Protein 4OD4 (pdb70)

Structure (mmCIF, N/CA/C/O backbone):
data_4OD4
#
_entry.id   4OD4
#
_cell.length_a   70.090
_cell.length_b   123.070
_cell.length_c   423.480
_cell.angle_alpha   90.00
_cell.angle_beta   90.00
_cell.angle_gamma   90.00
#
_symmetry.space_group_name_H-M   'P 21 21 21'
#
loop_
_atom_site.group_PDB
_atom_site.id
_atom_site.type_symbol
_atom_site.label_atom_id
_atom_site.label_alt_id
_atom_site.label_comp_id
_atom_site.label_asym_id
_atom_site.label_entity_id
_atom_site.label_seq_id
_atom_site.pdbx_PDB_ins_code
_atom_site.Cartn_x
_atom_site.Cartn_y
_atom_site.Cartn_z
_atom_site.occupancy
_atom_site.B_iso_or_equiv
_atom_site.auth_seq_id
_atom_site.auth_comp_id
_atom_site.auth_asym_id
_atom_site.auth_atom_id
_atom_site.pdbx_PDB_model_num
ATOM 1 N N . LEU A 1 22 ? 60.452 20.850 91.860 1.00 13.01 3 LEU A N 1
ATOM 2 C CA . LEU A 1 22 ? 61.278 22.033 91.584 1.00 78.35 3 LEU A CA 1
ATOM 3 C C . LEU A 1 22 ? 62.766 21.694 91.643 1.00 80.04 3 LEU A C 1
ATOM 4 O O . LEU A 1 22 ? 63.183 20.846 92.430 1.00 93.44 3 LEU A O 1
ATOM 9 N N . VAL A 1 23 ? 63.559 22.352 90.804 1.00 65.24 4 VAL A N 1
ATOM 10 C CA . VAL A 1 23 ? 65.010 22.190 90.824 1.00 74.37 4 VAL A CA 1
ATOM 11 C C . VAL A 1 23 ? 65.726 23.532 90.645 1.00 69.09 4 VAL A C 1
ATOM 12 O O . VAL A 1 23 ? 65.370 24.330 89.778 1.00 71.11 4 VAL A O 1
ATOM 16 N N . ARG A 1 24 ? 66.752 23.764 91.459 1.00 69.61 5 ARG A N 1
ATOM 17 C CA . ARG A 1 24 ? 67.566 24.971 91.351 1.00 81.25 5 ARG A CA 1
ATOM 18 C C . ARG A 1 24 ? 68.875 24.629 90.646 1.00 76.15 5 ARG A C 1
ATOM 19 O O . ARG A 1 24 ? 69.641 23.789 91.116 1.00 104.11 5 ARG A O 1
ATOM 21 N N . ILE A 1 25 ? 69.122 25.275 89.512 1.00 51.85 6 ILE A N 1
ATOM 22 C CA . ILE A 1 25 ? 70.230 24.898 88.633 1.00 76.79 6 ILE A CA 1
ATOM 23 C C . ILE A 1 25 ? 71.583 25.251 89.247 1.00 85.11 6 ILE A C 1
ATOM 24 O O . ILE A 1 25 ? 72.555 24.506 89.090 1.00 85.66 6 ILE A O 1
ATOM 29 N N . GLU A 1 26 ? 71.632 26.378 89.950 1.00 88.03 7 GLU A N 1
ATOM 30 C CA . GLU A 1 26 ? 72.866 26.872 90.550 1.00 88.03 7 GLU A CA 1
ATOM 31 C C . GLU A 1 26 ? 73.646 25.781 91.307 1.00 100.19 7 GLU A C 1
ATOM 32 O O . GLU A 1 26 ? 74.872 25.692 91.190 1.00 100.30 7 GLU A O 1
ATOM 34 N N . HIS A 1 27 ? 72.933 24.944 92.060 1.00 70.24 8 HIS A N 1
ATOM 35 C CA . HIS A 1 27 ? 73.553 23.873 92.843 1.00 72.55 8 HIS A CA 1
ATOM 36 C C . HIS A 1 27 ? 74.508 23.022 92.009 1.00 79.07 8 HIS A C 1
ATOM 37 O O . HIS A 1 27 ? 75.528 22.539 92.508 1.00 96.43 8 HIS A O 1
ATOM 44 N N . THR A 1 28 ? 74.184 22.853 90.734 1.00 82.99 9 THR A N 1
ATOM 45 C CA . THR A 1 28 ? 74.975 21.991 89.870 1.00 77.88 9 THR A CA 1
ATOM 46 C C . THR A 1 28 ? 76.433 22.455 89.809 1.00 68.85 9 THR A C 1
ATOM 47 O O . THR A 1 28 ? 77.326 21.661 89.508 1.00 87.96 9 THR A O 1
ATOM 51 N N . ILE A 1 29 ? 76.674 23.730 90.112 1.00 80.28 10 ILE A N 1
ATOM 52 C CA . ILE A 1 29 ? 78.033 24.267 90.128 1.00 91.95 10 ILE A CA 1
ATOM 53 C C . ILE A 1 29 ? 78.917 23.408 91.023 1.00 100.41 10 ILE A C 1
ATOM 54 O O . ILE A 1 29 ? 80.091 23.189 90.726 1.00 95.72 10 ILE A O 1
ATOM 59 N N . PHE A 1 30 ? 78.337 22.904 92.108 1.00 79.04 11 PHE A N 1
ATOM 60 C CA . PHE A 1 30 ? 79.105 22.171 93.104 1.00 71.01 11 PHE A CA 1
ATOM 61 C C . PHE A 1 30 ? 79.347 20.722 92.690 1.00 68.43 11 PHE A C 1
ATOM 62 O O . PHE A 1 30 ? 80.009 19.971 93.403 1.00 73.51 11 PHE A O 1
ATOM 70 N N . SER A 1 31 ? 78.830 20.345 91.526 1.00 63.37 12 SER A N 1
ATOM 71 C CA . SER A 1 31 ? 78.985 18.989 91.018 1.00 56.95 12 SER A CA 1
ATOM 72 C C . SER A 1 31 ? 79.985 18.944 89.861 1.00 73.92 12 SER A C 1
ATOM 73 O O . SER A 1 31 ? 80.569 17.896 89.576 1.00 85.73 12 SER A O 1
ATOM 76 N N . LEU A 1 32 ? 80.183 20.083 89.203 1.00 43.22 13 LEU A N 1
ATOM 77 C CA . LEU A 1 32 ? 81.052 20.153 88.030 1.00 54.10 13 LEU A CA 1
ATOM 78 C C . LEU A 1 32 ? 82.499 19.704 88.284 1.00 54.31 13 LEU A C 1
ATOM 79 O O . LEU A 1 32 ? 83.053 18.940 87.490 1.00 57.60 13 LEU A O 1
ATOM 84 N N . PRO A 1 33 ? 83.118 20.185 89.376 1.00 45.86 14 PRO A N 1
ATOM 85 C CA . PRO A 1 33 ? 84.525 19.865 89.634 1.00 58.79 14 PRO A CA 1
ATOM 86 C C . PRO A 1 33 ? 84.826 18.375 89.559 1.00 69.60 14 PRO A C 1
ATOM 87 O O . PRO A 1 33 ? 85.838 17.992 88.978 1.00 80.94 14 PRO A O 1
ATOM 91 N N . PHE A 1 34 ? 83.948 17.553 90.122 1.00 34.77 15 PHE A N 1
ATOM 92 C CA . PHE A 1 34 ? 84.190 16.118 90.195 1.00 56.63 15 PHE A CA 1
ATOM 93 C C . PHE A 1 34 ? 84.232 15.493 88.799 1.00 65.92 15 PHE A C 1
ATOM 94 O O . PHE A 1 34 ? 84.897 14.475 88.586 1.00 54.56 15 PHE A O 1
ATOM 102 N N . ALA A 1 35 ? 83.549 16.126 87.848 1.00 85.34 16 ALA A N 1
ATOM 103 C CA . ALA A 1 35 ? 83.563 15.680 86.460 1.00 79.22 16 ALA A CA 1
ATOM 104 C C . ALA A 1 35 ? 84.898 16.021 85.809 1.00 85.02 16 ALA A C 1
ATOM 105 O O . ALA A 1 35 ? 85.551 15.159 85.224 1.00 81.68 16 ALA A O 1
ATOM 107 N N . TYR A 1 36 ? 85.302 17.284 85.920 1.00 71.91 17 TYR A N 1
ATOM 108 C CA . TYR A 1 36 ? 86.565 17.744 85.347 1.00 77.12 17 TYR A CA 1
ATOM 109 C C . TYR A 1 36 ? 87.749 17.002 85.975 1.00 79.00 17 TYR A C 1
ATOM 110 O O . TYR A 1 36 ? 88.762 16.763 85.318 1.00 64.92 17 TYR A O 1
ATOM 119 N N . VAL A 1 37 ? 87.612 16.621 87.241 1.00 72.45 18 VAL A N 1
ATOM 120 C CA . VAL A 1 37 ? 88.639 15.835 87.906 1.00 64.32 18 VAL A CA 1
ATOM 121 C C . VAL A 1 37 ? 88.858 14.532 87.141 1.00 71.68 18 VAL A C 1
ATOM 122 O O . VAL A 1 37 ? 89.990 14.173 86.827 1.00 90.11 18 VAL A O 1
ATOM 126 N N . GLY A 1 38 ? 87.772 13.831 86.837 1.00 62.09 19 GLY A N 1
ATOM 127 C CA . GLY A 1 38 ? 87.860 12.559 86.141 1.00 78.61 19 GLY A CA 1
ATOM 128 C C . GLY A 1 38 ? 88.307 12.691 84.696 1.00 78.36 19 GLY A C 1
ATOM 129 O O . GLY A 1 38 ? 88.794 11.730 84.101 1.00 75.41 19 GLY A O 1
ATOM 130 N N . ALA A 1 39 ? 88.136 13.885 84.135 1.00 65.57 20 ALA A N 1
ATOM 131 C CA . ALA A 1 39 ? 88.558 14.171 82.768 1.00 67.87 20 ALA A CA 1
ATOM 132 C C . ALA A 1 39 ? 90.048 14.468 82.729 1.00 80.22 20 ALA A C 1
ATOM 133 O O . ALA A 1 39 ? 90.731 14.162 81.754 1.00 101.66 20 ALA A O 1
ATOM 135 N N . LEU A 1 40 ? 90.549 15.060 83.803 1.00 55.55 21 LEU A N 1
ATOM 136 C CA . LEU A 1 40 ? 91.962 15.372 83.907 1.00 47.77 21 LEU A CA 1
ATOM 137 C C . LEU A 1 40 ? 92.753 14.140 84.348 1.00 46.70 21 LEU A C 1
ATOM 138 O O . LEU A 1 40 ? 93.695 13.735 83.671 1.00 92.03 21 LEU A O 1
ATOM 143 N N . LEU A 1 41 ? 92.360 13.533 85.464 1.00 49.38 22 LEU A N 1
ATOM 144 C CA . LEU A 1 41 ? 93.036 12.336 85.964 1.00 73.85 22 LEU A CA 1
ATOM 145 C C . LEU A 1 41 ? 92.951 11.174 84.975 1.00 72.77 22 LEU A C 1
ATOM 146 O O . LEU A 1 41 ? 93.592 10.139 85.162 1.00 80.33 22 LEU A O 1
ATOM 151 N N . SER A 1 42 ? 92.139 11.343 83.939 1.00 80.28 23 SER A N 1
ATOM 152 C CA . SER A 1 42 ? 92.231 10.513 82.748 1.00 90.93 23 SER A CA 1
ATOM 153 C C . SER A 1 42 ? 93.154 11.236 81.787 1.00 96.89 23 SER A C 1
ATOM 154 O O . SER A 1 42 ? 92.801 12.285 81.253 1.00 113.35 23 SER A O 1
ATOM 157 N N . ARG A 1 43 ? 94.337 10.677 81.570 1.00 94.98 24 ARG A N 1
ATOM 158 C CA . ARG A 1 43 ? 95.399 11.395 80.881 1.00 115.11 24 ARG A CA 1
ATOM 159 C C . ARG A 1 43 ? 95.055 11.769 79.433 1.00 131.03 24 ARG A C 1
ATOM 160 O O . ARG A 1 43 ? 95.854 12.419 78.760 1.00 148.80 24 ARG A O 1
ATOM 168 N N . TYR A 1 44 ? 93.878 11.368 78.954 1.00 106.62 25 TYR A N 1
ATOM 169 C CA . TYR A 1 44 ? 93.430 11.763 77.615 1.00 81.82 25 TYR A CA 1
ATOM 170 C C . TYR A 1 44 ? 93.086 13.257 77.558 1.00 84.83 25 TYR A C 1
ATOM 171 O O . TYR A 1 44 ? 92.829 13.883 78.592 1.00 63.20 25 TYR A O 1
ATOM 180 N N . PRO A 1 45 ? 93.081 13.833 76.343 1.00 90.49 26 PRO A N 1
ATOM 181 C CA . PRO A 1 45 ? 92.776 15.254 76.167 1.00 82.48 26 PRO A CA 1
ATOM 182 C C . PRO A 1 45 ? 91.324 15.519 75.778 1.00 89.39 26 PRO A C 1
ATOM 183 O O . PRO A 1 45 ? 90.600 14.607 75.373 1.00 81.56 26 PRO A O 1
ATOM 187 N N . PHE A 1 46 ? 90.920 16.779 75.889 1.00 95.32 27 PHE A N 1
ATOM 188 C CA . PHE A 1 46 ? 89.566 17.190 75.554 1.00 91.29 27 PHE A CA 1
ATOM 189 C C . PHE A 1 46 ? 89.531 18.674 75.224 1.00 78.78 27 PHE A C 1
ATOM 190 O O . PHE A 1 46 ? 90.442 19.419 75.584 1.00 81.81 27 PHE A O 1
ATOM 198 N N . THR A 1 47 ? 88.462 19.097 74.558 1.00 75.01 28 THR A N 1
ATOM 199 C CA . THR A 1 47 ? 88.337 20.469 74.078 1.00 80.26 28 THR A CA 1
ATOM 200 C C . THR A 1 47 ? 87.385 21.286 74.932 1.00 77.36 28 THR A C 1
ATOM 201 O O . THR A 1 47 ? 86.662 20.744 75.764 1.00 100.81 28 THR A O 1
ATOM 205 N N . LEU A 1 48 ? 87.389 22.596 74.715 1.00 45.25 29 LEU A N 1
ATOM 206 C CA . LEU A 1 48 ? 86.468 23.486 75.403 1.00 65.66 29 LEU A CA 1
ATOM 207 C C . LEU A 1 48 ? 85.031 23.073 75.090 1.00 73.82 29 LEU A C 1
ATOM 208 O O . LEU A 1 48 ? 84.133 23.185 75.932 1.00 65.79 29 LEU A O 1
ATOM 213 N N . ALA A 1 49 ? 84.821 22.587 73.873 1.00 54.50 30 ALA A N 1
ATOM 214 C CA . ALA A 1 49 ? 83.518 22.086 73.479 1.00 61.93 30 ALA A CA 1
ATOM 215 C C . ALA A 1 49 ? 83.147 20.913 74.376 1.00 71.10 30 ALA A C 1
ATOM 216 O O . ALA A 1 49 ? 82.102 20.922 75.031 1.00 78.85 30 ALA A O 1
ATOM 218 N N . ASP A 1 50 ? 84.029 19.917 74.414 1.00 63.75 31 ASP A N 1
ATOM 219 C CA . ASP A 1 50 ? 83.833 18.736 75.243 1.00 71.08 31 ASP A CA 1
ATOM 220 C C . ASP A 1 50 ? 83.533 19.132 76.689 1.00 86.78 31 ASP A C 1
ATOM 221 O O . ASP A 1 50 ? 82.707 18.510 77.355 1.00 91.62 31 ASP A O 1
ATOM 226 N N . ALA A 1 51 ? 84.200 20.181 77.158 1.00 91.83 32 ALA A N 1
ATOM 227 C CA . ALA A 1 51 ? 84.105 20.601 78.550 1.00 86.39 32 ALA A CA 1
ATOM 228 C C . ALA A 1 51 ? 82.745 21.210 78.845 1.00 87.32 32 ALA A C 1
ATOM 229 O O . ALA A 1 51 ? 82.238 21.109 79.964 1.00 92.93 32 ALA A O 1
ATOM 231 N N . ILE A 1 52 ? 82.159 21.855 77.842 1.00 72.70 33 ILE A N 1
ATOM 232 C CA . ILE A 1 52 ? 80.837 22.450 77.995 1.00 73.10 33 ILE A CA 1
ATOM 233 C C . ILE A 1 52 ? 79.789 21.347 78.047 1.00 73.58 33 ILE A C 1
ATOM 234 O O . ILE A 1 52 ? 78.861 21.392 78.863 1.00 65.69 33 ILE A O 1
ATOM 239 N N . LEU A 1 53 ? 79.947 20.358 77.174 1.00 59.06 34 LEU A N 1
ATOM 240 C CA . LEU A 1 53 ? 79.048 19.213 77.139 1.00 74.44 34 LEU A CA 1
ATOM 241 C C . LEU A 1 53 ? 79.078 18.450 78.461 1.00 78.65 34 LEU A C 1
ATOM 242 O O . LEU A 1 53 ? 78.053 17.932 78.910 1.00 80.71 34 LEU A O 1
ATOM 247 N N . MET A 1 54 ? 80.257 18.380 79.074 1.00 61.39 35 MET A N 1
ATOM 248 C CA . MET A 1 54 ? 80.403 17.784 80.395 1.00 51.25 35 MET A CA 1
ATOM 249 C C . MET A 1 54 ? 79.454 18.468 81.357 1.00 54.72 35 MET A C 1
ATOM 250 O O . MET A 1 54 ? 78.636 17.813 82.008 1.00 56.72 35 MET A O 1
ATOM 255 N N . ALA A 1 55 ? 79.569 19.792 81.429 1.00 44.65 36 ALA A N 1
ATOM 256 C CA . ALA A 1 55 ? 78.733 20.603 82.308 1.00 64.60 36 ALA A CA 1
ATOM 257 C C . ALA A 1 55 ? 77.251 20.385 82.008 1.00 65.84 36 ALA A C 1
ATOM 258 O O . ALA A 1 55 ? 76.454 20.125 82.913 1.00 46.37 36 ALA A O 1
ATOM 260 N N . ALA A 1 56 ? 76.896 20.489 80.732 1.00 45.02 37 ALA A N 1
ATOM 261 C CA . ALA A 1 56 ? 75.539 20.235 80.286 1.00 44.68 37 ALA A CA 1
ATOM 262 C C . ALA A 1 56 ? 75.028 18.901 80.828 1.00 52.80 37 ALA A C 1
ATOM 263 O O . ALA A 1 56 ? 73.959 18.839 81.446 1.00 62.09 37 ALA A O 1
ATOM 265 N N . ALA A 1 57 ? 75.803 17.843 80.602 1.00 34.24 38 ALA A N 1
ATOM 266 C CA . ALA A 1 57 ? 75.433 16.493 81.026 1.00 43.25 38 ALA A CA 1
ATOM 267 C C . ALA A 1 57 ? 75.145 16.444 82.523 1.00 48.18 38 ALA A C 1
ATOM 268 O O . ALA A 1 57 ? 74.173 15.815 82.969 1.00 60.99 38 ALA A O 1
ATOM 270 N N . VAL A 1 58 ? 75.992 17.119 83.294 1.00 45.66 39 VAL A N 1
ATOM 271 C CA . VAL A 1 58 ? 75.818 17.194 84.742 1.00 54.91 39 VAL A CA 1
ATOM 272 C C . VAL A 1 58 ? 74.512 17.913 85.062 1.00 55.47 39 VAL A C 1
ATOM 273 O O . VAL A 1 58 ? 73.685 17.399 85.806 1.00 46.00 39 VAL A O 1
ATOM 277 N N . VAL A 1 59 ? 74.334 19.099 84.490 1.00 29.69 40 VAL A N 1
ATOM 278 C CA . VAL A 1 59 ? 73.109 19.866 84.675 1.00 50.82 40 VAL A CA 1
ATOM 279 C C . VAL A 1 59 ? 71.876 19.008 84.398 1.00 44.14 40 VAL A C 1
ATOM 280 O O . VAL A 1 59 ? 70.916 19.010 85.176 1.00 49.18 40 VAL A O 1
ATOM 284 N N . GLY A 1 60 ? 71.904 18.275 83.292 1.00 28.16 41 GLY A N 1
ATOM 285 C CA . GLY A 1 60 ? 70.793 17.414 82.941 1.00 54.22 41 GLY A CA 1
ATOM 286 C C . GLY A 1 60 ? 70.586 16.340 83.981 1.00 40.33 41 GLY A C 1
ATOM 287 O O . GLY A 1 60 ? 69.471 16.129 84.476 1.00 30.80 41 GLY A O 1
ATOM 288 N N . LEU A 1 61 ? 71.674 15.664 84.318 1.00 50.66 42 LEU A N 1
ATOM 289 C CA . LEU A 1 61 ? 71.612 14.551 85.248 1.00 60.33 42 LEU A CA 1
ATOM 290 C C . LEU A 1 61 ? 71.048 15.013 86.602 1.00 54.58 42 LEU A C 1
ATOM 291 O O . LEU A 1 61 ? 70.132 14.394 87.154 1.00 35.04 42 LEU A O 1
ATOM 296 N N . ARG A 1 62 ? 71.563 16.131 87.103 1.00 50.96 43 ARG A N 1
ATOM 297 C CA . ARG A 1 62 ? 71.101 16.679 88.364 1.00 67.36 43 ARG A CA 1
ATOM 298 C C . ARG A 1 62 ? 69.657 17.134 88.245 1.00 57.18 43 ARG A C 1
ATOM 299 O O . ARG A 1 62 ? 68.867 16.921 89.161 1.00 78.46 43 ARG A O 1
ATOM 307 N N . MET A 1 63 ? 69.309 17.754 87.122 1.00 34.07 44 MET A N 1
ATOM 308 C CA . MET A 1 63 ? 67.927 18.170 86.894 1.00 48.91 44 MET A CA 1
ATOM 309 C C . MET A 1 63 ? 66.978 16.970 87.021 1.00 32.63 44 MET A C 1
ATOM 310 O O . MET A 1 63 ? 66.021 16.989 87.807 1.00 54.30 44 MET A O 1
ATOM 315 N N . ALA A 1 64 ? 67.266 15.924 86.256 1.00 21.09 45 ALA A N 1
ATOM 316 C CA . ALA A 1 64 ? 66.455 14.715 86.259 1.00 29.14 45 ALA A CA 1
ATOM 317 C C . ALA A 1 64 ? 66.406 14.071 87.638 1.00 32.71 45 ALA A C 1
ATOM 318 O O . ALA A 1 64 ? 65.342 13.671 88.109 1.00 40.62 45 ALA A O 1
ATOM 320 N N . GLY A 1 65 ? 67.563 13.961 88.278 1.00 44.71 46 GLY A N 1
ATOM 321 C CA . GLY A 1 65 ? 67.639 13.359 89.593 1.00 34.66 46 GLY A CA 1
ATOM 322 C C . GLY A 1 65 ? 66.810 14.122 90.600 1.00 37.28 46 GLY A C 1
ATOM 323 O O . GLY A 1 65 ? 65.911 13.554 91.215 1.00 30.55 46 GLY A O 1
ATOM 324 N N . MET A 1 66 ? 67.120 15.408 90.767 1.00 16.74 47 MET A N 1
ATOM 325 C CA . MET A 1 66 ? 66.414 16.262 91.718 1.00 44.76 47 MET A CA 1
ATOM 326 C C . MET A 1 66 ? 64.911 16.215 91.465 1.00 50.51 47 MET A C 1
ATOM 327 O O . MET A 1 66 ? 64.116 16.076 92.399 1.00 30.78 47 MET A O 1
ATOM 332 N N . ALA A 1 67 ? 64.531 16.322 90.196 1.00 55.63 48 ALA A N 1
ATOM 333 C CA . ALA A 1 67 ? 63.135 16.195 89.811 1.00 22.68 48 ALA A CA 1
ATOM 334 C C . ALA A 1 67 ? 62.547 14.884 90.330 1.00 28.20 48 ALA A C 1
ATOM 335 O O . ALA A 1 67 ? 61.678 14.889 91.200 1.00 52.47 48 ALA A O 1
ATOM 337 N N . TYR A 1 68 ? 63.032 13.763 89.806 1.00 23.39 49 TYR A N 1
ATOM 338 C CA . TYR A 1 68 ? 62.448 12.465 90.116 1.00 21.24 49 TYR A CA 1
ATOM 339 C C . TYR A 1 68 ? 62.505 12.135 91.606 1.00 38.87 49 TYR A C 1
ATOM 340 O O . TYR A 1 68 ? 61.676 11.371 92.112 1.00 56.80 49 TYR A O 1
ATOM 349 N N . ASN A 1 69 ? 63.483 12.703 92.303 1.00 54.86 50 ASN A N 1
ATOM 350 C CA . ASN A 1 69 ? 63.585 12.525 93.747 1.00 51.66 50 ASN A CA 1
ATOM 351 C C . ASN A 1 69 ? 62.335 13.054 94.437 1.00 58.79 50 ASN A C 1
ATOM 352 O O . ASN A 1 69 ? 61.742 12.369 95.272 1.00 57.45 50 ASN A O 1
ATOM 357 N N . ASN A 1 70 ? 61.930 14.266 94.065 1.00 45.49 51 ASN A N 1
ATOM 358 C CA . ASN A 1 70 ? 60.749 14.902 94.641 1.00 66.32 51 ASN A CA 1
ATOM 359 C C . ASN A 1 70 ? 59.468 14.121 94.347 1.00 61.52 51 ASN A C 1
ATOM 360 O O . ASN A 1 70 ? 58.483 14.217 95.079 1.00 52.20 51 ASN A O 1
ATOM 365 N N . ILE A 1 71 ? 59.500 13.337 93.278 1.00 43.50 52 ILE A N 1
ATOM 366 C CA . ILE A 1 71 ? 58.374 12.501 92.891 1.00 39.97 52 ILE A CA 1
ATOM 367 C C . ILE A 1 71 ? 58.326 11.199 93.684 1.00 56.41 52 ILE A C 1
ATOM 368 O O . ILE A 1 71 ? 57.341 10.914 94.362 1.00 80.42 52 ILE A O 1
ATOM 373 N N . ALA A 1 72 ? 59.386 10.406 93.573 1.00 53.34 53 ALA A N 1
ATOM 374 C CA . ALA A 1 72 ? 59.407 9.068 94.150 1.00 45.78 53 ALA A CA 1
ATOM 375 C C . ALA A 1 72 ? 59.230 9.098 95.668 1.00 62.99 53 ALA A C 1
ATOM 376 O O . ALA A 1 72 ? 58.694 8.155 96.253 1.00 80.72 53 ALA A O 1
ATOM 378 N N . ASP A 1 73 ? 59.665 10.186 96.297 1.00 54.04 54 ASP A N 1
ATOM 379 C CA . ASP A 1 73 ? 59.593 10.313 97.749 1.00 56.76 54 ASP A CA 1
ATOM 380 C C . ASP A 1 73 ? 58.367 11.115 98.181 1.00 61.08 54 ASP A C 1
ATOM 381 O O . ASP A 1 73 ? 58.200 11.410 99.361 1.00 86.37 54 ASP A O 1
ATOM 386 N N . LEU A 1 74 ? 57.511 11.461 97.225 1.00 60.33 55 LEU A N 1
ATOM 387 C CA . LEU A 1 74 ? 56.339 12.296 97.497 1.00 60.91 55 LEU A CA 1
ATOM 388 C C . LEU A 1 74 ? 55.443 11.743 98.603 1.00 59.77 55 LEU A C 1
ATOM 389 O O . LEU A 1 74 ? 55.112 12.450 99.555 1.00 56.97 55 LEU A O 1
ATOM 394 N N . ASP A 1 75 ? 55.038 10.486 98.462 1.00 49.50 56 ASP A N 1
ATOM 395 C CA . ASP A 1 75 ? 54.096 9.881 99.395 1.00 56.78 56 ASP A CA 1
ATOM 396 C C . ASP A 1 75 ? 54.564 10.023 100.841 1.00 55.99 56 ASP A C 1
ATOM 397 O O . ASP A 1 75 ? 53.751 10.242 101.740 1.00 62.82 56 ASP A O 1
ATOM 402 N N . ILE A 1 76 ? 55.873 9.933 101.049 1.00 82.73 57 ILE A N 1
ATOM 403 C CA . ILE A 1 76 ? 56.454 9.991 102.388 1.00 56.47 57 ILE A CA 1
ATOM 404 C C . ILE A 1 76 ? 56.987 11.384 102.699 1.00 45.40 57 ILE A C 1
ATOM 405 O O . ILE A 1 76 ? 57.179 11.735 103.861 1.00 64.94 57 ILE A O 1
ATOM 410 N N . ASP A 1 77 ? 57.234 12.176 101.663 1.00 49.79 58 ASP A N 1
ATOM 411 C CA . ASP A 1 77 ? 57.627 13.562 101.865 1.00 40.94 58 ASP A CA 1
ATOM 412 C C . ASP A 1 77 ? 56.446 14.360 102.398 1.00 57.74 58 ASP A C 1
ATOM 413 O O . ASP A 1 77 ? 56.613 15.452 102.938 1.00 58.07 58 ASP A O 1
ATOM 418 N N . ARG A 1 78 ? 55.246 13.812 102.240 1.00 73.41 59 ARG A N 1
ATOM 419 C CA . ARG A 1 78 ? 54.044 14.451 102.760 1.00 82.65 59 ARG A CA 1
ATOM 420 C C . ARG A 1 78 ? 53.886 14.209 104.258 1.00 81.34 59 ARG A C 1
ATOM 421 O O . ARG A 1 78 ? 53.323 15.038 104.969 1.00 63.76 59 ARG A O 1
ATOM 429 N N . LEU A 1 79 ? 54.399 13.073 104.725 1.00 93.68 60 LEU A N 1
ATOM 430 C CA . LEU A 1 79 ? 54.227 12.638 106.111 1.00 68.40 60 LEU A CA 1
ATOM 431 C C . LEU A 1 79 ? 55.294 13.213 107.026 1.00 74.79 60 LEU A C 1
ATOM 432 O O . LEU A 1 79 ? 55.001 13.645 108.141 1.00 91.78 60 LEU A O 1
ATOM 437 N N . ASN A 1 80 ? 56.535 13.204 106.551 1.00 86.66 61 ASN A N 1
ATOM 438 C CA . ASN A 1 80 ? 57.651 13.718 107.327 1.00 88.96 61 ASN A CA 1
ATOM 439 C C . ASN A 1 80 ? 57.455 15.209 107.604 1.00 92.78 61 ASN A C 1
ATOM 440 O O . ASN A 1 80 ? 57.019 15.955 106.720 1.00 91.37 61 ASN A O 1
ATOM 445 N N . PRO A 1 81 ? 57.771 15.652 108.832 1.00 69.02 62 PRO A N 1
ATOM 446 C CA . PRO A 1 81 ? 57.583 17.066 109.182 1.00 76.30 62 PRO A CA 1
ATOM 447 C C . PRO A 1 81 ? 58.541 17.989 108.441 1.00 76.76 62 PRO A C 1
ATOM 448 O O . PRO A 1 81 ? 58.179 19.104 108.077 1.00 85.94 62 PRO A O 1
ATOM 452 N N . ARG A 1 82 ? 59.764 17.515 108.243 1.00 73.83 63 ARG A N 1
ATOM 453 C CA . ARG A 1 82 ? 60.822 18.313 107.635 1.00 80.47 63 ARG A CA 1
ATOM 454 C C . ARG A 1 82 ? 60.513 18.643 106.181 1.00 89.29 63 ARG A C 1
ATOM 455 O O . ARG A 1 82 ? 60.873 19.709 105.683 1.00 95.82 63 ARG A O 1
ATOM 463 N N . THR A 1 83 ? 59.834 17.720 105.512 1.00 83.18 64 THR A N 1
ATOM 464 C CA . THR A 1 83 ? 59.580 17.824 104.084 1.00 60.22 64 THR A CA 1
ATOM 465 C C . THR A 1 83 ? 58.163 18.307 103.788 1.00 108.24 64 THR A C 1
ATOM 466 O O . THR A 1 83 ? 57.731 18.305 102.637 1.00 134.26 64 THR A O 1
ATOM 470 N N . ALA A 1 84 ? 57.434 18.708 104.824 1.00 87.33 65 ALA A N 1
ATOM 471 C CA . ALA A 1 84 ? 56.092 19.251 104.640 1.00 85.84 65 ALA A CA 1
ATOM 472 C C . ALA A 1 84 ? 56.151 20.584 103.885 1.00 92.79 65 ALA A C 1
ATOM 473 O O . ALA A 1 84 ? 55.165 21.020 103.292 1.00 69.00 65 ALA A O 1
ATOM 475 N N . LYS A 1 85 ? 57.325 21.211 103.898 1.00 108.86 66 LYS A N 1
ATOM 476 C CA . LYS A 1 85 ? 57.527 22.511 103.270 1.00 96.77 66 LYS A CA 1
ATOM 477 C C . LYS A 1 85 ? 58.059 22.366 101.845 1.00 112.31 66 LYS A C 1
ATOM 478 O O . LYS A 1 85 ? 58.108 23.339 101.094 1.00 91.26 66 LYS A O 1
ATOM 484 N N . ARG A 1 86 ? 58.458 21.150 101.474 1.00 135.06 67 ARG A N 1
ATOM 485 C CA . ARG A 1 86 ? 58.980 20.897 100.133 1.00 108.42 67 ARG A CA 1
ATOM 486 C C . ARG A 1 86 ? 57.899 21.186 99.092 1.00 105.57 67 ARG A C 1
ATOM 487 O O . ARG A 1 86 ? 56.708 21.097 99.393 1.00 94.00 67 ARG A O 1
ATOM 495 N N . PRO A 1 87 ? 58.309 21.541 97.861 1.00 120.49 68 PRO A N 1
ATOM 496 C CA . PRO A 1 87 ? 57.331 21.836 96.808 1.00 92.09 68 PRO A CA 1
ATOM 497 C C . PRO A 1 87 ? 56.556 20.591 96.398 1.00 90.51 68 PRO A C 1
ATOM 498 O O . PRO A 1 87 ? 56.960 19.490 96.764 1.00 120.84 68 PRO A O 1
ATOM 502 N N . LEU A 1 88 ? 55.447 20.775 95.685 1.00 49.77 69 LEU A N 1
ATOM 503 C CA . LEU A 1 88 ? 54.534 19.692 95.274 1.00 90.59 69 LEU A CA 1
ATOM 504 C C . LEU A 1 88 ? 54.090 18.764 96.409 1.00 81.46 69 LEU A C 1
ATOM 505 O O . LEU A 1 88 ? 53.420 17.759 96.165 1.00 83.74 69 LEU A O 1
ATOM 510 N N . VAL A 1 89 ? 54.460 19.100 97.640 1.00 83.91 70 VAL A N 1
ATOM 511 C CA . VAL A 1 89 ? 53.791 18.573 98.817 1.00 91.77 70 VAL A CA 1
ATOM 512 C C . VAL A 1 89 ? 52.737 19.622 99.095 1.00 95.28 70 VAL A C 1
ATOM 513 O O . VAL A 1 89 ? 51.558 19.325 99.272 1.00 87.05 70 VAL A O 1
ATOM 517 N N . VAL A 1 90 ? 53.197 20.869 99.083 1.00 89.59 71 VAL A N 1
ATOM 518 C CA . VAL A 1 90 ? 52.339 22.035 99.201 1.00 73.62 71 VAL A CA 1
ATOM 519 C C . VAL A 1 90 ? 51.414 22.110 97.996 1.00 86.91 71 VAL A C 1
ATOM 520 O O . VAL A 1 90 ? 50.243 22.465 98.122 1.00 121.20 71 VAL A O 1
ATOM 524 N N . GLY A 1 91 ? 51.955 21.766 96.830 1.00 92.27 72 GLY A N 1
ATOM 525 C CA . GLY A 1 91 ? 51.233 21.853 95.572 1.00 101.13 72 GLY A CA 1
ATOM 526 C C . GLY A 1 91 ? 51.745 23.001 94.721 1.00 89.02 72 GLY A C 1
ATOM 527 O O . GLY A 1 91 ? 51.114 23.393 93.740 1.00 68.81 72 GLY A O 1
ATOM 528 N N . ALA A 1 92 ? 52.902 23.535 95.099 1.00 83.69 73 ALA A N 1
ATOM 529 C CA . ALA A 1 92 ? 53.499 24.666 94.398 1.00 62.57 73 ALA A CA 1
ATOM 530 C C . ALA A 1 92 ? 53.794 24.318 92.946 1.00 71.03 73 ALA A C 1
ATOM 531 O O . ALA A 1 92 ? 53.886 25.205 92.100 1.00 94.01 73 ALA A O 1
ATOM 533 N N . VAL A 1 93 ? 53.952 23.027 92.662 1.00 74.44 74 VAL A N 1
ATOM 534 C CA . VAL A 1 93 ? 54.156 22.558 91.294 1.00 91.23 74 VAL A CA 1
ATOM 535 C C . VAL A 1 93 ? 53.438 21.225 91.079 1.00 81.71 74 VAL A C 1
ATOM 536 O O . VAL A 1 93 ? 53.176 20.492 92.032 1.00 74.95 74 VAL A O 1
ATOM 540 N N . SER A 1 94 ? 53.126 20.915 89.824 1.00 70.20 75 SER A N 1
ATOM 541 C CA . SER A 1 94 ? 52.434 19.675 89.491 1.00 75.13 75 SER A CA 1
ATOM 542 C C . SER A 1 94 ? 53.427 18.537 89.333 1.00 74.94 75 SER A C 1
ATOM 543 O O . SER A 1 94 ? 54.635 18.762 89.296 1.00 106.05 75 SER A O 1
ATOM 546 N N . LEU A 1 95 ? 52.918 17.312 89.259 1.00 46.16 76 LEU A N 1
ATOM 547 C CA . LEU A 1 95 ? 53.738 16.181 88.839 1.00 71.37 76 LEU A CA 1
ATOM 548 C C . LEU A 1 95 ? 54.101 16.340 87.374 1.00 72.18 76 LEU A C 1
ATOM 549 O O . LEU A 1 95 ? 55.147 15.871 86.924 1.00 65.46 76 LEU A O 1
ATOM 554 N N . ARG A 1 96 ? 53.228 17.010 86.635 1.00 75.30 77 ARG A N 1
ATOM 555 C CA . ARG A 1 96 ? 53.469 17.263 85.228 1.00 94.79 77 ARG A CA 1
ATOM 556 C C . ARG A 1 96 ? 54.716 18.125 85.082 1.00 85.41 77 ARG A C 1
ATOM 557 O O . ARG A 1 96 ? 55.662 17.744 84.387 1.00 75.10 77 ARG A O 1
ATOM 565 N N . GLU A 1 97 ? 54.718 19.273 85.756 1.00 75.99 78 GLU A N 1
ATOM 566 C CA . GLU A 1 97 ? 55.863 20.173 85.735 1.00 79.68 78 GLU A CA 1
ATOM 567 C C . GLU A 1 97 ? 57.116 19.437 86.180 1.00 82.08 78 GLU A C 1
ATOM 568 O O . GLU A 1 97 ? 58.205 19.693 85.669 1.00 88.42 78 GLU A O 1
ATOM 574 N N . ALA A 1 98 ? 56.947 18.513 87.124 1.00 73.96 79 ALA A N 1
ATOM 575 C CA . ALA A 1 98 ? 58.055 17.724 87.644 1.00 60.59 79 ALA A CA 1
ATOM 576 C C . ALA A 1 98 ? 58.538 16.750 86.585 1.00 58.41 79 ALA A C 1
ATOM 577 O O . ALA A 1 98 ? 59.702 16.784 86.178 1.00 54.74 79 ALA A O 1
ATOM 579 N N . TRP A 1 99 ? 57.632 15.885 86.138 1.00 46.51 80 TRP A N 1
ATOM 580 C CA . TRP A 1 99 ? 57.940 14.909 85.095 1.00 38.32 80 TRP A CA 1
ATOM 581 C C . TRP A 1 99 ? 58.485 15.583 83.840 1.00 50.09 80 TRP A C 1
ATOM 582 O O . TRP A 1 99 ? 59.173 14.949 83.042 1.00 46.95 80 TRP A O 1
ATOM 593 N N . ALA A 1 100 ? 58.179 16.868 83.674 1.00 62.10 81 ALA A N 1
ATOM 594 C CA . ALA A 1 100 ? 58.690 17.636 82.547 1.00 57.74 81 ALA A CA 1
ATOM 595 C C . ALA A 1 100 ? 60.191 17.834 82.678 1.00 66.70 81 ALA A C 1
ATOM 596 O O . ALA A 1 100 ? 60.919 17.746 81.691 1.00 95.87 81 ALA A O 1
ATOM 598 N N . LEU A 1 101 ? 60.656 18.080 83.899 1.00 73.58 82 LEU A N 1
ATOM 599 C CA . LEU A 1 101 ? 62.081 18.293 84.148 1.00 69.79 82 LEU A CA 1
ATOM 600 C C . LEU A 1 101 ? 62.841 16.978 84.127 1.00 61.34 82 LEU A C 1
ATOM 601 O O . LEU A 1 101 ? 64.007 16.939 83.740 1.00 73.27 82 LEU A O 1
ATOM 606 N N . VAL A 1 102 ? 62.176 15.902 84.538 1.00 46.90 83 VAL A N 1
ATOM 607 C CA . VAL A 1 102 ? 62.742 14.565 84.423 1.00 56.11 83 VAL A CA 1
ATOM 608 C C . VAL A 1 102 ? 63.076 14.314 82.964 1.00 40.17 83 VAL A C 1
ATOM 609 O O . VAL A 1 102 ? 64.213 14.004 82.616 1.00 45.27 83 VAL A O 1
ATOM 613 N N . ALA A 1 103 ? 62.070 14.465 82.113 1.00 46.07 84 ALA A N 1
ATOM 614 C CA . ALA A 1 103 ? 62.247 14.282 80.686 1.00 55.26 84 ALA A CA 1
ATOM 615 C C . ALA A 1 103 ? 63.301 15.263 80.152 1.00 64.20 84 ALA A C 1
ATOM 616 O O . ALA A 1 103 ? 64.214 14.883 79.406 1.00 67.98 84 ALA A O 1
ATOM 618 N N . ALA A 1 104 ? 63.184 16.519 80.562 1.00 54.22 85 ALA A N 1
ATOM 619 C CA . ALA A 1 104 ? 64.063 17.571 80.080 1.00 50.65 85 ALA A CA 1
ATOM 620 C C . ALA A 1 104 ? 65.508 17.283 80.421 1.00 54.22 85 ALA A C 1
ATOM 621 O O . ALA A 1 104 ? 66.385 17.358 79.558 1.00 52.98 85 ALA A O 1
ATOM 623 N N . GLY A 1 105 ? 65.746 16.958 81.687 1.00 59.75 86 GLY A N 1
ATOM 624 C CA . GLY A 1 105 ? 67.083 16.679 82.175 1.00 55.18 86 GLY A CA 1
ATOM 625 C C . GLY A 1 105 ? 67.672 15.464 81.493 1.00 64.77 86 GLY A C 1
ATOM 626 O O . GLY A 1 105 ? 68.805 15.496 81.016 1.00 69.01 86 GLY A O 1
ATOM 627 N N . SER A 1 106 ? 66.892 14.388 81.449 1.00 57.18 87 SER A N 1
ATOM 628 C CA . SER A 1 106 ? 67.320 13.152 80.808 1.00 55.92 87 SER A CA 1
ATOM 629 C C . SER A 1 106 ? 67.750 13.430 79.373 1.00 53.23 87 SER A C 1
ATOM 630 O O . SER A 1 106 ? 68.706 12.843 78.863 1.00 46.81 87 SER A O 1
ATOM 633 N N . ALA A 1 107 ? 67.039 14.348 78.732 1.00 49.16 88 ALA A N 1
ATOM 634 C CA . ALA A 1 107 ? 67.295 14.673 77.343 1.00 59.96 88 ALA A CA 1
ATOM 635 C C . ALA A 1 107 ? 68.605 15.446 77.205 1.00 54.77 88 ALA A C 1
ATOM 636 O O . ALA A 1 107 ? 69.491 15.040 76.452 1.00 68.27 88 ALA A O 1
ATOM 638 N N . ILE A 1 108 ? 68.738 16.543 77.947 1.00 41.83 89 ILE A N 1
ATOM 639 C CA . ILE A 1 108 ? 69.910 17.401 77.820 1.00 54.22 89 ILE A CA 1
ATOM 640 C C . ILE A 1 108 ? 71.142 16.693 78.344 1.00 42.02 89 ILE A C 1
ATOM 641 O O . ILE A 1 108 ? 72.258 17.187 78.191 1.00 46.47 89 ILE A O 1
ATOM 646 N N . TYR A 1 109 ? 70.935 15.532 78.959 1.00 47.29 90 TYR A N 1
ATOM 647 C CA . TYR A 1 109 ? 72.031 14.630 79.297 1.00 67.41 90 TYR A CA 1
ATOM 648 C C . TYR A 1 109 ? 72.361 13.768 78.077 1.00 49.98 90 TYR A C 1
ATOM 649 O O . TYR A 1 109 ? 73.482 13.802 77.567 1.00 51.60 90 TYR A O 1
ATOM 658 N N . PHE A 1 110 ? 71.372 13.009 77.611 1.00 42.32 91 PHE A N 1
ATOM 659 C CA . PHE A 1 110 ? 71.504 12.202 76.403 1.00 43.87 91 PHE A CA 1
ATOM 660 C C . PHE A 1 110 ? 72.030 13.029 75.234 1.00 50.78 91 PHE A C 1
ATOM 661 O O . PHE A 1 110 ? 72.809 12.542 74.414 1.00 43.02 91 PHE A O 1
ATOM 669 N N . ALA A 1 111 ? 71.598 14.283 75.166 1.00 74.88 92 ALA A N 1
ATOM 670 C CA . ALA A 1 111 ? 72.021 15.185 74.108 1.00 48.52 92 ALA A CA 1
ATOM 671 C C . ALA A 1 111 ? 73.513 15.415 74.184 1.00 57.49 92 ALA A C 1
ATOM 672 O O . ALA A 1 111 ? 74.235 15.141 73.228 1.00 60.06 92 ALA A O 1
ATOM 674 N N . SER A 1 112 ? 73.970 15.916 75.328 1.00 65.58 93 SER A N 1
ATOM 675 C CA . SER A 1 112 ? 75.384 16.214 75.527 1.00 79.92 93 SER A CA 1
ATOM 676 C C . SER A 1 112 ? 76.235 14.946 75.423 1.00 71.55 93 SER A C 1
ATOM 677 O O . SER A 1 112 ? 77.364 14.987 74.934 1.00 78.84 93 SER A O 1
ATOM 680 N N . ALA A 1 113 ? 75.677 13.823 75.865 1.00 52.08 94 ALA A N 1
ATOM 681 C CA . ALA A 1 113 ? 76.373 12.543 75.825 1.00 71.39 94 ALA A CA 1
ATOM 682 C C . ALA A 1 113 ? 76.608 12.083 74.387 1.00 70.79 94 ALA A C 1
ATOM 683 O O . ALA A 1 113 ? 77.548 11.335 74.114 1.00 72.85 94 ALA A O 1
ATOM 685 N N . ALA A 1 114 ? 75.750 12.542 73.477 1.00 59.67 95 ALA A N 1
ATOM 686 C CA . ALA A 1 114 ? 75.795 12.150 72.067 1.00 44.92 95 ALA A CA 1
ATOM 687 C C . ALA A 1 114 ? 76.827 12.959 71.286 1.00 53.23 95 ALA A C 1
ATOM 688 O O . ALA A 1 114 ? 77.489 12.431 70.392 1.00 59.58 95 ALA A O 1
ATOM 690 N N . LEU A 1 115 ? 76.958 14.239 71.628 1.00 43.83 96 LEU A N 1
ATOM 691 C CA . LEU A 1 115 ? 77.890 15.131 70.946 1.00 53.81 96 LEU A CA 1
ATOM 692 C C . LEU A 1 115 ? 79.311 14.926 71.439 1.00 67.63 96 LEU A C 1
ATOM 693 O O . LEU A 1 115 ? 80.261 15.451 70.863 1.00 99.48 96 LEU A O 1
ATOM 698 N N . LEU A 1 116 ? 79.454 14.149 72.503 1.00 43.96 97 LEU A N 1
ATOM 699 C CA . LEU A 1 116 ? 80.766 13.846 73.053 1.00 60.87 97 LEU A CA 1
ATOM 700 C C . LEU A 1 116 ? 81.394 12.655 72.333 1.00 59.46 97 LEU A C 1
ATOM 701 O O . LEU A 1 116 ? 82.204 12.823 71.422 1.00 68.12 97 LEU A O 1
ATOM 706 N N . ASN A 1 117 ? 80.997 11.454 72.748 1.00 61.99 98 ASN A N 1
ATOM 707 C CA . ASN A 1 117 ? 81.578 10.210 72.254 1.00 59.33 98 ASN A CA 1
ATOM 708 C C . ASN A 1 117 ? 80.477 9.204 71.999 1.00 74.03 98 ASN A C 1
ATOM 709 O O . ASN A 1 117 ? 79.301 9.489 72.224 1.00 82.24 98 ASN A O 1
ATOM 714 N N . THR A 1 118 ? 80.867 8.016 71.552 1.00 71.72 99 THR A N 1
ATOM 715 C CA . THR A 1 118 ? 79.928 6.921 71.360 1.00 73.91 99 THR A CA 1
ATOM 716 C C . THR A 1 118 ? 79.880 6.069 72.623 1.00 66.84 99 THR A C 1
ATOM 717 O O . THR A 1 118 ? 78.895 5.384 72.886 1.00 87.68 99 THR A O 1
ATOM 721 N N . TYR A 1 119 ? 80.950 6.126 73.408 1.00 62.81 100 TYR A N 1
ATOM 722 C CA . TYR A 1 119 ? 81.006 5.415 74.679 1.00 87.61 100 TYR A CA 1
ATOM 723 C C . TYR A 1 119 ? 80.224 6.180 75.728 1.00 88.82 100 TYR A C 1
ATOM 724 O O . TYR A 1 119 ? 79.507 5.591 76.537 1.00 69.83 100 TYR A O 1
ATOM 733 N N . ALA A 1 120 ? 80.385 7.499 75.710 1.00 67.97 101 ALA A N 1
ATOM 734 C CA . ALA A 1 120 ? 79.621 8.383 76.572 1.00 68.48 101 ALA A CA 1
ATOM 735 C C . ALA A 1 120 ? 78.127 8.130 76.370 1.00 51.54 101 ALA A C 1
ATOM 736 O O . ALA A 1 120 ? 77.383 7.939 77.333 1.00 58.94 101 ALA A O 1
ATOM 738 N N . LEU A 1 121 ? 77.702 8.107 75.112 1.00 50.22 102 LEU A N 1
ATOM 739 C CA . LEU A 1 121 ? 76.312 7.837 74.783 1.00 60.79 102 LEU A CA 1
ATOM 740 C C . LEU A 1 121 ? 75.921 6.417 75.188 1.00 60.49 102 LEU A C 1
ATOM 741 O O . LEU A 1 121 ? 74.847 6.189 75.745 1.00 68.71 102 LEU A O 1
ATOM 746 N N . LEU A 1 122 ? 76.798 5.467 74.900 1.00 43.94 103 LEU A N 1
ATOM 747 C CA . LEU A 1 122 ? 76.557 4.065 75.217 1.00 57.72 103 LEU A CA 1
ATOM 748 C C . LEU A 1 122 ? 76.318 3.820 76.720 1.00 65.26 103 LEU A C 1
ATOM 749 O O . LEU A 1 122 ? 75.511 2.968 77.112 1.00 43.72 103 LEU A O 1
ATOM 754 N N . LEU A 1 123 ? 77.019 4.577 77.555 1.00 71.21 104 LEU A N 1
ATOM 755 C CA . LEU A 1 123 ? 76.958 4.391 78.997 1.00 62.08 104 LEU A CA 1
ATOM 756 C C . LEU A 1 123 ? 75.934 5.324 79.645 1.00 71.10 104 LEU A C 1
ATOM 757 O O . LEU A 1 123 ? 75.657 5.209 80.836 1.00 82.77 104 LEU A O 1
ATOM 762 N N . SER A 1 124 ? 75.376 6.240 78.856 1.00 71.68 105 SER A N 1
ATOM 763 C CA . SER A 1 124 ? 74.366 7.192 79.333 1.00 75.32 105 SER A CA 1
ATOM 764 C C . SER A 1 124 ? 73.226 6.556 80.132 1.00 84.59 105 SER A C 1
ATOM 765 O O . SER A 1 124 ? 72.945 6.980 81.256 1.00 72.10 105 SER A O 1
ATOM 768 N N . PRO A 1 125 ? 72.550 5.549 79.555 1.00 54.38 106 PRO A N 1
ATOM 769 C CA . PRO A 1 125 ? 71.408 4.972 80.270 1.00 53.11 106 PRO A CA 1
ATOM 770 C C . PRO A 1 125 ? 71.783 4.360 81.619 1.00 48.47 106 PRO A C 1
ATOM 771 O O . PRO A 1 125 ? 71.003 4.445 82.566 1.00 63.55 106 PRO A O 1
ATOM 775 N N . LEU A 1 126 ? 72.968 3.773 81.717 1.00 43.61 107 LEU A N 1
ATOM 776 C CA . LEU A 1 126 ? 73.381 3.129 82.956 1.00 60.05 107 LEU A CA 1
ATOM 777 C C . LEU A 1 126 ? 73.640 4.175 84.034 1.00 53.39 107 LEU A C 1
ATOM 778 O O . LEU A 1 126 ? 73.267 3.995 85.187 1.00 42.14 107 LEU A O 1
ATOM 783 N N . VAL A 1 127 ? 74.278 5.272 83.647 1.00 42.33 108 VAL A N 1
ATOM 784 C CA . VAL A 1 127 ? 74.524 6.383 84.558 1.00 47.19 108 VAL A CA 1
ATOM 785 C C . VAL A 1 127 ? 73.210 7.043 84.996 1.00 43.60 108 VAL A C 1
ATOM 786 O O . VAL A 1 127 ? 73.032 7.364 86.174 1.00 41.64 108 VAL A O 1
ATOM 790 N N . LEU A 1 128 ? 72.307 7.262 84.043 1.00 41.87 109 LEU A N 1
ATOM 791 C CA . LEU A 1 128 ? 71.006 7.858 84.333 1.00 41.63 109 LEU A CA 1
ATOM 792 C C . LEU A 1 128 ? 70.186 6.933 85.215 1.00 49.57 109 LEU A C 1
ATOM 793 O O . LEU A 1 128 ? 69.446 7.390 86.084 1.00 41.25 109 LEU A O 1
ATOM 798 N N . ALA A 1 129 ? 70.314 5.632 84.972 1.00 41.67 110 ALA A N 1
ATOM 799 C CA . ALA A 1 129 ? 69.601 4.637 85.750 1.00 41.59 110 ALA A CA 1
ATOM 800 C C . ALA A 1 129 ? 70.010 4.737 87.219 1.00 51.04 110 ALA A C 1
ATOM 801 O O . ALA A 1 129 ? 69.161 4.757 88.111 1.00 41.20 110 ALA A O 1
ATOM 803 N N . ILE A 1 130 ? 71.318 4.817 87.450 1.00 47.48 111 ILE A N 1
ATOM 804 C CA . ILE A 1 130 ? 71.888 4.946 88.789 1.00 41.38 111 ILE A CA 1
ATOM 805 C C . ILE A 1 130 ? 71.299 6.140 89.517 1.00 56.07 111 ILE A C 1
ATOM 806 O O . ILE A 1 130 ? 71.056 6.086 90.718 1.00 52.20 111 ILE A O 1
ATOM 811 N N . ALA A 1 131 ? 71.077 7.222 88.782 1.00 61.96 112 ALA A N 1
ATOM 812 C CA . ALA A 1 131 ? 70.593 8.461 89.374 1.00 63.03 112 ALA A CA 1
ATOM 813 C C . ALA A 1 131 ? 69.112 8.380 89.706 1.00 40.63 112 ALA A C 1
ATOM 814 O O . ALA A 1 131 ? 68.657 8.974 90.684 1.00 61.59 112 ALA A O 1
ATOM 816 N N . LEU A 1 132 ? 68.367 7.632 88.900 1.00 43.78 113 LEU A N 1
ATOM 817 C CA . LEU A 1 132 ? 66.917 7.587 89.035 1.00 48.51 113 LEU A CA 1
ATOM 818 C C . LEU A 1 132 ? 66.453 6.452 89.933 1.00 40.48 113 LEU A C 1
ATOM 819 O O . LEU A 1 132 ? 65.329 6.475 90.425 1.00 62.26 113 LEU A O 1
ATOM 824 N N . THR A 1 133 ? 67.317 5.471 90.164 1.00 40.64 114 THR A N 1
ATOM 825 C CA . THR A 1 133 ? 66.976 4.340 91.017 1.00 40.61 114 THR A CA 1
ATOM 826 C C . THR A 1 133 ? 67.227 4.650 92.491 1.00 48.26 114 THR A C 1
ATOM 827 O O . THR A 1 133 ? 66.647 4.014 93.372 1.00 52.79 114 THR A O 1
ATOM 831 N N . TYR A 1 134 ? 68.085 5.629 92.754 1.00 41.61 115 TYR A N 1
ATOM 832 C CA . TYR A 1 134 ? 68.512 5.940 94.120 1.00 51.37 115 TYR A CA 1
ATOM 833 C C . TYR A 1 134 ? 67.351 6.209 95.099 1.00 60.96 115 TYR A C 1
ATOM 834 O O . TYR A 1 134 ? 67.356 5.680 96.213 1.00 83.24 115 TYR A O 1
ATOM 843 N N . PRO A 1 135 ? 66.353 7.017 94.696 1.00 51.91 116 PRO A N 1
ATOM 844 C CA . PRO A 1 135 ? 65.225 7.323 95.590 1.00 54.12 116 PRO A CA 1
ATOM 845 C C . PRO A 1 135 ? 64.445 6.096 96.071 1.00 61.74 116 PRO A C 1
ATOM 846 O O . PRO A 1 135 ? 63.614 6.235 96.970 1.00 60.09 116 PRO A O 1
ATOM 850 N N . HIS A 1 136 ? 64.708 4.929 95.486 1.00 49.00 117 HIS A N 1
ATOM 851 C CA . HIS A 1 136 ? 64.024 3.694 95.862 1.00 48.38 117 HIS A CA 1
ATOM 852 C C . HIS A 1 136 ? 64.889 2.813 96.748 1.00 56.06 117 HIS A C 1
ATOM 853 O O . HIS A 1 136 ? 64.399 1.856 97.352 1.00 78.37 117 HIS A O 1
ATOM 860 N N . ALA A 1 137 ? 66.172 3.145 96.821 1.00 71.05 118 ALA A N 1
ATOM 861 C CA . ALA A 1 137 ? 67.117 2.394 97.631 1.00 65.35 118 ALA A CA 1
ATOM 862 C C . ALA A 1 137 ? 66.584 2.227 99.052 1.00 57.68 118 ALA A C 1
ATOM 863 O O . ALA A 1 137 ? 66.542 1.115 99.579 1.00 58.40 118 ALA A O 1
ATOM 865 N N . LYS A 1 138 ? 66.128 3.325 99.644 1.00 44.09 119 LYS A N 1
ATOM 866 C CA . LYS A 1 138 ? 65.629 3.318 101.017 1.00 40.20 119 LYS A CA 1
ATOM 867 C C . LYS A 1 138 ? 64.389 2.441 101.209 1.00 55.37 119 LYS A C 1
ATOM 868 O O . LYS A 1 138 ? 63.931 2.244 102.332 1.00 81.81 119 LYS A O 1
ATOM 874 N N . ARG A 1 139 ? 63.842 1.930 100.113 1.00 51.07 120 ARG A N 1
ATOM 875 C CA . ARG A 1 139 ? 62.650 1.090 100.161 1.00 39.37 120 ARG A CA 1
ATOM 876 C C . ARG A 1 139 ? 63.013 -0.391 100.090 1.00 41.17 120 ARG A C 1
ATOM 877 O O . ARG A 1 139 ? 62.192 -1.255 100.399 1.00 57.70 120 ARG A O 1
ATOM 885 N N . LEU A 1 140 ? 64.247 -0.672 99.678 1.00 54.12 121 LEU A N 1
ATOM 886 C CA . LEU A 1 140 ? 64.706 -2.037 99.443 1.00 54.74 121 LEU A CA 1
ATOM 887 C C . LEU A 1 140 ? 65.657 -2.522 100.515 1.00 55.50 121 LEU A C 1
ATOM 888 O O . LEU A 1 140 ? 65.591 -3.670 100.946 1.00 85.01 121 LEU A O 1
ATOM 893 N N . HIS A 1 141 ? 66.556 -1.634 100.925 1.00 48.35 122 HIS A N 1
ATOM 894 C CA . HIS A 1 141 ? 67.643 -1.982 101.832 1.00 44.25 122 HIS A CA 1
ATOM 895 C C . HIS A 1 141 ? 68.160 -0.763 102.589 1.00 56.40 122 HIS A C 1
ATOM 896 O O . HIS A 1 141 ? 67.884 0.370 102.205 1.00 60.60 122 HIS A O 1
ATOM 903 N N . PRO A 1 142 ? 68.926 -0.987 103.665 1.00 63.06 123 PRO A N 1
ATOM 904 C CA . PRO A 1 142 ? 69.606 0.146 104.298 1.00 63.31 123 PRO A CA 1
ATOM 905 C C . PRO A 1 142 ? 70.738 0.631 103.411 1.00 81.13 123 PRO A C 1
ATOM 906 O O . PRO A 1 142 ? 70.778 0.259 102.237 1.00 96.10 123 PRO A O 1
ATOM 910 N N . LEU A 1 143 ? 71.648 1.426 103.964 1.00 59.15 124 LEU A N 1
ATOM 911 C CA . LEU A 1 143 ? 72.745 2.022 103.193 1.00 102.81 124 LEU A CA 1
ATOM 912 C C . LEU A 1 143 ? 72.346 2.441 101.756 1.00 84.45 124 LEU A C 1
ATOM 913 O O . LEU A 1 143 ? 72.920 1.975 100.773 1.00 40.36 124 LEU A O 1
ATOM 918 N N . PRO A 1 144 ? 71.340 3.323 101.642 1.00 45.50 125 PRO A N 1
ATOM 919 C CA . PRO A 1 144 ? 71.110 4.045 100.393 1.00 39.96 125 PRO A CA 1
ATOM 920 C C . PRO A 1 144 ? 72.169 5.120 100.197 1.00 39.99 125 PRO A C 1
ATOM 921 O O . PRO A 1 144 ? 72.276 5.714 99.128 1.00 43.59 125 PRO A O 1
ATOM 925 N N . HIS A 1 145 ? 72.943 5.357 101.249 1.00 44.82 126 HIS A N 1
ATOM 926 C CA . HIS A 1 145 ? 73.991 6.369 101.242 1.00 47.34 126 HIS A CA 1
ATOM 927 C C . HIS A 1 145 ? 75.075 6.022 100.230 1.00 49.57 126 HIS A C 1
ATOM 928 O O . HIS A 1 145 ? 75.674 6.905 99.616 1.00 56.63 126 HIS A O 1
ATOM 935 N N . LEU A 1 146 ? 75.321 4.730 100.054 1.00 49.72 127 LEU A N 1
ATOM 936 C CA . LEU A 1 146 ? 76.259 4.273 99.037 1.00 72.90 127 LEU A CA 1
ATOM 937 C C . LEU A 1 146 ? 75.701 4.571 97.649 1.00 67.15 127 LEU A C 1
ATOM 938 O O . LEU A 1 146 ? 76.375 5.163 96.795 1.00 53.75 127 LEU A O 1
ATOM 943 N N . HIS A 1 147 ? 74.460 4.147 97.441 1.00 47.37 128 HIS A N 1
ATOM 944 C CA . HIS A 1 147 ? 73.736 4.414 96.209 1.00 50.79 128 HIS A CA 1
ATOM 945 C C . HIS A 1 147 ? 73.884 5.886 95.862 1.00 49.30 128 HIS A C 1
ATOM 946 O O . HIS A 1 147 ? 74.270 6.236 94.752 1.00 42.77 128 HIS A O 1
ATOM 953 N N . LEU A 1 148 ? 73.602 6.740 96.841 1.00 45.17 129 LEU A N 1
ATOM 954 C CA . LEU A 1 148 ? 73.706 8.187 96.676 1.00 40.29 129 LEU A CA 1
ATOM 955 C C . LEU A 1 148 ? 75.101 8.607 96.237 1.00 40.47 129 LEU A C 1
ATOM 956 O O . LEU A 1 148 ? 75.245 9.514 95.420 1.00 47.56 129 LEU A O 1
ATOM 961 N N . GLY A 1 149 ? 76.129 7.948 96.765 1.00 44.11 130 GLY A N 1
ATOM 962 C CA . GLY A 1 149 ? 77.494 8.348 96.485 1.00 41.21 130 GLY A CA 1
ATOM 963 C C . GLY A 1 149 ? 78.000 7.903 95.132 1.00 45.95 130 GLY A C 1
ATOM 964 O O . GLY A 1 149 ? 78.710 8.638 94.441 1.00 45.99 130 GLY A O 1
ATOM 965 N N . ILE A 1 150 ? 77.628 6.693 94.749 1.00 49.89 131 ILE A N 1
ATOM 966 C CA . ILE A 1 150 ? 77.949 6.188 93.426 1.00 56.99 131 ILE A CA 1
ATOM 967 C C . ILE A 1 150 ? 77.412 7.147 92.348 1.00 67.98 131 ILE A C 1
ATOM 968 O O . ILE A 1 150 ? 77.962 7.216 91.250 1.00 65.83 131 ILE A O 1
ATOM 973 N N . VAL A 1 151 ? 76.355 7.896 92.670 1.00 42.75 132 VAL A N 1
ATOM 974 C CA . VAL A 1 151 ? 75.820 8.903 91.755 1.00 55.61 132 VAL A CA 1
ATOM 975 C C . VAL A 1 151 ? 76.857 9.975 91.482 1.00 49.23 132 VAL A C 1
ATOM 976 O O . VAL A 1 151 ? 77.025 10.406 90.344 1.00 72.29 132 VAL A O 1
ATOM 980 N N . LEU A 1 152 ? 77.534 10.428 92.531 1.00 41.06 133 LEU A N 1
ATOM 981 C CA . LEU A 1 152 ? 78.587 11.413 92.356 1.00 41.13 133 LEU A CA 1
ATOM 982 C C . LEU A 1 152 ? 79.836 10.743 91.770 1.00 47.52 133 LEU A C 1
ATOM 983 O O . LEU A 1 152 ? 80.587 11.376 91.030 1.00 55.70 133 LEU A O 1
ATOM 988 N N . GLY A 1 153 ? 80.045 9.463 92.074 1.00 41.47 134 GLY A N 1
ATOM 989 C CA . GLY A 1 153 ? 81.089 8.701 91.411 1.00 41.73 134 GLY A CA 1
ATOM 990 C C . GLY A 1 153 ? 80.865 8.627 89.910 1.00 53.33 134 GLY A C 1
ATOM 991 O O . GLY A 1 153 ? 81.811 8.706 89.114 1.00 60.01 134 GLY A O 1
ATOM 992 N N . SER A 1 154 ? 79.605 8.485 89.513 1.00 51.36 135 SER A N 1
ATOM 993 C CA . SER A 1 154 ? 79.269 8.371 88.103 1.00 55.27 135 SER A CA 1
ATOM 994 C C . SER A 1 154 ? 79.594 9.670 87.373 1.00 44.17 135 SER A C 1
ATOM 995 O O . SER A 1 154 ? 79.748 9.671 86.152 1.00 44.69 135 SER A O 1
ATOM 998 N N . VAL A 1 155 ? 79.708 10.768 88.117 1.00 41.85 136 VAL A N 1
ATOM 999 C CA . VAL A 1 155 ? 80.009 12.063 87.518 1.00 55.68 136 VAL A CA 1
ATOM 1000 C C . VAL A 1 155 ? 81.459 12.129 87.069 1.00 59.00 136 VAL A C 1
ATOM 1001 O O . VAL A 1 155 ? 81.757 12.527 85.939 1.00 74.79 136 VAL A O 1
ATOM 1005 N N . VAL A 1 156 ? 82.360 11.766 87.973 1.00 42.10 137 VAL A N 1
ATOM 1006 C CA . VAL A 1 156 ? 83.777 11.714 87.655 1.00 70.78 137 VAL A CA 1
ATOM 1007 C C . VAL A 1 156 ? 83.995 10.628 86.587 1.00 67.88 137 VAL A C 1
ATOM 1008 O O . VAL A 1 156 ? 84.746 10.826 85.626 1.00 56.31 137 VAL A O 1
ATOM 1012 N N . PHE A 1 157 ? 83.313 9.496 86.740 1.00 42.53 138 PHE A N 1
ATOM 1013 C CA . PHE A 1 157 ? 83.315 8.454 85.712 1.00 42.76 138 PHE A CA 1
ATOM 1014 C C . PHE A 1 157 ? 82.930 9.016 84.328 1.00 42.86 138 PHE A C 1
ATOM 1015 O O . PHE A 1 157 ? 83.593 8.766 83.306 1.00 43.10 138 PHE A O 1
ATOM 1023 N N . GLY A 1 158 ? 81.837 9.769 84.312 1.00 59.75 139 GLY A N 1
ATOM 1024 C CA . GLY A 1 158 ? 81.375 10.429 83.112 1.00 77.95 139 GLY A CA 1
ATOM 1025 C C . GLY A 1 158 ? 82.437 11.365 82.588 1.00 54.00 139 GLY A C 1
ATOM 1026 O O . GLY A 1 158 ? 82.689 11.424 81.386 1.00 71.74 139 GLY A O 1
ATOM 1027 N N . GLY A 1 159 ? 83.053 12.112 83.497 1.00 58.97 140 GLY A N 1
ATOM 1028 C CA . GLY A 1 159 ? 84.083 13.062 83.121 1.00 65.85 140 GLY A CA 1
ATOM 1029 C C . GLY A 1 159 ? 85.234 12.362 82.430 1.00 70.30 140 GLY A C 1
ATOM 1030 O O . GLY A 1 159 ? 85.794 12.865 81.453 1.00 68.39 140 GLY A O 1
ATOM 1031 N N . ALA A 1 160 ? 85.577 11.184 82.937 1.00 60.07 141 ALA A N 1
ATOM 1032 C CA . ALA A 1 160 ? 86.602 10.360 82.316 1.00 43.46 141 ALA A CA 1
ATOM 1033 C C . ALA A 1 160 ? 86.175 9.926 80.913 1.00 43.64 141 ALA A C 1
ATOM 1034 O O . ALA A 1 160 ? 86.838 10.273 79.930 1.00 62.65 141 ALA A O 1
ATOM 1036 N N . VAL A 1 161 ? 85.070 9.191 80.808 1.00 46.89 142 VAL A N 1
ATOM 1037 C CA . VAL A 1 161 ? 84.639 8.692 79.496 1.00 48.11 142 VAL A CA 1
ATOM 1038 C C . VAL A 1 161 ? 84.484 9.854 78.513 1.00 48.07 142 VAL A C 1
ATOM 1039 O O . VAL A 1 161 ? 84.765 9.706 77.325 1.00 44.04 142 VAL A O 1
ATOM 1043 N N . ALA A 1 162 ? 84.078 11.014 79.024 1.00 73.55 143 ALA A N 1
ATOM 1044 C CA . ALA A 1 162 ? 83.886 12.207 78.205 1.00 69.43 143 ALA A CA 1
ATOM 1045 C C . ALA A 1 162 ? 85.182 12.629 77.521 1.00 81.25 143 ALA A C 1
ATOM 1046 O O . ALA A 1 162 ? 85.155 13.348 76.524 1.00 117.97 143 ALA A O 1
ATOM 1048 N N . ALA A 1 163 ? 86.310 12.175 78.061 1.00 75.40 144 ALA A N 1
ATOM 1049 C CA . ALA A 1 163 ? 87.625 12.503 77.521 1.00 91.39 144 ALA A CA 1
ATOM 1050 C C . ALA A 1 163 ? 88.231 11.311 76.779 1.00 84.18 144 ALA A C 1
ATOM 1051 O O . ALA A 1 163 ? 88.881 11.475 75.745 1.00 63.32 144 ALA A O 1
ATOM 1053 N N . SER A 1 164 ? 88.020 10.111 77.311 1.00 53.82 145 SER A N 1
ATOM 1054 C CA . SER A 1 164 ? 88.556 8.891 76.697 1.00 44.95 145 SER A CA 1
ATOM 1055 C C . SER A 1 164 ? 87.604 8.265 75.655 1.00 84.76 145 SER A C 1
ATOM 1056 O O . SER A 1 164 ? 87.385 7.055 75.641 1.00 105.35 145 SER A O 1
ATOM 1059 N N . GLY A 1 165 ? 87.037 9.116 74.798 1.00 88.28 146 GLY A N 1
ATOM 1060 C CA . GLY A 1 165 ? 86.322 8.705 73.589 1.00 44.89 146 GLY A CA 1
ATOM 1061 C C . GLY A 1 165 ? 86.833 9.561 72.441 1.00 69.63 146 GLY A C 1
ATOM 1062 O O . GLY A 1 165 ? 86.958 9.102 71.306 1.00 45.30 146 GLY A O 1
ATOM 1063 N N . ASP A 1 166 ? 87.120 10.820 72.772 1.00 111.55 147 ASP A N 1
ATOM 1064 C CA . ASP A 1 166 ? 87.916 11.728 71.951 1.00 117.33 147 ASP A CA 1
ATOM 1065 C C . ASP A 1 166 ? 89.242 12.042 72.684 1.00 130.29 147 ASP A C 1
ATOM 1066 O O . ASP A 1 166 ? 89.274 12.975 73.511 1.00 59.43 147 ASP A O 1
ATOM 1071 N N . GLU A 1 167 ? 90.326 11.289 72.422 1.00 116.24 148 GLU A N 1
ATOM 1072 C CA . GLU A 1 167 ? 90.393 10.179 71.450 1.00 100.57 148 GLU A CA 1
ATOM 1073 C C . GLU A 1 167 ? 90.573 8.830 72.148 1.00 115.67 148 GLU A C 1
ATOM 1074 O O . GLU A 1 167 ? 91.240 8.752 73.176 1.00 164.78 148 GLU A O 1
ATOM 1076 N N . ALA A 1 168 ? 89.984 7.772 71.588 1.00 52.98 149 ALA A N 1
ATOM 1077 C CA . ALA A 1 168 ? 90.063 6.433 72.190 1.00 75.48 149 ALA A CA 1
ATOM 1078 C C . ALA A 1 168 ? 89.599 5.345 71.232 1.00 92.53 149 ALA A C 1
ATOM 1079 O O . ALA A 1 168 ? 89.094 5.641 70.151 1.00 119.74 149 ALA A O 1
ATOM 1081 N N . SER A 1 169 ? 89.742 4.088 71.658 1.00 68.93 150 SER A N 1
ATOM 1082 C CA . SER A 1 169 ? 89.577 2.938 70.765 1.00 86.21 150 SER A CA 1
ATOM 1083 C C . SER A 1 169 ? 88.482 1.973 71.203 1.00 97.70 150 SER A C 1
ATOM 1084 O O . SER A 1 169 ? 87.539 1.724 70.456 1.00 120.67 150 SER A O 1
ATOM 1087 N N . SER A 1 170 ? 88.618 1.421 72.405 1.00 103.04 151 SER A N 1
ATOM 1088 C CA . SER A 1 170 ? 87.688 0.404 72.895 1.00 110.52 151 SER A CA 1
ATOM 1089 C C . SER A 1 170 ? 87.153 0.729 74.290 1.00 122.27 151 SER A C 1
ATOM 1090 O O . SER A 1 170 ? 87.519 1.739 74.890 1.00 156.46 151 SER A O 1
ATOM 1093 N N . LEU A 1 171 ? 86.286 -0.140 74.800 1.00 83.83 152 LEU A N 1
ATOM 1094 C CA . LEU A 1 171 ? 85.684 0.049 76.114 1.00 69.30 152 LEU A CA 1
ATOM 1095 C C . LEU A 1 171 ? 86.691 -0.233 77.231 1.00 81.45 152 LEU A C 1
ATOM 1096 O O . LEU A 1 171 ? 86.677 0.411 78.288 1.00 72.50 152 LEU A O 1
ATOM 1101 N N . GLY A 1 172 ? 87.564 -1.204 76.995 1.00 101.92 153 GLY A N 1
ATOM 1102 C CA . GLY A 1 172 ? 88.605 -1.524 77.949 1.00 105.64 153 GLY A CA 1
ATOM 1103 C C . GLY A 1 172 ? 89.419 -0.293 78.291 1.00 103.68 153 GLY A C 1
ATOM 1104 O O . GLY A 1 172 ? 89.657 -0.009 79.459 1.00 123.90 153 GLY A O 1
ATOM 1105 N N . GLU A 1 173 ? 89.829 0.444 77.264 1.00 97.38 154 GLU A N 1
ATOM 1106 C CA . GLU A 1 173 ? 90.661 1.630 77.451 1.00 108.02 154 GLU A CA 1
ATOM 1107 C C . GLU A 1 173 ? 89.939 2.695 78.254 1.00 108.99 154 GLU A C 1
ATOM 1108 O O . GLU A 1 173 ? 90.488 3.270 79.195 1.00 130.34 154 GLU A O 1
ATOM 1114 N N . VAL A 1 174 ? 88.705 2.974 77.859 1.00 93.74 155 VAL A N 1
ATOM 1115 C CA . VAL A 1 174 ? 87.952 4.052 78.475 1.00 92.69 155 VAL A CA 1
ATOM 1116 C C . VAL A 1 174 ? 87.644 3.679 79.923 1.00 74.21 155 VAL A C 1
ATOM 1117 O O . VAL A 1 174 ? 87.578 4.551 80.782 1.00 72.15 155 VAL A O 1
ATOM 1121 N N . LEU A 1 175 ? 87.477 2.388 80.203 1.00 62.92 156 LEU A N 1
ATOM 1122 C CA . LEU A 1 175 ? 87.345 1.949 81.592 1.00 69.11 156 LEU A CA 1
ATOM 1123 C C . LEU A 1 175 ? 88.685 2.066 82.321 1.00 66.96 156 LEU A C 1
ATOM 1124 O O . LEU A 1 175 ? 88.732 2.476 83.481 1.00 71.59 156 LEU A O 1
ATOM 1129 N N . ARG A 1 176 ? 89.767 1.710 81.632 1.00 76.48 157 ARG A N 1
ATOM 1130 C CA . ARG A 1 176 ? 91.117 1.892 82.159 1.00 85.86 157 ARG A CA 1
ATOM 1131 C C . ARG A 1 176 ? 91.414 3.376 82.346 1.00 88.18 157 ARG A C 1
ATOM 1132 O O . ARG A 1 176 ? 92.285 3.756 83.129 1.00 80.07 157 ARG A O 1
ATOM 1140 N N . SER A 1 177 ? 90.692 4.206 81.600 1.00 81.17 158 SER A N 1
ATOM 1141 C CA . SER A 1 177 ? 90.872 5.649 81.645 1.00 73.85 158 SER A CA 1
ATOM 1142 C C . SER A 1 177 ? 90.374 6.275 82.944 1.00 78.51 158 SER A C 1
ATOM 1143 O O . SER A 1 177 ? 90.786 7.378 83.303 1.00 82.35 158 SER A O 1
ATOM 1146 N N . VAL A 1 178 ? 89.495 5.574 83.653 1.00 93.02 159 VAL A N 1
ATOM 1147 C CA . VAL A 1 178 ? 88.847 6.136 84.836 1.00 91.81 159 VAL A CA 1
ATOM 1148 C C . VAL A 1 178 ? 89.754 6.109 86.073 1.00 100.66 159 VAL A C 1
ATOM 1149 O O . VAL A 1 178 ? 90.388 5.090 86.356 1.00 128.79 159 VAL A O 1
ATOM 1153 N N . PRO A 1 179 ? 89.817 7.232 86.815 1.00 83.10 160 PRO A N 1
ATOM 1154 C CA . PRO A 1 179 ? 90.534 7.249 88.095 1.00 90.58 160 PRO A CA 1
ATOM 1155 C C . PRO A 1 179 ? 89.671 6.725 89.242 1.00 63.31 160 PRO A C 1
ATOM 1156 O O . PRO A 1 179 ? 89.093 7.515 89.988 1.00 71.98 160 PRO A O 1
ATOM 1160 N N . TRP A 1 180 ? 89.612 5.404 89.387 1.00 51.90 161 TRP A N 1
ATOM 1161 C CA . TRP A 1 180 ? 88.671 4.761 90.301 1.00 61.14 161 TRP A CA 1
ATOM 1162 C C . TRP A 1 180 ? 88.897 5.078 91.779 1.00 66.58 161 TRP A C 1
ATOM 1163 O O . TRP A 1 180 ? 88.008 4.861 92.600 1.00 68.08 161 TRP A O 1
ATOM 1174 N N . LEU A 1 181 ? 90.070 5.587 92.129 1.00 63.10 162 LEU A N 1
ATOM 1175 C CA . LEU A 1 181 ? 90.316 5.958 93.515 1.00 73.90 162 LEU A CA 1
ATOM 1176 C C . LEU A 1 181 ? 89.415 7.117 93.890 1.00 81.41 162 LEU A C 1
ATOM 1177 O O . LEU A 1 181 ? 88.777 7.103 94.939 1.00 79.91 162 LEU A O 1
ATOM 1182 N N . TYR A 1 182 ? 89.363 8.119 93.021 1.00 42.55 163 TYR A N 1
ATOM 1183 C CA . TYR A 1 182 ? 88.543 9.294 93.263 1.00 44.99 163 TYR A CA 1
ATOM 1184 C C . TYR A 1 182 ? 87.057 8.976 93.066 1.00 63.37 163 TYR A C 1
ATOM 1185 O O . TYR A 1 182 ? 86.188 9.619 93.661 1.00 43.89 163 TYR A O 1
ATOM 1194 N N . VAL A 1 183 ? 86.768 7.962 92.256 1.00 53.19 164 VAL A N 1
ATOM 1195 C CA . VAL A 1 183 ? 85.406 7.469 92.137 1.00 44.49 164 VAL A CA 1
ATOM 1196 C C . VAL A 1 183 ? 84.974 6.999 93.518 1.00 66.68 164 VAL A C 1
ATOM 1197 O O . VAL A 1 183 ? 83.978 7.473 94.063 1.00 83.63 164 VAL A O 1
ATOM 1201 N N . ALA A 1 184 ? 85.753 6.087 94.089 1.00 42.17 165 ALA A N 1
ATOM 1202 C CA . ALA A 1 184 ? 85.425 5.489 95.376 1.00 42.87 165 ALA A CA 1
ATOM 1203 C C . ALA A 1 184 ? 85.588 6.489 96.521 1.00 48.19 165 ALA A C 1
ATOM 1204 O O . ALA A 1 184 ? 84.840 6.455 97.500 1.00 53.19 165 ALA A O 1
ATOM 1206 N N . ALA A 1 185 ? 86.570 7.376 96.401 1.00 69.49 166 ALA A N 1
ATOM 1207 C CA . ALA A 1 185 ? 86.833 8.369 97.440 1.00 82.32 166 ALA A CA 1
ATOM 1208 C C . ALA A 1 185 ? 85.648 9.319 97.580 1.00 70.22 166 ALA A C 1
ATOM 1209 O O . ALA A 1 185 ? 85.126 9.525 98.676 1.00 57.70 166 ALA A O 1
ATOM 1211 N N . VAL A 1 186 ? 85.228 9.889 96.456 1.00 41.62 167 VAL A N 1
ATOM 1212 C CA . VAL A 1 186 ? 84.104 10.819 96.430 1.00 83.02 167 VAL A CA 1
ATOM 1213 C C . VAL A 1 186 ? 82.802 10.136 96.878 1.00 82.92 167 VAL A C 1
ATOM 1214 O O . VAL A 1 186 ? 81.990 10.735 97.593 1.00 41.64 167 VAL A O 1
ATOM 1218 N N . SER A 1 187 ? 82.612 8.886 96.462 1.00 47.90 168 SER A N 1
ATOM 1219 C CA . SER A 1 187 ? 81.433 8.112 96.844 1.00 41.17 168 SER A CA 1
ATOM 1220 C C . SER A 1 187 ? 81.347 7.942 98.361 1.00 47.72 168 SER A C 1
ATOM 1221 O O . SER A 1 187 ? 80.301 8.185 98.969 1.00 43.10 168 SER A O 1
ATOM 1224 N N . LEU A 1 188 ? 82.456 7.537 98.969 1.00 57.36 169 LEU A N 1
ATOM 1225 C CA . LEU A 1 188 ? 82.492 7.283 100.402 1.00 41.07 169 LEU A CA 1
ATOM 1226 C C . LEU A 1 188 ? 82.362 8.571 101.188 1.00 40.77 169 LEU A C 1
ATOM 1227 O O . LEU A 1 188 ? 81.920 8.561 102.330 1.00 49.97 169 LEU A O 1
ATOM 1232 N N . TRP A 1 189 ? 82.750 9.681 100.576 1.00 40.80 170 TRP A N 1
ATOM 1233 C CA . TRP A 1 189 ? 82.673 10.974 101.239 1.00 40.63 170 TRP A CA 1
ATOM 1234 C C . TRP A 1 189 ? 81.229 11.416 101.440 1.00 56.80 170 TRP A C 1
ATOM 1235 O O . TRP A 1 189 ? 80.855 11.854 102.530 1.00 63.68 170 TRP A O 1
ATOM 1246 N N . VAL A 1 190 ? 80.419 11.298 100.392 1.00 63.74 171 VAL A N 1
ATOM 1247 C CA . VAL A 1 190 ? 79.017 11.701 100.473 1.00 72.00 171 VAL A CA 1
ATOM 1248 C C . VAL A 1 190 ? 78.196 10.649 101.198 1.00 65.75 171 VAL A C 1
ATOM 1249 O O . VAL A 1 190 ? 77.255 10.980 101.918 1.00 63.54 171 VAL A O 1
ATOM 1253 N N . ALA A 1 191 ? 78.568 9.384 101.021 1.00 40.28 172 ALA A N 1
ATOM 1254 C CA . ALA A 1 191 ? 77.936 8.299 101.756 1.00 60.25 172 ALA A CA 1
ATOM 1255 C C . ALA A 1 191 ? 78.108 8.553 103.253 1.00 73.50 172 ALA A C 1
ATOM 1256 O O . ALA A 1 191 ? 77.272 8.172 104.072 1.00 71.31 172 ALA A O 1
ATOM 1258 N N . GLY A 1 192 ? 79.181 9.249 103.597 1.00 62.60 173 GLY A N 1
ATOM 1259 C CA . GLY A 1 192 ? 79.510 9.490 104.981 1.00 39.98 173 GLY A CA 1
ATOM 1260 C C . GLY A 1 192 ? 78.680 10.590 105.592 1.00 39.75 173 GLY A C 1
ATOM 1261 O O . GLY A 1 192 ? 78.242 10.452 106.728 1.00 62.76 173 GLY A O 1
ATOM 1262 N N . PHE A 1 193 ? 78.467 11.685 104.868 1.00 39.72 174 PHE A N 1
ATOM 1263 C CA . PHE A 1 193 ? 77.739 12.802 105.456 1.00 64.53 174 PHE A CA 1
ATOM 1264 C C . PHE A 1 193 ? 76.242 12.649 105.217 1.00 58.00 174 PHE A C 1
ATOM 1265 O O . PHE A 1 193 ? 75.439 13.300 105.887 1.00 54.59 174 PHE A O 1
ATOM 1273 N N . ASP A 1 194 ? 75.861 11.801 104.265 1.00 57.08 175 ASP A N 1
ATOM 1274 C CA . ASP A 1 194 ? 74.452 11.464 104.096 1.00 63.15 175 ASP A CA 1
ATOM 1275 C C . ASP A 1 194 ? 74.052 10.593 105.273 1.00 73.86 175 ASP A C 1
ATOM 1276 O O . ASP A 1 194 ? 72.920 10.660 105.759 1.00 97.11 175 ASP A O 1
ATOM 1281 N N . THR A 1 195 ? 74.996 9.773 105.726 1.00 39.35 176 THR A N 1
ATOM 1282 C CA . THR A 1 195 ? 74.807 8.958 106.926 1.00 39.28 176 THR A CA 1
ATOM 1283 C C . THR A 1 195 ? 74.595 9.837 108.149 1.00 48.12 176 THR A C 1
ATOM 1284 O O . THR A 1 195 ? 73.724 9.580 108.977 1.00 51.11 176 THR A O 1
ATOM 1288 N N . ILE A 1 196 ? 75.410 10.875 108.258 1.00 51.18 177 ILE A N 1
ATOM 1289 C CA . ILE A 1 196 ? 75.293 11.833 109.345 1.00 46.55 177 ILE A CA 1
ATOM 1290 C C . ILE A 1 196 ? 73.991 12.620 109.189 1.00 63.82 177 ILE A C 1
ATOM 1291 O O . ILE A 1 196 ? 73.348 12.985 110.171 1.00 58.59 177 ILE A O 1
ATOM 1296 N N . TYR A 1 197 ? 73.600 12.871 107.946 1.00 62.05 178 TYR A N 1
ATOM 1297 C CA . TYR A 1 197 ? 72.424 13.682 107.669 1.00 53.57 178 TYR A CA 1
ATOM 1298 C C . TYR A 1 197 ? 71.147 12.904 107.955 1.00 65.52 178 TYR A C 1
ATOM 1299 O O . TYR A 1 197 ? 70.095 13.489 108.203 1.00 74.15 178 TYR A O 1
ATOM 1308 N N . SER A 1 198 ? 71.250 11.581 107.932 1.00 80.95 179 SER A N 1
ATOM 1309 C CA . SER A 1 198 ? 70.094 10.715 108.120 1.00 90.52 179 SER A CA 1
ATOM 1310 C C . SER A 1 198 ? 69.783 10.483 109.605 1.00 99.13 179 SER A C 1
ATOM 1311 O O . SER A 1 198 ? 68.825 9.787 109.942 1.00 100.85 179 SER A O 1
ATOM 1314 N N . ILE A 1 199 ? 70.587 11.071 110.487 1.00 72.42 180 ILE A N 1
ATOM 1315 C CA . ILE A 1 199 ? 70.380 10.945 111.931 1.00 67.76 180 ILE A CA 1
ATOM 1316 C C . ILE A 1 199 ? 69.063 11.597 112.333 1.00 68.02 180 ILE A C 1
ATOM 1317 O O . ILE A 1 199 ? 68.343 11.101 113.197 1.00 74.69 180 ILE A O 1
ATOM 1322 N N . MET A 1 200 ? 68.760 12.727 111.710 1.00 67.93 181 MET A N 1
ATOM 1323 C CA . MET A 1 200 ? 67.588 13.510 112.083 1.00 74.03 181 MET A CA 1
ATOM 1324 C C . MET A 1 200 ? 66.279 12.827 111.673 1.00 76.62 181 MET A C 1
ATOM 1325 O O . MET A 1 200 ? 65.205 13.224 112.124 1.00 86.39 181 MET A O 1
ATOM 1330 N N . ASP A 1 201 ? 66.380 11.797 110.833 1.00 90.25 182 ASP A N 1
ATOM 1331 C CA . ASP A 1 201 ? 65.211 11.083 110.314 1.00 89.68 182 ASP A CA 1
ATOM 1332 C C . ASP A 1 201 ? 65.169 9.638 110.815 1.00 87.40 182 ASP A C 1
ATOM 1333 O O . ASP A 1 201 ? 64.464 8.808 110.248 1.00 115.78 182 ASP A O 1
ATOM 1338 N N . ILE A 1 202 ? 65.923 9.338 111.870 1.00 68.32 183 ILE A N 1
ATOM 1339 C CA . ILE A 1 202 ? 65.959 7.984 112.438 1.00 70.57 183 ILE A CA 1
ATOM 1340 C C . ILE A 1 202 ? 64.565 7.554 112.838 1.00 68.78 183 ILE A C 1
ATOM 1341 O O . ILE A 1 202 ? 64.162 6.415 112.615 1.00 68.82 183 ILE A O 1
ATOM 1346 N N . ASP A 1 203 ? 63.830 8.485 113.429 1.00 69.01 184 ASP A N 1
ATOM 1347 C CA . ASP A 1 203 ? 62.507 8.189 113.942 1.00 71.44 184 ASP A CA 1
ATOM 1348 C C . ASP A 1 203 ? 61.544 7.922 112.797 1.00 69.24 184 ASP A C 1
ATOM 1349 O O . ASP A 1 203 ? 60.871 6.891 112.769 1.00 73.99 184 ASP A O 1
ATOM 1354 N N . PHE A 1 204 ? 61.489 8.855 111.851 1.00 69.00 185 PHE A N 1
ATOM 1355 C CA . PHE A 1 204 ? 60.558 8.766 110.734 1.00 68.90 185 PHE A CA 1
ATOM 1356 C C . PHE A 1 204 ? 60.882 7.596 109.813 1.00 68.65 185 PHE A C 1
ATOM 1357 O O . PHE A 1 204 ? 59.968 6.958 109.304 1.00 77.38 185 PHE A O 1
ATOM 1365 N N . ASP A 1 205 ? 62.169 7.330 109.581 1.00 68.39 186 ASP A N 1
ATOM 1366 C CA . ASP A 1 205 ? 62.582 6.256 108.675 1.00 68.15 186 ASP A CA 1
ATOM 1367 C C . ASP A 1 205 ? 62.239 4.904 109.289 1.00 68.39 186 ASP A C 1
ATOM 1368 O O . ASP A 1 205 ? 61.863 3.970 108.588 1.00 68.33 186 ASP A O 1
ATOM 1373 N N . ARG A 1 206 ? 62.379 4.803 110.605 1.00 68.68 187 ARG A N 1
ATOM 1374 C CA . ARG A 1 206 ? 61.832 3.671 111.338 1.00 69.00 187 ARG A CA 1
ATOM 1375 C C . ARG A 1 206 ? 60.329 3.826 111.331 1.00 84.10 187 ARG A C 1
ATOM 1376 O O . ARG A 1 206 ? 59.827 4.905 111.033 1.00 118.25 187 ARG A O 1
ATOM 1384 N N . SER A 1 207 ? 59.605 2.763 111.652 1.00 69.52 188 SER A N 1
ATOM 1385 C CA . SER A 1 207 ? 58.144 2.823 111.683 1.00 92.80 188 SER A CA 1
ATOM 1386 C C . SER A 1 207 ? 57.563 2.850 110.267 1.00 98.16 188 SER A C 1
ATOM 1387 O O . SER A 1 207 ? 56.732 2.011 109.917 1.00 113.12 188 SER A O 1
ATOM 1390 N N . HIS A 1 208 ? 58.009 3.811 109.460 1.00 69.23 189 HIS A N 1
ATOM 1391 C CA . HIS A 1 208 ? 57.584 3.915 108.070 1.00 68.98 189 HIS A CA 1
ATOM 1392 C C . HIS A 1 208 ? 58.337 2.965 107.146 1.00 68.68 189 HIS A C 1
ATOM 1393 O O . HIS A 1 208 ? 58.103 2.951 105.941 1.00 68.45 189 HIS A O 1
ATOM 1400 N N . GLY A 1 209 ? 59.238 2.175 107.714 1.00 68.69 190 GLY A N 1
ATOM 1401 C CA . GLY A 1 209 ? 59.879 1.102 106.980 1.00 68.47 190 GLY A CA 1
ATOM 1402 C C . GLY A 1 209 ? 60.915 1.569 105.983 1.00 68.04 190 GLY A C 1
ATOM 1403 O O . GLY A 1 209 ? 61.251 0.837 105.061 1.00 67.82 190 GLY A O 1
ATOM 1404 N N . LEU A 1 210 ? 61.417 2.786 106.162 1.00 67.92 191 LEU A N 1
ATOM 1405 C CA . LEU A 1 210 ? 62.457 3.324 105.291 1.00 67.53 191 LEU A CA 1
ATOM 1406 C C . LEU A 1 210 ? 63.855 2.934 105.772 1.00 67.44 191 LEU A C 1
ATOM 1407 O O . LEU A 1 210 ? 64.154 2.962 106.962 1.00 67.65 191 LEU A O 1
ATOM 1412 N N . GLY A 1 211 ? 64.713 2.585 104.822 1.00 67.12 192 GLY A N 1
ATOM 1413 C CA . GLY A 1 211 ? 66.050 2.107 105.119 1.00 67.01 192 GLY A CA 1
ATOM 1414 C C . GLY A 1 211 ? 67.061 3.212 105.360 1.00 66.87 192 GLY A C 1
ATOM 1415 O O . GLY A 1 211 ? 67.191 4.137 104.559 1.00 66.65 192 GLY A O 1
ATOM 1416 N N . SER A 1 212 ? 67.782 3.097 106.472 1.00 67.02 193 SER A N 1
ATOM 1417 C CA . SER A 1 212 ? 68.834 4.037 106.848 1.00 66.93 193 SER A CA 1
ATOM 1418 C C . SER A 1 212 ? 69.841 3.274 107.669 1.00 69.08 193 SER A C 1
ATOM 1419 O O . SER A 1 212 ? 69.478 2.323 108.355 1.00 95.45 193 SER A O 1
ATOM 1422 N N . ILE A 1 213 ? 71.106 3.671 107.604 1.00 107.04 194 ILE A N 1
ATOM 1423 C CA . ILE A 1 213 ? 72.111 3.058 108.461 1.00 137.75 194 ILE A CA 1
ATOM 1424 C C . ILE A 1 213 ? 71.999 3.617 109.904 1.00 95.83 194 ILE A C 1
ATOM 1425 O O . ILE A 1 213 ? 72.185 2.867 110.859 1.00 81.36 194 ILE A O 1
ATOM 1430 N N . PRO A 1 214 ? 71.647 4.909 110.082 1.00 67.29 195 PRO A N 1
ATOM 1431 C CA . PRO A 1 214 ? 71.406 5.298 111.475 1.00 67.62 195 PRO A CA 1
ATOM 1432 C C . PRO A 1 214 ? 70.123 4.711 112.066 1.00 67.94 195 PRO A C 1
ATOM 1433 O O . PRO A 1 214 ? 70.025 4.584 113.286 1.00 81.60 195 PRO A O 1
ATOM 1437 N N . ALA A 1 215 ? 69.150 4.372 111.228 1.00 77.95 196 ALA A N 1
ATOM 1438 C CA . ALA A 1 215 ? 67.926 3.730 111.709 1.00 68.18 196 ALA A CA 1
ATOM 1439 C C . ALA A 1 215 ? 68.214 2.282 112.099 1.00 68.32 196 ALA A C 1
ATOM 1440 O O . ALA A 1 215 ? 67.440 1.650 112.819 1.00 68.65 196 ALA A O 1
ATOM 1442 N N . LEU A 1 216 ? 69.346 1.774 111.623 1.00 68.09 197 LEU A N 1
ATOM 1443 C CA . LEU A 1 216 ? 69.753 0.403 111.873 1.00 68.20 197 LEU A CA 1
ATOM 1444 C C . LEU A 1 216 ? 70.669 0.298 113.077 1.00 68.40 197 LEU A C 1
ATOM 1445 O O . LEU A 1 216 ? 70.679 -0.725 113.748 1.00 71.80 197 LEU A O 1
ATOM 1450 N N . LEU A 1 217 ? 71.433 1.354 113.346 1.00 68.30 198 LEU A N 1
ATOM 1451 C CA . LEU A 1 217 ? 72.488 1.314 114.362 1.00 68.45 198 LEU A CA 1
ATOM 1452 C C . LEU A 1 217 ? 72.391 2.443 115.393 1.00 68.64 198 LEU A C 1
ATOM 1453 O O . LEU A 1 217 ? 73.191 2.511 116.334 1.00 68.80 198 LEU A O 1
ATOM 1458 N N . GLY A 1 218 ? 71.425 3.335 115.217 1.00 36.24 199 GLY A N 1
ATOM 1459 C CA . GLY A 1 218 ? 71.284 4.474 116.110 1.00 41.71 199 GLY A CA 1
ATOM 1460 C C . GLY A 1 218 ? 72.368 5.501 115.837 1.00 54.73 199 GLY A C 1
ATOM 1461 O O . GLY A 1 218 ? 73.310 5.215 115.100 1.00 80.35 199 GLY A O 1
ATOM 1462 N N . PRO A 1 219 ? 72.242 6.700 116.425 1.00 45.49 200 PRO A N 1
ATOM 1463 C CA . PRO A 1 219 ? 73.225 7.779 116.239 1.00 76.79 200 PRO A CA 1
ATOM 1464 C C . PRO A 1 219 ? 74.664 7.320 116.508 1.00 82.39 200 PRO A C 1
ATOM 1465 O O . PRO A 1 219 ? 75.452 7.238 115.569 1.00 92.90 200 PRO A O 1
ATOM 1469 N N . LYS A 1 220 ? 74.999 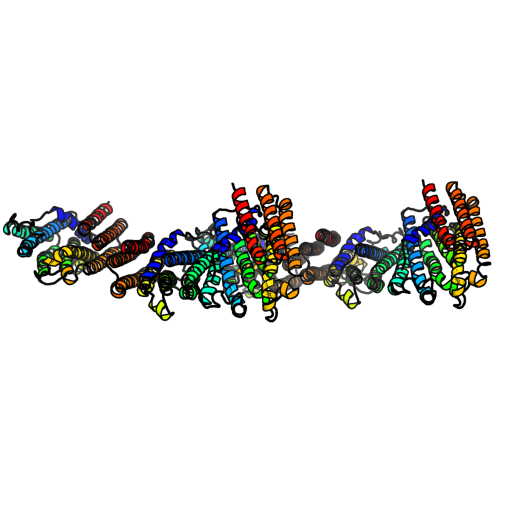7.010 117.755 1.00 99.03 201 LYS A N 1
ATOM 1470 C CA . LYS A 1 220 ? 76.276 6.381 118.045 1.00 91.46 201 LYS A CA 1
ATOM 1471 C C . LYS A 1 220 ? 76.253 5.015 117.376 1.00 92.10 201 LYS A C 1
ATOM 1472 O O . LYS A 1 220 ? 75.588 4.095 117.846 1.00 124.46 201 LYS A O 1
ATOM 1474 N N . GLY A 1 221 ? 76.954 4.903 116.254 1.00 34.90 202 GLY A N 1
ATOM 1475 C CA . GLY A 1 221 ? 76.930 3.699 115.441 1.00 59.14 202 GLY A CA 1
ATOM 1476 C C . GLY A 1 221 ? 76.831 4.142 114.002 1.00 69.49 202 GLY A C 1
ATOM 1477 O O . GLY A 1 221 ? 77.452 3.582 113.101 1.00 73.51 202 GLY A O 1
ATOM 1478 N N . ALA A 1 222 ? 76.031 5.177 113.800 1.00 87.03 203 ALA A N 1
ATOM 1479 C CA . ALA A 1 222 ? 76.011 5.889 112.541 1.00 77.75 203 ALA A CA 1
ATOM 1480 C C . ALA A 1 222 ? 77.277 6.735 112.456 1.00 88.44 203 ALA A C 1
ATOM 1481 O O . ALA A 1 222 ? 78.013 6.670 111.469 1.00 86.90 203 ALA A O 1
ATOM 1483 N N . LEU A 1 223 ? 77.530 7.512 113.508 1.00 90.31 204 LEU A N 1
ATOM 1484 C CA . LEU A 1 223 ? 78.741 8.314 113.603 1.00 63.25 204 LEU A CA 1
ATOM 1485 C C . LEU A 1 223 ? 79.956 7.430 113.353 1.00 90.14 204 LEU A C 1
ATOM 1486 O O . LEU A 1 223 ? 80.903 7.827 112.677 1.00 94.44 204 LEU A O 1
ATOM 1491 N N . ALA A 1 224 ? 79.907 6.218 113.892 1.00 69.10 205 ALA A N 1
ATOM 1492 C CA . ALA A 1 224 ? 80.994 5.262 113.745 1.00 44.06 205 ALA A CA 1
ATOM 1493 C C . ALA A 1 224 ? 81.160 4.860 112.282 1.00 71.90 205 ALA A C 1
ATOM 1494 O O . ALA A 1 224 ? 82.233 5.022 111.697 1.00 76.77 205 ALA A O 1
ATOM 1496 N N . ALA A 1 225 ? 80.092 4.332 111.694 1.00 58.06 206 ALA A N 1
ATOM 1497 C CA . ALA A 1 225 ? 80.119 3.929 110.294 1.00 51.92 206 ALA A CA 1
ATOM 1498 C C . ALA A 1 225 ? 80.431 5.133 109.410 1.00 56.55 206 ALA A C 1
ATOM 1499 O O . ALA A 1 225 ? 81.085 5.009 108.378 1.00 63.34 206 ALA A O 1
ATOM 1501 N N . SER A 1 226 ? 79.968 6.303 109.834 1.00 60.14 207 SER A N 1
ATOM 1502 C CA . SER A 1 226 ? 80.268 7.546 109.140 1.00 59.20 207 SER A CA 1
ATOM 1503 C C . SER A 1 226 ? 81.769 7.781 109.140 1.00 65.78 207 SER A C 1
ATOM 1504 O O . SER A 1 226 ? 82.363 8.127 108.117 1.00 71.58 207 SER A O 1
ATOM 1507 N N . LEU A 1 227 ? 82.375 7.568 110.301 1.00 73.89 208 LEU A N 1
ATOM 1508 C CA . LEU A 1 227 ? 83.803 7.777 110.491 1.00 73.50 208 LEU A CA 1
ATOM 1509 C C . LEU A 1 227 ? 84.625 6.782 109.690 1.00 69.57 208 LEU A C 1
ATOM 1510 O O . LEU A 1 227 ? 85.677 7.127 109.148 1.00 49.32 208 LEU A O 1
ATOM 1515 N N . ALA A 1 228 ? 84.146 5.545 109.630 1.00 62.15 209 ALA A N 1
ATOM 1516 C CA . ALA A 1 228 ? 84.819 4.502 108.869 1.00 59.74 209 ALA A CA 1
ATOM 1517 C C . ALA A 1 228 ? 84.848 4.881 107.396 1.00 82.18 209 ALA A C 1
ATOM 1518 O O . ALA A 1 228 ? 85.895 4.808 106.753 1.00 79.54 209 ALA A O 1
ATOM 1520 N N . MET A 1 229 ? 83.696 5.299 106.875 1.00 63.85 210 MET A N 1
ATOM 1521 C CA . MET A 1 229 ? 83.584 5.744 105.491 1.00 62.27 210 MET A CA 1
ATOM 1522 C C . MET A 1 229 ? 84.560 6.884 105.229 1.00 64.12 210 MET A C 1
ATOM 1523 O O . MET A 1 229 ? 85.441 6.789 104.373 1.00 71.27 210 MET A O 1
ATOM 1528 N N . HIS A 1 230 ? 84.394 7.961 105.983 1.00 33.00 211 HIS A N 1
ATOM 1529 C CA . HIS A 1 230 ? 85.192 9.160 105.801 1.00 54.51 211 HIS A CA 1
ATOM 1530 C C . HIS A 1 230 ? 86.687 8.916 106.021 1.00 62.99 211 HIS A C 1
ATOM 1531 O O . HIS A 1 230 ? 87.527 9.655 105.498 1.00 42.24 211 HIS A O 1
ATOM 1538 N N . ALA A 1 231 ? 87.020 7.882 106.788 1.00 50.22 212 ALA A N 1
ATOM 1539 C CA . ALA A 1 231 ? 88.414 7.505 106.972 1.00 30.27 212 ALA A CA 1
ATOM 1540 C C . ALA A 1 231 ? 88.933 6.974 105.646 1.00 55.23 212 ALA A C 1
ATOM 1541 O O . ALA A 1 231 ? 89.868 7.527 105.065 1.00 30.31 212 ALA A O 1
ATOM 1543 N N . ALA A 1 232 ? 88.288 5.916 105.161 1.00 56.09 213 ALA A N 1
ATOM 1544 C CA . ALA A 1 232 ? 88.645 5.289 103.895 1.00 51.78 213 ALA A CA 1
ATOM 1545 C C . ALA A 1 232 ? 88.639 6.296 102.739 1.00 62.40 213 ALA A C 1
ATOM 1546 O O . ALA A 1 232 ? 89.324 6.105 101.734 1.00 66.67 213 ALA A O 1
ATOM 1548 N N . ALA A 1 233 ? 87.869 7.367 102.891 1.00 60.43 214 ALA A N 1
ATOM 1549 C CA . ALA A 1 233 ? 87.788 8.407 101.876 1.00 56.82 214 ALA A CA 1
ATOM 1550 C C . ALA A 1 233 ? 89.101 9.173 101.809 1.00 57.22 214 ALA A C 1
ATOM 1551 O O . ALA A 1 233 ? 89.692 9.321 100.737 1.00 76.21 214 ALA A O 1
ATOM 1553 N N . VAL A 1 234 ? 89.554 9.650 102.964 1.00 64.04 215 VAL A N 1
ATOM 1554 C CA . VAL A 1 234 ? 90.799 10.412 103.054 1.00 72.81 215 VAL A CA 1
ATOM 1555 C C . VAL A 1 234 ? 91.980 9.528 102.664 1.00 72.22 215 VAL A C 1
ATOM 1556 O O . VAL A 1 234 ? 92.950 10.001 102.075 1.00 60.22 215 VAL A O 1
ATOM 1560 N N . ALA A 1 235 ? 91.895 8.244 102.999 1.00 47.04 216 ALA A N 1
ATOM 1561 C CA . ALA A 1 235 ? 92.910 7.284 102.594 1.00 48.51 216 ALA A CA 1
ATOM 1562 C C . ALA A 1 235 ? 93.076 7.301 101.073 1.00 76.55 216 ALA A C 1
ATOM 1563 O O . ALA A 1 235 ? 94.192 7.402 100.559 1.00 74.55 216 ALA A O 1
ATOM 1565 N N . LEU A 1 236 ? 91.961 7.232 100.356 1.00 57.30 217 LEU A N 1
ATOM 1566 C CA . LEU A 1 236 ? 91.999 7.159 98.906 1.00 34.10 217 LEU A CA 1
ATOM 1567 C C . LEU A 1 236 ? 92.419 8.495 98.291 1.00 38.35 217 LEU A C 1
ATOM 1568 O O . LEU A 1 236 ? 93.166 8.520 97.312 1.00 71.91 217 LEU A O 1
ATOM 1573 N N . PHE A 1 237 ? 91.950 9.598 98.866 1.00 40.38 218 PHE A N 1
ATOM 1574 C CA . PHE A 1 237 ? 92.287 10.923 98.356 1.00 75.15 218 PHE A CA 1
ATOM 1575 C C . PHE A 1 237 ? 93.788 11.119 98.418 1.00 80.56 218 PHE A C 1
ATOM 1576 O O . PHE A 1 237 ? 94.387 11.773 97.563 1.00 92.96 218 PHE A O 1
ATOM 1584 N N . ILE A 1 238 ? 94.386 10.527 99.440 1.00 83.09 219 ILE A N 1
ATOM 1585 C CA . ILE A 1 238 ? 95.821 10.588 99.651 1.00 87.91 219 ILE A CA 1
ATOM 1586 C C . ILE A 1 238 ? 96.533 9.652 98.687 1.00 102.26 219 ILE A C 1
ATOM 1587 O O . ILE A 1 238 ? 97.461 10.057 97.989 1.00 90.15 219 ILE A O 1
ATOM 1592 N N . ALA A 1 239 ? 96.089 8.397 98.658 1.00 85.53 220 ALA A N 1
ATOM 1593 C CA . ALA A 1 239 ? 96.687 7.382 97.798 1.00 85.45 220 ALA A CA 1
ATOM 1594 C C . ALA A 1 239 ? 96.674 7.820 96.331 1.00 98.93 220 ALA A C 1
ATOM 1595 O O . ALA A 1 239 ? 97.501 7.379 95.532 1.00 103.70 220 ALA A O 1
ATOM 1597 N N . GLY A 1 240 ? 95.747 8.708 95.990 1.00 91.03 221 GLY A N 1
ATOM 1598 C CA . GLY A 1 240 ? 95.636 9.207 94.635 1.00 94.99 221 GLY A CA 1
ATOM 1599 C C . GLY A 1 240 ? 96.797 10.103 94.258 1.00 94.54 221 GLY A C 1
ATOM 1600 O O . GLY A 1 240 ? 97.094 10.279 93.078 1.00 123.38 221 GLY A O 1
ATOM 1601 N N . VAL A 1 241 ? 97.458 10.674 95.260 1.00 73.93 222 VAL A N 1
ATOM 1602 C CA . VAL A 1 241 ? 98.614 11.538 95.017 1.00 76.93 222 VAL A CA 1
ATOM 1603 C C . VAL A 1 241 ? 99.784 10.713 94.480 1.00 82.89 222 VAL A C 1
ATOM 1604 O O . VAL A 1 241 ? 100.273 10.971 93.382 1.00 76.98 222 VAL A O 1
ATOM 1608 N N . GLU A 1 242 ? 100.228 9.722 95.248 1.00 75.70 223 GLU A N 1
ATOM 1609 C CA . GLU A 1 242 ? 101.320 8.856 94.816 1.00 94.59 223 GLU A CA 1
ATOM 1610 C C . GLU A 1 242 ? 100.969 8.173 93.497 1.00 87.37 223 GLU A C 1
ATOM 1611 O O . GLU A 1 242 ? 101.805 8.063 92.601 1.00 107.76 223 GLU A O 1
ATOM 1617 N N . ALA A 1 243 ? 99.721 7.732 93.382 1.00 79.61 224 ALA A N 1
ATOM 1618 C CA . ALA A 1 243 ? 99.290 6.940 92.239 1.00 83.16 224 ALA A CA 1
ATOM 1619 C C . ALA A 1 243 ? 99.185 7.789 90.979 1.00 82.92 224 ALA A C 1
ATOM 1620 O O . ALA A 1 243 ? 99.914 7.566 90.011 1.00 104.53 224 ALA A O 1
ATOM 1622 N N . TYR A 1 244 ? 98.283 8.765 90.993 1.00 83.03 225 TYR A N 1
ATOM 1623 C CA . TYR A 1 244 ? 98.027 9.582 89.809 1.00 89.39 225 TYR A CA 1
ATOM 1624 C C . TYR A 1 244 ? 98.983 10.776 89.740 1.00 86.95 225 TYR A C 1
ATOM 1625 O O . TYR A 1 2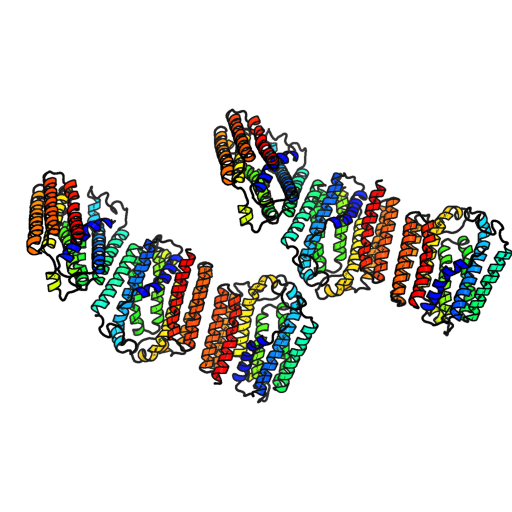44 ? 98.663 11.807 89.154 1.00 100.21 225 TYR A O 1
ATOM 1634 N N . GLY A 1 245 ? 100.170 10.623 90.322 1.00 58.10 226 GLY A N 1
ATOM 1635 C CA . GLY A 1 245 ? 101.206 11.631 90.207 1.00 32.69 226 GLY A CA 1
ATOM 1636 C C . GLY A 1 245 ? 100.881 12.890 90.979 1.00 52.31 226 GLY A C 1
ATOM 1637 O O . GLY A 1 245 ? 101.396 13.112 92.073 1.00 65.46 226 GLY A O 1
ATOM 1638 N N . LEU A 1 246 ? 100.018 13.718 90.405 1.00 86.90 227 LEU A N 1
ATOM 1639 C CA . LEU A 1 246 ? 99.608 14.976 91.028 1.00 94.96 227 LEU A CA 1
ATOM 1640 C C . LEU A 1 246 ? 100.796 15.887 91.297 1.00 74.91 227 LEU A C 1
ATOM 1641 O O . LEU A 1 246 ? 101.943 15.522 91.058 1.00 90.07 227 LEU A O 1
ATOM 1646 N N . GLY A 1 247 ? 100.502 17.085 91.787 1.00 57.68 228 GLY A N 1
ATOM 1647 C CA . GLY A 1 247 ? 101.513 18.099 91.986 1.00 56.26 228 GLY A CA 1
ATOM 1648 C C . GLY A 1 247 ? 101.263 18.921 93.229 1.00 69.79 228 GLY A C 1
ATOM 1649 O O . GLY A 1 247 ? 100.510 18.517 94.113 1.00 106.35 228 GLY A O 1
ATOM 1650 N N . ALA A 1 248 ? 101.906 20.080 93.288 1.00 115.42 229 ALA A N 1
ATOM 1651 C CA . ALA A 1 248 ? 101.860 20.932 94.465 1.00 129.97 229 ALA A CA 1
ATOM 1652 C C . ALA A 1 248 ? 100.431 21.323 94.805 1.00 124.88 229 ALA A C 1
ATOM 1653 O O . ALA A 1 248 ? 99.885 20.907 95.829 1.00 128.43 229 ALA A O 1
ATOM 1655 N N . ILE A 1 249 ? 99.826 22.111 93.925 1.00 92.93 230 ILE A N 1
ATOM 1656 C CA . ILE A 1 249 ? 98.492 22.649 94.157 1.00 99.81 230 ILE A CA 1
ATOM 1657 C C . ILE A 1 249 ? 97.491 21.522 94.421 1.00 101.02 230 ILE A C 1
ATOM 1658 O O . ILE A 1 249 ? 96.639 21.630 95.305 1.00 93.51 230 ILE A O 1
ATOM 1663 N N . ALA A 1 250 ? 97.614 20.434 93.666 1.00 77.18 231 ALA A N 1
ATOM 1664 C CA . ALA A 1 250 ? 96.718 19.295 93.812 1.00 59.75 231 ALA A CA 1
ATOM 1665 C C . ALA A 1 250 ? 96.886 18.654 95.185 1.00 87.18 231 ALA A C 1
ATOM 1666 O O . ALA A 1 250 ? 95.905 18.303 95.845 1.00 89.15 231 ALA A O 1
ATOM 1668 N N . THR A 1 251 ? 98.136 18.513 95.615 1.00 95.09 232 THR A N 1
ATOM 1669 C CA . THR A 1 251 ? 98.435 17.893 96.899 1.00 81.70 232 THR A CA 1
ATOM 1670 C C . THR A 1 251 ? 97.977 18.801 98.035 1.00 78.80 232 THR A C 1
ATOM 1671 O O . THR A 1 251 ? 97.524 18.325 99.075 1.00 78.25 232 THR A O 1
ATOM 1675 N N . VAL A 1 252 ? 98.098 20.110 97.829 1.00 56.35 233 VAL A N 1
ATOM 1676 C CA . VAL A 1 252 ? 97.595 21.078 98.794 1.00 65.57 233 VAL A CA 1
ATOM 1677 C C . VAL A 1 252 ? 96.089 20.929 98.918 1.00 65.76 233 VAL A C 1
ATOM 1678 O O . VAL A 1 252 ? 95.547 20.890 100.024 1.00 62.81 233 VAL A O 1
ATOM 1682 N N . SER A 1 253 ? 95.421 20.847 97.774 1.00 72.23 234 SER A N 1
ATOM 1683 C CA . SER A 1 253 ? 93.977 20.669 97.743 1.00 92.58 234 SER A CA 1
ATOM 1684 C C . SER A 1 253 ? 93.583 19.355 98.408 1.00 91.64 234 SER A C 1
ATOM 1685 O O . SER A 1 253 ? 92.688 19.320 99.251 1.00 93.87 234 SER A O 1
ATOM 1688 N N . THR A 1 254 ? 94.264 18.281 98.024 1.00 52.63 235 THR A N 1
ATOM 1689 C CA . THR A 1 254 ? 94.044 16.967 98.620 1.00 52.13 235 THR A CA 1
ATOM 1690 C C . THR A 1 254 ? 94.100 17.044 100.149 1.00 59.59 235 THR A C 1
ATOM 1691 O O . THR A 1 254 ? 93.337 16.375 100.844 1.00 54.48 235 THR A O 1
ATOM 1695 N N . ALA A 1 255 ? 94.989 17.882 100.669 1.00 86.54 236 ALA A N 1
ATOM 1696 C CA . ALA A 1 255 ? 95.158 18.001 102.108 1.00 73.42 236 ALA A CA 1
ATOM 1697 C C . ALA A 1 255 ? 94.003 18.797 102.700 1.00 64.40 236 ALA A C 1
ATOM 1698 O O . ALA A 1 255 ? 93.484 18.454 103.762 1.00 77.26 236 ALA A O 1
ATOM 1700 N N . LEU A 1 256 ? 93.594 19.853 102.005 1.00 52.64 237 LEU A N 1
ATOM 1701 C CA . LEU A 1 256 ? 92.513 20.708 102.486 1.00 69.39 237 LEU A CA 1
ATOM 1702 C C . LEU A 1 256 ? 91.185 19.962 102.545 1.00 75.93 237 LEU A C 1
ATOM 1703 O O . LEU A 1 256 ? 90.440 20.087 103.514 1.00 89.23 237 LEU A O 1
ATOM 1708 N N . THR A 1 257 ? 90.881 19.187 101.511 1.00 62.58 238 THR A N 1
ATOM 1709 C CA . THR A 1 257 ? 89.648 18.412 101.503 1.00 70.13 238 THR A CA 1
ATOM 1710 C C . THR A 1 257 ? 89.707 17.390 102.634 1.00 82.91 238 THR A C 1
ATOM 1711 O O . THR A 1 257 ? 88.731 17.201 103.366 1.00 88.67 238 THR A O 1
ATOM 1715 N N . ALA A 1 258 ? 90.864 16.752 102.785 1.00 54.15 239 ALA A N 1
ATOM 1716 C CA . ALA A 1 258 ? 91.082 15.806 103.870 1.00 53.91 239 ALA A CA 1
ATOM 1717 C C . ALA A 1 258 ? 90.891 16.517 105.206 1.00 56.97 239 ALA A C 1
ATOM 1718 O O . ALA A 1 258 ? 90.422 15.926 106.172 1.00 64.30 239 ALA A O 1
ATOM 1720 N N . LEU A 1 259 ? 91.243 17.796 105.239 1.00 59.51 240 LEU A N 1
ATOM 1721 C CA . LEU A 1 259 ? 91.092 18.617 106.436 1.00 70.41 240 LEU A CA 1
ATOM 1722 C C . LEU A 1 259 ? 89.629 18.841 106.780 1.00 72.99 240 LEU A C 1
ATOM 1723 O O . LEU A 1 259 ? 89.221 18.669 107.920 1.00 82.30 240 LEU A O 1
ATOM 1728 N N . VAL A 1 260 ? 88.851 19.244 105.780 1.00 80.78 241 VAL A N 1
ATOM 1729 C CA . VAL A 1 260 ? 87.427 19.509 105.958 1.00 84.95 241 VAL A CA 1
ATOM 1730 C C . VAL A 1 260 ? 86.691 18.252 106.418 1.00 87.94 241 VAL A C 1
ATOM 1731 O O . VAL A 1 260 ? 85.921 18.297 107.377 1.00 76.80 241 VAL A O 1
ATOM 1735 N N . ILE A 1 261 ? 86.932 17.136 105.731 1.00 34.30 242 ILE A N 1
ATOM 1736 C CA . ILE A 1 261 ? 86.290 15.863 106.059 1.00 50.22 242 ILE A CA 1
ATOM 1737 C C . ILE A 1 261 ? 86.451 15.513 107.535 1.00 64.46 242 ILE A C 1
ATOM 1738 O O . ILE A 1 261 ? 85.647 14.779 108.101 1.00 84.41 242 ILE A O 1
ATOM 1743 N N . ILE A 1 262 ? 87.487 16.046 108.163 1.00 98.66 243 ILE A N 1
ATOM 1744 C CA . ILE A 1 262 ? 87.743 15.780 109.572 1.00 98.03 243 ILE A CA 1
ATOM 1745 C C . ILE A 1 262 ? 86.876 16.669 110.474 1.00 85.91 243 ILE A C 1
ATOM 1746 O O . ILE A 1 262 ? 86.465 16.250 111.556 1.00 74.12 243 ILE A O 1
ATOM 1751 N N . LEU A 1 263 ? 86.580 17.884 110.024 1.00 65.73 244 LEU A N 1
ATOM 1752 C CA . LEU A 1 263 ? 85.718 18.782 110.788 1.00 65.90 244 LEU A CA 1
ATOM 1753 C C . LEU A 1 263 ? 84.260 18.337 110.746 1.00 83.54 244 LEU A C 1
ATOM 1754 O O . LEU A 1 263 ? 83.550 18.434 111.748 1.00 82.59 244 LEU A O 1
ATOM 1759 N N . VAL A 1 264 ? 83.813 17.854 109.589 1.00 78.61 245 VAL A N 1
ATOM 1760 C CA . VAL A 1 264 ? 82.433 17.417 109.454 1.00 97.37 245 VAL A CA 1
ATOM 1761 C C . VAL A 1 264 ? 82.246 16.247 110.405 1.00 111.40 245 VAL A C 1
ATOM 1762 O O . VAL A 1 264 ? 81.201 16.115 111.037 1.00 141.79 245 VAL A O 1
ATOM 1766 N N . GLN A 1 265 ? 83.275 15.413 110.520 1.00 34.62 246 GLN A N 1
ATOM 1767 C CA . GLN A 1 265 ? 83.278 14.349 111.512 1.00 48.80 246 GLN A CA 1
ATOM 1768 C C . GLN A 1 265 ? 83.305 14.955 112.911 1.00 68.94 246 GLN A C 1
ATOM 1769 O O . GLN A 1 265 ? 82.461 14.650 113.760 1.00 69.77 246 GLN A O 1
ATOM 1775 N N . ALA A 1 266 ? 84.283 15.823 113.136 1.00 68.51 247 ALA A N 1
ATOM 1776 C CA . ALA A 1 266 ? 84.467 16.470 114.427 1.00 66.85 247 ALA A CA 1
ATOM 1777 C C . ALA A 1 266 ? 83.185 17.158 114.910 1.00 86.72 247 ALA A C 1
ATOM 1778 O O . ALA A 1 266 ? 82.664 16.847 115.985 1.00 96.85 247 ALA A O 1
ATOM 1780 N N . MET A 1 267 ? 82.674 18.076 114.099 1.00 88.25 248 MET A N 1
ATOM 1781 C CA . MET A 1 267 ? 81.467 18.818 114.432 1.00 82.70 248 MET A CA 1
ATOM 1782 C C . MET A 1 267 ? 80.262 17.897 114.636 1.00 89.21 248 MET A C 1
ATOM 1783 O O . MET A 1 267 ? 79.368 18.207 115.420 1.00 96.82 248 MET A O 1
ATOM 1788 N N . ALA A 1 268 ? 80.252 16.760 113.947 1.00 75.42 249 ALA A N 1
ATOM 1789 C CA . ALA A 1 268 ? 79.135 15.824 114.013 1.00 68.44 249 ALA A CA 1
ATOM 1790 C C . ALA A 1 268 ? 79.183 14.993 115.286 1.00 75.69 249 ALA A C 1
ATOM 1791 O O . ALA A 1 268 ? 78.146 14.699 115.883 1.00 96.58 249 ALA A O 1
ATOM 1793 N N . TRP A 1 269 ? 80.385 14.600 115.693 1.00 66.26 250 TRP A N 1
ATOM 1794 C CA . TRP A 1 269 ? 80.553 13.885 116.953 1.00 76.17 250 TRP A CA 1
ATOM 1795 C C . TRP A 1 269 ? 80.313 14.805 118.141 1.00 66.70 250 TRP A C 1
ATOM 1796 O O . TRP A 1 269 ? 80.032 14.338 119.241 1.00 69.25 250 TRP A O 1
ATOM 1807 N N . LEU A 1 270 ? 80.438 16.109 117.916 1.00 50.59 251 LEU A N 1
ATOM 1808 C CA . LEU A 1 270 ? 80.029 17.110 118.901 1.00 67.73 251 LEU A CA 1
ATOM 1809 C C . LEU A 1 270 ? 78.546 17.487 118.744 1.00 83.92 251 LEU A C 1
ATOM 1810 O O . LEU A 1 270 ? 78.158 18.637 118.978 1.00 69.06 251 LEU A O 1
ATOM 1815 N N . GLY A 1 271 ? 77.718 16.516 118.363 1.00 102.31 252 GLY A N 1
ATOM 1816 C CA . GLY A 1 271 ? 76.340 16.799 118.008 1.00 94.66 252 GLY A CA 1
ATOM 1817 C C . GLY A 1 271 ? 76.375 17.728 116.819 1.00 100.57 252 GLY A C 1
ATOM 1818 O O . GLY A 1 271 ? 76.849 17.332 115.760 1.00 132.78 252 GLY A O 1
ATOM 1819 N N . ARG A 1 272 ? 75.868 18.946 117.002 1.00 81.59 253 ARG A N 1
ATOM 1820 C CA . ARG A 1 272 ? 76.093 20.068 116.084 1.00 107.99 253 ARG A CA 1
ATOM 1821 C C . ARG A 1 272 ? 76.261 19.663 114.598 1.00 103.29 253 ARG A C 1
ATOM 1822 O O . ARG A 1 272 ? 77.285 19.955 113.968 1.00 64.79 253 ARG A O 1
ATOM 1830 N N . VAL A 1 273 ? 75.236 19.008 114.050 1.00 92.92 254 VAL A N 1
ATOM 1831 C CA . VAL A 1 273 ? 75.337 18.316 112.763 1.00 68.65 254 VAL A CA 1
ATOM 1832 C C . VAL A 1 273 ? 74.968 19.162 111.546 1.00 83.39 254 VAL A C 1
ATOM 1833 O O . VAL A 1 273 ? 75.349 18.828 110.422 1.00 72.88 254 VAL A O 1
ATOM 1837 N N . LYS A 1 274 ? 74.203 20.228 111.755 1.00 83.31 255 LYS A N 1
ATOM 1838 C CA . LYS A 1 274 ? 73.747 21.054 110.642 1.00 83.42 255 LYS A CA 1
ATOM 1839 C C . LYS A 1 274 ? 74.927 21.770 110.001 1.00 93.47 255 LYS A C 1
ATOM 1840 O O . LYS A 1 274 ? 75.085 21.766 108.778 1.00 108.99 255 LYS A O 1
ATOM 1846 N N . GLU A 1 275 ? 75.761 22.374 110.835 1.00 103.37 256 GLU A N 1
ATOM 1847 C CA . GLU A 1 275 ? 76.947 23.059 110.346 1.00 105.83 256 GLU A CA 1
ATOM 1848 C C . GLU A 1 275 ? 77.958 22.038 109.828 1.00 113.32 256 GLU A C 1
ATOM 1849 O O . GLU A 1 275 ? 78.743 22.343 108.938 1.00 128.26 256 GLU A O 1
ATOM 1855 N N . SER A 1 276 ? 77.924 20.825 110.375 1.00 88.24 257 SER A N 1
ATOM 1856 C CA . SER A 1 276 ? 78.775 19.738 109.890 1.00 86.48 257 SER A CA 1
ATOM 1857 C C . SER A 1 276 ? 78.410 19.378 108.459 1.00 80.89 257 SER A C 1
ATOM 1858 O O . SER A 1 276 ? 79.269 19.292 107.583 1.00 104.18 257 SER A O 1
ATOM 1861 N N . PHE A 1 277 ? 77.124 19.156 108.234 1.00 81.82 258 PHE A N 1
ATOM 1862 C CA . PHE A 1 277 ? 76.620 18.877 106.903 1.00 76.79 258 PHE A CA 1
ATOM 1863 C C . PHE A 1 277 ? 76.921 20.055 105.985 1.00 76.65 258 PHE A C 1
ATOM 1864 O O . PHE A 1 277 ? 77.491 19.886 104.906 1.00 63.78 258 PHE A O 1
ATOM 1872 N N . ASN A 1 278 ? 76.556 21.251 106.436 1.00 81.60 259 ASN A N 1
ATOM 1873 C CA . ASN A 1 278 ? 76.714 22.462 105.642 1.00 90.49 259 ASN A CA 1
ATOM 1874 C C . ASN A 1 278 ? 78.184 22.705 105.273 1.00 86.28 259 ASN A C 1
ATOM 1875 O O . ASN A 1 278 ? 78.483 23.384 104.290 1.00 69.03 259 ASN A O 1
ATOM 1880 N N . LEU A 1 279 ? 79.098 22.120 106.044 1.00 66.46 260 LEU A N 1
ATOM 1881 C CA . LEU A 1 279 ? 80.532 22.348 105.854 1.00 63.34 260 LEU A CA 1
ATOM 1882 C C . LEU A 1 279 ? 81.063 21.701 104.584 1.00 58.26 260 LEU A C 1
ATOM 1883 O O . LEU A 1 279 ? 82.040 22.170 104.006 1.00 68.05 260 LEU A O 1
ATOM 1888 N N . ASN A 1 280 ? 80.416 20.625 104.152 1.00 34.91 261 ASN A N 1
ATOM 1889 C CA . ASN A 1 280 ? 80.913 19.827 103.037 1.00 51.24 261 ASN A CA 1
ATOM 1890 C C . ASN A 1 280 ? 80.996 20.589 101.707 1.00 57.96 261 ASN A C 1
ATOM 1891 O O . ASN A 1 280 ? 81.537 20.064 100.729 1.00 49.31 261 ASN A O 1
ATOM 1896 N N . LEU A 1 281 ? 80.476 21.816 101.667 1.00 50.56 262 LEU A N 1
ATOM 1897 C CA . LEU A 1 281 ? 80.501 22.615 100.439 1.00 80.40 262 LEU A CA 1
ATOM 1898 C C . LEU A 1 281 ? 81.892 23.159 100.135 1.00 87.08 262 LEU A C 1
ATOM 1899 O O . LEU A 1 281 ? 82.125 23.726 99.065 1.00 88.99 262 LEU A O 1
ATOM 1904 N N . ALA A 1 282 ? 82.813 22.987 101.076 1.00 71.68 263 ALA A N 1
ATOM 1905 C CA . ALA A 1 282 ? 84.180 23.437 100.884 1.00 60.03 263 ALA A CA 1
ATOM 1906 C C . ALA A 1 282 ? 84.876 22.552 99.854 1.00 65.09 263 ALA A C 1
ATOM 1907 O O . ALA A 1 282 ? 85.665 23.034 99.039 1.00 71.70 263 ALA A O 1
ATOM 1909 N N . VAL A 1 283 ? 84.559 21.259 99.880 1.00 43.08 264 VAL A N 1
ATOM 1910 C CA . VAL A 1 283 ? 85.290 20.275 99.087 1.00 56.48 264 VAL A CA 1
ATOM 1911 C C . VAL A 1 283 ? 85.181 20.579 97.588 1.00 67.02 264 VAL A C 1
ATOM 1912 O O . VAL A 1 283 ? 86.204 20.628 96.907 1.00 63.86 264 VAL A O 1
ATOM 1916 N N . PRO A 1 284 ? 83.956 20.795 97.067 1.00 86.67 265 PRO A N 1
ATOM 1917 C CA . PRO A 1 284 ? 83.858 21.227 95.665 1.00 84.65 265 PRO A CA 1
ATOM 1918 C C . PRO A 1 284 ? 84.637 22.509 95.384 1.00 71.51 265 PRO A C 1
ATOM 1919 O O . PRO A 1 284 ? 85.350 22.583 94.386 1.00 63.81 265 PRO A O 1
ATOM 1923 N N . ILE A 1 285 ? 84.495 23.495 96.266 1.00 34.63 266 ILE A N 1
ATOM 1924 C CA . ILE A 1 285 ? 85.126 24.799 96.097 1.00 61.56 266 ILE A CA 1
ATOM 1925 C C . ILE A 1 285 ? 86.643 24.680 96.113 1.00 68.95 266 ILE A C 1
ATOM 1926 O O . ILE A 1 285 ? 87.336 25.283 95.290 1.00 61.42 266 ILE A O 1
ATOM 1931 N N . ILE A 1 286 ? 87.149 23.900 97.059 1.00 76.41 267 ILE A N 1
ATOM 1932 C CA . ILE A 1 286 ? 88.578 23.652 97.168 1.00 82.27 267 ILE A CA 1
ATOM 1933 C C . ILE A 1 286 ? 89.082 23.008 95.883 1.00 85.16 267 ILE A C 1
ATOM 1934 O O . ILE A 1 286 ? 90.047 23.476 95.276 1.00 104.70 267 ILE A O 1
ATOM 1939 N N . ILE A 1 287 ? 88.413 21.939 95.469 1.00 66.18 268 ILE A N 1
ATOM 1940 C CA . ILE A 1 287 ? 88.781 21.223 94.253 1.00 85.47 268 ILE A CA 1
ATOM 1941 C C . ILE A 1 287 ? 88.703 22.146 93.046 1.00 92.51 268 ILE A C 1
ATOM 1942 O O . ILE A 1 287 ? 89.649 22.234 92.265 1.00 98.76 268 ILE A O 1
ATOM 1947 N N . GLY A 1 288 ? 87.571 22.829 92.900 1.00 52.25 269 GLY A N 1
ATOM 1948 C CA . GLY A 1 288 ? 87.346 23.709 91.770 1.00 51.58 269 GLY A CA 1
ATOM 1949 C C . GLY A 1 288 ? 88.382 24.809 91.691 1.00 66.86 269 GLY A C 1
ATOM 1950 O O . GLY A 1 288 ? 88.965 25.049 90.634 1.00 87.18 269 GLY A O 1
ATOM 1951 N N . ALA A 1 289 ? 88.613 25.479 92.814 1.00 58.40 270 ALA A N 1
ATOM 1952 C CA . ALA A 1 289 ? 89.645 26.504 92.888 1.00 64.08 270 ALA A CA 1
ATOM 1953 C C . ALA A 1 289 ? 91.013 25.904 92.573 1.00 66.72 270 ALA A C 1
ATOM 1954 O O . ALA A 1 289 ? 91.811 26.507 91.856 1.00 63.65 270 ALA A O 1
ATOM 1956 N N . GLY A 1 290 ? 91.266 24.705 93.091 1.00 82.03 271 GLY A N 1
ATOM 1957 C CA . GLY A 1 290 ? 92.534 24.028 92.883 1.00 84.03 271 GLY A CA 1
ATOM 1958 C C . GLY A 1 290 ? 92.829 23.800 91.415 1.00 83.26 271 GLY A C 1
ATOM 1959 O O . GLY A 1 290 ? 93.967 23.938 90.968 1.00 93.12 271 GLY A O 1
ATOM 1960 N N . ILE A 1 291 ? 91.795 23.447 90.662 1.00 75.36 272 ILE A N 1
ATOM 1961 C CA . ILE A 1 291 ? 91.928 23.239 89.222 1.00 79.64 272 ILE A CA 1
ATOM 1962 C C . ILE A 1 291 ? 92.210 24.551 88.506 1.00 79.49 272 ILE A C 1
ATOM 1963 O O . ILE A 1 291 ? 93.086 24.621 87.647 1.00 86.52 272 ILE A O 1
ATOM 1968 N N . ILE A 1 292 ? 91.452 25.582 88.859 1.00 74.76 273 ILE A N 1
ATOM 1969 C CA . ILE A 1 292 ? 91.571 26.892 88.226 1.00 81.46 273 ILE A CA 1
ATOM 1970 C C . ILE A 1 292 ? 92.958 27.498 88.413 1.00 99.34 273 ILE A C 1
ATOM 1971 O O . ILE A 1 292 ? 93.497 28.125 87.500 1.00 126.25 273 ILE A O 1
ATOM 1976 N N . VAL A 1 293 ? 93.527 27.317 89.599 1.00 80.50 274 VAL A N 1
ATOM 1977 C CA . VAL A 1 293 ? 94.856 27.834 89.895 1.00 83.72 274 VAL A CA 1
ATOM 1978 C C . VAL A 1 293 ? 95.932 27.001 89.198 1.00 100.53 274 VAL A C 1
ATOM 1979 O O . VAL A 1 293 ? 96.954 27.535 88.766 1.00 128.45 274 VAL A O 1
ATOM 1983 N N . ASP A 1 294 ? 95.701 25.697 89.093 1.00 79.54 275 ASP A N 1
ATOM 1984 C CA . ASP A 1 294 ? 96.655 24.800 88.454 1.00 87.30 275 ASP A CA 1
ATOM 1985 C C . ASP A 1 294 ? 96.801 25.107 86.960 1.00 124.29 275 ASP A C 1
ATOM 1986 O O . ASP A 1 294 ? 97.894 24.997 86.399 1.00 141.54 275 ASP A O 1
ATOM 1991 N N . MET A 1 295 ? 95.698 25.488 86.321 1.00 128.96 276 MET A N 1
ATOM 1992 C CA . MET A 1 295 ? 95.716 25.857 84.907 1.00 121.44 276 MET A CA 1
ATOM 1993 C C . MET A 1 295 ? 96.554 27.113 84.681 1.00 152.55 276 MET A C 1
ATOM 1994 O O . MET A 1 295 ? 97.228 27.247 83.659 1.00 181.97 276 MET A O 1
ATOM 1999 N N . LEU A 1 296 ? 96.506 28.027 85.645 1.00 152.76 277 LEU A N 1
ATOM 2000 C CA . LEU A 1 296 ? 97.275 29.267 85.588 1.00 139.61 277 LEU A CA 1
ATOM 2001 C C . LEU A 1 296 ? 98.653 29.106 86.233 1.00 121.39 277 LEU A C 1
ATOM 2002 O O . LEU A 1 296 ? 99.467 28.288 85.798 1.00 98.70 277 LEU A O 1
ATOM 2007 N N . LEU B 1 22 ? 76.445 13.509 58.169 1.00 26.24 3 LEU B N 1
ATOM 2008 C CA . LEU B 1 22 ? 76.947 14.844 58.509 1.00 82.98 3 LEU B CA 1
ATOM 2009 C C . LEU B 1 22 ? 75.821 15.871 58.452 1.00 87.03 3 LEU B C 1
ATOM 2010 O O . LEU B 1 22 ? 74.927 15.774 57.612 1.00 90.15 3 LEU B O 1
ATOM 2015 N N . VAL B 1 23 ? 75.873 16.854 59.347 1.00 90.90 4 VAL B N 1
ATOM 2016 C CA . VAL B 1 23 ? 74.905 17.947 59.355 1.00 86.45 4 VAL B CA 1
ATOM 2017 C C . VAL B 1 23 ? 75.584 19.293 59.615 1.00 85.04 4 VAL B C 1
ATOM 2018 O O . VAL B 1 23 ? 76.421 19.420 60.510 1.00 82.18 4 VAL B O 1
ATOM 2022 N N . ARG B 1 24 ? 75.200 20.301 58.836 1.00 81.50 5 ARG B N 1
ATOM 2023 C CA . ARG B 1 24 ? 75.708 21.657 59.015 1.00 91.87 5 ARG B CA 1
ATOM 2024 C C . ARG B 1 24 ? 74.655 22.497 59.728 1.00 89.51 5 ARG B C 1
ATOM 2025 O O . ARG B 1 24 ? 73.543 22.662 59.231 1.00 108.33 5 ARG B O 1
ATOM 2027 N N . ILE B 1 25 ? 75.008 23.022 60.897 1.00 66.42 6 ILE B N 1
ATOM 2028 C CA . ILE B 1 25 ? 74.031 23.652 61.782 1.00 79.99 6 ILE B CA 1
ATOM 2029 C C . ILE B 1 25 ? 73.557 24.985 61.211 1.00 93.19 6 ILE B C 1
ATOM 2030 O O . ILE B 1 25 ? 72.384 25.345 61.357 1.00 95.53 6 ILE B O 1
ATOM 2035 N N . GLU B 1 26 ? 74.467 25.702 60.558 1.00 87.66 7 GLU B N 1
ATOM 2036 C CA . GLU B 1 26 ? 74.181 27.029 60.021 1.00 86.96 7 GLU B CA 1
ATOM 2037 C C . GLU B 1 26 ? 72.865 27.077 59.226 1.00 93.28 7 GLU B C 1
ATOM 2038 O O . GLU B 1 26 ? 72.082 28.023 59.362 1.00 86.82 7 GLU B O 1
ATOM 2040 N N . HIS B 1 27 ? 72.617 26.050 58.417 1.00 94.95 8 HIS B N 1
ATOM 2041 C CA . HIS B 1 27 ? 71.403 25.976 57.599 1.00 105.34 8 HIS B CA 1
ATOM 2042 C C . HIS B 1 27 ? 70.130 26.226 58.408 1.00 108.82 8 HIS B C 1
ATOM 2043 O O . HIS B 1 27 ? 69.160 26.798 57.902 1.00 115.88 8 HIS B O 1
ATOM 2050 N N . THR B 1 28 ? 70.144 25.810 59.671 1.00 93.78 9 THR B N 1
ATOM 2051 C CA . THR B 1 28 ? 68.962 25.911 60.511 1.00 84.40 9 THR B CA 1
ATOM 2052 C C . THR B 1 28 ? 68.492 27.360 60.627 1.00 76.19 9 THR B C 1
ATOM 2053 O O . THR B 1 28 ? 67.318 27.606 60.906 1.00 86.78 9 THR B O 1
ATOM 2057 N N . ILE B 1 29 ? 69.401 28.309 60.396 1.00 79.61 10 ILE B N 1
ATOM 2058 C CA . ILE B 1 29 ? 69.057 29.731 60.433 1.00 79.22 10 ILE B CA 1
ATOM 2059 C C . ILE B 1 29 ? 67.881 30.005 59.512 1.00 87.39 10 ILE B C 1
ATOM 2060 O O . ILE B 1 29 ? 67.030 30.836 59.816 1.00 81.61 10 ILE B O 1
ATOM 2065 N N . PHE B 1 30 ? 67.831 29.291 58.392 1.00 88.10 11 PHE B N 1
ATOM 2066 C CA . PHE B 1 30 ? 66.814 29.541 57.378 1.00 79.99 11 PHE B CA 1
ATOM 2067 C C . PHE B 1 30 ? 65.479 28.887 57.726 1.00 82.77 11 PHE B C 1
ATOM 2068 O O . PHE B 1 30 ? 64.507 29.031 56.990 1.00 91.28 11 PHE B O 1
ATOM 2076 N N . SER B 1 31 ? 65.432 28.197 58.861 1.00 69.79 12 SER B N 1
ATOM 2077 C CA . SER B 1 31 ? 64.225 27.509 59.298 1.00 59.18 12 SER B CA 1
ATOM 2078 C C . SER B 1 31 ? 63.567 28.252 60.461 1.00 64.82 12 SER B C 1
ATOM 2079 O O . SER B 1 31 ? 62.368 28.111 60.697 1.00 71.58 12 SER B O 1
ATOM 2082 N N . LEU B 1 32 ? 64.356 29.051 61.174 1.00 63.60 13 LEU B N 1
ATOM 2083 C CA . LEU B 1 32 ? 63.888 29.735 62.381 1.00 72.59 13 LEU B CA 1
ATOM 2084 C C . LEU B 1 32 ? 62.705 30.666 62.146 1.00 73.34 13 LEU B C 1
ATOM 2085 O O . LEU B 1 32 ? 61.757 30.657 62.928 1.00 86.30 13 LEU B O 1
ATOM 2090 N N . PRO B 1 33 ? 62.757 31.481 61.078 1.00 55.91 14 PRO B N 1
ATOM 2091 C CA . PRO B 1 33 ? 61.692 32.467 60.839 1.00 61.73 14 PRO B CA 1
ATOM 2092 C C . PRO B 1 33 ? 60.292 31.865 60.832 1.00 55.46 14 PRO B C 1
ATOM 2093 O O . PRO B 1 33 ? 59.375 32.452 61.395 1.00 54.89 14 PRO B O 1
ATOM 2097 N N . PHE B 1 34 ? 60.143 30.697 60.218 1.00 41.10 15 PHE B N 1
ATOM 2098 C CA . PHE B 1 34 ? 58.841 30.060 60.087 1.00 55.64 15 PHE B CA 1
ATOM 2099 C C . PHE B 1 34 ? 58.275 29.663 61.450 1.00 62.54 15 PHE B C 1
ATOM 2100 O O . PHE B 1 34 ? 57.060 29.600 61.627 1.00 58.97 15 PHE B O 1
ATOM 2108 N N . ALA B 1 35 ? 59.161 29.432 62.416 1.00 71.55 16 ALA B N 1
ATOM 2109 C CA . ALA B 1 35 ? 58.750 29.122 63.781 1.00 61.37 16 ALA B CA 1
ATOM 2110 C C . ALA B 1 35 ? 58.231 30.380 64.469 1.00 61.48 16 ALA B C 1
ATOM 2111 O O . ALA B 1 35 ? 57.127 30.393 65.012 1.00 54.59 16 ALA B O 1
ATOM 2113 N N . TYR B 1 36 ? 59.032 31.441 64.432 1.00 80.18 17 TYR B N 1
ATOM 2114 C CA . TYR B 1 36 ? 58.668 32.707 65.061 1.00 88.90 17 TYR B CA 1
ATOM 2115 C C . TYR B 1 36 ? 57.401 33.279 64.430 1.00 89.78 17 TYR B C 1
ATOM 2116 O O . TYR B 1 36 ? 56.615 33.945 65.097 1.00 84.27 17 TYR B O 1
ATOM 2125 N N . VAL B 1 37 ? 57.201 33.007 63.145 1.00 66.89 18 VAL B N 1
ATOM 2126 C CA . VAL B 1 37 ? 55.984 33.429 62.463 1.00 52.80 18 VAL B CA 1
ATOM 2127 C C . VAL B 1 37 ? 54.778 32.820 63.165 1.00 59.34 18 VAL B C 1
ATOM 2128 O O . VAL B 1 37 ? 53.822 33.519 63.482 1.00 79.49 18 VAL B O 1
ATOM 2132 N N . GLY B 1 38 ? 54.830 31.516 63.410 1.00 46.77 19 GLY B N 1
ATOM 2133 C CA . GLY B 1 38 ? 53.725 30.814 64.034 1.00 57.12 19 GLY B CA 1
ATOM 2134 C C . GLY B 1 38 ? 53.532 31.186 65.486 1.00 54.17 19 GLY B C 1
ATOM 2135 O O . GLY B 1 38 ? 52.451 30.984 66.037 1.00 55.44 19 GLY B O 1
ATOM 2136 N N . ALA B 1 39 ? 54.585 31.717 66.103 1.00 56.15 20 ALA B N 1
ATOM 2137 C CA . ALA B 1 39 ? 54.537 32.160 67.494 1.00 61.94 20 ALA B CA 1
ATOM 2138 C C . ALA B 1 39 ? 53.915 33.545 67.584 1.00 67.63 20 ALA B C 1
ATOM 2139 O O . ALA B 1 39 ? 53.240 33.878 68.557 1.00 91.40 20 ALA B O 1
ATOM 2141 N N . LEU B 1 40 ? 54.142 34.349 66.555 1.00 39.49 21 LEU B N 1
ATOM 2142 C CA . LEU B 1 40 ? 53.573 35.686 66.496 1.00 40.63 21 LEU B CA 1
ATOM 2143 C C . LEU B 1 40 ? 52.124 35.648 66.008 1.00 47.55 21 LEU B C 1
ATOM 2144 O O . LEU B 1 40 ? 51.229 36.169 66.675 1.00 82.04 21 LEU B O 1
ATOM 2149 N N . LEU B 1 41 ? 51.889 35.019 64.859 1.00 66.44 22 LEU B N 1
ATOM 2150 C CA . LEU B 1 41 ? 50.536 34.902 64.311 1.00 80.47 22 LEU B CA 1
ATOM 2151 C C . LEU B 1 41 ? 49.609 34.125 65.248 1.00 76.23 22 LEU B C 1
ATOM 2152 O O . LEU B 1 41 ? 48.398 34.068 65.037 1.00 78.73 22 LEU B O 1
ATOM 2157 N N . SER B 1 42 ? 50.189 33.510 66.270 1.00 110.45 23 SER B N 1
ATOM 2158 C CA . SER B 1 42 ? 49.425 33.049 67.416 1.00 118.44 23 SER B CA 1
ATOM 2159 C C . SER B 1 42 ? 49.453 34.169 68.432 1.00 121.96 23 SER B C 1
ATOM 2160 O O . SER B 1 42 ? 50.494 34.454 69.017 1.00 142.95 23 SER B O 1
ATOM 2163 N N . ARG B 1 43 ? 48.310 34.806 68.643 1.00 79.52 24 ARG B N 1
ATOM 2164 C CA . ARG B 1 43 ? 48.266 36.056 69.394 1.00 109.52 24 ARG B CA 1
ATOM 2165 C C . ARG B 1 43 ? 48.728 35.927 70.853 1.00 121.21 24 ARG B C 1
ATOM 2166 O O . ARG B 1 43 ? 48.790 36.925 71.572 1.00 138.68 24 ARG B O 1
ATOM 2174 N N . TYR B 1 44 ? 49.055 34.713 71.289 1.00 96.63 25 TYR B N 1
ATOM 2175 C CA . TYR B 1 44 ? 49.594 34.512 72.633 1.00 74.84 25 TYR B CA 1
ATOM 2176 C C . TYR B 1 44 ? 51.005 35.096 72.757 1.00 89.24 25 TYR B C 1
ATOM 2177 O O . TYR B 1 44 ? 51.683 35.300 71.746 1.00 83.03 25 TYR B O 1
ATOM 2186 N N . PRO B 1 45 ? 51.452 35.362 74.001 1.00 86.13 26 PRO B N 1
ATOM 2187 C CA . PRO B 1 45 ? 52.785 35.918 74.248 1.00 82.97 26 PRO B CA 1
ATOM 2188 C C . PRO B 1 45 ? 53.833 34.872 74.623 1.00 86.98 26 PRO B C 1
ATOM 2189 O O . PRO B 1 45 ? 53.497 33.741 74.981 1.00 82.06 26 PRO B O 1
ATOM 2193 N N . PHE B 1 46 ? 55.097 35.272 74.553 1.00 104.49 27 PHE B N 1
ATOM 2194 C CA . PHE B 1 46 ? 56.205 34.388 74.875 1.00 107.63 27 PHE B CA 1
ATOM 2195 C C . PHE B 1 46 ? 57.427 35.200 75.274 1.00 104.58 27 PHE B C 1
ATOM 2196 O O . PHE B 1 46 ? 57.515 36.392 74.972 1.00 101.73 27 PHE B O 1
ATOM 2204 N N . THR B 1 47 ? 58.373 34.541 75.937 1.00 98.23 28 THR B N 1
ATOM 2205 C CA . THR B 1 47 ? 59.549 35.206 76.486 1.00 88.52 28 THR B CA 1
ATOM 2206 C C . THR B 1 47 ? 60.787 34.944 75.650 1.00 88.10 28 THR B C 1
ATOM 2207 O O . THR B 1 47 ? 60.786 34.079 74.776 1.00 106.04 28 THR B O 1
ATOM 2211 N N . LEU B 1 48 ? 61.848 35.691 75.936 1.00 74.97 29 LEU B N 1
ATOM 2212 C CA . LEU B 1 48 ? 63.134 35.481 75.284 1.00 87.09 29 LEU B CA 1
ATOM 2213 C C . LEU B 1 48 ? 63.602 34.053 75.529 1.00 85.11 29 LEU B C 1
ATOM 2214 O O . LEU B 1 48 ? 64.207 33.421 74.660 1.00 77.06 29 LEU B O 1
ATOM 2219 N N . ALA B 1 49 ? 63.301 33.546 76.718 1.00 60.32 30 ALA B N 1
ATOM 2220 C CA . ALA B 1 49 ? 63.635 32.176 77.060 1.00 71.24 30 ALA B CA 1
ATOM 2221 C C . ALA B 1 49 ? 62.918 31.241 76.102 1.00 81.78 30 ALA B C 1
ATOM 2222 O O . ALA B 1 49 ? 63.545 30.413 75.440 1.00 89.68 30 ALA B O 1
ATOM 2224 N N . ASP B 1 50 ? 61.600 31.397 76.026 1.00 75.35 31 ASP B N 1
ATOM 2225 C CA . ASP B 1 50 ? 60.772 30.589 75.143 1.00 84.50 31 ASP B CA 1
ATOM 2226 C C . ASP B 1 50 ? 61.300 30.636 73.710 1.00 99.71 31 ASP B C 1
ATOM 2227 O O . ASP B 1 50 ? 61.283 29.633 72.999 1.00 101.26 31 ASP B O 1
ATOM 2232 N N . ALA B 1 51 ? 61.786 31.806 73.306 1.00 93.63 32 ALA B N 1
ATOM 2233 C CA . ALA B 1 51 ? 62.233 32.033 71.936 1.00 87.27 32 ALA B CA 1
ATOM 2234 C C . ALA B 1 51 ? 63.529 31.287 71.638 1.00 86.83 32 ALA B C 1
ATOM 2235 O O . ALA B 1 51 ? 63.768 30.867 70.505 1.00 81.27 32 ALA B O 1
ATOM 2237 N N . ILE B 1 52 ? 64.370 31.136 72.655 1.00 74.02 33 ILE B N 1
ATOM 2238 C CA . ILE B 1 52 ? 65.618 30.399 72.509 1.00 62.36 33 ILE B CA 1
ATOM 2239 C C . ILE B 1 52 ? 65.319 28.913 72.380 1.00 63.39 33 ILE B C 1
ATOM 2240 O O . ILE B 1 52 ? 65.899 28.213 71.543 1.00 56.74 33 ILE B O 1
ATOM 2245 N N . LEU B 1 53 ? 64.399 28.438 73.210 1.00 63.92 34 LEU B N 1
ATOM 2246 C CA . LEU B 1 53 ? 63.980 27.046 73.170 1.00 80.37 34 LEU B CA 1
ATOM 2247 C C . LEU B 1 53 ? 63.375 26.690 71.812 1.00 82.11 34 LEU B C 1
ATOM 2248 O O . LEU B 1 53 ? 63.572 25.580 71.312 1.00 85.02 34 LEU B O 1
ATOM 2253 N N . MET B 1 54 ? 62.640 27.631 71.225 1.00 66.60 35 MET B N 1
ATOM 2254 C CA . MET B 1 54 ? 62.118 27.464 69.871 1.00 68.14 35 MET B CA 1
ATOM 2255 C C . MET B 1 54 ? 63.267 27.129 68.924 1.00 70.29 35 MET B C 1
ATOM 2256 O O . MET B 1 54 ? 63.234 26.123 68.213 1.00 63.15 35 MET B O 1
ATOM 2261 N N . ALA B 1 55 ? 64.287 27.982 68.936 1.00 52.79 36 ALA B N 1
ATOM 2262 C CA . ALA B 1 55 ? 65.443 27.824 68.068 1.00 58.96 36 ALA B CA 1
ATOM 2263 C C . ALA B 1 55 ? 66.103 26.479 68.317 1.00 57.64 36 ALA B C 1
ATOM 2264 O O . ALA B 1 55 ? 66.371 25.726 67.376 1.00 39.55 36 ALA B O 1
ATOM 2266 N N . ALA B 1 56 ? 66.350 26.184 69.589 1.00 46.85 37 ALA B N 1
ATOM 2267 C CA . ALA B 1 56 ? 66.930 24.912 69.985 1.00 50.21 37 ALA B CA 1
ATOM 2268 C C . ALA B 1 56 ? 66.152 23.744 69.381 1.00 58.93 37 ALA B C 1
ATOM 2269 O O . ALA B 1 56 ? 66.735 22.864 68.740 1.00 63.94 37 ALA B O 1
ATOM 2271 N N . ALA B 1 57 ? 64.836 23.751 69.579 1.00 50.56 38 ALA B N 1
ATOM 2272 C CA . ALA B 1 57 ? 63.956 22.695 69.071 1.00 49.43 38 ALA B CA 1
ATOM 2273 C C . ALA B 1 57 ? 64.118 22.508 67.567 1.00 43.91 38 ALA B C 1
ATOM 2274 O O . ALA B 1 57 ? 64.182 21.380 67.068 1.00 67.69 38 ALA B O 1
ATOM 2276 N N . VAL B 1 58 ? 64.187 23.622 66.847 1.00 32.38 39 VAL B N 1
ATOM 2277 C CA . VAL B 1 58 ? 64.394 23.586 65.407 1.00 42.94 39 VAL B CA 1
ATOM 2278 C C . VAL B 1 58 ? 65.750 22.942 65.112 1.00 55.93 39 VAL B C 1
ATOM 2279 O O . VAL B 1 58 ? 65.832 21.994 64.334 1.00 43.27 39 VAL B O 1
ATOM 2283 N N . VAL B 1 59 ? 66.805 23.450 65.747 1.00 40.14 40 VAL B N 1
ATOM 2284 C CA . VAL B 1 59 ? 68.149 22.919 65.548 1.00 46.83 40 VAL B CA 1
ATOM 2285 C C . VAL B 1 59 ? 68.157 21.409 65.752 1.00 50.49 40 VAL B C 1
ATOM 2286 O O . VAL B 1 59 ? 68.741 20.665 64.960 1.00 56.44 40 VAL B O 1
ATOM 2290 N N . GLY B 1 60 ? 67.500 20.957 66.811 1.00 42.82 41 GLY B N 1
ATOM 2291 C CA . GLY B 1 60 ? 67.448 19.539 67.099 1.00 66.72 41 GLY B CA 1
ATOM 2292 C C . GLY B 1 60 ? 66.718 18.802 66.004 1.00 52.11 41 GLY B C 1
ATOM 2293 O O . GLY B 1 60 ? 67.191 17.786 65.485 1.00 48.09 41 GLY B O 1
ATOM 2294 N N . LEU B 1 61 ? 65.552 19.322 65.654 1.00 46.11 42 LEU B N 1
ATOM 2295 C CA . LEU B 1 61 ? 64.700 18.672 64.678 1.00 53.27 42 LEU B CA 1
ATOM 2296 C C . LEU B 1 61 ? 65.440 18.538 63.341 1.00 50.20 42 LEU B C 1
ATOM 2297 O O . LEU B 1 61 ? 65.473 17.460 62.734 1.00 37.60 42 LEU B O 1
ATOM 2302 N N . ARG B 1 62 ? 66.069 19.625 62.907 1.00 52.43 43 ARG B N 1
ATOM 2303 C CA . ARG B 1 62 ? 66.822 19.619 61.661 1.00 75.08 43 ARG B CA 1
ATOM 2304 C C . ARG B 1 62 ? 68.027 18.694 61.769 1.00 60.58 43 ARG B C 1
ATOM 2305 O O . ARG B 1 62 ? 68.336 17.962 60.831 1.00 68.16 43 ARG B O 1
ATOM 2313 N N . MET B 1 63 ? 68.705 18.723 62.911 1.00 36.53 44 MET B N 1
ATOM 2314 C CA . MET B 1 63 ? 69.825 17.827 63.135 1.00 51.35 44 MET B CA 1
ATOM 2315 C C . MET B 1 63 ? 69.388 16.372 62.917 1.00 36.23 44 MET B C 1
ATOM 2316 O O . MET B 1 63 ? 69.975 15.643 62.104 1.00 50.82 44 MET B O 1
ATOM 2321 N N . ALA B 1 64 ? 68.349 15.969 63.639 1.00 27.79 45 ALA B N 1
ATOM 2322 C CA . ALA B 1 64 ? 67.838 14.612 63.572 1.00 33.66 45 ALA B CA 1
ATOM 2323 C C . ALA B 1 64 ? 67.384 14.262 62.164 1.00 41.48 45 ALA B C 1
ATOM 2324 O O . ALA B 1 64 ? 67.702 13.187 61.647 1.00 39.29 45 ALA B O 1
ATOM 2326 N N . GLY B 1 65 ? 66.643 15.172 61.542 1.00 41.15 46 GLY B N 1
ATOM 2327 C CA . GLY B 1 65 ? 66.151 14.949 60.196 1.00 42.28 46 GLY B CA 1
ATOM 2328 C C . GLY B 1 65 ? 67.282 14.748 59.206 1.00 50.44 46 GLY B C 1
ATOM 2329 O O . GLY B 1 65 ? 67.361 13.707 58.548 1.00 28.33 46 GLY B O 1
ATOM 2330 N N . MET B 1 66 ? 68.155 15.752 59.106 1.00 37.78 47 MET B N 1
ATOM 2331 C CA . MET B 1 66 ? 69.288 15.716 58.187 1.00 48.65 47 MET B CA 1
ATOM 2332 C C . MET B 1 66 ? 70.114 14.460 58.408 1.00 52.45 47 MET B C 1
ATOM 2333 O O . MET B 1 66 ? 70.505 13.791 57.449 1.00 40.18 47 MET B O 1
ATOM 2338 N N . ALA B 1 67 ? 70.372 14.144 59.672 1.00 46.17 48 ALA B N 1
ATOM 2339 C CA . ALA B 1 67 ? 71.068 12.917 60.017 1.00 27.18 48 ALA B CA 1
ATOM 2340 C C . ALA B 1 67 ? 70.350 11.704 59.423 1.00 27.34 48 ALA B C 1
ATOM 2341 O O . ALA B 1 67 ? 70.888 11.014 58.556 1.00 42.94 48 ALA B O 1
ATOM 2343 N N . TYR B 1 68 ? 69.125 11.458 59.874 1.00 27.61 49 TYR B N 1
ATOM 2344 C CA . TYR B 1 68 ? 68.422 10.229 59.512 1.00 39.96 49 TYR B CA 1
ATOM 2345 C C . TYR B 1 68 ? 68.178 10.141 58.003 1.00 34.57 49 TYR B C 1
ATOM 2346 O O . TYR B 1 68 ? 68.069 9.048 57.431 1.00 48.49 49 TYR B O 1
ATOM 2355 N N . ASN B 1 69 ? 68.091 11.297 57.362 1.00 36.53 50 ASN B N 1
ATOM 2356 C CA . ASN B 1 69 ? 67.923 11.342 55.922 1.00 47.27 50 ASN B CA 1
ATOM 2357 C C . ASN B 1 69 ? 69.089 10.655 55.245 1.00 50.38 50 ASN B C 1
ATOM 2358 O O . ASN B 1 69 ? 68.891 9.807 54.383 1.00 53.83 50 ASN B O 1
ATOM 2363 N N . ASN B 1 70 ? 70.303 11.014 55.661 1.00 37.14 51 ASN B N 1
ATOM 2364 C CA . ASN B 1 70 ? 71.519 10.445 55.091 1.00 56.16 51 ASN B CA 1
ATOM 2365 C C . ASN B 1 70 ? 71.611 8.940 55.312 1.00 49.22 51 ASN B C 1
ATOM 2366 O O . ASN B 1 70 ? 72.279 8.235 54.557 1.00 47.23 51 ASN B O 1
ATOM 2371 N N . ILE B 1 71 ? 70.919 8.457 56.337 1.00 44.53 52 ILE B N 1
ATOM 2372 C CA . ILE B 1 71 ? 70.881 7.034 56.661 1.00 41.26 52 ILE B CA 1
ATOM 2373 C C . ILE B 1 71 ? 69.877 6.276 55.809 1.00 42.86 52 ILE B C 1
ATOM 2374 O O . ILE B 1 71 ? 70.228 5.329 55.111 1.00 64.81 52 ILE B O 1
ATOM 2379 N N . ALA B 1 72 ? 68.618 6.687 55.893 1.00 60.68 53 ALA B N 1
ATOM 2380 C CA . ALA B 1 72 ? 67.530 5.961 55.249 1.00 67.22 53 ALA B CA 1
ATOM 2381 C C . ALA B 1 72 ? 67.688 5.909 53.732 1.00 67.75 53 ALA B C 1
ATOM 2382 O O . ALA B 1 72 ? 67.225 4.966 53.090 1.00 87.39 53 ALA B O 1
ATOM 2384 N N . ASP B 1 73 ? 68.346 6.916 53.166 1.00 75.21 54 ASP B N 1
ATOM 2385 C CA . ASP B 1 73 ? 68.537 6.994 51.721 1.00 75.57 54 ASP B CA 1
ATOM 2386 C C . ASP B 1 73 ? 69.915 6.482 51.316 1.00 76.49 54 ASP B C 1
ATOM 2387 O O . ASP B 1 73 ? 70.294 6.576 50.151 1.00 93.89 54 ASP B O 1
ATOM 2392 N N . LEU B 1 74 ? 70.658 5.933 52.271 1.00 76.81 55 LEU B N 1
ATOM 2393 C CA . LEU B 1 74 ? 72.021 5.462 52.017 1.00 77.71 55 LEU B CA 1
ATOM 2394 C C . LEU B 1 74 ? 72.118 4.467 50.866 1.00 78.05 55 LEU B C 1
ATOM 2395 O O . LEU B 1 74 ? 72.916 4.655 49.948 1.00 79.99 55 LEU B O 1
ATOM 2400 N N . ASP B 1 75 ? 71.328 3.399 50.932 1.00 77.67 56 ASP B N 1
ATOM 2401 C CA . ASP B 1 75 ? 71.400 2.327 49.945 1.00 77.99 56 ASP B CA 1
ATOM 2402 C C . ASP B 1 75 ? 71.281 2.847 48.515 1.00 78.12 56 ASP B C 1
ATOM 2403 O O . ASP B 1 75 ? 71.942 2.340 47.608 1.00 78.72 56 ASP B O 1
ATOM 2408 N N . ILE B 1 76 ? 70.464 3.879 48.330 1.00 77.58 57 ILE B N 1
ATOM 2409 C CA . ILE B 1 76 ? 70.219 4.454 47.013 1.00 77.63 57 ILE B CA 1
ATOM 2410 C C . ILE B 1 76 ? 71.066 5.699 46.789 1.00 78.06 57 ILE B C 1
ATOM 2411 O O . ILE B 1 76 ? 71.296 6.093 45.652 1.00 78.37 57 ILE B O 1
ATOM 2416 N N . ASP B 1 77 ? 71.531 6.320 47.869 1.00 78.08 58 ASP B N 1
ATOM 2417 C CA . ASP B 1 77 ? 72.443 7.449 47.745 1.00 78.54 58 ASP B CA 1
ATOM 2418 C C . ASP B 1 77 ? 73.791 6.967 47.226 1.00 81.64 58 ASP B C 1
ATOM 2419 O O . ASP B 1 77 ? 74.594 7.758 46.732 1.00 79.98 58 ASP B O 1
ATOM 2424 N N . ARG B 1 78 ? 74.036 5.665 47.336 1.00 79.71 59 ARG B N 1
ATOM 2425 C CA . ARG B 1 78 ? 75.261 5.071 46.822 1.00 80.58 59 ARG B CA 1
ATOM 2426 C C . ARG B 1 78 ? 75.196 4.865 45.307 1.00 84.48 59 ARG B C 1
ATOM 2427 O O . ARG B 1 78 ? 76.221 4.902 44.619 1.00 81.57 59 ARG B O 1
ATOM 2435 N N . LEU B 1 79 ? 73.986 4.656 44.796 1.00 82.36 60 LEU B N 1
ATOM 2436 C CA . LEU B 1 79 ? 73.775 4.337 43.385 1.00 80.40 60 LEU B CA 1
ATOM 2437 C C . LEU B 1 79 ? 73.647 5.586 42.526 1.00 80.39 60 LEU B C 1
ATOM 2438 O O . LEU B 1 79 ? 74.183 5.646 41.421 1.00 88.85 60 LEU B O 1
ATOM 2443 N N . ASN B 1 80 ? 72.921 6.575 43.036 1.00 80.91 61 ASN B N 1
ATOM 2444 C CA . ASN B 1 80 ? 72.702 7.811 42.306 1.00 81.16 61 ASN B CA 1
ATOM 2445 C C . ASN B 1 80 ? 74.040 8.519 42.092 1.00 88.10 61 ASN B C 1
ATOM 2446 O O . ASN B 1 80 ? 74.875 8.550 43.002 1.00 92.20 61 ASN B O 1
ATOM 2451 N N . PRO B 1 81 ? 74.254 9.085 40.892 1.00 80.79 62 PRO B N 1
ATOM 2452 C CA . PRO B 1 81 ? 75.532 9.751 40.615 1.00 81.55 62 PRO B CA 1
ATOM 2453 C C . PRO B 1 81 ? 75.705 11.042 41.408 1.00 81.41 62 PRO B C 1
ATOM 2454 O O . PRO B 1 81 ? 76.819 11.364 41.817 1.00 84.68 62 PRO B O 1
ATOM 2458 N N . ARG B 1 82 ? 74.608 11.768 41.613 1.00 83.72 63 ARG B N 1
ATOM 2459 C CA . ARG B 1 82 ? 74.636 13.067 42.283 1.00 81.19 63 ARG B CA 1
ATOM 2460 C C . ARG B 1 82 ? 75.044 12.934 43.748 1.00 94.02 63 ARG B C 1
ATOM 2461 O O . ARG B 1 82 ? 75.699 13.814 44.311 1.00 94.58 63 ARG B O 1
ATOM 2469 N N . THR B 1 83 ? 74.663 11.815 44.349 1.00 80.17 64 THR B N 1
ATOM 2470 C CA . THR B 1 83 ? 74.849 11.597 45.771 1.00 80.02 64 THR B CA 1
ATOM 2471 C C . THR B 1 83 ? 76.063 10.716 46.054 1.00 97.88 64 THR B C 1
ATOM 2472 O O . THR B 1 83 ? 76.285 10.308 47.195 1.00 120.60 64 THR B O 1
ATOM 2476 N N . ALA B 1 84 ? 76.844 10.414 45.021 1.00 81.44 65 ALA B N 1
ATOM 2477 C CA . ALA B 1 84 ? 78.054 9.618 45.200 1.00 82.55 65 ALA B CA 1
ATOM 2478 C C . ALA B 1 84 ? 79.092 10.396 46.007 1.00 97.24 65 ALA B C 1
ATOM 2479 O O . ALA B 1 84 ? 80.027 9.818 46.562 1.00 83.92 65 ALA B O 1
ATOM 2481 N N . LYS B 1 85 ? 78.912 11.711 46.073 1.00 119.41 66 LYS B N 1
ATOM 2482 C CA . LYS B 1 85 ? 79.839 12.591 46.778 1.00 113.46 66 LYS B CA 1
ATOM 2483 C C . LYS B 1 85 ? 79.375 12.880 48.206 1.00 119.17 66 LYS B C 1
ATOM 2484 O O . LYS B 1 85 ? 80.122 13.446 49.002 1.00 96.81 66 LYS B O 1
ATOM 2490 N N . ARG B 1 86 ? 78.144 12.491 48.527 1.00 121.29 67 ARG B N 1
ATOM 2491 C CA . ARG B 1 86 ? 77.601 12.713 49.862 1.00 97.80 67 ARG B CA 1
ATOM 2492 C C . ARG B 1 86 ? 78.431 11.950 50.891 1.00 97.67 67 ARG B C 1
ATOM 2493 O O . ARG B 1 86 ? 79.049 10.943 50.560 1.00 95.01 67 ARG B O 1
ATOM 2501 N N . PRO B 1 87 ? 78.452 12.429 52.146 1.00 107.68 68 PRO B N 1
ATOM 2502 C CA . PRO B 1 87 ? 79.225 11.749 53.190 1.00 84.34 68 PRO B CA 1
ATOM 2503 C C . PRO B 1 87 ? 78.641 10.381 53.524 1.00 86.49 68 PRO B C 1
ATOM 2504 O O . PRO B 1 87 ? 77.519 10.095 53.116 1.00 113.40 68 PRO B O 1
ATOM 2508 N N . LEU B 1 88 ? 79.406 9.552 54.231 1.00 81.47 69 LEU B N 1
ATOM 2509 C CA . LEU B 1 88 ? 79.043 8.160 54.560 1.00 93.19 69 LEU B CA 1
ATOM 2510 C C . LEU B 1 88 ? 78.575 7.316 53.362 1.00 81.28 69 LEU B C 1
ATOM 2511 O O . LEU B 1 88 ? 78.126 6.183 53.530 1.00 81.07 69 LEU B O 1
ATOM 2516 N N . VAL B 1 89 ? 78.682 7.866 52.161 1.00 81.49 70 VAL B N 1
ATOM 2517 C CA . VAL B 1 89 ? 78.662 7.067 50.951 1.00 81.74 70 VAL B CA 1
ATOM 2518 C C . VAL B 1 89 ? 80.137 6.821 50.710 1.00 82.71 70 VAL B C 1
ATOM 2519 O O . VAL B 1 89 ? 80.583 5.691 50.503 1.00 83.11 70 VAL B O 1
ATOM 2523 N N . VAL B 1 90 ? 80.888 7.915 50.787 1.00 97.85 71 VAL B N 1
ATOM 2524 C CA . VAL B 1 90 ? 82.340 7.894 50.708 1.00 85.87 71 VAL B CA 1
ATOM 2525 C C . VAL B 1 90 ? 82.899 7.131 51.902 1.00 93.06 71 VAL B C 1
ATOM 2526 O O . VAL B 1 90 ? 83.873 6.389 51.777 1.00 129.74 71 VAL B O 1
ATOM 2530 N N . GLY B 1 91 ? 82.266 7.319 53.056 1.00 83.60 72 GLY B N 1
ATOM 2531 C CA . GLY B 1 91 ? 82.716 6.719 54.300 1.00 95.67 72 GLY B CA 1
ATOM 2532 C C . GLY B 1 91 ? 83.330 7.761 55.213 1.00 86.79 72 GLY B C 1
ATOM 2533 O O . GLY B 1 91 ? 84.000 7.424 56.189 1.00 84.19 72 GLY B O 1
ATOM 2534 N N . ALA B 1 92 ? 83.097 9.032 54.891 1.00 98.52 73 ALA B N 1
ATOM 2535 C CA . ALA B 1 92 ? 83.661 10.142 55.650 1.00 84.51 73 ALA B CA 1
ATOM 2536 C C . ALA B 1 92 ? 83.175 10.121 57.092 1.00 90.66 73 ALA B C 1
ATOM 2537 O O . ALA B 1 92 ? 83.835 10.660 57.981 1.00 111.60 73 ALA B O 1
ATOM 2539 N N . VAL B 1 93 ? 82.019 9.499 57.319 1.00 93.48 74 VAL B N 1
ATOM 2540 C CA . VAL B 1 93 ? 81.490 9.323 58.670 1.00 114.38 74 VAL B CA 1
ATOM 2541 C C . VAL B 1 93 ? 80.816 7.955 58.799 1.00 107.43 74 VAL B C 1
ATOM 2542 O O . VAL B 1 93 ? 80.415 7.360 57.797 1.00 96.48 74 VAL B O 1
ATOM 2546 N N . SER B 1 94 ? 80.700 7.460 60.031 1.00 94.06 75 SER B N 1
ATOM 2547 C CA . SER B 1 94 ? 80.080 6.163 60.286 1.00 87.52 75 SER B CA 1
ATOM 2548 C C . SER B 1 94 ? 78.574 6.310 60.416 1.00 96.05 75 SER B C 1
ATOM 2549 O O . SER B 1 94 ? 78.058 7.425 60.497 1.00 120.90 75 SER B O 1
ATOM 2552 N N . LEU B 1 95 ? 77.870 5.185 60.420 1.00 82.22 76 LEU B N 1
ATOM 2553 C CA . LEU B 1 95 ? 76.464 5.185 60.794 1.00 97.68 76 LEU B CA 1
ATOM 2554 C C . LEU B 1 95 ? 76.342 5.494 62.275 1.00 89.81 76 LEU B C 1
ATOM 2555 O O . LEU B 1 95 ? 75.335 6.032 62.730 1.00 83.25 76 LEU B O 1
ATOM 2560 N N . ARG B 1 96 ? 77.380 5.153 63.027 1.00 79.29 77 ARG B N 1
ATOM 2561 C CA . ARG B 1 96 ? 77.397 5.428 64.452 1.00 101.93 77 ARG B CA 1
ATOM 2562 C C . ARG B 1 96 ? 77.381 6.934 64.673 1.00 89.61 77 ARG B C 1
ATOM 2563 O O . ARG B 1 96 ? 76.523 7.456 65.386 1.00 78.23 77 ARG B O 1
ATOM 2571 N N . GLU B 1 97 ? 78.325 7.627 64.045 1.00 83.98 78 GLU B N 1
ATOM 2572 C CA . GLU B 1 97 ? 78.398 9.080 64.133 1.00 85.03 78 GLU B CA 1
ATOM 2573 C C . GLU B 1 97 ? 77.089 9.704 63.677 1.00 84.71 78 GLU B C 1
ATOM 2574 O O . GLU B 1 97 ? 76.651 10.709 64.231 1.00 93.56 78 GLU B O 1
ATOM 2580 N N . ALA B 1 98 ? 76.465 9.091 62.674 1.00 78.42 79 ALA B N 1
ATOM 2581 C CA . ALA B 1 98 ? 75.187 9.555 62.151 1.00 77.67 79 ALA B CA 1
ATOM 2582 C C . ALA B 1 98 ? 74.088 9.339 63.178 1.00 76.86 79 ALA B C 1
ATOM 2583 O O . ALA B 1 98 ? 73.447 10.294 63.615 1.00 76.33 79 ALA B O 1
ATOM 2585 N N . TRP B 1 99 ? 73.892 8.081 63.570 1.00 76.80 80 TRP B N 1
ATOM 2586 C CA . TRP B 1 99 ? 72.890 7.713 64.565 1.00 76.07 80 TRP B CA 1
ATOM 2587 C C . TRP B 1 99 ? 73.088 8.491 65.853 1.00 75.95 80 TRP B C 1
ATOM 2588 O O . TRP B 1 99 ? 72.156 8.646 66.635 1.00 75.25 80 TRP B O 1
ATOM 2599 N N . ALA B 1 100 ? 74.303 8.978 66.073 1.00 76.62 81 ALA B N 1
ATOM 2600 C CA . ALA B 1 100 ? 74.599 9.770 67.255 1.00 76.58 81 ALA B CA 1
ATOM 2601 C C . ALA B 1 100 ? 73.904 11.120 67.161 1.00 76.05 81 ALA B C 1
ATOM 2602 O O . ALA B 1 100 ? 73.396 11.634 68.160 1.00 93.31 81 ALA B O 1
ATOM 2604 N N . LEU B 1 101 ? 73.871 11.690 65.960 1.00 76.14 82 LEU B N 1
ATOM 2605 C CA . LEU B 1 101 ? 73.233 12.987 65.745 1.00 75.68 82 LEU B CA 1
ATOM 2606 C C . LEU B 1 101 ? 71.717 12.864 65.707 1.00 74.76 82 LEU B C 1
ATOM 2607 O O . LEU B 1 101 ? 71.005 13.788 66.091 1.00 74.20 82 LEU B O 1
ATOM 2612 N N . VAL B 1 102 ? 71.230 11.721 65.241 1.00 74.62 83 VAL B N 1
ATOM 2613 C CA . VAL B 1 102 ? 69.810 11.409 65.316 1.00 73.77 83 VAL B CA 1
ATOM 2614 C C . VAL B 1 102 ? 69.370 11.461 66.776 1.00 73.29 83 VAL B C 1
ATOM 2615 O O . VAL B 1 102 ? 68.430 12.172 67.133 1.00 72.61 83 VAL B O 1
ATOM 2619 N N . ALA B 1 103 ? 70.063 10.703 67.615 1.00 73.66 84 ALA B N 1
ATOM 2620 C CA . ALA B 1 103 ? 69.760 10.667 69.031 1.00 73.28 84 ALA B CA 1
ATOM 2621 C C . ALA B 1 103 ? 69.948 12.057 69.627 1.00 73.20 84 ALA B C 1
ATOM 2622 O O . ALA B 1 103 ? 69.091 12.549 70.364 1.00 72.54 84 ALA B O 1
ATOM 2624 N N . ALA B 1 104 ? 71.057 12.698 69.282 1.00 73.88 85 ALA B N 1
ATOM 2625 C CA . ALA B 1 104 ? 71.390 14.008 69.826 1.00 73.90 85 ALA B CA 1
ATOM 2626 C C . ALA B 1 104 ? 70.334 15.050 69.503 1.00 73.22 85 ALA B C 1
ATOM 2627 O O . ALA B 1 104 ? 69.888 15.788 70.378 1.00 72.77 85 ALA B O 1
ATOM 2629 N N . GLY B 1 105 ? 69.957 15.118 68.231 1.00 50.31 86 GLY B N 1
ATOM 2630 C CA . GLY B 1 105 ? 68.959 16.066 67.764 1.00 39.25 86 GLY B CA 1
ATOM 2631 C C . GLY B 1 105 ? 67.609 15.810 68.398 1.00 46.35 86 GLY B C 1
ATOM 2632 O O . GLY B 1 105 ? 66.964 16.725 68.912 1.00 48.43 86 GLY B O 1
ATOM 2633 N N . SER B 1 106 ? 67.188 14.551 68.367 1.00 42.91 87 SER B N 1
ATOM 2634 C CA . SER B 1 106 ? 65.923 14.151 68.954 1.00 43.32 87 SER B CA 1
ATOM 2635 C C . SER B 1 106 ? 65.858 14.604 70.401 1.00 42.94 87 SER B C 1
ATOM 2636 O O . SER B 1 106 ? 64.815 15.058 70.877 1.00 42.08 87 SER B O 1
ATOM 2639 N N . ALA B 1 107 ? 66.989 14.501 71.088 1.00 38.18 88 ALA B N 1
ATOM 2640 C CA . ALA B 1 107 ? 67.061 14.846 72.503 1.00 43.85 88 ALA B CA 1
ATOM 2641 C C . ALA B 1 107 ? 66.944 16.360 72.711 1.00 33.22 88 ALA B C 1
ATOM 2642 O O . ALA B 1 107 ? 66.082 16.822 73.456 1.00 61.15 88 ALA B O 1
ATOM 2644 N N . ILE B 1 108 ? 67.788 17.134 72.035 1.00 41.12 89 ILE B N 1
ATOM 2645 C CA . ILE B 1 108 ? 67.795 18.587 72.213 1.00 68.77 89 ILE B CA 1
ATOM 2646 C C . ILE B 1 108 ? 66.507 19.202 71.685 1.00 43.32 89 ILE B C 1
ATOM 2647 O O . ILE B 1 108 ? 66.238 20.383 71.902 1.00 48.48 89 ILE B O 1
ATOM 2652 N N . TYR B 1 109 ? 65.711 18.389 70.998 1.00 57.90 90 TYR B N 1
ATOM 2653 C CA . TYR B 1 109 ? 64.359 18.776 70.632 1.00 63.69 90 TYR B CA 1
ATOM 2654 C C . TYR B 1 109 ? 63.437 18.487 71.814 1.00 45.73 90 TYR B C 1
ATOM 2655 O O . TYR B 1 109 ? 62.803 19.396 72.349 1.00 59.32 90 TYR B O 1
ATOM 2664 N N . PHE B 1 110 ? 63.379 17.220 72.221 1.00 28.57 91 PHE B N 1
ATOM 2665 C CA . PHE B 1 110 ? 62.606 16.813 73.390 1.00 32.17 91 PHE B CA 1
ATOM 2666 C C . PHE B 1 110 ? 62.944 17.666 74.615 1.00 38.39 91 PHE B C 1
ATOM 2667 O O . PHE B 1 110 ? 62.073 17.995 75.424 1.00 30.51 91 PHE B O 1
ATOM 2675 N N . ALA B 1 111 ? 64.212 18.027 74.739 1.00 58.97 92 ALA B N 1
ATOM 2676 C CA . ALA B 1 111 ? 64.669 18.854 75.845 1.00 38.62 92 ALA B CA 1
ATOM 2677 C C . ALA B 1 111 ? 63.990 20.215 75.809 1.00 50.71 92 ALA B C 1
ATOM 2678 O O . ALA B 1 111 ? 63.324 20.615 76.764 1.00 49.06 92 ALA B O 1
ATOM 2680 N N . SER B 1 112 ? 64.171 20.928 74.704 1.00 69.65 93 SER B N 1
ATOM 2681 C CA . SER B 1 112 ? 63.600 22.260 74.551 1.00 80.35 93 SER B CA 1
ATOM 2682 C C . SER B 1 112 ? 62.070 22.220 74.603 1.00 70.00 93 SER B C 1
ATOM 2683 O O . SER B 1 112 ? 61.434 23.145 75.102 1.00 78.05 93 SER B O 1
ATOM 2686 N N . ALA B 1 113 ? 61.489 21.137 74.098 1.00 45.86 94 ALA B N 1
ATOM 2687 C CA . ALA B 1 113 ? 60.041 20.963 74.092 1.00 55.13 94 ALA B CA 1
ATOM 2688 C C . ALA B 1 113 ? 59.493 20.837 75.513 1.00 56.63 94 ALA B C 1
ATOM 2689 O O . ALA B 1 113 ? 58.344 21.194 75.774 1.00 45.16 94 ALA B O 1
ATOM 2691 N N . ALA B 1 114 ? 60.332 20.344 76.423 1.00 61.83 95 ALA B N 1
ATOM 2692 C CA . ALA B 1 114 ? 59.949 20.088 77.810 1.00 43.96 95 ALA B CA 1
ATOM 2693 C C . ALA B 1 114 ? 59.992 21.360 78.648 1.00 53.53 95 ALA B C 1
ATOM 2694 O O . ALA B 1 114 ? 59.144 21.570 79.512 1.00 75.24 95 ALA B O 1
ATOM 2696 N N . LEU B 1 115 ? 60.981 22.209 78.387 1.00 54.65 96 LEU B N 1
ATOM 2697 C CA . LEU B 1 115 ? 61.143 23.457 79.128 1.00 68.46 96 LEU B CA 1
ATOM 2698 C C . LEU B 1 115 ? 60.157 24.521 78.655 1.00 76.88 96 LEU B C 1
ATOM 2699 O O . LEU B 1 115 ? 60.011 25.568 79.283 1.00 100.75 96 LEU B O 1
ATOM 2704 N N . LEU B 1 116 ? 59.475 24.244 77.550 1.00 47.53 97 LEU B N 1
ATOM 2705 C CA . LEU B 1 116 ? 58.486 25.164 77.013 1.00 57.87 97 LEU B CA 1
ATOM 2706 C C . LEU B 1 116 ? 57.143 24.943 77.688 1.00 56.12 97 LEU B C 1
ATOM 2707 O O . LEU B 1 116 ? 56.798 25.641 78.637 1.00 82.74 97 LEU B O 1
ATOM 2712 N N . ASN B 1 117 ? 56.402 23.956 77.196 1.00 56.99 98 ASN B N 1
ATOM 2713 C CA . ASN B 1 117 ? 55.039 23.689 77.648 1.00 58.03 98 ASN B CA 1
ATOM 2714 C C . ASN B 1 117 ? 54.842 22.203 77.839 1.00 71.75 98 ASN B C 1
ATOM 2715 O O . ASN B 1 117 ? 55.757 21.412 77.611 1.00 89.95 98 ASN B O 1
ATOM 2720 N N . THR B 1 118 ? 53.637 21.827 78.241 1.00 33.38 99 THR B N 1
ATOM 2721 C CA . THR B 1 118 ? 53.281 20.422 78.357 1.00 54.77 99 THR B CA 1
ATOM 2722 C C . THR B 1 118 ? 52.651 19.950 77.044 1.00 60.64 99 THR B C 1
ATOM 2723 O O . THR B 1 118 ? 52.682 18.763 76.722 1.00 86.78 99 THR B O 1
ATOM 2727 N N . TYR B 1 119 ? 52.094 20.890 76.284 1.00 45.60 100 TYR B N 1
ATOM 2728 C CA . TYR B 1 119 ? 51.520 20.584 74.977 1.00 61.55 100 TYR B CA 1
ATOM 2729 C C . TYR B 1 119 ? 52.633 20.430 73.957 1.00 64.45 100 TYR B C 1
ATOM 2730 O O . TYR B 1 119 ? 52.599 19.535 73.106 1.00 38.16 100 TYR B O 1
ATOM 2739 N N . ALA B 1 120 ? 53.616 21.319 74.052 1.00 71.30 101 ALA B N 1
ATOM 2740 C CA . ALA B 1 120 ? 54.803 21.246 73.220 1.00 78.74 101 ALA B CA 1
ATOM 2741 C C . ALA B 1 120 ? 55.438 19.871 73.371 1.00 54.48 101 ALA B C 1
ATOM 2742 O O . ALA B 1 120 ? 55.729 19.197 72.384 1.00 62.41 101 ALA B O 1
ATOM 2744 N N . LEU B 1 121 ? 55.627 19.451 74.616 1.00 39.92 102 LEU B N 1
ATOM 2745 C CA . LEU B 1 121 ? 56.209 18.149 74.895 1.00 62.19 102 LEU B CA 1
ATOM 2746 C C . LEU B 1 121 ? 55.297 17.034 74.398 1.00 58.57 102 LEU B C 1
ATOM 2747 O O . LEU B 1 121 ? 55.752 16.050 73.815 1.00 60.64 102 LEU B O 1
ATOM 2752 N N . LEU B 1 122 ? 54.004 17.198 74.642 1.00 42.55 103 LEU B N 1
ATOM 2753 C CA . LEU B 1 122 ? 53.007 16.203 74.269 1.00 54.76 103 LEU B CA 1
ATOM 2754 C C . LEU B 1 122 ? 52.987 15.934 72.763 1.00 54.61 103 LEU B C 1
ATOM 2755 O O . LEU B 1 122 ? 52.775 14.803 72.324 1.00 38.85 103 LEU B O 1
ATOM 2760 N N . LEU B 1 123 ? 53.216 16.979 71.979 1.00 45.20 104 LEU B N 1
ATOM 2761 C CA . LEU B 1 123 ? 53.145 16.884 70.524 1.00 45.96 104 LEU B CA 1
ATOM 2762 C C . LEU B 1 123 ? 54.520 16.629 69.897 1.00 64.27 104 LEU B C 1
ATOM 2763 O O . LEU B 1 123 ? 54.624 16.417 68.688 1.00 59.71 104 LEU B O 1
ATOM 2768 N N . SER B 1 124 ? 55.565 16.651 70.727 1.00 75.37 105 SER B N 1
ATOM 2769 C CA . SER B 1 124 ? 56.940 16.408 70.281 1.00 60.30 105 SER B CA 1
ATOM 2770 C C . SER B 1 124 ? 57.087 15.156 69.427 1.00 68.63 105 SER B C 1
ATOM 2771 O O . SER B 1 124 ? 57.615 15.229 68.317 1.00 58.84 105 SER B O 1
ATOM 2774 N N . PRO B 1 125 ? 56.632 14.001 69.940 1.00 51.27 106 PRO B N 1
ATOM 2775 C CA . PRO B 1 125 ? 56.848 12.765 69.180 1.00 63.39 106 PRO B CA 1
ATOM 2776 C C . PRO B 1 125 ? 56.174 12.761 67.808 1.00 47.76 106 PRO B C 1
ATOM 2777 O O . PRO B 1 125 ? 56.718 12.204 66.854 1.00 49.09 106 PRO B O 1
ATOM 2781 N N . LEU B 1 126 ? 55.011 13.388 67.704 1.00 44.41 107 LEU B N 1
ATOM 2782 C CA . LEU B 1 126 ? 54.292 13.419 66.438 1.00 64.26 107 LEU B CA 1
ATOM 2783 C C . LEU B 1 126 ? 55.027 14.284 65.421 1.00 58.59 107 LEU B C 1
ATOM 2784 O O . LEU B 1 126 ? 55.152 13.912 64.259 1.00 50.23 107 LEU B O 1
ATOM 2789 N N . VAL B 1 127 ? 55.513 15.436 65.866 1.00 34.68 108 VAL B N 1
ATOM 2790 C CA . VAL B 1 127 ? 56.331 16.303 65.024 1.00 52.68 108 VAL B CA 1
ATOM 2791 C C . VAL B 1 127 ? 57.647 15.627 64.596 1.00 48.15 108 VAL B C 1
ATOM 2792 O O . VAL B 1 127 ? 58.046 15.710 63.435 1.00 51.44 108 VAL B O 1
ATOM 2796 N N . LEU B 1 128 ? 58.320 14.975 65.539 1.00 51.77 109 LEU B N 1
ATOM 2797 C CA . LEU B 1 128 ? 59.565 14.267 65.253 1.00 42.55 109 LEU B CA 1
ATOM 2798 C C . LEU B 1 128 ? 59.311 13.104 64.304 1.00 57.48 109 LEU B C 1
ATOM 2799 O O . LEU B 1 128 ? 60.133 12.795 63.439 1.00 50.55 109 LEU B O 1
ATOM 2804 N N . ALA B 1 129 ? 58.172 12.449 64.489 1.00 27.04 110 ALA B N 1
ATOM 2805 C CA . ALA B 1 129 ? 57.786 11.336 63.643 1.00 41.43 110 ALA B CA 1
ATOM 2806 C C . ALA B 1 129 ? 57.656 11.790 62.186 1.00 51.77 110 ALA B C 1
ATOM 2807 O O . ALA B 1 129 ? 58.145 11.128 61.269 1.00 29.42 110 ALA B O 1
ATOM 2809 N N . ILE B 1 130 ? 56.994 12.926 61.993 1.00 29.34 111 ILE B N 1
ATOM 2810 C CA . ILE B 1 130 ? 56.806 13.521 60.675 1.00 26.31 111 ILE B CA 1
ATOM 2811 C C . ILE B 1 130 ? 58.140 13.767 59.990 1.00 35.47 111 ILE B C 1
ATOM 2812 O O . ILE B 1 130 ? 58.265 13.607 58.774 1.00 30.24 111 ILE B O 1
ATOM 2817 N N . ALA B 1 131 ? 59.133 14.170 60.774 1.00 51.57 112 ALA B N 1
ATOM 2818 C CA . ALA B 1 131 ? 60.438 14.524 60.235 1.00 47.36 112 ALA B CA 1
ATOM 2819 C C . ALA B 1 131 ? 61.232 13.281 59.862 1.00 53.00 112 ALA B C 1
ATOM 2820 O O . ALA B 1 131 ? 61.995 13.290 58.891 1.00 64.69 112 ALA B O 1
ATOM 2822 N N . LEU B 1 132 ? 61.038 12.204 60.620 1.00 61.71 113 LEU B N 1
ATOM 2823 C CA . LEU B 1 132 ? 61.844 10.997 60.446 1.00 59.81 113 LEU B CA 1
ATOM 2824 C C . LEU B 1 132 ? 61.203 10.003 59.481 1.00 47.63 113 LEU B C 1
ATOM 2825 O O . LEU B 1 132 ? 61.877 9.122 58.956 1.00 77.22 113 LEU B O 1
ATOM 2830 N N . THR B 1 133 ? 59.909 10.157 59.232 1.00 34.60 114 THR B N 1
ATOM 2831 C CA . THR B 1 133 ? 59.203 9.272 58.323 1.00 33.04 114 THR B CA 1
ATOM 2832 C C . THR B 1 133 ? 59.379 9.720 56.869 1.00 54.82 114 THR B C 1
ATOM 2833 O O . THR B 1 133 ? 59.245 8.916 55.942 1.00 59.80 114 THR B O 1
ATOM 2837 N N . TYR B 1 134 ? 59.693 10.997 56.675 1.00 55.59 115 TYR B N 1
ATOM 2838 C CA . TYR B 1 134 ? 59.729 11.589 55.337 1.00 60.13 115 TYR B CA 1
ATOM 2839 C C . TYR B 1 134 ? 60.632 10.840 54.347 1.00 59.08 115 TYR B C 1
ATOM 2840 O O . TYR B 1 134 ? 60.221 10.593 53.210 1.00 79.67 115 TYR B O 1
ATOM 2849 N N . PRO B 1 135 ? 61.852 10.469 54.769 1.00 54.47 116 PRO B N 1
ATOM 2850 C CA . PRO B 1 135 ? 62.777 9.777 53.856 1.00 64.30 116 PRO B CA 1
ATOM 2851 C C . PRO B 1 135 ? 62.249 8.441 53.305 1.00 75.38 116 PRO B C 1
ATOM 2852 O O . PRO B 1 135 ? 62.874 7.877 52.404 1.00 66.50 116 PRO B O 1
ATOM 2856 N N . HIS B 1 136 ? 61.131 7.952 53.841 1.00 44.84 117 HIS B N 1
ATOM 2857 C CA . HIS B 1 136 ? 60.520 6.704 53.383 1.00 34.13 117 HIS B CA 1
ATOM 2858 C C . HIS B 1 136 ? 59.319 6.947 52.471 1.00 52.24 117 HIS B C 1
ATOM 2859 O O . HIS B 1 136 ? 58.831 6.024 51.808 1.00 67.21 117 HIS B O 1
ATOM 2866 N N . ALA B 1 137 ? 58.858 8.193 52.436 1.00 60.97 118 ALA B N 1
ATOM 2867 C CA . ALA B 1 137 ? 57.725 8.575 51.609 1.00 45.24 118 ALA B CA 1
ATOM 2868 C C . ALA B 1 137 ? 57.935 8.120 50.165 1.00 42.21 118 ALA B C 1
ATOM 2869 O O . ALA B 1 137 ? 57.060 7.496 49.564 1.00 35.94 118 ALA B O 1
ATOM 2871 N N . LYS B 1 138 ? 59.119 8.396 49.629 1.00 30.73 119 LYS B N 1
ATOM 2872 C CA . LYS B 1 138 ? 59.439 8.045 48.251 1.00 27.14 119 LYS B CA 1
ATOM 2873 C C . LYS B 1 138 ? 59.447 6.537 47.983 1.00 52.02 119 LYS B C 1
ATOM 2874 O O . LYS B 1 138 ? 59.598 6.104 46.841 1.00 74.46 119 LYS B O 1
ATOM 2880 N N . ARG B 1 139 ? 59.308 5.741 49.037 1.00 55.10 120 ARG B N 1
ATOM 2881 C CA . ARG B 1 139 ? 59.320 4.290 48.912 1.00 35.86 120 ARG B CA 1
ATOM 2882 C C . ARG B 1 139 ? 57.899 3.727 48.908 1.00 43.49 120 ARG B C 1
ATOM 2883 O O . ARG B 1 139 ? 57.674 2.593 48.481 1.00 50.80 120 ARG B O 1
ATOM 2891 N N . LEU B 1 140 ? 56.950 4.536 49.376 1.00 50.52 121 LEU B N 1
ATOM 2892 C CA . LEU B 1 140 ? 55.558 4.120 49.537 1.00 50.90 121 LEU B CA 1
ATOM 2893 C C . LEU B 1 140 ? 54.645 4.678 48.459 1.00 53.24 121 LEU B C 1
ATOM 2894 O O . LEU B 1 140 ? 53.758 3.986 47.968 1.00 89.09 121 LEU B O 1
ATOM 2899 N N . HIS B 1 141 ? 54.862 5.942 48.111 1.00 54.89 122 HIS B N 1
ATOM 2900 C CA . HIS B 1 141 ? 53.975 6.663 47.207 1.00 52.35 122 HIS B CA 1
ATOM 2901 C C . HIS B 1 141 ? 54.705 7.811 46.527 1.00 62.37 122 HIS B C 1
ATOM 2902 O O . HIS B 1 141 ? 55.786 8.202 46.968 1.00 57.91 122 HIS B O 1
ATOM 2909 N N . PRO B 1 142 ? 54.115 8.367 45.455 1.00 74.62 123 PRO B N 1
ATOM 2910 C CA . PRO B 1 142 ? 54.656 9.613 44.903 1.00 68.66 123 PRO B CA 1
ATOM 2911 C C . PRO B 1 142 ? 54.353 10.772 45.840 1.00 78.23 123 PRO B C 1
ATOM 2912 O O . PRO B 1 142 ? 53.980 10.540 46.988 1.00 94.76 123 PRO B O 1
ATOM 2916 N N . LEU B 1 143 ? 54.489 11.994 45.347 1.00 32.46 124 LEU B N 1
ATOM 2917 C CA . LEU B 1 143 ? 54.329 13.197 46.166 1.00 86.89 124 LEU B CA 1
ATOM 2918 C C . LEU B 1 143 ? 54.854 13.049 47.609 1.00 67.65 124 LEU B C 1
ATOM 2919 O O . LEU B 1 143 ? 54.107 13.217 48.576 1.00 25.17 124 LEU B O 1
ATOM 2924 N N . PRO B 1 144 ? 56.154 12.729 47.748 1.00 44.85 125 PRO B N 1
ATOM 2925 C CA . PRO B 1 144 ? 56.844 12.902 49.025 1.00 25.91 125 PRO B CA 1
ATOM 2926 C C . PRO B 1 144 ? 57.097 14.377 49.294 1.00 40.41 125 PRO B C 1
ATOM 2927 O O . PRO B 1 144 ? 57.491 14.769 50.395 1.00 69.58 125 PRO B O 1
ATOM 2931 N N . HIS B 1 145 ? 56.870 15.187 48.267 1.00 38.83 126 HIS B N 1
ATOM 2932 C CA . HIS B 1 145 ? 57.093 16.619 48.346 1.00 38.31 126 HIS B CA 1
ATOM 2933 C C . HIS B 1 145 ? 56.176 17.239 49.376 1.00 33.55 126 HIS B C 1
ATOM 2934 O O . HIS B 1 145 ? 56.560 18.180 50.068 1.00 46.18 126 HIS B O 1
ATOM 2941 N N . LEU B 1 146 ? 54.969 16.695 49.494 1.00 36.81 127 LEU B N 1
ATOM 2942 C CA . LEU B 1 146 ? 54.019 17.165 50.497 1.00 59.76 127 LEU B CA 1
ATOM 2943 C C . LEU B 1 146 ? 54.533 16.823 51.886 1.00 57.34 127 LEU B C 1
ATOM 2944 O O . LEU B 1 146 ? 54.576 17.673 52.785 1.00 50.54 127 LEU B O 1
ATOM 2949 N N . HIS B 1 147 ? 54.922 15.562 52.041 1.00 55.75 128 HIS B N 1
ATOM 2950 C CA . HIS B 1 147 ? 55.518 15.067 53.277 1.00 59.28 128 HIS B CA 1
ATOM 2951 C C . HIS B 1 147 ? 56.623 16.016 53.705 1.00 52.22 128 HIS B C 1
ATOM 2952 O O . HIS B 1 147 ? 56.657 16.473 54.844 1.00 40.90 128 HIS B O 1
ATOM 2959 N N . LEU B 1 148 ? 57.500 16.333 52.758 1.00 50.70 129 LEU B N 1
ATOM 2960 C CA . LEU B 1 148 ? 58.613 17.237 52.997 1.00 34.73 129 LEU B CA 1
ATOM 2961 C C . LEU B 1 148 ? 58.137 18.596 53.493 1.00 40.66 129 LEU B C 1
ATOM 2962 O O . LEU B 1 148 ? 58.765 19.192 54.363 1.00 51.22 129 LEU B O 1
ATOM 2967 N N . GLY B 1 149 ? 57.025 19.084 52.953 1.00 46.59 130 GLY B N 1
ATOM 2968 C CA . GLY B 1 149 ? 56.568 20.421 53.277 1.00 29.89 130 GLY B CA 1
ATOM 2969 C C . GLY B 1 149 ? 55.875 20.508 54.612 1.00 43.59 130 GLY B C 1
ATOM 2970 O O . GLY B 1 149 ? 56.042 21.488 55.344 1.00 47.38 130 GLY B O 1
ATOM 2971 N N . ILE B 1 150 ? 55.099 19.479 54.932 1.00 37.44 131 ILE B N 1
ATOM 2972 C CA . ILE B 1 150 ? 54.454 19.384 56.233 1.00 31.36 131 ILE B CA 1
ATOM 2973 C C . ILE B 1 150 ? 55.507 19.452 57.347 1.00 42.77 131 ILE B C 1
ATOM 2974 O O . ILE B 1 150 ? 55.207 19.887 58.459 1.00 29.89 131 ILE B O 1
ATOM 2979 N N . VAL B 1 151 ? 56.741 19.043 57.040 1.00 34.28 132 VAL B N 1
ATOM 2980 C CA . VAL B 1 151 ? 57.844 19.152 57.995 1.00 44.79 132 VAL B CA 1
ATOM 2981 C C . VAL B 1 151 ? 58.117 20.599 58.347 1.00 45.22 132 VAL B C 1
ATOM 2982 O O . VAL B 1 151 ? 58.357 20.921 59.505 1.00 73.26 132 VAL B O 1
ATOM 2986 N N . LEU B 1 152 ? 58.108 21.468 57.345 1.00 50.58 133 LEU B N 1
ATOM 2987 C CA . LEU B 1 152 ? 58.307 22.883 57.600 1.00 25.59 133 LEU B CA 1
ATOM 2988 C C . LEU B 1 152 ? 57.033 23.489 58.161 1.00 45.22 133 LEU B C 1
ATOM 2989 O O . LEU B 1 152 ? 57.089 24.452 58.913 1.00 64.24 133 LEU B O 1
ATOM 2994 N N . GLY B 1 153 ? 55.885 22.924 57.799 1.00 37.39 134 GLY B N 1
ATOM 2995 C CA . GLY B 1 153 ? 54.638 23.301 58.439 1.00 24.58 134 GLY B CA 1
ATOM 2996 C C . GLY B 1 153 ? 54.659 23.010 59.931 1.00 61.90 134 GLY B C 1
ATOM 2997 O O . GLY B 1 153 ? 54.160 23.795 60.750 1.00 68.17 134 GLY B O 1
ATOM 2998 N N . SER B 1 154 ? 55.247 21.876 60.297 1.00 53.07 135 SER B N 1
ATOM 2999 C CA . SER B 1 154 ? 55.300 21.476 61.695 1.00 47.91 135 SER B CA 1
ATOM 3000 C C . SER B 1 154 ? 56.148 22.464 62.500 1.00 40.23 135 SER B C 1
ATOM 3001 O O . SER B 1 154 ? 56.024 22.539 63.723 1.00 52.02 135 SER B O 1
ATOM 3004 N N . VAL B 1 155 ? 56.995 23.234 61.816 1.00 25.70 136 VAL B N 1
ATOM 3005 C CA . VAL B 1 155 ? 57.878 24.191 62.491 1.00 54.80 136 VAL B CA 1
ATOM 3006 C C . VAL B 1 155 ? 57.083 25.391 62.968 1.00 40.67 136 VAL B C 1
ATOM 3007 O O . VAL B 1 155 ? 57.198 25.809 64.117 1.00 59.65 136 VAL B O 1
ATOM 3011 N N . VAL B 1 156 ? 56.298 25.956 62.061 1.00 26.44 137 VAL B N 1
ATOM 3012 C CA . VAL B 1 156 ? 55.424 27.064 62.399 1.00 72.18 137 VAL B CA 1
ATOM 3013 C C . VAL B 1 156 ? 54.376 26.574 63.409 1.00 63.82 137 VAL B C 1
ATOM 3014 O O . VAL B 1 156 ? 54.074 27.264 64.388 1.00 51.29 137 VAL B O 1
ATOM 3018 N N . PHE B 1 157 ? 53.845 25.374 63.186 1.00 25.98 138 PHE B N 1
ATOM 3019 C CA . PHE B 1 157 ? 52.964 24.727 64.163 1.00 36.11 138 PHE B CA 1
ATOM 3020 C C . PHE B 1 157 ? 53.608 24.674 65.560 1.00 39.99 138 PHE B C 1
ATOM 3021 O O . PHE B 1 157 ? 52.986 25.030 66.583 1.00 24.54 138 PHE B O 1
ATOM 3029 N N . GLY B 1 158 ? 54.859 24.223 65.588 1.00 52.98 139 GLY B N 1
ATOM 3030 C CA . GLY B 1 158 ? 55.632 24.160 66.812 1.00 71.00 139 GLY B CA 1
ATOM 3031 C C . GLY B 1 158 ? 55.774 25.537 67.412 1.00 43.78 139 GLY B C 1
ATOM 3032 O O . GLY B 1 158 ? 55.653 25.720 68.619 1.00 64.76 139 GLY B O 1
ATOM 3033 N N . GLY B 1 159 ? 56.049 26.512 66.557 1.00 61.12 140 GLY B N 1
ATOM 3034 C CA . GLY B 1 159 ? 56.221 27.881 67.003 1.00 66.63 140 GLY B CA 1
ATOM 3035 C C . GLY B 1 159 ? 54.965 28.388 67.672 1.00 61.49 140 GLY B C 1
ATOM 3036 O O . GLY B 1 159 ? 55.022 29.099 68.675 1.00 54.09 140 GLY B O 1
ATOM 3037 N N . ALA B 1 160 ? 53.820 28.014 67.113 1.00 58.99 141 ALA B N 1
ATOM 3038 C CA . ALA B 1 160 ? 52.543 28.355 67.719 1.00 39.12 141 ALA B CA 1
ATOM 3039 C C . ALA B 1 160 ? 52.401 27.689 69.090 1.00 26.23 141 ALA B C 1
ATOM 3040 O O . ALA B 1 160 ? 52.268 28.385 70.106 1.00 48.27 141 ALA B O 1
ATOM 3042 N N . VAL B 1 161 ? 52.446 26.355 69.132 1.00 47.99 142 VAL B N 1
ATOM 3043 C CA . VAL B 1 161 ? 52.245 25.651 70.407 1.00 52.62 142 VAL B CA 1
ATOM 3044 C C . VAL B 1 161 ? 53.250 26.145 71.440 1.00 49.07 142 VAL B C 1
ATOM 3045 O O . VAL B 1 161 ? 52.931 26.234 72.619 1.00 44.78 142 VAL B O 1
ATOM 3049 N N . ALA B 1 162 ? 54.444 26.507 70.980 1.00 64.58 143 ALA B N 1
ATOM 3050 C CA . ALA B 1 162 ? 55.503 27.002 71.854 1.00 57.69 143 ALA B CA 1
ATOM 3051 C C . ALA B 1 162 ? 55.078 28.272 72.584 1.00 65.77 143 ALA B C 1
ATOM 3052 O O . ALA B 1 162 ? 55.661 28.623 73.609 1.00 106.49 143 ALA B O 1
ATOM 3054 N N . ALA B 1 163 ? 54.065 28.952 72.049 1.00 47.12 144 ALA B N 1
ATOM 3055 C CA . ALA B 1 163 ? 53.559 30.192 72.634 1.00 66.82 144 ALA B CA 1
ATOM 3056 C C . ALA B 1 163 ? 52.215 29.968 73.325 1.00 61.01 144 ALA B C 1
ATOM 3057 O O . ALA B 1 163 ? 51.935 30.557 74.370 1.00 41.67 144 ALA B O 1
ATOM 3059 N N . SER B 1 164 ? 51.387 29.109 72.742 1.00 67.27 145 SER B N 1
ATOM 3060 C CA . SER B 1 164 ? 50.059 28.830 73.300 1.00 58.34 145 SER B CA 1
ATOM 3061 C C . SER B 1 164 ? 50.061 27.652 74.291 1.00 84.59 145 SER B C 1
ATOM 3062 O O . SER B 1 164 ? 49.200 26.777 74.241 1.00 111.27 145 SER B O 1
ATOM 3065 N N . GLY B 1 165 ? 51.056 27.641 75.176 1.00 80.06 146 GLY B N 1
ATOM 3066 C CA . GLY B 1 165 ? 51.090 26.769 76.349 1.00 44.53 146 GLY B CA 1
ATOM 3067 C C . GLY B 1 165 ? 51.454 27.632 77.547 1.00 69.65 146 GLY B C 1
ATOM 3068 O O . GLY B 1 165 ? 50.964 27.434 78.663 1.00 25.06 146 GLY B O 1
ATOM 3069 N N . ASP B 1 166 ? 52.337 28.595 77.284 1.00 101.15 147 ASP B N 1
ATOM 3070 C CA . ASP B 1 166 ? 52.603 29.724 78.166 1.00 101.38 147 ASP B CA 1
ATOM 3071 C C . ASP B 1 166 ? 52.114 31.015 77.477 1.00 124.26 147 ASP B C 1
ATOM 3072 O O . ASP B 1 166 ? 52.876 31.611 76.692 1.00 55.52 147 ASP B O 1
ATOM 3077 N N . GLU B 1 167 ? 50.869 31.455 77.723 1.00 134.53 148 GLU B N 1
ATOM 3078 C CA . GLU B 1 167 ? 49.898 30.825 78.640 1.00 121.26 148 GLU B CA 1
ATOM 3079 C C . GLU B 1 167 ? 48.711 30.230 77.879 1.00 132.84 148 GLU B C 1
ATOM 3080 O O . GLU B 1 167 ? 48.291 30.778 76.864 1.00 181.87 148 GLU B O 1
ATOM 3082 N N . ALA B 1 168 ? 48.170 29.117 78.375 1.00 41.05 149 ALA B N 1
ATOM 3083 C CA . ALA B 1 168 ? 47.054 28.432 77.704 1.00 54.54 149 ALA B CA 1
ATOM 3084 C C . ALA B 1 168 ? 46.412 27.381 78.596 1.00 73.52 149 ALA B C 1
ATOM 3085 O O . ALA B 1 168 ? 46.919 27.090 79.679 1.00 106.15 149 ALA B O 1
ATOM 3087 N N . SER B 1 169 ? 45.310 26.798 78.118 1.00 70.89 150 SER B N 1
ATOM 3088 C CA . SER B 1 169 ? 44.439 25.963 78.955 1.00 87.94 150 SER B CA 1
ATOM 3089 C C . SER B 1 169 ? 44.291 24.536 78.444 1.00 108.76 150 SER B C 1
ATOM 3090 O O . SER B 1 169 ? 44.606 23.586 79.159 1.00 134.63 150 SER B O 1
ATOM 3093 N N . SER B 1 170 ? 43.801 24.385 77.215 1.00 113.38 151 SER B N 1
ATOM 3094 C CA . SER B 1 170 ? 43.529 23.062 76.653 1.00 115.48 151 SER B CA 1
ATOM 3095 C C . SER B 1 170 ? 44.147 22.877 75.269 1.00 125.86 151 SER B C 1
ATOM 3096 O O . SER B 1 170 ? 44.792 23.779 74.733 1.00 161.31 151 SER B O 1
ATOM 3099 N N . LEU B 1 171 ? 43.945 21.695 74.697 1.00 98.36 152 LEU B N 1
ATOM 3100 C CA . LEU B 1 171 ? 44.485 21.372 73.381 1.00 89.06 152 LEU B CA 1
ATOM 3101 C C . LEU B 1 171 ? 43.704 22.085 72.272 1.00 101.00 152 LEU B C 1
ATOM 3102 O O . LEU B 1 171 ? 44.268 22.498 71.251 1.00 88.23 152 LEU B O 1
ATOM 3107 N N . GLY B 1 172 ? 42.400 22.224 72.476 1.00 102.96 153 GLY B N 1
ATOM 3108 C CA . GLY B 1 172 ? 41.568 22.935 71.530 1.00 101.30 153 GLY B CA 1
ATOM 3109 C C . GLY B 1 172 ? 42.111 24.324 71.271 1.00 105.78 153 GLY B C 1
ATOM 3110 O O . GLY B 1 172 ? 42.248 24.730 70.124 1.00 133.97 153 GLY B O 1
ATOM 3111 N N . GLU B 1 173 ? 42.439 25.041 72.341 1.00 76.68 154 GLU B N 1
ATOM 3112 C CA . GLU B 1 173 ? 42.935 26.408 72.229 1.00 83.58 154 GLU B CA 1
ATOM 3113 C C . GLU B 1 173 ? 44.245 26.467 71.465 1.00 92.15 154 GLU B C 1
ATOM 3114 O O . GLU B 1 173 ? 44.427 27.292 70.568 1.00 108.79 154 GLU B O 1
ATOM 3120 N N . VAL B 1 174 ? 45.171 25.597 71.845 1.00 103.89 155 VAL B N 1
ATOM 3121 C CA . VAL B 1 174 ? 46.504 25.633 71.274 1.00 105.11 155 VAL B CA 1
ATOM 3122 C C . VAL B 1 174 ? 46.416 25.236 69.804 1.00 93.37 155 VAL B C 1
ATOM 3123 O O . VAL B 1 174 ? 47.189 25.721 68.987 1.00 102.87 155 VAL B O 1
ATOM 3127 N N . LEU B 1 175 ? 45.461 24.377 69.460 1.00 61.59 156 LEU B N 1
ATOM 3128 C CA . LEU B 1 175 ? 45.224 24.073 68.053 1.00 59.87 156 LEU B CA 1
ATOM 3129 C C . LEU B 1 175 ? 44.573 25.264 67.358 1.00 58.79 156 LEU B C 1
ATOM 3130 O O . LEU B 1 175 ? 44.916 25.589 66.221 1.00 80.76 156 LEU B O 1
ATOM 3135 N N . ARG B 1 176 ? 43.640 25.913 68.048 1.00 54.29 157 ARG B N 1
ATOM 3136 C CA . ARG B 1 176 ? 43.022 27.142 67.554 1.00 58.97 157 ARG B CA 1
ATOM 3137 C C . ARG B 1 176 ? 44.070 28.247 67.451 1.00 62.13 157 ARG B C 1
ATOM 3138 O O . ARG B 1 176 ? 43.903 29.213 66.707 1.00 51.97 157 ARG B O 1
ATOM 3146 N N . SER B 1 177 ? 45.142 28.099 68.222 1.00 77.47 158 SER B N 1
ATOM 3147 C CA . SER B 1 177 ? 46.217 29.081 68.249 1.00 80.92 158 SER B CA 1
ATOM 3148 C C . SER B 1 177 ? 47.049 29.099 66.966 1.00 81.39 158 SER B C 1
ATOM 3149 O O . SER B 1 177 ? 47.715 30.089 66.663 1.00 79.43 158 SER B O 1
ATOM 3152 N N . VAL B 1 178 ? 47.005 28.010 66.207 1.00 62.65 159 VAL B N 1
ATOM 3153 C CA . VAL B 1 178 ? 47.875 27.860 65.042 1.00 52.03 159 VAL B CA 1
ATOM 3154 C C . VAL B 1 178 ? 47.361 28.648 63.833 1.00 57.04 159 VAL B C 1
ATOM 3155 O O . VAL B 1 178 ? 46.167 28.599 63.521 1.00 90.95 159 VAL B O 1
ATOM 3159 N N . PRO B 1 179 ? 48.261 29.378 63.149 1.00 56.20 160 PRO B N 1
ATOM 3160 C CA . PRO B 1 179 ? 47.898 30.029 61.883 1.00 79.15 160 PRO B CA 1
ATOM 3161 C C . PRO B 1 179 ? 47.994 29.080 60.683 1.00 51.23 160 PRO B C 1
ATOM 3162 O O . PRO B 1 179 ? 48.986 29.096 59.953 1.00 69.98 160 PRO B O 1
ATOM 3166 N N . TRP B 1 180 ? 46.956 28.275 60.477 1.00 42.13 161 TRP B N 1
ATOM 3167 C CA . TRP B 1 180 ? 47.004 27.171 59.517 1.00 54.13 161 TRP B CA 1
ATOM 3168 C C . TRP B 1 180 ? 47.176 27.603 58.061 1.00 62.41 161 TRP B C 1
ATOM 3169 O O . TRP B 1 180 ? 47.539 26.787 57.214 1.00 66.49 161 TRP B O 1
ATOM 3180 N N . LEU B 1 181 ? 46.917 28.870 57.760 1.00 46.41 162 LEU B N 1
ATOM 3181 C CA . LEU B 1 181 ? 47.122 29.347 56.402 1.00 58.65 162 LEU B CA 1
ATOM 3182 C C . LEU B 1 181 ? 48.603 29.290 56.078 1.00 61.85 162 LEU B C 1
ATOM 3183 O O . LEU B 1 181 ? 49.001 28.795 55.023 1.00 63.46 162 LEU B O 1
ATOM 3188 N N . TYR B 1 182 ? 49.419 29.777 57.005 1.00 38.24 163 TYR B N 1
ATOM 3189 C CA . TYR B 1 182 ? 50.860 29.813 56.802 1.00 47.65 163 TYR B CA 1
ATOM 3190 C C . TYR B 1 182 ? 51.460 28.422 56.952 1.00 50.16 163 TYR B C 1
ATOM 3191 O O . TYR B 1 182 ? 52.507 28.125 56.380 1.00 47.49 163 TYR B O 1
ATOM 3200 N N . VAL B 1 183 ? 50.784 27.561 57.703 1.00 33.43 164 VAL B N 1
ATOM 3201 C CA . VAL B 1 183 ? 51.153 26.152 57.747 1.00 35.62 164 VAL B CA 1
ATOM 3202 C C . VAL B 1 183 ? 51.049 25.575 56.340 1.00 39.88 164 VAL B C 1
ATOM 3203 O O . VAL B 1 183 ? 52.014 25.031 55.811 1.00 55.42 164 VAL B O 1
ATOM 3207 N N . ALA B 1 184 ? 49.872 25.718 55.738 1.00 40.03 165 ALA B N 1
ATOM 3208 C CA . ALA B 1 184 ? 49.602 25.175 54.413 1.00 42.60 165 ALA B CA 1
ATOM 3209 C C . ALA B 1 184 ? 50.351 25.937 53.324 1.00 46.46 165 ALA B C 1
ATOM 3210 O O . ALA B 1 184 ? 50.771 25.345 52.329 1.00 50.35 165 ALA B O 1
ATOM 3212 N N . ALA B 1 185 ? 50.510 27.244 53.510 1.00 37.13 166 ALA B N 1
ATOM 3213 C CA . ALA B 1 185 ? 51.210 28.077 52.533 1.00 54.22 166 ALA B CA 1
ATOM 3214 C C . ALA B 1 185 ? 52.677 27.656 52.414 1.00 49.36 166 ALA B C 1
ATOM 3215 O O . ALA B 1 185 ? 53.182 27.393 51.318 1.00 41.81 166 ALA B O 1
ATOM 3217 N N . VAL B 1 186 ? 53.352 27.585 53.554 1.00 42.45 167 VAL B N 1
ATOM 3218 C CA . VAL B 1 186 ? 54.759 27.213 53.603 1.00 66.27 167 VAL B CA 1
ATOM 3219 C C . VAL B 1 186 ? 54.960 25.789 53.094 1.00 68.24 167 VAL B C 1
ATOM 3220 O O . VAL B 1 186 ? 55.924 25.502 52.387 1.00 52.74 167 VAL B O 1
ATOM 3224 N N . SER B 1 187 ? 54.042 24.901 53.448 1.00 34.02 168 SER B N 1
ATOM 3225 C CA . SER B 1 187 ? 54.102 23.514 52.997 1.00 29.41 168 SER B CA 1
ATOM 3226 C C . SER B 1 187 ? 54.062 23.414 51.467 1.00 53.47 168 SER B C 1
ATOM 3227 O O . SER B 1 187 ? 54.887 22.731 50.849 1.00 50.43 168 SER B O 1
ATOM 3230 N N . LEU B 1 188 ? 53.102 24.105 50.864 1.00 54.10 169 LEU B N 1
ATOM 3231 C CA . LEU B 1 188 ? 52.920 24.057 49.422 1.00 39.27 169 LEU B CA 1
ATOM 3232 C C . LEU B 1 188 ? 54.075 24.733 48.706 1.00 33.64 169 LEU B C 1
ATOM 3233 O O . LEU B 1 188 ? 54.380 24.410 47.561 1.00 44.47 169 LEU B O 1
ATOM 3238 N N . TRP B 1 189 ? 54.728 25.665 49.383 1.00 45.00 170 TRP B N 1
ATOM 3239 C CA . TRP B 1 189 ? 55.840 26.379 48.778 1.00 36.87 170 TRP B CA 1
ATOM 3240 C C . TRP B 1 189 ? 57.030 25.444 48.564 1.00 50.26 170 TRP B C 1
ATOM 3241 O O . TRP B 1 189 ? 57.620 25.418 47.482 1.00 57.94 170 TRP B O 1
ATOM 3252 N N . VAL B 1 190 ? 57.374 24.672 49.590 1.00 64.31 171 VAL B N 1
ATOM 3253 C CA . VAL B 1 190 ? 58.516 23.763 49.502 1.00 79.77 171 VAL B CA 1
ATOM 3254 C C . VAL B 1 190 ? 58.162 22.514 48.703 1.00 68.07 171 VAL B C 1
ATOM 3255 O O . VAL B 1 190 ? 59.001 21.972 47.974 1.00 62.31 171 VAL B O 1
ATOM 3259 N N . ALA B 1 191 ? 56.917 22.065 48.838 1.00 28.44 172 ALA B N 1
ATOM 3260 C CA . ALA B 1 191 ? 56.406 20.977 48.018 1.00 30.06 172 ALA B CA 1
ATOM 3261 C C . ALA B 1 191 ? 56.572 21.344 46.544 1.00 40.60 172 ALA B C 1
ATOM 3262 O O . ALA B 1 191 ? 56.820 20.491 45.690 1.00 25.03 172 ALA B O 1
ATOM 3264 N N . GLY B 1 192 ? 56.491 22.635 46.260 1.00 58.52 173 GLY B N 1
ATOM 3265 C CA . GLY B 1 192 ? 56.560 23.107 44.896 1.00 27.26 173 GLY B CA 1
ATOM 3266 C C . GLY B 1 192 ? 57.965 23.090 44.326 1.00 49.43 173 GLY B C 1
ATOM 3267 O O . GLY B 1 192 ? 58.150 22.702 43.173 1.00 58.96 173 GLY B O 1
ATOM 3268 N N . PHE B 1 193 ? 58.960 23.509 45.108 1.00 26.31 174 PHE B N 1
ATOM 3269 C CA . PHE B 1 193 ? 60.310 23.584 44.565 1.00 56.24 174 PHE B CA 1
ATOM 3270 C C . PHE B 1 193 ? 61.040 22.267 44.768 1.00 54.41 174 PHE B C 1
ATOM 3271 O O . PHE B 1 193 ? 62.047 22.011 44.106 1.00 60.72 174 PHE B O 1
ATOM 3279 N N . ASP B 1 194 ? 60.544 21.431 45.676 1.00 39.28 175 ASP B N 1
ATOM 3280 C CA . ASP B 1 194 ? 61.073 20.080 45.782 1.00 51.17 175 ASP B CA 1
ATOM 3281 C C . ASP B 1 194 ? 60.628 19.310 44.546 1.00 57.39 175 ASP B C 1
ATOM 3282 O O . ASP B 1 194 ? 61.359 18.475 44.016 1.00 88.86 175 ASP B O 1
ATOM 3287 N N . THR B 1 195 ? 59.413 19.600 44.096 1.00 25.83 176 THR B N 1
ATOM 3288 C CA . THR B 1 195 ? 58.904 19.041 42.846 1.00 27.37 176 THR B CA 1
ATOM 3289 C C . THR B 1 195 ? 59.791 19.447 41.662 1.00 28.90 176 THR B C 1
ATOM 3290 O O . THR B 1 195 ? 60.099 18.635 40.782 1.00 26.12 176 THR B O 1
ATOM 3294 N N . ILE B 1 196 ? 60.181 20.715 41.639 1.00 45.00 177 ILE B N 1
ATOM 3295 C CA . ILE B 1 196 ? 61.045 21.225 40.589 1.00 46.85 177 ILE B CA 1
ATOM 3296 C C . ILE B 1 196 ? 62.426 20.612 40.747 1.00 60.29 177 ILE B C 1
ATOM 3297 O O . ILE B 1 196 ? 63.123 20.354 39.768 1.00 57.60 177 ILE B O 1
ATOM 3302 N N . TYR B 1 197 ? 62.815 20.366 41.991 1.00 66.62 178 TYR B N 1
ATOM 3303 C CA . TYR B 1 197 ? 64.151 19.863 42.280 1.00 69.00 178 TYR B CA 1
ATOM 3304 C C . TYR B 1 197 ? 64.263 18.389 41.916 1.00 63.31 178 TYR B C 1
ATOM 3305 O O . TYR B 1 197 ? 65.352 17.883 41.670 1.00 73.23 178 TYR B O 1
ATOM 3314 N N . SER B 1 198 ? 63.123 17.712 41.869 1.00 43.33 179 SER B N 1
ATOM 3315 C CA . SER B 1 198 ? 63.087 16.278 41.623 1.00 39.50 179 SER B CA 1
ATOM 3316 C C . SER B 1 198 ? 63.135 15.963 40.122 1.00 65.53 179 SER B C 1
ATOM 3317 O O . SER B 1 198 ? 63.150 14.795 39.725 1.00 83.95 179 SER B O 1
ATOM 3320 N N . ILE B 1 199 ? 63.177 17.002 39.290 1.00 52.58 180 ILE B N 1
ATOM 3321 C CA . ILE B 1 199 ? 63.221 16.820 37.839 1.00 36.26 180 ILE B CA 1
ATOM 3322 C C . ILE B 1 199 ? 64.520 16.141 37.449 1.00 47.11 180 ILE B C 1
ATOM 3323 O O . ILE B 1 199 ? 64.555 15.319 36.535 1.00 71.94 180 ILE B O 1
ATOM 3328 N N . MET B 1 200 ? 65.599 16.504 38.133 1.00 61.79 181 MET B N 1
ATOM 3329 C CA . MET B 1 200 ? 66.926 16.025 37.766 1.00 63.05 181 MET B CA 1
ATOM 3330 C C . MET B 1 200 ? 67.109 14.547 38.107 1.00 73.42 181 MET B C 1
ATOM 3331 O O . MET B 1 200 ? 68.059 13.914 37.641 1.00 102.50 181 MET B O 1
ATOM 3336 N N . ASP B 1 201 ? 66.188 13.999 38.898 1.00 54.76 182 ASP B N 1
ATOM 3337 C CA . ASP B 1 201 ? 66.273 12.609 39.350 1.00 60.12 182 ASP B CA 1
ATOM 3338 C C . ASP B 1 201 ? 65.143 11.754 38.771 1.00 57.13 182 ASP B C 1
ATOM 3339 O O . ASP B 1 201 ? 64.875 10.663 39.269 1.00 82.21 182 ASP B O 1
ATOM 3344 N N . ILE B 1 202 ? 64.486 12.245 37.724 1.00 66.00 183 ILE B N 1
ATOM 3345 C CA . ILE B 1 202 ? 63.371 11.521 37.104 1.00 68.29 183 ILE B CA 1
ATOM 3346 C C . ILE B 1 202 ? 63.842 10.159 36.651 1.00 57.11 183 ILE B C 1
ATOM 3347 O O . ILE B 1 202 ? 63.147 9.159 36.828 1.00 28.24 183 ILE B O 1
ATOM 3352 N N . ASP B 1 203 ? 65.034 10.132 36.069 1.00 63.39 184 ASP B N 1
ATOM 3353 C CA . ASP B 1 203 ? 65.576 8.911 35.515 1.00 62.84 184 ASP B CA 1
ATOM 3354 C C . ASP B 1 203 ? 65.865 7.926 36.642 1.00 54.61 184 ASP B C 1
ATOM 3355 O O . ASP B 1 203 ? 65.368 6.800 36.644 1.00 60.04 184 ASP B O 1
ATOM 3360 N N . PHE B 1 204 ? 66.660 8.362 37.613 1.00 61.24 185 PHE B N 1
ATOM 3361 C CA . PHE B 1 204 ? 67.073 7.497 38.718 1.00 48.20 185 PHE B CA 1
ATOM 3362 C C . PHE B 1 204 ? 65.903 7.038 39.576 1.00 47.75 185 PHE B C 1
ATOM 3363 O O . PHE B 1 204 ? 65.882 5.895 40.010 1.00 66.12 185 PHE B O 1
ATOM 3371 N N . ASP B 1 205 ? 64.948 7.929 39.840 1.00 63.06 186 ASP B N 1
ATOM 3372 C CA . ASP B 1 205 ? 63.806 7.593 40.694 1.00 42.84 186 ASP B CA 1
ATOM 3373 C C . ASP B 1 205 ? 62.913 6.568 39.995 1.00 55.42 186 ASP B C 1
ATOM 3374 O O . ASP B 1 205 ? 62.341 5.688 40.638 1.00 67.93 186 ASP B O 1
ATOM 3379 N N . ARG B 1 206 ? 62.794 6.690 38.676 1.00 60.28 187 ARG B N 1
ATOM 3380 C CA . ARG B 1 206 ? 62.218 5.625 37.868 1.00 47.85 187 ARG B CA 1
ATOM 3381 C C . ARG B 1 206 ? 63.211 4.486 37.853 1.00 70.20 187 ARG B C 1
ATOM 3382 O O . ARG B 1 206 ? 64.369 4.683 38.204 1.00 102.40 187 ARG B O 1
ATOM 3390 N N . SER B 1 207 ? 62.768 3.301 37.454 1.00 57.08 188 SER B N 1
ATOM 3391 C CA . SER B 1 207 ? 63.647 2.128 37.408 1.00 94.78 188 SER B CA 1
ATOM 3392 C C . SER B 1 207 ? 63.964 1.609 38.816 1.00 99.14 188 SER B C 1
ATOM 3393 O O . SER B 1 207 ? 63.747 0.433 39.113 1.00 113.82 188 SER B O 1
ATOM 3396 N N . HIS B 1 208 ? 64.471 2.489 39.678 1.00 49.54 189 HIS B N 1
ATOM 3397 C CA . HIS B 1 208 ? 64.770 2.129 41.055 1.00 29.20 189 HIS B CA 1
ATOM 3398 C C . HIS B 1 208 ? 63.528 2.169 41.936 1.00 28.88 189 HIS B C 1
ATOM 3399 O O . HIS B 1 208 ? 63.602 1.911 43.137 1.00 53.05 189 HIS B O 1
ATOM 3406 N N . GLY B 1 209 ? 62.385 2.490 41.342 1.00 56.61 190 GLY B N 1
ATOM 3407 C CA . GLY B 1 209 ? 61.113 2.368 42.034 1.00 55.55 190 GLY B CA 1
ATOM 3408 C C . GLY B 1 209 ? 60.863 3.427 43.089 1.00 43.01 190 GLY B C 1
ATOM 3409 O O . GLY B 1 209 ? 60.031 3.241 43.970 1.00 71.14 190 GLY B O 1
ATOM 3410 N N . LEU B 1 210 ? 61.579 4.541 42.998 1.00 58.24 191 LEU B N 1
ATOM 3411 C CA . LEU B 1 210 ? 61.392 5.654 43.924 1.00 45.47 191 LEU B CA 1
ATOM 3412 C C . LEU B 1 210 ? 60.282 6.591 43.453 1.00 37.47 191 LEU B C 1
ATOM 3413 O O . LEU B 1 210 ? 60.174 6.911 42.269 1.00 28.81 191 LEU B O 1
ATOM 3418 N N . GLY B 1 211 ? 59.470 7.041 44.399 1.00 46.41 192 GLY B N 1
ATOM 3419 C CA . GLY B 1 211 ? 58.323 7.875 44.098 1.00 49.23 192 GLY B CA 1
ATOM 3420 C C . GLY B 1 211 ? 58.652 9.348 43.934 1.00 52.10 192 GLY B C 1
ATOM 3421 O O . GLY B 1 211 ? 59.310 9.957 44.780 1.00 39.00 192 GLY B O 1
ATOM 3422 N N . SER B 1 212 ? 58.175 9.916 42.831 1.00 64.15 193 SER B N 1
ATOM 3423 C CA . SER B 1 212 ? 58.339 11.333 42.526 1.00 46.57 193 SER B CA 1
ATOM 3424 C C . SER B 1 212 ? 57.152 11.752 41.691 1.00 71.92 193 SER B C 1
ATOM 3425 O O . SER B 1 212 ? 56.606 10.939 40.947 1.00 98.28 193 SER B O 1
ATOM 3428 N N . ILE B 1 213 ? 56.744 13.010 41.803 1.00 114.62 194 ILE B N 1
ATOM 3429 C CA . ILE B 1 213 ? 55.689 13.522 40.937 1.00 143.69 194 ILE B CA 1
ATOM 3430 C C . ILE B 1 213 ? 56.245 13.829 39.522 1.00 93.14 194 ILE B C 1
ATOM 3431 O O . ILE B 1 213 ? 55.540 13.609 38.536 1.00 81.23 194 ILE B O 1
ATOM 3436 N N . PRO B 1 214 ? 57.512 14.293 39.403 1.00 50.24 195 PRO B N 1
ATOM 3437 C CA . PRO B 1 214 ? 58.016 14.377 38.026 1.00 46.43 195 PRO B CA 1
ATOM 3438 C C . PRO B 1 214 ? 58.292 13.018 37.378 1.00 52.52 195 PRO B C 1
ATOM 3439 O O . PRO B 1 214 ? 58.279 12.916 36.153 1.00 76.91 195 PRO B O 1
ATOM 3443 N N . ALA B 1 215 ? 58.549 11.992 38.179 1.00 72.45 196 ALA B N 1
ATOM 3444 C CA . ALA B 1 215 ? 58.739 10.649 37.643 1.00 58.51 196 ALA B CA 1
ATOM 3445 C C . ALA B 1 215 ? 57.411 10.073 37.176 1.00 55.24 196 ALA B C 1
ATOM 3446 O O . ALA B 1 215 ? 57.364 9.126 36.392 1.00 59.86 196 ALA B O 1
ATOM 3448 N N . LEU B 1 216 ? 56.330 10.661 37.672 1.00 55.32 197 LEU B N 1
ATOM 3449 C CA . LEU B 1 216 ? 54.981 10.221 37.353 1.00 33.13 197 LEU B CA 1
ATOM 3450 C C . LEU B 1 216 ? 54.387 10.963 36.160 1.00 42.52 197 LEU B C 1
ATOM 3451 O O . LEU B 1 216 ? 53.566 10.403 35.437 1.00 66.08 197 LEU B O 1
ATOM 3456 N N . LEU B 1 217 ? 54.809 12.213 35.957 1.00 39.96 198 LEU B N 1
ATOM 3457 C CA . LEU B 1 217 ? 54.205 13.100 34.960 1.00 29.64 198 LEU B CA 1
ATOM 3458 C C . LEU B 1 217 ? 55.214 13.709 33.981 1.00 43.71 198 LEU B C 1
ATOM 3459 O O . LEU B 1 217 ? 54.829 14.420 33.051 1.00 48.40 198 LEU B O 1
ATOM 3464 N N . GLY B 1 218 ? 56.500 13.441 34.191 1.00 52.49 199 GLY B N 1
ATOM 3465 C CA . GLY B 1 218 ? 57.546 14.019 33.364 1.00 45.49 199 GLY B CA 1
ATOM 3466 C C . GLY B 1 218 ? 57.754 15.479 33.717 1.00 65.10 199 GLY B C 1
ATOM 3467 O O . GLY B 1 218 ? 56.959 16.050 34.469 1.00 85.05 199 GLY B O 1
ATOM 3468 N N . PRO B 1 219 ? 58.826 16.088 33.187 1.00 32.28 200 PRO B N 1
ATOM 3469 C CA . PRO B 1 219 ? 59.127 17.509 33.430 1.00 61.31 200 PRO B CA 1
ATOM 3470 C C . PRO B 1 219 ? 57.925 18.437 33.173 1.00 70.39 200 PRO B C 1
ATOM 3471 O O . PRO B 1 219 ? 57.373 18.991 34.122 1.00 83.42 200 PRO B O 1
ATOM 3475 N N . LYS B 1 220 ? 57.512 18.597 31.920 1.00 80.97 201 LYS B N 1
ATOM 3476 C CA . LYS B 1 220 ? 56.268 19.299 31.635 1.00 69.61 201 LYS B CA 1
ATOM 3477 C C . LYS B 1 220 ? 55.145 18.466 32.233 1.00 70.92 201 LYS B C 1
ATOM 3478 O O . LYS B 1 220 ? 54.800 17.406 31.713 1.00 105.72 201 LYS B O 1
ATOM 3480 N N . GLY B 1 221 ? 54.602 18.935 33.349 1.00 29.12 202 GLY B N 1
ATOM 3481 C CA . GLY B 1 221 ? 53.619 18.177 34.104 1.00 24.50 202 GLY B CA 1
ATOM 3482 C C . GLY B 1 221 ? 54.003 18.272 35.559 1.00 36.01 202 GLY B C 1
ATOM 3483 O O . GLY B 1 221 ? 53.160 18.428 36.445 1.00 40.36 202 GLY B O 1
ATOM 3484 N N . ALA B 1 222 ? 55.305 18.186 35.795 1.00 64.90 203 ALA B N 1
ATOM 3485 C CA . ALA B 1 222 ? 55.863 18.516 37.087 1.00 57.56 203 ALA B CA 1
ATOM 3486 C C . ALA B 1 222 ? 55.829 20.033 37.245 1.00 75.61 203 ALA B C 1
ATOM 3487 O O . ALA B 1 222 ? 55.333 20.546 38.248 1.00 82.12 203 ALA B O 1
ATOM 3489 N N . LEU B 1 223 ? 56.349 20.739 36.242 1.00 59.38 204 LEU B N 1
ATOM 3490 C CA . LEU B 1 223 ? 56.307 22.190 36.219 1.00 26.77 204 LEU B CA 1
ATOM 3491 C C . LEU B 1 223 ? 54.873 22.663 36.451 1.00 62.37 204 LEU B C 1
ATOM 3492 O O . LEU B 1 223 ? 54.628 23.631 37.175 1.00 68.54 204 LEU B O 1
ATOM 3497 N N . ALA B 1 224 ? 53.928 21.960 35.839 1.00 48.19 205 ALA B N 1
ATOM 3498 C CA . ALA B 1 224 ? 52.519 22.296 35.964 1.00 23.70 205 ALA B CA 1
ATOM 3499 C C . ALA B 1 224 ? 52.059 22.128 37.411 1.00 50.94 205 ALA B C 1
ATOM 3500 O O . ALA B 1 224 ? 51.561 23.071 38.029 1.00 53.28 205 ALA B O 1
ATOM 3502 N N . ALA B 1 225 ? 52.235 20.925 37.948 1.00 54.71 206 ALA B N 1
ATOM 3503 C CA . ALA B 1 225 ? 51.849 20.639 39.323 1.00 48.37 206 ALA B CA 1
ATOM 3504 C C . ALA B 1 225 ? 52.610 21.549 40.278 1.00 55.45 206 ALA B C 1
ATOM 3505 O O . ALA B 1 225 ? 52.088 21.973 41.308 1.00 70.31 206 ALA B O 1
ATOM 3507 N N . SER B 1 226 ? 53.849 21.855 39.915 1.00 67.73 207 SER B N 1
ATOM 3508 C CA . SER B 1 226 ? 54.670 22.789 40.672 1.00 63.00 207 SER B CA 1
ATOM 3509 C C . SER B 1 226 ? 53.995 24.152 40.712 1.00 61.94 207 SER B C 1
ATOM 3510 O O . SER B 1 226 ? 53.899 24.780 41.769 1.00 49.24 207 SER B O 1
ATOM 3513 N N . LEU B 1 227 ? 53.519 24.585 39.547 1.00 53.17 208 LEU B N 1
ATOM 3514 C CA . LEU B 1 227 ? 52.859 25.872 39.393 1.00 45.93 208 LEU B CA 1
ATOM 3515 C C . LEU B 1 227 ? 51.545 25.929 40.157 1.00 40.65 208 LEU B C 1
ATOM 3516 O O . LEU B 1 227 ? 51.197 26.963 40.729 1.00 35.22 208 LEU B O 1
ATOM 3521 N N . ALA B 1 228 ? 50.812 24.820 40.151 1.00 24.55 209 ALA B N 1
ATOM 3522 C CA . ALA B 1 228 ? 49.548 24.738 40.871 1.00 22.56 209 ALA B CA 1
ATOM 3523 C C . ALA B 1 228 ? 49.793 24.908 42.371 1.00 44.90 209 ALA B C 1
ATOM 3524 O O . ALA B 1 228 ? 49.096 25.681 43.044 1.00 27.91 209 ALA B O 1
ATOM 3526 N N . MET B 1 229 ? 50.794 24.195 42.882 1.00 48.61 210 MET B N 1
ATOM 3527 C CA . MET B 1 229 ? 51.168 24.294 44.284 1.00 53.37 210 MET B CA 1
ATOM 3528 C C . MET B 1 229 ? 51.534 25.738 44.626 1.00 55.88 210 MET B C 1
ATOM 3529 O O . MET B 1 229 ? 50.937 26.362 45.503 1.00 66.82 210 MET B O 1
ATOM 3534 N N . HIS B 1 230 ? 52.517 26.263 43.912 1.00 33.20 211 HIS B N 1
ATOM 3535 C CA . HIS B 1 230 ? 53.038 27.594 44.178 1.00 38.24 211 HIS B CA 1
ATOM 3536 C C . HIS B 1 230 ? 51.998 28.685 43.972 1.00 46.91 211 HIS B C 1
ATOM 3537 O O . HIS B 1 230 ? 52.128 29.777 44.522 1.00 42.43 211 HIS B O 1
ATOM 3544 N N . ALA B 1 231 ? 50.979 28.402 43.165 1.00 42.29 212 ALA B N 1
ATOM 3545 C CA . ALA B 1 231 ? 49.868 29.333 42.999 1.00 22.20 212 ALA B CA 1
ATOM 3546 C C . ALA B 1 231 ? 49.082 29.386 44.307 1.00 50.15 212 ALA B C 1
ATOM 3547 O O . ALA B 1 231 ? 48.949 30.448 44.930 1.00 22.01 212 ALA B O 1
ATOM 3549 N N . ALA B 1 232 ? 48.593 28.222 44.731 1.00 50.64 213 ALA B N 1
ATOM 3550 C CA . ALA B 1 232 ? 47.832 28.096 45.967 1.00 45.12 213 ALA B CA 1
ATOM 3551 C C . ALA B 1 232 ? 48.623 28.609 47.169 1.00 54.84 213 ALA B C 1
ATOM 3552 O O . ALA B 1 232 ? 48.045 29.006 48.177 1.00 67.57 213 ALA B O 1
ATOM 3554 N N . ALA B 1 233 ? 49.945 28.601 47.056 1.00 57.39 214 ALA B N 1
ATOM 3555 C CA . ALA B 1 233 ? 50.809 29.089 48.122 1.00 54.52 214 ALA B CA 1
ATOM 3556 C C . ALA B 1 233 ? 50.671 30.604 48.259 1.00 59.02 214 ALA B C 1
ATOM 3557 O O . ALA B 1 233 ? 50.421 31.126 49.352 1.00 66.09 214 ALA B O 1
ATOM 3559 N N . VAL B 1 234 ? 50.832 31.303 47.137 1.00 55.48 215 VAL B N 1
ATOM 3560 C CA . VAL B 1 234 ? 50.740 32.757 47.104 1.00 50.12 215 VAL B CA 1
ATOM 3561 C C . VAL B 1 234 ? 49.331 33.185 47.487 1.00 55.57 215 VAL B C 1
ATOM 3562 O O . VAL B 1 234 ? 49.135 34.220 48.127 1.00 51.14 215 VAL B O 1
ATOM 3566 N N . ALA B 1 235 ? 48.350 32.381 47.093 1.00 33.34 216 ALA B N 1
ATOM 3567 C CA . ALA B 1 235 ? 46.964 32.626 47.481 1.00 43.84 216 ALA B CA 1
ATOM 3568 C C . ALA B 1 235 ? 46.849 32.722 48.997 1.00 60.19 216 ALA B C 1
ATOM 3569 O O . ALA B 1 235 ? 46.302 33.685 49.535 1.00 46.13 216 ALA B O 1
ATOM 3571 N N . LEU B 1 236 ? 47.405 31.736 49.685 1.00 65.68 217 LEU B N 1
ATOM 3572 C CA . LEU B 1 236 ? 47.285 31.659 51.130 1.00 39.94 217 LEU B CA 1
ATOM 3573 C C . LEU B 1 236 ? 48.122 32.728 51.824 1.00 47.13 217 LEU B C 1
ATOM 3574 O O . LEU B 1 236 ? 47.667 33.329 52.795 1.00 84.53 217 LEU B O 1
ATOM 3579 N N . PHE B 1 237 ? 49.335 32.972 51.332 1.00 33.93 218 PHE B N 1
ATOM 3580 C CA . PHE B 1 237 ? 50.178 34.031 51.887 1.00 62.78 218 PHE B CA 1
ATOM 3581 C C . PHE B 1 237 ? 49.465 35.382 51.840 1.00 82.99 218 PHE B C 1
ATOM 3582 O O . PHE B 1 237 ? 49.636 36.226 52.723 1.00 86.62 218 PHE B O 1
ATOM 3590 N N . ILE B 1 238 ? 48.665 35.571 50.798 1.00 70.08 219 ILE B N 1
ATOM 3591 C CA . ILE B 1 238 ? 47.895 36.792 50.623 1.00 67.96 219 ILE B CA 1
ATOM 3592 C C . ILE B 1 238 ? 46.696 36.787 51.562 1.00 73.75 219 ILE B C 1
ATOM 3593 O O . ILE B 1 238 ? 46.464 37.752 52.293 1.00 68.25 219 ILE B O 1
ATOM 3598 N N . ALA B 1 239 ? 45.942 35.691 51.535 1.00 67.69 220 ALA B N 1
ATOM 3599 C CA . ALA B 1 239 ? 44.732 35.566 52.333 1.00 67.69 220 ALA B CA 1
ATOM 3600 C C . ALA B 1 239 ? 45.045 35.771 53.806 1.00 67.76 220 ALA B C 1
ATOM 3601 O O . ALA B 1 239 ? 44.177 36.178 54.581 1.00 73.95 220 ALA B O 1
ATOM 3603 N N . GLY B 1 240 ? 46.295 35.510 54.179 1.00 67.68 221 GLY B N 1
ATOM 3604 C CA . GLY B 1 240 ? 46.730 35.629 55.556 1.00 67.73 221 GLY B CA 1
ATOM 3605 C C . GLY B 1 240 ? 46.790 37.070 56.009 1.00 68.13 221 GLY B C 1
ATOM 3606 O O . GLY B 1 240 ? 46.745 37.355 57.203 1.00 81.70 221 GLY B O 1
ATOM 3607 N N . VAL B 1 241 ? 46.898 37.985 55.053 1.00 75.48 222 VAL B N 1
ATOM 3608 C CA . VAL B 1 241 ? 46.925 39.415 55.364 1.00 68.78 222 VAL B CA 1
ATOM 3609 C C . VAL B 1 241 ? 45.558 39.868 55.884 1.00 68.95 222 VAL B C 1
ATOM 3610 O O . VAL B 1 241 ? 45.455 40.372 56.995 1.00 69.14 222 VAL B O 1
ATOM 3614 N N . GLU B 1 242 ? 44.511 39.684 55.081 1.00 77.69 223 GLU B N 1
ATOM 3615 C CA . GLU B 1 242 ? 43.162 40.066 55.486 1.00 88.27 223 GLU B CA 1
ATOM 3616 C C . GLU B 1 242 ? 42.770 39.327 56.759 1.00 72.27 223 GLU B C 1
ATOM 3617 O O . GLU B 1 242 ? 42.189 39.907 57.673 1.00 99.09 223 GLU B O 1
ATOM 3623 N N . ALA B 1 243 ? 43.115 38.047 56.821 1.00 68.53 224 ALA B N 1
ATOM 3624 C CA . ALA B 1 243 ? 42.687 37.192 57.918 1.00 72.07 224 ALA B CA 1
ATOM 3625 C C . ALA B 1 243 ? 43.410 37.537 59.218 1.00 75.96 224 ALA B C 1
ATOM 3626 O O . ALA B 1 243 ? 42.785 37.961 60.190 1.00 98.43 224 ALA B O 1
ATOM 3628 N N . TYR B 1 244 ? 44.727 37.361 59.235 1.00 89.01 225 TYR B N 1
ATOM 3629 C CA . TYR B 1 244 ? 45.506 37.567 60.454 1.00 95.29 225 TYR B CA 1
ATOM 3630 C C . TYR B 1 244 ? 45.920 39.035 60.611 1.00 90.79 225 TYR B C 1
ATOM 3631 O O . TYR B 1 244 ? 46.930 39.338 61.240 1.00 99.73 225 TYR B O 1
ATOM 3640 N N . GLY B 1 245 ? 45.123 39.944 60.051 1.00 92.69 226 GLY B N 1
ATOM 3641 C CA . GLY B 1 245 ? 45.345 41.370 60.223 1.00 78.06 226 GLY B CA 1
ATOM 3642 C C . GLY B 1 245 ? 46.584 41.869 59.506 1.00 94.42 226 GLY B C 1
ATOM 3643 O O . GLY B 1 245 ? 46.490 42.481 58.442 1.00 109.10 226 GLY B O 1
ATOM 3644 N N . LEU B 1 246 ? 47.748 41.605 60.093 1.00 95.50 227 LEU B N 1
ATOM 3645 C CA . LEU B 1 246 ? 49.031 42.023 59.527 1.00 95.77 227 LEU B CA 1
ATOM 3646 C C . LEU B 1 246 ? 49.092 43.533 59.326 1.00 89.89 227 LEU B C 1
ATOM 3647 O O . LEU B 1 246 ? 48.122 44.244 59.572 1.00 103.84 227 LEU B O 1
ATOM 3652 N N . GLY B 1 247 ? 50.247 44.015 58.881 1.00 76.17 228 GLY B N 1
ATOM 3653 C CA . GLY B 1 247 ? 50.474 45.439 58.745 1.00 71.16 228 GLY B CA 1
ATOM 3654 C C . GLY B 1 247 ? 51.342 45.761 57.557 1.00 71.22 228 GLY B C 1
ATOM 3655 O O . GLY B 1 247 ? 51.486 44.947 56.650 1.00 116.20 228 GLY B O 1
ATOM 3656 N N . ALA B 1 248 ? 51.932 46.950 57.575 1.00 105.51 229 ALA B N 1
ATOM 3657 C CA . ALA B 1 248 ? 52.693 47.453 56.440 1.00 116.15 229 ALA B CA 1
ATOM 3658 C C . ALA B 1 248 ? 53.849 46.529 56.090 1.00 111.10 229 ALA B C 1
ATOM 3659 O O . ALA B 1 248 ? 53.859 45.901 55.030 1.00 118.90 229 ALA B O 1
ATOM 3661 N N . ILE B 1 249 ? 54.814 46.444 56.997 1.00 82.69 230 ILE B N 1
ATOM 3662 C CA . ILE B 1 249 ? 56.032 45.681 56.762 1.00 94.47 230 ILE B CA 1
ATOM 3663 C C . ILE B 1 249 ? 55.700 44.231 56.416 1.00 95.86 230 ILE B C 1
ATOM 3664 O O . ILE B 1 249 ? 56.311 43.642 55.521 1.00 81.18 230 ILE B O 1
ATOM 3669 N N . ALA B 1 250 ? 54.719 43.667 57.115 1.00 120.98 231 ALA B N 1
ATOM 3670 C CA . ALA B 1 250 ? 54.319 42.284 56.893 1.00 110.97 231 ALA B CA 1
ATOM 3671 C C . ALA B 1 250 ? 53.729 42.122 55.497 1.00 121.27 231 ALA B C 1
ATOM 3672 O O . ALA B 1 250 ? 54.022 41.150 54.797 1.00 123.78 231 ALA B O 1
ATOM 3674 N N . THR B 1 251 ? 52.908 43.085 55.090 1.00 78.71 232 THR B N 1
ATOM 3675 C CA . THR B 1 251 ? 52.263 43.037 53.781 1.00 73.73 232 THR B CA 1
ATOM 3676 C C . THR B 1 251 ? 53.287 43.245 52.680 1.00 71.26 232 THR B C 1
ATOM 3677 O O . THR B 1 251 ? 53.176 42.660 51.605 1.00 69.71 232 THR B O 1
ATOM 3681 N N . VAL B 1 252 ? 54.281 44.085 52.946 1.00 70.41 233 VAL B N 1
ATOM 3682 C CA . VAL B 1 252 ? 55.393 44.262 52.016 1.00 76.05 233 VAL B CA 1
ATOM 3683 C C . VAL B 1 252 ? 56.154 42.942 51.862 1.00 81.49 233 VAL B C 1
ATOM 3684 O O . VAL B 1 252 ? 56.487 42.529 50.748 1.00 70.00 233 VAL B O 1
ATOM 3688 N N . SER B 1 253 ? 56.431 42.292 52.989 1.00 71.25 234 SER B N 1
ATOM 3689 C CA . SER B 1 253 ? 57.130 41.017 52.988 1.00 83.33 234 SER B CA 1
ATOM 3690 C C . SER B 1 253 ? 56.306 39.978 52.245 1.00 92.76 234 SER B C 1
ATOM 3691 O O . SER B 1 253 ? 56.827 39.256 51.391 1.00 83.52 234 SER B O 1
ATOM 3694 N N . THR B 1 254 ? 55.019 39.911 52.579 1.00 68.98 235 THR B N 1
ATOM 3695 C CA . THR B 1 254 ? 54.089 38.991 51.926 1.00 68.68 235 THR B CA 1
ATOM 3696 C C . THR B 1 254 ? 54.145 39.142 50.404 1.00 68.71 235 THR B C 1
ATOM 3697 O O . THR B 1 254 ? 54.022 38.166 49.665 1.00 68.43 235 THR B O 1
ATOM 3701 N N . ALA B 1 255 ? 54.351 40.369 49.942 1.00 79.12 236 ALA B N 1
ATOM 3702 C CA . ALA B 1 255 ? 54.396 40.647 48.514 1.00 69.14 236 ALA B CA 1
ATOM 3703 C C . ALA B 1 255 ? 55.726 40.197 47.928 1.00 69.07 236 ALA B C 1
ATOM 3704 O O . ALA B 1 255 ? 55.770 39.633 46.834 1.00 68.92 236 ALA B O 1
ATOM 3706 N N . LEU B 1 256 ? 56.807 40.442 48.663 1.00 69.44 237 LEU B N 1
ATOM 3707 C CA . LEU B 1 256 ? 58.143 40.070 48.210 1.00 71.68 237 LEU B CA 1
ATOM 3708 C C . LEU B 1 256 ? 58.296 38.562 48.094 1.00 69.00 237 LEU B C 1
ATOM 3709 O O . LEU B 1 256 ? 58.865 38.072 47.123 1.00 68.92 237 LEU B O 1
ATOM 3714 N N . THR B 1 257 ? 57.794 37.825 49.080 1.00 68.51 238 THR B N 1
ATOM 3715 C CA . THR B 1 257 ? 57.877 36.371 49.035 1.00 68.12 238 THR B CA 1
ATOM 3716 C C . THR B 1 257 ? 57.047 35.884 47.855 1.00 74.07 238 THR B C 1
ATOM 3717 O O . THR B 1 257 ? 57.472 35.001 47.101 1.00 88.97 238 THR B O 1
ATOM 3721 N N . ALA B 1 258 ? 55.868 36.478 47.690 1.00 35.07 239 ALA B N 1
ATOM 3722 C CA . ALA B 1 258 ? 55.002 36.143 46.564 1.00 45.37 239 ALA B CA 1
ATOM 3723 C C . ALA B 1 258 ? 55.734 36.448 45.265 1.00 53.56 239 ALA B C 1
ATOM 3724 O O . ALA B 1 258 ? 55.563 35.753 44.267 1.00 55.86 239 ALA B O 1
ATOM 3726 N N . LEU B 1 259 ? 56.577 37.477 45.301 1.00 75.81 240 LEU B N 1
ATOM 3727 C CA . LEU B 1 259 ? 57.362 37.882 44.142 1.00 69.53 240 LEU B CA 1
ATOM 3728 C C . LEU B 1 259 ? 58.390 36.825 43.780 1.00 74.63 240 LEU B C 1
ATOM 3729 O O . LEU B 1 259 ? 58.501 36.431 42.626 1.00 83.92 240 LEU B O 1
ATOM 3734 N N . VAL B 1 260 ? 59.148 36.382 44.781 1.00 57.76 241 VAL B N 1
ATOM 3735 C CA . VAL B 1 260 ? 60.201 35.392 44.587 1.00 53.48 241 VAL B CA 1
ATOM 3736 C C . VAL B 1 260 ? 59.618 34.089 44.042 1.00 64.60 241 VAL B C 1
ATOM 3737 O O . VAL B 1 260 ? 60.128 33.538 43.065 1.00 66.26 241 VAL B O 1
ATOM 3741 N N . ILE B 1 261 ? 58.548 33.610 44.678 1.00 44.25 242 ILE B N 1
ATOM 3742 C CA . ILE B 1 261 ? 57.877 32.369 44.278 1.00 65.61 242 ILE B CA 1
ATOM 3743 C C . ILE B 1 261 ? 57.542 32.359 42.786 1.00 77.73 242 ILE B C 1
ATOM 3744 O O . ILE B 1 261 ? 57.432 31.305 42.156 1.00 77.47 242 ILE B O 1
ATOM 3749 N N . ILE B 1 262 ? 57.390 33.543 42.217 1.00 71.34 243 ILE B N 1
ATOM 3750 C CA . ILE B 1 262 ? 57.087 33.663 40.804 1.00 51.68 243 ILE B CA 1
ATOM 3751 C C . ILE B 1 262 ? 58.350 33.503 39.963 1.00 44.77 243 ILE B C 1
ATOM 3752 O O . ILE B 1 262 ? 58.296 32.939 38.889 1.00 31.41 243 ILE B O 1
ATOM 3757 N N . LEU B 1 263 ? 59.493 33.958 40.458 1.00 45.90 244 LEU B N 1
ATOM 3758 C CA . LEU B 1 263 ? 60.735 33.802 39.720 1.00 40.77 244 LEU B CA 1
ATOM 3759 C C . LEU B 1 263 ? 61.205 32.353 39.697 1.00 62.71 244 LEU B C 1
ATOM 3760 O O . LEU B 1 263 ? 61.712 31.877 38.683 1.00 73.33 244 LEU B O 1
ATOM 3765 N N . VAL B 1 264 ? 61.042 31.655 40.816 1.00 43.10 245 VAL B N 1
ATOM 3766 C CA . VAL B 1 264 ? 61.472 30.269 40.890 1.00 64.86 245 VAL B CA 1
ATOM 3767 C C . VAL B 1 264 ? 60.659 29.481 39.871 1.00 85.61 245 VAL B C 1
ATOM 3768 O O . VAL B 1 264 ? 61.179 28.587 39.207 1.00 118.17 245 VAL B O 1
ATOM 3772 N N . GLN B 1 265 ? 59.385 29.834 39.740 1.00 40.48 246 GLN B N 1
ATOM 3773 C CA . GLN B 1 265 ? 58.544 29.270 38.695 1.00 44.43 246 GLN B CA 1
ATOM 3774 C C . GLN B 1 265 ? 59.068 29.701 37.335 1.00 56.50 246 GLN B C 1
ATOM 3775 O O . GLN B 1 265 ? 59.327 28.873 36.465 1.00 58.52 246 GLN B O 1
ATOM 3781 N N . ALA B 1 266 ? 59.226 31.010 37.171 1.00 63.80 247 ALA B N 1
ATOM 3782 C CA . ALA B 1 266 ? 59.682 31.600 35.922 1.00 50.03 247 ALA B CA 1
ATOM 3783 C C . ALA B 1 266 ? 60.986 30.973 35.448 1.00 56.94 247 ALA B C 1
ATOM 3784 O O . ALA B 1 266 ? 61.068 30.442 34.342 1.00 72.07 247 ALA B O 1
ATOM 3786 N N . MET B 1 267 ? 62.001 31.039 36.300 1.00 55.37 248 MET B N 1
ATOM 3787 C CA . MET B 1 267 ? 63.316 30.511 35.977 1.00 60.25 248 MET B CA 1
ATOM 3788 C C . MET B 1 267 ? 63.279 29.009 35.702 1.00 56.71 248 MET B C 1
ATOM 3789 O O . MET B 1 267 ? 64.078 28.500 34.920 1.00 79.33 248 MET B O 1
ATOM 3794 N N . ALA B 1 268 ? 62.349 28.309 36.343 1.00 50.82 249 ALA B N 1
ATOM 3795 C CA . ALA B 1 268 ? 62.226 26.859 36.189 1.00 41.58 249 ALA B CA 1
ATOM 3796 C C . ALA B 1 268 ? 61.544 26.478 34.872 1.00 38.55 249 ALA B C 1
ATOM 3797 O O . ALA B 1 268 ? 61.913 25.490 34.238 1.00 74.82 249 ALA B O 1
ATOM 3799 N N . TRP B 1 269 ? 60.541 27.250 34.468 1.00 63.82 250 TRP B N 1
ATOM 3800 C CA . TRP B 1 269 ? 59.895 27.029 33.183 1.00 68.51 250 TRP B CA 1
ATOM 3801 C C . TRP B 1 269 ? 60.835 27.412 32.043 1.00 60.22 250 TRP B C 1
ATOM 3802 O O . TRP B 1 269 ? 60.662 26.969 30.909 1.00 66.43 250 TRP B O 1
ATOM 3813 N N . LEU B 1 270 ? 61.825 28.243 32.352 1.00 29.39 251 LEU B N 1
ATOM 3814 C CA . LEU B 1 270 ? 62.893 28.565 31.410 1.00 40.97 251 LEU B CA 1
ATOM 3815 C C . LEU B 1 270 ? 64.041 27.572 31.544 1.00 54.45 251 LEU B C 1
ATOM 3816 O O . LEU B 1 270 ? 65.199 27.942 31.369 1.00 39.51 251 LEU B O 1
ATOM 3821 N N . GLY B 1 271 ? 63.720 26.313 31.841 1.00 92.27 252 GLY B N 1
ATOM 3822 C CA . GLY B 1 271 ? 64.739 25.334 32.181 1.00 79.68 252 GLY B CA 1
ATOM 3823 C C . GLY B 1 271 ? 65.444 25.837 33.421 1.00 86.35 252 GLY B C 1
ATOM 3824 O O . GLY B 1 271 ? 64.818 25.947 34.467 1.00 131.44 252 GLY B O 1
ATOM 3825 N N . ARG B 1 272 ? 66.737 26.126 33.295 1.00 62.21 253 ARG B N 1
ATOM 3826 C CA . ARG B 1 272 ? 67.489 26.922 34.273 1.00 92.56 253 ARG B CA 1
ATOM 3827 C C . ARG B 1 272 ? 67.008 26.752 35.730 1.00 88.18 253 ARG B C 1
ATOM 3828 O O . ARG B 1 272 ? 66.603 27.716 36.389 1.00 53.54 253 ARG B O 1
ATOM 3836 N N . VAL B 1 273 ? 67.062 25.516 36.220 1.00 86.53 254 VAL B N 1
ATOM 3837 C CA . VAL B 1 273 ? 66.407 25.135 37.475 1.00 61.55 254 VAL B CA 1
ATOM 3838 C C . VAL B 1 273 ? 67.270 25.263 38.731 1.00 81.00 254 VAL B C 1
ATOM 3839 O O . VAL B 1 273 ? 66.743 25.318 39.848 1.00 70.35 254 VAL B O 1
ATOM 3843 N N . LYS B 1 274 ? 68.587 25.265 38.562 1.00 82.35 255 LYS B N 1
ATOM 3844 C CA . LYS B 1 274 ? 69.492 25.324 39.706 1.00 67.91 255 LYS B CA 1
ATOM 3845 C C . LYS B 1 274 ? 69.377 26.670 40.402 1.00 63.40 255 LYS B C 1
ATOM 3846 O O . LYS B 1 274 ? 69.255 26.744 41.623 1.00 88.21 255 LYS B O 1
ATOM 3852 N N . GLU B 1 275 ? 69.397 27.734 39.614 1.00 57.69 256 GLU B N 1
ATOM 3853 C CA . GLU B 1 275 ? 69.268 29.071 40.163 1.00 68.18 256 GLU B CA 1
ATOM 3854 C C . GLU B 1 275 ? 67.840 29.284 40.654 1.00 74.18 256 GLU B C 1
ATOM 3855 O O . GLU B 1 275 ? 67.612 30.058 41.577 1.00 92.98 256 GLU B O 1
ATOM 3861 N N . SER B 1 276 ? 66.886 28.585 40.046 1.00 75.33 257 SER B N 1
ATOM 3862 C CA . SER B 1 276 ? 65.494 28.638 40.491 1.00 79.56 257 SER B CA 1
ATOM 3863 C C . SER B 1 276 ? 65.372 28.078 41.898 1.00 68.46 257 SER B C 1
ATOM 3864 O O . SER B 1 276 ? 64.787 28.697 42.782 1.00 91.96 257 SER B O 1
ATOM 3867 N N . PHE B 1 277 ? 65.925 26.889 42.089 1.00 76.26 258 PHE B N 1
ATOM 3868 C CA . PHE B 1 277 ? 65.945 26.254 43.397 1.00 61.67 258 PHE B CA 1
ATOM 3869 C C . PHE B 1 277 ? 66.713 27.124 44.386 1.00 56.69 258 PHE B C 1
ATOM 3870 O O . PHE B 1 277 ? 66.225 27.437 45.467 1.00 34.63 258 PHE B O 1
ATOM 3878 N N . ASN B 1 278 ? 67.911 27.533 43.988 1.00 76.11 259 ASN B N 1
ATOM 3879 C CA . ASN B 1 278 ? 68.782 28.328 44.841 1.00 78.75 259 ASN B CA 1
ATOM 3880 C C . ASN B 1 278 ? 68.110 29.648 45.249 1.00 65.19 259 ASN B C 1
ATOM 3881 O O . ASN B 1 278 ? 68.451 30.245 46.270 1.00 33.60 259 ASN B O 1
ATOM 3886 N N . LEU B 1 279 ? 67.128 30.085 44.463 1.00 53.70 260 LEU B N 1
ATOM 3887 C CA . LEU B 1 279 ? 66.485 31.380 44.685 1.00 58.61 260 LEU B CA 1
ATOM 3888 C C . LEU B 1 279 ? 65.607 31.395 45.924 1.00 47.22 260 LEU B C 1
ATOM 3889 O O . LEU B 1 279 ? 65.379 32.447 46.517 1.00 54.35 260 LEU B O 1
ATOM 3894 N N . ASN B 1 280 ? 65.107 30.226 46.308 1.00 35.28 261 ASN B N 1
ATOM 3895 C CA . ASN B 1 280 ? 64.130 30.123 47.392 1.00 53.05 261 ASN B CA 1
ATOM 3896 C C . ASN B 1 280 ? 64.662 30.574 48.759 1.00 58.46 261 ASN B C 1
ATOM 3897 O O . ASN B 1 280 ? 63.886 30.690 49.710 1.00 46.27 261 ASN B O 1
ATOM 3902 N N . LEU B 1 281 ? 65.968 30.836 48.860 1.00 53.44 262 LEU B N 1
ATOM 3903 C CA . LEU B 1 281 ? 66.572 31.264 50.127 1.00 71.26 262 LEU B CA 1
ATOM 3904 C C . LEU B 1 281 ? 66.199 32.696 50.478 1.00 80.55 262 LEU B C 1
ATOM 3905 O O . LEU B 1 281 ? 66.497 33.167 51.573 1.00 81.46 262 LEU B O 1
ATOM 3910 N N . ALA B 1 282 ? 65.549 33.385 49.549 1.00 86.16 263 ALA B N 1
ATOM 3911 C CA . ALA B 1 282 ? 65.129 34.754 49.782 1.00 76.60 263 ALA B CA 1
ATOM 3912 C C . ALA B 1 282 ? 63.975 34.770 50.776 1.00 83.67 263 ALA B C 1
ATOM 3913 O O . ALA B 1 282 ? 63.883 35.658 51.621 1.00 91.21 263 ALA B O 1
ATOM 3915 N N . VAL B 1 283 ? 63.108 33.767 50.682 1.00 67.25 264 VAL B N 1
ATOM 3916 C CA . VAL B 1 283 ? 61.858 33.764 51.439 1.00 72.68 264 VAL B CA 1
ATOM 3917 C C . VAL B 1 283 ? 62.125 33.786 52.955 1.00 74.29 264 VAL B C 1
ATOM 3918 O O . VAL B 1 283 ? 61.555 34.617 53.664 1.00 60.22 264 VAL B O 1
ATOM 3922 N N . PRO B 1 284 ? 62.998 32.891 53.459 1.00 64.36 265 PRO B N 1
ATOM 3923 C CA . PRO B 1 284 ? 63.361 32.994 54.880 1.00 72.43 265 PRO B CA 1
ATOM 3924 C C . PRO B 1 284 ? 63.952 34.355 55.239 1.00 62.59 265 PRO B C 1
ATOM 3925 O O . PRO B 1 284 ? 63.583 34.939 56.256 1.00 62.09 265 PRO B O 1
ATOM 3929 N N . ILE B 1 285 ? 64.856 34.849 54.397 1.00 45.57 266 ILE B N 1
ATOM 3930 C CA . ILE B 1 285 ? 65.563 36.105 54.650 1.00 68.69 266 ILE B CA 1
ATOM 3931 C C . ILE B 1 285 ? 64.588 37.275 54.662 1.00 66.52 266 ILE B C 1
ATOM 3932 O O . ILE B 1 285 ? 64.661 38.150 55.520 1.00 56.81 266 ILE B O 1
ATOM 3937 N N . ILE B 1 286 ? 63.678 37.282 53.697 1.00 53.41 267 ILE B N 1
ATOM 3938 C CA . ILE B 1 286 ? 62.662 38.320 53.603 1.00 45.06 267 ILE B CA 1
ATOM 3939 C C . ILE B 1 286 ? 61.802 38.292 54.855 1.00 54.86 267 ILE B C 1
ATOM 3940 O O . ILE B 1 286 ? 61.587 39.319 55.496 1.00 77.66 267 ILE B O 1
ATOM 3945 N N . ILE B 1 287 ? 61.319 37.105 55.204 1.00 59.25 268 ILE B N 1
ATOM 3946 C CA . ILE B 1 287 ? 60.486 36.940 56.390 1.00 72.78 268 ILE B CA 1
ATOM 3947 C C . ILE B 1 287 ? 61.248 37.348 57.644 1.00 72.49 268 ILE B C 1
ATOM 3948 O O . ILE B 1 287 ? 60.753 38.137 58.449 1.00 60.80 268 ILE B O 1
ATOM 3953 N N . GLY B 1 288 ? 62.450 36.806 57.803 1.00 62.54 269 GLY B N 1
ATOM 3954 C CA . GLY B 1 288 ? 63.259 37.078 58.974 1.00 59.83 269 GLY B CA 1
ATOM 3955 C C . GLY B 1 288 ? 63.546 38.558 59.128 1.00 77.40 269 GLY B C 1
ATOM 3956 O O . GLY B 1 288 ? 63.366 39.121 60.207 1.00 89.19 269 GLY B O 1
ATOM 3957 N N . ALA B 1 289 ? 63.993 39.187 58.044 1.00 88.54 270 ALA B N 1
ATOM 3958 C CA . ALA B 1 289 ? 64.249 40.623 58.042 1.00 82.62 270 ALA B CA 1
ATOM 3959 C C . ALA B 1 289 ? 62.967 41.393 58.338 1.00 84.10 270 ALA B C 1
ATOM 3960 O O . ALA B 1 289 ? 62.981 42.371 59.082 1.00 76.73 270 ALA B O 1
ATOM 3962 N N . GLY B 1 290 ? 61.857 40.933 57.768 1.00 80.96 271 GLY B N 1
ATOM 3963 C CA . GLY B 1 290 ? 60.569 41.571 57.973 1.00 78.85 271 GLY B CA 1
ATOM 3964 C C . GLY B 1 290 ? 60.163 41.604 59.436 1.00 87.39 271 GLY B C 1
ATOM 3965 O O . GLY B 1 290 ? 59.605 42.591 59.913 1.00 85.20 271 GLY B O 1
ATOM 3966 N N . ILE B 1 291 ? 60.447 40.518 60.150 1.00 87.11 272 ILE B N 1
ATOM 3967 C CA . ILE B 1 291 ? 60.156 40.438 61.578 1.00 76.97 272 ILE B CA 1
ATOM 3968 C C . ILE B 1 291 ? 61.046 41.399 62.355 1.00 82.91 272 ILE B C 1
ATOM 3969 O O . ILE B 1 291 ? 60.570 42.130 63.222 1.00 91.00 272 ILE B O 1
ATOM 3974 N N . ILE B 1 292 ? 62.339 41.388 62.040 1.00 75.68 273 ILE B N 1
ATOM 3975 C CA . ILE B 1 292 ? 63.323 42.203 62.749 1.00 79.44 273 ILE B CA 1
ATOM 3976 C C . ILE B 1 292 ? 63.017 43.693 62.626 1.00 96.76 273 ILE B C 1
ATOM 3977 O O . ILE B 1 292 ? 63.188 44.453 63.580 1.00 120.10 273 ILE B O 1
ATOM 3982 N N . VAL B 1 293 ? 62.571 44.106 61.447 1.00 98.96 274 VAL B N 1
ATOM 3983 C CA . VAL B 1 293 ? 62.244 45.502 61.204 1.00 101.00 274 VAL B CA 1
ATOM 3984 C C . VAL B 1 293 ? 60.926 45.872 61.878 1.00 116.57 274 VAL B C 1
ATOM 3985 O O . VAL B 1 293 ? 60.760 46.992 62.358 1.00 149.19 274 VAL B O 1
ATOM 3989 N N . ASP B 1 294 ? 59.990 44.931 61.909 1.00 92.93 275 ASP B N 1
ATOM 3990 C CA . ASP B 1 294 ? 58.688 45.164 62.528 1.00 103.32 275 ASP B CA 1
ATOM 3991 C C . ASP B 1 294 ? 58.810 45.389 64.039 1.00 128.23 275 ASP B C 1
ATOM 3992 O O . ASP B 1 294 ? 58.072 46.190 64.616 1.00 137.59 275 ASP B O 1
ATOM 3997 N N . MET B 1 295 ? 59.736 44.676 64.673 1.00 138.17 276 MET B N 1
ATOM 3998 C CA . MET B 1 295 ? 59.985 44.837 66.103 1.00 133.34 276 MET B CA 1
ATOM 3999 C C . MET B 1 295 ? 60.524 46.233 66.403 1.00 164.84 276 MET B C 1
ATOM 4000 O O . MET B 1 295 ? 60.217 46.815 67.443 1.00 195.98 276 MET B O 1
ATOM 4005 N N . LEU B 1 296 ? 61.326 46.763 65.485 1.00 120.74 277 LEU B N 1
ATOM 4006 C CA . LEU B 1 296 ? 61.893 48.102 65.622 1.00 104.69 277 LEU B CA 1
ATOM 4007 C C . LEU B 1 296 ? 60.986 49.165 64.999 1.00 86.31 277 LEU B C 1
ATOM 4008 O O . LEU B 1 296 ? 59.835 49.344 65.407 1.00 61.92 277 LEU B O 1
ATOM 4013 N N . LEU C 1 22 ? 45.803 63.776 22.207 1.00 35.77 3 LEU C N 1
ATOM 4014 C CA . LEU C 1 22 ? 47.188 63.396 21.925 1.00 90.30 3 LEU C CA 1
ATOM 4015 C C . LEU C 1 22 ? 47.308 61.881 21.931 1.00 95.84 3 LEU C C 1
ATOM 4016 O O . LEU C 1 22 ? 46.610 61.206 22.687 1.00 105.63 3 LEU C O 1
ATOM 4021 N N . VAL C 1 23 ? 48.185 61.351 21.081 1.00 88.63 4 VAL C N 1
ATOM 4022 C CA . VAL C 1 23 ? 48.468 59.914 21.042 1.00 85.70 4 VAL C CA 1
ATOM 4023 C C . VAL C 1 23 ? 49.960 59.636 20.866 1.00 75.02 4 VAL C C 1
ATOM 4024 O O . VAL C 1 23 ? 50.620 60.240 20.023 1.00 71.93 4 VAL C O 1
ATOM 4028 N N . ARG C 1 24 ? 50.481 58.707 21.659 1.00 104.36 5 ARG C N 1
ATOM 4029 C CA . ARG C 1 24 ? 51.877 58.303 21.551 1.00 115.62 5 ARG C CA 1
ATOM 4030 C C . ARG C 1 24 ? 51.948 56.978 20.796 1.00 125.80 5 ARG C C 1
ATOM 4031 O O . ARG C 1 24 ? 51.359 55.983 21.218 1.00 148.68 5 ARG C O 1
ATOM 4033 N N . ILE C 1 25 ? 52.664 56.971 19.674 1.00 89.33 6 ILE C N 1
ATOM 4034 C CA . ILE C 1 25 ? 52.637 55.838 18.746 1.00 98.87 6 ILE C CA 1
ATOM 4035 C C . ILE C 1 25 ? 53.371 54.631 19.317 1.00 105.65 6 ILE C C 1
ATOM 4036 O O . ILE C 1 25 ? 52.953 53.490 19.109 1.00 105.54 6 ILE C O 1
ATOM 4041 N N . GLU C 1 26 ? 54.454 54.891 20.044 1.00 108.52 7 GLU C N 1
ATOM 4042 C CA . GLU C 1 26 ? 55.290 53.836 20.610 1.00 103.33 7 GLU C CA 1
ATOM 4043 C C . GLU C 1 26 ? 54.471 52.744 21.317 1.00 104.61 7 GLU C C 1
ATOM 4044 O O . GLU C 1 26 ? 54.750 51.554 21.151 1.00 95.85 7 GLU C O 1
ATOM 4046 N N . HIS C 1 27 ? 53.454 53.149 22.078 1.00 71.07 8 HIS C N 1
ATOM 4047 C CA . HIS C 1 27 ? 52.608 52.214 22.820 1.00 87.40 8 HIS C CA 1
ATOM 4048 C C . HIS C 1 27 ? 52.094 51.078 21.942 1.00 94.69 8 HIS C C 1
ATOM 4049 O O . HIS C 1 27 ? 51.934 49.944 22.405 1.00 109.12 8 HIS C O 1
ATOM 4056 N N . THR C 1 28 ? 51.854 51.378 20.669 1.00 126.92 9 THR C N 1
ATOM 4057 C CA . THR C 1 28 ? 51.280 50.396 19.754 1.00 121.06 9 THR C CA 1
ATOM 4058 C C . THR C 1 28 ? 52.156 49.146 19.647 1.00 96.04 9 THR C C 1
ATOM 4059 O O . THR C 1 28 ? 51.666 48.071 19.300 1.00 98.81 9 THR C O 1
ATOM 4063 N N . ILE C 1 29 ? 53.441 49.288 19.966 1.00 81.90 10 ILE C N 1
ATOM 4064 C CA . ILE C 1 29 ? 54.359 48.153 19.959 1.00 89.42 10 ILE C CA 1
ATOM 4065 C C . ILE C 1 29 ? 53.795 47.024 20.811 1.00 96.56 10 ILE C C 1
ATOM 4066 O O . ILE C 1 29 ? 53.942 45.855 20.471 1.00 93.89 10 ILE C O 1
ATOM 4071 N N . PHE C 1 30 ? 53.131 47.382 21.906 1.00 80.98 11 PHE C N 1
ATOM 4072 C CA . PHE C 1 30 ? 52.649 46.393 22.861 1.00 69.28 11 PHE C CA 1
ATOM 4073 C C . PHE C 1 30 ? 51.349 45.742 22.402 1.00 73.36 11 PHE C C 1
ATOM 4074 O O . PHE C 1 30 ? 50.818 44.870 23.084 1.00 80.48 11 PHE C O 1
ATOM 4082 N N . SER C 1 31 ? 50.856 46.154 21.238 1.00 76.78 12 SER C N 1
ATOM 4083 C CA . SER C 1 31 ? 49.604 45.637 20.699 1.00 66.46 12 SER C CA 1
ATOM 4084 C C . SER C 1 31 ? 49.864 44.711 19.515 1.00 73.75 12 SER C C 1
ATOM 4085 O O . SER C 1 31 ? 49.033 43.866 19.183 1.00 82.61 12 SER C O 1
ATOM 4088 N N . LEU C 1 32 ? 51.024 44.872 18.885 1.00 50.44 13 LEU C N 1
ATOM 4089 C CA . LEU C 1 32 ? 51.363 44.115 17.677 1.00 51.76 13 LEU C CA 1
ATOM 4090 C C . LEU C 1 32 ? 51.377 42.603 17.869 1.00 48.60 13 LEU C C 1
ATOM 4091 O O . LEU C 1 32 ? 50.837 41.880 17.033 1.00 60.50 13 LEU C O 1
ATOM 4096 N N . PRO C 1 33 ? 51.998 42.116 18.959 1.00 50.63 14 PRO C N 1
ATOM 4097 C CA . PRO C 1 33 ? 52.104 40.666 19.170 1.00 68.41 14 PRO C CA 1
ATOM 4098 C C . PRO C 1 33 ? 50.773 39.933 19.045 1.00 65.61 14 PRO C C 1
ATOM 4099 O O . PRO C 1 33 ? 50.718 38.875 18.423 1.00 70.09 14 PRO C O 1
ATOM 4103 N N . PHE C 1 34 ? 49.716 40.507 19.611 1.00 36.24 15 PHE C N 1
ATOM 4104 C CA . PHE C 1 34 ? 48.417 39.852 19.645 1.00 55.89 15 PHE C CA 1
ATOM 4105 C C . PHE C 1 34 ? 47.844 39.686 18.245 1.00 60.76 15 PHE C C 1
ATOM 4106 O O . PHE C 1 34 ? 47.066 38.767 17.992 1.00 64.83 15 PHE C O 1
ATOM 4114 N N . ALA C 1 35 ? 48.251 40.565 17.335 1.00 39.95 16 ALA C N 1
ATOM 4115 C CA . ALA C 1 35 ? 47.855 40.460 15.940 1.00 36.29 16 ALA C CA 1
ATOM 4116 C C . ALA C 1 35 ? 48.593 39.302 15.262 1.00 53.36 16 ALA C C 1
ATOM 4117 O O . ALA C 1 35 ? 47.973 38.433 14.644 1.00 52.85 16 ALA C O 1
ATOM 4119 N N . TYR C 1 36 ? 49.918 39.292 15.391 1.00 57.57 17 TYR C N 1
ATOM 4120 C CA . TYR C 1 36 ? 50.745 38.261 14.775 1.00 58.49 17 TYR C CA 1
ATOM 4121 C C . TYR C 1 36 ? 50.397 36.892 15.335 1.00 63.72 17 TYR C C 1
ATOM 4122 O O . TYR C 1 36 ? 50.503 35.889 14.634 1.00 59.80 17 TYR C O 1
ATOM 4131 N N . VAL C 1 37 ? 49.968 36.854 16.592 1.00 52.35 18 VAL C N 1
ATOM 4132 C CA . VAL C 1 37 ? 49.521 35.605 17.202 1.00 42.74 18 VAL C CA 1
ATOM 4133 C C . VAL C 1 37 ? 48.345 35.038 16.406 1.00 54.29 18 VAL C C 1
ATOM 4134 O O . VAL C 1 37 ? 48.340 33.860 16.050 1.00 74.66 18 VAL C O 1
ATOM 4138 N N . GLY C 1 38 ? 47.355 35.880 16.127 1.00 35.94 19 GLY C N 1
ATOM 4139 C CA . GLY C 1 38 ? 46.175 35.449 15.398 1.00 46.64 19 GLY C CA 1
ATOM 4140 C C . GLY C 1 38 ? 46.460 35.109 13.949 1.00 47.83 19 GLY C C 1
ATOM 4141 O O . GLY C 1 38 ? 45.703 34.375 13.320 1.00 62.44 19 GLY C O 1
ATOM 4142 N N . ALA C 1 39 ? 47.546 35.662 13.417 1.00 36.74 20 ALA C N 1
ATOM 4143 C CA . ALA C 1 39 ? 47.975 35.388 12.049 1.00 36.80 20 ALA C CA 1
ATOM 4144 C C . ALA C 1 39 ? 48.704 34.055 11.967 1.00 54.06 20 ALA C C 1
ATOM 4145 O O . ALA C 1 39 ? 48.637 33.352 10.958 1.00 74.13 20 ALA C O 1
ATOM 4147 N N . LEU C 1 40 ? 49.403 33.713 13.039 1.00 53.09 21 LEU C N 1
ATOM 4148 C CA . LEU C 1 40 ? 50.120 32.453 13.109 1.00 46.94 21 LEU C CA 1
ATOM 4149 C C . LEU C 1 40 ? 49.182 31.314 13.498 1.00 50.19 21 LEU C C 1
ATOM 4150 O O . LEU C 1 40 ? 49.102 30.306 12.798 1.00 96.50 21 LEU C O 1
ATOM 4155 N N . LEU C 1 41 ? 48.458 31.482 14.600 1.00 40.70 22 LEU C N 1
ATOM 4156 C CA . LEU C 1 41 ? 47.515 30.460 15.052 1.00 57.55 22 LEU C CA 1
ATOM 4157 C C . LEU C 1 41 ? 46.392 30.227 14.042 1.00 54.41 22 LEU C C 1
ATOM 4158 O O . LEU C 1 41 ? 45.595 29.301 14.186 1.00 65.97 22 LEU C O 1
ATOM 4163 N N . SER C 1 42 ? 46.321 31.088 13.037 1.00 65.92 23 SER C N 1
ATOM 4164 C CA . SER C 1 42 ? 45.577 30.793 11.823 1.00 77.51 23 SER C CA 1
ATOM 4165 C C . SER C 1 42 ? 46.550 30.167 10.841 1.00 81.45 23 SER C C 1
ATOM 4166 O O . SER C 1 42 ? 47.441 30.840 10.327 1.00 101.75 23 SER C O 1
ATOM 4169 N N . ARG C 1 43 ? 46.381 28.878 10.578 1.00 66.53 24 ARG C N 1
ATOM 4170 C CA . ARG C 1 43 ? 47.394 28.108 9.867 1.00 101.14 24 ARG C CA 1
ATOM 4171 C C . ARG C 1 43 ? 47.668 28.603 8.440 1.00 115.79 24 ARG C C 1
ATOM 4172 O O . ARG C 1 43 ? 48.543 28.069 7.758 1.00 129.77 24 ARG C O 1
ATOM 4180 N N . TYR C 1 44 ? 46.936 29.620 7.989 1.00 103.33 25 TYR C N 1
ATOM 4181 C CA . TYR C 1 44 ? 47.191 30.206 6.674 1.00 68.91 25 TYR C CA 1
ATOM 4182 C C . TYR C 1 44 ? 48.514 30.977 6.670 1.00 71.70 25 TYR C C 1
ATOM 4183 O O . TYR C 1 44 ? 49.024 31.349 7.733 1.00 57.57 25 TYR C O 1
ATOM 4192 N N . PRO C 1 45 ? 49.073 31.217 5.470 1.00 63.50 26 PRO C N 1
ATOM 4193 C CA . PRO C 1 45 ? 50.335 31.945 5.327 1.00 65.52 26 PRO C CA 1
ATOM 4194 C C . PRO C 1 45 ? 50.163 33.424 4.996 1.00 79.70 26 PRO C C 1
ATOM 4195 O O . PRO C 1 45 ? 49.085 33.865 4.587 1.00 81.79 26 PRO C O 1
ATOM 4199 N N . PHE C 1 46 ? 51.241 34.180 5.159 1.00 91.48 27 PHE C N 1
ATOM 4200 C CA . PHE C 1 46 ? 51.230 35.606 4.873 1.00 90.20 27 PHE C CA 1
ATOM 4201 C C . PHE C 1 46 ? 52.641 36.095 4.582 1.00 71.02 27 PHE C C 1
ATOM 4202 O O . PHE C 1 46 ? 53.620 35.430 4.912 1.00 83.15 27 PHE C O 1
ATOM 4210 N N . THR C 1 47 ? 52.733 37.268 3.972 1.00 56.56 28 THR C N 1
ATOM 4211 C CA . THR C 1 47 ? 54.006 37.807 3.515 1.00 62.85 28 THR C CA 1
ATOM 4212 C C . THR C 1 47 ? 54.491 38.920 4.420 1.00 60.18 28 THR C C 1
ATOM 4213 O O . THR C 1 47 ? 53.753 39.407 5.271 1.00 86.40 28 THR C O 1
ATOM 4217 N N . LEU C 1 48 ? 55.740 39.323 4.223 1.00 40.91 29 LEU C N 1
ATOM 4218 C CA . LEU C 1 48 ? 56.308 40.442 4.959 1.00 63.31 29 LEU C CA 1
ATOM 4219 C C . LEU C 1 48 ? 55.483 41.700 4.690 1.00 68.42 29 LEU C C 1
ATOM 4220 O O . LEU C 1 48 ? 55.319 42.557 5.566 1.00 56.69 29 LEU C O 1
ATOM 4225 N N . ALA C 1 49 ? 54.960 41.801 3.474 1.00 54.12 30 ALA C N 1
ATOM 4226 C CA . ALA C 1 49 ? 54.105 42.917 3.108 1.00 59.19 30 ALA C CA 1
ATOM 4227 C C . ALA C 1 49 ? 52.857 42.888 3.979 1.00 67.65 30 ALA C C 1
ATOM 4228 O O . ALA C 1 49 ? 52.522 43.872 4.647 1.00 64.95 30 ALA C O 1
ATOM 4230 N N . ASP C 1 50 ? 52.189 41.739 3.981 1.00 58.94 31 ASP C N 1
ATOM 4231 C CA . ASP C 1 50 ? 50.989 41.542 4.781 1.00 56.79 31 ASP C CA 1
ATOM 4232 C C . ASP C 1 50 ? 51.255 41.890 6.240 1.00 68.92 31 ASP C C 1
ATOM 4233 O O . ASP C 1 50 ? 50.401 42.460 6.912 1.00 75.10 31 ASP C O 1
ATOM 4238 N N . ALA C 1 51 ? 52.451 41.554 6.716 1.00 70.59 32 ALA C N 1
ATOM 4239 C CA . ALA C 1 51 ? 52.811 41.719 8.124 1.00 64.26 32 ALA C CA 1
ATOM 4240 C C . ALA C 1 51 ? 52.989 43.194 8.481 1.00 62.53 32 ALA C C 1
ATOM 4241 O O . ALA C 1 51 ? 52.728 43.612 9.613 1.00 60.20 32 ALA C O 1
ATOM 4243 N N . ILE C 1 52 ? 53.437 43.981 7.511 1.00 64.75 33 ILE C N 1
ATOM 4244 C CA . ILE C 1 52 ? 53.602 45.414 7.717 1.00 56.86 33 ILE C CA 1
ATOM 4245 C C . ILE C 1 52 ? 52.236 46.075 7.778 1.00 56.69 33 ILE C C 1
ATOM 4246 O O . ILE C 1 52 ? 51.991 46.937 8.626 1.00 57.18 33 ILE C O 1
ATOM 4251 N N . LEU C 1 53 ? 51.346 45.662 6.881 1.00 62.73 34 LEU C N 1
ATOM 4252 C CA . LEU C 1 53 ? 49.986 46.188 6.852 1.00 66.58 34 LEU C CA 1
ATOM 4253 C C . LEU C 1 53 ? 49.245 45.866 8.144 1.00 67.24 34 LEU C C 1
ATOM 4254 O O . LEU C 1 53 ? 48.433 46.662 8.609 1.00 81.49 34 LEU C O 1
ATOM 4259 N N . MET C 1 54 ? 49.525 44.697 8.715 1.00 55.65 35 MET C N 1
ATOM 4260 C CA . MET C 1 54 ? 48.982 44.333 10.019 1.00 55.72 35 MET C CA 1
ATOM 4261 C C . MET C 1 54 ? 49.350 45.406 11.029 1.00 50.39 35 MET C C 1
ATOM 4262 O O . MET C 1 54 ? 48.482 45.956 11.703 1.00 52.39 35 MET C O 1
ATOM 4267 N N . ALA C 1 55 ? 50.647 45.698 11.114 1.00 51.88 36 ALA C N 1
ATOM 4268 C CA . ALA C 1 55 ? 51.171 46.701 12.037 1.00 67.07 36 ALA C CA 1
ATOM 4269 C C . ALA C 1 55 ? 50.513 48.049 11.799 1.00 63.32 36 ALA C C 1
ATOM 4270 O O . ALA C 1 55 ? 50.018 48.686 12.732 1.00 49.45 36 ALA C O 1
ATOM 4272 N N . ALA C 1 56 ? 50.514 48.474 10.539 1.00 55.70 37 ALA C N 1
ATOM 4273 C CA . ALA C 1 56 ? 49.872 49.719 10.139 1.00 56.43 37 ALA C CA 1
ATOM 4274 C C . ALA C 1 56 ? 48.431 49.787 10.648 1.00 55.69 37 ALA C C 1
ATOM 4275 O O . ALA C 1 56 ? 48.048 50.751 11.311 1.00 64.30 37 ALA C O 1
ATOM 4277 N N . ALA C 1 57 ? 47.647 48.754 10.351 1.00 35.09 38 ALA C N 1
ATOM 4278 C CA . ALA C 1 57 ? 46.250 48.672 10.784 1.00 41.03 38 ALA C CA 1
ATOM 4279 C C . ALA C 1 57 ? 46.107 48.863 12.299 1.00 40.93 38 ALA C C 1
ATOM 4280 O O . ALA C 1 57 ? 45.204 49.560 12.775 1.00 55.76 38 ALA C O 1
ATOM 4282 N N . VAL C 1 58 ? 47.006 48.242 13.050 1.00 38.25 39 VAL C N 1
ATOM 4283 C CA . VAL C 1 58 ? 46.997 48.359 14.497 1.00 52.84 39 VAL C CA 1
ATOM 4284 C C . VAL C 1 58 ? 47.292 49.802 14.859 1.00 54.57 39 VAL C C 1
ATOM 4285 O O . VAL C 1 58 ? 46.561 50.406 15.633 1.00 57.30 39 VAL C O 1
ATOM 4289 N N . VAL C 1 59 ? 48.357 50.356 14.287 1.00 34.80 40 VAL C N 1
ATOM 4290 C CA . VAL C 1 59 ? 48.731 51.747 14.552 1.00 56.34 40 VAL C CA 1
ATOM 4291 C C . VAL C 1 59 ? 47.554 52.693 14.308 1.00 42.81 40 VAL C C 1
ATOM 4292 O O . VAL C 1 59 ? 47.257 53.568 15.126 1.00 47.68 40 VAL C O 1
ATOM 4296 N N . GLY C 1 60 ? 46.881 52.510 13.183 1.00 35.69 41 GLY C N 1
ATOM 4297 C CA . GLY C 1 60 ? 45.723 53.315 12.871 1.00 36.27 41 GLY C CA 1
ATOM 4298 C C . GLY C 1 60 ? 44.642 53.125 13.901 1.00 37.10 41 GLY C C 1
ATOM 4299 O O . GLY C 1 60 ? 44.118 54.094 14.443 1.00 38.07 41 GLY C O 1
ATOM 4300 N N . LEU C 1 61 ? 44.318 51.870 14.183 1.00 48.77 42 LEU C N 1
ATOM 4301 C CA . LEU C 1 61 ? 43.227 51.560 15.088 1.00 46.99 42 LEU C CA 1
ATOM 4302 C C . LEU C 1 61 ? 43.484 52.180 16.467 1.00 52.18 42 LEU C C 1
ATOM 4303 O O . LEU C 1 61 ? 42.609 52.835 17.045 1.00 44.18 42 LEU C O 1
ATOM 4308 N N . ARG C 1 62 ? 44.698 52.007 16.974 1.00 52.07 43 ARG C N 1
ATOM 4309 C CA . ARG C 1 62 ? 45.063 52.565 18.265 1.00 68.39 43 ARG C CA 1
ATOM 4310 C C . ARG C 1 62 ? 45.049 54.090 18.201 1.00 58.27 43 ARG C C 1
ATOM 4311 O O . ARG C 1 62 ? 44.579 54.749 19.128 1.00 60.64 43 ARG C O 1
ATOM 4319 N N . MET C 1 63 ? 45.557 54.652 17.110 1.00 39.43 44 MET C N 1
ATOM 4320 C CA . MET C 1 63 ? 45.538 56.099 16.936 1.00 46.91 44 MET C CA 1
ATOM 4321 C C . MET C 1 63 ? 44.115 56.637 17.062 1.00 40.86 44 MET C C 1
ATOM 4322 O O . MET C 1 63 ? 43.835 57.526 17.876 1.00 43.67 44 MET C O 1
ATOM 4327 N N . ALA C 1 64 ? 43.219 56.082 16.259 1.00 40.40 45 ALA C N 1
ATOM 4328 C CA . ALA C 1 64 ? 41.822 56.488 16.267 1.00 41.05 45 ALA C CA 1
ATOM 4329 C C . ALA C 1 64 ? 41.181 56.296 17.635 1.00 41.95 45 ALA C C 1
ATOM 4330 O O . ALA C 1 64 ? 40.486 57.180 18.131 1.00 42.91 45 ALA C O 1
ATOM 4332 N N . GLY C 1 65 ? 41.413 55.134 18.237 1.00 55.33 46 GLY C N 1
ATOM 4333 C CA . GLY C 1 65 ? 40.852 54.825 19.538 1.00 54.70 46 GLY C CA 1
ATOM 4334 C C . GLY C 1 65 ? 41.318 55.795 20.599 1.00 64.62 46 GLY C C 1
ATOM 4335 O O . GLY C 1 65 ? 40.496 56.453 21.243 1.00 48.89 46 GLY C O 1
ATOM 4336 N N . MET C 1 66 ? 42.636 55.878 20.782 1.00 51.57 47 MET C N 1
ATOM 4337 C CA . MET C 1 66 ? 43.230 56.777 21.770 1.00 72.18 47 MET C CA 1
ATOM 4338 C C . MET C 1 66 ? 42.735 58.202 21.565 1.00 80.27 47 MET C C 1
ATOM 4339 O O . MET C 1 66 ? 42.355 58.880 22.523 1.00 66.27 47 MET C O 1
ATOM 4344 N N . ALA C 1 67 ? 42.727 58.643 20.310 1.00 79.91 48 ALA C N 1
ATOM 4345 C CA . ALA C 1 67 ? 42.201 59.954 19.973 1.00 60.99 48 ALA C CA 1
ATOM 4346 C C . ALA C 1 67 ? 40.766 60.114 20.478 1.00 63.82 48 ALA C C 1
ATOM 4347 O O . ALA C 1 67 ? 40.497 60.934 21.354 1.00 72.82 48 ALA C O 1
ATOM 4349 N N . TYR C 1 68 ? 39.852 59.317 19.934 1.00 48.08 49 TYR C N 1
ATOM 4350 C CA . TYR C 1 68 ? 38.433 59.487 20.223 1.00 48.80 49 TYR C CA 1
ATOM 4351 C C . TYR C 1 68 ? 38.121 59.288 21.695 1.00 55.15 49 TYR C C 1
ATOM 4352 O O . TYR C 1 68 ? 37.142 59.842 22.209 1.00 63.42 49 TYR C O 1
ATOM 4361 N N . ASN C 1 69 ? 38.946 58.492 22.369 1.00 71.05 50 ASN C N 1
ATOM 4362 C CA . ASN C 1 69 ? 38.791 58.281 23.800 1.00 67.21 50 ASN C CA 1
ATOM 4363 C C . ASN C 1 69 ? 38.910 59.601 24.537 1.00 81.34 50 ASN C C 1
ATOM 4364 O O . ASN C 1 69 ? 38.057 59.945 25.353 1.00 86.54 50 ASN C O 1
ATOM 4369 N N . ASN C 1 70 ? 39.965 60.346 24.228 1.00 53.82 51 ASN C N 1
ATOM 4370 C CA . ASN C 1 70 ? 40.194 61.649 24.844 1.00 83.65 51 ASN C CA 1
ATOM 4371 C C . ASN C 1 70 ? 39.064 62.653 24.574 1.00 76.81 51 ASN C C 1
ATOM 4372 O O . ASN C 1 70 ? 38.871 63.613 25.323 1.00 62.10 51 ASN C O 1
ATOM 4377 N N . ILE C 1 71 ? 38.319 62.414 23.503 1.00 62.65 52 ILE C N 1
ATOM 4378 C CA . ILE C 1 71 ? 37.204 63.264 23.125 1.00 60.15 52 ILE C CA 1
ATOM 4379 C C . ILE C 1 71 ? 35.945 62.895 23.887 1.00 68.06 52 ILE C C 1
ATOM 4380 O O . ILE C 1 71 ? 35.367 63.721 24.587 1.00 100.58 52 ILE C O 1
ATOM 4385 N N . ALA C 1 72 ? 35.514 61.651 23.734 1.00 81.87 53 ALA C N 1
ATOM 4386 C CA . ALA C 1 72 ? 34.230 61.219 24.275 1.00 93.89 53 ALA C CA 1
ATOM 4387 C C . ALA C 1 72 ? 34.181 61.328 25.797 1.00 98.96 53 ALA C C 1
ATOM 4388 O O . ALA C 1 72 ? 33.110 61.513 26.380 1.00 111.59 53 ALA C O 1
ATOM 4390 N N . ASP C 1 73 ? 35.343 61.217 26.432 1.00 95.26 54 ASP C N 1
ATOM 4391 C CA . ASP C 1 73 ? 35.432 61.268 27.888 1.00 106.11 54 ASP C CA 1
ATOM 4392 C C . ASP C 1 73 ? 35.834 62.656 28.375 1.00 100.13 54 ASP C C 1
ATOM 4393 O O . ASP C 1 73 ? 36.058 62.853 29.566 1.00 113.98 54 ASP C O 1
ATOM 4398 N N . LEU C 1 74 ? 35.909 63.615 27.457 1.00 115.76 55 LEU C N 1
ATOM 4399 C CA . LEU C 1 74 ? 36.350 64.973 27.783 1.00 123.76 55 LEU C CA 1
ATOM 4400 C C . LEU C 1 74 ? 35.543 65.622 28.908 1.00 132.99 55 LEU C C 1
ATOM 4401 O O . LEU C 1 74 ? 36.117 66.107 29.886 1.00 111.29 55 LEU C O 1
ATOM 4406 N N . ASP C 1 75 ? 34.220 65.640 28.759 1.00 162.07 56 ASP C N 1
ATOM 4407 C CA . ASP C 1 75 ? 33.342 66.326 29.707 1.00 151.93 56 ASP C CA 1
ATOM 4408 C C . ASP C 1 75 ? 33.592 65.865 31.146 1.00 149.57 56 ASP C C 1
ATOM 4409 O O . ASP C 1 75 ? 33.526 66.665 32.079 1.00 143.85 56 ASP C O 1
ATOM 4414 N N . ILE C 1 76 ? 33.909 64.582 31.309 1.00 123.37 57 ILE C N 1
ATOM 4415 C CA . ILE C 1 76 ? 34.130 63.990 32.626 1.00 95.64 57 ILE C CA 1
ATOM 4416 C C . ILE C 1 76 ? 35.615 63.878 32.946 1.00 87.00 57 ILE C C 1
ATOM 4417 O O . ILE C 1 76 ? 35.995 63.746 34.102 1.00 106.00 57 ILE C O 1
ATOM 4422 N N . ASP C 1 77 ? 36.456 63.919 31.921 1.00 116.48 58 ASP C N 1
ATOM 4423 C CA . ASP C 1 77 ? 37.898 63.952 32.143 1.00 117.85 58 ASP C CA 1
ATOM 4424 C C . ASP C 1 77 ? 38.309 65.293 32.736 1.00 129.67 58 ASP C C 1
ATOM 4425 O O . ASP C 1 77 ? 39.398 65.435 33.297 1.00 112.61 58 ASP C O 1
ATOM 4430 N N . ARG C 1 78 ? 37.433 66.279 32.610 1.00 118.09 59 ARG C N 1
ATOM 4431 C CA . ARG C 1 78 ? 37.709 67.580 33.179 1.00 128.52 59 ARG C CA 1
ATOM 4432 C C . ARG C 1 78 ? 37.386 67.614 34.682 1.00 125.19 59 ARG C C 1
ATOM 4433 O O . ARG C 1 78 ? 37.989 68.373 35.439 1.00 92.98 59 ARG C O 1
ATOM 4441 N N . LEU C 1 79 ? 36.436 66.781 35.097 1.00 130.01 60 LEU C N 1
ATOM 4442 C CA . LEU C 1 79 ? 35.942 66.763 36.473 1.00 110.69 60 LEU C CA 1
ATOM 4443 C C . LEU C 1 79 ? 36.812 65.888 37.359 1.00 117.20 60 LEU C C 1
ATOM 4444 O O . LEU C 1 79 ? 37.121 66.246 38.496 1.00 135.33 60 LEU C O 1
ATOM 4449 N N . ASN C 1 80 ? 37.185 64.724 36.839 1.00 107.72 61 ASN C N 1
ATOM 4450 C CA . ASN C 1 80 ? 37.988 63.775 37.590 1.00 101.78 61 ASN C CA 1
ATOM 4451 C C . ASN C 1 80 ? 39.345 64.398 37.913 1.00 102.86 61 ASN C C 1
ATOM 4452 O O . ASN C 1 80 ? 39.930 65.079 37.066 1.00 97.15 61 ASN C O 1
ATOM 4457 N N . PRO C 1 81 ? 39.848 64.178 39.140 1.00 97.60 62 PRO C N 1
ATOM 4458 C CA . PRO C 1 81 ? 41.133 64.776 39.526 1.00 107.17 62 PRO C CA 1
ATOM 4459 C C . PRO C 1 81 ? 42.323 64.162 38.793 1.00 110.13 62 PRO C C 1
ATOM 4460 O O . PRO C 1 81 ? 43.289 64.859 38.480 1.00 110.26 62 PRO C O 1
ATOM 4464 N N . ARG C 1 82 ? 42.244 62.860 38.540 1.00 105.52 63 ARG C N 1
ATOM 4465 C CA . ARG C 1 82 ? 43.329 62.116 37.907 1.00 107.38 63 ARG C CA 1
ATOM 4466 C C . ARG C 1 82 ? 43.560 62.564 36.466 1.00 115.97 63 ARG C C 1
ATOM 4467 O O . ARG C 1 82 ? 44.691 62.572 35.977 1.00 120.67 63 ARG C O 1
ATOM 4475 N N . THR C 1 83 ? 42.480 62.951 35.800 1.00 115.97 64 THR C N 1
ATOM 4476 C CA . THR C 1 83 ? 42.515 63.284 34.385 1.00 108.15 64 THR C CA 1
ATOM 4477 C C . THR C 1 83 ? 42.562 64.794 34.147 1.00 141.06 64 THR C C 1
ATOM 4478 O O . THR C 1 83 ? 42.437 65.252 33.011 1.00 159.74 64 THR C O 1
ATOM 4482 N N . ALA C 1 84 ? 42.732 65.566 35.214 1.00 141.93 65 ALA C N 1
ATOM 4483 C CA . ALA C 1 84 ? 42.840 67.016 35.092 1.00 151.98 65 ALA C CA 1
ATOM 4484 C C . ALA C 1 84 ? 44.136 67.390 34.374 1.00 164.17 65 ALA C C 1
ATOM 4485 O O . ALA C 1 84 ? 44.270 68.495 33.845 1.00 131.55 65 ALA C O 1
ATOM 4487 N N . LYS C 1 85 ? 45.079 66.452 34.350 1.00 138.36 66 LYS C N 1
ATOM 4488 C CA . LYS C 1 85 ? 46.386 66.671 33.742 1.00 128.23 66 LYS C CA 1
ATOM 4489 C C . LYS C 1 85 ? 46.433 66.168 32.300 1.00 145.11 66 LYS C C 1
ATOM 4490 O O . LYS C 1 85 ? 47.392 66.440 31.575 1.00 118.99 66 LYS C O 1
ATOM 4496 N N . ARG C 1 86 ? 45.400 65.437 31.886 1.00 170.30 67 ARG C N 1
ATOM 4497 C CA . ARG C 1 86 ? 45.329 64.922 30.521 1.00 143.23 67 ARG C CA 1
ATOM 4498 C C . ARG C 1 86 ? 45.289 66.082 29.527 1.00 152.31 67 ARG C C 1
ATOM 4499 O O . ARG C 1 86 ? 44.849 67.181 29.871 1.00 143.64 67 ARG C O 1
ATOM 4507 N N . PRO C 1 87 ? 45.759 65.847 28.290 1.00 174.84 68 PRO C N 1
ATOM 4508 C CA . PRO C 1 87 ? 45.755 66.907 27.275 1.00 151.18 68 PRO C CA 1
ATOM 4509 C C . PRO C 1 87 ? 44.339 67.282 26.855 1.00 139.90 68 PRO C C 1
ATOM 4510 O O . PRO C 1 87 ? 43.405 66.559 27.184 1.00 170.96 68 PRO C O 1
ATOM 4514 N N . LEU C 1 88 ? 44.193 68.412 26.170 1.00 91.93 69 LEU C N 1
ATOM 4515 C CA . LEU C 1 88 ? 42.891 68.982 25.778 1.00 128.44 69 LEU C CA 1
ATOM 4516 C C . LEU C 1 88 ? 41.851 69.082 26.911 1.00 123.43 69 LEU C C 1
ATOM 4517 O O . LEU C 1 88 ? 40.686 69.408 26.664 1.00 116.14 69 LEU C O 1
ATOM 4522 N N . VAL C 1 89 ? 42.270 68.796 28.140 1.00 139.68 70 VAL C N 1
ATOM 4523 C CA . VAL C 1 89 ? 41.556 69.236 29.327 1.00 144.58 70 VAL C CA 1
ATOM 4524 C C . VAL C 1 89 ? 42.235 70.541 29.663 1.00 139.34 70 VAL C C 1
ATOM 4525 O O . VAL C 1 89 ? 41.594 71.567 29.870 1.00 129.46 70 VAL C O 1
ATOM 4529 N N . VAL C 1 90 ? 43.563 70.474 29.669 1.00 111.29 71 VAL C N 1
ATOM 4530 C CA . VAL C 1 90 ? 44.423 71.637 29.829 1.00 115.34 71 VAL C CA 1
ATOM 4531 C C . VAL C 1 90 ? 44.228 72.588 28.650 1.00 117.45 71 VAL C C 1
ATOM 4532 O O . VAL C 1 90 ? 44.216 73.808 28.817 1.00 145.47 71 VAL C O 1
ATOM 4536 N N . GLY C 1 91 ? 44.069 72.011 27.463 1.00 140.81 72 GLY C N 1
ATOM 4537 C CA . GLY C 1 91 ? 43.949 72.774 26.235 1.00 153.23 72 GLY C CA 1
ATOM 4538 C C . GLY C 1 91 ? 45.210 72.660 25.400 1.00 148.65 72 GLY C C 1
ATOM 4539 O O . GLY C 1 91 ? 45.403 73.418 24.451 1.00 133.45 72 GLY C O 1
ATOM 4540 N N . ALA C 1 92 ? 46.065 71.702 25.750 1.00 111.58 73 ALA C N 1
ATOM 4541 C CA . ALA C 1 92 ? 47.337 71.505 25.059 1.00 90.74 73 ALA C CA 1
ATOM 4542 C C . ALA C 1 92 ? 47.121 71.167 23.589 1.00 92.16 73 ALA C C 1
ATOM 4543 O O . ALA C 1 92 ? 48.015 71.361 22.766 1.00 109.32 73 ALA C O 1
ATOM 4545 N N . VAL C 1 93 ? 45.938 70.648 23.267 1.00 113.71 74 VAL C N 1
ATOM 4546 C CA . VAL C 1 93 ? 45.564 70.370 21.881 1.00 131.11 74 VAL C CA 1
ATOM 4547 C C . VAL C 1 93 ? 44.077 70.657 21.665 1.00 123.55 74 VAL C C 1
ATOM 4548 O O . VAL C 1 93 ? 43.291 70.658 22.617 1.00 116.36 74 VAL C O 1
ATOM 4552 N N . SER C 1 94 ? 43.699 70.893 20.412 1.00 80.54 75 SER C N 1
ATOM 4553 C CA . SER C 1 94 ? 42.313 71.209 20.077 1.00 94.40 75 SER C CA 1
ATOM 4554 C C . SER C 1 94 ? 41.520 69.935 19.855 1.00 78.98 75 SER C C 1
ATOM 4555 O O . SER C 1 94 ? 42.095 68.855 19.773 1.00 107.50 75 SER C O 1
ATOM 4558 N N . LEU C 1 95 ? 40.200 70.056 19.783 1.00 52.90 76 LEU C N 1
ATOM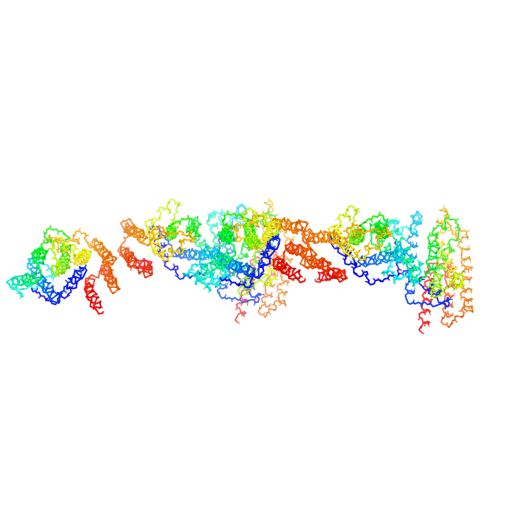 4559 C CA . LEU C 1 95 ? 39.376 68.952 19.310 1.00 98.00 76 LEU C CA 1
ATOM 4560 C C . LEU C 1 95 ? 39.649 68.709 17.832 1.00 101.81 76 LEU C C 1
ATOM 4561 O O . LEU C 1 95 ? 39.501 67.588 17.332 1.00 83.14 76 LEU C O 1
ATOM 4566 N N . ARG C 1 96 ? 40.047 69.769 17.137 1.00 120.05 77 ARG C N 1
ATOM 4567 C CA . ARG C 1 96 ? 40.379 69.670 15.726 1.00 142.63 77 ARG C CA 1
ATOM 4568 C C . ARG C 1 96 ? 41.577 68.744 15.563 1.00 136.10 77 ARG C C 1
ATOM 4569 O O . ARG C 1 96 ? 41.502 67.743 14.846 1.00 129.29 77 ARG C O 1
ATOM 4577 N N . GLU C 1 97 ? 42.668 69.064 16.252 1.00 93.44 78 GLU C N 1
ATOM 4578 C CA . GLU C 1 97 ? 43.866 68.233 16.217 1.00 95.16 78 GLU C CA 1
ATOM 4579 C C . GLU C 1 97 ? 43.537 66.801 16.611 1.00 92.47 78 GLU C C 1
ATOM 4580 O O . GLU C 1 97 ? 44.114 65.859 16.079 1.00 102.60 78 GLU C O 1
ATOM 4586 N N . ALA C 1 98 ? 42.592 66.648 17.534 1.00 102.23 79 ALA C N 1
ATOM 4587 C CA . ALA C 1 98 ? 42.165 65.334 18.001 1.00 97.14 79 ALA C CA 1
ATOM 4588 C C . ALA C 1 98 ? 41.387 64.617 16.907 1.00 91.93 79 ALA C C 1
ATOM 4589 O O . ALA C 1 98 ? 41.764 63.522 16.479 1.00 77.02 79 ALA C O 1
ATOM 4591 N N . TRP C 1 99 ? 40.305 65.251 16.459 1.00 49.69 80 TRP C N 1
ATOM 4592 C CA . TRP C 1 99 ? 39.472 64.710 15.397 1.00 45.80 80 TRP C CA 1
ATOM 4593 C C . TRP C 1 99 ? 40.279 64.444 14.134 1.00 67.15 80 TRP C C 1
ATOM 4594 O O . TRP C 1 99 ? 39.873 63.650 13.284 1.00 63.49 80 TRP C O 1
ATOM 4605 N N . ALA C 1 100 ? 41.421 65.112 14.013 1.00 60.34 81 ALA C N 1
ATOM 4606 C CA . ALA C 1 100 ? 42.312 64.898 12.884 1.00 75.04 81 ALA C CA 1
ATOM 4607 C C . ALA C 1 100 ? 42.947 63.516 12.973 1.00 79.94 81 ALA C C 1
ATOM 4608 O O . ALA C 1 100 ? 43.092 62.826 11.965 1.00 104.07 81 ALA C O 1
ATOM 4610 N N . LEU C 1 101 ? 43.303 63.104 14.186 1.00 81.06 82 LEU C N 1
ATOM 4611 C CA . LEU C 1 101 ? 43.938 61.808 14.396 1.00 82.93 82 LEU C CA 1
ATOM 4612 C C . LEU C 1 101 ? 42.917 60.680 14.334 1.00 74.26 82 LEU C C 1
ATOM 4613 O O . LEU C 1 101 ? 43.237 59.564 13.927 1.00 85.19 82 LEU C O 1
ATOM 4618 N N . VAL C 1 102 ? 41.689 60.975 14.743 1.00 38.17 83 VAL C N 1
ATOM 4619 C CA . VAL C 1 102 ? 40.585 60.042 14.562 1.00 55.92 83 VAL C CA 1
ATOM 4620 C C . VAL C 1 102 ? 40.462 59.702 13.083 1.00 49.27 83 VAL C C 1
ATOM 4621 O O . VAL C 1 102 ? 40.497 58.533 12.696 1.00 62.96 83 VAL C O 1
ATOM 4625 N N . ALA C 1 103 ? 40.322 60.739 12.263 1.00 65.72 84 ALA C N 1
ATOM 4626 C CA . ALA C 1 103 ? 40.203 60.573 10.825 1.00 66.37 84 ALA C CA 1
ATOM 4627 C C . ALA C 1 103 ? 41.454 59.893 10.282 1.00 65.38 84 ALA C C 1
ATOM 4628 O O . ALA C 1 103 ? 41.364 58.928 9.521 1.00 68.26 84 ALA C O 1
ATOM 4630 N N . ALA C 1 104 ? 42.617 60.384 10.698 1.00 42.67 85 ALA C N 1
ATOM 4631 C CA . ALA C 1 104 ? 43.895 59.857 10.227 1.00 54.49 85 ALA C CA 1
ATOM 4632 C C . ALA C 1 104 ? 44.062 58.368 10.542 1.00 51.55 85 ALA C C 1
ATOM 4633 O O . ALA C 1 104 ? 44.410 57.570 9.668 1.00 39.56 85 ALA C O 1
ATOM 4635 N N . GLY C 1 105 ? 43.816 58.001 11.794 1.00 69.01 86 GLY C N 1
ATOM 4636 C CA . GLY C 1 105 ? 43.932 56.621 12.219 1.00 65.40 86 GLY C CA 1
ATOM 4637 C C . GLY C 1 105 ? 42.949 55.731 11.488 1.00 66.47 86 GLY C C 1
ATOM 4638 O O . GLY C 1 105 ? 43.317 54.679 10.974 1.00 75.60 86 GLY C O 1
ATOM 4639 N N . SER C 1 106 ? 41.693 56.157 11.446 1.00 61.68 87 SER C N 1
ATOM 4640 C CA . SER C 1 106 ? 40.650 55.407 10.762 1.00 61.83 87 SER C CA 1
ATOM 4641 C C . SER C 1 106 ? 41.061 55.131 9.319 1.00 61.25 87 SER C C 1
ATOM 4642 O O . SER C 1 106 ? 40.786 54.068 8.763 1.00 60.93 87 SER C O 1
ATOM 4645 N N . ALA C 1 107 ? 41.733 56.103 8.720 1.00 65.78 88 ALA C N 1
ATOM 4646 C CA . ALA C 1 107 ? 42.127 56.005 7.329 1.00 65.29 88 ALA C CA 1
ATOM 4647 C C . ALA C 1 107 ? 43.259 55.002 7.177 1.00 64.34 88 ALA C C 1
ATOM 4648 O O . ALA C 1 107 ? 43.149 54.056 6.398 1.00 84.84 88 ALA C O 1
ATOM 4650 N N . ILE C 1 108 ? 44.336 55.183 7.939 1.00 59.34 89 ILE C N 1
ATOM 4651 C CA . ILE C 1 108 ? 45.510 54.330 7.784 1.00 72.48 89 ILE C CA 1
ATOM 4652 C C . ILE C 1 108 ? 45.194 52.917 8.241 1.00 58.18 89 ILE C C 1
ATOM 4653 O O . ILE C 1 108 ? 45.999 52.009 8.058 1.00 61.04 89 ILE C O 1
ATOM 4658 N N . TYR C 1 109 ? 44.012 52.740 8.826 1.00 58.81 90 TYR C N 1
ATOM 4659 C CA . TYR C 1 109 ? 43.482 51.413 9.118 1.00 71.54 90 TYR C CA 1
ATOM 4660 C C . TYR C 1 109 ? 42.761 50.881 7.881 1.00 58.71 90 TYR C C 1
ATOM 4661 O O . TYR C 1 109 ? 43.128 49.841 7.334 1.00 58.11 90 TYR C O 1
ATOM 4670 N N . PHE C 1 110 ? 41.741 51.607 7.441 1.00 59.40 91 PHE C N 1
ATOM 4671 C CA . PHE C 1 110 ? 41.036 51.283 6.206 1.00 59.47 91 PHE C CA 1
ATOM 4672 C C . PHE C 1 110 ? 41.998 51.083 5.039 1.00 58.72 91 PHE C C 1
ATOM 4673 O O . PHE C 1 110 ? 41.775 50.235 4.186 1.00 58.46 91 PHE C O 1
ATOM 4681 N N . ALA C 1 111 ? 43.068 51.870 5.018 1.00 77.33 92 ALA C N 1
ATOM 4682 C CA . ALA C 1 111 ? 44.074 51.780 3.974 1.00 59.77 92 ALA C CA 1
ATOM 4683 C C . ALA C 1 111 ? 44.739 50.419 4.000 1.00 70.45 92 ALA C C 1
ATOM 4684 O O . ALA C 1 111 ? 44.720 49.687 3.012 1.00 71.50 92 ALA C O 1
ATOM 4686 N N . SER C 1 112 ? 45.339 50.091 5.137 1.00 79.21 93 SER C N 1
ATOM 4687 C CA . SER C 1 112 ? 46.045 48.830 5.292 1.00 92.19 93 SER C CA 1
ATOM 4688 C C . SER C 1 112 ? 45.089 47.650 5.129 1.00 90.76 93 SER C C 1
ATOM 4689 O O . SER C 1 112 ? 45.471 46.598 4.611 1.00 96.03 93 SER C O 1
ATOM 4692 N N . ALA C 1 113 ? 43.844 47.832 5.561 1.00 56.88 94 ALA C N 1
ATOM 4693 C CA . ALA C 1 113 ? 42.836 46.779 5.474 1.00 60.27 94 ALA C CA 1
ATOM 4694 C C . ALA C 1 113 ? 42.471 46.468 4.016 1.00 59.56 94 ALA C C 1
ATOM 4695 O O . ALA C 1 113 ? 42.036 45.354 3.698 1.00 56.89 94 ALA C O 1
ATOM 4697 N N . ALA C 1 114 ? 42.660 47.458 3.143 1.00 57.06 95 ALA C N 1
ATOM 4698 C CA . ALA C 1 114 ? 42.332 47.354 1.718 1.00 57.02 95 ALA C CA 1
ATOM 4699 C C . ALA C 1 114 ? 43.424 46.658 0.924 1.00 56.18 95 ALA C C 1
ATOM 4700 O O . ALA C 1 114 ? 43.131 45.920 -0.013 1.00 56.02 95 ALA C O 1
ATOM 4702 N N . LEU C 1 115 ? 44.679 46.902 1.294 1.00 55.66 96 LEU C N 1
ATOM 4703 C CA . LEU C 1 115 ? 45.817 46.304 0.607 1.00 54.85 96 LEU C CA 1
ATOM 4704 C C . LEU C 1 115 ? 46.029 44.867 1.051 1.00 63.43 96 LEU C C 1
ATOM 4705 O O . LEU C 1 115 ? 46.820 44.130 0.458 1.00 85.79 96 LEU C O 1
ATOM 4710 N N . LEU C 1 116 ? 45.306 44.465 2.087 1.00 54.79 97 LEU C N 1
ATOM 4711 C CA . LEU C 1 116 ? 45.406 43.109 2.591 1.00 54.68 97 LEU C CA 1
ATOM 4712 C C . LEU C 1 116 ? 44.472 42.176 1.829 1.00 54.62 97 LEU C C 1
ATOM 4713 O O . LEU C 1 116 ? 44.890 41.483 0.904 1.00 72.56 97 LEU C O 1
ATOM 4718 N N . ASN C 1 117 ? 43.205 42.178 2.224 1.00 55.32 98 ASN C N 1
ATOM 4719 C CA . ASN C 1 117 ? 42.210 41.258 1.683 1.00 59.93 98 ASN C CA 1
ATOM 4720 C C . ASN C 1 117 ? 40.928 42.011 1.433 1.00 65.44 98 ASN C C 1
ATOM 4721 O O . ASN C 1 117 ? 40.843 43.206 1.713 1.00 77.44 98 ASN C O 1
ATOM 4726 N N . THR C 1 118 ? 39.926 41.298 0.933 1.00 56.71 99 THR C N 1
ATOM 4727 C CA . THR C 1 118 ? 38.599 41.864 0.755 1.00 66.61 99 THR C CA 1
ATOM 4728 C C . THR C 1 118 ? 37.749 41.601 2.007 1.00 61.18 99 THR C C 1
ATOM 4729 O O . THR C 1 118 ? 36.794 42.326 2.288 1.00 74.67 99 THR C O 1
ATOM 4733 N N . TYR C 1 119 ? 38.116 40.574 2.764 1.00 57.77 100 TYR C N 1
ATOM 4734 C CA . TYR C 1 119 ? 37.439 40.272 4.016 1.00 58.68 100 TYR C CA 1
ATOM 4735 C C . TYR C 1 119 ? 37.927 41.216 5.102 1.00 68.57 100 TYR C C 1
ATOM 4736 O O . TYR C 1 119 ? 37.146 41.704 5.924 1.00 59.01 100 TYR C O 1
ATOM 4745 N N . ALA C 1 120 ? 39.233 41.462 5.098 1.00 84.64 101 ALA C N 1
ATOM 4746 C CA . ALA C 1 120 ? 39.840 42.421 6.007 1.00 90.12 101 ALA C CA 1
ATOM 4747 C C . ALA C 1 120 ? 39.148 43.765 5.861 1.00 62.91 101 ALA C C 1
ATOM 4748 O O . ALA C 1 120 ? 38.728 44.369 6.845 1.00 64.02 101 ALA C O 1
ATOM 4750 N N . LEU C 1 121 ? 39.014 44.217 4.619 1.00 58.36 102 LEU C N 1
ATOM 4751 C CA . LEU C 1 121 ? 38.341 45.476 4.333 1.00 66.35 102 LEU C CA 1
ATOM 4752 C C . LEU C 1 121 ? 36.867 45.406 4.721 1.00 59.86 102 LEU C C 1
ATOM 4753 O O . LEU C 1 121 ? 36.322 46.340 5.308 1.00 63.91 102 LEU C O 1
ATOM 4758 N N . LEU C 1 122 ? 36.232 44.290 4.394 1.00 59.89 103 LEU C N 1
ATOM 4759 C CA . LEU C 1 122 ? 34.816 44.091 4.669 1.00 61.39 103 LEU C CA 1
ATOM 4760 C C . LEU C 1 122 ? 34.495 44.190 6.159 1.00 70.14 103 LEU C C 1
ATOM 4761 O O . LEU C 1 122 ? 33.441 44.698 6.539 1.00 61.95 103 LEU C O 1
ATOM 4766 N N . LEU C 1 123 ? 35.408 43.704 6.993 1.00 60.64 104 LEU C N 1
ATOM 4767 C CA . LEU C 1 123 ? 35.195 43.659 8.434 1.00 61.00 104 LEU C CA 1
ATOM 4768 C C . LEU C 1 123 ? 35.776 44.888 9.146 1.00 65.91 104 LEU C C 1
ATOM 4769 O O . LEU C 1 123 ? 35.578 45.065 10.350 1.00 66.13 104 LEU C O 1
ATOM 4774 N N . SER C 1 124 ? 36.486 45.729 8.395 1.00 78.93 105 SER C N 1
ATOM 4775 C CA . SER C 1 124 ? 37.092 46.952 8.928 1.00 78.99 105 SER C CA 1
ATOM 4776 C C . SER C 1 124 ? 36.136 47.814 9.743 1.00 86.03 105 SER C C 1
ATOM 4777 O O . SER C 1 124 ? 36.457 48.173 10.879 1.00 66.34 105 SER C O 1
ATOM 4780 N N . PRO C 1 125 ? 34.969 48.167 9.165 1.00 63.12 106 PRO C N 1
ATOM 4781 C CA . PRO C 1 125 ? 34.064 49.062 9.895 1.00 65.03 106 PRO C CA 1
ATOM 4782 C C . PRO C 1 125 ? 33.577 48.484 11.218 1.00 63.73 106 PRO C C 1
ATOM 4783 O O . PRO C 1 125 ? 33.420 49.229 12.183 1.00 64.23 106 PRO C O 1
ATOM 4787 N N . LEU C 1 126 ? 33.365 47.173 11.269 1.00 63.51 107 LEU C N 1
ATOM 4788 C CA . LEU C 1 126 ? 32.879 46.530 12.487 1.00 65.77 107 LEU C CA 1
ATOM 4789 C C . LEU C 1 126 ? 33.940 46.559 13.588 1.00 63.47 107 LEU C C 1
ATOM 4790 O O . LEU C 1 126 ? 33.642 46.850 14.746 1.00 63.97 107 LEU C O 1
ATOM 4795 N N . VAL C 1 127 ? 35.180 46.274 13.211 1.00 62.57 108 VAL C N 1
ATOM 4796 C CA . VAL C 1 127 ? 36.308 46.357 14.131 1.00 62.10 108 VAL C CA 1
ATOM 4797 C C . VAL C 1 127 ? 36.538 47.795 14.618 1.00 62.47 108 VAL C C 1
ATOM 4798 O O . VAL C 1 127 ? 36.771 48.016 15.806 1.00 62.65 108 VAL C O 1
ATOM 4802 N N . LEU C 1 128 ? 36.482 48.761 13.701 1.00 62.60 109 LEU C N 1
ATOM 4803 C CA . LEU C 1 128 ? 36.654 50.169 14.043 1.00 63.00 109 LEU C CA 1
ATOM 4804 C C . LEU C 1 128 ? 35.520 50.642 14.920 1.00 64.00 109 LEU C C 1
ATOM 4805 O O . LEU C 1 128 ? 35.723 51.460 15.806 1.00 64.33 109 LEU C O 1
ATOM 4810 N N . ALA C 1 129 ? 34.318 50.148 14.643 1.00 64.50 110 ALA C N 1
ATOM 4811 C CA . ALA C 1 129 ? 33.146 50.485 15.440 1.00 65.49 110 ALA C CA 1
ATOM 4812 C C . ALA C 1 129 ? 33.342 50.062 16.901 1.00 70.69 110 ALA C C 1
ATOM 4813 O O . ALA C 1 129 ? 33.077 50.836 17.828 1.00 66.20 110 ALA C O 1
ATOM 4815 N N . ILE C 1 130 ? 33.808 48.830 17.090 1.00 64.96 111 ILE C N 1
ATOM 4816 C CA . ILE C 1 130 ? 34.092 48.281 18.412 1.00 64.93 111 ILE C CA 1
ATOM 4817 C C . ILE C 1 130 ? 35.049 49.174 19.187 1.00 64.80 111 ILE C C 1
ATOM 4818 O O . ILE C 1 130 ? 34.914 49.340 20.396 1.00 65.22 111 ILE C O 1
ATOM 4823 N N . ALA C 1 131 ? 36.019 49.745 18.485 1.00 66.28 112 ALA C N 1
ATOM 4824 C CA . ALA C 1 131 ? 37.054 50.548 19.122 1.00 66.07 112 ALA C CA 1
ATOM 4825 C C . ALA C 1 131 ? 36.533 51.931 19.498 1.00 66.92 112 ALA C C 1
ATOM 4826 O O . ALA C 1 131 ? 36.955 52.509 20.503 1.00 81.15 112 ALA C O 1
ATOM 4828 N N . LEU C 1 132 ? 35.601 52.451 18.705 1.00 65.40 113 LEU C N 1
ATOM 4829 C CA . LEU C 1 132 ? 35.127 53.818 18.884 1.00 66.20 113 LEU C CA 1
ATOM 4830 C C . LEU C 1 132 ? 33.894 53.877 19.767 1.00 67.19 113 LEU C C 1
ATOM 4831 O O . LEU C 1 132 ? 33.579 54.926 20.300 1.00 67.88 113 LEU C O 1
ATOM 4836 N N . THR C 1 133 ? 33.210 52.754 19.935 1.00 67.27 114 THR C N 1
ATOM 4837 C CA . THR C 1 133 ? 32.018 52.708 20.771 1.00 68.21 114 THR C CA 1
ATOM 4838 C C . THR C 1 133 ? 32.374 52.513 22.249 1.00 68.32 114 THR C C 1
ATOM 4839 O O . THR C 1 133 ? 31.583 52.840 23.136 1.00 69.18 114 THR C O 1
ATOM 4843 N N . TYR C 1 134 ? 33.567 51.982 22.506 1.00 70.45 115 TYR C N 1
ATOM 4844 C CA . TYR C 1 134 ? 33.977 51.604 23.858 1.00 70.43 115 TYR C CA 1
ATOM 4845 C C . TYR C 1 134 ? 33.871 52.745 24.885 1.00 76.68 115 TYR C C 1
ATOM 4846 O O . TYR C 1 134 ? 33.349 52.534 25.984 1.00 92.44 115 TYR C O 1
ATOM 4855 N N . PRO C 1 135 ? 34.352 53.955 24.539 1.00 75.77 116 PRO C N 1
ATOM 4856 C CA . PRO C 1 135 ? 34.301 55.081 25.485 1.00 78.32 116 PRO C CA 1
ATOM 4857 C C . PRO C 1 135 ? 32.886 55.432 25.975 1.00 89.49 116 PRO C C 1
ATOM 4858 O O . PRO C 1 135 ? 32.761 56.201 26.930 1.00 81.79 116 PRO C O 1
ATOM 4862 N N . HIS C 1 136 ? 31.855 54.870 25.342 1.00 93.20 117 HIS C N 1
ATOM 4863 C CA . HIS C 1 136 ? 30.466 55.141 25.710 1.00 92.33 117 HIS C CA 1
ATOM 4864 C C . HIS C 1 136 ? 29.877 54.015 26.542 1.00 92.57 117 HIS C C 1
ATOM 4865 O O . HIS C 1 136 ? 28.811 54.169 27.138 1.00 108.33 117 HIS C O 1
ATOM 4872 N N . ALA C 1 137 ? 30.581 52.890 26.585 1.00 86.72 118 ALA C N 1
ATOM 4873 C CA . ALA C 1 137 ? 30.135 51.731 27.342 1.00 86.14 118 ALA C CA 1
ATOM 4874 C C . ALA C 1 137 ? 29.802 52.132 28.778 1.00 86.95 118 ALA C C 1
ATOM 4875 O O . ALA C 1 137 ? 28.733 51.800 29.295 1.00 87.72 118 ALA C O 1
ATOM 4877 N N . LYS C 1 138 ? 30.699 52.889 29.401 1.00 74.94 119 LYS C N 1
ATOM 4878 C CA . LYS C 1 138 ? 30.528 53.300 30.794 1.00 75.65 119 LYS C CA 1
ATOM 4879 C C . LYS C 1 138 ? 29.323 54.210 31.013 1.00 76.87 119 LYS C C 1
ATOM 4880 O O . LYS C 1 138 ? 28.990 54.538 32.152 1.00 88.34 119 LYS C O 1
ATOM 4886 N N . ARG C 1 139 ? 28.680 54.624 29.926 1.00 94.93 120 ARG C N 1
ATOM 4887 C CA . ARG C 1 139 ? 27.524 55.506 30.003 1.00 96.07 120 ARG C CA 1
ATOM 4888 C C . ARG C 1 139 ? 26.224 54.718 29.885 1.00 96.64 120 ARG C C 1
ATOM 4889 O O . ARG C 1 139 ? 25.153 55.226 30.210 1.00 116.24 120 ARG C O 1
ATOM 4897 N N . LEU C 1 140 ? 26.329 53.477 29.415 1.00 78.39 121 LEU C N 1
ATOM 4898 C CA . LEU C 1 140 ? 25.166 52.643 29.134 1.00 78.83 121 LEU C CA 1
ATOM 4899 C C . LEU C 1 140 ? 24.980 51.548 30.165 1.00 78.94 121 LEU C C 1
ATOM 4900 O O . LEU C 1 140 ? 23.860 51.241 30.570 1.00 110.34 121 LEU C O 1
ATOM 4905 N N . HIS C 1 141 ? 26.092 50.951 30.572 1.00 87.93 122 HIS C N 1
ATOM 4906 C CA . HIS C 1 141 ? 26.066 49.773 31.428 1.00 89.07 122 HIS C CA 1
ATOM 4907 C C . HIS C 1 141 ? 27.375 49.627 32.196 1.00 99.94 122 HIS C C 1
ATOM 4908 O O . HIS C 1 141 ? 28.370 50.258 31.844 1.00 97.44 122 HIS C O 1
ATOM 4915 N N . PRO C 1 142 ? 27.387 48.783 33.243 1.00 103.13 123 PRO C N 1
ATOM 4916 C CA . PRO C 1 142 ? 28.664 48.445 33.875 1.00 93.51 123 PRO C CA 1
ATOM 4917 C C . PRO C 1 142 ? 29.479 47.536 32.959 1.00 112.31 123 PRO C C 1
ATOM 4918 O O . PRO C 1 142 ? 29.145 47.428 31.778 1.00 117.73 123 PRO C O 1
ATOM 4922 N N . LEU C 1 143 ? 30.507 46.885 33.497 1.00 82.88 124 LEU C N 1
ATOM 4923 C CA . LEU C 1 143 ? 31.413 46.040 32.710 1.00 108.86 124 LEU C CA 1
ATOM 4924 C C . LEU C 1 143 ? 31.709 46.589 31.299 1.00 100.43 124 LEU C C 1
ATOM 4925 O O . LEU C 1 143 ? 31.467 45.914 30.296 1.00 73.46 124 LEU C O 1
ATOM 4930 N N . PRO C 1 144 ? 32.228 47.830 31.227 1.00 87.79 125 PRO C N 1
ATOM 4931 C CA . PRO C 1 144 ? 32.871 48.315 30.003 1.00 76.44 125 PRO C CA 1
ATOM 4932 C C . PRO C 1 144 ? 34.224 47.637 29.801 1.00 75.27 125 PRO C C 1
ATOM 4933 O O . PRO C 1 144 ? 34.853 47.759 28.749 1.00 79.85 125 PRO C O 1
ATOM 4937 N N . HIS C 1 145 ? 34.658 46.919 30.830 1.00 73.85 126 HIS C N 1
ATOM 4938 C CA . HIS C 1 145 ? 35.934 46.231 30.812 1.00 77.34 126 HIS C CA 1
ATOM 4939 C C . HIS C 1 145 ? 35.934 45.145 29.747 1.00 73.56 126 HIS C C 1
ATOM 4940 O O . HIS C 1 145 ? 36.954 44.889 29.113 1.00 82.04 126 HIS C O 1
ATOM 4947 N N . LEU C 1 146 ? 34.780 44.520 29.538 1.00 66.25 127 LEU C N 1
ATOM 4948 C CA . LEU C 1 146 ? 34.645 43.523 28.489 1.00 65.76 127 LEU C CA 1
ATOM 4949 C C . LEU C 1 146 ? 34.780 44.188 27.132 1.00 66.67 127 LEU C C 1
ATOM 4950 O O . LEU C 1 146 ? 35.554 43.741 26.276 1.00 64.63 127 LEU C O 1
ATOM 4955 N N . HIS C 1 147 ? 34.015 45.262 26.955 1.00 71.20 128 HIS C N 1
ATOM 4956 C CA . HIS C 1 147 ? 34.064 46.076 25.750 1.00 78.37 128 HIS C CA 1
ATOM 4957 C C . HIS C 1 147 ? 35.512 46.397 25.438 1.00 70.17 128 HIS C C 1
ATOM 4958 O O . HIS C 1 147 ? 35.972 46.174 24.329 1.00 69.52 128 HIS C O 1
ATOM 4965 N N . LEU C 1 148 ? 36.229 46.881 26.443 1.00 65.17 129 LEU C N 1
ATOM 4966 C CA . LEU C 1 148 ? 37.638 47.216 26.305 1.00 64.35 129 LEU C CA 1
ATOM 4967 C C . LEU C 1 148 ? 38.476 46.033 25.835 1.00 63.34 129 LEU C C 1
ATOM 4968 O O . LEU C 1 148 ? 39.412 46.210 25.058 1.00 62.62 129 LEU C O 1
ATOM 4973 N N . GLY C 1 149 ? 38.151 44.831 26.304 1.00 63.30 130 GLY C N 1
ATOM 4974 C CA . GLY C 1 149 ? 38.947 43.661 25.984 1.00 62.38 130 GLY C CA 1
ATOM 4975 C C . GLY C 1 149 ? 38.679 43.080 24.614 1.00 62.05 130 GLY C C 1
ATOM 4976 O O . GLY C 1 149 ? 39.596 42.627 23.924 1.00 61.19 130 GLY C O 1
ATOM 4977 N N . ILE C 1 150 ? 37.418 43.095 24.211 1.00 64.59 131 ILE C N 1
ATOM 4978 C CA . ILE C 1 150 ? 37.046 42.698 22.862 1.00 64.40 131 ILE C CA 1
ATOM 4979 C C . ILE C 1 150 ? 37.809 43.540 21.826 1.00 65.48 131 ILE C C 1
ATOM 4980 O O . ILE C 1 150 ? 38.059 43.078 20.716 1.00 66.39 131 ILE C O 1
ATOM 4985 N N . VAL C 1 151 ? 38.192 44.764 22.191 1.00 64.87 132 VAL C N 1
ATOM 4986 C CA . VAL C 1 151 ? 39.015 45.605 21.314 1.00 75.54 132 VAL C CA 1
ATOM 4987 C C . VAL C 1 151 ? 40.362 44.946 21.037 1.00 63.35 132 VAL C C 1
ATOM 4988 O O . VAL C 1 151 ? 40.849 44.965 19.908 1.00 79.98 132 VAL C O 1
ATOM 4992 N N . LEU C 1 152 ? 40.974 44.377 22.068 1.00 60.43 133 LEU C N 1
ATOM 4993 C CA . LEU C 1 152 ? 42.237 43.697 21.878 1.00 59.44 133 LEU C CA 1
ATOM 4994 C C . LEU C 1 152 ? 41.979 42.338 21.252 1.00 59.08 133 LEU C C 1
ATOM 4995 O O . LEU C 1 152 ? 42.825 41.828 20.533 1.00 65.05 133 LEU C O 1
ATOM 5000 N N . GLY C 1 153 ? 40.811 41.758 21.508 1.00 59.68 134 GLY C N 1
ATOM 5001 C CA . GLY C 1 153 ? 40.411 40.552 20.803 1.00 59.46 134 GLY C CA 1
ATOM 5002 C C . GLY C 1 153 ? 40.276 40.785 19.307 1.00 59.30 134 GLY C C 1
ATOM 5003 O O . GLY C 1 153 ? 40.635 39.931 18.483 1.00 58.71 134 GLY C O 1
ATOM 5004 N N . SER C 1 154 ? 39.773 41.958 18.944 1.00 59.83 135 SER C N 1
ATOM 5005 C CA . SER C 1 154 ? 39.582 42.292 17.543 1.00 59.75 135 SER C CA 1
ATOM 5006 C C . SER C 1 154 ? 40.924 42.412 16.831 1.00 58.85 135 SER C C 1
ATOM 5007 O O . SER C 1 154 ? 40.985 42.310 15.611 1.00 58.56 135 SER C O 1
ATOM 5010 N N . VAL C 1 155 ? 41.997 42.620 17.589 1.00 58.42 136 VAL C N 1
ATOM 5011 C CA . VAL C 1 155 ? 43.339 42.727 17.011 1.00 65.40 136 VAL C CA 1
ATOM 5012 C C . VAL C 1 155 ? 43.840 41.369 16.527 1.00 64.76 136 VAL C C 1
ATOM 5013 O O . VAL C 1 155 ? 44.327 41.234 15.401 1.00 72.11 136 VAL C O 1
ATOM 5017 N N . VAL C 1 156 ? 43.746 40.371 17.395 1.00 56.79 137 VAL C N 1
ATOM 5018 C CA . VAL C 1 156 ? 44.129 39.020 17.037 1.00 57.98 137 VAL C CA 1
ATOM 5019 C C . VAL C 1 156 ? 43.175 38.535 15.934 1.00 56.42 137 VAL C C 1
ATOM 5020 O O . VAL C 1 156 ? 43.610 37.930 14.948 1.00 55.87 137 VAL C O 1
ATOM 5024 N N . PHE C 1 157 ? 41.885 38.829 16.083 1.00 57.26 138 PHE C N 1
ATOM 5025 C CA . PHE C 1 157 ? 40.906 38.557 15.025 1.00 57.59 138 PHE C CA 1
ATOM 5026 C C . PHE C 1 157 ? 41.327 39.149 13.666 1.00 57.25 138 PHE C C 1
ATOM 5027 O O . PHE C 1 157 ? 41.281 38.484 12.613 1.00 56.95 138 PHE C O 1
ATOM 5035 N N . GLY C 1 158 ? 41.722 40.415 13.701 1.00 69.26 139 GLY C N 1
ATOM 5036 C CA . GLY C 1 158 ? 42.237 41.092 12.531 1.00 91.23 139 GLY C CA 1
ATOM 5037 C C . GLY C 1 158 ? 43.457 40.376 11.996 1.00 70.38 139 GLY C C 1
ATOM 5038 O O . GLY C 1 158 ? 43.605 40.190 10.791 1.00 83.91 139 GLY C O 1
ATOM 5039 N N . GLY C 1 159 ? 44.345 39.987 12.901 1.00 55.61 140 GLY C N 1
ATOM 5040 C CA . GLY C 1 159 ? 45.563 39.308 12.510 1.00 58.79 140 GLY C CA 1
ATOM 5041 C C . GLY C 1 159 ? 45.244 38.027 11.773 1.00 62.35 140 GLY C C 1
ATOM 5042 O O . GLY C 1 159 ? 45.900 37.686 10.794 1.00 72.92 140 GLY C O 1
ATOM 5043 N N . ALA C 1 160 ? 44.223 37.319 12.247 1.00 54.97 141 ALA C N 1
ATOM 5044 C CA . ALA C 1 160 ? 43.753 36.119 11.571 1.00 54.88 141 ALA C CA 1
ATOM 5045 C C . ALA C 1 160 ? 43.219 36.450 10.176 1.00 55.05 141 ALA C C 1
ATOM 5046 O O . ALA C 1 160 ? 43.742 35.946 9.177 1.00 54.52 141 ALA C O 1
ATOM 5048 N N . VAL C 1 161 ? 42.198 37.303 10.092 1.00 55.79 142 VAL C N 1
ATOM 5049 C CA . VAL C 1 161 ? 41.607 37.610 8.783 1.00 56.01 142 VAL C CA 1
ATOM 5050 C C . VAL C 1 161 ? 42.682 38.143 7.836 1.00 55.39 142 VAL C C 1
ATOM 5051 O O . VAL C 1 161 ? 42.638 37.885 6.640 1.00 55.20 142 VAL C O 1
ATOM 5055 N N . ALA C 1 162 ? 43.667 38.848 8.387 1.00 55.81 143 ALA C N 1
ATOM 5056 C CA . ALA C 1 162 ? 44.750 39.425 7.598 1.00 54.51 143 ALA C CA 1
ATOM 5057 C C . ALA C 1 162 ? 45.549 38.344 6.879 1.00 53.76 143 ALA C C 1
ATOM 5058 O O . ALA C 1 162 ? 46.241 38.623 5.903 1.00 97.79 143 ALA C O 1
ATOM 5060 N N . ALA C 1 163 ? 45.447 37.111 7.368 1.00 53.60 144 ALA C N 1
ATOM 5061 C CA . ALA C 1 163 ? 46.163 35.975 6.787 1.00 60.42 144 ALA C CA 1
ATOM 5062 C C . ALA C 1 163 ? 45.215 35.066 6.002 1.00 56.61 144 ALA C C 1
ATOM 5063 O O . ALA C 1 163 ? 45.585 34.530 4.960 1.00 52.75 144 ALA C O 1
ATOM 5065 N N . SER C 1 164 ? 43.991 34.903 6.502 1.00 53.85 145 SER C N 1
ATOM 5066 C CA . SER C 1 164 ? 43.000 34.038 5.852 1.00 54.17 145 SER C CA 1
ATOM 5067 C C . SER C 1 164 ? 42.131 34.783 4.823 1.00 65.41 145 SER C C 1
ATOM 5068 O O . SER C 1 164 ? 40.913 34.634 4.792 1.00 92.83 145 SER C O 1
ATOM 5071 N N . GLY C 1 165 ? 42.783 35.598 3.997 1.00 65.37 146 GLY C N 1
ATOM 5072 C CA . GLY C 1 165 ? 42.189 36.211 2.808 1.00 54.67 146 GLY C CA 1
ATOM 5073 C C . GLY C 1 165 ? 43.175 36.025 1.660 1.00 53.99 146 GLY C C 1
ATOM 5074 O O . GLY C 1 165 ? 42.803 35.786 0.510 1.00 54.03 146 GLY C O 1
ATOM 5075 N N . ASP C 1 166 ? 44.454 36.138 2.013 1.00 79.88 147 ASP C N 1
ATOM 5076 C CA . ASP C 1 166 ? 45.571 35.681 1.195 1.00 86.80 147 ASP C CA 1
ATOM 5077 C C . ASP C 1 166 ? 46.262 34.487 1.899 1.00 111.95 147 ASP C C 1
ATOM 5078 O O . ASP C 1 166 ? 47.155 34.709 2.747 1.00 51.75 147 ASP C O 1
ATOM 5083 N N . GLU C 1 167 ? 45.864 33.238 1.594 1.00 144.89 148 GLU C N 1
ATOM 5084 C CA . GLU C 1 167 ? 44.831 32.879 0.599 1.00 130.85 148 GLU C CA 1
ATOM 5085 C C . GLU C 1 167 ? 43.592 32.278 1.260 1.00 143.13 148 GLU C C 1
ATOM 5086 O O . GLU C 1 167 ? 43.703 31.585 2.266 1.00 185.25 148 GLU C O 1
ATOM 5088 N N . ALA C 1 168 ? 42.416 32.537 0.690 1.00 53.71 149 ALA C N 1
ATOM 5089 C CA . ALA C 1 168 ? 41.155 32.041 1.255 1.00 54.38 149 ALA C CA 1
ATOM 5090 C C . ALA C 1 168 ? 39.986 32.205 0.295 1.00 67.18 149 ALA C C 1
ATOM 5091 O O . ALA C 1 168 ? 40.128 32.831 -0.753 1.00 98.42 149 ALA C O 1
ATOM 5093 N N . SER C 1 169 ? 38.823 31.674 0.683 1.00 74.69 150 SER C N 1
ATOM 5094 C CA . SER C 1 169 ? 37.691 31.512 -0.238 1.00 90.83 150 SER C CA 1
ATOM 5095 C C . SER C 1 169 ? 36.436 32.245 0.215 1.00 105.69 150 SER C C 1
ATOM 5096 O O . SER C 1 169 ? 35.922 33.093 -0.508 1.00 132.86 150 SER C O 1
ATOM 5099 N N . SER C 1 170 ? 35.941 31.909 1.403 1.00 120.53 151 SER C N 1
ATOM 5100 C CA . SER C 1 170 ? 34.687 32.474 1.902 1.00 126.02 151 SER C CA 1
ATOM 5101 C C . SER C 1 170 ? 34.820 33.024 3.320 1.00 136.50 151 SER C C 1
ATOM 5102 O O . SER C 1 170 ? 35.889 32.960 3.929 1.00 168.90 151 SER C O 1
ATOM 5105 N N . LEU C 1 171 ? 33.721 33.564 3.838 1.00 95.51 152 LEU C N 1
ATOM 5106 C CA . LEU C 1 171 ? 33.705 34.150 5.175 1.00 80.65 152 LEU C CA 1
ATOM 5107 C C . LEU C 1 171 ? 33.731 33.065 6.247 1.00 92.65 152 LEU C C 1
ATOM 5108 O O . LEU C 1 171 ? 34.325 33.232 7.319 1.00 85.26 152 LEU C O 1
ATOM 5113 N N . GLY C 1 172 ? 33.073 31.951 5.956 1.00 91.17 153 GLY C N 1
ATOM 5114 C CA . GLY C 1 172 ? 33.061 30.834 6.873 1.00 89.18 153 GLY C CA 1
ATOM 5115 C C . GLY C 1 172 ? 34.474 30.423 7.214 1.00 90.41 153 GLY C C 1
ATOM 5116 O O . GLY C 1 172 ? 34.800 30.247 8.382 1.00 119.17 153 GLY C O 1
ATOM 5117 N N . GLU C 1 173 ? 35.316 30.293 6.191 1.00 62.37 154 GLU C N 1
ATOM 5118 C CA . GLU C 1 173 ? 36.691 29.836 6.379 1.00 68.99 154 GLU C CA 1
ATOM 5119 C C . GLU C 1 173 ? 37.486 30.813 7.226 1.00 77.27 154 GLU C C 1
ATOM 5120 O O . GLU C 1 173 ? 38.198 30.427 8.158 1.00 98.46 154 GLU C O 1
ATOM 5126 N N . VAL C 1 174 ? 37.381 32.087 6.879 1.00 93.51 155 VAL C N 1
ATOM 5127 C CA . VAL C 1 174 ? 38.175 33.100 7.541 1.00 95.81 155 VAL C CA 1
ATOM 5128 C C . VAL C 1 174 ? 37.709 33.219 8.989 1.00 91.80 155 VAL C C 1
ATOM 5129 O O . VAL C 1 174 ? 38.508 33.507 9.872 1.00 104.52 155 VAL C O 1
ATOM 5133 N N . LEU C 1 175 ? 36.426 32.974 9.245 1.00 69.90 156 LEU C N 1
ATOM 5134 C CA . LEU C 1 175 ? 35.949 32.925 10.626 1.00 61.40 156 LEU C CA 1
ATOM 5135 C C . LEU C 1 175 ? 36.452 31.665 11.315 1.00 58.34 156 LEU C C 1
ATOM 5136 O O . LEU C 1 175 ? 36.842 31.708 12.481 1.00 73.47 156 LEU C O 1
ATOM 5141 N N . ARG C 1 176 ? 36.454 30.552 10.584 1.00 75.42 157 ARG C N 1
ATOM 5142 C CA . ARG C 1 176 ? 37.025 29.296 11.073 1.00 71.69 157 ARG C CA 1
ATOM 5143 C C . ARG C 1 176 ? 38.524 29.448 11.280 1.00 71.36 157 ARG C C 1
ATOM 5144 O O . ARG C 1 176 ? 39.132 28.701 12.043 1.00 61.45 157 ARG C O 1
ATOM 5152 N N . SER C 1 177 ? 39.109 30.416 10.578 1.00 87.14 158 SER C N 1
ATOM 5153 C CA . SER C 1 177 ? 40.540 30.680 10.652 1.00 86.31 158 SER C CA 1
ATOM 5154 C C . SER C 1 177 ? 40.975 31.288 11.988 1.00 83.19 158 SER C C 1
ATOM 5155 O O . SER C 1 177 ? 42.142 31.198 12.370 1.00 80.83 158 SER C O 1
ATOM 5158 N N . VAL C 1 178 ? 40.037 31.894 12.703 1.00 68.64 159 VAL C N 1
ATOM 5159 C CA . VAL C 1 178 ? 40.365 32.631 13.919 1.00 69.96 159 VAL C CA 1
ATOM 5160 C C . VAL C 1 178 ? 40.598 31.700 15.116 1.00 71.15 159 VAL C C 1
ATOM 5161 O O . VAL C 1 178 ? 39.821 30.769 15.341 1.00 97.07 159 VAL C O 1
ATOM 5165 N N . PRO C 1 179 ? 41.672 31.952 15.891 1.00 58.72 160 PRO C N 1
ATOM 5166 C CA . PRO C 1 179 ? 41.889 31.224 17.145 1.00 82.43 160 PRO C CA 1
ATOM 5167 C C . PRO C 1 179 ? 41.117 31.849 18.307 1.00 56.65 160 PRO C C 1
ATOM 5168 O O . PRO C 1 179 ? 41.680 32.610 19.090 1.00 57.89 160 PRO C O 1
ATOM 5172 N N . TRP C 1 180 ? 39.839 31.506 18.418 1.00 57.40 161 TRP C N 1
ATOM 5173 C CA . TRP C 1 180 ? 38.936 32.181 19.343 1.00 58.25 161 TRP C CA 1
ATOM 5174 C C . TRP C 1 180 ? 39.297 32.010 20.818 1.00 58.27 161 TRP C C 1
ATOM 5175 O O . TRP C 1 180 ? 38.824 32.777 21.660 1.00 58.88 161 TRP C O 1
ATOM 5186 N N . LEU C 1 181 ? 40.127 31.022 21.142 1.00 60.67 162 LEU C N 1
ATOM 5187 C CA . LEU C 1 181 ? 40.539 30.841 22.526 1.00 77.20 162 LEU C CA 1
ATOM 5188 C C . LEU C 1 181 ? 41.373 32.030 22.954 1.00 80.73 162 LEU C C 1
ATOM 5189 O O . LEU C 1 181 ? 41.162 32.589 24.028 1.00 79.60 162 LEU C O 1
ATOM 5194 N N . TYR C 1 182 ? 42.315 32.418 22.103 1.00 56.71 163 TYR C N 1
ATOM 5195 C CA . TYR C 1 182 ? 43.189 33.542 22.399 1.00 56.46 163 TYR C CA 1
ATOM 5196 C C . TYR C 1 182 ? 42.442 34.867 22.240 1.00 59.61 163 TYR C C 1
ATOM 5197 O O . TYR C 1 182 ? 42.793 35.869 22.865 1.00 57.30 163 TYR C O 1
ATOM 5206 N N . VAL C 1 183 ? 41.393 34.866 21.426 1.00 57.65 164 VAL C N 1
ATOM 5207 C CA . VAL C 1 183 ? 40.508 36.016 21.351 1.00 58.43 164 VAL C CA 1
ATOM 5208 C C . VAL C 1 183 ? 39.910 36.235 22.737 1.00 59.14 164 VAL C C 1
ATOM 5209 O O . VAL C 1 183 ? 40.049 37.312 23.317 1.00 59.42 164 VAL C O 1
ATOM 5213 N N . ALA C 1 184 ? 39.277 35.194 23.271 1.00 59.42 165 ALA C N 1
ATOM 5214 C CA . ALA C 1 184 ? 38.590 35.277 24.551 1.00 60.15 165 ALA C CA 1
ATOM 5215 C C . ALA C 1 184 ? 39.573 35.388 25.708 1.00 59.80 165 ALA C C 1
ATOM 5216 O O . ALA C 1 184 ? 39.298 36.071 26.692 1.00 60.35 165 ALA C O 1
ATOM 5218 N N . ALA C 1 185 ? 40.716 34.718 25.587 1.00 58.89 166 ALA C N 1
ATOM 5219 C CA . ALA C 1 185 ? 41.743 34.739 26.625 1.00 65.78 166 ALA C CA 1
ATOM 5220 C C . ALA C 1 185 ? 42.279 36.151 26.823 1.00 67.65 166 ALA C C 1
ATOM 5221 O O . ALA C 1 185 ? 42.296 36.677 27.938 1.00 62.70 166 ALA C O 1
ATOM 5223 N N . VAL C 1 186 ? 42.717 36.761 25.728 1.00 58.14 167 VAL C N 1
ATOM 5224 C CA . VAL C 1 186 ? 43.269 38.112 25.758 1.00 63.68 167 VAL C CA 1
ATOM 5225 C C . VAL C 1 186 ? 42.225 39.126 26.232 1.00 69.88 167 VAL C C 1
ATOM 5226 O O . VAL C 1 186 ? 42.545 40.049 26.982 1.00 59.37 167 VAL C O 1
ATOM 5230 N N . SER C 1 187 ? 40.980 38.948 25.801 1.00 59.78 168 SER C N 1
ATOM 5231 C CA . SER C 1 187 ? 39.892 39.832 26.205 1.00 60.78 168 SER C CA 1
ATOM 5232 C C . SER C 1 187 ? 39.680 39.798 27.716 1.00 64.39 168 SER C C 1
ATOM 5233 O O . SER C 1 187 ? 39.593 40.842 28.366 1.00 66.68 168 SER C O 1
ATOM 5236 N N . LEU C 1 188 ? 39.610 38.595 28.275 1.00 66.40 169 LEU C N 1
ATOM 5237 C CA . LEU C 1 188 ? 39.372 38.432 29.703 1.00 61.60 169 LEU C CA 1
ATOM 5238 C C . LEU C 1 188 ? 40.564 38.913 30.513 1.00 61.15 169 LEU C C 1
ATOM 5239 O O . LEU C 1 188 ? 40.415 39.316 31.661 1.00 61.65 169 LEU C O 1
ATOM 5244 N N . TRP C 1 189 ? 41.745 38.882 29.914 1.00 60.24 170 TRP C N 1
ATOM 5245 C CA . TRP C 1 189 ? 42.943 39.322 30.608 1.00 59.77 170 TRP C CA 1
ATOM 5246 C C . TRP C 1 189 ? 42.917 40.828 30.867 1.00 60.27 170 TRP C C 1
ATOM 5247 O O . TRP C 1 189 ? 43.202 41.279 31.977 1.00 65.67 170 TRP C O 1
ATOM 5258 N N . VAL C 1 190 ? 42.571 41.606 29.848 1.00 85.22 171 VAL C N 1
ATOM 5259 C CA . VAL C 1 190 ? 42.535 43.060 29.987 1.00 104.38 171 VAL C CA 1
ATOM 5260 C C . VAL C 1 190 ? 41.276 43.510 30.713 1.00 96.15 171 VAL C C 1
ATOM 5261 O O . VAL C 1 190 ? 41.303 44.490 31.459 1.00 92.65 171 VAL C O 1
ATOM 5265 N N . ALA C 1 191 ? 40.178 42.789 30.498 1.00 62.48 172 ALA C N 1
ATOM 5266 C CA . ALA C 1 191 ?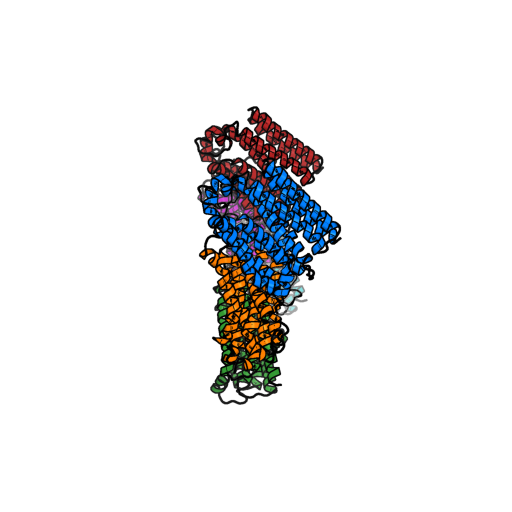 38.949 43.023 31.242 1.00 63.54 172 ALA C CA 1
ATOM 5267 C C . ALA C 1 191 ? 39.236 42.876 32.737 1.00 67.09 172 ALA C C 1
ATOM 5268 O O . ALA C 1 191 ? 38.621 43.532 33.583 1.00 66.98 172 ALA C O 1
ATOM 5270 N N . GLY C 1 192 ? 40.218 42.047 33.056 1.00 62.92 173 GLY C N 1
ATOM 5271 C CA . GLY C 1 192 ? 40.535 41.754 34.431 1.00 63.00 173 GLY C CA 1
ATOM 5272 C C . GLY C 1 192 ? 41.330 42.851 35.094 1.00 63.00 173 GLY C C 1
ATOM 5273 O O . GLY C 1 192 ? 41.064 43.177 36.243 1.00 63.60 173 GLY C O 1
ATOM 5274 N N . PHE C 1 193 ? 42.314 43.415 34.399 1.00 62.35 174 PHE C N 1
ATOM 5275 C CA . PHE C 1 193 ? 43.154 44.422 35.035 1.00 73.06 174 PHE C CA 1
ATOM 5276 C C . PHE C 1 193 ? 42.565 45.814 34.834 1.00 73.59 174 PHE C C 1
ATOM 5277 O O . PHE C 1 193 ? 42.933 46.751 35.544 1.00 76.92 174 PHE C O 1
ATOM 5285 N N . ASP C 1 194 ? 41.656 45.963 33.873 1.00 64.75 175 ASP C N 1
ATOM 5286 C CA . ASP C 1 194 ? 40.914 47.213 33.754 1.00 68.44 175 ASP C CA 1
ATOM 5287 C C . ASP C 1 194 ? 39.947 47.283 34.926 1.00 76.33 175 ASP C C 1
ATOM 5288 O O . ASP C 1 194 ? 39.679 48.362 35.462 1.00 96.91 175 ASP C O 1
ATOM 5293 N N . THR C 1 195 ? 39.434 46.119 35.325 1.00 65.35 176 THR C N 1
ATOM 5294 C CA . THR C 1 195 ? 38.584 46.006 36.513 1.00 66.23 176 THR C CA 1
ATOM 5295 C C . THR C 1 195 ? 39.342 46.421 37.768 1.00 66.26 176 THR C C 1
ATOM 5296 O O . THR C 1 195 ? 38.816 47.131 38.618 1.00 67.12 176 THR C O 1
ATOM 5300 N N . ILE C 1 196 ? 40.582 45.962 37.870 1.00 71.50 177 ILE C N 1
ATOM 5301 C CA . ILE C 1 196 ? 41.453 46.318 38.978 1.00 71.39 177 ILE C CA 1
ATOM 5302 C C . ILE C 1 196 ? 41.832 47.792 38.887 1.00 77.57 177 ILE C C 1
ATOM 5303 O O . ILE C 1 196 ? 42.007 48.463 39.900 1.00 72.36 177 ILE C O 1
ATOM 5308 N N . TYR C 1 197 ? 41.954 48.292 37.665 1.00 84.32 178 TYR C N 1
ATOM 5309 C CA . TYR C 1 197 ? 42.379 49.667 37.444 1.00 86.30 178 TYR C CA 1
ATOM 5310 C C . TYR C 1 197 ? 41.246 50.640 37.766 1.00 96.01 178 TYR C C 1
ATOM 5311 O O . TYR C 1 197 ? 41.483 51.804 38.080 1.00 100.40 178 TYR C O 1
ATOM 5320 N N . SER C 1 198 ? 40.014 50.148 37.702 1.00 74.98 179 SER C N 1
ATOM 5321 C CA . SER C 1 198 ? 38.845 50.982 37.906 1.00 75.32 179 SER C CA 1
ATOM 5322 C C . SER C 1 198 ? 38.518 51.156 39.393 1.00 79.63 179 SER C C 1
ATOM 5323 O O . SER C 1 198 ? 37.569 51.864 39.749 1.00 86.97 179 SER C O 1
ATOM 5326 N N . ILE C 1 199 ? 39.305 50.523 40.261 1.00 85.58 180 ILE C N 1
ATOM 5327 C CA . ILE C 1 199 ? 39.103 50.630 41.709 1.00 85.87 180 ILE C CA 1
ATOM 5328 C C . ILE C 1 199 ? 39.317 52.073 42.167 1.00 93.25 180 ILE C C 1
ATOM 5329 O O . ILE C 1 199 ? 38.607 52.579 43.036 1.00 95.27 180 ILE C O 1
ATOM 5334 N N . MET C 1 200 ? 40.312 52.728 41.580 1.00 101.72 181 MET C N 1
ATOM 5335 C CA . MET C 1 200 ? 40.711 54.062 42.012 1.00 88.43 181 MET C CA 1
ATOM 5336 C C . MET C 1 200 ? 39.674 55.112 41.627 1.00 91.86 181 MET C C 1
ATOM 5337 O O . MET C 1 200 ? 39.725 56.237 42.121 1.00 110.06 181 MET C O 1
ATOM 5342 N N . ASP C 1 201 ? 38.735 54.738 40.758 1.00 99.15 182 ASP C N 1
ATOM 5343 C CA . ASP C 1 201 ? 37.710 55.660 40.264 1.00 112.16 182 ASP C CA 1
ATOM 5344 C C . ASP C 1 201 ? 36.311 55.251 40.734 1.00 112.06 182 ASP C C 1
ATOM 5345 O O . ASP C 1 201 ? 35.311 55.708 40.174 1.00 118.66 182 ASP C O 1
ATOM 5350 N N . ILE C 1 202 ? 36.239 54.392 41.753 1.00 80.93 183 ILE C N 1
ATOM 5351 C CA . ILE C 1 202 ? 34.951 53.941 42.295 1.00 103.48 183 ILE C CA 1
ATOM 5352 C C . ILE C 1 202 ? 34.115 55.133 42.729 1.00 96.28 183 ILE C C 1
ATOM 5353 O O . ILE C 1 202 ? 32.911 55.196 42.475 1.00 81.90 183 ILE C O 1
ATOM 5358 N N . ASP C 1 203 ? 34.773 56.084 43.376 1.00 141.58 184 ASP C N 1
ATOM 5359 C CA . ASP C 1 203 ? 34.093 57.239 43.923 1.00 144.92 184 ASP C CA 1
ATOM 5360 C C . ASP C 1 203 ? 33.568 58.120 42.798 1.00 145.35 184 ASP C C 1
ATOM 5361 O O . ASP C 1 203 ? 32.383 58.450 42.756 1.00 152.26 184 ASP C O 1
ATOM 5366 N N . PHE C 1 204 ? 34.455 58.482 41.878 1.00 77.33 185 PHE C N 1
ATOM 5367 C CA . PHE C 1 204 ? 34.102 59.377 40.781 1.00 77.28 185 PHE C CA 1
ATOM 5368 C C . PHE C 1 204 ? 33.082 58.753 39.827 1.00 77.35 185 PHE C C 1
ATOM 5369 O O . PHE C 1 204 ? 32.188 59.442 39.338 1.00 77.52 185 PHE C O 1
ATOM 5377 N N . ASP C 1 205 ? 33.225 57.460 39.547 1.00 117.12 186 ASP C N 1
ATOM 5378 C CA . ASP C 1 205 ? 32.330 56.784 38.606 1.00 119.39 186 ASP C CA 1
ATOM 5379 C C . ASP C 1 205 ? 30.926 56.680 39.199 1.00 118.37 186 ASP C C 1
ATOM 5380 O O . ASP C 1 205 ? 29.929 56.778 38.488 1.00 115.66 186 ASP C O 1
ATOM 5385 N N . ARG C 1 206 ? 30.859 56.471 40.508 1.00 97.13 187 ARG C N 1
ATOM 5386 C CA . ARG C 1 206 ? 29.613 56.636 41.238 1.00 86.14 187 ARG C CA 1
ATOM 5387 C C . ARG C 1 206 ? 29.311 58.120 41.281 1.00 100.48 187 ARG C C 1
ATOM 5388 O O . ARG C 1 206 ? 30.193 58.929 41.022 1.00 126.83 187 ARG C O 1
ATOM 5396 N N . SER C 1 207 ? 28.075 58.482 41.604 1.00 109.59 188 SER C N 1
ATOM 5397 C CA . SER C 1 207 ? 27.680 59.888 41.682 1.00 145.55 188 SER C CA 1
ATOM 5398 C C . SER C 1 207 ? 27.543 60.494 40.282 1.00 150.62 188 SER C C 1
ATOM 5399 O O . SER C 1 207 ? 26.493 61.039 39.935 1.00 160.48 188 SER C O 1
ATOM 5402 N N . HIS C 1 208 ? 28.605 60.394 39.484 1.00 101.84 189 HIS C N 1
ATOM 5403 C CA . HIS C 1 208 ? 28.596 60.893 38.110 1.00 83.78 189 HIS C CA 1
ATOM 5404 C C . HIS C 1 208 ? 27.933 59.914 37.144 1.00 83.75 189 HIS C C 1
ATOM 5405 O O . HIS C 1 208 ? 27.873 60.166 35.943 1.00 83.59 189 HIS C O 1
ATOM 5412 N N . GLY C 1 209 ? 27.443 58.797 37.668 1.00 98.00 190 GLY C N 1
ATOM 5413 C CA . GLY C 1 209 ? 26.618 57.889 36.892 1.00 95.63 190 GLY C CA 1
ATOM 5414 C C . GLY C 1 209 ? 27.388 57.084 35.862 1.00 95.24 190 GLY C C 1
ATOM 5415 O O . GLY C 1 209 ? 26.802 56.562 34.915 1.00 101.67 190 GLY C O 1
ATOM 5416 N N . LEU C 1 210 ? 28.700 56.977 36.048 1.00 87.46 191 LEU C N 1
ATOM 5417 C CA . LEU C 1 210 ? 29.543 56.172 35.167 1.00 81.05 191 LEU C CA 1
ATOM 5418 C C . LEU C 1 210 ? 29.593 54.703 35.590 1.00 81.05 191 LEU C C 1
ATOM 5419 O O . LEU C 1 210 ? 29.730 54.386 36.775 1.00 81.19 191 LEU C O 1
ATOM 5424 N N . GLY C 1 211 ? 29.515 53.815 34.604 1.00 97.04 192 GLY C N 1
ATOM 5425 C CA . GLY C 1 211 ? 29.466 52.385 34.847 1.00 97.37 192 GLY C CA 1
ATOM 5426 C C . GLY C 1 211 ? 30.823 51.749 35.089 1.00 95.16 192 GLY C C 1
ATOM 5427 O O . GLY C 1 211 ? 31.766 51.936 34.321 1.00 94.82 192 GLY C O 1
ATOM 5428 N N . SER C 1 212 ? 30.906 50.986 36.171 1.00 77.77 193 SER C N 1
ATOM 5429 C CA . SER C 1 212 ? 32.107 50.243 36.534 1.00 77.49 193 SER C CA 1
ATOM 5430 C C . SER C 1 212 ? 31.670 49.018 37.304 1.00 89.30 193 SER C C 1
ATOM 5431 O O . SER C 1 212 ? 30.644 49.054 37.982 1.00 107.93 193 SER C O 1
ATOM 5434 N N . ILE C 1 213 ? 32.429 47.932 37.203 1.00 95.10 194 ILE C N 1
ATOM 5435 C CA . ILE C 1 213 ? 32.141 46.752 38.015 1.00 129.50 194 ILE C CA 1
ATOM 5436 C C . ILE C 1 213 ? 32.631 46.948 39.474 1.00 86.64 194 ILE C C 1
ATOM 5437 O O . ILE C 1 213 ? 31.974 46.475 40.398 1.00 77.26 194 ILE C O 1
ATOM 5442 N N . PRO C 1 214 ? 33.751 47.673 39.699 1.00 76.74 195 PRO C N 1
ATOM 5443 C CA . PRO C 1 214 ? 34.036 47.973 41.110 1.00 76.90 195 PRO C CA 1
ATOM 5444 C C . PRO C 1 214 ? 33.086 49.006 41.737 1.00 77.27 195 PRO C C 1
ATOM 5445 O O . PRO C 1 214 ? 32.928 49.028 42.960 1.00 77.51 195 PRO C O 1
ATOM 5449 N N . ALA C 1 215 ? 32.472 49.857 40.919 1.00 116.21 196 ALA C N 1
ATOM 5450 C CA . ALA C 1 215 ? 31.492 50.816 41.421 1.00 93.00 196 ALA C CA 1
ATOM 5451 C C . ALA C 1 215 ? 30.203 50.091 41.777 1.00 94.82 196 ALA C C 1
ATOM 5452 O O . ALA C 1 215 ? 29.380 50.597 42.535 1.00 97.61 196 ALA C O 1
ATOM 5454 N N . LEU C 1 216 ? 30.050 48.890 41.231 1.00 83.93 197 LEU C N 1
ATOM 5455 C CA . LEU C 1 216 ? 28.859 48.087 41.438 1.00 83.56 197 LEU C CA 1
ATOM 5456 C C . LEU C 1 216 ? 29.010 47.120 42.609 1.00 83.68 197 LEU C C 1
ATOM 5457 O O . LEU C 1 216 ? 28.021 46.773 43.253 1.00 106.08 197 LEU C O 1
ATOM 5462 N N . LEU C 1 217 ? 30.243 46.693 42.881 1.00 78.11 198 LEU C N 1
ATOM 5463 C CA . LEU C 1 217 ? 30.511 45.640 43.865 1.00 78.16 198 LEU C CA 1
ATOM 5464 C C . LEU C 1 217 ? 31.549 46.034 44.919 1.00 78.08 198 LEU C C 1
ATOM 5465 O O . LEU C 1 217 ? 31.841 45.262 45.829 1.00 78.14 198 LEU C O 1
ATOM 5470 N N . GLY C 1 218 ? 32.119 47.227 44.796 1.00 73.03 199 GLY C N 1
ATOM 5471 C CA . GLY C 1 218 ? 33.152 47.663 45.719 1.00 60.31 199 GLY C CA 1
ATOM 5472 C C . GLY C 1 218 ? 34.461 46.946 45.434 1.00 90.98 199 GLY C C 1
ATOM 5473 O O . GLY C 1 218 ? 34.478 45.983 44.663 1.00 99.56 199 GLY C O 1
ATOM 5474 N N . PRO C 1 219 ? 35.564 47.409 46.051 1.00 83.98 200 PRO C N 1
ATOM 5475 C CA . PRO C 1 219 ? 36.892 46.806 45.861 1.00 92.07 200 PRO C CA 1
ATOM 5476 C C . PRO C 1 219 ? 36.876 45.291 46.065 1.00 90.40 200 PRO C C 1
ATOM 5477 O O . PRO C 1 219 ? 37.032 44.558 45.093 1.00 103.77 200 PRO C O 1
ATOM 5481 N N . LYS C 1 220 ? 36.670 44.828 47.293 1.00 107.70 201 LYS C N 1
ATOM 5482 C CA . LYS C 1 220 ? 36.448 43.408 47.524 1.00 106.40 201 LYS C CA 1
ATOM 5483 C C . LYS C 1 220 ? 35.144 43.035 46.827 1.00 110.08 201 LYS C C 1
ATOM 5484 O O . LYS C 1 220 ? 34.061 43.387 47.291 1.00 132.59 201 LYS C O 1
ATOM 5486 N N . GLY C 1 221 ? 35.260 42.353 45.692 1.00 79.84 202 GLY C N 1
ATOM 5487 C CA . GLY C 1 221 ? 34.119 42.055 44.841 1.00 89.24 202 GLY C CA 1
ATOM 5488 C C . GLY C 1 221 ? 34.517 42.358 43.416 1.00 104.45 202 GLY C C 1
ATOM 5489 O O . GLY C 1 221 ? 34.168 41.638 42.482 1.00 105.55 202 GLY C O 1
ATOM 5490 N N . ALA C 1 222 ? 35.267 43.443 43.264 1.00 102.58 203 ALA C N 1
ATOM 5491 C CA . ALA C 1 222 ? 35.963 43.729 42.023 1.00 95.85 203 ALA C CA 1
ATOM 5492 C C . ALA C 1 222 ? 37.151 42.776 41.907 1.00 105.61 203 ALA C C 1
ATOM 5493 O O . ALA C 1 222 ? 37.309 42.079 40.901 1.00 94.92 203 ALA C O 1
ATOM 5495 N N . LEU C 1 223 ? 37.967 42.739 42.958 1.00 91.09 204 LEU C N 1
ATOM 5496 C CA . LEU C 1 223 ? 39.086 41.813 43.044 1.00 56.48 204 LEU C CA 1
ATOM 5497 C C . LEU C 1 223 ? 38.606 40.398 42.736 1.00 83.95 204 LEU C C 1
ATOM 5498 O O . LEU C 1 223 ? 39.278 39.636 42.040 1.00 92.14 204 LEU C O 1
ATOM 5503 N N . ALA C 1 224 ? 37.425 40.063 43.248 1.00 53.36 205 ALA C N 1
ATOM 5504 C CA . ALA C 1 224 ? 36.835 38.747 43.041 1.00 49.08 205 ALA C CA 1
ATOM 5505 C C . ALA C 1 224 ? 36.520 38.519 41.573 1.00 51.33 205 ALA C C 1
ATOM 5506 O O . ALA C 1 224 ? 36.995 37.561 40.965 1.00 49.26 205 ALA C O 1
ATOM 5508 N N . ALA C 1 225 ? 35.716 39.410 41.006 1.00 58.95 206 ALA C N 1
ATOM 5509 C CA . ALA C 1 225 ? 35.350 39.318 39.604 1.00 66.02 206 ALA C CA 1
ATOM 5510 C C . ALA C 1 225 ? 36.602 39.412 38.736 1.00 76.47 206 ALA C C 1
ATOM 5511 O O . ALA C 1 225 ? 36.697 38.774 37.686 1.00 89.29 206 ALA C O 1
ATOM 5513 N N . SER C 1 226 ? 37.566 40.201 39.194 1.00 64.76 207 SER C N 1
ATOM 5514 C CA . SER C 1 226 ? 38.852 40.309 38.524 1.00 70.70 207 SER C CA 1
ATOM 5515 C C . SER C 1 226 ? 39.521 38.941 38.474 1.00 69.31 207 SER C C 1
ATOM 5516 O O . SER C 1 226 ? 40.030 38.515 37.435 1.00 64.56 207 SER C O 1
ATOM 5519 N N . LEU C 1 227 ? 39.494 38.253 39.611 1.00 61.34 208 LEU C N 1
ATOM 5520 C CA . LEU C 1 227 ? 40.121 36.944 39.753 1.00 57.00 208 LEU C CA 1
ATOM 5521 C C . LEU C 1 227 ? 39.422 35.892 38.903 1.00 55.83 208 LEU C C 1
ATOM 5522 O O . LEU C 1 227 ? 40.067 35.002 38.342 1.00 48.63 208 LEU C O 1
ATOM 5527 N N . ALA C 1 228 ? 38.099 35.990 38.828 1.00 49.18 209 ALA C N 1
ATOM 5528 C CA . ALA C 1 228 ? 37.310 35.069 38.026 1.00 49.72 209 ALA C CA 1
ATOM 5529 C C . ALA C 1 228 ? 37.692 35.207 36.558 1.00 68.07 209 ALA C C 1
ATOM 5530 O O . ALA C 1 228 ? 37.930 34.209 35.876 1.00 51.86 209 ALA C O 1
ATOM 5532 N N . MET C 1 229 ? 37.761 36.449 36.085 1.00 55.47 210 MET C N 1
ATOM 5533 C CA . MET C 1 229 ? 38.169 36.737 34.715 1.00 57.63 210 MET C CA 1
ATOM 5534 C C . MET C 1 229 ? 39.550 36.159 34.435 1.00 56.15 210 MET C C 1
ATOM 5535 O O . MET C 1 229 ? 39.729 35.327 33.546 1.00 58.56 210 MET C O 1
ATOM 5540 N N . HIS C 1 230 ? 40.520 36.610 35.218 1.00 48.22 211 HIS C N 1
ATOM 5541 C CA . HIS C 1 230 ? 41.907 36.211 35.047 1.00 50.26 211 HIS C CA 1
ATOM 5542 C C . HIS C 1 230 ? 42.116 34.710 35.210 1.00 51.71 211 HIS C C 1
ATOM 5543 O O . HIS C 1 230 ? 43.073 34.157 34.668 1.00 47.80 211 HIS C O 1
ATOM 5550 N N . ALA C 1 231 ? 41.227 34.052 35.948 1.00 51.64 212 ALA C N 1
ATOM 5551 C CA . ALA C 1 231 ? 41.279 32.601 36.075 1.00 48.78 212 ALA C CA 1
ATOM 5552 C C . ALA C 1 231 ? 40.940 31.990 34.723 1.00 58.02 212 ALA C C 1
ATOM 5553 O O . ALA C 1 231 ? 41.742 31.258 34.141 1.00 49.01 212 ALA C O 1
ATOM 5555 N N . ALA C 1 232 ? 39.753 32.328 34.222 1.00 50.41 213 ALA C N 1
ATOM 5556 C CA . ALA C 1 232 ? 39.269 31.842 32.936 1.00 49.89 213 ALA C CA 1
ATOM 5557 C C . ALA C 1 232 ? 40.228 32.198 31.808 1.00 58.36 213 ALA C C 1
ATOM 5558 O O . ALA C 1 232 ? 40.254 31.532 30.772 1.00 59.11 213 ALA C O 1
ATOM 5560 N N . ALA C 1 233 ? 41.017 33.248 32.010 1.00 59.54 214 ALA C N 1
ATOM 5561 C CA . ALA C 1 233 ? 42.006 33.663 31.022 1.00 52.45 214 ALA C CA 1
ATOM 5562 C C . ALA C 1 233 ? 43.125 32.627 30.934 1.00 53.46 214 ALA C C 1
ATOM 5563 O O . ALA C 1 233 ? 43.448 32.134 29.850 1.00 62.81 214 ALA C O 1
ATOM 5565 N N . VAL C 1 234 ? 43.705 32.294 32.087 1.00 49.29 215 VAL C N 1
ATOM 5566 C CA . VAL C 1 234 ? 44.812 31.346 32.156 1.00 48.54 215 VAL C CA 1
ATOM 5567 C C . VAL C 1 234 ? 44.328 29.974 31.697 1.00 60.82 215 VAL C C 1
ATOM 5568 O O . VAL C 1 234 ? 45.077 29.205 31.086 1.00 54.23 215 VAL C O 1
ATOM 5572 N N . ALA C 1 235 ? 43.066 29.676 31.984 1.00 49.03 216 ALA C N 1
ATOM 5573 C CA . ALA C 1 235 ? 42.461 28.431 31.539 1.00 49.60 216 ALA C CA 1
ATOM 5574 C C . ALA C 1 235 ? 42.561 28.324 30.020 1.00 61.62 216 ALA C C 1
ATOM 5575 O O . ALA C 1 235 ? 43.012 27.311 29.482 1.00 49.84 216 ALA C O 1
ATOM 5577 N N . LEU C 1 236 ? 42.171 29.392 29.336 1.00 61.02 217 LEU C N 1
ATOM 5578 C CA . LEU C 1 236 ? 42.120 29.386 27.885 1.00 49.76 217 LEU C CA 1
ATOM 5579 C C . LEU C 1 236 ? 43.515 29.428 27.277 1.00 49.29 217 LEU C C 1
ATOM 5580 O O . LEU C 1 236 ? 43.772 28.751 26.285 1.00 84.21 217 LEU C O 1
ATOM 5585 N N . PHE C 1 237 ? 44.412 30.217 27.864 1.00 48.71 218 PHE C N 1
ATOM 5586 C CA . PHE C 1 237 ? 45.798 30.280 27.397 1.00 52.66 218 PHE C CA 1
ATOM 5587 C C . PHE C 1 237 ? 46.432 28.892 27.430 1.00 64.21 218 PHE C C 1
ATOM 5588 O O . PHE C 1 237 ? 47.247 28.543 26.571 1.00 66.19 218 PHE C O 1
ATOM 5596 N N . ILE C 1 238 ? 46.036 28.107 28.427 1.00 52.27 219 ILE C N 1
ATOM 5597 C CA . ILE C 1 238 ? 46.519 26.746 28.592 1.00 50.96 219 ILE C CA 1
ATOM 5598 C C . ILE C 1 238 ? 45.853 25.827 27.584 1.00 71.55 219 ILE C C 1
ATOM 5599 O O . ILE C 1 238 ? 46.526 25.078 26.876 1.00 63.55 219 ILE C O 1
ATOM 5604 N N . ALA C 1 239 ? 44.526 25.893 27.527 1.00 58.81 220 ALA C N 1
ATOM 5605 C CA . ALA C 1 239 ? 43.749 25.037 26.644 1.00 55.61 220 ALA C CA 1
ATOM 5606 C C . ALA C 1 239 ? 44.183 25.224 25.194 1.00 62.48 220 ALA C C 1
ATOM 5607 O O . ALA C 1 239 ? 44.016 24.326 24.369 1.00 68.03 220 ALA C O 1
ATOM 5609 N N . GLY C 1 240 ? 44.757 26.387 24.897 1.00 65.51 221 GLY C N 1
ATOM 5610 C CA . GLY C 1 240 ? 45.215 26.699 23.558 1.00 74.17 221 GLY C CA 1
ATOM 5611 C C . GLY C 1 240 ? 46.429 25.883 23.159 1.00 75.40 221 GLY C C 1
ATOM 5612 O O . GLY C 1 240 ? 46.711 25.710 21.974 1.00 99.23 221 GLY C O 1
ATOM 5613 N N . VAL C 1 241 ? 47.156 25.382 24.151 1.00 72.80 222 VAL C N 1
ATOM 5614 C CA . VAL C 1 241 ? 48.322 24.543 23.891 1.00 60.12 222 VAL C CA 1
ATOM 5615 C C . VAL C 1 241 ? 47.881 23.208 23.297 1.00 74.16 222 VAL C C 1
ATOM 5616 O O . VAL C 1 241 ? 48.279 22.863 22.186 1.00 76.38 222 VAL C O 1
ATOM 5620 N N . GLU C 1 242 ? 47.057 22.464 24.028 1.00 100.11 223 GLU C N 1
ATOM 5621 C CA . GLU C 1 242 ? 46.574 21.175 23.544 1.00 116.53 223 GLU C CA 1
ATOM 5622 C C . GLU C 1 242 ? 45.835 21.347 22.225 1.00 108.59 223 GLU C C 1
ATOM 5623 O O . GLU C 1 242 ? 45.995 20.547 21.303 1.00 132.65 223 GLU C O 1
ATOM 5629 N N . ALA C 1 243 ? 45.042 22.410 22.136 1.00 51.65 224 ALA C N 1
ATOM 5630 C CA . ALA C 1 243 ? 44.171 22.624 20.988 1.00 56.75 224 ALA C CA 1
ATOM 5631 C C . ALA C 1 243 ? 44.970 23.027 19.755 1.00 60.54 224 ALA C C 1
ATOM 5632 O O . ALA C 1 243 ? 44.996 22.299 18.762 1.00 79.89 224 ALA C O 1
ATOM 5634 N N . TYR C 1 244 ? 45.627 24.181 19.817 1.00 77.68 225 TYR C N 1
ATOM 5635 C CA . TYR C 1 244 ? 46.342 24.713 18.659 1.00 77.62 225 TYR C CA 1
ATOM 5636 C C . TYR C 1 244 ? 47.765 24.164 18.591 1.00 67.95 225 TYR C C 1
ATOM 5637 O O . TYR C 1 244 ? 48.654 24.802 18.036 1.00 82.58 225 TYR C O 1
ATOM 5646 N N . GLY C 1 245 ? 47.966 22.965 19.136 1.00 51.89 226 GLY C N 1
ATOM 5647 C CA . GLY C 1 245 ? 49.239 22.272 19.019 1.00 50.19 226 GLY C CA 1
ATOM 5648 C C . GLY C 1 245 ? 50.344 22.932 19.817 1.00 56.38 226 GLY C C 1
ATOM 5649 O O . GLY C 1 245 ? 50.708 22.465 20.895 1.00 72.43 226 GLY C O 1
ATOM 5650 N N . LEU C 1 246 ? 50.876 24.030 19.292 1.00 94.26 227 LEU C N 1
ATOM 5651 C CA . LEU C 1 246 ? 51.951 24.765 19.956 1.00 100.95 227 LEU C CA 1
ATOM 5652 C C . LEU C 1 246 ? 53.171 23.886 20.213 1.00 86.96 227 LEU C C 1
ATOM 5653 O O . LEU C 1 246 ? 53.170 22.693 19.922 1.00 97.01 227 LEU C O 1
ATOM 5658 N N . GLY C 1 247 ? 54.215 24.493 20.761 1.00 47.62 228 GLY C N 1
ATOM 5659 C CA . GLY C 1 247 ? 55.482 23.824 20.929 1.00 47.36 228 GLY C CA 1
ATOM 5660 C C . GLY C 1 247 ? 56.181 24.279 22.182 1.00 46.82 228 GLY C C 1
ATOM 5661 O O . GLY C 1 247 ? 55.556 24.842 23.074 1.00 83.81 228 GLY C O 1
ATOM 5662 N N . ALA C 1 248 ? 57.483 24.025 22.243 1.00 77.23 229 ALA C N 1
ATOM 5663 C CA . ALA C 1 248 ? 58.267 24.276 23.443 1.00 88.13 229 ALA C CA 1
ATOM 5664 C C . ALA C 1 248 ? 58.212 25.744 23.838 1.00 81.88 229 ALA C C 1
ATOM 5665 O O . ALA C 1 248 ? 57.656 26.096 24.877 1.00 96.47 229 ALA C O 1
ATOM 5667 N N . ILE C 1 249 ? 58.779 26.596 22.994 1.00 52.75 230 ILE C N 1
ATOM 5668 C CA . ILE C 1 249 ? 58.892 28.024 23.285 1.00 61.82 230 ILE C CA 1
ATOM 5669 C C . ILE C 1 249 ? 57.519 28.640 23.550 1.00 58.76 230 ILE C C 1
ATOM 5670 O O . ILE C 1 249 ? 57.363 29.464 24.448 1.00 46.20 230 ILE C O 1
ATOM 5675 N N . ALA C 1 250 ? 56.524 28.231 22.770 1.00 70.81 231 ALA C N 1
ATOM 5676 C CA . ALA C 1 250 ? 55.170 28.748 22.932 1.00 45.85 231 ALA C CA 1
ATOM 5677 C C . ALA C 1 250 ? 54.589 28.319 24.271 1.00 65.27 231 ALA C C 1
ATOM 5678 O O . ALA C 1 250 ? 53.934 29.107 24.947 1.00 67.00 231 ALA C O 1
ATOM 5680 N N . THR C 1 251 ? 54.833 27.068 24.653 1.00 87.51 232 THR C N 1
ATOM 5681 C CA . THR C 1 251 ? 54.319 26.542 25.914 1.00 76.76 232 THR C CA 1
ATOM 5682 C C . THR C 1 251 ? 55.023 27.213 27.092 1.00 70.74 232 THR C C 1
ATOM 5683 O O . THR C 1 251 ? 54.412 27.472 28.126 1.00 60.58 232 THR C O 1
ATOM 5687 N N . VAL C 1 252 ? 56.314 27.487 26.930 1.00 63.51 233 VAL C N 1
ATOM 5688 C CA . VAL C 1 252 ? 57.072 28.219 27.936 1.00 44.71 233 VAL C CA 1
ATOM 5689 C C . VAL C 1 252 ? 56.479 29.614 28.093 1.00 51.93 233 VAL C C 1
ATOM 5690 O O . VAL C 1 252 ? 56.276 30.091 29.207 1.00 49.55 233 VAL C O 1
ATOM 5694 N N . SER C 1 253 ? 56.209 30.268 26.969 1.00 63.09 234 SER C N 1
ATOM 5695 C CA . SER C 1 253 ? 55.617 31.602 26.981 1.00 69.88 234 SER C CA 1
ATOM 5696 C C . SER C 1 253 ? 54.247 31.553 27.633 1.00 63.25 234 SER C C 1
ATOM 5697 O O . SER C 1 253 ? 53.933 32.378 28.484 1.00 52.29 234 SER C O 1
ATOM 5700 N N . THR C 1 254 ? 53.444 30.570 27.231 1.00 57.08 235 THR C N 1
ATOM 5701 C CA . THR C 1 254 ? 52.102 30.378 27.777 1.00 45.92 235 THR C CA 1
ATOM 5702 C C . THR C 1 254 ? 52.159 30.288 29.294 1.00 50.94 235 THR C C 1
ATOM 5703 O O . THR C 1 254 ? 51.256 30.760 29.988 1.00 45.91 235 THR C O 1
ATOM 5707 N N . ALA C 1 255 ? 53.227 29.684 29.807 1.00 66.53 236 ALA C N 1
ATOM 5708 C CA . ALA C 1 255 ? 53.379 29.501 31.247 1.00 45.34 236 ALA C CA 1
ATOM 5709 C C . ALA C 1 255 ? 53.798 30.810 31.904 1.00 44.81 236 ALA C C 1
ATOM 5710 O O . ALA C 1 255 ? 53.316 31.153 32.984 1.00 47.80 236 ALA C O 1
ATOM 5712 N N . LEU C 1 256 ? 54.685 31.548 31.243 1.00 59.01 237 LEU C N 1
ATOM 5713 C CA . LEU C 1 256 ? 55.174 32.820 31.774 1.00 52.96 237 LEU C CA 1
ATOM 5714 C C . LEU C 1 256 ? 54.062 33.851 31.854 1.00 54.85 237 LEU C C 1
ATOM 5715 O O . LEU C 1 256 ? 53.956 34.556 32.850 1.00 73.53 237 LEU C O 1
ATOM 5720 N N . THR C 1 257 ? 53.236 33.948 30.812 1.00 47.33 238 THR C N 1
ATOM 5721 C CA . THR C 1 257 ? 52.128 34.906 30.819 1.00 50.23 238 THR C CA 1
ATOM 5722 C C . THR C 1 257 ? 51.155 34.491 31.920 1.00 64.12 238 THR C C 1
ATOM 5723 O O . THR C 1 257 ? 50.663 35.336 32.673 1.00 76.86 238 THR C O 1
ATOM 5727 N N . ALA C 1 258 ? 50.905 33.185 32.025 1.00 48.55 239 ALA C N 1
ATOM 5728 C CA . ALA C 1 258 ? 50.053 32.647 33.077 1.00 45.64 239 ALA C CA 1
ATOM 5729 C C . ALA C 1 258 ? 50.639 33.029 34.420 1.00 45.23 239 ALA C C 1
ATOM 5730 O O . ALA C 1 258 ? 49.914 33.321 35.359 1.00 45.37 239 ALA C O 1
ATOM 5732 N N . LEU C 1 259 ? 51.965 33.055 34.483 1.00 72.53 240 LEU C N 1
ATOM 5733 C CA . LEU C 1 259 ? 52.688 33.395 35.700 1.00 69.22 240 LEU C CA 1
ATOM 5734 C C . LEU C 1 259 ? 52.470 34.851 36.095 1.00 52.83 240 LEU C C 1
ATOM 5735 O O . LEU C 1 259 ? 52.165 35.150 37.237 1.00 63.00 240 LEU C O 1
ATOM 5740 N N . VAL C 1 260 ? 52.637 35.752 35.137 1.00 55.82 241 VAL C N 1
ATOM 5741 C CA . VAL C 1 260 ? 52.455 37.185 35.370 1.00 70.26 241 VAL C CA 1
ATOM 5742 C C . VAL C 1 260 ? 51.031 37.493 35.841 1.00 71.93 241 VAL C C 1
ATOM 5743 O O . VAL C 1 260 ? 50.837 38.192 36.838 1.00 50.95 241 VAL C O 1
ATOM 5747 N N . ILE C 1 261 ? 50.043 36.963 35.119 1.00 66.67 242 ILE C N 1
ATOM 5748 C CA . ILE C 1 261 ? 48.627 37.175 35.432 1.00 77.56 242 ILE C CA 1
ATOM 5749 C C . ILE C 1 261 ? 48.330 36.856 36.896 1.00 81.34 242 ILE C C 1
ATOM 5750 O O . ILE C 1 261 ? 47.390 37.382 37.480 1.00 85.14 242 ILE C O 1
ATOM 5755 N N . ILE C 1 262 ? 49.149 36.001 37.491 1.00 75.06 243 ILE C N 1
ATOM 5756 C CA . ILE C 1 262 ? 48.961 35.617 38.878 1.00 75.39 243 ILE C CA 1
ATOM 5757 C C . ILE C 1 262 ? 49.534 36.681 39.816 1.00 58.20 243 ILE C C 1
ATOM 5758 O O . ILE C 1 262 ? 49.015 36.889 40.912 1.00 45.17 243 ILE C O 1
ATOM 5763 N N . LEU C 1 263 ? 50.589 37.369 39.389 1.00 58.78 244 LEU C N 1
ATOM 5764 C CA . LEU C 1 263 ? 51.188 38.413 40.226 1.00 61.15 244 LEU C CA 1
ATOM 5765 C C . LEU C 1 263 ? 50.324 39.652 40.229 1.00 79.91 244 LEU C C 1
ATOM 5766 O O . LEU C 1 263 ? 50.178 40.304 41.262 1.00 90.67 244 LEU C O 1
ATOM 5771 N N . VAL C 1 264 ? 49.763 39.993 39.072 1.00 50.95 245 VAL C N 1
ATOM 5772 C CA . VAL C 1 264 ? 48.923 41.177 38.985 1.00 59.87 245 VAL C CA 1
ATOM 5773 C C . VAL C 1 264 ? 47.738 40.965 39.924 1.00 82.46 245 VAL C C 1
ATOM 5774 O O . VAL C 1 264 ? 47.298 41.894 40.595 1.00 112.83 245 VAL C O 1
ATOM 5778 N N . GLN C 1 265 ? 47.237 39.735 39.979 1.00 44.82 246 GLN C N 1
ATOM 5779 C CA . GLN C 1 265 ? 46.213 39.376 40.946 1.00 48.10 246 GLN C CA 1
ATOM 5780 C C . GLN C 1 265 ? 46.786 39.487 42.351 1.00 59.89 246 GLN C C 1
ATOM 5781 O O . GLN C 1 265 ? 46.227 40.160 43.218 1.00 56.12 246 GLN C O 1
ATOM 5787 N N . ALA C 1 266 ? 47.917 38.823 42.559 1.00 67.10 247 ALA C N 1
ATOM 5788 C CA . ALA C 1 266 ? 48.579 38.790 43.856 1.00 64.29 247 ALA C CA 1
ATOM 5789 C C . ALA C 1 266 ? 48.838 40.193 44.398 1.00 65.14 247 ALA C C 1
ATOM 5790 O O . ALA C 1 266 ? 48.387 40.546 45.486 1.00 71.64 247 ALA C O 1
ATOM 5792 N N . MET C 1 267 ? 49.565 40.989 43.625 1.00 70.73 248 MET C N 1
ATOM 5793 C CA . MET C 1 267 ? 49.911 42.350 44.015 1.00 58.65 248 MET C CA 1
ATOM 5794 C C . MET C 1 267 ? 48.672 43.196 44.242 1.00 59.43 248 MET C C 1
ATOM 5795 O O . MET C 1 267 ? 48.697 44.112 45.060 1.00 69.44 248 MET C O 1
ATOM 5800 N N . ALA C 1 268 ? 47.592 42.889 43.523 1.00 58.65 249 ALA C N 1
ATOM 5801 C CA . ALA C 1 268 ? 46.351 43.664 43.606 1.00 46.17 249 ALA C CA 1
ATOM 5802 C C . ALA C 1 268 ? 45.548 43.331 44.855 1.00 44.72 249 ALA C C 1
ATOM 5803 O O . ALA C 1 268 ? 44.953 44.210 45.480 1.00 68.67 249 ALA C O 1
ATOM 5805 N N . TRP C 1 269 ? 45.517 42.056 45.214 1.00 69.88 250 TRP C N 1
ATOM 5806 C CA . TRP C 1 269 ? 44.868 41.654 46.452 1.00 74.68 250 TRP C CA 1
ATOM 5807 C C . TRP C 1 269 ? 45.661 42.144 47.665 1.00 68.21 250 TRP C C 1
ATOM 5808 O O . TRP C 1 269 ? 45.108 42.278 48.753 1.00 55.13 250 TRP C O 1
ATOM 5819 N N . LEU C 1 270 ? 46.950 42.414 47.467 1.00 80.40 251 LEU C N 1
ATOM 5820 C CA . LEU C 1 270 ? 47.786 43.029 48.497 1.00 79.39 251 LEU C CA 1
ATOM 5821 C C . LEU C 1 270 ? 47.705 44.552 48.401 1.00 93.98 251 LEU C C 1
ATOM 5822 O O . LEU C 1 270 ? 48.687 45.250 48.664 1.00 82.34 251 LEU C O 1
ATOM 5827 N N . GLY C 1 271 ? 46.532 45.067 48.037 1.00 67.07 252 GLY C N 1
ATOM 5828 C CA . GLY C 1 271 ? 46.393 46.478 47.720 1.00 59.76 252 GLY C CA 1
ATOM 5829 C C . GLY C 1 271 ? 47.300 46.782 46.547 1.00 73.41 252 GLY C C 1
ATOM 5830 O O . GLY C 1 271 ? 47.074 46.257 45.466 1.00 119.11 252 GLY C O 1
ATOM 5831 N N . ARG C 1 272 ? 48.305 47.630 46.766 1.00 69.16 253 ARG C N 1
ATOM 5832 C CA . ARG C 1 272 ? 49.467 47.775 45.875 1.00 98.25 253 ARG C CA 1
ATOM 5833 C C . ARG C 1 272 ? 49.149 47.555 44.378 1.00 92.56 253 ARG C C 1
ATOM 5834 O O . ARG C 1 272 ? 49.737 46.694 43.718 1.00 63.94 253 ARG C O 1
ATOM 5842 N N . VAL C 1 273 ? 48.222 48.356 43.852 1.00 100.09 254 VAL C N 1
ATOM 5843 C CA . VAL C 1 273 ? 47.607 48.101 42.541 1.00 79.26 254 VAL C CA 1
ATOM 5844 C C . VAL C 1 273 ? 48.308 48.749 41.347 1.00 88.75 254 VAL C C 1
ATOM 5845 O O . VAL C 1 273 ? 48.103 48.336 40.202 1.00 82.27 254 VAL C O 1
ATOM 5849 N N . LYS C 1 274 ? 49.095 49.788 41.602 1.00 74.16 255 LYS C N 1
ATOM 5850 C CA . LYS C 1 274 ? 49.764 50.508 40.521 1.00 57.43 255 LYS C CA 1
ATOM 5851 C C . LYS C 1 274 ? 50.807 49.621 39.859 1.00 69.04 255 LYS C C 1
ATOM 5852 O O . LYS C 1 274 ? 50.860 49.521 38.633 1.00 86.20 255 LYS C O 1
ATOM 5858 N N . GLU C 1 275 ? 51.624 48.968 40.682 1.00 77.77 256 GLU C N 1
ATOM 5859 C CA . GLU C 1 275 ? 52.644 48.060 40.178 1.00 64.38 256 GLU C CA 1
ATOM 5860 C C . GLU C 1 275 ? 51.975 46.817 39.610 1.00 75.17 256 GLU C C 1
ATOM 5861 O O . GLU C 1 275 ? 52.520 46.178 38.714 1.00 102.14 256 GLU C O 1
ATOM 5867 N N . SER C 1 276 ? 50.792 46.485 40.121 1.00 55.09 257 SER C N 1
ATOM 5868 C CA . SER C 1 276 ? 50.019 45.361 39.596 1.00 69.50 257 SER C CA 1
ATOM 5869 C C . SER C 1 276 ? 49.596 45.638 38.164 1.00 53.80 257 SER C C 1
ATOM 5870 O O . SER C 1 276 ? 49.805 44.825 37.265 1.00 82.90 257 SER C O 1
ATOM 5873 N N . PHE C 1 277 ? 48.992 46.800 37.967 1.00 78.60 258 PHE C N 1
ATOM 5874 C CA . PHE C 1 277 ? 48.594 47.248 36.641 1.00 70.06 258 PHE C CA 1
ATOM 5875 C C . PHE C 1 277 ? 49.813 47.353 35.731 1.00 68.74 258 PHE C C 1
ATOM 5876 O O . PHE C 1 277 ? 49.837 46.786 34.639 1.00 52.91 258 PHE C O 1
ATOM 5884 N N . ASN C 1 278 ? 50.835 48.057 36.212 1.00 76.11 259 ASN C N 1
ATOM 5885 C CA . ASN C 1 278 ? 52.063 48.284 35.454 1.00 79.13 259 ASN C CA 1
ATOM 5886 C C . ASN C 1 278 ? 52.739 46.956 35.056 1.00 75.78 259 ASN C C 1
ATOM 5887 O O . ASN C 1 278 ? 53.492 46.895 34.082 1.00 50.95 259 ASN C O 1
ATOM 5892 N N . LEU C 1 279 ? 52.434 45.889 35.789 1.00 73.42 260 LEU C N 1
ATOM 5893 C CA . LEU C 1 279 ? 53.075 44.598 35.571 1.00 70.84 260 LEU C CA 1
ATOM 5894 C C . LEU C 1 279 ? 52.624 43.944 34.273 1.00 71.96 260 LEU C C 1
ATOM 5895 O O . LEU C 1 279 ? 53.353 43.140 33.693 1.00 81.14 260 LEU C O 1
ATOM 5900 N N . ASN C 1 280 ? 51.423 44.287 33.818 1.00 50.90 261 ASN C N 1
ATOM 5901 C CA . ASN C 1 280 ? 50.829 43.617 32.665 1.00 58.06 261 ASN C CA 1
ATOM 5902 C C . ASN C 1 280 ? 51.599 43.810 31.347 1.00 61.89 261 ASN C C 1
ATOM 5903 O O . ASN C 1 280 ? 51.291 43.155 30.348 1.00 58.75 261 ASN C O 1
ATOM 5908 N N . LEU C 1 281 ? 52.609 44.678 31.344 1.00 49.64 262 LEU C N 1
ATOM 5909 C CA . LEU C 1 281 ? 53.403 44.920 30.134 1.00 72.25 262 LEU C CA 1
ATOM 5910 C C . LEU C 1 281 ? 54.340 43.763 29.807 1.00 77.03 262 LEU C C 1
ATOM 5911 O O . LEU C 1 281 ? 54.971 43.747 28.749 1.00 76.68 262 LEU C O 1
ATOM 5916 N N . ALA C 1 282 ? 54.433 42.801 30.715 1.00 61.67 263 ALA C N 1
ATOM 5917 C CA . ALA C 1 282 ? 55.275 41.643 30.502 1.00 52.47 263 ALA C CA 1
ATOM 5918 C C . ALA C 1 282 ? 54.654 40.747 29.439 1.00 66.44 263 ALA C C 1
ATOM 5919 O O . ALA C 1 282 ? 55.362 40.142 28.632 1.00 73.86 263 ALA C O 1
ATOM 5921 N N . VAL C 1 283 ? 53.323 40.682 29.433 1.00 56.75 264 VAL C N 1
ATOM 5922 C CA . VAL C 1 283 ? 52.605 39.721 28.597 1.00 69.39 264 VAL C CA 1
ATOM 5923 C C . VAL C 1 283 ? 52.883 39.954 27.106 1.00 70.36 264 VAL C C 1
ATOM 5924 O O . VAL C 1 283 ? 53.229 39.010 26.393 1.00 66.93 264 VAL C O 1
ATOM 5928 N N . PRO C 1 284 ? 52.745 41.204 26.628 1.00 71.37 265 PRO C N 1
ATOM 5929 C CA . PRO C 1 284 ? 53.146 41.479 25.241 1.00 71.11 265 PRO C CA 1
ATOM 5930 C C . PRO C 1 284 ? 54.610 41.136 24.962 1.00 60.16 265 PRO C C 1
ATOM 5931 O O . PRO C 1 284 ? 54.918 40.513 23.945 1.00 54.23 265 PRO C O 1
ATOM 5935 N N . ILE C 1 285 ? 55.491 41.543 25.871 1.00 45.29 266 ILE C N 1
ATOM 5936 C CA . ILE C 1 285 ? 56.925 41.332 25.710 1.00 53.22 266 ILE C CA 1
ATOM 5937 C C . ILE C 1 285 ? 57.265 39.844 25.676 1.00 54.37 266 ILE C C 1
ATOM 5938 O O . ILE C 1 285 ? 58.055 39.394 24.844 1.00 53.82 266 ILE C O 1
ATOM 5943 N N . ILE C 1 286 ? 56.667 39.087 26.588 1.00 44.96 267 ILE C N 1
ATOM 5944 C CA . ILE C 1 286 ? 56.863 37.646 26.639 1.00 43.45 267 ILE C CA 1
ATOM 5945 C C . ILE C 1 286 ? 56.408 37.032 25.326 1.00 43.03 267 ILE C C 1
ATOM 5946 O O . ILE C 1 286 ? 57.144 36.280 24.693 1.00 69.34 267 ILE C O 1
ATOM 5951 N N . ILE C 1 287 ? 55.193 37.371 24.915 1.00 43.62 268 ILE C N 1
ATOM 5952 C CA . ILE C 1 287 ? 54.632 36.851 23.677 1.00 56.01 268 ILE C CA 1
ATOM 5953 C C . ILE C 1 287 ? 55.504 37.245 22.489 1.00 63.22 268 ILE C C 1
ATOM 5954 O O . ILE C 1 287 ? 55.895 36.395 21.686 1.00 65.84 268 ILE C O 1
ATOM 5959 N N . GLY C 1 288 ? 55.805 38.536 22.388 1.00 44.64 269 GLY C N 1
ATOM 5960 C CA . GLY C 1 288 ? 56.599 39.048 21.289 1.00 42.43 269 GLY C CA 1
ATOM 5961 C C . GLY C 1 288 ? 57.951 38.370 21.200 1.00 58.85 269 GLY C C 1
ATOM 5962 O O . GLY C 1 288 ? 58.360 37.908 20.134 1.00 77.45 269 GLY C O 1
ATOM 5963 N N . ALA C 1 289 ? 58.644 38.308 22.330 1.00 64.83 270 ALA C N 1
ATOM 5964 C CA . ALA C 1 289 ? 59.935 37.644 22.390 1.00 62.56 270 ALA C CA 1
ATOM 5965 C C . ALA C 1 289 ? 59.778 36.174 22.028 1.00 58.49 270 ALA C C 1
ATOM 5966 O O . ALA C 1 289 ? 60.607 35.612 21.315 1.00 61.08 270 ALA C O 1
ATOM 5968 N N . GLY C 1 290 ? 58.700 35.562 22.504 1.00 56.82 271 GLY C N 1
ATOM 5969 C CA . GLY C 1 290 ? 58.445 34.160 22.240 1.00 66.91 271 GLY C CA 1
ATOM 5970 C C . GLY C 1 290 ? 58.344 33.872 20.754 1.00 74.19 271 GLY C C 1
ATOM 5971 O O . GLY C 1 290 ? 58.841 32.858 20.267 1.00 78.22 271 GLY C O 1
ATOM 5972 N N . ILE C 1 291 ? 57.696 34.775 20.028 1.00 77.60 272 ILE C N 1
ATOM 5973 C CA . ILE C 1 291 ? 57.551 34.631 18.585 1.00 67.58 272 ILE C CA 1
ATOM 5974 C C . ILE C 1 291 ? 58.899 34.782 17.894 1.00 72.30 272 ILE C C 1
ATOM 5975 O O . ILE C 1 291 ? 59.244 34.002 17.010 1.00 86.40 272 ILE C O 1
ATOM 5980 N N . ILE C 1 292 ? 59.652 35.799 18.299 1.00 72.54 273 ILE C N 1
ATOM 5981 C CA . ILE C 1 292 ? 60.943 36.105 17.687 1.00 72.94 273 ILE C CA 1
ATOM 5982 C C . ILE C 1 292 ? 61.930 34.954 17.833 1.00 86.42 273 ILE C C 1
ATOM 5983 O O . ILE C 1 292 ? 62.691 34.656 16.915 1.00 118.03 273 ILE C O 1
ATOM 5988 N N . VAL C 1 293 ? 61.919 34.315 18.992 1.00 47.01 274 VAL C N 1
ATOM 5989 C CA . VAL C 1 293 ? 62.812 33.202 19.254 1.00 53.33 274 VAL C CA 1
ATOM 5990 C C . VAL C 1 293 ? 62.347 31.958 18.499 1.00 74.07 274 VAL C C 1
ATOM 5991 O O . VAL C 1 293 ? 63.166 31.163 18.041 1.00 109.84 274 VAL C O 1
ATOM 5995 N N . ASP C 1 294 ? 61.034 31.790 18.376 1.00 50.94 275 ASP C N 1
ATOM 5996 C CA . ASP C 1 294 ? 60.469 30.629 17.692 1.00 55.88 275 ASP C CA 1
ATOM 5997 C C . ASP C 1 294 ? 60.816 30.639 16.202 1.00 92.05 275 ASP C C 1
ATOM 5998 O O . ASP C 1 294 ? 61.036 29.587 15.601 1.00 113.34 275 ASP C O 1
ATOM 6003 N N . MET C 1 295 ? 60.858 31.829 15.610 1.00 114.79 276 MET C N 1
ATOM 6004 C CA . MET C 1 295 ? 61.231 31.976 14.208 1.00 109.83 276 MET C CA 1
ATOM 6005 C C . MET C 1 295 ? 62.684 31.562 13.987 1.00 136.84 276 MET C C 1
ATOM 6006 O O . MET C 1 295 ? 63.027 30.994 12.949 1.00 167.83 276 MET C O 1
ATOM 6011 N N . LEU C 1 296 ? 63.530 31.849 14.971 1.00 125.36 277 LEU C N 1
ATOM 6012 C CA . LEU C 1 296 ? 64.942 31.484 14.915 1.00 114.10 277 LEU C CA 1
ATOM 6013 C C . LEU C 1 296 ? 65.183 30.096 15.510 1.00 103.96 277 LEU C C 1
ATOM 6014 O O . LEU C 1 296 ? 64.656 29.089 15.023 1.00 87.68 277 LEU C O 1
ATOM 6019 N N . LEU D 1 22 ? 18.356 85.014 80.804 1.00 30.64 3 LEU D N 1
ATOM 6020 C CA . LEU D 1 22 ? 19.052 86.298 80.704 1.00 75.76 3 LEU D CA 1
ATOM 6021 C C . LEU D 1 22 ? 20.550 86.067 80.803 1.00 74.39 3 LEU D C 1
ATOM 6022 O O . LEU D 1 22 ? 20.993 85.169 81.514 1.00 78.52 3 LEU D O 1
ATOM 6027 N N . VAL D 1 23 ? 21.322 86.879 80.086 1.00 88.22 4 VAL D N 1
ATOM 6028 C CA . VAL D 1 23 ? 22.782 86.835 80.166 1.00 95.09 4 VAL D CA 1
ATOM 6029 C C . VAL D 1 23 ? 23.400 88.237 80.176 1.00 84.12 4 VAL D C 1
ATOM 6030 O O . VAL D 1 23 ? 23.034 89.096 79.372 1.00 74.29 4 VAL D O 1
ATOM 6034 N N . ARG D 1 24 ? 24.355 88.449 81.076 1.00 63.53 5 ARG D N 1
ATOM 6035 C CA . ARG D 1 24 ? 25.070 89.715 81.157 1.00 73.17 5 ARG D CA 1
ATOM 6036 C C . ARG D 1 24 ? 26.436 89.558 80.491 1.00 74.50 5 ARG D C 1
ATOM 6037 O O . ARG D 1 24 ? 27.245 88.732 80.908 1.00 92.81 5 ARG D O 1
ATOM 6039 N N . ILE D 1 25 ? 26.685 90.350 79.452 1.00 54.38 6 ILE D N 1
ATOM 6040 C CA . ILE D 1 25 ? 27.861 90.162 78.600 1.00 70.93 6 ILE D CA 1
ATOM 6041 C C . ILE D 1 25 ? 29.151 90.543 79.324 1.00 80.82 6 ILE D C 1
ATOM 6042 O O . ILE D 1 25 ? 30.188 89.903 79.128 1.00 83.04 6 ILE D O 1
ATOM 6047 N N . GLU D 1 26 ? 29.075 91.572 80.162 1.00 103.98 7 GLU D N 1
ATOM 6048 C CA . GLU D 1 26 ? 30.237 92.090 80.877 1.00 91.47 7 GLU D CA 1
ATOM 6049 C C . GLU D 1 26 ? 31.060 90.982 81.546 1.00 104.03 7 GLU D C 1
ATOM 6050 O O . GLU D 1 26 ? 32.293 90.997 81.482 1.00 110.22 7 GLU D O 1
ATOM 6052 N N . HIS D 1 27 ? 30.381 90.016 82.162 1.00 88.73 8 HIS D N 1
ATOM 6053 C CA . HIS D 1 27 ? 31.050 88.907 82.849 1.00 100.60 8 HIS D CA 1
ATOM 6054 C C . HIS D 1 27 ? 32.114 88.235 81.980 1.00 107.93 8 HIS D C 1
ATOM 6055 O O . HIS D 1 27 ? 33.147 87.781 82.482 1.00 121.21 8 HIS D O 1
ATOM 6062 N N . THR D 1 28 ? 31.870 88.196 80.673 1.00 85.97 9 THR D N 1
ATOM 6063 C CA . THR D 1 28 ? 32.762 87.504 79.755 1.00 74.84 9 THR D CA 1
ATOM 6064 C C . THR D 1 28 ? 34.179 88.078 79.824 1.00 65.27 9 THR D C 1
ATOM 6065 O O . THR D 1 28 ? 35.144 87.391 79.484 1.00 84.79 9 THR D O 1
ATOM 6069 N N . ILE D 1 29 ? 34.302 89.322 80.289 1.00 78.54 10 ILE D N 1
ATOM 6070 C CA . ILE D 1 29 ? 35.612 89.953 80.451 1.00 90.92 10 ILE D CA 1
ATOM 6071 C C . ILE D 1 29 ? 36.518 89.072 81.297 1.00 97.36 10 ILE D C 1
ATOM 6072 O O . ILE D 1 29 ? 37.719 88.991 81.050 1.00 89.62 10 ILE D O 1
ATOM 6077 N N . PHE D 1 30 ? 35.932 88.399 82.282 1.00 84.41 11 PHE D N 1
ATOM 6078 C CA . PHE D 1 30 ? 36.711 87.605 83.224 1.00 86.66 11 PHE D CA 1
ATOM 6079 C C . PHE D 1 30 ? 37.087 86.236 82.660 1.00 82.39 11 PHE D C 1
ATOM 6080 O O . PHE D 1 30 ? 37.779 85.459 83.316 1.00 81.48 11 PHE D O 1
ATOM 6088 N N . SER D 1 31 ? 36.654 85.965 81.432 1.00 60.81 12 SER D N 1
ATOM 6089 C CA . SER D 1 31 ? 36.932 84.697 80.776 1.00 52.66 12 SER D CA 1
ATOM 6090 C C . SER D 1 31 ? 37.990 84.857 79.687 1.00 69.42 12 SER D C 1
ATOM 6091 O O . SER D 1 31 ? 38.657 83.892 79.319 1.00 80.04 12 SER D O 1
ATOM 6094 N N . LEU D 1 32 ? 38.142 86.079 79.181 1.00 56.43 13 LEU D N 1
ATOM 6095 C CA . LEU D 1 32 ? 39.052 86.351 78.067 1.00 63.72 13 LEU D CA 1
ATOM 6096 C C . LEU D 1 32 ? 40.511 85.988 78.343 1.00 67.74 13 LEU D C 1
ATOM 6097 O O . LEU D 1 32 ? 41.158 85.373 77.490 1.00 73.01 13 LEU D O 1
ATOM 6102 N N . PRO D 1 33 ? 41.035 86.368 79.525 1.00 59.60 14 PRO D N 1
ATOM 6103 C CA . PRO D 1 33 ? 42.454 86.122 79.824 1.00 65.51 14 PRO D CA 1
ATOM 6104 C C . PRO D 1 33 ? 42.888 84.676 79.597 1.00 66.07 14 PRO D C 1
ATOM 6105 O O . PRO D 1 33 ? 43.953 84.433 79.038 1.00 70.47 14 PRO D O 1
ATOM 6109 N N . PHE D 1 34 ? 42.051 83.733 80.004 1.00 53.48 15 PHE D N 1
ATOM 6110 C CA . PHE D 1 34 ? 42.399 82.325 79.926 1.00 80.83 15 PHE D CA 1
ATOM 6111 C C . PHE D 1 34 ? 42.554 81.886 78.473 1.00 81.42 15 PHE D C 1
ATOM 6112 O O . PHE D 1 34 ? 43.301 80.952 78.178 1.00 82.62 15 PHE D O 1
ATOM 6120 N N . ALA D 1 35 ? 41.872 82.585 77.570 1.00 61.89 16 ALA D N 1
ATOM 6121 C CA . ALA D 1 35 ? 41.976 82.303 76.146 1.00 60.70 16 ALA D CA 1
ATOM 6122 C C . ALA D 1 35 ? 43.309 82.811 75.610 1.00 66.01 16 ALA D C 1
ATOM 6123 O O . ALA D 1 35 ? 44.050 82.072 74.964 1.00 72.73 16 ALA D O 1
ATOM 6125 N N . TYR D 1 36 ? 43.608 84.076 75.886 1.00 52.85 17 TYR D N 1
ATOM 6126 C CA . TYR D 1 36 ? 44.855 84.690 75.442 1.00 74.61 17 TYR D CA 1
ATOM 6127 C C . TYR D 1 36 ? 46.066 83.978 76.045 1.00 72.20 17 TYR D C 1
ATOM 6128 O O . TYR D 1 36 ? 47.127 83.903 75.426 1.00 54.74 17 TYR D O 1
ATOM 6137 N N . VAL D 1 37 ? 45.902 83.444 77.249 1.00 72.99 18 VAL D N 1
ATOM 6138 C CA . VAL D 1 37 ? 46.956 82.656 77.872 1.00 77.62 18 VAL D CA 1
ATOM 6139 C C . VAL D 1 37 ? 47.312 81.473 76.970 1.00 84.79 18 VAL D C 1
ATOM 6140 O O . VAL D 1 37 ? 48.483 81.239 76.679 1.00 102.31 18 VAL D O 1
ATOM 6144 N N . GLY D 1 38 ? 46.298 80.740 76.520 1.00 53.57 19 GLY D N 1
ATOM 6145 C CA . GLY D 1 38 ? 46.512 79.562 75.698 1.00 64.78 19 GLY D CA 1
ATOM 6146 C C . GLY D 1 38 ? 47.004 79.894 74.305 1.00 62.97 19 GLY D C 1
ATOM 6147 O O . GLY D 1 38 ? 47.561 79.038 73.619 1.00 63.50 19 GLY D O 1
ATOM 6148 N N . ALA D 1 39 ? 46.783 81.136 73.886 1.00 59.12 20 ALA D N 1
ATOM 6149 C CA . ALA D 1 39 ? 47.243 81.618 72.590 1.00 60.07 20 ALA D CA 1
ATOM 6150 C C . ALA D 1 39 ? 48.706 82.029 72.662 1.00 92.70 20 ALA D C 1
ATOM 6151 O O . ALA D 1 39 ? 49.453 81.893 71.687 1.00 106.35 20 ALA D O 1
ATOM 6153 N N . LEU D 1 40 ? 49.110 82.532 73.823 1.00 64.05 21 LEU D N 1
ATOM 6154 C CA . LEU D 1 40 ? 50.494 82.920 74.046 1.00 52.87 21 LEU D CA 1
ATOM 6155 C C . LEU D 1 40 ? 51.348 81.703 74.388 1.00 53.22 21 LEU D C 1
ATOM 6156 O O . LEU D 1 40 ? 52.351 81.449 73.726 1.00 107.78 21 LEU D O 1
ATOM 6161 N N . LEU D 1 41 ? 50.945 80.938 75.398 1.00 58.83 22 LEU D N 1
ATOM 6162 C CA . LEU D 1 41 ? 51.692 79.743 75.799 1.00 85.28 22 LEU D CA 1
ATOM 6163 C C . LEU D 1 41 ? 51.754 78.697 74.682 1.00 80.40 22 LEU D C 1
ATOM 6164 O O . LEU D 1 41 ? 52.462 77.692 74.788 1.00 79.40 22 LEU D O 1
ATOM 6169 N N . SER D 1 42 ? 50.987 78.932 73.626 1.00 83.05 23 SER D N 1
ATOM 6170 C CA . SER D 1 42 ? 51.198 78.261 72.357 1.00 98.51 23 SER D CA 1
ATOM 6171 C C . SER D 1 42 ? 52.106 79.167 71.544 1.00 106.82 23 SER D C 1
ATOM 6172 O O . SER D 1 42 ? 51.692 80.243 71.115 1.00 124.49 23 SER D O 1
ATOM 6175 N N . ARG D 1 43 ? 53.344 78.735 71.337 1.00 84.30 24 ARG D N 1
ATOM 6176 C CA . ARG D 1 43 ? 54.374 79.604 70.779 1.00 105.77 24 ARG D CA 1
ATOM 6177 C C . ARG D 1 43 ? 54.065 80.117 69.362 1.00 122.02 24 ARG D C 1
ATOM 6178 O O . ARG D 1 43 ? 54.829 80.914 68.819 1.00 138.06 24 ARG D O 1
ATOM 6186 N N . TYR D 1 44 ? 52.954 79.678 68.771 1.00 134.60 25 TYR D N 1
ATOM 6187 C CA . TYR D 1 44 ? 52.533 80.187 67.466 1.00 107.64 25 TYR D CA 1
ATOM 6188 C C . TYR D 1 44 ? 52.081 81.647 67.563 1.00 114.28 25 TYR D C 1
ATOM 6189 O O . TYR D 1 44 ? 51.739 82.121 68.648 1.00 109.64 25 TYR D O 1
ATOM 6198 N N . PRO D 1 45 ? 52.075 82.363 66.423 1.00 112.60 26 PRO D N 1
ATOM 6199 C CA . PRO D 1 45 ? 51.665 83.769 66.389 1.00 109.80 26 PRO D CA 1
ATOM 6200 C C . PRO D 1 45 ? 50.220 83.973 65.953 1.00 111.61 26 PRO D C 1
ATOM 6201 O O . PRO D 1 45 ? 49.588 83.066 65.410 1.00 108.01 26 PRO D O 1
ATOM 6205 N N . PHE D 1 46 ? 49.714 85.177 66.186 1.00 92.53 27 PHE D N 1
ATOM 6206 C CA . PHE D 1 46 ? 48.348 85.521 65.826 1.00 95.41 27 PHE D CA 1
ATOM 6207 C C . PHE D 1 46 ? 48.211 87.032 65.663 1.00 84.95 27 PHE D C 1
ATOM 6208 O O . PHE D 1 46 ? 49.054 87.799 66.134 1.00 83.56 27 PHE D O 1
ATOM 6216 N N . THR D 1 47 ? 47.138 87.448 65.001 1.00 79.10 28 THR D N 1
ATOM 6217 C CA . THR D 1 47 ? 46.925 88.850 64.674 1.00 77.52 28 THR D CA 1
ATOM 6218 C C . THR D 1 47 ? 45.876 89.484 65.571 1.00 79.54 28 THR D C 1
ATOM 6219 O O . THR D 1 47 ? 45.161 88.793 66.296 1.00 94.65 28 THR D O 1
ATOM 6223 N N . LEU D 1 48 ? 45.784 90.808 65.507 1.00 76.50 29 LEU D N 1
ATOM 6224 C CA . LEU D 1 48 ? 44.758 91.542 66.231 1.00 86.86 29 LEU D CA 1
ATOM 6225 C C . LEU D 1 48 ? 43.379 91.057 65.798 1.00 91.79 29 LEU D C 1
ATOM 6226 O O . LEU D 1 48 ? 42.448 90.994 66.600 1.00 87.16 29 LEU D O 1
ATOM 6231 N N . ALA D 1 49 ? 43.260 90.704 64.523 1.00 72.63 30 ALA D N 1
ATOM 6232 C CA . ALA D 1 49 ? 42.018 90.159 63.998 1.00 74.97 30 ALA D CA 1
ATOM 6233 C C . ALA D 1 49 ? 41.699 88.863 64.727 1.00 83.76 30 ALA D C 1
ATOM 6234 O O . ALA D 1 49 ? 40.624 88.714 65.311 1.00 80.85 30 ALA D O 1
ATOM 6236 N N . ASP D 1 50 ? 42.656 87.940 64.701 1.00 91.69 31 ASP D N 1
ATOM 6237 C CA . ASP D 1 50 ? 42.522 86.656 65.375 1.00 95.49 31 ASP D CA 1
ATOM 6238 C C . ASP D 1 50 ? 42.126 86.858 66.836 1.00 102.75 31 ASP D C 1
ATOM 6239 O O . ASP D 1 50 ? 41.318 86.105 67.375 1.00 99.61 31 ASP D O 1
ATOM 6244 N N . ALA D 1 51 ? 42.690 87.889 67.460 1.00 84.70 32 ALA D N 1
ATOM 6245 C CA . ALA D 1 51 ? 42.491 88.140 68.886 1.00 83.04 32 ALA D CA 1
ATOM 6246 C C . ALA D 1 51 ? 41.070 88.608 69.180 1.00 77.60 32 ALA D C 1
ATOM 6247 O O . ALA D 1 51 ? 40.521 88.334 70.249 1.00 73.28 32 ALA D O 1
ATOM 6249 N N . ILE D 1 52 ? 40.480 89.323 68.230 1.00 81.16 33 ILE D N 1
ATOM 6250 C CA . ILE D 1 52 ? 39.107 89.787 68.375 1.00 79.70 33 ILE D CA 1
ATOM 6251 C C . ILE D 1 52 ? 38.154 88.607 68.243 1.00 79.42 33 ILE D C 1
ATOM 6252 O O . ILE D 1 52 ? 37.185 88.484 68.998 1.00 62.65 33 ILE D O 1
ATOM 6257 N N . LEU D 1 53 ? 38.438 87.740 67.278 1.00 68.19 34 LEU D N 1
ATOM 6258 C CA . LEU D 1 53 ? 37.622 86.557 67.052 1.00 80.29 34 LEU D CA 1
ATOM 6259 C C . LEU D 1 53 ? 37.653 85.649 68.275 1.00 78.89 34 LEU D C 1
ATOM 6260 O O . LEU D 1 53 ? 36.653 85.009 68.606 1.00 71.45 34 LEU D O 1
ATOM 6265 N N . MET D 1 54 ? 38.808 85.596 68.938 1.00 60.64 35 MET D N 1
ATOM 6266 C CA . MET D 1 54 ? 38.941 84.851 70.187 1.00 58.88 35 MET D CA 1
ATOM 6267 C C . MET D 1 54 ? 37.879 85.350 71.158 1.00 53.84 35 MET D C 1
ATOM 6268 O O . MET D 1 54 ? 37.068 84.571 71.661 1.00 45.27 35 MET D O 1
ATOM 6273 N N . ALA D 1 55 ? 37.887 86.662 71.390 1.00 55.16 36 ALA D N 1
ATOM 6274 C CA . ALA D 1 55 ? 36.964 87.300 72.319 1.00 64.79 36 ALA D CA 1
ATOM 6275 C C . ALA D 1 55 ? 35.524 87.010 71.920 1.00 57.97 36 ALA D C 1
ATOM 6276 O O . ALA D 1 55 ? 34.711 86.604 72.751 1.00 43.52 36 ALA D O 1
ATOM 6278 N N . ALA D 1 56 ? 35.223 87.212 70.643 1.00 53.27 37 ALA D N 1
ATOM 6279 C CA . ALA D 1 56 ? 33.899 86.926 70.109 1.00 59.77 37 ALA D CA 1
ATOM 6280 C C . ALA D 1 56 ? 33.467 85.499 70.446 1.00 67.90 37 ALA D C 1
ATOM 6281 O O . ALA D 1 56 ? 32.378 85.281 70.982 1.00 67.32 37 ALA D O 1
ATOM 6283 N N . ALA D 1 57 ? 34.333 84.535 70.140 1.00 61.93 38 ALA D N 1
ATOM 6284 C CA . ALA D 1 57 ? 34.058 83.120 70.392 1.00 53.16 38 ALA D CA 1
ATOM 6285 C C . ALA D 1 57 ? 33.707 82.880 71.853 1.00 45.01 38 ALA D C 1
ATOM 6286 O O . ALA D 1 57 ? 32.776 82.138 72.168 1.00 60.28 38 ALA D O 1
ATOM 6288 N N . VAL D 1 58 ? 34.464 83.517 72.743 1.00 46.24 39 VAL D N 1
ATOM 6289 C CA . VAL D 1 58 ? 34.228 83.413 74.178 1.00 48.00 39 VAL D CA 1
ATOM 6290 C C . VAL D 1 58 ? 32.858 83.988 74.487 1.00 45.83 39 VAL D C 1
ATOM 6291 O O . VAL D 1 58 ? 32.042 83.332 75.124 1.00 45.74 39 VAL D O 1
ATOM 6295 N N . VAL D 1 59 ? 32.609 85.210 74.028 1.00 41.47 40 VAL D N 1
ATOM 6296 C CA . VAL D 1 59 ? 31.321 85.862 74.248 1.00 60.01 40 VAL D CA 1
ATOM 6297 C C . VAL D 1 59 ? 30.163 84.957 73.811 1.00 51.69 40 VAL D C 1
ATOM 6298 O O . VAL D 1 59 ? 29.163 84.805 74.527 1.00 50.82 40 VAL D O 1
ATOM 6302 N N . GLY D 1 60 ? 30.301 84.352 72.638 1.00 54.12 41 GLY D N 1
ATOM 6303 C CA . GLY D 1 60 ? 29.279 83.459 72.129 1.00 58.97 41 GLY D CA 1
ATOM 6304 C C . GLY D 1 60 ? 29.109 82.254 73.023 1.00 48.72 41 GLY D C 1
ATOM 6305 O O . GLY D 1 60 ? 28.001 81.908 73.430 1.00 51.61 41 GLY D O 1
ATOM 6306 N N . LEU D 1 61 ? 30.226 81.619 73.338 1.00 40.94 42 LEU D N 1
ATOM 6307 C CA . LEU D 1 61 ? 30.211 80.413 74.141 1.00 39.53 42 LEU D CA 1
ATOM 6308 C C . LEU D 1 61 ? 29.548 80.679 75.492 1.00 38.57 42 LEU D C 1
ATOM 6309 O O . LEU D 1 61 ? 28.660 79.933 75.913 1.00 37.82 42 LEU D O 1
ATOM 6314 N N . ARG D 1 62 ? 29.953 81.762 76.153 1.00 49.39 43 ARG D N 1
ATOM 6315 C CA . ARG D 1 62 ? 29.388 82.125 77.449 1.00 66.60 43 ARG D CA 1
ATOM 6316 C C . ARG D 1 62 ? 27.915 82.486 77.301 1.00 44.60 43 ARG D C 1
ATOM 6317 O O . ARG D 1 62 ? 27.094 82.127 78.141 1.00 36.38 43 ARG D O 1
ATOM 6325 N N . MET D 1 63 ? 27.581 83.187 76.226 1.00 37.30 44 MET D N 1
ATOM 6326 C CA . MET D 1 63 ? 26.198 83.531 75.974 1.00 36.63 44 MET D CA 1
ATOM 6327 C C . MET D 1 63 ? 25.351 82.260 75.921 1.00 36.05 44 MET D C 1
ATOM 6328 O O . MET D 1 63 ? 24.363 82.111 76.654 1.00 55.17 44 MET D O 1
ATOM 6333 N N . ALA D 1 64 ? 25.759 81.334 75.068 1.00 36.56 45 ALA D N 1
ATOM 6334 C CA . ALA D 1 64 ? 25.021 80.094 74.880 1.00 36.13 45 ALA D CA 1
ATOM 6335 C C . ALA D 1 64 ? 24.957 79.277 76.167 1.00 41.26 45 ALA D C 1
ATOM 6336 O O . ALA D 1 64 ? 23.902 78.748 76.526 1.00 34.73 45 ALA D O 1
ATOM 6338 N N . GLY D 1 65 ? 26.090 79.172 76.854 1.00 35.89 46 GLY D N 1
ATOM 6339 C CA . GLY D 1 65 ? 26.148 78.426 78.095 1.00 37.22 46 GLY D CA 1
ATOM 6340 C C . GLY D 1 65 ? 25.209 79.010 79.134 1.00 48.39 46 GLY D C 1
ATOM 6341 O O . GLY D 1 65 ? 24.335 78.310 79.645 1.00 33.80 46 GLY D O 1
ATOM 6342 N N . MET D 1 66 ? 25.401 80.291 79.444 1.00 34.58 47 MET D N 1
ATOM 6343 C CA . MET D 1 66 ? 24.608 80.968 80.457 1.00 45.33 47 MET D CA 1
ATOM 6344 C C . MET D 1 66 ? 23.131 80.846 80.125 1.00 46.61 47 MET D C 1
ATOM 6345 O O . MET D 1 66 ? 22.298 80.579 80.999 1.00 32.31 47 MET D O 1
ATOM 6350 N N . ALA D 1 67 ? 22.811 81.047 78.853 1.00 49.97 48 ALA D N 1
ATOM 6351 C CA . ALA D 1 67 ? 21.447 80.875 78.387 1.00 39.06 48 ALA D CA 1
ATOM 6352 C C . ALA D 1 67 ? 20.938 79.471 78.727 1.00 36.99 48 ALA D C 1
ATOM 6353 O O . ALA D 1 67 ? 20.026 79.306 79.538 1.00 55.98 48 ALA D O 1
ATOM 6355 N N . TYR D 1 68 ? 21.545 78.459 78.121 1.00 37.30 49 TYR D N 1
ATOM 6356 C CA . TYR D 1 68 ? 21.041 77.094 78.237 1.00 42.00 49 TYR D CA 1
ATOM 6357 C C . TYR D 1 68 ? 21.042 76.603 79.687 1.00 45.69 49 TYR D C 1
ATOM 6358 O O . TYR D 1 68 ? 20.251 75.732 80.068 1.00 45.33 49 TYR D O 1
ATOM 6367 N N . ASN D 1 69 ? 21.938 77.158 80.490 1.00 32.11 50 ASN D N 1
ATOM 6368 C CA . ASN D 1 69 ? 22.001 76.807 81.892 1.00 31.69 50 ASN D CA 1
ATOM 6369 C C . ASN D 1 69 ? 20.679 77.147 82.556 1.00 38.63 50 ASN D C 1
ATOM 6370 O O . ASN D 1 69 ? 20.104 76.321 83.272 1.00 40.23 50 ASN D O 1
ATOM 6375 N N . ASN D 1 70 ? 20.194 78.363 82.298 1.00 36.42 51 ASN D N 1
ATOM 6376 C CA . ASN D 1 70 ? 18.947 78.847 82.884 1.00 51.45 51 ASN D CA 1
ATOM 6377 C C . ASN D 1 70 ? 17.749 78.020 82.437 1.00 50.32 51 ASN D C 1
ATOM 6378 O O . ASN D 1 70 ? 16.723 77.972 83.116 1.00 47.22 51 ASN D O 1
ATOM 6383 N N . ILE D 1 71 ? 17.900 77.355 81.299 1.00 42.02 52 ILE D N 1
ATOM 6384 C CA . ILE D 1 71 ? 16.864 76.490 80.753 1.00 36.30 52 ILE D CA 1
ATOM 6385 C C . ILE D 1 71 ? 16.876 75.108 81.388 1.00 45.15 52 ILE D C 1
ATOM 6386 O O . ILE D 1 71 ? 15.883 74.673 81.967 1.00 70.69 52 ILE D O 1
ATOM 6391 N N . ALA D 1 72 ? 18.003 74.417 81.257 1.00 74.48 53 ALA D N 1
ATOM 6392 C CA . ALA D 1 72 ? 18.102 73.022 81.679 1.00 76.16 53 ALA D CA 1
ATOM 6393 C C . ALA D 1 72 ? 17.854 72.853 83.177 1.00 80.15 53 ALA D C 1
ATOM 6394 O O . ALA D 1 72 ? 17.370 71.808 83.617 1.00 88.22 53 ALA D O 1
ATOM 6396 N N . ASP D 1 73 ? 18.174 73.888 83.949 1.00 74.95 54 ASP D N 1
ATOM 6397 C CA . ASP D 1 73 ? 18.023 73.847 85.399 1.00 73.91 54 ASP D CA 1
ATOM 6398 C C . ASP D 1 73 ? 16.714 74.499 85.847 1.00 74.33 54 ASP D C 1
ATOM 6399 O O . ASP D 1 73 ? 16.465 74.644 87.042 1.00 95.30 54 ASP D O 1
ATOM 6404 N N . LEU D 1 74 ? 15.878 74.884 84.888 1.00 55.59 55 LEU D N 1
ATOM 6405 C CA . LEU D 1 74 ? 14.633 75.597 85.187 1.00 57.55 55 LEU D CA 1
ATOM 6406 C C . LEU D 1 74 ? 13.729 74.855 86.172 1.00 62.48 55 LEU D C 1
ATOM 6407 O O . LEU D 1 74 ? 13.304 75.423 87.177 1.00 59.30 55 LEU D O 1
ATOM 6412 N N . ASP D 1 75 ? 13.425 73.597 85.871 1.00 72.55 56 ASP D N 1
ATOM 6413 C CA . ASP D 1 75 ? 12.497 72.813 86.680 1.00 74.71 56 ASP D CA 1
ATOM 6414 C C . ASP D 1 75 ? 12.891 72.812 88.157 1.00 68.55 56 ASP D C 1
ATOM 6415 O O . ASP D 1 75 ? 12.030 72.848 89.034 1.00 72.57 56 ASP D O 1
ATOM 6420 N N . ILE D 1 76 ? 14.192 72.796 88.420 1.00 82.10 57 ILE D N 1
ATOM 6421 C CA . ILE D 1 76 ? 14.698 72.745 89.784 1.00 53.17 57 ILE D CA 1
ATOM 6422 C C . ILE D 1 76 ? 15.093 74.128 90.270 1.00 52.55 57 ILE D C 1
ATOM 6423 O O . ILE D 1 76 ? 15.194 74.355 91.471 1.00 82.22 57 ILE D O 1
ATOM 6428 N N . ASP D 1 77 ? 15.328 75.053 89.343 1.00 52.88 58 ASP D N 1
ATOM 6429 C CA . ASP D 1 77 ? 15.608 76.433 89.722 1.00 52.33 58 ASP D CA 1
ATOM 6430 C C . ASP D 1 77 ? 14.350 77.072 90.284 1.00 55.81 58 ASP D C 1
ATOM 6431 O O . ASP D 1 77 ? 14.417 78.100 90.955 1.00 55.89 58 ASP D O 1
ATOM 6436 N N . ARG D 1 78 ? 13.203 76.457 90.010 1.00 76.50 59 ARG D N 1
ATOM 6437 C CA . ARG D 1 78 ? 11.932 76.943 90.533 1.00 83.24 59 ARG D CA 1
ATOM 6438 C C . ARG D 1 78 ? 11.734 76.511 91.984 1.00 83.90 59 ARG D C 1
ATOM 6439 O O . ARG D 1 78 ? 11.083 77.207 92.762 1.00 72.16 59 ARG D O 1
ATOM 6447 N N . LEU D 1 79 ? 12.310 75.367 92.342 1.00 82.82 60 LEU D N 1
ATOM 6448 C CA . LEU D 1 79 ? 12.106 74.767 93.660 1.00 63.09 60 LEU D CA 1
ATOM 6449 C C . LEU D 1 79 ? 13.084 75.308 94.690 1.00 66.30 60 LEU D C 1
ATOM 6450 O O . LEU D 1 79 ? 12.719 75.571 95.836 1.00 91.62 60 LEU D O 1
ATOM 6455 N N . ASN D 1 80 ? 14.335 75.456 94.279 1.00 90.76 61 ASN D N 1
ATOM 6456 C CA . ASN D 1 80 ? 15.371 75.952 95.167 1.00 91.06 61 ASN D CA 1
ATOM 6457 C C . ASN D 1 80 ? 15.037 77.382 95.606 1.00 95.26 61 ASN D C 1
ATOM 6458 O O . ASN D 1 80 ? 14.570 78.192 94.794 1.00 86.15 61 ASN D O 1
ATOM 6463 N N . PRO D 1 81 ? 15.260 77.695 96.894 1.00 84.08 62 PRO D N 1
ATOM 6464 C CA . PRO D 1 81 ? 14.942 79.038 97.393 1.00 85.81 62 PRO D CA 1
ATOM 6465 C C . PRO D 1 81 ? 15.850 80.110 96.814 1.00 85.08 62 PRO D C 1
ATOM 6466 O O . PRO D 1 81 ? 15.407 81.224 96.555 1.00 96.28 62 PRO D O 1
ATOM 6470 N N . ARG D 1 82 ? 17.120 79.762 96.640 1.00 63.30 63 ARG D N 1
ATOM 6471 C CA . ARG D 1 82 ? 18.141 80.700 96.186 1.00 69.74 63 ARG D CA 1
ATOM 6472 C C . ARG D 1 82 ? 17.884 81.171 94.757 1.00 82.56 63 ARG D C 1
ATOM 6473 O O . ARG D 1 82 ? 18.195 82.310 94.396 1.00 78.23 63 ARG D O 1
ATOM 6481 N N . THR D 1 83 ? 17.306 80.284 93.954 1.00 88.04 64 THR D N 1
ATOM 6482 C CA . THR D 1 83 ? 17.108 80.531 92.533 1.00 71.15 64 THR D CA 1
ATOM 6483 C C . THR D 1 83 ? 15.672 80.944 92.214 1.00 107.05 64 THR D C 1
ATOM 6484 O O . THR D 1 83 ? 15.293 81.047 91.048 1.00 126.80 64 THR D O 1
ATOM 6488 N N . ALA D 1 84 ? 14.872 81.176 93.249 1.00 91.00 65 ALA D N 1
ATOM 6489 C CA . ALA D 1 84 ? 13.502 81.630 93.059 1.00 91.55 65 ALA D CA 1
ATOM 6490 C C . ALA D 1 84 ? 13.488 83.037 92.465 1.00 96.53 65 ALA D C 1
ATOM 6491 O O . ALA D 1 84 ? 12.496 83.463 91.878 1.00 82.21 65 ALA D O 1
ATOM 6493 N N . LYS D 1 85 ? 14.605 83.742 92.608 1.00 115.55 66 LYS D N 1
ATOM 6494 C CA . LYS D 1 85 ? 14.724 85.118 92.145 1.00 109.93 66 LYS D CA 1
ATOM 6495 C C . LYS D 1 85 ? 15.330 85.188 90.745 1.00 122.34 66 LYS D C 1
ATOM 6496 O O . LYS D 1 85 ? 15.331 86.247 90.118 1.00 97.62 66 LYS D O 1
ATOM 6502 N N . ARG D 1 86 ? 15.845 84.060 90.257 1.00 124.39 67 ARG D N 1
ATOM 6503 C CA . ARG D 1 86 ? 16.448 84.010 88.925 1.00 100.45 67 ARG D CA 1
ATOM 6504 C C . ARG D 1 86 ? 15.399 84.333 87.863 1.00 92.69 67 ARG D C 1
ATOM 6505 O O . ARG D 1 86 ? 14.209 84.120 88.084 1.00 79.89 67 ARG D O 1
ATOM 6513 N N . PRO D 1 87 ? 15.835 84.857 86.705 1.00 106.08 68 PRO D N 1
ATOM 6514 C CA . PRO D 1 87 ? 14.887 85.206 85.640 1.00 78.35 68 PRO D CA 1
ATOM 6515 C C . PRO D 1 87 ? 14.238 83.966 85.051 1.00 72.50 68 PRO D C 1
ATOM 6516 O O . PRO D 1 87 ? 14.715 82.866 85.313 1.00 106.77 68 PRO D O 1
ATOM 6520 N N . LEU D 1 88 ? 13.157 84.149 84.298 1.00 53.90 69 LEU D N 1
ATOM 6521 C CA . LEU D 1 88 ? 12.347 83.055 83.724 1.00 75.58 69 LEU D CA 1
ATOM 6522 C C . LEU D 1 88 ? 11.918 81.967 84.724 1.00 67.10 69 LEU D C 1
ATOM 6523 O O . LEU D 1 88 ? 11.333 80.953 84.334 1.00 54.67 69 LEU D O 1
ATOM 6528 N N . VAL D 1 89 ? 12.210 82.175 86.004 1.00 82.09 70 VAL D N 1
ATOM 6529 C CA . VAL D 1 89 ? 11.533 81.466 87.074 1.00 85.73 70 VAL D CA 1
ATOM 6530 C C . VAL D 1 89 ? 10.384 82.397 87.412 1.00 84.53 70 VAL D C 1
ATOM 6531 O O . VAL D 1 89 ? 9.225 81.995 87.487 1.00 73.01 70 VAL D O 1
ATOM 6535 N N . VAL D 1 90 ? 10.740 83.669 87.571 1.00 90.71 71 VAL D N 1
ATOM 6536 C CA . VAL D 1 90 ? 9.785 84.749 87.763 1.00 76.98 71 VAL D CA 1
ATOM 6537 C C . VAL D 1 90 ? 8.918 84.896 86.516 1.00 88.64 71 VAL D C 1
ATOM 6538 O O . VAL D 1 90 ? 7.719 85.151 86.609 1.00 123.21 71 VAL D O 1
ATOM 6542 N N . GLY D 1 91 ? 9.541 84.724 85.354 1.00 102.82 72 GLY D N 1
ATOM 6543 C CA . GLY D 1 91 ? 8.874 84.901 84.078 1.00 114.96 72 GLY D CA 1
ATOM 6544 C C . GLY D 1 91 ? 9.334 86.173 83.394 1.00 109.75 72 GLY D C 1
ATOM 6545 O O . GLY D 1 91 ? 8.722 86.625 82.427 1.00 97.80 72 GLY D O 1
ATOM 6546 N N . ALA D 1 92 ? 10.428 86.743 83.892 1.00 88.14 73 ALA D N 1
ATOM 6547 C CA . ALA D 1 92 ? 10.952 87.999 83.364 1.00 66.19 73 ALA D CA 1
ATOM 6548 C C . ALA D 1 92 ? 11.333 87.856 81.896 1.00 67.86 73 ALA D C 1
ATOM 6549 O O . ALA D 1 92 ? 11.379 88.840 81.163 1.00 89.85 73 ALA D O 1
ATOM 6551 N N . VAL D 1 93 ? 11.614 86.624 81.477 1.00 80.09 74 VAL D N 1
ATOM 6552 C CA . VAL D 1 93 ? 11.922 86.335 80.078 1.00 100.63 74 VAL D CA 1
ATOM 6553 C C . VAL D 1 93 ? 11.322 84.985 79.679 1.00 99.09 74 VAL D C 1
ATOM 6554 O O . VAL D 1 93 ? 11.064 84.135 80.533 1.00 90.06 74 VAL D O 1
ATOM 6558 N N . SER D 1 94 ? 11.105 84.794 78.379 1.00 110.91 75 SER D N 1
ATOM 6559 C CA . SER D 1 94 ? 10.523 83.558 77.867 1.00 100.86 75 SER D CA 1
ATOM 6560 C C . SER D 1 94 ? 11.602 82.528 77.629 1.00 90.04 75 SER D C 1
ATOM 6561 O O . SER D 1 94 ? 12.786 82.847 77.683 1.00 123.86 75 SER D O 1
ATOM 6564 N N . LEU D 1 95 ? 11.194 81.290 77.383 1.00 58.92 76 LEU D N 1
ATOM 6565 C CA . LEU D 1 95 ? 12.123 80.280 76.899 1.00 80.49 76 LEU D CA 1
ATOM 6566 C C . LEU D 1 95 ? 12.542 80.637 75.488 1.00 81.92 76 LEU D C 1
ATOM 6567 O O . LEU D 1 95 ? 13.642 80.295 75.047 1.00 78.35 76 LEU D O 1
ATOM 6572 N N . ARG D 1 96 ? 11.658 81.329 74.780 1.00 76.27 77 ARG D N 1
ATOM 6573 C CA . ARG D 1 96 ? 11.949 81.758 73.424 1.00 95.56 77 ARG D CA 1
ATOM 6574 C C . ARG D 1 96 ? 13.128 82.724 73.439 1.00 90.74 77 ARG D C 1
ATOM 6575 O O . ARG D 1 96 ? 14.131 82.502 72.755 1.00 74.05 77 ARG D O 1
ATOM 6583 N N . GLU D 1 97 ? 13.010 83.781 74.237 1.00 86.37 78 GLU D N 1
ATOM 6584 C CA . GLU D 1 97 ? 14.080 84.759 74.382 1.00 81.27 78 GLU D CA 1
ATOM 6585 C C . GLU D 1 97 ? 15.364 84.071 74.805 1.00 80.12 78 GLU D C 1
ATOM 6586 O O . GLU D 1 97 ? 16.447 84.459 74.380 1.00 85.69 78 GLU D O 1
ATOM 6592 N N . ALA D 1 98 ? 15.227 83.035 75.629 1.00 91.04 79 ALA D N 1
ATOM 6593 C CA . ALA D 1 98 ? 16.367 82.274 76.123 1.00 74.69 79 ALA D CA 1
ATOM 6594 C C . ALA D 1 98 ? 16.974 81.478 74.985 1.00 67.34 79 ALA D C 1
ATOM 6595 O O . ALA D 1 98 ? 18.143 81.660 74.644 1.00 60.40 79 ALA D O 1
ATOM 6597 N N . TRP D 1 99 ? 16.162 80.606 74.393 1.00 60.84 80 TRP D N 1
ATOM 6598 C CA . TRP D 1 99 ? 16.592 79.778 73.271 1.00 61.76 80 TRP D CA 1
ATOM 6599 C C . TRP D 1 99 ? 17.132 80.625 72.130 1.00 62.29 80 TRP D C 1
ATOM 6600 O O . TRP D 1 99 ? 17.874 80.131 71.282 1.00 62.96 80 TRP D O 1
ATOM 6611 N N . ALA D 1 100 ? 16.747 81.897 72.104 1.00 62.70 81 ALA D N 1
ATOM 6612 C CA . ALA D 1 100 ? 17.238 82.818 71.091 1.00 62.46 81 ALA D CA 1
ATOM 6613 C C . ALA D 1 100 ? 18.710 83.109 71.323 1.00 65.84 81 ALA D C 1
ATOM 6614 O O . ALA D 1 100 ? 19.488 83.197 70.371 1.00 88.32 81 ALA D O 1
ATOM 6616 N N . LEU D 1 101 ? 19.090 83.245 72.593 1.00 62.79 82 LEU D N 1
ATOM 6617 C CA . LEU D 1 101 ? 20.475 83.543 72.952 1.00 66.81 82 LEU D CA 1
ATOM 6618 C C . LEU D 1 101 ? 21.349 82.305 72.830 1.00 61.42 82 LEU D C 1
ATOM 6619 O O . LEU D 1 101 ? 22.531 82.409 72.525 1.00 66.72 82 LEU D O 1
ATOM 6624 N N . VAL D 1 102 ? 20.758 81.136 73.066 1.00 61.54 83 VAL D N 1
ATOM 6625 C CA . VAL D 1 102 ? 21.437 79.869 72.827 1.00 62.00 83 VAL D CA 1
ATOM 6626 C C . VAL D 1 102 ? 21.859 79.821 71.368 1.00 62.97 83 VAL D C 1
ATOM 6627 O O . VAL D 1 102 ? 23.035 79.636 71.052 1.00 63.24 83 VAL D O 1
ATOM 6631 N N . ALA D 1 103 ? 20.890 80.010 70.482 1.00 63.51 84 ALA D N 1
ATOM 6632 C CA . ALA D 1 103 ? 21.146 79.998 69.052 1.00 64.47 84 ALA D CA 1
ATOM 6633 C C . ALA D 1 103 ? 22.123 81.107 68.690 1.00 64.45 84 ALA D C 1
ATOM 6634 O O . ALA D 1 103 ? 23.082 80.891 67.953 1.00 65.01 84 ALA D O 1
ATOM 6636 N N . ALA D 1 104 ? 21.887 82.290 69.241 1.00 63.79 85 ALA D N 1
ATOM 6637 C CA . ALA D 1 104 ? 22.702 83.459 68.940 1.00 63.73 85 ALA D CA 1
ATOM 6638 C C . ALA D 1 104 ? 24.156 83.255 69.333 1.00 63.54 85 ALA D C 1
ATOM 6639 O O . ALA D 1 104 ? 25.063 83.541 68.558 1.00 64.01 85 ALA D O 1
ATOM 6641 N N . GLY D 1 105 ? 24.363 82.775 70.552 1.00 62.84 86 GLY D N 1
ATOM 6642 C CA . GLY D 1 105 ? 25.693 82.553 71.080 1.00 62.58 86 GLY D CA 1
ATOM 6643 C C . GLY D 1 105 ? 26.415 81.465 70.317 1.00 63.36 86 GLY D C 1
ATOM 6644 O O . GLY D 1 105 ? 27.580 81.623 69.923 1.00 63.63 86 GLY D O 1
ATOM 6645 N N . SER D 1 106 ? 25.715 80.355 70.101 1.00 63.75 87 SER D N 1
ATOM 6646 C CA . SER D 1 106 ? 26.266 79.235 69.347 1.00 64.54 87 SER D CA 1
ATOM 6647 C C . SER D 1 106 ? 26.758 79.716 67.989 1.00 65.35 87 SER D C 1
ATOM 6648 O O . SER D 1 106 ? 27.806 79.289 67.514 1.00 65.81 87 SER D O 1
ATOM 6651 N N . ALA D 1 107 ? 26.001 80.633 67.390 1.00 65.51 88 ALA D N 1
ATOM 6652 C CA . ALA D 1 107 ? 26.297 81.149 66.061 1.00 66.30 88 ALA D CA 1
ATOM 6653 C C . ALA D 1 107 ? 27.533 82.042 66.079 1.00 66.11 88 ALA D C 1
ATOM 6654 O O . ALA D 1 107 ? 28.479 81.809 65.330 1.00 66.72 88 ALA D O 1
ATOM 6656 N N . ILE D 1 108 ? 27.537 83.054 66.942 1.00 68.02 89 ILE D N 1
ATOM 6657 C CA . ILE D 1 108 ? 28.651 84.001 66.991 1.00 86.85 89 ILE D CA 1
ATOM 6658 C C . ILE D 1 108 ? 29.914 83.318 67.499 1.00 67.69 89 ILE D C 1
ATOM 6659 O O . ILE D 1 108 ? 31.002 83.892 67.446 1.00 67.64 89 ILE D O 1
ATOM 6664 N N . TYR D 1 109 ? 29.763 82.083 67.974 1.00 67.62 90 TYR D N 1
ATOM 6665 C CA . TYR D 1 109 ? 30.907 81.232 68.269 1.00 84.35 90 TYR D CA 1
ATOM 6666 C C . TYR D 1 109 ? 31.359 80.551 66.974 1.00 68.74 90 TYR D C 1
ATOM 6667 O O . TYR D 1 109 ? 32.488 80.743 66.527 1.00 69.06 90 TYR D O 1
ATOM 6676 N N . PHE D 1 110 ? 30.464 79.772 66.374 1.00 66.59 91 PHE D N 1
ATOM 6677 C CA . PHE D 1 110 ? 30.727 79.121 65.097 1.00 67.63 91 PHE D CA 1
ATOM 6678 C C . PHE D 1 110 ? 31.235 80.112 64.058 1.00 68.13 91 PHE D C 1
ATOM 6679 O O . PHE D 1 110 ? 32.086 79.780 63.233 1.00 68.83 91 PHE D O 1
ATOM 6687 N N . ALA D 1 111 ? 30.707 81.332 64.105 1.00 102.32 92 ALA D N 1
ATOM 6688 C CA . ALA D 1 111 ? 31.109 82.386 63.182 1.00 80.31 92 ALA D CA 1
ATOM 6689 C C . ALA D 1 111 ? 32.587 82.719 63.376 1.00 86.04 92 ALA D C 1
ATOM 6690 O O . ALA D 1 111 ? 33.383 82.612 62.449 1.00 80.90 92 ALA D O 1
ATOM 6692 N N . SER D 1 112 ? 32.945 83.121 64.589 1.00 72.50 93 SER D N 1
ATOM 6693 C CA . SER D 1 112 ? 34.316 83.496 64.898 1.00 78.86 93 SER D CA 1
ATOM 6694 C C . SER D 1 112 ? 35.260 82.314 64.707 1.00 89.55 93 SER D C 1
ATOM 6695 O O . SER D 1 112 ? 36.411 82.487 64.310 1.00 102.01 93 SER D O 1
ATOM 6698 N N . ALA D 1 113 ? 34.768 81.111 64.984 1.00 76.12 94 ALA D N 1
ATOM 6699 C CA . ALA D 1 113 ? 35.568 79.901 64.837 1.00 80.55 94 ALA D CA 1
ATOM 6700 C C . ALA D 1 113 ? 35.909 79.640 63.368 1.00 82.15 94 ALA D C 1
ATOM 6701 O O . ALA D 1 113 ? 36.930 79.022 63.059 1.00 85.10 94 ALA D O 1
ATOM 6703 N N . ALA D 1 114 ? 35.056 80.134 62.473 1.00 75.99 95 ALA D N 1
ATOM 6704 C CA . ALA D 1 114 ? 35.203 79.918 61.037 1.00 77.06 95 ALA D CA 1
ATOM 6705 C C . ALA D 1 114 ? 36.211 80.884 60.422 1.00 77.33 95 ALA D C 1
ATOM 6706 O O . ALA D 1 114 ? 36.976 80.514 59.530 1.00 82.99 95 ALA D O 1
ATOM 6708 N N . LEU D 1 115 ? 36.213 82.121 60.904 1.00 70.17 96 LEU D N 1
ATOM 6709 C CA . LEU D 1 115 ? 37.098 83.148 60.369 1.00 70.37 96 LEU D CA 1
ATOM 6710 C C . LEU D 1 115 ? 38.503 82.988 60.917 1.00 70.15 96 LEU D C 1
ATOM 6711 O O . LEU D 1 115 ? 39.439 83.642 60.456 1.00 94.46 96 LEU D O 1
ATOM 6716 N N . LEU D 1 116 ? 38.652 82.107 61.896 1.00 69.69 97 LEU D N 1
ATOM 6717 C CA . LEU D 1 116 ? 39.956 81.845 62.484 1.00 69.46 97 LEU D CA 1
ATOM 6718 C C . LEU D 1 116 ? 40.719 80.796 61.680 1.00 70.35 97 LEU D C 1
ATOM 6719 O O . LEU D 1 116 ? 41.555 81.133 60.846 1.00 91.73 97 LEU D O 1
ATOM 6724 N N . ASN D 1 117 ? 40.408 79.528 61.936 1.00 70.46 98 ASN D N 1
ATOM 6725 C CA . ASN D 1 117 ? 41.102 78.400 61.325 1.00 71.23 98 ASN D CA 1
ATOM 6726 C C . ASN D 1 117 ? 40.100 77.351 60.889 1.00 82.78 98 ASN D C 1
ATOM 6727 O O . ASN D 1 117 ? 38.895 77.521 61.076 1.00 75.85 98 ASN D O 1
ATOM 6732 N N . THR D 1 118 ? 40.607 76.258 60.329 1.00 93.12 99 THR D N 1
ATOM 6733 C CA . THR D 1 118 ? 39.769 75.129 59.960 1.00 96.73 99 THR D CA 1
ATOM 6734 C C . THR D 1 118 ? 39.733 74.129 61.113 1.00 94.23 99 THR D C 1
ATOM 6735 O O . THR D 1 118 ? 38.795 73.347 61.241 1.00 112.95 99 THR D O 1
ATOM 6739 N N . TYR D 1 119 ? 40.761 74.168 61.955 1.00 73.51 100 TYR D N 1
ATOM 6740 C CA . TYR D 1 119 ? 40.813 73.324 63.141 1.00 77.92 100 TYR D CA 1
ATOM 6741 C C . TYR D 1 119 ? 39.915 73.901 64.222 1.00 83.91 100 TYR D C 1
ATOM 6742 O O . TYR D 1 119 ? 39.208 73.166 64.917 1.00 71.54 100 TYR D O 1
ATOM 6751 N N . ALA D 1 120 ? 39.957 75.224 64.357 1.00 70.46 101 ALA D N 1
ATOM 6752 C CA . ALA D 1 120 ? 39.087 75.942 65.278 1.00 74.37 101 ALA D CA 1
ATOM 6753 C C . ALA D 1 120 ? 37.638 75.611 64.967 1.00 69.06 101 ALA D C 1
ATOM 6754 O O . ALA D 1 120 ? 36.859 75.276 65.856 1.00 68.47 101 ALA D O 1
ATOM 6756 N N . LEU D 1 121 ? 37.287 75.688 63.690 1.00 69.90 102 LEU D N 1
ATOM 6757 C CA . LEU D 1 121 ? 35.938 75.358 63.259 1.00 76.37 102 LEU D CA 1
ATOM 6758 C C . LEU D 1 121 ? 35.644 73.880 63.482 1.00 72.79 102 LEU D C 1
ATOM 6759 O O . LEU D 1 121 ? 34.565 73.518 63.948 1.00 74.49 102 LEU D O 1
ATOM 6764 N N . LEU D 1 122 ? 36.607 73.034 63.135 1.00 70.90 103 LEU D N 1
ATOM 6765 C CA . LEU D 1 122 ? 36.468 71.588 63.274 1.00 71.17 103 LEU D CA 1
ATOM 6766 C C . LEU D 1 122 ? 36.180 71.152 64.712 1.00 75.37 103 LEU D C 1
ATOM 6767 O O . LEU D 1 122 ? 35.429 70.205 64.939 1.00 70.28 103 LEU D O 1
ATOM 6772 N N . LEU D 1 123 ? 36.778 71.848 65.675 1.00 72.21 104 LEU D N 1
ATOM 6773 C CA . LEU D 1 123 ? 36.661 71.492 67.087 1.00 69.58 104 LEU D CA 1
ATOM 6774 C C . LEU D 1 123 ? 35.540 72.273 67.782 1.00 68.82 104 LEU D C 1
ATOM 6775 O O . LEU D 1 123 ? 35.225 72.016 68.943 1.00 68.07 104 LEU D O 1
ATOM 6780 N N . SER D 1 124 ? 34.942 73.216 67.060 1.00 74.52 105 SER D N 1
ATOM 6781 C CA . SER D 1 124 ? 33.858 74.036 67.588 1.00 75.25 105 SER D CA 1
ATOM 6782 C C . SER D 1 124 ? 32.748 73.220 68.246 1.00 90.16 105 SER D C 1
ATOM 6783 O O . SER D 1 124 ? 32.393 73.484 69.397 1.00 85.17 105 SER D O 1
ATOM 6786 N N . PRO D 1 125 ? 32.187 72.233 67.520 1.00 67.77 106 PRO D N 1
ATOM 6787 C CA . PRO D 1 125 ? 31.049 71.503 68.092 1.00 67.50 106 PRO D CA 1
ATOM 6788 C C . PRO D 1 125 ? 31.383 70.757 69.390 1.00 66.83 106 PRO D C 1
ATOM 6789 O O . PRO D 1 125 ? 30.539 70.664 70.282 1.00 66.21 106 PRO D O 1
ATOM 6793 N N . LEU D 1 126 ? 32.604 70.248 69.497 1.00 66.95 107 LEU D N 1
ATOM 6794 C CA . LEU D 1 126 ? 33.010 69.503 70.677 1.00 66.37 107 LEU D CA 1
ATOM 6795 C C . LEU D 1 126 ? 33.134 70.435 71.877 1.00 65.34 107 LEU D C 1
ATOM 6796 O O . LEU D 1 126 ? 32.699 70.103 72.979 1.00 64.66 107 LEU D O 1
ATOM 6801 N N . VAL D 1 127 ? 33.715 71.609 71.657 1.00 65.23 108 VAL D N 1
ATOM 6802 C CA . VAL D 1 127 ? 33.820 72.630 72.701 1.00 64.28 108 VAL D CA 1
ATOM 6803 C C . VAL D 1 127 ? 32.433 73.130 73.136 1.00 63.78 108 VAL D C 1
ATOM 6804 O O . VAL D 1 127 ? 32.169 73.270 74.327 1.00 62.95 108 VAL D O 1
ATOM 6808 N N . LEU D 1 128 ? 31.561 73.399 72.167 1.00 47.35 109 LEU D N 1
ATOM 6809 C CA . LEU D 1 128 ? 30.205 73.852 72.445 1.00 46.13 109 LEU D CA 1
ATOM 6810 C C . LEU D 1 128 ? 29.414 72.766 73.166 1.00 53.45 109 LEU D C 1
ATOM 6811 O O . LEU D 1 128 ? 28.580 73.052 74.025 1.00 43.85 109 LEU D O 1
ATOM 6816 N N . ALA D 1 129 ? 29.669 71.518 72.793 1.00 45.72 110 ALA D N 1
ATOM 6817 C CA . ALA D 1 129 ? 29.006 70.380 73.413 1.00 44.92 110 ALA D CA 1
ATOM 6818 C C . ALA D 1 129 ? 29.339 70.325 74.901 1.00 53.18 110 ALA D C 1
ATOM 6819 O O . ALA D 1 129 ? 28.457 70.140 75.747 1.00 42.83 110 ALA D O 1
ATOM 6821 N N . ILE D 1 130 ? 30.624 70.493 75.204 1.00 48.18 111 ILE D N 1
ATOM 6822 C CA . ILE D 1 130 ? 31.122 70.508 76.577 1.00 44.02 111 ILE D CA 1
ATOM 6823 C C . ILE D 1 130 ? 30.400 71.557 77.405 1.00 57.46 111 ILE D C 1
ATOM 6824 O O . ILE D 1 130 ? 30.103 71.335 78.577 1.00 50.99 111 ILE D O 1
ATOM 6829 N N . ALA D 1 131 ? 30.123 72.702 76.787 1.00 52.09 112 ALA D N 1
ATOM 6830 C CA . ALA D 1 131 ? 29.518 73.824 77.487 1.00 46.13 112 ALA D CA 1
ATOM 6831 C C . ALA D 1 131 ? 28.029 73.582 77.729 1.00 40.75 112 ALA D C 1
ATOM 6832 O O . ALA D 1 131 ? 27.488 73.979 78.764 1.00 52.26 112 ALA D O 1
ATOM 6834 N N . LEU D 1 132 ? 27.380 72.897 76.796 1.00 41.03 113 LEU D N 1
ATOM 6835 C CA . LEU D 1 132 ? 25.934 72.724 76.854 1.00 54.19 113 LEU D CA 1
ATOM 6836 C C . LEU D 1 132 ? 25.523 71.454 77.589 1.00 41.07 113 LEU D C 1
ATOM 6837 O O . LEU D 1 132 ? 24.377 71.315 78.005 1.00 57.47 113 LEU D O 1
ATOM 6842 N N . THR D 1 133 ? 26.458 70.532 77.758 1.00 42.40 114 THR D N 1
ATOM 6843 C CA . THR D 1 133 ? 26.171 69.282 78.448 1.00 53.15 114 THR D CA 1
ATOM 6844 C C . THR D 1 133 ? 26.311 69.437 79.963 1.00 71.89 114 THR D C 1
ATOM 6845 O O . THR D 1 133 ? 25.735 68.663 80.733 1.00 63.83 114 THR D O 1
ATOM 6849 N N . TYR D 1 134 ? 27.071 70.445 80.384 1.00 62.53 115 TYR D N 1
ATOM 6850 C CA . TYR D 1 134 ? 27.417 70.620 81.794 1.00 60.06 115 TYR D CA 1
ATOM 6851 C C . TYR D 1 134 ? 26.203 70.679 82.733 1.00 62.97 115 TYR D C 1
ATOM 6852 O O . TYR D 1 134 ? 26.206 70.027 83.780 1.00 79.64 115 TYR D O 1
ATOM 6861 N N . PRO D 1 135 ? 25.161 71.447 82.365 1.00 44.85 116 PRO D N 1
ATOM 6862 C CA . PRO D 1 135 ? 23.966 71.561 83.219 1.00 52.84 116 PRO D CA 1
ATOM 6863 C C . PRO D 1 135 ? 23.255 70.232 83.508 1.00 48.42 116 PRO D C 1
ATOM 6864 O O . PRO D 1 135 ? 22.367 70.200 84.365 1.00 36.38 116 PRO D O 1
ATOM 6868 N N . HIS D 1 136 ? 23.640 69.166 82.810 1.00 43.62 117 HIS D N 1
ATOM 6869 C CA . HIS D 1 136 ? 23.047 67.846 83.015 1.00 47.29 117 HIS D CA 1
ATOM 6870 C C . HIS D 1 136 ? 23.944 66.931 83.842 1.00 52.69 117 HIS D C 1
ATOM 6871 O O . HIS D 1 136 ? 23.504 65.873 84.305 1.00 58.15 117 HIS D O 1
ATOM 6878 N N . ALA D 1 137 ? 25.192 67.350 84.031 1.00 67.23 118 ALA D N 1
ATOM 6879 C CA . ALA D 1 137 ? 26.160 66.579 84.795 1.00 55.80 118 ALA D CA 1
ATOM 6880 C C . ALA D 1 137 ? 25.587 66.214 86.159 1.00 52.80 118 ALA D C 1
ATOM 6881 O O . ALA D 1 137 ? 25.645 65.058 86.575 1.00 63.13 118 ALA D O 1
ATOM 6883 N N . LYS D 1 138 ? 24.993 67.194 86.831 1.00 38.44 119 LYS D N 1
ATOM 6884 C CA . LYS D 1 138 ? 24.436 66.994 88.169 1.00 44.66 119 LYS D CA 1
ATOM 6885 C C . LYS D 1 138 ? 23.257 66.014 88.199 1.00 60.98 119 LYS D C 1
ATOM 6886 O O . LYS D 1 138 ? 22.749 65.667 89.267 1.00 74.19 119 LYS D O 1
ATOM 6892 N N . ARG D 1 139 ? 22.815 65.584 87.025 1.00 59.09 120 ARG D N 1
ATOM 6893 C CA . ARG D 1 139 ? 21.695 64.663 86.915 1.00 38.30 120 ARG D CA 1
ATOM 6894 C C . ARG D 1 139 ? 22.182 63.231 86.705 1.00 46.70 120 ARG D C 1
ATOM 6895 O O . ARG D 1 139 ? 21.433 62.278 86.904 1.00 61.24 120 ARG D O 1
ATOM 6903 N N . LEU D 1 140 ? 23.446 63.097 86.308 1.00 51.44 121 LEU D N 1
ATOM 6904 C CA . LEU D 1 140 ? 24.030 61.808 85.947 1.00 41.98 121 LEU D CA 1
ATOM 6905 C C . LEU D 1 140 ? 24.967 61.277 87.012 1.00 38.94 121 LEU D C 1
ATOM 6906 O O . LEU D 1 140 ? 24.975 60.088 87.313 1.00 69.47 121 LEU D O 1
ATOM 6911 N N . HIS D 1 141 ? 25.763 62.177 87.573 1.00 41.49 122 HIS D N 1
ATOM 6912 C CA . HIS D 1 141 ? 26.826 61.802 88.491 1.00 61.07 122 HIS D CA 1
ATOM 6913 C C . HIS D 1 141 ? 27.200 62.958 89.406 1.00 68.99 122 HIS D C 1
ATOM 6914 O O . HIS D 1 141 ? 26.848 64.106 89.129 1.00 63.63 122 HIS D O 1
ATOM 6921 N N . PRO D 1 142 ? 27.935 62.666 90.493 1.00 67.34 123 PRO D N 1
ATOM 6922 C CA . PRO D 1 142 ? 28.504 63.764 91.280 1.00 61.90 123 PRO D CA 1
ATOM 6923 C C . PRO D 1 142 ? 29.638 64.427 90.516 1.00 71.75 123 PRO D C 1
ATOM 6924 O O . PRO D 1 142 ? 29.770 64.197 89.311 1.00 80.67 123 PRO D O 1
ATOM 6928 N N . LEU D 1 143 ? 30.447 65.220 91.209 1.00 52.84 124 LEU D N 1
ATOM 6929 C CA . LEU D 1 143 ? 31.530 65.987 90.583 1.00 99.82 124 LEU D CA 1
ATOM 6930 C C . LEU D 1 143 ? 31.173 66.536 89.186 1.00 84.00 124 LEU D C 1
ATOM 6931 O O . LEU D 1 143 ? 31.835 66.232 88.196 1.00 40.62 124 LEU D O 1
ATOM 6936 N N . PRO D 1 144 ? 30.104 67.347 89.114 1.00 59.37 125 PRO D N 1
ATOM 6937 C CA . PRO D 1 144 ? 29.872 68.192 87.944 1.00 38.86 125 PRO D CA 1
ATOM 6938 C C . PRO D 1 144 ? 30.849 69.360 87.932 1.00 48.21 125 PRO D C 1
ATOM 6939 O O . PRO D 1 144 ? 30.958 70.095 86.950 1.00 69.43 125 PRO D O 1
ATOM 6943 N N . HIS D 1 145 ? 31.559 69.516 89.043 1.00 46.59 126 HIS D N 1
ATOM 6944 C CA . HIS D 1 145 ? 32.506 70.602 89.215 1.00 41.27 126 HIS D CA 1
ATOM 6945 C C . HIS D 1 145 ? 33.647 70.466 88.227 1.00 42.95 126 HIS D C 1
ATOM 6946 O O . HIS D 1 145 ? 34.171 71.468 87.740 1.00 55.17 126 HIS D O 1
ATOM 6953 N N . LEU D 1 146 ? 34.029 69.225 87.931 1.00 42.11 127 LEU D N 1
ATOM 6954 C CA . LEU D 1 146 ? 35.043 68.961 86.916 1.00 65.74 127 LEU D CA 1
ATOM 6955 C C . LEU D 1 146 ? 34.530 69.369 85.543 1.00 61.49 127 LEU D C 1
ATOM 6956 O O . LEU D 1 146 ? 35.202 70.095 84.798 1.00 47.08 127 LEU D O 1
ATOM 6961 N N . HIS D 1 147 ? 33.334 68.886 85.223 1.00 48.23 128 HIS D N 1
ATOM 6962 C CA . HIS D 1 147 ? 32.644 69.243 83.992 1.00 60.03 128 HIS D CA 1
ATOM 6963 C C . HIS D 1 147 ? 32.685 70.755 83.821 1.00 54.65 128 HIS D C 1
ATOM 6964 O O . HIS D 1 147 ? 33.076 71.258 82.773 1.00 51.79 128 HIS D O 1
ATOM 6971 N N . LEU D 1 148 ? 32.309 71.466 84.878 1.00 40.38 129 LEU D N 1
ATOM 6972 C CA . LEU D 1 148 ? 32.299 72.922 84.873 1.00 40.01 129 LEU D CA 1
ATOM 6973 C C . LEU D 1 148 ? 33.683 73.499 84.565 1.00 43.34 129 LEU D C 1
ATOM 6974 O O . LEU D 1 148 ? 33.803 74.508 83.872 1.00 41.02 129 LEU D O 1
ATOM 6979 N N . GLY D 1 149 ? 34.731 72.863 85.070 1.00 46.75 130 GLY D N 1
ATOM 6980 C CA . GLY D 1 149 ? 36.063 73.406 84.909 1.00 43.11 130 GLY D CA 1
ATOM 6981 C C . GLY D 1 149 ? 36.672 73.147 83.552 1.00 58.12 130 GLY D C 1
ATOM 6982 O O . GLY D 1 149 ? 37.385 73.993 83.003 1.00 61.34 130 GLY D O 1
ATOM 6983 N N . ILE D 1 150 ? 36.399 71.970 83.007 1.00 43.72 131 ILE D N 1
ATOM 6984 C CA . ILE D 1 150 ? 36.829 71.646 81.655 1.00 44.67 131 ILE D CA 1
ATOM 6985 C C . ILE D 1 150 ? 36.267 72.684 80.678 1.00 44.73 131 ILE D C 1
ATOM 6986 O O . ILE D 1 150 ? 36.864 72.932 79.636 1.00 46.88 131 ILE D O 1
ATOM 6991 N N . VAL D 1 151 ? 35.137 73.305 81.026 1.00 43.63 132 VAL D N 1
ATOM 6992 C CA . VAL D 1 151 ? 34.568 74.379 80.205 1.00 49.16 132 VAL D CA 1
ATOM 6993 C C . VAL D 1 151 ? 35.520 75.559 80.110 1.00 44.31 132 VAL D C 1
ATOM 6994 O O . VAL D 1 151 ? 35.692 76.141 79.041 1.00 60.25 132 VAL D O 1
ATOM 6998 N N . LEU D 1 152 ? 36.115 75.936 81.232 1.00 44.02 133 LEU D N 1
ATOM 6999 C CA . LEU D 1 152 ? 37.099 77.003 81.219 1.00 44.72 133 LEU D CA 1
ATOM 7000 C C . LEU D 1 152 ? 38.422 76.492 80.637 1.00 46.10 133 LEU D C 1
ATOM 7001 O O . LEU D 1 152 ? 39.157 77.253 80.016 1.00 47.03 133 LEU D O 1
ATOM 7006 N N . GLY D 1 153 ? 38.718 75.207 80.812 1.00 46.29 134 GLY D N 1
ATOM 7007 C CA . GLY D 1 153 ? 39.851 74.615 80.124 1.00 47.64 134 GLY D CA 1
ATOM 7008 C C . GLY D 1 153 ? 39.700 74.702 78.609 1.00 65.57 134 GLY D C 1
ATOM 7009 O O . GLY D 1 153 ? 40.669 74.944 77.877 1.00 60.93 134 GLY D O 1
ATOM 7010 N N . SER D 1 154 ? 38.475 74.516 78.131 1.00 57.05 135 SER D N 1
ATOM 7011 C CA . SER D 1 154 ? 38.213 74.540 76.702 1.00 51.05 135 SER D CA 1
ATOM 7012 C C . SER D 1 154 ? 38.459 75.935 76.143 1.00 49.22 135 SER D C 1
ATOM 7013 O O . SER D 1 154 ? 38.656 76.094 74.939 1.00 50.25 135 SER D O 1
ATOM 7016 N N . VAL D 1 155 ? 38.461 76.941 77.013 1.00 48.54 136 VAL D N 1
ATOM 7017 C CA . VAL D 1 155 ? 38.678 78.320 76.580 1.00 49.34 136 VAL D CA 1
ATOM 7018 C C . VAL D 1 155 ? 40.132 78.552 76.223 1.00 50.37 136 VAL D C 1
ATOM 7019 O O . VAL D 1 155 ? 40.438 79.116 75.168 1.00 58.62 136 VAL D O 1
ATOM 7023 N N . VAL D 1 156 ? 41.021 78.141 77.122 1.00 54.31 137 VAL D N 1
ATOM 7024 C CA . VAL D 1 156 ? 42.455 78.233 76.880 1.00 84.95 137 VAL D CA 1
ATOM 7025 C C . VAL D 1 156 ? 42.810 77.304 75.712 1.00 79.40 137 VAL D C 1
ATOM 7026 O O . VAL D 1 156 ? 43.580 77.679 74.824 1.00 65.49 137 VAL D O 1
ATOM 7030 N N . PHE D 1 157 ? 42.221 76.110 75.699 1.00 52.50 138 PHE D N 1
ATOM 7031 C CA . PHE D 1 157 ? 42.350 75.199 74.562 1.00 53.51 138 PHE D CA 1
ATOM 7032 C C . PHE D 1 157 ? 41.985 75.886 73.238 1.00 54.22 138 PHE D C 1
ATOM 7033 O O . PHE D 1 157 ? 42.719 75.808 72.239 1.00 55.63 138 PHE D O 1
ATOM 7041 N N . GLY D 1 158 ? 40.835 76.547 73.238 1.00 63.93 139 GLY D N 1
ATOM 7042 C CA . GLY D 1 158 ? 40.389 77.319 72.095 1.00 91.15 139 GLY D CA 1
ATOM 7043 C C . GLY D 1 158 ? 41.395 78.392 71.743 1.00 71.06 139 GLY D C 1
ATOM 7044 O O . GLY D 1 158 ? 41.698 78.612 70.573 1.00 78.55 139 GLY D O 1
ATOM 7045 N N . GLY D 1 159 ? 41.898 79.076 72.765 1.00 81.61 140 GLY D N 1
ATOM 7046 C CA . GLY D 1 159 ? 42.869 80.132 72.560 1.00 74.92 140 GLY D CA 1
ATOM 7047 C C . GLY D 1 159 ? 44.098 79.598 71.863 1.00 88.16 140 GLY D C 1
ATOM 7048 O O . GLY D 1 159 ? 44.662 80.249 70.983 1.00 96.72 140 GLY D O 1
ATOM 7049 N N . ALA D 1 160 ? 44.509 78.397 72.250 1.00 57.01 141 ALA D N 1
ATOM 7050 C CA . ALA D 1 160 ? 45.626 77.738 71.595 1.00 58.50 141 ALA D CA 1
ATOM 7051 C C . ALA D 1 160 ? 45.298 77.443 70.132 1.00 59.49 141 ALA D C 1
ATOM 7052 O O . ALA D 1 160 ? 45.974 77.950 69.233 1.00 60.85 141 ALA D O 1
ATOM 7054 N N . VAL D 1 161 ? 44.261 76.648 69.883 1.00 61.36 142 VAL D N 1
ATOM 7055 C CA . VAL D 1 161 ? 43.932 76.281 68.501 1.00 62.34 142 VAL D CA 1
ATOM 7056 C C . VAL D 1 161 ? 43.730 77.539 67.651 1.00 66.63 142 VAL D C 1
ATOM 7057 O O . VAL D 1 161 ? 44.076 77.563 66.469 1.00 68.47 142 VAL D O 1
ATOM 7061 N N . ALA D 1 162 ? 43.209 78.593 68.269 1.00 88.20 143 ALA D N 1
ATOM 7062 C CA . ALA D 1 162 ? 42.960 79.853 67.579 1.00 88.69 143 ALA D CA 1
ATOM 7063 C C . ALA D 1 162 ? 44.249 80.449 67.028 1.00 101.19 143 ALA D C 1
ATOM 7064 O O . ALA D 1 162 ? 44.209 81.279 66.121 1.00 140.63 143 ALA D O 1
ATOM 7066 N N . ALA D 1 163 ? 45.385 80.019 67.574 1.00 86.06 144 ALA D N 1
ATOM 7067 C CA . ALA D 1 163 ? 46.693 80.506 67.143 1.00 112.40 144 ALA D CA 1
ATOM 7068 C C . ALA D 1 163 ? 47.427 79.458 66.310 1.00 102.92 144 ALA D C 1
ATOM 7069 O O . ALA D 1 163 ? 48.131 79.795 65.361 1.00 91.82 144 ALA D O 1
ATOM 7071 N N . SER D 1 164 ? 47.265 78.189 66.673 1.00 70.28 145 SER D N 1
ATOM 7072 C CA . SER D 1 164 ? 47.939 77.097 65.964 1.00 71.57 145 SER D CA 1
ATOM 7073 C C . SER D 1 164 ? 47.095 76.525 64.804 1.00 101.14 145 SER D C 1
ATOM 7074 O O . SER D 1 164 ? 46.972 75.313 64.640 1.00 123.93 145 SER D O 1
ATOM 7077 N N . GLY D 1 165 ? 46.504 77.424 64.020 1.00 83.05 146 GLY D N 1
ATOM 7078 C CA . GLY D 1 165 ? 45.906 77.105 62.727 1.00 67.12 146 GLY D CA 1
ATOM 7079 C C . GLY D 1 165 ? 46.415 78.126 61.717 1.00 82.22 146 GLY D C 1
ATOM 7080 O O . GLY D 1 165 ? 46.660 77.818 60.547 1.00 70.08 146 GLY D O 1
ATOM 7081 N N . ASP D 1 166 ? 46.562 79.358 62.203 1.00 112.67 147 ASP D N 1
ATOM 7082 C CA . ASP D 1 166 ? 47.306 80.418 61.532 1.00 110.86 147 ASP D CA 1
ATOM 7083 C C . ASP D 1 166 ? 48.555 80.750 62.357 1.00 129.40 147 ASP D C 1
ATOM 7084 O O . ASP D 1 166 ? 48.455 81.596 63.267 1.00 69.64 147 ASP D O 1
ATOM 7089 N N . GLU D 1 167 ? 49.709 80.111 62.084 1.00 129.36 148 GLU D N 1
ATOM 7090 C CA . GLU D 1 167 ? 49.911 79.124 61.006 1.00 110.88 148 GLU D CA 1
ATOM 7091 C C . GLU D 1 167 ? 50.160 77.719 61.561 1.00 137.43 148 GLU D C 1
ATOM 7092 O O . GLU D 1 167 ? 50.789 77.569 62.605 1.00 176.44 148 GLU D O 1
ATOM 7094 N N . ALA D 1 168 ? 49.665 76.695 60.862 1.00 82.94 149 ALA D N 1
ATOM 7095 C CA . ALA D 1 168 ? 49.837 75.302 61.301 1.00 83.02 149 ALA D CA 1
ATOM 7096 C C . ALA D 1 168 ? 49.504 74.302 60.204 1.00 87.15 149 ALA D C 1
ATOM 7097 O O . ALA D 1 168 ? 49.021 74.685 59.143 1.00 120.20 149 ALA D O 1
ATOM 7099 N N . SER D 1 169 ? 49.737 73.019 60.486 1.00 88.85 150 SER D N 1
ATOM 7100 C CA . SER D 1 169 ? 49.728 71.973 59.454 1.00 108.77 150 SER D CA 1
ATOM 7101 C C . SER D 1 169 ? 48.693 70.882 59.715 1.00 118.99 150 SER D C 1
ATOM 7102 O O . SER D 1 169 ? 47.808 70.653 58.892 1.00 140.66 150 SER D O 1
ATOM 7105 N N . SER D 1 170 ? 48.815 70.204 60.854 1.00 136.79 151 SER D N 1
ATOM 7106 C CA . SER D 1 170 ? 47.946 69.072 61.175 1.00 135.37 151 SER D CA 1
ATOM 7107 C C . SER D 1 170 ? 47.324 69.190 62.564 1.00 146.56 151 SER D C 1
ATOM 7108 O O . SER D 1 170 ? 47.567 70.155 63.291 1.00 179.22 151 SER D O 1
ATOM 7111 N N . LEU D 1 171 ? 46.518 68.197 62.925 1.00 101.22 152 LEU D N 1
ATOM 7112 C CA . LEU D 1 171 ? 45.836 68.185 64.216 1.00 88.29 152 LEU D CA 1
ATOM 7113 C C . LEU D 1 171 ? 46.812 67.853 65.347 1.00 92.47 152 LEU D C 1
ATOM 7114 O O . LEU D 1 171 ? 46.706 68.370 66.466 1.00 73.96 152 LEU D O 1
ATOM 7119 N N . GLY D 1 172 ? 47.768 66.984 65.048 1.00 109.85 153 GLY D N 1
ATOM 7120 C CA . GLY D 1 172 ? 48.785 66.633 66.015 1.00 115.06 153 GLY D CA 1
ATOM 7121 C C . GLY D 1 172 ? 49.475 67.874 66.541 1.00 113.14 153 GLY D C 1
ATOM 7122 O O . GLY D 1 172 ? 49.626 68.038 67.746 1.00 135.82 153 GLY D O 1
ATOM 7123 N N . GLU D 1 173 ? 49.875 68.757 65.632 1.00 82.79 154 GLU D N 1
ATOM 7124 C CA . GLU D 1 173 ? 50.600 69.968 66.003 1.00 83.74 154 GLU D CA 1
ATOM 7125 C C . GLU D 1 173 ? 49.756 70.876 66.877 1.00 81.08 154 GLU D C 1
ATOM 7126 O O . GLU D 1 173 ? 50.211 71.380 67.905 1.00 99.67 154 GLU D O 1
ATOM 7132 N N . VAL D 1 174 ? 48.524 71.101 66.447 1.00 91.30 155 VAL D N 1
ATOM 7133 C CA . VAL D 1 174 ? 47.662 72.040 67.135 1.00 95.12 155 VAL D CA 1
ATOM 7134 C C . VAL D 1 174 ? 47.316 71.473 68.512 1.00 89.97 155 VAL D C 1
ATOM 7135 O O . VAL D 1 174 ? 47.134 72.228 69.461 1.00 96.93 155 VAL D O 1
ATOM 7139 N N . LEU D 1 175 ? 47.249 70.148 68.635 1.00 63.30 156 LEU D N 1
ATOM 7140 C CA . LEU D 1 175 ? 47.079 69.542 69.954 1.00 61.80 156 LEU D CA 1
ATOM 7141 C C . LEU D 1 175 ? 48.364 69.676 70.765 1.00 64.63 156 LEU D C 1
ATOM 7142 O O . LEU D 1 175 ? 48.320 69.949 71.962 1.00 80.97 156 LEU D O 1
ATOM 7147 N N . ARG D 1 176 ? 49.505 69.490 70.105 1.00 76.37 157 ARG D N 1
ATOM 7148 C CA . ARG D 1 176 ? 50.809 69.709 70.725 1.00 71.96 157 ARG D CA 1
ATOM 7149 C C . ARG D 1 176 ? 50.973 71.179 71.093 1.00 67.75 157 ARG D C 1
ATOM 7150 O O . ARG D 1 176 ? 51.767 71.533 71.960 1.00 64.99 157 ARG D O 1
ATOM 7158 N N . SER D 1 177 ? 50.224 72.034 70.407 1.00 65.82 158 SER D N 1
ATOM 7159 C CA . SER D 1 177 ? 50.289 73.472 70.629 1.00 76.49 158 SER D CA 1
ATOM 7160 C C . SER D 1 177 ? 49.691 73.901 71.973 1.00 76.15 158 SER D C 1
ATOM 7161 O O . SER D 1 177 ? 50.005 74.974 72.491 1.00 67.75 158 SER D O 1
ATOM 7164 N N . VAL D 1 178 ? 48.836 73.059 72.541 1.00 79.42 159 VAL D N 1
ATOM 7165 C CA . VAL D 1 178 ? 48.086 73.427 73.738 1.00 69.80 159 VAL D CA 1
ATOM 7166 C C . VAL D 1 178 ? 48.942 73.321 75.006 1.00 78.08 159 VAL D C 1
ATOM 7167 O O . VAL D 1 178 ? 49.645 72.328 75.198 1.00 110.51 159 VAL D O 1
ATOM 7171 N N . PRO D 1 179 ? 48.883 74.349 75.878 1.00 77.52 160 PRO D N 1
ATOM 7172 C CA . PRO D 1 179 ? 49.528 74.267 77.195 1.00 88.76 160 PRO D CA 1
ATOM 7173 C C . PRO D 1 179 ? 48.664 73.545 78.234 1.00 56.20 160 PRO D C 1
ATOM 7174 O O . PRO D 1 179 ? 48.008 74.184 79.055 1.00 67.01 160 PRO D O 1
ATOM 7178 N N . TRP D 1 180 ? 48.693 72.219 78.210 1.00 56.36 161 TRP D N 1
ATOM 7179 C CA . TRP D 1 180 ? 47.758 71.415 78.984 1.00 55.12 161 TRP D CA 1
ATOM 7180 C C . TRP D 1 180 ? 47.892 71.575 80.495 1.00 54.21 161 TRP D C 1
ATOM 7181 O O . TRP D 1 180 ? 46.995 71.183 81.238 1.00 58.79 161 TRP D O 1
ATOM 7192 N N . LEU D 1 181 ? 49.001 72.134 80.962 1.00 56.97 162 LEU D N 1
ATOM 7193 C CA . LEU D 1 181 ? 49.158 72.339 82.396 1.00 74.20 162 LEU D CA 1
ATOM 7194 C C . LEU D 1 181 ? 48.143 73.368 82.851 1.00 72.63 162 LEU D C 1
ATOM 7195 O O . LEU D 1 181 ? 47.448 73.174 83.847 1.00 51.90 162 LEU D O 1
ATOM 7200 N N . TYR D 1 182 ? 48.048 74.455 82.098 1.00 53.54 163 TYR D N 1
ATOM 7201 C CA . TYR D 1 182 ? 47.133 75.529 82.436 1.00 52.50 163 TYR D CA 1
ATOM 7202 C C . TYR D 1 182 ? 45.698 75.123 82.125 1.00 67.48 163 TYR D C 1
ATOM 7203 O O . TYR D 1 182 ? 44.758 75.616 82.746 1.00 64.40 163 TYR D O 1
ATOM 7212 N N . VAL D 1 183 ? 45.531 74.196 81.188 1.00 55.47 164 VAL D N 1
ATOM 7213 C CA . VAL D 1 183 ? 44.218 73.618 80.938 1.00 54.09 164 VAL D CA 1
ATOM 7214 C C . VAL D 1 183 ? 43.752 72.950 82.230 1.00 69.58 164 VAL D C 1
ATOM 7215 O O . VAL D 1 183 ? 42.690 73.271 82.764 1.00 75.89 164 VAL D O 1
ATOM 7219 N N . ALA D 1 184 ? 44.574 72.037 82.737 1.00 55.41 165 ALA D N 1
ATOM 7220 C CA . ALA D 1 184 ? 44.240 71.268 83.926 1.00 52.74 165 ALA D CA 1
ATOM 7221 C C . ALA D 1 184 ? 44.273 72.137 85.184 1.00 65.71 165 ALA D C 1
ATOM 7222 O O . ALA D 1 184 ? 43.489 71.926 86.107 1.00 58.30 165 ALA D O 1
ATOM 7224 N N . ALA D 1 185 ? 45.178 73.112 85.216 1.00 86.85 166 ALA D N 1
ATOM 7225 C CA . ALA D 1 185 ? 45.310 73.998 86.370 1.00 90.09 166 ALA D CA 1
ATOM 7226 C C . ALA D 1 185 ? 44.048 74.822 86.553 1.00 82.07 166 ALA D C 1
ATOM 7227 O O . ALA D 1 185 ? 43.464 74.848 87.634 1.00 74.89 166 ALA D O 1
ATOM 7229 N N . VAL D 1 186 ? 43.634 75.490 85.484 1.00 47.49 167 VAL D N 1
ATOM 7230 C CA . VAL D 1 186 ? 42.447 76.333 85.507 1.00 65.83 167 VAL D CA 1
ATOM 7231 C C . VAL D 1 186 ? 41.185 75.505 85.801 1.00 76.92 167 VAL D C 1
ATOM 7232 O O . VAL D 1 186 ? 40.292 75.945 86.536 1.00 44.85 167 VAL D O 1
ATOM 7236 N N . SER D 1 187 ? 41.119 74.303 85.235 1.00 59.53 168 SER D N 1
ATOM 7237 C CA . SER D 1 187 ? 39.987 73.413 85.457 1.00 45.08 168 SER D CA 1
ATOM 7238 C C . SER D 1 187 ? 39.846 73.065 86.936 1.00 55.18 168 SER D C 1
ATOM 7239 O O . SER D 1 187 ? 38.765 73.174 87.505 1.00 59.70 168 SER D O 1
ATOM 7242 N N . LEU D 1 188 ? 40.947 72.656 87.557 1.00 66.72 169 LEU D N 1
ATOM 7243 C CA . LEU D 1 188 ? 40.932 72.251 88.958 1.00 48.90 169 LEU D CA 1
ATOM 7244 C C . LEU D 1 188 ? 40.641 73.444 89.862 1.00 44.12 169 LEU D C 1
ATOM 7245 O O . LEU D 1 188 ? 40.102 73.292 90.956 1.00 44.38 169 LEU D O 1
ATOM 7250 N N . TRP D 1 189 ? 40.989 74.637 89.401 1.00 44.28 170 TRP D N 1
ATOM 7251 C CA . TRP D 1 189 ? 40.793 75.828 90.205 1.00 43.68 170 TRP D CA 1
ATOM 7252 C C . TRP D 1 189 ? 39.312 76.119 90.384 1.00 51.12 170 TRP D C 1
ATOM 7253 O O . TRP D 1 189 ? 38.855 76.386 91.497 1.00 57.02 170 TRP D O 1
ATOM 7264 N N . VAL D 1 190 ? 38.559 76.062 89.290 1.00 61.31 171 VAL D N 1
ATOM 7265 C CA . VAL D 1 190 ? 37.128 76.348 89.338 1.00 57.67 171 VAL D CA 1
ATOM 7266 C C . VAL D 1 190 ? 36.352 75.166 89.892 1.00 47.09 171 VAL D C 1
ATOM 7267 O O . VAL D 1 190 ? 35.360 75.349 90.596 1.00 49.60 171 VAL D O 1
ATOM 7271 N N . ALA D 1 191 ? 36.810 73.958 89.580 1.00 41.35 172 ALA D N 1
ATOM 7272 C CA . ALA D 1 191 ? 36.240 72.752 90.165 1.00 41.78 172 ALA D CA 1
ATOM 7273 C C . ALA D 1 191 ? 36.340 72.842 91.690 1.00 63.48 172 ALA D C 1
ATOM 7274 O O . ALA D 1 191 ? 35.507 72.304 92.424 1.00 64.03 172 ALA D O 1
ATOM 7276 N N . GLY D 1 192 ? 37.347 73.564 92.163 1.00 65.76 173 GLY D N 1
ATOM 7277 C CA . GLY D 1 192 ? 37.597 73.671 93.581 1.00 40.99 173 GLY D CA 1
ATOM 7278 C C . GLY D 1 192 ? 36.651 74.623 94.268 1.00 44.47 173 GLY D C 1
ATOM 7279 O O . GLY D 1 192 ? 36.172 74.314 95.350 1.00 63.21 173 GLY D O 1
ATOM 7280 N N . PHE D 1 193 ? 36.379 75.779 93.664 1.00 52.27 174 PHE D N 1
ATOM 7281 C CA . PHE D 1 193 ? 35.528 76.760 94.328 1.00 74.52 174 PHE D CA 1
ATOM 7282 C C . PHE D 1 193 ? 34.061 76.531 93.985 1.00 72.46 174 PHE D C 1
ATOM 7283 O O . PHE D 1 193 ? 33.182 77.026 94.688 1.00 75.40 174 PHE D O 1
ATOM 7291 N N . ASP D 1 194 ? 33.791 75.787 92.915 1.00 49.81 175 ASP D N 1
ATOM 7292 C CA . ASP D 1 194 ? 32.424 75.362 92.640 1.00 44.32 175 ASP D CA 1
ATOM 7293 C C . ASP D 1 194 ? 32.040 74.322 93.681 1.00 65.52 175 ASP D C 1
ATOM 7294 O O . ASP D 1 194 ? 30.884 74.235 94.094 1.00 92.48 175 ASP D O 1
ATOM 7299 N N . THR D 1 195 ? 33.026 73.530 94.093 1.00 45.26 176 THR D N 1
ATOM 7300 C CA . THR D 1 195 ? 32.854 72.564 95.174 1.00 43.71 176 THR D CA 1
ATOM 7301 C C . THR D 1 195 ? 32.524 73.271 96.485 1.00 51.07 176 THR D C 1
ATOM 7302 O O . THR D 1 195 ? 31.652 72.840 97.241 1.00 51.87 176 THR D O 1
ATOM 7306 N N . ILE D 1 196 ? 33.241 74.353 96.751 1.00 37.40 177 ILE D N 1
ATOM 7307 C CA . ILE D 1 196 ? 32.996 75.165 97.931 1.00 36.92 177 ILE D CA 1
ATOM 7308 C C . ILE D 1 196 ? 31.651 75.867 97.797 1.00 49.70 177 ILE D C 1
ATOM 7309 O O . ILE D 1 196 ? 30.940 76.066 98.775 1.00 55.09 177 ILE D O 1
ATOM 7314 N N . TYR D 1 197 ? 31.299 76.234 96.573 1.00 57.80 178 TYR D N 1
ATOM 7315 C CA . TYR D 1 197 ? 30.074 76.985 96.330 1.00 63.93 178 TYR D CA 1
ATOM 7316 C C . TYR D 1 197 ? 28.849 76.082 96.472 1.00 69.57 178 TYR D C 1
ATOM 7317 O O . TYR D 1 197 ? 27.748 76.561 96.742 1.00 76.07 178 TYR D O 1
ATOM 7326 N N . SER D 1 198 ? 29.052 74.777 96.304 1.00 52.34 179 SER D N 1
ATOM 7327 C CA . SER D 1 198 ? 27.959 73.814 96.313 1.00 50.99 179 SER D CA 1
ATOM 7328 C C . SER D 1 198 ? 27.602 73.382 97.739 1.00 64.12 179 SER D C 1
ATOM 7329 O O . SER D 1 198 ? 26.687 72.584 97.944 1.00 77.27 179 SER D O 1
ATOM 7332 N N . ILE D 1 199 ? 28.317 73.921 98.722 1.00 63.36 180 ILE D N 1
ATOM 7333 C CA . ILE D 1 199 ? 28.055 73.602 100.125 1.00 67.21 180 ILE D CA 1
ATOM 7334 C C . ILE D 1 199 ? 26.670 74.098 100.523 1.00 73.04 180 ILE D C 1
ATOM 7335 O O . ILE D 1 199 ? 25.953 73.441 101.278 1.00 82.71 180 ILE D O 1
ATOM 7340 N N . MET D 1 200 ? 26.303 75.272 100.021 1.00 75.95 181 MET D N 1
ATOM 7341 C CA . MET D 1 200 ? 25.055 75.919 100.418 1.00 70.78 181 MET D CA 1
ATOM 7342 C C . MET D 1 200 ? 23.831 75.184 99.871 1.00 78.02 181 MET D C 1
ATOM 7343 O O . MET D 1 200 ? 22.709 75.435 100.311 1.00 103.61 181 MET D O 1
ATOM 7348 N N . ASP D 1 201 ? 24.055 74.267 98.931 1.00 49.48 182 ASP D N 1
ATOM 7349 C CA . ASP D 1 201 ? 22.973 73.551 98.262 1.00 54.90 182 ASP D CA 1
ATOM 7350 C C . ASP D 1 201 ? 23.012 72.065 98.598 1.00 45.74 182 ASP D C 1
ATOM 7351 O O . ASP D 1 201 ? 22.387 71.257 97.913 1.00 85.09 182 ASP D O 1
ATOM 7356 N N . ILE D 1 202 ? 23.748 71.700 99.644 1.00 50.61 183 ILE D N 1
ATOM 7357 C CA . ILE D 1 202 ? 23.867 70.291 100.045 1.00 79.30 183 ILE D CA 1
ATOM 7358 C C . ILE D 1 202 ? 22.486 69.718 100.316 1.00 66.68 183 ILE D C 1
ATOM 7359 O O . ILE D 1 202 ? 22.170 68.592 99.928 1.00 44.58 183 ILE D O 1
ATOM 7364 N N . ASP D 1 203 ? 21.662 70.512 100.979 1.00 71.12 184 ASP D N 1
ATOM 7365 C CA . ASP D 1 203 ? 20.343 70.062 101.375 1.00 80.88 184 ASP D CA 1
ATOM 7366 C C . ASP D 1 203 ? 19.452 69.872 100.156 1.00 81.88 184 ASP D C 1
ATOM 7367 O O . ASP D 1 203 ? 18.846 68.812 99.972 1.00 88.10 184 ASP D O 1
ATOM 7372 N N . PHE D 1 204 ? 19.376 70.906 99.324 1.00 58.51 185 PHE D N 1
ATOM 7373 C CA . PHE D 1 204 ? 18.520 70.871 98.148 1.00 43.64 185 PHE D CA 1
ATOM 7374 C C . PHE D 1 204 ? 18.982 69.834 97.125 1.00 55.43 185 PHE D C 1
ATOM 7375 O O . PHE D 1 204 ? 18.150 69.180 96.500 1.00 81.58 185 PHE D O 1
ATOM 7383 N N . ASP D 1 205 ? 20.294 69.699 96.938 1.00 55.62 186 ASP D N 1
ATOM 7384 C CA . ASP D 1 205 ? 20.830 68.768 95.945 1.00 48.79 186 ASP D CA 1
ATOM 7385 C C . ASP D 1 205 ? 20.583 67.327 96.378 1.00 59.32 186 ASP D C 1
ATOM 7386 O O . ASP D 1 205 ? 20.333 66.451 95.550 1.00 72.52 186 ASP D O 1
ATOM 7391 N N . ARG D 1 206 ? 20.658 67.086 97.680 1.00 62.95 187 ARG D N 1
ATOM 7392 C CA . ARG D 1 206 ? 20.155 65.843 98.247 1.00 58.11 187 ARG D CA 1
ATOM 7393 C C . ARG D 1 206 ? 18.643 65.885 98.169 1.00 84.38 187 ARG D C 1
ATOM 7394 O O . ARG D 1 206 ? 18.069 66.952 97.970 1.00 113.45 187 ARG D O 1
ATOM 7402 N N . SER D 1 207 ? 17.995 64.736 98.316 1.00 93.05 188 SER D N 1
ATOM 7403 C CA . SER D 1 207 ? 16.534 64.678 98.275 1.00 125.99 188 SER D CA 1
ATOM 7404 C C . SER D 1 207 ? 16.014 64.832 96.844 1.00 127.14 188 SER D C 1
ATOM 7405 O O . SER D 1 207 ? 15.263 63.985 96.357 1.00 140.94 188 SER D O 1
ATOM 7408 N N . HIS D 1 208 ? 16.416 65.914 96.180 1.00 70.79 189 HIS D N 1
ATOM 7409 C CA . HIS D 1 208 ? 16.050 66.150 94.786 1.00 56.34 189 HIS D CA 1
ATOM 7410 C C . HIS D 1 208 ? 16.929 65.378 93.807 1.00 56.14 189 HIS D C 1
ATOM 7411 O O . HIS D 1 208 ? 16.756 65.483 92.593 1.00 71.93 189 HIS D O 1
ATOM 7418 N N . GLY D 1 209 ? 17.866 64.602 94.338 1.00 56.43 190 GLY D N 1
ATOM 7419 C CA . GLY D 1 209 ? 18.621 63.671 93.526 1.00 53.09 190 GLY D CA 1
ATOM 7420 C C . GLY D 1 209 ? 19.643 64.336 92.631 1.00 44.61 190 GLY D C 1
ATOM 7421 O O . GLY D 1 209 ? 20.064 63.751 91.639 1.00 67.55 190 GLY D O 1
ATOM 7422 N N . LEU D 1 210 ? 20.037 65.558 92.974 1.00 47.72 191 LEU D N 1
ATOM 7423 C CA . LEU D 1 210 ? 21.084 66.269 92.235 1.00 46.93 191 LEU D CA 1
ATOM 7424 C C . LEU D 1 210 ? 22.486 65.953 92.750 1.00 44.08 191 LEU D C 1
ATOM 7425 O O . LEU D 1 210 ? 22.725 65.906 93.957 1.00 44.08 191 LEU D O 1
ATOM 7430 N N . GLY D 1 211 ? 23.410 65.756 91.815 1.00 57.82 192 GLY D N 1
ATOM 7431 C CA . GLY D 1 211 ? 24.764 65.338 92.128 1.00 48.54 192 GLY D CA 1
ATOM 7432 C C . GLY D 1 211 ? 25.664 66.480 92.560 1.00 50.35 192 GLY D C 1
ATOM 7433 O O . GLY D 1 211 ? 25.742 67.517 91.902 1.00 48.36 192 GLY D O 1
ATOM 7434 N N . SER D 1 212 ? 26.344 66.278 93.684 1.00 64.57 193 SER D N 1
ATOM 7435 C CA . SER D 1 212 ? 27.299 67.243 94.220 1.00 59.01 193 SER D CA 1
ATOM 7436 C C . SER D 1 212 ? 28.332 66.465 95.000 1.00 70.07 193 SER D C 1
ATOM 7437 O O . SER D 1 212 ? 28.025 65.410 95.548 1.00 98.78 193 SER D O 1
ATOM 7440 N N . ILE D 1 213 ? 29.558 66.965 95.051 1.00 84.24 194 ILE D N 1
ATOM 7441 C CA . ILE D 1 213 ? 30.571 66.332 95.887 1.00 124.94 194 ILE D CA 1
ATOM 7442 C C . ILE D 1 213 ? 30.345 66.708 97.373 1.00 84.98 194 ILE D C 1
ATOM 7443 O O . ILE D 1 213 ? 30.556 65.864 98.252 1.00 68.62 194 ILE D O 1
ATOM 7448 N N . PRO D 1 214 ? 29.875 67.945 97.670 1.00 62.45 195 PRO D N 1
ATOM 7449 C CA . PRO D 1 214 ? 29.545 68.151 99.086 1.00 60.21 195 PRO D CA 1
ATOM 7450 C C . PRO D 1 214 ? 28.288 67.396 99.542 1.00 56.46 195 PRO D C 1
ATOM 7451 O O . PRO D 1 214 ? 28.143 67.120 100.734 1.00 80.54 195 PRO D O 1
ATOM 7455 N N . ALA D 1 215 ? 27.386 67.083 98.619 1.00 81.76 196 ALA D N 1
ATOM 7456 C CA . ALA D 1 215 ? 26.198 66.303 98.956 1.00 55.90 196 ALA D CA 1
ATOM 7457 C C . ALA D 1 215 ? 26.586 64.853 99.191 1.00 62.57 196 ALA D C 1
ATOM 7458 O O . ALA D 1 215 ? 25.838 64.088 99.799 1.00 69.63 196 ALA D O 1
ATOM 7460 N N . LEU D 1 216 ? 27.772 64.490 98.713 1.00 64.32 197 LEU D N 1
ATOM 7461 C CA . LEU D 1 216 ? 28.280 63.130 98.832 1.00 47.96 197 LEU D CA 1
ATOM 7462 C C . LEU D 1 216 ? 29.148 62.939 100.068 1.00 44.55 197 LEU D C 1
ATOM 7463 O O . LEU D 1 216 ? 29.202 61.844 100.616 1.00 60.87 197 LEU D O 1
ATOM 7468 N N . LEU D 1 217 ? 29.808 64.011 100.505 1.00 47.71 198 LEU D N 1
ATOM 7469 C CA . LEU D 1 217 ? 30.816 63.940 101.564 1.00 51.87 198 LEU D CA 1
ATOM 7470 C C . LEU D 1 217 ? 30.575 64.923 102.716 1.00 66.27 198 LEU D C 1
ATOM 7471 O O . LEU D 1 217 ? 31.312 64.922 103.704 1.00 84.79 198 LEU D O 1
ATOM 7476 N N . GLY D 1 218 ? 29.559 65.767 102.589 1.00 51.40 199 GLY D N 1
ATOM 7477 C CA . GLY D 1 218 ? 29.286 66.775 103.597 1.00 51.77 199 GLY D CA 1
ATOM 7478 C C . GLY D 1 218 ? 30.292 67.905 103.503 1.00 52.14 199 GLY D C 1
ATOM 7479 O O . GLY D 1 218 ? 31.282 67.784 102.780 1.00 60.05 199 GLY D O 1
ATOM 7480 N N . PRO D 1 219 ? 30.044 69.012 104.223 1.00 52.45 200 PRO D N 1
ATOM 7481 C CA . PRO D 1 219 ? 30.937 70.178 104.216 1.00 65.23 200 PRO D CA 1
ATOM 7482 C C . PRO D 1 219 ? 32.389 69.802 104.501 1.00 67.64 200 PRO D C 1
ATOM 7483 O O . PRO D 1 219 ? 33.216 69.893 103.596 1.00 77.91 200 PRO D O 1
ATOM 7487 N N . LYS D 1 220 ? 32.691 69.368 105.719 1.00 90.87 201 LYS D N 1
ATOM 7488 C CA . LYS D 1 220 ? 34.002 68.804 106.005 1.00 85.49 201 LYS D CA 1
ATOM 7489 C C . LYS D 1 220 ? 34.131 67.525 105.185 1.00 84.24 201 LYS D C 1
ATOM 7490 O O . LYS D 1 220 ? 33.516 66.511 105.503 1.00 108.14 201 LYS D O 1
ATOM 7492 N N . GLY D 1 221 ? 34.912 67.592 104.114 1.00 53.74 202 GLY D N 1
ATOM 7493 C CA . GLY D 1 221 ? 35.004 66.505 103.155 1.00 53.30 202 GLY D CA 1
ATOM 7494 C C . GLY D 1 221 ? 34.916 67.105 101.770 1.00 66.19 202 GLY D C 1
ATOM 7495 O O . GLY D 1 221 ? 35.606 66.697 100.837 1.00 64.55 202 GLY D O 1
ATOM 7496 N N . ALA D 1 222 ? 34.049 68.099 101.649 1.00 100.73 203 ALA D N 1
ATOM 7497 C CA . ALA D 1 222 ? 34.031 68.952 100.479 1.00 91.82 203 ALA D CA 1
ATOM 7498 C C . ALA D 1 222 ? 35.229 69.897 100.556 1.00 99.99 203 ALA D C 1
ATOM 7499 O O . ALA D 1 222 ? 36.004 70.011 99.603 1.00 97.73 203 ALA D O 1
ATOM 7501 N N . LEU D 1 223 ? 35.374 70.559 101.703 1.00 69.13 204 LEU D N 1
ATOM 7502 C CA . LEU D 1 223 ? 36.510 71.432 101.960 1.00 53.99 204 LEU D CA 1
ATOM 7503 C C . LEU D 1 223 ? 37.801 70.678 101.666 1.00 65.14 204 LEU D C 1
ATOM 7504 O O . LEU D 1 223 ? 38.745 71.224 101.088 1.00 67.74 204 LEU D O 1
ATOM 7509 N N . ALA D 1 224 ? 37.827 69.411 102.064 1.00 67.75 205 ALA D N 1
ATOM 7510 C CA . ALA D 1 224 ? 38.993 68.559 101.872 1.00 54.37 205 ALA D CA 1
ATOM 7511 C C . ALA D 1 224 ? 39.261 68.347 100.385 1.00 70.20 205 ALA D C 1
ATOM 7512 O O . ALA D 1 224 ? 40.336 68.674 99.882 1.00 60.37 205 ALA D O 1
ATOM 7514 N N . ALA D 1 225 ? 38.275 67.800 99.685 1.00 71.86 206 ALA D N 1
ATOM 7515 C CA . ALA D 1 225 ? 38.390 67.577 98.253 1.00 63.08 206 ALA D CA 1
ATOM 7516 C C . ALA D 1 225 ? 38.642 68.901 97.530 1.00 72.71 206 ALA D C 1
ATOM 7517 O O . ALA D 1 225 ? 39.360 68.948 96.530 1.00 82.12 206 ALA D O 1
ATOM 7519 N N . SER D 1 226 ? 38.056 69.975 98.051 1.00 63.09 207 SER D N 1
ATOM 7520 C CA . SER D 1 226 ? 38.289 71.312 97.526 1.00 56.45 207 SER D CA 1
ATOM 7521 C C . SER D 1 226 ? 39.770 71.658 97.642 1.00 58.49 207 SER D C 1
ATOM 7522 O O . SER D 1 226 ? 40.387 72.156 96.697 1.00 55.72 207 SER D O 1
ATOM 7525 N N . LEU D 1 227 ? 40.335 71.370 98.809 1.00 54.24 208 LEU D N 1
ATOM 7526 C CA . LEU D 1 227 ? 41.738 71.650 99.092 1.00 56.69 208 LEU D CA 1
ATOM 7527 C C . LEU D 1 227 ? 42.676 70.812 98.227 1.00 63.71 208 LEU D C 1
ATOM 7528 O O . LEU D 1 227 ? 43.726 71.290 97.792 1.00 55.12 208 LEU D O 1
ATOM 7533 N N . ALA D 1 228 ? 42.297 69.557 97.994 1.00 57.79 209 ALA D N 1
ATOM 7534 C CA . ALA D 1 228 ? 43.079 68.659 97.156 1.00 54.25 209 ALA D CA 1
ATOM 7535 C C . ALA D 1 228 ? 43.153 69.216 95.741 1.00 56.91 209 ALA D C 1
ATOM 7536 O O . ALA D 1 228 ? 44.234 69.304 95.159 1.00 54.18 209 ALA D O 1
ATOM 7538 N N . MET D 1 229 ? 41.998 69.607 95.208 1.00 53.43 210 MET D N 1
ATOM 7539 C CA . MET D 1 229 ? 41.914 70.204 93.880 1.00 53.13 210 MET D CA 1
ATOM 7540 C C . MET D 1 229 ? 42.795 71.438 93.792 1.00 53.64 210 MET D C 1
ATOM 7541 O O . MET D 1 229 ? 43.694 71.514 92.960 1.00 53.77 210 MET D O 1
ATOM 7546 N N . HIS D 1 230 ? 42.521 72.405 94.657 1.00 53.96 211 HIS D N 1
ATOM 7547 C CA . HIS D 1 230 ? 43.238 73.672 94.660 1.00 58.49 211 HIS D CA 1
ATOM 7548 C C . HIS D 1 230 ? 44.733 73.512 94.944 1.00 69.79 211 HIS D C 1
ATOM 7549 O O . HIS D 1 230 ? 45.538 74.371 94.571 1.00 56.08 211 HIS D O 1
ATOM 7556 N N . ALA D 1 231 ? 45.109 72.417 95.600 1.00 55.20 212 ALA D N 1
ATOM 7557 C CA . ALA D 1 231 ? 46.514 72.121 95.820 1.00 55.74 212 ALA D CA 1
ATOM 7558 C C . ALA D 1 231 ? 47.136 71.801 94.473 1.00 55.53 212 ALA D C 1
ATOM 7559 O O . ALA D 1 231 ? 48.024 72.511 94.006 1.00 55.90 212 ALA D O 1
ATOM 7561 N N . ALA D 1 232 ? 46.624 70.751 93.838 1.00 54.96 213 ALA D N 1
ATOM 7562 C CA . ALA D 1 232 ? 47.080 70.320 92.522 1.00 54.70 213 ALA D CA 1
ATOM 7563 C C . ALA D 1 232 ? 47.040 71.454 91.495 1.00 54.65 213 ALA D C 1
ATOM 7564 O O . ALA D 1 232 ? 47.770 71.438 90.505 1.00 54.68 213 ALA D O 1
ATOM 7566 N N . ALA D 1 233 ? 46.179 72.437 91.732 1.00 76.16 214 ALA D N 1
ATOM 7567 C CA . ALA D 1 233 ? 46.056 73.579 90.836 1.00 69.78 214 ALA D CA 1
ATOM 7568 C C . ALA D 1 233 ? 47.303 74.440 90.932 1.00 58.19 214 ALA D C 1
ATOM 7569 O O . ALA D 1 233 ? 47.936 74.742 89.922 1.00 71.28 214 ALA D O 1
ATOM 7571 N N . VAL D 1 234 ? 47.656 74.822 92.157 1.00 55.85 215 VAL D N 1
ATOM 7572 C CA . VAL D 1 234 ? 48.837 75.652 92.404 1.00 57.42 215 VAL D CA 1
ATOM 7573 C C . VAL D 1 234 ? 50.110 74.910 91.980 1.00 59.75 215 VAL D C 1
ATOM 7574 O O . VAL D 1 234 ? 51.068 75.523 91.513 1.00 57.30 215 VAL D O 1
ATOM 7578 N N . ALA D 1 235 ? 50.106 73.592 92.148 1.00 56.50 216 ALA D N 1
ATOM 7579 C CA . ALA D 1 235 ? 51.198 72.758 91.688 1.00 56.62 216 ALA D CA 1
ATOM 7580 C C . ALA D 1 235 ? 51.429 72.993 90.194 1.00 59.09 216 ALA D C 1
ATOM 7581 O O . ALA D 1 235 ? 52.554 73.273 89.752 1.00 56.89 216 ALA D O 1
ATOM 7583 N N . LEU D 1 236 ? 50.357 72.912 89.417 1.00 55.82 217 LEU D N 1
ATOM 7584 C CA . LEU D 1 236 ? 50.470 73.008 87.977 1.00 55.61 217 LEU D CA 1
ATOM 7585 C C . LEU D 1 236 ? 50.812 74.429 87.546 1.00 56.06 217 LEU D C 1
ATOM 7586 O O . LEU D 1 236 ? 51.618 74.620 86.637 1.00 80.45 217 LEU D O 1
ATOM 7591 N N . PHE D 1 237 ? 50.214 75.422 88.199 1.00 56.22 218 PHE D N 1
ATOM 7592 C CA . PHE D 1 237 ? 50.488 76.820 87.872 1.00 60.59 218 PHE D CA 1
ATOM 7593 C C . PHE D 1 237 ? 51.964 77.112 88.051 1.00 73.17 218 PHE D C 1
ATOM 7594 O O . PHE D 1 237 ? 52.549 77.914 87.319 1.00 85.49 218 PHE D O 1
ATOM 7602 N N . ILE D 1 238 ? 52.561 76.441 89.028 1.00 74.06 219 ILE D N 1
ATOM 7603 C CA . ILE D 1 238 ? 53.979 76.592 89.326 1.00 77.08 219 ILE D CA 1
ATOM 7604 C C . ILE D 1 238 ? 54.807 75.831 88.306 1.00 90.52 219 ILE D C 1
ATOM 7605 O O . ILE D 1 238 ? 55.738 76.378 87.715 1.00 81.73 219 ILE D O 1
ATOM 7610 N N . ALA D 1 239 ? 54.455 74.566 88.106 1.00 74.92 220 ALA D N 1
ATOM 7611 C CA . ALA D 1 239 ? 55.172 73.708 87.178 1.00 88.30 220 ALA D CA 1
ATOM 7612 C C . ALA D 1 239 ? 55.207 74.319 85.777 1.00 97.39 220 ALA D C 1
ATOM 7613 O O . ALA D 1 239 ? 56.115 74.038 84.994 1.00 104.22 220 ALA D O 1
ATOM 7615 N N . GLY D 1 240 ? 54.228 75.169 85.477 1.00 101.28 221 GLY D N 1
ATOM 7616 C CA . GLY D 1 240 ? 54.139 75.815 84.182 1.00 95.39 221 GLY D CA 1
ATOM 7617 C C . GLY D 1 240 ? 55.234 76.841 83.976 1.00 104.12 221 GLY D C 1
ATOM 7618 O O . GLY D 1 240 ? 55.555 77.193 82.843 1.00 128.42 221 GLY D O 1
ATOM 7619 N N . VAL D 1 241 ? 55.805 77.327 85.074 1.00 59.76 222 VAL D N 1
ATOM 7620 C CA . VAL D 1 241 ? 56.898 78.291 84.999 1.00 59.46 222 VAL D CA 1
ATOM 7621 C C . VAL D 1 241 ? 58.150 77.621 84.435 1.00 67.02 222 VAL D C 1
ATOM 7622 O O . VAL D 1 241 ? 58.668 78.042 83.405 1.00 73.37 222 VAL D O 1
ATOM 7626 N N . GLU D 1 242 ? 58.631 76.578 85.102 1.00 100.36 223 GLU D N 1
ATOM 7627 C CA . GLU D 1 242 ? 59.816 75.864 84.639 1.00 114.56 223 GLU D CA 1
ATOM 7628 C C . GLU D 1 242 ? 59.587 75.316 83.236 1.00 107.77 223 GLU D C 1
ATOM 7629 O O . GLU D 1 242 ? 60.470 75.383 82.380 1.00 132.47 223 GLU D O 1
ATOM 7635 N N . ALA D 1 243 ? 58.388 74.793 83.003 1.00 63.74 224 ALA D N 1
ATOM 7636 C CA . ALA D 1 243 ? 58.079 74.115 81.750 1.00 68.56 224 ALA D CA 1
ATOM 7637 C C . ALA D 1 243 ? 57.953 75.098 80.588 1.00 74.55 224 ALA D C 1
ATOM 7638 O O . ALA D 1 243 ? 58.733 75.040 79.638 1.00 105.39 224 ALA D O 1
ATOM 7640 N N . TYR D 1 244 ? 56.981 76.001 80.665 1.00 81.68 225 TYR D N 1
ATOM 7641 C CA . TYR D 1 244 ? 56.716 76.934 79.573 1.00 90.95 225 TYR D CA 1
ATOM 7642 C C . TYR D 1 244 ? 57.573 78.194 79.702 1.00 86.50 225 TYR D C 1
ATOM 7643 O O . TYR D 1 244 ? 57.201 79.259 79.220 1.00 102.30 225 TYR D O 1
ATOM 7652 N N . GLY D 1 245 ? 58.733 78.058 80.336 1.00 71.63 226 GLY D N 1
ATOM 7653 C CA . GLY D 1 245 ? 59.703 79.136 80.399 1.00 63.66 226 GLY D CA 1
ATOM 7654 C C . GLY D 1 245 ? 59.247 80.279 81.277 1.00 76.91 226 GLY D C 1
ATOM 7655 O O . GLY D 1 245 ? 59.709 80.420 82.409 1.00 92.90 226 GLY D O 1
ATOM 7656 N N . LEU D 1 246 ? 58.336 81.095 80.755 1.00 90.94 227 LEU D N 1
ATOM 7657 C CA . LEU D 1 246 ? 57.798 82.246 81.485 1.00 102.08 227 LEU D CA 1
ATOM 7658 C C . LEU D 1 246 ? 58.890 83.221 81.912 1.00 86.48 227 LEU D C 1
ATOM 7659 O O . LEU D 1 246 ? 60.076 82.978 81.703 1.00 100.61 227 LEU D O 1
ATOM 7664 N N . GLY D 1 247 ? 58.470 84.332 82.504 1.00 62.03 228 GLY D N 1
ATOM 7665 C CA . GLY D 1 247 ? 59.386 85.388 82.877 1.00 62.94 228 GLY D CA 1
ATOM 7666 C C . GLY D 1 247 ? 59.025 86.024 84.200 1.00 68.42 228 GLY D C 1
ATOM 7667 O O . GLY D 1 247 ? 58.269 85.457 84.989 1.00 106.50 228 GLY D O 1
ATOM 7668 N N . ALA D 1 248 ? 59.572 87.212 84.436 1.00 98.39 229 ALA D N 1
ATOM 7669 C CA . ALA D 1 248 ? 59.401 87.912 85.701 1.00 107.87 229 ALA D CA 1
ATOM 7670 C C . ALA D 1 248 ? 57.929 88.155 86.003 1.00 97.80 229 ALA D C 1
ATOM 7671 O O . ALA D 1 248 ? 57.373 87.584 86.942 1.00 102.89 229 ALA D O 1
ATOM 7673 N N . ILE D 1 249 ? 57.306 88.993 85.186 1.00 76.92 230 ILE D N 1
ATOM 7674 C CA . ILE D 1 249 ? 55.925 89.399 85.401 1.00 96.17 230 ILE D CA 1
ATOM 7675 C C . ILE D 1 249 ? 55.003 88.181 85.481 1.00 103.98 230 ILE D C 1
ATOM 7676 O O . ILE D 1 249 ? 54.102 88.127 86.322 1.00 92.57 230 ILE D O 1
ATOM 7681 N N . ALA D 1 250 ? 55.247 87.198 84.618 1.00 97.61 231 ALA D N 1
ATOM 7682 C CA . ALA D 1 250 ? 54.431 85.989 84.582 1.00 80.14 231 ALA D CA 1
ATOM 7683 C C . ALA D 1 250 ? 54.596 85.193 85.876 1.00 96.02 231 ALA D C 1
ATOM 7684 O O . ALA D 1 250 ? 53.620 84.694 86.438 1.00 91.92 231 ALA D O 1
ATOM 7686 N N . THR D 1 251 ? 55.832 85.094 86.352 1.00 116.54 232 THR D N 1
ATOM 7687 C CA . THR D 1 251 ? 56.122 84.358 87.575 1.00 109.18 232 THR D CA 1
ATOM 7688 C C . THR D 1 251 ? 55.548 85.087 88.785 1.00 110.15 232 THR D C 1
ATOM 7689 O O . THR D 1 251 ? 55.091 84.458 89.740 1.00 102.99 232 THR D O 1
ATOM 7693 N N . VAL D 1 252 ? 55.582 86.415 88.745 1.00 82.74 233 VAL D N 1
ATOM 7694 C CA . VAL D 1 252 ? 54.952 87.223 89.780 1.00 87.33 233 VAL D CA 1
ATOM 7695 C C . VAL D 1 252 ? 53.455 86.947 89.802 1.00 89.41 233 VAL D C 1
ATOM 7696 O O . VAL D 1 252 ? 52.875 86.739 90.870 1.00 73.18 233 VAL D O 1
ATOM 7700 N N . SER D 1 253 ? 52.841 86.949 88.620 1.00 81.54 234 SER D N 1
ATOM 7701 C CA . SER D 1 253 ? 51.415 86.675 88.485 1.00 96.06 234 SER D CA 1
ATOM 7702 C C . SER D 1 253 ? 51.092 85.270 88.971 1.00 96.71 234 SER D C 1
ATOM 7703 O O . SER D 1 253 ? 50.159 85.074 89.747 1.00 84.04 234 SER D O 1
ATOM 7706 N N . THR D 1 254 ? 51.875 84.300 88.508 1.00 83.74 235 THR D N 1
ATOM 7707 C CA . THR D 1 254 ? 51.732 82.908 88.931 1.00 81.58 235 THR D CA 1
ATOM 7708 C C . THR D 1 254 ? 51.716 82.800 90.459 1.00 88.64 235 THR D C 1
ATOM 7709 O O . THR D 1 254 ? 51.000 81.975 91.022 1.00 74.37 235 THR D O 1
ATOM 7713 N N . ALA D 1 255 ? 52.503 83.642 91.124 1.00 93.18 236 ALA D N 1
ATOM 7714 C CA . ALA D 1 255 ? 52.605 83.608 92.577 1.00 76.26 236 ALA D CA 1
ATOM 7715 C C . ALA D 1 255 ? 51.376 84.240 93.213 1.00 64.93 236 ALA D C 1
ATOM 7716 O O . ALA D 1 255 ? 50.858 83.739 94.216 1.00 64.77 236 ALA D O 1
ATOM 7718 N N . LEU D 1 256 ? 50.911 85.338 92.624 1.00 79.02 237 LEU D N 1
ATOM 7719 C CA . LEU D 1 256 ? 49.738 86.048 93.125 1.00 84.59 237 LEU D CA 1
ATOM 7720 C C . LEU D 1 256 ? 48.479 85.196 93.020 1.00 95.67 237 LEU D C 1
ATOM 7721 O O . LEU D 1 256 ? 47.693 85.137 93.961 1.00 102.02 237 LEU D O 1
ATOM 7726 N N . THR D 1 257 ? 48.282 84.534 91.883 1.00 62.83 238 THR D N 1
ATOM 7727 C CA . THR D 1 257 ? 47.115 83.673 91.713 1.00 62.39 238 THR D CA 1
ATOM 7728 C C . THR D 1 257 ? 47.203 82.531 92.718 1.00 77.48 238 THR D C 1
ATOM 7729 O O . THR D 1 257 ? 46.212 82.182 93.359 1.00 91.02 238 THR D O 1
ATOM 7733 N N . ALA D 1 258 ? 48.400 81.969 92.864 1.00 58.50 239 ALA D N 1
ATOM 7734 C CA . ALA D 1 258 ? 48.647 80.922 93.846 1.00 58.51 239 ALA D CA 1
ATOM 7735 C C . ALA D 1 258 ? 48.329 81.455 95.234 1.00 58.91 239 ALA D C 1
ATOM 7736 O O . ALA D 1 258 ? 47.855 80.723 96.099 1.00 58.72 239 ALA D O 1
ATOM 7738 N N . LEU D 1 259 ? 48.582 82.744 95.432 1.00 59.92 240 LEU D N 1
ATOM 7739 C CA . LEU D 1 259 ? 48.316 83.400 96.707 1.00 66.70 240 LEU D CA 1
ATOM 7740 C C . LEU D 1 259 ? 46.819 83.466 96.994 1.00 65.51 240 LEU D C 1
ATOM 7741 O O . LEU D 1 259 ? 46.371 83.108 98.079 1.00 64.11 240 LEU D O 1
ATOM 7746 N N . VAL D 1 260 ? 46.055 83.929 96.008 1.00 77.41 241 VAL D N 1
ATOM 7747 C CA . VAL D 1 260 ? 44.608 84.065 96.134 1.00 76.19 241 VAL D CA 1
ATOM 7748 C C . VAL D 1 260 ? 43.955 82.716 96.406 1.00 86.73 241 VAL D C 1
ATOM 7749 O O . VAL D 1 260 ? 43.142 82.588 97.320 1.00 87.84 241 VAL D O 1
ATOM 7753 N N . ILE D 1 261 ? 44.317 81.713 95.611 1.00 57.44 242 ILE D N 1
ATOM 7754 C CA . ILE D 1 261 ? 43.759 80.368 95.750 1.00 65.51 242 ILE D CA 1
ATOM 7755 C C . ILE D 1 261 ? 43.876 79.861 97.188 1.00 75.11 242 ILE D C 1
ATOM 7756 O O . ILE D 1 261 ? 43.101 79.013 97.626 1.00 77.73 242 ILE D O 1
ATOM 7761 N N . ILE D 1 262 ? 44.842 80.390 97.925 1.00 78.50 243 ILE D N 1
ATOM 7762 C CA . ILE D 1 262 ? 45.056 79.975 99.302 1.00 77.42 243 ILE D CA 1
ATOM 7763 C C . ILE D 1 262 ? 44.084 80.684 100.252 1.00 66.85 243 ILE D C 1
ATOM 7764 O O . ILE D 1 262 ? 43.668 80.114 101.259 1.00 59.21 243 ILE D O 1
ATOM 7769 N N . LEU D 1 263 ? 43.707 81.913 99.925 1.00 68.32 244 LEU D N 1
ATOM 7770 C CA . LEU D 1 263 ? 42.747 82.647 100.742 1.00 60.14 244 LEU D CA 1
ATOM 7771 C C . LEU D 1 263 ? 41.335 82.101 100.566 1.00 81.42 244 LEU D C 1
ATOM 7772 O O . LEU D 1 263 ? 40.579 82.017 101.532 1.00 87.45 244 LEU D O 1
ATOM 7777 N N . VAL D 1 264 ? 40.983 81.726 99.339 1.00 63.96 245 VAL D N 1
ATOM 7778 C CA . VAL D 1 264 ? 39.650 81.205 99.083 1.00 94.25 245 VAL D CA 1
ATOM 7779 C C . VAL D 1 264 ? 39.508 79.917 99.883 1.00 109.36 245 VAL D C 1
ATOM 7780 O O . VAL D 1 264 ? 38.449 79.627 100.430 1.00 136.07 245 VAL D O 1
ATOM 7784 N N . GLN D 1 265 ? 40.589 79.153 99.959 1.00 56.52 246 GLN D N 1
ATOM 7785 C CA . GLN D 1 265 ? 40.631 77.990 100.824 1.00 56.50 246 GLN D CA 1
ATOM 7786 C C . GLN D 1 265 ? 40.539 78.435 102.280 1.00 59.56 246 GLN D C 1
ATOM 7787 O O . GLN D 1 265 ? 39.694 77.963 103.046 1.00 59.19 246 GLN D O 1
ATOM 7793 N N . ALA D 1 266 ? 41.425 79.349 102.654 1.00 83.64 247 ALA D N 1
ATOM 7794 C CA . ALA D 1 266 ? 41.504 79.845 104.023 1.00 80.98 247 ALA D CA 1
ATOM 7795 C C . ALA D 1 266 ? 40.152 80.364 104.513 1.00 84.34 247 ALA D C 1
ATOM 7796 O O . ALA D 1 266 ? 39.614 79.888 105.515 1.00 85.59 247 ALA D O 1
ATOM 7798 N N . MET D 1 267 ? 39.604 81.328 103.781 1.00 72.52 248 MET D N 1
ATOM 7799 C CA . MET D 1 267 ? 38.329 81.941 104.123 1.00 59.41 248 MET D CA 1
ATOM 7800 C C . MET D 1 267 ? 37.201 80.917 104.159 1.00 57.24 248 MET D C 1
ATOM 7801 O O . MET D 1 267 ? 36.253 81.071 104.921 1.00 71.31 248 MET D O 1
ATOM 7806 N N . ALA D 1 268 ? 37.315 79.870 103.345 1.00 60.81 249 ALA D N 1
ATOM 7807 C CA . ALA D 1 268 ? 36.279 78.842 103.239 1.00 55.98 249 ALA D CA 1
ATOM 7808 C C . ALA D 1 268 ? 36.331 77.867 104.406 1.00 56.18 249 ALA D C 1
ATOM 7809 O O . ALA D 1 268 ? 35.297 77.417 104.899 1.00 74.13 249 ALA D O 1
ATOM 7811 N N . TRP D 1 269 ? 37.540 77.524 104.832 1.00 64.40 250 TRP D N 1
ATOM 7812 C CA . TRP D 1 269 ? 37.717 76.680 106.008 1.00 76.61 250 TRP D CA 1
ATOM 7813 C C . TRP D 1 269 ? 37.328 77.433 107.275 1.00 61.14 250 TRP D C 1
ATOM 7814 O O . TRP D 1 269 ? 37.018 76.819 108.295 1.00 57.73 250 TRP D O 1
ATOM 7825 N N . LEU D 1 270 ? 37.350 78.762 107.197 1.00 57.90 251 LEU D N 1
ATOM 7826 C CA . LEU D 1 270 ? 36.839 79.610 108.267 1.00 63.76 251 LEU D CA 1
ATOM 7827 C C . LEU D 1 270 ? 35.340 79.887 108.078 1.00 79.27 251 LEU D C 1
ATOM 7828 O O . LEU D 1 270 ? 34.861 80.975 108.406 1.00 77.02 251 LEU D O 1
ATOM 7833 N N . GLY D 1 271 ? 34.603 78.902 107.561 1.00 74.29 252 GLY D N 1
ATOM 7834 C CA . GLY D 1 271 ? 33.225 79.119 107.151 1.00 56.51 252 GLY D CA 1
ATOM 7835 C C . GLY D 1 271 ? 33.237 80.186 106.077 1.00 74.12 252 GLY D C 1
ATOM 7836 O O . GLY D 1 271 ? 33.779 79.951 105.004 1.00 114.88 252 GLY D O 1
ATOM 7837 N N . ARG D 1 272 ? 32.630 81.336 106.371 1.00 91.42 253 ARG D N 1
ATOM 7838 C CA . ARG D 1 272 ? 32.817 82.576 105.609 1.00 119.74 253 ARG D CA 1
ATOM 7839 C C . ARG D 1 272 ? 33.089 82.356 104.107 1.00 110.37 253 ARG D C 1
ATOM 7840 O O . ARG D 1 272 ? 34.125 82.773 103.582 1.00 78.51 253 ARG D O 1
ATOM 7848 N N . VAL D 1 273 ? 32.143 81.706 103.429 1.00 91.29 254 VAL D N 1
ATOM 7849 C CA . VAL D 1 273 ? 32.361 81.185 102.077 1.00 62.94 254 VAL D CA 1
ATOM 7850 C C . VAL D 1 273 ? 31.987 82.145 100.948 1.00 66.03 254 VAL D C 1
ATOM 7851 O O . VAL D 1 273 ? 32.450 81.986 99.820 1.00 54.26 254 VAL D O 1
ATOM 7855 N N . LYS D 1 274 ? 31.126 83.113 101.238 1.00 77.72 255 LYS D N 1
ATOM 7856 C CA . LYS D 1 274 ? 30.649 84.020 100.202 1.00 82.72 255 LYS D CA 1
ATOM 7857 C C . LYS D 1 274 ? 31.790 84.895 99.708 1.00 79.43 255 LYS D C 1
ATOM 7858 O O . LYS D 1 274 ? 31.994 85.057 98.502 1.00 99.89 255 LYS D O 1
ATOM 7864 N N . GLU D 1 275 ? 32.538 85.451 100.650 1.00 77.19 256 GLU D N 1
ATOM 7865 C CA . GLU D 1 275 ? 33.686 86.278 100.307 1.00 91.72 256 GLU D CA 1
ATOM 7866 C C . GLU D 1 275 ? 34.802 85.407 99.730 1.00 98.21 256 GLU D C 1
ATOM 7867 O O . GLU D 1 275 ? 35.598 85.876 98.921 1.00 105.42 256 GLU D O 1
ATOM 7873 N N . SER D 1 276 ? 34.843 84.137 100.131 1.00 83.77 257 SER D N 1
ATOM 7874 C CA . SER D 1 276 ? 35.802 83.186 99.572 1.00 77.75 257 SER D CA 1
ATOM 7875 C C . SER D 1 276 ? 35.534 82.984 98.093 1.00 69.79 257 SER D C 1
ATOM 7876 O O . SER D 1 276 ? 36.434 83.083 97.264 1.00 92.11 257 SER D O 1
ATOM 7879 N N . PHE D 1 277 ? 34.283 82.684 97.774 1.00 72.20 258 PHE D N 1
ATOM 7880 C CA . PHE D 1 277 ? 33.864 82.524 96.393 1.00 64.07 258 PHE D CA 1
ATOM 7881 C C . PHE D 1 277 ? 34.105 83.820 95.635 1.00 62.98 258 PHE D C 1
ATOM 7882 O O . PHE D 1 277 ? 34.722 83.818 94.573 1.00 54.14 258 PHE D O 1
ATOM 7890 N N . ASN D 1 278 ? 33.630 84.925 96.200 1.00 77.21 259 ASN D N 1
ATOM 7891 C CA . ASN D 1 278 ? 33.727 86.232 95.562 1.00 84.45 259 ASN D CA 1
ATOM 7892 C C . ASN D 1 278 ? 35.189 86.624 95.313 1.00 72.30 259 ASN D C 1
ATOM 7893 O O . ASN D 1 278 ? 35.486 87.439 94.434 1.00 55.85 259 ASN D O 1
ATOM 7898 N N . LEU D 1 279 ? 36.104 86.014 96.061 1.00 61.42 260 LEU D N 1
ATOM 7899 C CA . LEU D 1 279 ? 37.526 86.364 95.974 1.00 81.66 260 LEU D CA 1
ATOM 7900 C C . LEU D 1 279 ? 38.175 85.913 94.676 1.00 68.12 260 LEU D C 1
ATOM 7901 O O . LEU D 1 279 ? 39.149 86.508 94.227 1.00 65.69 260 LEU D O 1
ATOM 7906 N N . ASN D 1 280 ? 37.635 84.857 94.081 1.00 55.35 261 ASN D N 1
ATOM 7907 C CA . ASN D 1 280 ? 38.238 84.241 92.907 1.00 55.09 261 ASN D CA 1
ATOM 7908 C C . ASN D 1 280 ? 38.330 85.166 91.680 1.00 59.17 261 ASN D C 1
ATOM 7909 O O . ASN D 1 280 ? 38.980 84.813 90.689 1.00 55.03 261 ASN D O 1
ATOM 7914 N N . LEU D 1 281 ? 37.698 86.341 91.743 1.00 55.27 262 LEU D N 1
ATOM 7915 C CA . LEU D 1 281 ? 37.721 87.283 90.619 1.00 78.57 262 LEU D CA 1
ATOM 7916 C C . LEU D 1 281 ? 39.073 87.961 90.465 1.00 79.37 262 LEU D C 1
ATOM 7917 O O . LEU D 1 281 ? 39.300 88.679 89.494 1.00 83.21 262 LEU D O 1
ATOM 7922 N N . ALA D 1 282 ? 39.965 87.736 91.424 1.00 61.01 263 ALA D N 1
ATOM 7923 C CA . ALA D 1 282 ? 41.301 88.306 91.369 1.00 57.33 263 ALA D CA 1
ATOM 7924 C C . ALA D 1 282 ? 42.109 87.603 90.291 1.00 61.20 263 ALA D C 1
ATOM 7925 O O . ALA D 1 282 ? 42.895 88.235 89.586 1.00 57.59 263 ALA D O 1
ATOM 7927 N N . VAL D 1 283 ? 41.887 86.300 90.143 1.00 65.77 264 VAL D N 1
ATOM 7928 C CA . VAL D 1 283 ? 42.737 85.477 89.289 1.00 82.66 264 VAL D CA 1
ATOM 7929 C C . VAL D 1 283 ? 42.682 85.952 87.833 1.00 85.51 264 VAL D C 1
ATOM 7930 O O . VAL D 1 283 ? 43.730 86.160 87.224 1.00 75.38 264 VAL D O 1
ATOM 7934 N N . PRO D 1 284 ? 41.471 86.144 87.274 1.00 94.34 265 PRO D N 1
ATOM 7935 C CA . PRO D 1 284 ? 41.402 86.726 85.926 1.00 102.61 265 PRO D CA 1
ATOM 7936 C C . PRO D 1 284 ? 42.084 88.088 85.833 1.00 93.73 265 PRO D C 1
ATOM 7937 O O . PRO D 1 284 ? 42.833 88.344 84.894 1.00 92.80 265 PRO D O 1
ATOM 7941 N N . ILE D 1 285 ? 41.818 88.948 86.809 1.00 56.85 266 ILE D N 1
ATOM 7942 C CA . ILE D 1 285 ? 42.352 90.306 86.818 1.00 67.76 266 ILE D CA 1
ATOM 7943 C C . ILE D 1 285 ? 43.878 90.298 86.913 1.00 73.25 266 ILE D C 1
ATOM 7944 O O . ILE D 1 285 ? 44.566 91.048 86.215 1.00 64.60 266 ILE D O 1
ATOM 7949 N N . ILE D 1 286 ? 44.401 89.446 87.785 1.00 72.61 267 ILE D N 1
ATOM 7950 C CA . ILE D 1 286 ? 45.842 89.307 87.951 1.00 71.23 267 ILE D CA 1
ATOM 7951 C C . ILE D 1 286 ? 46.450 88.855 86.632 1.00 79.60 267 ILE D C 1
ATOM 7952 O O . ILE D 1 286 ? 47.403 89.459 86.140 1.00 92.66 267 ILE D O 1
ATOM 7957 N N . ILE D 1 287 ? 45.881 87.798 86.060 1.00 80.80 268 ILE D N 1
ATOM 7958 C CA . ILE D 1 287 ? 46.356 87.254 84.794 1.00 100.19 268 ILE D CA 1
ATOM 7959 C C . ILE D 1 287 ? 46.264 88.301 83.693 1.00 103.36 268 ILE D C 1
ATOM 7960 O O . ILE D 1 287 ? 47.238 88.549 82.982 1.00 100.56 268 ILE D O 1
ATOM 7965 N N . GLY D 1 288 ? 45.090 88.911 83.561 1.00 69.37 269 GLY D N 1
ATOM 7966 C CA . GLY D 1 288 ? 44.849 89.897 82.527 1.00 73.27 269 GLY D CA 1
ATOM 7967 C C . GLY D 1 288 ? 45.801 91.071 82.629 1.00 90.40 269 GLY D C 1
ATOM 7968 O O . GLY D 1 288 ? 46.407 91.481 81.638 1.00 107.90 269 GLY D O 1
ATOM 7969 N N . ALA D 1 289 ? 45.930 91.614 83.834 1.00 70.99 270 ALA D N 1
ATOM 7970 C CA . ALA D 1 289 ? 46.863 92.703 84.077 1.00 83.06 270 ALA D CA 1
ATOM 7971 C C . ALA D 1 289 ? 48.292 92.248 83.777 1.00 88.04 270 ALA D C 1
ATOM 7972 O O . ALA D 1 289 ? 49.074 92.987 83.175 1.00 74.48 270 ALA D O 1
ATOM 7974 N N . GLY D 1 290 ? 48.618 91.023 84.178 1.00 106.03 271 GLY D N 1
ATOM 7975 C CA . GLY D 1 290 ? 49.945 90.473 83.970 1.00 102.38 271 GLY D CA 1
ATOM 7976 C C . GLY D 1 290 ? 50.324 90.445 82.502 1.00 108.12 271 GLY D C 1
ATOM 7977 O O . GLY D 1 290 ? 51.465 90.727 82.139 1.00 112.81 271 GLY D O 1
ATOM 7978 N N . ILE D 1 291 ? 49.358 90.106 81.655 1.00 94.53 272 ILE D N 1
ATOM 7979 C CA . ILE D 1 291 ? 49.576 90.074 80.212 1.00 94.53 272 ILE D CA 1
ATOM 7980 C C . ILE D 1 291 ? 49.785 91.483 79.672 1.00 89.05 272 ILE D C 1
ATOM 7981 O O . ILE D 1 291 ? 50.688 91.725 78.874 1.00 94.33 272 ILE D O 1
ATOM 7986 N N . ILE D 1 292 ? 48.934 92.404 80.108 1.00 88.97 273 ILE D N 1
ATOM 7987 C CA . ILE D 1 292 ? 48.966 93.780 79.623 1.00 104.31 273 ILE D CA 1
ATOM 7988 C C . ILE D 1 292 ? 50.293 94.457 79.945 1.00 115.91 273 ILE D C 1
ATOM 7989 O O . ILE D 1 292 ? 50.824 95.216 79.134 1.00 136.79 273 ILE D O 1
ATOM 7994 N N . VAL D 1 293 ? 50.820 94.183 81.132 1.00 104.44 274 VAL D N 1
ATOM 7995 C CA . VAL D 1 293 ? 52.088 94.767 81.558 1.00 113.59 274 VAL D CA 1
ATOM 7996 C C . VAL D 1 293 ? 53.264 94.106 80.838 1.00 121.50 274 VAL D C 1
ATOM 7997 O O . VAL D 1 293 ? 54.258 94.762 80.533 1.00 142.04 274 VAL D O 1
ATOM 8001 N N . ASP D 1 294 ? 53.143 92.809 80.569 1.00 122.26 275 ASP D N 1
ATOM 8002 C CA . ASP D 1 294 ? 54.191 92.063 79.881 1.00 121.22 275 ASP D CA 1
ATOM 8003 C C . ASP D 1 294 ? 54.376 92.550 78.444 1.00 149.46 275 ASP D C 1
ATOM 8004 O O . ASP D 1 294 ? 55.497 92.590 77.937 1.00 169.10 275 ASP D O 1
ATOM 8009 N N . MET D 1 295 ? 53.276 92.916 77.791 1.00 122.41 276 MET D N 1
ATOM 8010 C CA . MET D 1 295 ? 53.330 93.453 76.435 1.00 119.02 276 MET D CA 1
ATOM 8011 C C . MET D 1 295 ? 54.074 94.787 76.402 1.00 153.71 276 MET D C 1
ATOM 8012 O O . MET D 1 295 ? 54.783 95.090 75.441 1.00 183.47 276 MET D O 1
ATOM 8017 N N . LEU D 1 296 ? 53.907 95.576 77.460 1.00 149.33 277 LEU D N 1
ATOM 8018 C CA . LEU D 1 296 ? 54.577 96.870 77.586 1.00 131.50 277 LEU D CA 1
ATOM 8019 C C . LEU D 1 296 ? 55.933 96.738 78.284 1.00 117.84 277 LEU D C 1
ATOM 8020 O O . LEU D 1 296 ? 56.839 96.051 77.802 1.00 95.99 277 LEU D O 1
ATOM 8025 N N . LEU E 1 22 ? 36.158 82.159 47.233 1.00 76.04 3 LEU E N 1
ATOM 8026 C CA . LEU E 1 22 ? 36.474 83.520 47.665 1.00 116.61 3 LEU E CA 1
ATOM 8027 C C . LEU E 1 22 ? 35.218 84.374 47.616 1.00 111.31 3 LEU E C 1
ATOM 8028 O O . LEU E 1 22 ? 34.360 84.170 46.759 1.00 115.66 3 LEU E O 1
ATOM 8033 N N . VAL E 1 23 ? 35.110 85.318 48.547 1.00 97.00 4 VAL E N 1
ATOM 8034 C CA . VAL E 1 23 ? 34.003 86.274 48.562 1.00 98.33 4 VAL E CA 1
ATOM 8035 C C . VAL E 1 23 ? 34.481 87.688 48.905 1.00 94.04 4 VAL E C 1
ATOM 8036 O O . VAL E 1 23 ? 35.252 87.887 49.850 1.00 84.34 4 VAL E O 1
ATOM 8040 N N . ARG E 1 24 ? 34.005 88.667 48.140 1.00 61.24 5 ARG E N 1
ATOM 8041 C CA . ARG E 1 24 ? 34.326 90.068 48.390 1.00 74.60 5 ARG E CA 1
ATOM 8042 C C . ARG E 1 24 ? 33.145 90.732 49.100 1.00 78.83 5 ARG E C 1
ATOM 8043 O O . ARG E 1 24 ? 32.033 90.766 48.570 1.00 98.28 5 ARG E O 1
ATOM 8045 N N . ILE E 1 25 ? 33.386 91.247 50.303 1.00 102.47 6 ILE E N 1
ATOM 8046 C CA . ILE E 1 25 ? 32.309 91.716 51.179 1.00 117.39 6 ILE E CA 1
ATOM 8047 C C . ILE E 1 25 ? 31.675 93.005 50.659 1.00 125.28 6 ILE E C 1
ATOM 8048 O O . ILE E 1 25 ? 30.460 93.196 50.773 1.00 120.89 6 ILE E O 1
ATOM 8053 N N . GLU E 1 26 ? 32.502 93.877 50.088 1.00 90.39 7 GLU E N 1
ATOM 8054 C CA . GLU E 1 26 ? 32.055 95.169 49.579 1.00 78.96 7 GLU E CA 1
ATOM 8055 C C . GLU E 1 26 ? 30.773 95.067 48.732 1.00 91.87 7 GLU E C 1
ATOM 8056 O O . GLU E 1 26 ? 29.860 95.879 48.894 1.00 80.66 7 GLU E O 1
ATOM 8058 N N . HIS E 1 27 ? 30.696 94.057 47.860 1.00 105.97 8 HIS E N 1
ATOM 8059 C CA . HIS E 1 27 ? 29.530 93.848 46.992 1.00 108.17 8 HIS E CA 1
ATOM 8060 C C . HIS E 1 27 ? 28.213 93.896 47.764 1.00 120.88 8 HIS E C 1
ATOM 8061 O O . HIS E 1 27 ? 27.195 94.368 47.249 1.00 137.43 8 HIS E O 1
ATOM 8068 N N . THR E 1 28 ? 28.240 93.428 49.008 1.00 121.99 9 THR E N 1
ATOM 8069 C CA . THR E 1 28 ? 27.025 93.337 49.807 1.00 110.45 9 THR E CA 1
ATOM 8070 C C . THR E 1 28 ? 26.363 94.705 49.966 1.00 88.54 9 THR E C 1
ATOM 8071 O O . THR E 1 28 ? 25.159 94.786 50.196 1.00 101.22 9 THR E O 1
ATOM 8075 N N . ILE E 1 29 ? 27.146 95.774 49.824 1.00 66.66 10 ILE E N 1
ATOM 8076 C CA . ILE E 1 29 ? 26.608 97.134 49.889 1.00 75.16 10 ILE E CA 1
ATOM 8077 C C . ILE E 1 29 ? 25.430 97.288 48.930 1.00 79.45 10 ILE E C 1
ATOM 8078 O O . ILE E 1 29 ? 24.455 97.965 49.241 1.00 66.63 10 ILE E O 1
ATOM 8083 N N . PHE E 1 30 ? 25.521 96.642 47.772 1.00 72.10 11 PHE E N 1
ATOM 8084 C CA . PHE E 1 30 ? 24.514 96.802 46.735 1.00 55.54 11 PHE E CA 1
ATOM 8085 C C . PHE E 1 30 ? 23.261 95.974 47.016 1.00 70.26 11 PHE E C 1
ATOM 8086 O O . PHE E 1 30 ? 22.289 96.042 46.262 1.00 68.80 11 PHE E O 1
ATOM 8094 N N . SER E 1 31 ? 23.279 95.217 48.112 1.00 76.76 12 SER E N 1
ATOM 8095 C CA . SER E 1 31 ? 22.163 94.349 48.478 1.00 73.77 12 SER E CA 1
ATOM 8096 C C . SER E 1 31 ? 21.378 94.941 49.652 1.00 77.56 12 SER E C 1
ATOM 8097 O O . SER E 1 31 ? 20.201 94.629 49.846 1.00 81.43 12 SER E O 1
ATOM 8100 N N . LEU E 1 32 ? 22.034 95.803 50.426 1.00 45.44 13 LEU E N 1
ATOM 8101 C CA . LEU E 1 32 ? 21.437 96.364 51.637 1.00 62.77 13 LEU E CA 1
ATOM 8102 C C . LEU E 1 32 ? 20.144 97.142 51.391 1.00 67.82 13 LEU E C 1
ATOM 8103 O O . LEU E 1 32 ? 19.172 96.959 52.128 1.00 63.05 13 LEU E O 1
ATOM 8108 N N . PRO E 1 33 ? 20.129 98.018 50.365 1.00 48.31 14 PRO E N 1
ATOM 8109 C CA . PRO E 1 33 ? 18.947 98.847 50.109 1.00 51.46 14 PRO E CA 1
ATOM 8110 C C . PRO E 1 33 ? 17.644 98.056 50.040 1.00 59.05 14 PRO E C 1
ATOM 8111 O O . PRO E 1 33 ? 16.637 98.481 50.606 1.00 70.28 14 PRO E O 1
ATOM 8115 N N . PHE E 1 34 ? 17.675 96.908 49.377 1.00 47.25 15 PHE E N 1
ATOM 8116 C CA . PHE E 1 34 ? 16.472 96.117 49.167 1.00 65.63 15 PHE E CA 1
ATOM 8117 C C . PHE E 1 34 ? 15.919 95.595 50.491 1.00 67.14 15 PHE E C 1
ATOM 8118 O O . PHE E 1 34 ? 14.721 95.360 50.621 1.00 69.96 15 PHE E O 1
ATOM 8126 N N . ALA E 1 35 ? 16.792 95.445 51.477 1.00 62.79 16 ALA E N 1
ATOM 8127 C CA . ALA E 1 35 ? 16.375 95.024 52.805 1.00 65.11 16 ALA E CA 1
ATOM 8128 C C . ALA E 1 35 ? 15.675 96.172 53.528 1.00 66.03 16 ALA E C 1
ATOM 8129 O O . ALA E 1 35 ? 14.571 96.013 54.045 1.00 61.44 16 ALA E O 1
ATOM 8131 N N . TYR E 1 36 ? 16.327 97.330 53.558 1.00 66.80 17 TYR E N 1
ATOM 8132 C CA . TYR E 1 36 ? 15.778 98.508 54.222 1.00 71.91 17 TYR E CA 1
ATOM 8133 C C . TYR E 1 36 ? 14.474 98.942 53.562 1.00 73.15 17 TYR E C 1
ATOM 8134 O O . TYR E 1 36 ? 13.592 99.485 54.221 1.00 61.71 17 TYR E O 1
ATOM 8143 N N . VAL E 1 37 ? 14.352 98.696 52.261 1.00 55.10 18 VAL E N 1
ATOM 8144 C CA . VAL E 1 37 ? 13.111 98.986 51.553 1.00 50.84 18 VAL E CA 1
ATOM 8145 C C . VAL E 1 37 ? 11.971 98.190 52.185 1.00 62.54 18 VAL E C 1
ATOM 8146 O O . VAL E 1 37 ? 10.909 98.742 52.478 1.00 74.97 18 VAL E O 1
ATOM 8150 N N . GLY E 1 38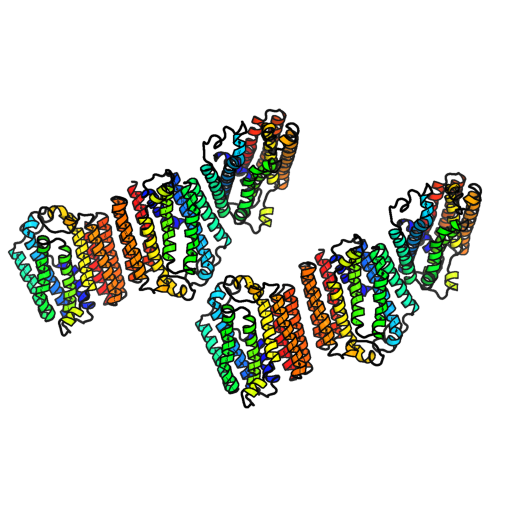 ? 12.195 96.895 52.395 1.00 54.95 19 GLY E N 1
ATOM 8151 C CA . GLY E 1 38 ? 11.174 96.026 52.954 1.00 66.94 19 GLY E CA 1
ATOM 8152 C C . GLY E 1 38 ? 10.880 96.306 54.414 1.00 59.36 19 GLY E C 1
ATOM 8153 O O . GLY E 1 38 ? 9.810 95.963 54.915 1.00 71.58 19 GLY E O 1
ATOM 8154 N N . ALA E 1 39 ? 11.841 96.919 55.097 1.00 41.35 20 ALA E N 1
ATOM 8155 C CA . ALA E 1 39 ? 11.677 97.310 56.496 1.00 39.97 20 ALA E CA 1
ATOM 8156 C C . ALA E 1 39 ? 10.876 98.599 56.606 1.00 59.82 20 ALA E C 1
ATOM 8157 O O . ALA E 1 39 ? 10.134 98.801 57.565 1.00 81.20 20 ALA E O 1
ATOM 8159 N N . LEU E 1 40 ? 11.025 99.463 55.610 1.00 69.01 21 LEU E N 1
ATOM 8160 C CA . LEU E 1 40 ? 10.295 100.719 55.576 1.00 56.37 21 LEU E CA 1
ATOM 8161 C C . LEU E 1 40 ? 8.891 100.504 55.032 1.00 48.10 21 LEU E C 1
ATOM 8162 O O . LEU E 1 40 ? 7.916 100.884 55.673 1.00 98.83 21 LEU E O 1
ATOM 8167 N N . LEU E 1 41 ? 8.784 99.879 53.864 1.00 43.75 22 LEU E N 1
ATOM 8168 C CA . LEU E 1 41 ? 7.479 99.627 53.256 1.00 72.86 22 LEU E CA 1
ATOM 8169 C C . LEU E 1 41 ? 6.623 98.694 54.116 1.00 77.18 22 LEU E C 1
ATOM 8170 O O . LEU E 1 41 ? 5.438 98.488 53.848 1.00 81.94 22 LEU E O 1
ATOM 8175 N N . SER E 1 42 ? 7.241 98.116 55.137 1.00 74.39 23 SER E N 1
ATOM 8176 C CA . SER E 1 42 ? 6.506 97.521 56.241 1.00 82.15 23 SER E CA 1
ATOM 8177 C C . SER E 1 42 ? 6.350 98.587 57.304 1.00 95.37 23 SER E C 1
ATOM 8178 O O . SER E 1 42 ? 7.324 98.970 57.950 1.00 114.64 23 SER E O 1
ATOM 8181 N N . ARG E 1 43 ? 5.125 99.065 57.490 1.00 72.11 24 ARG E N 1
ATOM 8182 C CA . ARG E 1 43 ? 4.889 100.260 58.291 1.00 97.64 24 ARG E CA 1
ATOM 8183 C C . ARG E 1 43 ? 5.315 100.124 59.761 1.00 110.27 24 ARG E C 1
ATOM 8184 O O . ARG E 1 43 ? 5.213 101.085 60.523 1.00 130.43 24 ARG E O 1
ATOM 8192 N N . TYR E 1 44 ? 5.795 98.947 60.159 1.00 107.89 25 TYR E N 1
ATOM 8193 C CA . TYR E 1 44 ? 6.317 98.754 61.513 1.00 86.31 25 TYR E CA 1
ATOM 8194 C C . TYR E 1 44 ? 7.632 99.510 61.709 1.00 95.38 25 TYR E C 1
ATOM 8195 O O . TYR E 1 44 ? 8.321 99.831 60.731 1.00 82.46 25 TYR E O 1
ATOM 8204 N N . PRO E 1 45 ? 7.991 99.785 62.978 1.00 74.80 26 PRO E N 1
ATOM 8205 C CA . PRO E 1 45 ? 9.229 100.502 63.293 1.00 76.58 26 PRO E CA 1
ATOM 8206 C C . PRO E 1 45 ? 10.395 99.585 63.656 1.00 82.37 26 PRO E C 1
ATOM 8207 O O . PRO E 1 45 ? 10.209 98.399 63.939 1.00 77.27 26 PRO E O 1
ATOM 8211 N N . PHE E 1 46 ? 11.595 100.153 63.653 1.00 77.08 27 PHE E N 1
ATOM 8212 C CA . PHE E 1 46 ? 12.796 99.413 63.992 1.00 79.31 27 PHE E CA 1
ATOM 8213 C C . PHE E 1 46 ? 13.880 100.363 64.485 1.00 70.51 27 PHE E C 1
ATOM 8214 O O . PHE E 1 46 ? 13.798 101.574 64.268 1.00 76.55 27 PHE E O 1
ATOM 8222 N N . THR E 1 47 ? 14.891 99.804 65.143 1.00 68.66 28 THR E N 1
ATOM 8223 C CA . THR E 1 47 ? 15.949 100.595 65.762 1.00 63.56 28 THR E CA 1
ATOM 8224 C C . THR E 1 47 ? 17.240 100.535 64.966 1.00 62.14 28 THR E C 1
ATOM 8225 O O . THR E 1 47 ? 17.382 99.721 64.055 1.00 81.80 28 THR E O 1
ATOM 8229 N N . LEU E 1 48 ? 18.183 101.400 65.328 1.00 48.92 29 LEU E N 1
ATOM 8230 C CA . LEU E 1 48 ? 19.500 101.395 64.714 1.00 67.03 29 LEU E CA 1
ATOM 8231 C C . LEU E 1 48 ? 20.152 100.034 64.924 1.00 73.09 29 LEU E C 1
ATOM 8232 O O . LEU E 1 48 ? 20.880 99.532 64.064 1.00 68.46 29 LEU E O 1
ATOM 8237 N N . ALA E 1 49 ? 19.871 99.433 66.071 1.00 43.88 30 ALA E N 1
ATOM 8238 C CA . ALA E 1 49 ? 20.378 98.108 66.370 1.00 47.58 30 ALA E CA 1
ATOM 8239 C C . ALA E 1 49 ? 19.825 97.129 65.352 1.00 61.75 30 ALA E C 1
ATOM 8240 O O . ALA E 1 49 ? 20.580 96.418 64.685 1.00 75.57 30 ALA E O 1
ATOM 8242 N N . ASP E 1 50 ? 18.501 97.118 65.228 1.00 69.06 31 ASP E N 1
ATOM 8243 C CA . ASP E 1 50 ? 17.813 96.247 64.280 1.00 73.41 31 ASP E CA 1
ATOM 8244 C C . ASP E 1 50 ? 18.375 96.426 62.871 1.00 87.85 31 ASP E C 1
ATOM 8245 O O . ASP E 1 50 ? 18.513 95.461 62.121 1.00 96.23 31 ASP E O 1
ATOM 8250 N N . ALA E 1 51 ? 18.712 97.666 62.530 1.00 87.48 32 ALA E N 1
ATOM 8251 C CA . ALA E 1 51 ? 19.177 98.012 61.191 1.00 81.66 32 ALA E CA 1
ATOM 8252 C C . ALA E 1 51 ? 20.571 97.458 60.917 1.00 78.17 32 ALA E C 1
ATOM 8253 O O . ALA E 1 51 ? 20.901 97.117 59.782 1.00 83.37 32 ALA E O 1
ATOM 8255 N N . ILE E 1 52 ? 21.393 97.382 61.956 1.00 55.26 33 ILE E N 1
ATOM 8256 C CA . ILE E 1 52 ? 22.731 96.814 61.829 1.00 47.16 33 ILE E CA 1
ATOM 8257 C C . ILE E 1 52 ? 22.630 95.309 61.634 1.00 54.38 33 ILE E C 1
ATOM 8258 O O . ILE E 1 52 ? 23.322 94.735 60.789 1.00 58.72 33 ILE E O 1
ATOM 8263 N N . LEU E 1 53 ? 21.762 94.677 62.415 1.00 43.88 34 LEU E N 1
ATOM 8264 C CA . LEU E 1 53 ? 21.529 93.248 62.300 1.00 54.35 34 LEU E CA 1
ATOM 8265 C C . LEU E 1 53 ? 21.017 92.879 60.908 1.00 63.85 34 LEU E C 1
ATOM 8266 O O . LEU E 1 53 ? 21.365 91.826 60.370 1.00 83.78 34 LEU E O 1
ATOM 8271 N N . MET E 1 54 ? 20.189 93.744 60.334 1.00 49.74 35 MET E N 1
ATOM 8272 C CA . MET E 1 54 ? 19.736 93.565 58.962 1.00 59.15 35 MET E CA 1
ATOM 8273 C C . MET E 1 54 ? 20.948 93.427 58.050 1.00 58.16 35 MET E C 1
ATOM 8274 O O . MET E 1 54 ? 21.068 92.457 57.298 1.00 54.58 35 MET E O 1
ATOM 8279 N N . ALA E 1 55 ? 21.844 94.407 58.135 1.00 39.20 36 ALA E N 1
ATOM 8280 C CA . ALA E 1 55 ? 23.045 94.441 57.312 1.00 61.25 36 ALA E CA 1
ATOM 8281 C C . ALA E 1 55 ? 23.878 93.183 57.525 1.00 65.92 36 ALA E C 1
ATOM 8282 O O . ALA E 1 55 ? 24.278 92.516 56.563 1.00 59.27 36 ALA E O 1
ATOM 8284 N N . ALA E 1 56 ? 24.134 92.869 58.792 1.00 42.14 37 ALA E N 1
ATOM 8285 C CA . ALA E 1 56 ? 24.854 91.660 59.158 1.00 39.41 37 ALA E CA 1
ATOM 8286 C C . ALA E 1 56 ? 24.242 90.427 58.469 1.00 51.62 37 ALA E C 1
ATOM 8287 O O . ALA E 1 56 ? 24.942 89.670 57.787 1.00 52.27 37 ALA E O 1
ATOM 8289 N N . ALA E 1 57 ? 22.933 90.249 58.628 1.00 49.64 38 ALA E N 1
ATOM 8290 C CA . ALA E 1 57 ? 22.222 89.114 58.046 1.00 59.32 38 ALA E CA 1
ATOM 8291 C C . ALA E 1 57 ? 22.468 89.018 56.547 1.00 58.84 38 ALA E C 1
ATOM 8292 O O . ALA E 1 57 ? 22.695 87.929 56.011 1.00 76.85 38 ALA E O 1
ATOM 8294 N N . VAL E 1 58 ? 22.422 90.165 55.876 1.00 41.17 39 VAL E N 1
ATOM 8295 C CA . VAL E 1 58 ? 22.666 90.225 54.440 1.00 54.22 39 VAL E CA 1
ATOM 8296 C C . VAL E 1 58 ? 24.102 89.785 54.163 1.00 62.30 39 VAL E C 1
ATOM 8297 O O . VAL E 1 58 ? 24.333 88.900 53.338 1.00 57.11 39 VAL E O 1
ATOM 8301 N N . VAL E 1 59 ? 25.057 90.397 54.858 1.00 34.78 40 VAL E N 1
ATOM 8302 C CA . VAL E 1 59 ? 26.466 90.041 54.705 1.00 64.21 40 VAL E CA 1
ATOM 8303 C C . VAL E 1 59 ? 26.674 88.529 54.849 1.00 61.84 40 VAL E C 1
ATOM 8304 O O . VAL E 1 59 ? 27.364 87.901 54.040 1.00 54.34 40 VAL E O 1
ATOM 8308 N N . GLY E 1 60 ? 26.072 87.946 55.876 1.00 52.48 41 GLY E N 1
ATOM 8309 C CA . GLY E 1 60 ? 26.176 86.518 56.082 1.00 61.29 41 GLY E CA 1
ATOM 8310 C C . GLY E 1 60 ? 25.571 85.749 54.932 1.00 48.77 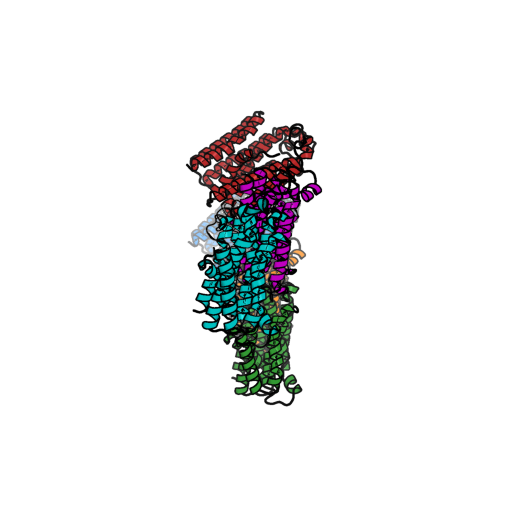41 GLY E C 1
ATOM 8311 O O . GLY E 1 60 ? 26.188 84.832 54.388 1.00 48.83 41 GLY E O 1
ATOM 8312 N N . LEU E 1 61 ? 24.359 86.135 54.556 1.00 54.45 42 LEU E N 1
ATOM 8313 C CA . LEU E 1 61 ? 23.633 85.431 53.515 1.00 52.30 42 LEU E CA 1
ATOM 8314 C C . LEU E 1 61 ? 24.428 85.452 52.214 1.00 52.00 42 LEU E C 1
ATOM 8315 O O . LEU E 1 61 ? 24.622 84.414 51.573 1.00 55.24 42 LEU E O 1
ATOM 8320 N N . ARG E 1 62 ? 24.930 86.626 51.853 1.00 69.52 43 ARG E N 1
ATOM 8321 C CA . ARG E 1 62 ? 25.709 86.771 50.632 1.00 96.56 43 ARG E CA 1
ATOM 8322 C C . ARG E 1 62 ? 27.018 86.007 50.742 1.00 67.66 43 ARG E C 1
ATOM 8323 O O . ARG E 1 62 ? 27.438 85.366 49.787 1.00 80.58 43 ARG E O 1
ATOM 8331 N N . MET E 1 63 ? 27.657 86.074 51.903 1.00 36.90 44 MET E N 1
ATOM 8332 C CA . MET E 1 63 ? 28.887 85.320 52.132 1.00 55.34 44 MET E CA 1
ATOM 8333 C C . MET E 1 63 ? 28.663 83.829 51.857 1.00 37.22 44 MET E C 1
ATOM 8334 O O . MET E 1 63 ? 29.366 83.219 51.038 1.00 42.27 44 MET E O 1
ATOM 8339 N N . ALA E 1 64 ? 27.662 83.263 52.525 1.00 55.85 45 ALA E N 1
ATOM 8340 C CA . ALA E 1 64 ? 27.322 81.854 52.376 1.00 71.20 45 ALA E CA 1
ATOM 8341 C C . ALA E 1 64 ? 26.966 81.503 50.937 1.00 75.23 45 ALA E C 1
ATOM 8342 O O . ALA E 1 64 ? 27.444 80.503 50.401 1.00 71.51 45 ALA E O 1
ATOM 8344 N N . GLY E 1 65 ? 26.120 82.322 50.318 1.00 74.90 46 GLY E N 1
ATOM 8345 C CA . GLY E 1 65 ? 25.709 82.100 48.943 1.00 61.22 46 GLY E CA 1
ATOM 8346 C C . GLY E 1 65 ? 26.880 82.119 47.982 1.00 67.44 46 GLY E C 1
ATOM 8347 O O . GLY E 1 65 ? 27.101 81.156 47.250 1.00 56.89 46 GLY E O 1
ATOM 8348 N N . MET E 1 66 ? 27.629 83.219 47.983 1.00 54.76 47 MET E N 1
ATOM 8349 C CA . MET E 1 66 ? 28.779 83.374 47.096 1.00 76.22 47 MET E CA 1
ATOM 8350 C C . MET E 1 66 ? 29.747 82.223 47.293 1.00 76.07 47 MET E C 1
ATOM 8351 O O . MET E 1 66 ? 30.239 81.636 46.321 1.00 57.20 47 MET E O 1
ATOM 8356 N N . ALA E 1 67 ? 30.005 81.894 48.556 1.00 59.97 48 ALA E N 1
ATOM 8357 C CA . ALA E 1 67 ? 30.858 80.756 48.882 1.00 50.71 48 ALA E CA 1
ATOM 8358 C C . ALA E 1 67 ? 30.341 79.487 48.212 1.00 40.82 48 ALA E C 1
ATOM 8359 O O . ALA E 1 67 ? 30.991 78.943 47.330 1.00 59.65 48 ALA E O 1
ATOM 8361 N N . TYR E 1 68 ? 29.156 79.041 48.618 1.00 57.07 49 TYR E N 1
ATOM 8362 C CA . TYR E 1 68 ? 28.623 77.760 48.164 1.00 56.95 49 TYR E CA 1
ATOM 8363 C C . TYR E 1 68 ? 28.425 77.713 46.654 1.00 63.41 49 TYR E C 1
ATOM 8364 O O . TYR E 1 68 ? 28.460 76.637 46.049 1.00 68.83 49 TYR E O 1
ATOM 8373 N N . ASN E 1 69 ? 28.201 78.875 46.051 1.00 70.08 50 ASN E N 1
ATOM 8374 C CA . ASN E 1 69 ? 28.084 78.966 44.602 1.00 70.72 50 ASN E CA 1
ATOM 8375 C C . ASN E 1 69 ? 29.358 78.485 43.931 1.00 82.35 50 ASN E C 1
ATOM 8376 O O . ASN E 1 69 ? 29.308 77.668 43.018 1.00 82.69 50 ASN E O 1
ATOM 8381 N N . ASN E 1 70 ? 30.498 78.994 44.396 1.00 57.90 51 ASN E N 1
ATOM 8382 C CA . ASN E 1 70 ? 31.799 78.593 43.864 1.00 91.06 51 ASN E CA 1
ATOM 8383 C C . ASN E 1 70 ? 32.084 77.092 44.033 1.00 81.60 51 ASN E C 1
ATOM 8384 O O . ASN E 1 70 ? 32.875 76.509 43.292 1.00 76.57 51 ASN E O 1
ATOM 8389 N N . ILE E 1 71 ? 31.422 76.478 45.006 1.00 63.05 52 ILE E N 1
ATOM 8390 C CA . ILE E 1 71 ? 31.573 75.060 45.287 1.00 62.59 52 ILE E CA 1
ATOM 8391 C C . ILE E 1 71 ? 30.707 74.215 44.373 1.00 66.10 52 ILE E C 1
ATOM 8392 O O . ILE E 1 71 ? 31.206 73.365 43.642 1.00 96.88 52 ILE E O 1
ATOM 8397 N N . ALA E 1 72 ? 29.399 74.438 44.443 1.00 54.16 53 ALA E N 1
ATOM 8398 C CA . ALA E 1 72 ? 28.438 73.607 43.721 1.00 59.43 53 ALA E CA 1
ATOM 8399 C C . ALA E 1 72 ? 28.637 73.656 42.203 1.00 62.08 53 ALA E C 1
ATOM 8400 O O . ALA E 1 72 ? 28.319 72.692 41.507 1.00 82.79 53 ALA E O 1
ATOM 8402 N N . ASP E 1 73 ? 29.172 74.768 41.700 1.00 110.89 54 ASP E N 1
ATOM 8403 C CA . ASP E 1 73 ? 29.407 74.933 40.268 1.00 111.75 54 ASP E CA 1
ATOM 8404 C C . ASP E 1 73 ? 30.857 74.626 39.885 1.00 112.18 54 ASP E C 1
ATOM 8405 O O . ASP E 1 73 ? 31.247 74.811 38.737 1.00 112.92 54 ASP E O 1
ATOM 8410 N N . LEU E 1 74 ? 31.641 74.140 40.842 1.00 111.75 55 LEU E N 1
ATOM 8411 C CA . LEU E 1 74 ? 33.060 73.867 40.621 1.00 112.11 55 LEU E CA 1
ATOM 8412 C C . LEU E 1 74 ? 33.327 72.940 39.437 1.00 112.91 55 LEU E C 1
ATOM 8413 O O . LEU E 1 74 ? 34.124 73.267 38.558 1.00 113.56 55 LEU E O 1
ATOM 8418 N N . ASP E 1 75 ? 32.680 71.777 39.432 1.00 188.87 56 ASP E N 1
ATOM 8419 C CA . ASP E 1 75 ? 32.932 70.761 38.414 1.00 183.37 56 ASP E CA 1
ATOM 8420 C C . ASP E 1 75 ? 32.793 71.350 37.010 1.00 179.15 56 ASP E C 1
ATOM 8421 O O . ASP E 1 75 ? 33.567 71.013 36.115 1.00 180.97 56 ASP E O 1
ATOM 8426 N N . ILE E 1 76 ? 31.841 72.265 36.840 1.00 114.27 57 ILE E N 1
ATOM 8427 C CA . ILE E 1 76 ? 31.558 72.859 35.531 1.00 115.03 57 ILE E CA 1
ATOM 8428 C C . ILE E 1 76 ? 32.226 74.220 35.381 1.00 115.19 57 ILE E C 1
ATOM 8429 O O . ILE E 1 76 ? 32.420 74.702 34.274 1.00 115.93 57 ILE E O 1
ATOM 8434 N N . ASP E 1 77 ? 32.575 74.842 36.497 1.00 124.38 58 ASP E N 1
ATOM 8435 C CA . ASP E 1 77 ? 33.341 76.076 36.448 1.00 124.51 58 ASP E CA 1
ATOM 8436 C C . ASP E 1 77 ? 34.758 75.795 35.967 1.00 125.06 58 ASP E C 1
ATOM 8437 O O . ASP E 1 77 ? 35.468 76.706 35.551 1.00 125.43 58 ASP E O 1
ATOM 8442 N N . ARG E 1 78 ? 35.170 74.533 36.028 1.00 129.81 59 ARG E N 1
ATOM 8443 C CA . ARG E 1 78 ? 36.488 74.138 35.543 1.00 130.38 59 ARG E CA 1
ATOM 8444 C C . ARG E 1 78 ? 36.504 73.998 34.017 1.00 131.39 59 ARG E C 1
ATOM 8445 O O . ARG E 1 78 ? 37.537 74.194 33.370 1.00 132.02 59 ARG E O 1
ATOM 8453 N N . LEU E 1 79 ? 35.343 73.671 33.457 1.00 117.02 60 LEU E N 1
ATOM 8454 C CA . LEU E 1 79 ? 35.209 73.369 32.036 1.00 117.95 60 LEU E CA 1
ATOM 8455 C C . LEU E 1 79 ? 34.952 74.614 31.206 1.00 118.43 60 LEU E C 1
ATOM 8456 O O . LEU E 1 79 ? 35.495 74.775 30.112 1.00 119.29 60 LEU E O 1
ATOM 8461 N N . ASN E 1 80 ? 34.091 75.476 31.730 1.00 130.00 61 ASN E N 1
ATOM 8462 C CA . ASN E 1 80 ? 33.735 76.704 31.051 1.00 130.39 61 ASN E CA 1
ATOM 8463 C C . ASN E 1 80 ? 34.973 77.588 30.919 1.00 130.69 61 ASN E C 1
ATOM 8464 O O . ASN E 1 80 ? 35.772 77.679 31.858 1.00 130.18 61 ASN E O 1
ATOM 8469 N N . PRO E 1 81 ? 35.146 78.234 29.752 1.00 121.56 62 PRO E N 1
ATOM 8470 C CA . PRO E 1 81 ? 36.329 79.078 29.546 1.00 121.93 62 PRO E CA 1
ATOM 8471 C C . PRO E 1 81 ? 36.302 80.342 30.400 1.00 121.32 62 PRO E C 1
ATOM 8472 O O . PRO E 1 81 ? 37.348 80.784 30.877 1.00 121.17 62 PRO E O 1
ATOM 8476 N N . ARG E 1 82 ? 35.113 80.911 30.579 1.00 139.95 63 ARG E N 1
ATOM 8477 C CA . ARG E 1 82 ? 34.946 82.166 31.305 1.00 139.44 63 ARG E CA 1
ATOM 8478 C C . ARG E 1 82 ? 35.319 82.021 32.778 1.00 138.46 63 ARG E C 1
ATOM 8479 O O . ARG E 1 82 ? 35.842 82.952 33.393 1.00 138.14 63 ARG E O 1
ATOM 8487 N N . THR E 1 83 ? 35.063 80.840 33.328 1.00 122.29 64 THR E N 1
ATOM 8488 C CA . THR E 1 83 ? 35.233 80.589 34.751 1.00 121.35 64 THR E CA 1
ATOM 8489 C C . THR E 1 83 ? 36.546 79.860 35.052 1.00 129.28 64 THR E C 1
ATOM 8490 O O . THR E 1 83 ? 36.786 79.446 36.189 1.00 141.24 64 THR E O 1
ATOM 8494 N N . ALA E 1 84 ? 37.394 79.702 34.039 1.00 143.02 65 ALA E N 1
ATOM 8495 C CA . ALA E 1 84 ? 38.690 79.063 34.228 1.00 143.13 65 ALA E CA 1
ATOM 8496 C C . ALA E 1 84 ? 39.579 79.934 35.116 1.00 153.89 65 ALA E C 1
ATOM 8497 O O . ALA E 1 84 ? 40.542 79.450 35.711 1.00 142.49 65 ALA E O 1
ATOM 8499 N N . LYS E 1 85 ? 39.232 81.215 35.211 1.00 143.61 66 LYS E N 1
ATOM 8500 C CA . LYS E 1 85 ? 40.009 82.183 35.977 1.00 130.41 66 LYS E CA 1
ATOM 8501 C C . LYS E 1 85 ? 39.464 82.348 37.394 1.00 139.61 66 LYS E C 1
ATOM 8502 O O . LYS E 1 85 ? 40.101 82.979 38.239 1.00 128.53 66 LYS E O 1
ATOM 8508 N N . ARG E 1 86 ? 38.287 81.783 37.652 1.00 152.61 67 ARG E N 1
ATOM 8509 C CA . ARG E 1 86 ? 37.679 81.869 38.978 1.00 137.27 67 ARG E CA 1
ATOM 8510 C C . ARG E 1 86 ? 38.573 81.175 40.006 1.00 138.79 67 ARG E C 1
ATOM 8511 O O . ARG E 1 86 ? 39.338 80.275 39.654 1.00 132.35 67 ARG E O 1
ATOM 8519 N N . PRO E 1 87 ? 38.486 81.595 41.282 1.00 114.88 68 PRO E N 1
ATOM 8520 C CA . PRO E 1 87 ? 39.308 80.979 42.331 1.00 111.85 68 PRO E CA 1
ATOM 8521 C C . PRO E 1 87 ? 38.896 79.534 42.594 1.00 111.67 68 PRO E C 1
ATOM 8522 O O . PRO E 1 87 ? 37.837 79.115 42.134 1.00 111.78 68 PRO E O 1
ATOM 8526 N N . LEU E 1 88 ? 39.742 78.787 43.298 1.00 127.59 69 LEU E N 1
ATOM 8527 C CA . LEU E 1 88 ? 39.556 77.348 43.553 1.00 134.68 69 LEU E CA 1
ATOM 8528 C C . LEU E 1 88 ? 39.236 76.498 42.308 1.00 128.21 69 LEU E C 1
ATOM 8529 O O . LEU E 1 88 ? 38.938 75.308 42.422 1.00 128.16 69 LEU E O 1
ATOM 8534 N N . VAL E 1 89 ? 39.302 77.109 41.129 1.00 156.79 70 VAL E N 1
ATOM 8535 C CA . VAL E 1 89 ? 39.449 76.376 39.883 1.00 157.62 70 VAL E CA 1
ATOM 8536 C C . VAL E 1 89 ? 40.950 76.344 39.682 1.00 160.61 70 VAL E C 1
ATOM 8537 O O . VAL E 1 89 ? 41.549 75.297 39.438 1.00 158.39 70 VAL E O 1
ATOM 8541 N N . VAL E 1 90 ? 41.545 77.523 39.844 1.00 120.08 71 VAL E N 1
ATOM 8542 C CA . VAL E 1 90 ? 42.990 77.694 39.824 1.00 120.38 71 VAL E CA 1
ATOM 8543 C C . VAL E 1 90 ? 43.611 76.958 41.007 1.00 119.83 71 VAL E C 1
ATOM 8544 O O . VAL E 1 90 ? 44.676 76.353 40.890 1.00 138.85 71 VAL E O 1
ATOM 8548 N N . GLY E 1 91 ? 42.922 77.003 42.141 1.00 141.73 72 GLY E N 1
ATOM 8549 C CA . GLY E 1 91 ? 43.416 76.408 43.367 1.00 151.77 72 GLY E CA 1
ATOM 8550 C C . GLY E 1 91 ? 43.856 77.483 44.342 1.00 153.53 72 GLY E C 1
ATOM 8551 O O . GLY E 1 91 ? 44.534 77.192 45.330 1.00 140.18 72 GLY E O 1
ATOM 8552 N N . ALA E 1 92 ? 43.467 78.727 44.061 1.00 140.69 73 ALA E N 1
ATOM 8553 C CA . ALA E 1 92 ? 43.849 79.869 44.889 1.00 131.76 73 ALA E CA 1
ATOM 8554 C C . ALA E 1 92 ? 43.325 79.719 46.314 1.00 130.84 73 ALA E C 1
ATOM 8555 O O . ALA E 1 92 ? 43.873 80.305 47.249 1.00 137.71 73 ALA E O 1
ATOM 8557 N N . VAL E 1 93 ? 42.262 78.933 46.474 1.00 144.58 74 VAL E N 1
ATOM 8558 C CA . VAL E 1 93 ? 41.713 78.632 47.794 1.00 156.76 74 VAL E CA 1
ATOM 8559 C C . VAL E 1 93 ? 41.221 77.184 47.845 1.00 148.35 74 VAL E C 1
ATOM 8560 O O . VAL E 1 93 ? 40.920 76.586 46.811 1.00 144.31 74 VAL E O 1
ATOM 8564 N N . SER E 1 94 ? 41.135 76.630 49.051 1.00 108.62 75 SER E N 1
ATOM 8565 C CA . SER E 1 94 ? 40.682 75.258 49.233 1.00 108.56 75 SER E CA 1
ATOM 8566 C C . SER E 1 94 ? 39.167 75.192 49.307 1.00 108.25 75 SER E C 1
ATOM 8567 O O . SER E 1 94 ? 38.507 76.219 49.414 1.00 107.99 75 SER E O 1
ATOM 8570 N N . LEU E 1 95 ? 38.616 73.986 49.236 1.00 108.29 76 LEU E N 1
ATOM 8571 C CA . LEU E 1 95 ? 37.208 73.788 49.552 1.00 107.90 76 LEU E CA 1
ATOM 8572 C C . LEU E 1 95 ? 36.995 74.016 51.038 1.00 107.09 76 LEU E C 1
ATOM 8573 O O . LEU E 1 95 ? 35.909 74.395 51.475 1.00 106.67 76 LEU E O 1
ATOM 8578 N N . ARG E 1 96 ? 38.045 73.780 51.814 1.00 128.89 77 ARG E N 1
ATOM 8579 C CA . ARG E 1 96 ? 37.983 73.988 53.250 1.00 143.90 77 ARG E CA 1
ATOM 8580 C C . ARG E 1 96 ? 37.752 75.471 53.521 1.00 133.18 77 ARG E C 1
ATOM 8581 O O . ARG E 1 96 ? 36.787 75.844 54.190 1.00 127.35 77 ARG E O 1
ATOM 8589 N N . GLU E 1 97 ? 38.625 76.312 52.975 1.00 118.86 78 GLU E N 1
ATOM 8590 C CA . GLU E 1 97 ? 38.500 77.757 53.126 1.00 118.65 78 GLU E CA 1
ATOM 8591 C C . GLU E 1 97 ? 37.135 78.222 52.645 1.00 118.64 78 GLU E C 1
ATOM 8592 O O . GLU E 1 97 ? 36.556 79.140 53.211 1.00 118.22 78 GLU E O 1
ATOM 8598 N N . ALA E 1 98 ? 36.628 77.570 51.601 1.00 106.47 79 ALA E N 1
ATOM 8599 C CA . ALA E 1 98 ? 35.322 77.888 51.037 1.00 106.54 79 ALA E CA 1
ATOM 8600 C C . ALA E 1 98 ? 34.222 77.478 52.002 1.00 105.94 79 ALA E C 1
ATOM 8601 O O . ALA E 1 98 ? 33.420 78.309 52.432 1.00 105.58 79 ALA E O 1
ATOM 8603 N N . TRP E 1 99 ? 34.197 76.192 52.344 1.00 105.85 80 TRP E N 1
ATOM 8604 C CA . TRP E 1 99 ? 33.217 75.652 53.284 1.00 105.31 80 TRP E CA 1
ATOM 8605 C C . TRP E 1 99 ? 33.265 76.379 54.623 1.00 104.64 80 TRP E C 1
ATOM 8606 O O . TRP E 1 99 ? 32.307 76.344 55.395 1.00 104.18 80 TRP E O 1
ATOM 8617 N N . ALA E 1 100 ? 34.386 77.036 54.894 1.00 104.61 81 ALA E N 1
ATOM 8618 C CA . ALA E 1 100 ? 34.536 77.810 56.114 1.00 104.02 81 ALA E CA 1
ATOM 8619 C C . ALA E 1 100 ? 33.661 79.049 56.051 1.00 103.86 81 ALA E C 1
ATOM 8620 O O . ALA E 1 100 ? 33.039 79.430 57.043 1.00 103.33 81 ALA E O 1
ATOM 8622 N N . LEU E 1 101 ? 33.598 79.662 54.875 1.00 104.36 82 LEU E N 1
ATOM 8623 C CA . LEU E 1 101 ? 32.807 80.868 54.686 1.00 104.31 82 LEU E CA 1
ATOM 8624 C C . LEU E 1 101 ? 31.327 80.538 54.589 1.00 104.22 82 LEU E C 1
ATOM 8625 O O . LEU E 1 101 ? 30.481 81.328 54.995 1.00 103.93 82 LEU E O 1
ATOM 8630 N N . VAL E 1 102 ? 31.018 79.366 54.052 1.00 104.49 83 VAL E N 1
ATOM 8631 C CA . VAL E 1 102 ? 29.650 78.871 54.057 1.00 104.37 83 VAL E CA 1
ATOM 8632 C C . VAL E 1 102 ? 29.147 78.804 55.497 1.00 103.67 83 VAL E C 1
ATOM 8633 O O . VAL E 1 102 ? 28.114 79.380 55.839 1.00 103.41 83 VAL E O 1
ATOM 8637 N N . ALA E 1 103 ? 29.895 78.097 56.335 1.00 103.40 84 ALA E N 1
ATOM 8638 C CA . ALA E 1 103 ? 29.561 77.964 57.741 1.00 102.76 84 ALA E CA 1
ATOM 8639 C C . ALA E 1 103 ? 29.542 79.340 58.405 1.00 102.41 84 ALA E C 1
ATOM 8640 O O . ALA E 1 103 ? 28.601 79.680 59.121 1.00 102.02 84 ALA E O 1
ATOM 8642 N N . ALA E 1 104 ? 30.571 80.138 58.138 1.00 102.57 85 ALA E N 1
ATOM 8643 C CA . ALA E 1 104 ? 30.707 81.462 58.742 1.00 102.27 85 ALA E CA 1
ATOM 8644 C C . ALA E 1 104 ? 29.526 82.367 58.416 1.00 102.29 85 ALA E C 1
ATOM 8645 O O . ALA E 1 104 ? 28.936 82.981 59.299 1.00 101.86 85 ALA E O 1
ATOM 8647 N N . GLY E 1 105 ? 29.200 82.451 57.136 1.00 41.23 86 GLY E N 1
ATOM 8648 C CA . GLY E 1 105 ? 28.108 83.277 56.673 1.00 42.80 86 GLY E CA 1
ATOM 8649 C C . GLY E 1 105 ? 26.783 82.804 57.225 1.00 52.89 86 GLY E C 1
ATOM 8650 O O . GLY E 1 105 ? 25.993 83.601 57.723 1.00 62.08 86 GLY E O 1
ATOM 8651 N N . SER E 1 106 ? 26.534 81.504 57.123 1.00 56.46 87 SER E N 1
ATOM 8652 C CA . SER E 1 106 ? 25.305 80.919 57.648 1.00 69.70 87 SER E CA 1
ATOM 8653 C C . SER E 1 106 ? 25.129 81.270 59.126 1.00 67.62 87 SER E C 1
ATOM 8654 O O . SER E 1 106 ? 24.018 81.506 59.600 1.00 56.21 87 SER E O 1
ATOM 8657 N N . ALA E 1 107 ? 26.243 81.316 59.844 1.00 60.99 88 ALA E N 1
ATOM 8658 C CA . ALA E 1 107 ? 26.222 81.604 61.268 1.00 62.52 88 ALA E CA 1
ATOM 8659 C C . ALA E 1 107 ? 25.897 83.072 61.526 1.00 50.70 88 ALA E C 1
ATOM 8660 O O . ALA E 1 107 ? 24.954 83.380 62.250 1.00 77.26 88 ALA E O 1
ATOM 8662 N N . ILE E 1 108 ? 26.660 83.978 60.921 1.00 38.54 89 ILE E N 1
ATOM 8663 C CA . ILE E 1 108 ? 26.470 85.406 61.162 1.00 63.43 89 ILE E CA 1
ATOM 8664 C C . ILE E 1 108 ? 25.132 85.868 60.608 1.00 37.61 89 ILE E C 1
ATOM 8665 O O . ILE E 1 108 ? 24.713 86.995 60.852 1.00 51.47 89 ILE E O 1
ATOM 8670 N N . TYR E 1 109 ? 24.465 84.987 59.872 1.00 38.20 90 TYR E N 1
ATOM 8671 C CA . TYR E 1 109 ? 23.090 85.212 59.464 1.00 62.14 90 TYR E CA 1
ATOM 8672 C C . TYR E 1 109 ? 22.171 84.758 60.595 1.00 41.98 90 TYR E C 1
ATOM 8673 O O . TYR E 1 109 ? 21.397 85.548 61.135 1.00 58.30 90 TYR E O 1
ATOM 8682 N N . PHE E 1 110 ? 22.264 83.482 60.951 1.00 43.16 91 PHE E N 1
ATOM 8683 C CA . PHE E 1 110 ? 21.517 82.923 62.076 1.00 53.10 91 PHE E CA 1
ATOM 8684 C C . PHE E 1 110 ? 21.703 83.742 63.352 1.00 51.48 91 PHE E C 1
ATOM 8685 O O . PHE E 1 110 ? 20.786 83.877 64.162 1.00 39.76 91 PHE E O 1
ATOM 8693 N N . ALA E 1 111 ? 22.902 84.281 63.524 1.00 64.81 92 ALA E N 1
ATOM 8694 C CA . ALA E 1 111 ? 23.214 85.106 64.677 1.00 43.98 92 ALA E CA 1
ATOM 8695 C C . ALA E 1 111 ? 22.366 86.367 64.670 1.00 58.01 92 ALA E C 1
ATOM 8696 O O . ALA E 1 111 ? 21.613 86.628 65.607 1.00 56.65 92 ALA E O 1
ATOM 8698 N N . SER E 1 112 ? 22.494 87.147 63.605 1.00 63.49 93 SER E N 1
ATOM 8699 C CA . SER E 1 112 ? 21.751 88.390 63.479 1.00 73.85 93 SER E CA 1
ATOM 8700 C C . SER E 1 112 ? 20.243 88.133 63.468 1.00 69.65 93 SER E C 1
ATOM 8701 O O . SER E 1 112 ? 19.463 88.942 63.973 1.00 82.62 93 SER E O 1
ATOM 8704 N N . ALA E 1 113 ? 19.840 86.999 62.907 1.00 36.20 94 ALA E N 1
ATOM 8705 C CA . ALA E 1 113 ? 18.432 86.640 62.829 1.00 55.16 94 ALA E CA 1
ATOM 8706 C C . ALA E 1 113 ? 17.860 86.383 64.220 1.00 52.83 94 ALA E C 1
ATOM 8707 O O . ALA E 1 113 ? 16.661 86.573 64.454 1.00 57.61 94 ALA E O 1
ATOM 8709 N N . ALA E 1 114 ? 18.730 85.974 65.142 1.00 41.78 95 ALA E N 1
ATOM 8710 C CA . ALA E 1 114 ? 18.340 85.618 66.511 1.00 38.83 95 ALA E CA 1
ATOM 8711 C C . ALA E 1 114 ? 18.185 86.839 67.419 1.00 51.53 95 ALA E C 1
ATOM 8712 O O . ALA E 1 114 ? 17.304 86.883 68.277 1.00 65.19 95 ALA E O 1
ATOM 8714 N N . LEU E 1 115 ? 19.049 87.825 67.227 1.00 50.61 96 LEU E N 1
ATOM 8715 C CA . LEU E 1 115 ? 19.010 89.047 68.020 1.00 62.52 96 LEU E CA 1
ATOM 8716 C C . LEU E 1 115 ? 17.906 89.988 67.539 1.00 72.77 96 LEU E C 1
ATOM 8717 O O . LEU E 1 115 ? 17.594 90.980 68.199 1.00 98.38 96 LEU E O 1
ATOM 8722 N N . LEU E 1 116 ? 17.311 89.664 66.395 1.00 36.59 97 LEU E N 1
ATOM 8723 C CA . LEU E 1 116 ? 16.232 90.464 65.855 1.00 68.21 97 LEU E CA 1
ATOM 8724 C C . LEU E 1 116 ? 14.907 90.040 66.473 1.00 65.91 97 LEU E C 1
ATOM 8725 O O . LEU E 1 116 ? 14.433 90.653 67.431 1.00 88.22 97 LEU E O 1
ATOM 8730 N N . ASN E 1 117 ? 14.330 88.976 65.928 1.00 46.83 98 ASN E N 1
ATOM 8731 C CA . ASN E 1 117 ? 12.989 88.539 66.301 1.00 64.37 98 ASN E CA 1
ATOM 8732 C C . ASN E 1 117 ? 12.987 87.039 66.428 1.00 81.50 98 ASN E C 1
ATOM 8733 O O . ASN E 1 117 ? 14.014 86.396 66.216 1.00 94.29 98 ASN E O 1
ATOM 8738 N N . THR E 1 118 ? 11.825 86.484 66.755 1.00 56.22 99 THR E N 1
ATOM 8739 C CA . THR E 1 118 ? 11.657 85.040 66.808 1.00 66.78 99 THR E CA 1
ATOM 8740 C C . THR E 1 118 ? 11.135 84.544 65.464 1.00 66.67 99 THR E C 1
ATOM 8741 O O . THR E 1 118 ? 11.321 83.383 65.103 1.00 83.66 99 THR E O 1
ATOM 8745 N N . TYR E 1 119 ? 10.495 85.440 64.717 1.00 71.15 100 TYR E N 1
ATOM 8746 C CA . TYR E 1 119 ? 10.003 85.115 63.384 1.00 85.68 100 TYR E CA 1
ATOM 8747 C C . TYR E 1 119 ? 11.157 85.157 62.404 1.00 84.20 100 TYR E C 1
ATOM 8748 O O . TYR E 1 119 ? 11.269 84.305 61.523 1.00 49.54 100 TYR E O 1
ATOM 8757 N N . ALA E 1 120 ? 12.010 86.163 62.573 1.00 84.57 101 ALA E N 1
ATOM 8758 C CA . ALA E 1 120 ? 13.221 86.288 61.777 1.00 85.18 101 ALA E CA 1
ATOM 8759 C C . ALA E 1 120 ? 14.035 85.006 61.892 1.00 50.61 101 ALA E C 1
ATOM 8760 O O . ALA E 1 120 ? 14.448 84.423 60.890 1.00 51.60 101 ALA E O 1
ATOM 8762 N N . LEU E 1 121 ? 14.240 84.557 63.122 1.00 58.81 102 LEU E N 1
ATOM 8763 C CA . LEU E 1 121 ? 14.983 83.329 63.371 1.00 74.79 102 LEU E CA 1
ATOM 8764 C C . LEU E 1 121 ? 14.236 82.124 62.800 1.00 63.94 102 LEU E C 1
ATOM 8765 O O . LEU E 1 121 ? 14.829 81.250 62.166 1.00 49.28 102 LEU E O 1
ATOM 8770 N N . LEU E 1 122 ? 12.927 82.100 63.017 1.00 56.71 103 LEU E N 1
ATOM 8771 C CA . LEU E 1 122 ? 12.084 81.002 62.569 1.00 70.16 103 LEU E CA 1
ATOM 8772 C C . LEU E 1 122 ? 12.144 80.805 61.057 1.00 80.26 103 LEU E C 1
ATOM 8773 O O . LEU E 1 122 ? 12.085 79.676 60.574 1.00 68.45 103 LEU E O 1
ATOM 8778 N N . LEU E 1 123 ? 12.259 81.905 60.318 1.00 70.84 104 LEU E N 1
ATOM 8779 C CA . LEU E 1 123 ? 12.244 81.869 58.858 1.00 59.58 104 LEU E CA 1
ATOM 8780 C C . LEU E 1 123 ? 13.660 81.826 58.277 1.00 75.28 104 LEU E C 1
ATOM 8781 O O . LEU E 1 123 ? 13.831 81.680 57.067 1.00 81.20 104 LEU E O 1
ATOM 8786 N N . SER E 1 124 ? 14.664 81.941 59.146 1.00 63.79 105 SER E N 1
ATOM 8787 C CA . SER E 1 124 ? 16.066 81.905 58.738 1.00 64.16 105 SER E CA 1
ATOM 8788 C C . SER E 1 124 ? 16.419 80.724 57.842 1.00 74.48 105 SER E C 1
ATOM 8789 O O . SER E 1 124 ? 16.992 80.913 56.771 1.00 63.61 105 SER E O 1
ATOM 8792 N N . PRO E 1 125 ? 16.098 79.497 58.280 1.00 82.78 106 PRO E N 1
ATOM 8793 C CA . PRO E 1 125 ? 16.512 78.337 57.484 1.00 92.11 106 PRO E CA 1
ATOM 8794 C C . PRO E 1 125 ? 15.889 78.308 56.089 1.00 78.93 106 PRO E C 1
ATOM 8795 O O . PRO E 1 125 ? 16.547 77.879 55.140 1.00 78.82 106 PRO E O 1
ATOM 8799 N N . LEU E 1 126 ? 14.650 78.770 55.962 1.00 43.33 107 LEU E N 1
ATOM 8800 C CA . LEU E 1 126 ? 13.977 78.756 54.669 1.00 62.76 107 LEU E CA 1
ATOM 8801 C C . LEU E 1 126 ? 14.610 79.768 53.709 1.00 65.81 107 LEU E C 1
ATOM 8802 O O . LEU E 1 126 ? 14.783 79.493 52.523 1.00 44.43 107 LEU E O 1
ATOM 8807 N N . VAL E 1 127 ? 14.960 80.938 54.231 1.00 55.55 108 VAL E N 1
ATOM 8808 C CA . VAL E 1 127 ? 15.664 81.951 53.451 1.00 70.71 108 VAL E CA 1
ATOM 8809 C C . VAL E 1 127 ? 17.069 81.473 53.046 1.00 63.70 108 VAL E C 1
ATOM 8810 O O . VAL E 1 127 ? 17.499 81.665 51.910 1.00 67.04 108 VAL E O 1
ATOM 8814 N N . LEU E 1 128 ? 17.781 80.861 53.985 1.00 55.39 109 LEU E N 1
ATOM 8815 C CA . LEU E 1 128 ? 19.119 80.349 53.724 1.00 47.19 109 LEU E CA 1
ATOM 8816 C C . LEU E 1 128 ? 19.056 79.218 52.725 1.00 63.11 109 LEU E C 1
ATOM 8817 O O . LEU E 1 128 ? 19.947 79.067 51.890 1.00 64.83 109 LEU E O 1
ATOM 8822 N N . ALA E 1 129 ? 18.007 78.408 52.836 1.00 44.61 110 ALA E N 1
ATOM 8823 C CA . ALA E 1 129 ? 17.800 77.285 51.929 1.00 61.33 110 ALA E CA 1
ATOM 8824 C C . ALA E 1 129 ? 17.668 77.786 50.487 1.00 66.22 110 ALA E C 1
ATOM 8825 O O . ALA E 1 129 ? 18.301 77.251 49.570 1.00 47.00 110 ALA E O 1
ATOM 8827 N N . ILE E 1 130 ? 16.854 78.826 50.311 1.00 48.78 111 ILE E N 1
ATOM 8828 C CA . ILE E 1 130 ? 16.631 79.458 49.013 1.00 46.03 111 ILE E CA 1
ATOM 8829 C C . ILE E 1 130 ? 17.942 79.911 48.397 1.00 61.91 111 ILE E C 1
ATOM 8830 O O . ILE E 1 130 ? 18.130 79.835 47.188 1.00 51.11 111 ILE E O 1
ATOM 8835 N N . ALA E 1 131 ? 18.846 80.399 49.234 1.00 62.66 112 ALA E N 1
ATOM 8836 C CA . ALA E 1 131 ? 20.106 80.944 48.752 1.00 69.66 112 ALA E CA 1
ATOM 8837 C C . ALA E 1 131 ? 21.075 79.831 48.359 1.00 64.47 112 ALA E C 1
ATOM 8838 O O . ALA E 1 131 ? 21.874 79.990 47.430 1.00 71.46 112 ALA E O 1
ATOM 8840 N N . LEU E 1 132 ? 20.987 78.699 49.051 1.00 54.73 113 LEU E N 1
ATOM 8841 C CA . LEU E 1 132 ? 21.960 77.628 48.875 1.00 59.93 113 LEU E CA 1
ATOM 8842 C C . LEU E 1 132 ? 21.499 76.604 47.848 1.00 50.59 113 LEU E C 1
ATOM 8843 O O . LEU E 1 132 ? 22.300 75.848 47.316 1.00 72.90 113 LEU E O 1
ATOM 8848 N N . THR E 1 133 ? 20.207 76.594 47.557 1.00 52.85 114 THR E N 1
ATOM 8849 C CA . THR E 1 133 ? 19.658 75.657 46.589 1.00 54.05 114 THR E CA 1
ATOM 8850 C C . THR E 1 133 ? 19.813 76.180 45.163 1.00 71.36 114 THR E C 1
ATOM 8851 O O . THR E 1 133 ? 19.815 75.400 44.208 1.00 75.45 114 THR E O 1
ATOM 8855 N N . TYR E 1 134 ? 19.949 77.498 45.026 1.00 84.63 115 TYR E N 1
ATOM 8856 C CA . TYR E 1 134 ? 19.945 78.155 43.717 1.00 80.83 115 TYR E CA 1
ATOM 8857 C C . TYR E 1 134 ? 20.980 77.576 42.733 1.00 84.68 115 TYR E C 1
ATOM 8858 O O . TYR E 1 134 ? 20.644 77.328 41.570 1.00 98.35 115 TYR E O 1
ATOM 8867 N N . PRO E 1 135 ? 22.228 77.339 43.190 1.00 74.50 116 PRO E N 1
ATOM 8868 C CA . PRO E 1 135 ? 23.271 76.820 42.292 1.00 78.92 116 PRO E CA 1
ATOM 8869 C C . PRO E 1 135 ? 22.938 75.469 41.656 1.00 79.71 116 PRO E C 1
ATOM 8870 O O . PRO E 1 135 ? 23.650 75.047 40.741 1.00 74.11 116 PRO E O 1
ATOM 8874 N N . HIS E 1 136 ? 21.879 74.814 42.132 1.00 85.80 117 HIS E N 1
ATOM 8875 C CA . HIS E 1 136 ? 21.459 73.512 41.610 1.00 89.85 117 HIS E CA 1
ATOM 8876 C C . HIS E 1 136 ? 20.266 73.635 40.676 1.00 95.61 117 HIS E C 1
ATOM 8877 O O . HIS E 1 136 ? 19.928 72.684 39.966 1.00 108.37 117 HIS E O 1
ATOM 8884 N N . ALA E 1 137 ? 19.645 74.811 40.668 1.00 88.65 118 ALA E N 1
ATOM 8885 C CA . ALA E 1 137 ? 18.498 75.078 39.808 1.00 87.81 118 ALA E CA 1
ATOM 8886 C C . ALA E 1 137 ? 18.802 74.724 38.349 1.00 88.53 118 ALA E C 1
ATOM 8887 O O . ALA E 1 137 ? 18.023 74.034 37.689 1.00 74.97 118 ALA E O 1
ATOM 8889 N N . LYS E 1 138 ? 19.955 75.173 37.865 1.00 80.70 119 LYS E N 1
ATOM 8890 C CA . LYS E 1 138 ? 20.367 74.921 36.486 1.00 82.00 119 LYS E CA 1
ATOM 8891 C C . LYS E 1 138 ? 20.589 73.435 36.170 1.00 92.61 119 LYS E C 1
ATOM 8892 O O . LYS E 1 138 ? 20.832 73.072 35.021 1.00 100.10 119 LYS E O 1
ATOM 8898 N N . ARG E 1 139 ? 20.524 72.584 37.188 1.00 114.53 120 ARG E N 1
ATOM 8899 C CA . ARG E 1 139 ? 20.734 71.153 37.012 1.00 116.00 120 ARG E CA 1
ATOM 8900 C C . ARG E 1 139 ? 19.401 70.414 36.929 1.00 116.46 120 ARG E C 1
ATOM 8901 O O . ARG E 1 139 ? 19.342 69.273 36.471 1.00 117.96 120 ARG E O 1
ATOM 8909 N N . LEU E 1 140 ? 18.335 71.077 37.372 1.00 100.05 121 LEU E N 1
ATOM 8910 C CA . LEU E 1 140 ? 17.010 70.466 37.477 1.00 100.28 121 LEU E CA 1
ATOM 8911 C C . LEU E 1 140 ? 16.060 70.941 36.395 1.00 104.09 121 LEU E C 1
ATOM 8912 O O . LEU E 1 140 ? 15.278 70.162 35.850 1.00 130.96 121 LEU E O 1
ATOM 8917 N N . HIS E 1 141 ? 16.125 72.236 36.105 1.00 118.54 122 HIS E N 1
ATOM 8918 C CA . HIS E 1 141 ? 15.179 72.877 35.201 1.00 118.82 122 HIS E CA 1
ATOM 8919 C C . HIS E 1 141 ? 15.772 74.144 34.590 1.00 122.24 122 HIS E C 1
ATOM 8920 O O . HIS E 1 141 ? 16.784 74.658 35.078 1.00 119.99 122 HIS E O 1
ATOM 8927 N N . PRO E 1 142 ? 15.137 74.663 33.524 1.00 137.95 123 PRO E N 1
ATOM 8928 C CA . PRO E 1 142 ? 15.521 75.989 33.035 1.00 133.38 123 PRO E CA 1
ATOM 8929 C C . PRO E 1 142 ? 15.046 77.066 34.002 1.00 137.20 123 PRO E C 1
ATOM 8930 O O . PRO E 1 142 ? 14.673 76.734 35.126 1.00 147.76 123 PRO E O 1
ATOM 8934 N N . LEU E 1 143 ? 15.042 78.321 33.564 1.00 80.08 124 LEU E N 1
ATOM 8935 C CA . LEU E 1 143 ? 14.695 79.453 34.422 1.00 113.71 124 LEU E CA 1
ATOM 8936 C C . LEU E 1 143 ? 15.187 79.306 35.883 1.00 109.10 124 LEU E C 1
ATOM 8937 O O . LEU E 1 143 ? 14.394 79.332 36.831 1.00 62.95 124 LEU E O 1
ATOM 8942 N N . PRO E 1 144 ? 16.512 79.141 36.064 1.00 91.32 125 PRO E N 1
ATOM 8943 C CA . PRO E 1 144 ? 17.130 79.355 37.374 1.00 71.77 125 PRO E CA 1
ATOM 8944 C C . PRO E 1 144 ? 17.183 80.847 37.708 1.00 80.44 125 PRO E C 1
ATOM 8945 O O . PRO E 1 144 ? 17.496 81.240 38.832 1.00 93.44 125 PRO E O 1
ATOM 8949 N N . HIS E 1 145 ? 16.869 81.668 36.712 1.00 75.51 126 HIS E N 1
ATOM 8950 C CA . HIS E 1 145 ? 16.906 83.114 36.848 1.00 79.46 126 HIS E CA 1
ATOM 8951 C C . HIS E 1 145 ? 15.874 83.568 37.858 1.00 77.40 126 HIS E C 1
ATOM 8952 O O . HIS E 1 145 ? 16.105 84.519 38.597 1.00 82.12 126 HIS E O 1
ATOM 8959 N N . LEU E 1 146 ? 14.741 82.874 37.900 1.00 92.87 127 LEU E N 1
ATOM 8960 C CA . LEU E 1 146 ? 13.711 83.154 38.896 1.00 103.91 127 LEU E CA 1
ATOM 8961 C C . LEU E 1 146 ? 14.219 82.812 40.289 1.00 103.91 127 LEU E C 1
ATOM 8962 O O . LEU E 1 146 ? 14.119 83.618 41.222 1.00 94.99 127 LEU E O 1
ATOM 8967 N N . HIS E 1 147 ? 14.760 81.603 40.411 1.00 81.22 128 HIS E N 1
ATOM 8968 C CA . HIS E 1 147 ? 15.380 81.138 41.643 1.00 87.44 128 HIS E CA 1
ATOM 8969 C C . HIS E 1 147 ? 16.345 82.197 42.145 1.00 90.53 128 HIS E C 1
ATOM 8970 O O . HIS E 1 147 ? 16.278 82.605 43.301 1.00 79.37 128 HIS E O 1
ATOM 8977 N N . LEU E 1 148 ? 17.215 82.659 41.250 1.00 66.57 129 LEU E N 1
ATOM 8978 C CA . LEU E 1 148 ? 18.186 83.704 41.567 1.00 62.98 129 LEU E CA 1
ATOM 8979 C C . LEU E 1 148 ? 17.517 84.980 42.094 1.00 68.76 129 LEU E C 1
ATOM 8980 O O . LEU E 1 148 ? 18.035 85.623 43.007 1.00 64.73 129 LEU E O 1
ATOM 8985 N N . GLY E 1 149 ? 16.366 85.342 41.533 1.00 54.45 130 GLY E N 1
ATOM 8986 C CA . GLY E 1 149 ? 15.716 86.582 41.900 1.00 53.14 130 GLY E CA 1
ATOM 8987 C C . GLY E 1 149 ? 14.963 86.517 43.205 1.00 67.32 130 GLY E C 1
ATOM 8988 O O . GLY E 1 149 ? 14.943 87.482 43.975 1.00 69.20 130 GLY E O 1
ATOM 8989 N N . ILE E 1 150 ? 14.340 85.375 43.459 1.00 69.55 131 ILE E N 1
ATOM 8990 C CA . ILE E 1 150 ? 13.674 85.137 44.731 1.00 71.38 131 ILE E CA 1
ATOM 8991 C C . ILE E 1 150 ? 14.674 85.293 45.885 1.00 75.22 131 ILE E C 1
ATOM 8992 O O . ILE E 1 150 ? 14.288 85.633 47.006 1.00 65.35 131 ILE E O 1
ATOM 8997 N N . VAL E 1 151 ? 15.958 85.072 45.605 1.00 55.76 132 VAL E N 1
ATOM 8998 C CA . VAL E 1 151 ? 17.004 85.283 46.607 1.00 84.68 132 VAL E CA 1
ATOM 8999 C C . VAL E 1 151 ? 17.060 86.741 47.027 1.00 70.83 132 VAL E C 1
ATOM 9000 O O . VAL E 1 151 ? 17.194 87.050 48.209 1.00 87.09 132 VAL E O 1
ATOM 9004 N N . LEU E 1 152 ? 16.977 87.640 46.057 1.00 50.58 133 LEU E N 1
ATOM 9005 C CA . LEU E 1 152 ? 16.983 89.053 46.376 1.00 42.07 133 LEU E CA 1
ATOM 9006 C C . LEU E 1 152 ? 15.617 89.458 46.925 1.00 58.78 133 LEU E C 1
ATOM 9007 O O . LEU E 1 152 ? 15.528 90.358 47.749 1.00 66.79 133 LEU E O 1
ATOM 9012 N N . GLY E 1 153 ? 14.554 88.784 46.491 1.00 57.05 134 GLY E N 1
ATOM 9013 C CA . GLY E 1 153 ? 13.250 88.987 47.103 1.00 44.48 134 GLY E CA 1
ATOM 9014 C C . GLY E 1 153 ? 13.260 88.616 48.580 1.00 71.53 134 GLY E C 1
ATOM 9015 O O . GLY E 1 153 ? 12.634 89.282 49.414 1.00 60.28 134 GLY E O 1
ATOM 9016 N N . SER E 1 154 ? 13.984 87.552 48.917 1.00 88.40 135 SER E N 1
ATOM 9017 C CA . SER E 1 154 ? 14.050 87.097 50.298 1.00 88.37 135 SER E CA 1
ATOM 9018 C C . SER E 1 154 ? 14.730 88.151 51.171 1.00 72.93 135 SER E C 1
ATOM 9019 O O . SER E 1 154 ? 14.552 88.154 52.386 1.00 69.43 135 SER E O 1
ATOM 9022 N N . VAL E 1 155 ? 15.492 89.054 50.549 1.00 43.29 136 VAL E N 1
ATOM 9023 C CA . VAL E 1 155 ? 16.214 90.098 51.286 1.00 64.89 136 VAL E CA 1
ATOM 9024 C C . VAL E 1 155 ? 15.257 91.164 51.788 1.00 57.87 136 VAL E C 1
ATOM 9025 O O . VAL E 1 155 ? 15.277 91.547 52.959 1.00 67.56 136 VAL E O 1
ATOM 9029 N N . VAL E 1 156 ? 14.438 91.663 50.878 1.00 40.38 137 VAL E N 1
ATOM 9030 C CA . VAL E 1 156 ? 13.410 92.624 51.234 1.00 79.88 137 VAL E CA 1
ATOM 9031 C C . VAL E 1 156 ? 12.417 91.940 52.189 1.00 71.49 137 VAL E C 1
ATOM 9032 O O . VAL E 1 156 ? 12.000 92.526 53.189 1.00 60.85 137 VAL E O 1
ATOM 9036 N N . PHE E 1 157 ? 12.068 90.689 51.900 1.00 57.94 138 PHE E N 1
ATOM 9037 C CA . PHE E 1 157 ? 11.244 89.892 52.812 1.00 71.21 138 PHE E CA 1
ATOM 9038 C C . PHE E 1 157 ? 11.833 89.856 54.229 1.00 67.28 138 PHE E C 1
ATOM 9039 O O . PHE E 1 157 ? 11.134 90.072 55.238 1.00 53.26 138 PHE E O 1
ATOM 9047 N N . GLY E 1 158 ? 13.127 89.567 54.290 1.00 57.46 139 GLY E N 1
ATOM 9048 C CA . GLY E 1 158 ? 13.860 89.567 55.539 1.00 76.99 139 GLY E CA 1
ATOM 9049 C C . GLY E 1 158 ? 13.797 90.930 56.191 1.00 56.84 139 GLY E C 1
ATOM 9050 O O . GLY E 1 158 ? 13.618 91.048 57.403 1.00 68.05 139 GLY E O 1
ATOM 9051 N N . GLY E 1 159 ? 13.956 91.967 55.375 1.00 44.41 140 GLY E N 1
ATOM 9052 C CA . GLY E 1 159 ? 13.934 93.329 55.870 1.00 46.47 140 GLY E CA 1
ATOM 9053 C C . GLY E 1 159 ? 12.607 93.634 56.525 1.00 51.54 140 GLY E C 1
ATOM 9054 O O . GLY E 1 159 ? 12.545 94.292 57.560 1.00 46.48 140 GLY E O 1
ATOM 9055 N N . ALA E 1 160 ? 11.540 93.135 55.914 1.00 67.19 141 ALA E N 1
ATOM 9056 C CA . ALA E 1 160 ? 10.210 93.270 56.480 1.00 42.21 141 ALA E CA 1
ATOM 9057 C C . ALA E 1 160 ? 10.109 92.536 57.811 1.00 39.04 141 ALA E C 1
ATOM 9058 O O . ALA E 1 160 ? 9.843 93.164 58.841 1.00 55.25 141 ALA E O 1
ATOM 9060 N N . VAL E 1 161 ? 10.328 91.220 57.803 1.00 52.13 142 VAL E N 1
ATOM 9061 C CA . VAL E 1 161 ? 10.184 90.444 59.042 1.00 64.69 142 VAL E CA 1
ATOM 9062 C C . VAL E 1 161 ? 11.080 91.033 60.133 1.00 63.85 142 VAL E C 1
ATOM 9063 O O . VAL E 1 161 ? 10.705 91.057 61.306 1.00 48.53 142 VAL E O 1
ATOM 9067 N N . ALA E 1 162 ? 12.233 91.558 59.727 1.00 68.11 143 ALA E N 1
ATOM 9068 C CA . ALA E 1 162 ? 13.193 92.146 60.654 1.00 64.98 143 ALA E CA 1
ATOM 9069 C C . ALA E 1 162 ? 12.581 93.319 61.421 1.00 77.26 143 ALA E C 1
ATOM 9070 O O . ALA E 1 162 ? 13.080 93.701 62.480 1.00 117.60 143 ALA E O 1
ATOM 9072 N N . ALA E 1 163 ? 11.503 93.882 60.880 1.00 69.22 144 ALA E N 1
ATOM 9073 C CA . ALA E 1 163 ? 10.820 95.012 61.503 1.00 86.05 144 ALA E CA 1
ATOM 9074 C C . ALA E 1 163 ? 9.502 94.573 62.133 1.00 77.52 144 ALA E C 1
ATOM 9075 O O . ALA E 1 163 ? 9.122 95.071 63.192 1.00 61.14 144 ALA E O 1
ATOM 9077 N N . SER E 1 164 ? 8.813 93.636 61.485 1.00 60.26 145 SER E N 1
ATOM 9078 C CA . SER E 1 164 ? 7.514 93.164 61.975 1.00 50.73 145 SER E CA 1
ATOM 9079 C C . SER E 1 164 ? 7.644 91.952 62.911 1.00 74.56 145 SER E C 1
ATOM 9080 O O . SER E 1 164 ? 6.911 90.975 62.790 1.00 99.36 145 SER E O 1
ATOM 9083 N N . GLY E 1 165 ? 8.595 92.039 63.840 1.00 79.85 146 GLY E N 1
ATOM 9084 C CA . GLY E 1 165 ? 8.712 91.131 64.987 1.00 46.66 146 GLY E CA 1
ATOM 9085 C C . GLY E 1 165 ? 8.926 91.980 66.233 1.00 65.09 146 GLY E C 1
ATOM 9086 O O . GLY E 1 165 ? 8.440 91.672 67.322 1.00 35.09 146 GLY E O 1
ATOM 9087 N N . ASP E 1 166 ? 9.669 93.067 66.033 1.00 101.81 147 ASP E N 1
ATOM 9088 C CA . ASP E 1 166 ? 9.750 94.185 66.963 1.00 106.81 147 ASP E CA 1
ATOM 9089 C C . ASP E 1 166 ? 9.115 95.432 66.305 1.00 121.94 147 ASP E C 1
ATOM 9090 O O . ASP E 1 166 ? 9.818 96.166 65.579 1.00 39.56 147 ASP E O 1
ATOM 9095 N N . GLU E 1 167 ? 7.811 95.685 66.515 1.00 103.52 148 GLU E N 1
ATOM 9096 C CA . GLU E 1 167 ? 6.908 94.894 67.375 1.00 89.48 148 GLU E CA 1
ATOM 9097 C C . GLU E 1 167 ? 5.848 94.174 66.550 1.00 107.30 148 GLU E C 1
ATOM 9098 O O . GLU E 1 167 ? 5.392 94.701 65.540 1.00 154.34 148 GLU E O 1
ATOM 9100 N N . ALA E 1 168 ? 5.452 92.977 66.983 1.00 35.54 149 ALA E N 1
ATOM 9101 C CA . ALA E 1 168 ? 4.450 92.185 66.253 1.00 38.34 149 ALA E CA 1
ATOM 9102 C C . ALA E 1 168 ? 3.921 91.019 67.070 1.00 50.96 149 ALA E C 1
ATOM 9103 O O . ALA E 1 168 ? 4.427 90.746 68.153 1.00 82.75 149 ALA E O 1
ATOM 9105 N N . SER E 1 169 ? 2.923 90.321 66.524 1.00 94.33 150 SER E N 1
ATOM 9106 C CA . SER E 1 169 ? 2.143 89.346 67.291 1.00 117.42 150 SER E CA 1
ATOM 9107 C C . SER E 1 169 ? 2.212 87.936 66.717 1.00 126.97 150 SER E C 1
ATOM 9108 O O . SER E 1 169 ? 2.641 87.009 67.401 1.00 157.69 150 SER E O 1
ATOM 9111 N N . SER E 1 170 ? 1.783 87.772 65.469 1.00 123.27 151 SER E N 1
ATOM 9112 C CA . SER E 1 170 ? 1.703 86.447 64.854 1.00 127.27 151 SER E CA 1
ATOM 9113 C C . SER E 1 170 ? 2.380 86.405 63.487 1.00 140.56 151 SER E C 1
ATOM 9114 O O . SER E 1 170 ? 2.907 87.409 63.010 1.00 175.09 151 SER E O 1
ATOM 9117 N N . LEU E 1 171 ? 2.364 85.230 62.866 1.00 93.56 152 LEU E N 1
ATOM 9118 C CA . LEU E 1 171 ? 2.974 85.040 61.553 1.00 84.77 152 LEU E CA 1
ATOM 9119 C C . LEU E 1 171 ? 2.141 85.696 60.443 1.00 102.40 152 LEU E C 1
ATOM 9120 O O . LEU E 1 171 ? 2.677 86.224 59.459 1.00 87.78 152 LEU E O 1
ATOM 9125 N N . GLY E 1 172 ? 0.825 85.656 60.603 1.00 107.07 153 GLY E N 1
ATOM 9126 C CA . GLY E 1 172 ? -0.070 86.288 59.658 1.00 97.83 153 GLY E CA 1
ATOM 9127 C C . GLY E 1 172 ? 0.291 87.745 59.476 1.00 97.79 153 GLY E C 1
ATOM 9128 O O . GLY E 1 172 ? 0.404 88.218 58.351 1.00 124.86 153 GLY E O 1
ATOM 9129 N N . GLU E 1 173 ? 0.494 88.448 60.587 1.00 83.99 154 GLU E N 1
ATOM 9130 C CA . GLU E 1 173 ? 0.806 89.873 60.550 1.00 103.23 154 GLU E CA 1
ATOM 9131 C C . GLU E 1 173 ? 2.120 90.141 59.836 1.00 111.23 154 GLU E C 1
ATOM 9132 O O . GLU E 1 173 ? 2.217 91.026 58.982 1.00 124.88 154 GLU E O 1
ATOM 9138 N N . VAL E 1 174 ? 3.143 89.384 60.211 1.00 96.09 155 VAL E N 1
ATOM 9139 C CA . VAL E 1 174 ? 4.477 89.617 59.687 1.00 90.09 155 VAL E CA 1
ATOM 9140 C C . VAL E 1 174 ? 4.499 89.272 58.204 1.00 79.60 155 VAL E C 1
ATOM 9141 O O . VAL E 1 174 ? 5.236 89.884 57.438 1.00 93.74 155 VAL E O 1
ATOM 9145 N N . LEU E 1 175 ? 3.681 88.309 57.788 1.00 68.40 156 LEU E N 1
ATOM 9146 C CA . LEU E 1 175 ? 3.521 88.048 56.358 1.00 75.08 156 LEU E CA 1
ATOM 9147 C C . LEU E 1 175 ? 2.731 89.169 55.682 1.00 72.62 156 LEU E C 1
ATOM 9148 O O . LEU E 1 175 ? 3.057 89.579 54.569 1.00 85.42 156 LEU E O 1
ATOM 9153 N N . ARG E 1 176 ? 1.700 89.663 56.363 1.00 87.72 157 ARG E N 1
ATOM 9154 C CA . ARG E 1 176 ? 0.941 90.823 55.902 1.00 86.47 157 ARG E CA 1
ATOM 9155 C C . ARG E 1 176 ? 1.830 92.059 55.878 1.00 87.56 157 ARG E C 1
ATOM 9156 O O . ARG E 1 176 ? 1.561 93.016 55.156 1.00 82.60 157 ARG E O 1
ATOM 9164 N N . SER E 1 177 ? 2.883 92.028 56.690 1.00 78.92 158 SER E N 1
ATOM 9165 C CA . SER E 1 177 ? 3.823 93.137 56.799 1.00 79.91 158 SER E CA 1
ATOM 9166 C C . SER E 1 177 ? 4.696 93.317 55.552 1.00 75.38 158 SER E C 1
ATOM 9167 O O . SER E 1 177 ? 5.235 94.399 55.313 1.00 78.29 158 SER E O 1
ATOM 9170 N N . VAL E 1 178 ? 4.830 92.264 54.756 1.00 76.75 159 VAL E N 1
ATOM 9171 C CA . VAL E 1 178 ? 5.739 92.283 53.613 1.00 75.73 159 VAL E CA 1
ATOM 9172 C C . VAL E 1 178 ? 5.160 93.050 52.412 1.00 85.10 159 VAL E C 1
ATOM 9173 O O . VAL E 1 178 ? 3.995 92.857 52.051 1.00 107.43 159 VAL E O 1
ATOM 9177 N N . PRO E 1 179 ? 5.977 93.922 51.787 1.00 94.43 160 PRO E N 1
ATOM 9178 C CA . PRO E 1 179 ? 5.573 94.574 50.535 1.00 112.26 160 PRO E CA 1
ATOM 9179 C C . PRO E 1 179 ? 5.840 93.698 49.309 1.00 83.67 160 PRO E C 1
ATOM 9180 O O . PRO E 1 179 ? 6.855 93.870 48.631 1.00 83.91 160 PRO E O 1
ATOM 9184 N N . TRP E 1 180 ? 4.919 92.784 49.025 1.00 86.07 161 TRP E N 1
ATOM 9185 C CA . TRP E 1 180 ? 5.147 91.736 48.033 1.00 87.14 161 TRP E CA 1
ATOM 9186 C C . TRP E 1 180 ? 5.310 92.250 46.608 1.00 90.37 161 TRP E C 1
ATOM 9187 O O . TRP E 1 180 ? 5.813 91.524 45.747 1.00 88.69 161 TRP E O 1
ATOM 9198 N N . LEU E 1 181 ? 4.900 93.487 46.347 1.00 81.04 162 LEU E N 1
ATOM 9199 C CA . LEU E 1 181 ? 5.071 94.045 45.012 1.00 92.17 162 LEU E CA 1
ATOM 9200 C C . LEU E 1 181 ? 6.553 94.210 44.732 1.00 92.49 162 LEU E C 1
ATOM 9201 O O . LEU E 1 181 ? 7.040 93.842 43.666 1.00 83.12 162 LEU E O 1
ATOM 9206 N N . TYR E 1 182 ? 7.271 94.756 45.705 1.00 74.59 163 TYR E N 1
ATOM 9207 C CA . TYR E 1 182 ? 8.697 94.980 45.554 1.00 74.42 163 TYR E CA 1
ATOM 9208 C C . TYR E 1 182 ? 9.462 93.662 45.672 1.00 74.77 163 TYR E C 1
ATOM 9209 O O . TYR E 1 182 ? 10.557 93.520 45.123 1.00 75.09 163 TYR E O 1
ATOM 9218 N N . VAL E 1 183 ? 8.872 92.687 46.356 1.00 74.76 164 VAL E N 1
ATOM 9219 C CA . VAL E 1 183 ? 9.432 91.344 46.375 1.00 75.24 164 VAL E CA 1
ATOM 9220 C C . VAL E 1 183 ? 9.457 90.832 44.946 1.00 76.47 164 VAL E C 1
ATOM 9221 O O . VAL E 1 183 ? 10.510 90.461 44.429 1.00 76.88 164 VAL E O 1
ATOM 9225 N N . ALA E 1 184 ? 8.293 90.847 44.305 1.00 77.06 165 ALA E N 1
ATOM 9226 C CA . ALA E 1 184 ? 8.147 90.322 42.957 1.00 78.28 165 ALA E CA 1
ATOM 9227 C C . ALA E 1 184 ? 8.838 91.218 41.933 1.00 78.55 165 ALA E C 1
ATOM 9228 O O . ALA E 1 184 ? 9.388 90.729 40.948 1.00 79.43 165 ALA E O 1
ATOM 9230 N N . ALA E 1 185 ? 8.817 92.527 42.171 1.00 77.82 166 ALA E N 1
ATOM 9231 C CA . ALA E 1 185 ? 9.422 93.489 41.252 1.00 78.03 166 ALA E CA 1
ATOM 9232 C C . ALA E 1 185 ? 10.927 93.281 41.167 1.00 78.02 166 ALA E C 1
ATOM 9233 O O . ALA E 1 185 ? 11.493 93.146 40.083 1.00 78.84 166 ALA E O 1
ATOM 9235 N N . VAL E 1 186 ? 11.570 93.265 42.326 1.00 77.11 167 VAL E N 1
ATOM 9236 C CA . VAL E 1 186 ? 13.011 93.067 42.414 1.00 77.00 167 VAL E CA 1
ATOM 9237 C C . VAL E 1 186 ? 13.417 91.689 41.860 1.00 86.00 167 VAL E C 1
ATOM 9238 O O . VAL E 1 186 ? 14.449 91.561 41.193 1.00 78.44 167 VAL E O 1
ATOM 9242 N N . SER E 1 187 ? 12.605 90.669 42.132 1.00 88.16 168 SER E N 1
ATOM 9243 C CA . SER E 1 187 ? 12.875 89.320 41.646 1.00 89.10 168 SER E CA 1
ATOM 9244 C C . SER E 1 187 ? 12.892 89.279 40.123 1.00 90.27 168 SER E C 1
ATOM 9245 O O . SER E 1 187 ? 13.818 88.735 39.518 1.00 90.91 168 SER E O 1
ATOM 9248 N N . LEU E 1 188 ? 11.874 89.873 39.506 1.00 80.67 169 LEU E N 1
ATOM 9249 C CA . LEU E 1 188 ? 11.743 89.860 38.053 1.00 81.80 169 LEU E CA 1
ATOM 9250 C C . LEU E 1 188 ? 12.828 90.707 37.405 1.00 81.84 169 LEU E C 1
ATOM 9251 O O . LEU E 1 188 ? 13.223 90.456 36.271 1.00 82.81 169 LEU E O 1
ATOM 9256 N N . TRP E 1 189 ? 13.322 91.698 38.134 1.00 80.80 170 TRP E N 1
ATOM 9257 C CA . TRP E 1 189 ? 14.354 92.575 37.609 1.00 80.76 170 TRP E CA 1
ATOM 9258 C C . TRP E 1 189 ? 15.666 91.827 37.404 1.00 81.17 170 TRP E C 1
ATOM 9259 O O . TRP E 1 189 ? 16.296 91.945 36.358 1.00 81.91 170 TRP E O 1
ATOM 9270 N N . VAL E 1 190 ? 16.077 91.060 38.406 1.00 112.03 171 VAL E N 1
ATOM 9271 C CA . VAL E 1 190 ? 17.332 90.321 38.324 1.00 122.95 171 VAL E CA 1
ATOM 9272 C C . VAL E 1 190 ? 17.164 89.080 37.464 1.00 113.61 171 VAL E C 1
ATOM 9273 O O . VAL E 1 190 ? 18.088 88.681 36.751 1.00 114.43 171 VAL E O 1
ATOM 9277 N N . ALA E 1 191 ? 15.980 88.477 37.525 1.00 82.56 172 ALA E N 1
ATOM 9278 C CA . ALA E 1 191 ? 15.658 87.350 36.663 1.00 83.80 172 ALA E CA 1
ATOM 9279 C C . ALA E 1 191 ? 15.795 87.790 35.208 1.00 84.75 172 ALA E C 1
ATOM 9280 O O . ALA E 1 191 ? 16.134 86.996 34.327 1.00 85.83 172 ALA E O 1
ATOM 9282 N N . GLY E 1 192 ? 15.575 89.079 34.973 1.00 84.35 173 GLY E N 1
ATOM 9283 C CA . GLY E 1 192 ? 15.612 89.629 33.637 1.00 85.18 173 GLY E CA 1
ATOM 9284 C C . GLY E 1 192 ? 17.015 89.821 33.112 1.00 85.47 173 GLY E C 1
ATOM 9285 O O . GLY E 1 192 ? 17.269 89.511 31.956 1.00 86.56 173 GLY E O 1
ATOM 9286 N N . PHE E 1 193 ? 17.928 90.335 33.934 1.00 84.53 174 PHE E N 1
ATOM 9287 C CA . PHE E 1 193 ? 19.281 90.598 33.447 1.00 84.78 174 PHE E CA 1
ATOM 9288 C C . PHE E 1 193 ? 20.179 89.378 33.631 1.00 85.17 174 PHE E C 1
ATOM 9289 O O . PHE E 1 193 ? 21.232 89.286 32.996 1.00 85.74 174 PHE E O 1
ATOM 9297 N N . ASP E 1 194 ? 19.778 88.444 34.491 1.00 95.28 175 ASP E N 1
ATOM 9298 C CA . ASP E 1 194 ? 20.478 87.168 34.564 1.00 95.82 175 ASP E CA 1
ATOM 9299 C C . ASP E 1 194 ? 20.169 86.406 33.280 1.00 97.27 175 ASP E C 1
ATOM 9300 O O . ASP E 1 194 ? 21.012 85.672 32.761 1.00 116.52 175 ASP E O 1
ATOM 9305 N N . THR E 1 195 ? 18.953 86.595 32.775 1.00 87.23 176 THR E N 1
ATOM 9306 C CA . THR E 1 195 ? 18.543 86.002 31.515 1.00 88.60 176 THR E CA 1
ATOM 9307 C C . THR E 1 195 ? 19.403 86.545 30.393 1.00 89.27 176 THR E C 1
ATOM 9308 O O . THR E 1 195 ? 19.840 85.804 29.511 1.00 90.40 176 THR E O 1
ATOM 9312 N N . ILE E 1 196 ? 19.638 87.849 30.433 1.00 88.60 177 ILE E N 1
ATOM 9313 C CA . ILE E 1 196 ? 20.457 88.517 29.429 1.00 89.14 177 ILE E CA 1
ATOM 9314 C C . ILE E 1 196 ? 21.908 88.098 29.616 1.00 89.19 177 ILE E C 1
ATOM 9315 O O . ILE E 1 196 ? 22.671 87.991 28.661 1.00 90.09 177 ILE E O 1
ATOM 9320 N N . TYR E 1 197 ? 22.283 87.851 30.861 1.00 90.49 178 TYR E N 1
ATOM 9321 C CA . TYR E 1 197 ? 23.660 87.517 31.176 1.00 90.39 178 TYR E CA 1
ATOM 9322 C C . TYR E 1 197 ? 23.983 86.079 30.761 1.00 91.47 178 TYR E C 1
ATOM 9323 O O . TYR E 1 197 ? 25.146 85.728 30.542 1.00 94.11 178 TYR E O 1
ATOM 9332 N N . SER E 1 198 ? 22.946 85.255 30.641 1.00 112.25 179 SER E N 1
ATOM 9333 C CA . SER E 1 198 ? 23.109 83.838 30.335 1.00 113.24 179 SER E CA 1
ATOM 9334 C C . SER E 1 198 ? 23.228 83.592 28.824 1.00 119.79 179 SER E C 1
ATOM 9335 O O . SER E 1 198 ? 23.399 82.452 28.384 1.00 120.58 179 SER E O 1
ATOM 9338 N N . ILE E 1 199 ? 23.149 84.661 28.035 1.00 92.32 180 ILE E N 1
ATOM 9339 C CA . ILE E 1 199 ? 23.278 84.561 26.583 1.00 93.67 180 ILE E CA 1
ATOM 9340 C C . ILE E 1 199 ? 24.671 84.066 26.219 1.00 94.31 180 ILE E C 1
ATOM 9341 O O . ILE E 1 199 ? 24.839 83.266 25.303 1.00 95.57 180 ILE E O 1
ATOM 9346 N N . MET E 1 200 ? 25.673 84.562 26.937 1.00 107.52 181 MET E N 1
ATOM 9347 C CA . MET E 1 200 ? 27.065 84.275 26.614 1.00 108.03 181 MET E CA 1
ATOM 9348 C C . MET E 1 200 ? 27.435 82.816 26.912 1.00 108.54 181 MET E C 1
ATOM 9349 O O . MET E 1 200 ? 28.480 82.334 26.466 1.00 122.23 181 MET E O 1
ATOM 9354 N N . ASP E 1 201 ? 26.569 82.119 27.649 1.00 107.19 182 ASP E N 1
ATOM 9355 C CA . ASP E 1 201 ? 26.815 80.733 28.053 1.00 108.13 182 ASP E CA 1
ATOM 9356 C C . ASP E 1 201 ? 25.813 79.770 27.403 1.00 108.66 182 ASP E C 1
ATOM 9357 O O . ASP E 1 201 ? 25.662 78.637 27.855 1.00 115.23 182 ASP E O 1
ATOM 9362 N N . ILE E 1 202 ? 25.132 80.216 26.349 1.00 109.85 183 ILE E N 1
ATOM 9363 C CA . ILE E 1 202 ? 24.157 79.374 25.646 1.00 110.93 183 ILE E CA 1
ATOM 9364 C C . ILE E 1 202 ? 24.815 78.101 25.157 1.00 112.13 183 ILE E C 1
ATOM 9365 O O . ILE E 1 202 ? 24.248 77.017 25.262 1.00 112.63 183 ILE E O 1
ATOM 9370 N N . ASP E 1 203 ? 26.024 78.246 24.628 1.00 124.65 184 ASP E N 1
ATOM 9371 C CA . ASP E 1 203 ? 26.744 77.130 24.047 1.00 122.15 184 ASP E CA 1
ATOM 9372 C C . ASP E 1 203 ? 27.149 76.138 25.137 1.00 125.15 184 ASP E C 1
ATOM 9373 O O . ASP E 1 203 ? 26.843 74.947 25.055 1.00 124.47 184 ASP E O 1
ATOM 9378 N N . PHE E 1 204 ? 27.822 76.641 26.167 1.00 141.52 185 PHE E N 1
ATOM 9379 C CA . PHE E 1 204 ? 28.325 75.798 27.246 1.00 141.05 185 PHE E CA 1
ATOM 9380 C C . PHE E 1 204 ? 27.200 75.149 28.051 1.00 140.62 185 PHE E C 1
ATOM 9381 O O . PHE E 1 204 ? 27.320 73.998 28.453 1.00 140.95 185 PHE E O 1
ATOM 9389 N N . ASP E 1 205 ? 26.125 75.893 28.301 1.00 113.00 186 ASP E N 1
ATOM 9390 C CA . ASP E 1 205 ? 25.005 75.386 29.101 1.00 112.53 186 ASP E CA 1
ATOM 9391 C C . ASP E 1 205 ? 24.275 74.285 28.337 1.00 113.85 186 ASP E C 1
ATOM 9392 O O . ASP E 1 205 ? 23.796 73.319 28.927 1.00 113.88 186 ASP E O 1
ATOM 9397 N N . ARG E 1 206 ? 24.182 74.447 27.022 1.00 134.86 187 ARG E N 1
ATOM 9398 C CA . ARG E 1 206 ? 23.779 73.352 26.154 1.00 139.74 187 ARG E CA 1
ATOM 9399 C C . ARG E 1 206 ? 24.920 72.352 26.133 1.00 147.15 187 ARG E C 1
ATOM 9400 O O . ARG E 1 206 ? 26.031 72.688 26.530 1.00 163.80 187 ARG E O 1
ATOM 9408 N N . SER E 1 207 ? 24.655 71.133 25.677 1.00 106.03 188 SER E N 1
ATOM 9409 C CA . SER E 1 207 ? 25.684 70.094 25.610 1.00 126.07 188 SER E CA 1
ATOM 9410 C C . SER E 1 207 ? 26.017 69.557 27.003 1.00 126.77 188 SER E C 1
ATOM 9411 O O . SER E 1 207 ? 25.953 68.348 27.240 1.00 132.58 188 SER E O 1
ATOM 9414 N N . HIS E 1 208 ? 26.368 70.458 27.920 1.00 132.10 189 HIS E N 1
ATOM 9415 C CA . HIS E 1 208 ? 26.673 70.085 29.298 1.00 131.08 189 HIS E CA 1
ATOM 9416 C C . HIS E 1 208 ? 25.411 69.913 30.141 1.00 130.37 189 HIS E C 1
ATOM 9417 O O . HIS E 1 208 ? 25.490 69.620 31.332 1.00 129.48 189 HIS E O 1
ATOM 9424 N N . GLY E 1 209 ? 24.251 70.102 29.521 1.00 99.35 190 GLY E N 1
ATOM 9425 C CA . GLY E 1 209 ? 22.984 69.773 30.147 1.00 98.97 190 GLY E CA 1
ATOM 9426 C C . GLY E 1 209 ? 22.548 70.759 31.209 1.00 97.39 190 GLY E C 1
ATOM 9427 O O . GLY E 1 209 ? 21.698 70.442 32.038 1.00 96.85 190 GLY E O 1
ATOM 9428 N N . LEU E 1 210 ? 23.121 71.958 31.181 1.00 115.30 191 LEU E N 1
ATOM 9429 C CA . LEU E 1 210 ? 22.768 73.000 32.139 1.00 113.82 191 LEU E CA 1
ATOM 9430 C C . LEU E 1 210 ? 21.556 73.799 31.667 1.00 113.74 191 LEU E C 1
ATOM 9431 O O . LEU E 1 210 ? 21.444 74.151 30.492 1.00 114.57 191 LEU E O 1
ATOM 9436 N N . GLY E 1 211 ? 20.662 74.097 32.604 1.00 100.72 192 GLY E N 1
ATOM 9437 C CA . GLY E 1 211 ? 19.422 74.790 32.306 1.00 100.58 192 GLY E CA 1
ATOM 9438 C C . GLY E 1 211 ? 19.557 76.299 32.217 1.00 99.78 192 GLY E C 1
ATOM 9439 O O . GLY E 1 211 ? 20.097 76.950 33.114 1.00 98.63 192 GLY E O 1
ATOM 9440 N N . SER E 1 212 ? 19.052 76.846 31.116 1.00 118.32 193 SER E N 1
ATOM 9441 C CA . SER E 1 212 ? 19.031 78.286 30.879 1.00 117.71 193 SER E CA 1
ATOM 9442 C C . SER E 1 212 ? 17.824 78.584 30.016 1.00 121.37 193 SER E C 1
ATOM 9443 O O . SER E 1 212 ? 17.409 77.736 29.227 1.00 143.12 193 SER E O 1
ATOM 9446 N N . ILE E 1 213 ? 17.247 79.771 30.162 1.00 115.34 194 ILE E N 1
ATOM 9447 C CA . ILE E 1 213 ? 16.159 80.173 29.277 1.00 144.93 194 ILE E CA 1
ATOM 9448 C C . ILE E 1 213 ? 16.710 80.614 27.897 1.00 115.29 194 ILE E C 1
ATOM 9449 O O . ILE E 1 213 ? 16.074 80.338 26.880 1.00 110.22 194 ILE E O 1
ATOM 9454 N N . PRO E 1 214 ? 17.901 81.256 27.837 1.00 94.24 195 PRO E N 1
ATOM 9455 C CA . PRO E 1 214 ? 18.429 81.465 26.480 1.00 95.33 195 PRO E CA 1
ATOM 9456 C C . PRO E 1 214 ? 18.908 80.183 25.783 1.00 96.66 195 PRO E C 1
ATOM 9457 O O . PRO E 1 214 ? 18.945 80.142 24.554 1.00 97.79 195 PRO E O 1
ATOM 9461 N N . ALA E 1 215 ? 19.276 79.159 26.549 1.00 101.32 196 ALA E N 1
ATOM 9462 C CA . ALA E 1 215 ? 19.675 77.880 25.968 1.00 102.58 196 ALA E CA 1
ATOM 9463 C C . ALA E 1 215 ? 18.444 77.156 25.438 1.00 103.46 196 ALA E C 1
ATOM 9464 O O . ALA E 1 215 ? 18.543 76.254 24.607 1.00 104.74 196 ALA E O 1
ATOM 9466 N N . LEU E 1 216 ? 17.281 77.579 25.916 1.00 99.14 197 LEU E N 1
ATOM 9467 C CA . LEU E 1 216 ? 16.018 76.969 25.537 1.00 99.84 197 LEU E CA 1
ATOM 9468 C C . LEU E 1 216 ? 15.369 77.674 24.347 1.00 100.51 197 LEU E C 1
ATOM 9469 O O . LEU E 1 216 ? 14.658 77.042 23.565 1.00 101.59 197 LEU E O 1
ATOM 9474 N N . LEU E 1 217 ? 15.626 78.976 24.212 1.00 98.74 198 LEU E N 1
ATOM 9475 C CA . LEU E 1 217 ? 14.940 79.817 23.227 1.00 99.16 198 LEU E CA 1
ATOM 9476 C C . LEU E 1 217 ? 15.892 80.600 22.314 1.00 99.55 198 LEU E C 1
ATOM 9477 O O . LEU E 1 217 ? 15.447 81.297 21.399 1.00 100.00 198 LEU E O 1
ATOM 9482 N N . GLY E 1 218 ? 17.193 80.494 22.564 1.00 120.90 199 GLY E N 1
ATOM 9483 C CA . GLY E 1 218 ? 18.176 81.233 21.791 1.00 121.21 199 GLY E CA 1
ATOM 9484 C C . GLY E 1 218 ? 18.171 82.692 22.198 1.00 120.04 199 GLY E C 1
ATOM 9485 O O . GLY E 1 218 ? 17.281 83.118 22.935 1.00 122.24 199 GLY E O 1
ATOM 9486 N N . PRO E 1 219 ? 19.163 83.466 21.727 1.00 108.89 200 PRO E N 1
ATOM 9487 C CA . PRO E 1 219 ? 19.273 84.896 22.058 1.00 111.06 200 PRO E CA 1
ATOM 9488 C C . PRO E 1 219 ? 17.973 85.671 21.795 1.00 107.65 200 PRO E C 1
ATOM 9489 O O . PRO E 1 219 ? 17.332 86.096 22.753 1.00 106.55 200 PRO E O 1
ATOM 9493 N N . LYS E 1 220 ? 17.581 85.834 20.533 1.00 142.69 201 LYS E N 1
ATOM 9494 C CA . LYS E 1 220 ? 16.260 86.366 20.219 1.00 130.21 201 LYS E CA 1
ATOM 9495 C C . LYS E 1 220 ? 15.232 85.367 20.738 1.00 133.63 201 LYS E C 1
ATOM 9496 O O . LYS E 1 220 ? 15.043 84.301 20.155 1.00 158.88 201 LYS E O 1
ATOM 9498 N N . GLY E 1 221 ? 14.596 85.705 21.854 1.00 97.24 202 GLY E N 1
ATOM 9499 C CA . GLY E 1 221 ? 13.701 84.793 22.543 1.00 97.10 202 GLY E CA 1
ATOM 9500 C C . GLY E 1 221 ? 14.020 84.883 24.013 1.00 95.74 202 GLY E C 1
ATOM 9501 O O . GLY E 1 221 ? 13.127 84.878 24.858 1.00 95.01 202 GLY E O 1
ATOM 9502 N N . ALA E 1 222 ? 15.314 84.977 24.304 1.00 129.18 203 ALA E N 1
ATOM 9503 C CA . ALA E 1 222 ? 15.788 85.322 25.634 1.00 122.70 203 ALA E CA 1
ATOM 9504 C C . ALA E 1 222 ? 15.548 86.811 25.856 1.00 123.40 203 ALA E C 1
ATOM 9505 O O . ALA E 1 222 ? 14.960 87.208 26.863 1.00 118.02 203 ALA E O 1
ATOM 9507 N N . LEU E 1 223 ? 15.995 87.623 24.898 1.00 93.55 204 LEU E N 1
ATOM 9508 C CA . LEU E 1 223 ? 15.763 89.056 24.923 1.00 92.83 204 LEU E CA 1
ATOM 9509 C C . LEU E 1 223 ? 14.277 89.317 25.116 1.00 92.55 204 LEU E C 1
ATOM 9510 O O . LEU E 1 223 ? 13.882 90.223 25.854 1.00 91.49 204 LEU E O 1
ATOM 9515 N N . ALA E 1 224 ? 13.457 88.504 24.455 1.00 104.93 205 ALA E N 1
ATOM 9516 C CA . ALA E 1 224 ? 12.006 88.633 24.532 1.00 104.84 205 ALA E CA 1
ATOM 9517 C C . ALA E 1 224 ? 11.513 88.352 25.942 1.00 103.77 205 ALA E C 1
ATOM 9518 O O . ALA E 1 224 ? 10.861 89.193 26.563 1.00 102.87 205 ALA E O 1
ATOM 9520 N N . ALA E 1 225 ? 11.822 87.160 26.441 1.00 104.94 206 ALA E N 1
ATOM 9521 C CA . ALA E 1 225 ? 11.443 86.778 27.795 1.00 103.99 206 ALA E CA 1
ATOM 9522 C C . ALA E 1 225 ? 12.059 87.744 28.808 1.00 102.63 206 ALA E C 1
ATOM 9523 O O . ALA E 1 225 ? 11.448 88.062 29.832 1.00 101.65 206 ALA E O 1
ATOM 9525 N N . SER E 1 226 ? 13.261 88.225 28.506 1.00 90.41 207 SER E N 1
ATOM 9526 C CA . SER E 1 226 ? 13.923 89.229 29.331 1.00 89.21 207 SER E CA 1
ATOM 9527 C C . SER E 1 226 ? 13.066 90.492 29.395 1.00 88.60 207 SER E C 1
ATOM 9528 O O . SER E 1 226 ? 12.838 91.059 30.464 1.00 87.46 207 SER E O 1
ATOM 9531 N N . LEU E 1 227 ? 12.569 90.902 28.235 1.00 89.19 208 LEU E N 1
ATOM 9532 C CA . LEU E 1 227 ? 11.752 92.101 28.116 1.00 88.78 208 LEU E CA 1
ATOM 9533 C C . LEU E 1 227 ? 10.421 91.944 28.848 1.00 88.31 208 LEU E C 1
ATOM 9534 O O . LEU E 1 227 ? 9.927 92.893 29.466 1.00 87.41 208 LEU E O 1
ATOM 9539 N N . ALA E 1 228 ? 9.843 90.748 28.766 1.00 88.96 209 ALA E N 1
ATOM 9540 C CA . ALA E 1 228 ? 8.580 90.458 29.426 1.00 88.63 209 ALA E CA 1
ATOM 9541 C C . ALA E 1 228 ? 8.751 90.592 30.930 1.00 87.33 209 ALA E C 1
ATOM 9542 O O . ALA E 1 228 ? 7.944 91.240 31.596 1.00 86.56 209 ALA E O 1
ATOM 9544 N N . MET E 1 229 ? 9.812 89.989 31.458 1.00 87.10 210 MET E N 1
ATOM 9545 C CA . MET E 1 229 ? 10.136 90.096 32.876 1.00 85.89 210 MET E CA 1
ATOM 9546 C C . MET E 1 229 ? 10.289 91.562 33.288 1.00 84.88 210 MET E C 1
ATOM 9547 O O . MET E 1 229 ? 9.569 92.069 34.153 1.00 84.03 210 MET E O 1
ATOM 9552 N N . HIS E 1 230 ? 11.236 92.238 32.651 1.00 85.03 211 HIS E N 1
ATOM 9553 C CA . HIS E 1 230 ? 11.552 93.621 32.974 1.00 84.15 211 HIS E CA 1
ATOM 9554 C C . HIS E 1 230 ? 10.365 94.560 32.775 1.00 83.98 211 HIS E C 1
ATOM 9555 O O . HIS E 1 230 ? 10.294 95.610 33.408 1.00 83.05 211 HIS E O 1
ATOM 9562 N N . ALA E 1 231 ? 9.439 94.188 31.898 1.00 84.91 212 ALA E N 1
ATOM 9563 C CA . ALA E 1 231 ? 8.216 94.955 31.730 1.00 84.81 212 ALA E CA 1
ATOM 9564 C C . ALA E 1 231 ? 7.398 94.851 33.012 1.00 83.91 212 ALA E C 1
ATOM 9565 O O . ALA E 1 231 ? 7.102 95.859 33.662 1.00 83.02 212 ALA E O 1
ATOM 9567 N N . ALA E 1 232 ? 7.060 93.617 33.379 1.00 100.48 213 ALA E N 1
ATOM 9568 C CA . ALA E 1 232 ? 6.277 93.339 34.578 1.00 99.74 213 ALA E CA 1
ATOM 9569 C C . ALA E 1 232 ? 6.957 93.891 35.827 1.00 98.48 213 ALA E C 1
ATOM 9570 O O . ALA E 1 232 ? 6.301 94.169 36.831 1.00 103.69 213 ALA E O 1
ATOM 9572 N N . ALA E 1 233 ? 8.274 94.056 35.762 1.00 95.27 214 ALA E N 1
ATOM 9573 C CA . ALA E 1 233 ? 9.028 94.624 36.873 1.00 94.11 214 ALA E CA 1
ATOM 9574 C C . ALA E 1 233 ? 8.677 96.103 37.056 1.00 93.40 214 ALA E C 1
ATOM 9575 O O . ALA E 1 233 ? 8.310 96.537 38.154 1.00 92.44 214 ALA E O 1
ATOM 9577 N N . VAL E 1 234 ? 8.782 96.868 35.970 1.00 80.68 215 VAL E N 1
ATOM 9578 C CA . VAL E 1 234 ? 8.503 98.300 35.998 1.00 80.12 215 VAL E CA 1
ATOM 9579 C C . VAL E 1 234 ? 7.037 98.517 36.342 1.00 79.92 215 VAL E C 1
ATOM 9580 O O . VAL E 1 234 ? 6.689 99.490 37.012 1.00 79.09 215 VAL E O 1
ATOM 9584 N N . ALA E 1 235 ? 6.184 97.601 35.892 1.00 80.71 216 ALA E N 1
ATOM 9585 C CA . ALA E 1 235 ? 4.765 97.651 36.221 1.00 80.60 216 ALA E CA 1
ATOM 9586 C C . ALA E 1 235 ? 4.587 97.676 37.736 1.00 79.49 216 ALA E C 1
ATOM 9587 O O . ALA E 1 235 ? 3.881 98.528 38.287 1.00 78.85 216 ALA E O 1
ATOM 9589 N N . LEU E 1 236 ? 5.257 96.751 38.409 1.00 79.27 217 LEU E N 1
ATOM 9590 C CA . LEU E 1 236 ? 5.094 96.586 39.844 1.00 78.31 217 LEU E CA 1
ATOM 9591 C C . LEU E 1 236 ? 5.754 97.726 40.607 1.00 77.23 217 LEU E C 1
ATOM 9592 O O . LEU E 1 236 ? 5.196 98.217 41.588 1.00 92.64 217 LEU E O 1
ATOM 9597 N N . PHE E 1 237 ? 6.927 98.158 40.152 1.00 77.25 218 PHE E N 1
ATOM 9598 C CA . PHE E 1 237 ? 7.614 99.277 40.786 1.00 76.30 218 PHE E CA 1
ATOM 9599 C C . PHE E 1 237 ? 6.718 100.510 40.784 1.00 75.96 218 PHE E C 1
ATOM 9600 O O . PHE E 1 237 ? 6.729 101.308 41.724 1.00 75.00 218 PHE E O 1
ATOM 9608 N N . ILE E 1 238 ? 5.934 100.641 39.721 1.00 76.77 219 ILE E N 1
ATOM 9609 C CA . ILE E 1 238 ? 5.020 101.755 39.554 1.00 76.61 219 ILE E CA 1
ATOM 9610 C C . ILE E 1 238 ? 3.804 101.555 40.436 1.00 76.21 219 ILE E C 1
ATOM 9611 O O . ILE E 1 238 ? 3.407 102.459 41.175 1.00 75.44 219 ILE E O 1
ATOM 9616 N N . ALA E 1 239 ? 3.212 100.367 40.343 1.00 76.78 220 ALA E N 1
ATOM 9617 C CA . ALA E 1 239 ? 2.010 100.039 41.100 1.00 76.54 220 ALA E CA 1
ATOM 9618 C C . ALA E 1 239 ? 2.249 100.193 42.597 1.00 75.41 220 ALA E C 1
ATOM 9619 O O . ALA E 1 239 ? 1.313 100.429 43.361 1.00 79.07 220 ALA E O 1
ATOM 9621 N N . GLY E 1 240 ? 3.509 100.081 43.005 1.00 74.98 221 GLY E N 1
ATOM 9622 C CA . GLY E 1 240 ? 3.878 100.230 44.400 1.00 77.98 221 GLY E CA 1
ATOM 9623 C C . GLY E 1 240 ? 3.721 101.654 44.904 1.00 83.33 221 GLY E C 1
ATOM 9624 O O . GLY E 1 240 ? 3.599 101.882 46.107 1.00 107.48 221 GLY E O 1
ATOM 9625 N N . VAL E 1 241 ? 3.729 102.615 43.985 1.00 73.40 222 VAL E N 1
ATOM 9626 C CA . VAL E 1 241 ? 3.559 104.017 44.345 1.00 72.72 222 VAL E CA 1
ATOM 9627 C C . VAL E 1 241 ? 2.129 104.257 44.831 1.00 72.54 222 VAL E C 1
ATOM 9628 O O . VAL E 1 241 ? 1.919 104.702 45.959 1.00 71.69 222 VAL E O 1
ATOM 9632 N N . GLU E 1 242 ? 1.147 103.962 43.984 1.00 104.35 223 GLU E N 1
ATOM 9633 C CA . GLU E 1 242 ? -0.249 104.153 44.357 1.00 125.00 223 GLU E CA 1
ATOM 9634 C C . GLU E 1 242 ? -0.586 103.323 45.589 1.00 116.76 223 GLU E C 1
ATOM 9635 O O . GLU E 1 242 ? -1.281 103.785 46.496 1.00 132.48 223 GLU E O 1
ATOM 9641 N N . ALA E 1 243 ? -0.071 102.098 45.621 1.00 98.94 224 ALA E N 1
ATOM 9642 C CA . ALA E 1 243 ? -0.415 101.146 46.670 1.00 99.07 224 ALA E CA 1
ATOM 9643 C C . ALA E 1 243 ? 0.214 101.530 48.005 1.00 94.60 224 ALA E C 1
ATOM 9644 O O . ALA E 1 243 ? -0.492 101.836 48.965 1.00 114.40 224 ALA E O 1
ATOM 9646 N N . TYR E 1 244 ? 1.541 101.524 48.064 1.00 71.41 225 TYR E N 1
ATOM 9647 C CA . TYR E 1 244 ? 2.245 101.786 49.314 1.00 77.89 225 TYR E CA 1
ATOM 9648 C C . TYR E 1 244 ? 2.453 103.287 49.528 1.00 71.28 225 TYR E C 1
ATOM 9649 O O . TYR E 1 244 ? 3.391 103.697 50.204 1.00 90.37 225 TYR E O 1
ATOM 9658 N N . GLY E 1 245 ? 1.560 104.101 48.968 1.00 69.99 226 GLY E N 1
ATOM 9659 C CA . GLY E 1 245 ? 1.581 105.537 49.202 1.00 69.40 226 GLY E CA 1
ATOM 9660 C C . GLY E 1 245 ? 2.772 106.228 48.563 1.00 69.38 226 GLY E C 1
ATOM 9661 O O . GLY E 1 245 ? 2.642 106.867 47.519 1.00 69.89 226 GLY E O 1
ATOM 9662 N N . LEU E 1 246 ? 3.937 106.092 49.190 1.00 89.41 227 LEU E N 1
ATOM 9663 C CA . LEU E 1 246 ? 5.171 106.702 48.692 1.00 87.56 227 LEU E CA 1
ATOM 9664 C C . LEU E 1 246 ? 5.037 108.210 48.552 1.00 81.28 227 LEU E C 1
ATOM 9665 O O . LEU E 1 246 ? 3.975 108.778 48.802 1.00 96.47 227 LEU E O 1
ATOM 9670 N N . GLY E 1 247 ? 6.129 108.853 48.157 1.00 68.35 228 GLY E N 1
ATOM 9671 C CA . GLY E 1 247 ? 6.182 110.298 48.107 1.00 67.98 228 GLY E CA 1
ATOM 9672 C C . GLY E 1 247 ? 7.034 110.790 46.968 1.00 68.47 228 GLY E C 1
ATOM 9673 O O . GLY E 1 247 ? 7.305 110.047 46.031 1.00 108.40 228 GLY E O 1
ATOM 9674 N N . ALA E 1 248 ? 7.454 112.048 47.058 1.00 76.23 229 ALA E N 1
ATOM 9675 C CA . ALA E 1 248 ? 8.172 112.703 45.975 1.00 86.06 229 ALA E CA 1
ATOM 9676 C C . ALA E 1 248 ? 9.450 111.957 45.632 1.00 87.27 229 ALA E C 1
ATOM 9677 O O . ALA E 1 248 ? 9.576 111.384 44.549 1.00 103.26 229 ALA E O 1
ATOM 9679 N N . ILE E 1 249 ? 10.389 111.958 46.567 1.00 68.06 230 ILE E N 1
ATOM 9680 C CA . ILE E 1 249 ? 11.703 111.369 46.343 1.00 71.08 230 ILE E CA 1
ATOM 9681 C C . ILE E 1 249 ? 11.584 109.896 45.935 1.00 78.18 230 ILE E C 1
ATOM 9682 O O . ILE E 1 249 ? 12.310 109.427 45.056 1.00 69.48 230 ILE E O 1
ATOM 9687 N N . ALA E 1 250 ? 10.661 109.175 46.568 1.00 68.70 231 ALA E N 1
ATOM 9688 C CA . ALA E 1 250 ? 10.456 107.760 46.277 1.00 69.32 231 ALA E CA 1
ATOM 9689 C C . ALA E 1 250 ? 9.933 107.589 44.862 1.00 70.40 231 ALA E C 1
ATOM 9690 O O . ALA E 1 250 ? 10.367 106.702 44.137 1.00 71.12 231 ALA E O 1
ATOM 9692 N N . THR E 1 251 ? 9.008 108.454 44.464 1.00 76.77 232 THR E N 1
ATOM 9693 C CA . THR E 1 251 ? 8.420 108.378 43.129 1.00 74.58 232 THR E CA 1
ATOM 9694 C C . THR E 1 251 ? 9.449 108.765 42.074 1.00 74.04 232 THR E C 1
ATOM 9695 O O . THR E 1 251 ? 9.460 108.212 40.978 1.00 76.86 232 THR E O 1
ATOM 9699 N N . VAL E 1 252 ? 10.309 109.724 42.402 1.00 71.46 233 VAL E N 1
ATOM 9700 C CA . VAL E 1 252 ? 11.410 110.090 41.514 1.00 71.87 233 VAL E CA 1
ATOM 9701 C C . VAL E 1 252 ? 12.347 108.898 41.342 1.00 72.25 233 VAL E C 1
ATOM 9702 O O . VAL E 1 252 ? 12.773 108.595 40.228 1.00 73.10 233 VAL E O 1
ATOM 9706 N N . SER E 1 253 ? 12.669 108.233 42.452 1.00 71.61 234 SER E N 1
ATOM 9707 C CA . SER E 1 253 ? 13.534 107.064 42.424 1.00 71.90 234 SER E CA 1
ATOM 9708 C C . SER E 1 253 ? 12.884 105.951 41.626 1.00 72.88 234 SER E C 1
ATOM 9709 O O . SER E 1 253 ? 13.527 105.331 40.788 1.00 73.63 234 SER E O 1
ATOM 9712 N N . THR E 1 254 ? 11.604 105.709 41.895 1.00 72.88 235 THR E N 1
ATOM 9713 C CA . THR E 1 254 ? 10.827 104.702 41.178 1.00 73.79 235 THR E CA 1
ATOM 9714 C C . THR E 1 254 ? 10.924 104.919 39.674 1.00 74.81 235 THR E C 1
ATOM 9715 O O . THR E 1 254 ? 10.963 103.962 38.904 1.00 75.68 235 THR E O 1
ATOM 9719 N N . ALA E 1 255 ? 10.968 106.183 39.259 1.00 80.81 236 ALA E N 1
ATOM 9720 C CA . ALA E 1 255 ? 11.011 106.532 37.840 1.00 75.63 236 ALA E CA 1
ATOM 9721 C C . ALA E 1 255 ? 12.412 106.300 37.283 1.00 76.01 236 ALA E C 1
ATOM 9722 O O . ALA E 1 255 ? 12.566 105.787 36.175 1.00 77.00 236 ALA E O 1
ATOM 9724 N N . LEU E 1 256 ? 13.431 106.663 38.060 1.00 75.24 237 LEU E N 1
ATOM 9725 C CA . LEU E 1 256 ? 14.821 106.476 37.649 1.00 75.51 237 LEU E CA 1
ATOM 9726 C C . LEU E 1 256 ? 15.179 104.997 37.483 1.00 76.09 237 LEU E C 1
ATOM 9727 O O . LEU E 1 256 ? 15.825 104.627 36.509 1.00 76.92 237 LEU E O 1
ATOM 9732 N N . THR E 1 257 ? 14.768 104.155 38.428 1.00 86.83 238 THR E N 1
ATOM 9733 C CA . THR E 1 257 ? 15.044 102.725 38.328 1.00 87.38 238 THR E CA 1
ATOM 9734 C C . THR E 1 257 ? 14.315 102.183 37.106 1.00 105.47 238 THR E C 1
ATOM 9735 O O . THR E 1 257 ? 14.873 101.389 36.344 1.00 117.18 238 THR E O 1
ATOM 9739 N N . ALA E 1 258 ? 13.075 102.631 36.915 1.00 63.74 239 ALA E N 1
ATOM 9740 C CA . ALA E 1 258 ? 12.290 102.239 35.751 1.00 63.04 239 ALA E CA 1
ATOM 9741 C C . ALA E 1 258 ? 13.015 102.693 34.502 1.00 65.10 239 ALA E C 1
ATOM 9742 O O . ALA E 1 258 ? 12.970 102.025 33.477 1.00 71.74 239 ALA E O 1
ATOM 9744 N N . LEU E 1 259 ? 13.705 103.825 34.609 1.00 63.16 240 LEU E N 1
ATOM 9745 C CA . LEU E 1 259 ? 14.468 104.380 33.496 1.00 66.60 240 LEU E CA 1
ATOM 9746 C C . LEU E 1 259 ? 15.649 103.491 33.126 1.00 62.89 240 LEU E C 1
ATOM 9747 O O . LEU E 1 259 ? 15.844 103.161 31.964 1.00 77.13 240 LEU E O 1
ATOM 9752 N N . VAL E 1 260 ? 16.433 103.110 34.131 1.00 72.09 241 VAL E N 1
ATOM 9753 C CA . VAL E 1 260 ? 17.605 102.249 33.937 1.00 81.20 241 VAL E CA 1
ATOM 9754 C C . VAL E 1 260 ? 17.221 100.903 33.323 1.00 78.92 241 VAL E C 1
ATOM 9755 O O . VAL E 1 260 ? 17.827 100.468 32.346 1.00 61.75 241 VAL E O 1
ATOM 9759 N N . ILE E 1 261 ? 16.217 100.253 33.909 1.00 45.70 242 ILE E N 1
ATOM 9760 C CA . ILE E 1 261 ? 15.721 98.964 33.433 1.00 56.08 242 ILE E CA 1
ATOM 9761 C C . ILE E 1 261 ? 15.431 98.992 31.932 1.00 67.31 242 ILE E C 1
ATOM 9762 O O . ILE E 1 261 ? 15.466 97.962 31.263 1.00 68.17 242 ILE E O 1
ATOM 9767 N N . ILE E 1 262 ? 15.153 100.176 31.401 1.00 113.04 243 ILE E N 1
ATOM 9768 C CA . ILE E 1 262 ? 14.860 100.322 29.985 1.00 117.05 243 ILE E CA 1
ATOM 9769 C C . ILE E 1 262 ? 16.148 100.381 29.156 1.00 101.61 243 ILE E C 1
ATOM 9770 O O . ILE E 1 262 ? 16.178 99.911 28.018 1.00 95.15 243 ILE E O 1
ATOM 9775 N N . LEU E 1 263 ? 17.215 100.935 29.722 1.00 60.09 244 LEU E N 1
ATOM 9776 C CA . LEU E 1 263 ? 18.498 100.971 29.023 1.00 58.80 244 LEU E CA 1
ATOM 9777 C C . LEU E 1 263 ? 19.166 99.602 28.976 1.00 86.98 244 LEU E C 1
ATOM 9778 O O . LEU E 1 263 ? 19.776 99.240 27.970 1.00 98.61 244 LEU E O 1
ATOM 9783 N N . VAL E 1 264 ? 19.064 98.843 30.062 1.00 81.58 245 VAL E N 1
ATOM 9784 C CA . VAL E 1 264 ? 19.669 97.520 30.090 1.00 104.10 245 VAL E CA 1
ATOM 9785 C C . VAL E 1 264 ? 18.991 96.677 29.014 1.00 122.66 245 VAL E C 1
ATOM 9786 O O . VAL E 1 264 ? 19.639 95.882 28.340 1.00 151.42 245 VAL E O 1
ATOM 9790 N N . GLN E 1 265 ? 17.686 96.870 28.846 1.00 50.22 246 GLN E N 1
ATOM 9791 C CA . GLN E 1 265 ? 16.959 96.245 27.752 1.00 54.87 246 GLN E CA 1
ATOM 9792 C C . GLN E 1 265 ? 17.467 96.804 26.431 1.00 65.82 246 GLN E C 1
ATOM 9793 O O . GLN E 1 265 ? 17.872 96.060 25.535 1.00 66.77 246 GLN E O 1
ATOM 9799 N N . ALA E 1 266 ? 17.446 98.127 26.329 1.00 91.89 247 ALA E N 1
ATOM 9800 C CA . ALA E 1 266 ? 17.861 98.833 25.128 1.00 94.21 247 ALA E CA 1
ATOM 9801 C C . ALA E 1 266 ? 19.255 98.403 24.670 1.00 98.46 247 ALA E C 1
ATOM 9802 O O . ALA E 1 266 ? 19.436 97.927 23.551 1.00 103.78 247 ALA E O 1
ATOM 9804 N N . MET E 1 267 ? 20.234 98.570 25.551 1.00 82.56 248 MET E N 1
ATOM 9805 C CA . MET E 1 267 ? 21.619 98.216 25.256 1.00 79.71 248 MET E CA 1
ATOM 9806 C C . MET E 1 267 ? 21.785 96.735 24.928 1.00 82.89 248 MET E C 1
ATOM 9807 O O . MET E 1 267 ? 22.676 96.365 24.166 1.00 82.79 248 MET E O 1
ATOM 9812 N N . ALA E 1 268 ? 20.920 95.898 25.495 1.00 132.86 249 ALA E N 1
ATOM 9813 C CA . ALA E 1 268 ? 20.996 94.452 25.292 1.00 123.41 249 ALA E CA 1
ATOM 9814 C C . ALA E 1 268 ? 20.425 94.043 23.941 1.00 127.81 249 ALA E C 1
ATOM 9815 O O . ALA E 1 268 ? 20.953 93.148 23.282 1.00 136.52 249 ALA E O 1
ATOM 9817 N N . TRP E 1 269 ? 19.337 94.685 23.536 1.00 67.34 250 TRP E N 1
ATOM 9818 C CA . TRP E 1 269 ? 18.770 94.430 22.222 1.00 73.45 250 TRP E CA 1
ATOM 9819 C C . TRP E 1 269 ? 19.696 94.971 21.138 1.00 72.98 250 TRP E C 1
ATOM 9820 O O . TRP E 1 269 ? 19.636 94.530 19.993 1.00 77.01 250 TRP E O 1
ATOM 9831 N N . LEU E 1 270 ? 20.551 95.922 21.509 1.00 68.57 251 LEU E N 1
ATOM 9832 C CA . LEU E 1 270 ? 21.589 96.425 20.614 1.00 83.36 251 LEU E CA 1
ATOM 9833 C C . LEU E 1 270 ? 22.858 95.592 20.748 1.00 95.47 251 LEU E C 1
ATOM 9834 O O . LEU E 1 270 ? 23.964 96.115 20.618 1.00 91.89 251 LEU E O 1
ATOM 9839 N N . GLY E 1 271 ? 22.697 94.294 20.994 1.00 98.40 252 GLY E N 1
ATOM 9840 C CA . GLY E 1 271 ? 23.823 93.443 21.332 1.00 88.69 252 GLY E CA 1
ATOM 9841 C C . GLY E 1 271 ? 24.417 93.978 22.614 1.00 100.45 252 GLY E C 1
ATOM 9842 O O . GLY E 1 271 ? 23.747 93.957 23.638 1.00 137.65 252 GLY E O 1
ATOM 9843 N N . ARG E 1 272 ? 25.667 94.440 22.547 1.00 100.45 253 ARG E N 1
ATOM 9844 C CA . ARG E 1 272 ? 26.285 95.285 23.579 1.00 126.78 253 ARG E CA 1
ATOM 9845 C C . ARG E 1 272 ? 25.784 95.000 25.013 1.00 115.74 253 ARG E C 1
ATOM 9846 O O . ARG E 1 272 ? 25.242 95.882 25.686 1.00 76.32 253 ARG E O 1
ATOM 9854 N N . VAL E 1 273 ? 25.983 93.761 25.464 1.00 120.95 254 VAL E N 1
ATOM 9855 C CA . VAL E 1 273 ? 25.340 93.242 26.679 1.00 96.63 254 VAL E CA 1
ATOM 9856 C C . VAL E 1 273 ? 26.138 93.423 27.966 1.00 107.53 254 VAL E C 1
ATOM 9857 O O . VAL E 1 273 ? 25.575 93.366 29.061 1.00 99.67 254 VAL E O 1
ATOM 9861 N N . LYS E 1 274 ? 27.449 93.597 27.845 1.00 101.59 255 LYS E N 1
ATOM 9862 C CA . LYS E 1 274 ? 28.298 93.727 29.023 1.00 86.82 255 LYS E CA 1
ATOM 9863 C C . LYS E 1 274 ? 27.982 95.019 29.771 1.00 103.49 255 LYS E C 1
ATOM 9864 O O . LYS E 1 274 ? 27.805 95.018 30.991 1.00 121.69 255 LYS E O 1
ATOM 9870 N N . GLU E 1 275 ? 27.897 96.118 29.031 1.00 93.67 256 GLU E N 1
ATOM 9871 C CA . GLU E 1 275 ? 27.567 97.403 29.626 1.00 78.76 256 GLU E CA 1
ATOM 9872 C C . GLU E 1 275 ? 26.107 97.400 30.069 1.00 87.64 256 GLU E C 1
ATOM 9873 O O . GLU E 1 275 ? 25.748 98.098 31.010 1.00 109.62 256 GLU E O 1
ATOM 9879 N N . SER E 1 276 ? 25.276 96.603 29.401 1.00 87.20 257 SER E N 1
ATOM 9880 C CA . SER E 1 276 ? 23.873 96.452 29.789 1.00 103.56 257 SER E CA 1
ATOM 9881 C C . SER E 1 276 ? 23.781 95.813 31.167 1.00 88.68 257 SER E C 1
ATOM 9882 O O . SER E 1 276 ? 23.089 96.305 32.059 1.00 106.41 257 SER E O 1
ATOM 9885 N N . PHE E 1 277 ? 24.481 94.701 31.327 1.00 81.65 258 PHE E N 1
ATOM 9886 C CA . PHE E 1 277 ? 24.547 94.019 32.610 1.00 82.27 258 PHE E CA 1
ATOM 9887 C C . PHE E 1 277 ? 25.158 94.944 33.657 1.00 86.19 258 PHE E C 1
ATOM 9888 O O . PHE E 1 277 ? 24.592 95.145 34.733 1.00 65.15 258 PHE E O 1
ATOM 9896 N N . ASN E 1 278 ? 26.307 95.523 33.322 1.00 87.74 259 ASN E N 1
ATOM 9897 C CA . ASN E 1 278 ? 27.037 96.390 34.236 1.00 89.75 259 ASN E CA 1
ATOM 9898 C C . ASN E 1 278 ? 26.189 97.601 34.667 1.00 91.14 259 ASN E C 1
ATOM 9899 O O . ASN E 1 278 ? 26.422 98.194 35.722 1.00 63.39 259 ASN E O 1
ATOM 9904 N N . LEU E 1 279 ? 25.181 97.939 33.868 1.00 96.94 260 LEU E N 1
ATOM 9905 C CA . LEU E 1 279 ? 24.360 99.122 34.121 1.00 93.08 260 LEU E CA 1
ATOM 9906 C C . LEU E 1 279 ? 23.460 98.952 35.339 1.00 85.39 260 LEU E C 1
ATOM 9907 O O . LEU E 1 279 ? 23.103 99.927 35.989 1.00 80.10 260 LEU E O 1
ATOM 9912 N N . ASN E 1 280 ? 23.097 97.712 35.645 1.00 47.24 261 ASN E N 1
ATOM 9913 C CA . ASN E 1 280 ? 22.112 97.435 36.687 1.00 51.75 261 ASN E CA 1
ATOM 9914 C C . ASN E 1 280 ? 22.541 97.876 38.092 1.00 60.96 261 ASN E C 1
ATOM 9915 O O . ASN E 1 280 ? 21.744 97.813 39.032 1.00 54.82 261 ASN E O 1
ATOM 9920 N N . LEU E 1 281 ? 23.786 98.325 38.243 1.00 73.06 262 LEU E N 1
ATOM 9921 C CA . LEU E 1 281 ? 24.281 98.774 39.549 1.00 94.24 262 LEU E CA 1
ATOM 9922 C C . LEU E 1 281 ? 23.711 100.129 39.946 1.00 95.02 262 LEU E C 1
ATOM 9923 O O . LEU E 1 281 ? 23.909 100.588 41.071 1.00 99.08 262 LEU E O 1
ATOM 9928 N N . ALA E 1 282 ? 23.005 100.769 39.024 1.00 64.99 263 ALA E N 1
ATOM 9929 C CA . ALA E 1 282 ? 22.405 102.061 39.298 1.00 57.40 263 ALA E CA 1
ATOM 9930 C C . ALA E 1 282 ? 21.230 101.878 40.249 1.00 59.17 263 ALA E C 1
ATOM 9931 O O . ALA E 1 282 ? 20.999 102.705 41.132 1.00 61.68 263 ALA E O 1
ATOM 9933 N N . VAL E 1 283 ? 20.504 100.775 40.080 1.00 52.16 264 VAL E N 1
ATOM 9934 C CA . VAL E 1 283 ? 19.240 100.572 40.789 1.00 66.19 264 VAL E CA 1
ATOM 9935 C C . VAL E 1 283 ? 19.451 100.561 42.311 1.00 73.27 264 VAL E C 1
ATOM 9936 O O . VAL E 1 283 ? 18.753 101.278 43.028 1.00 64.41 264 VAL E O 1
ATOM 9940 N N . PRO E 1 284 ? 20.416 99.766 42.811 1.00 85.54 265 PRO E N 1
ATOM 9941 C CA . PRO E 1 284 ? 20.725 99.856 44.245 1.00 85.50 265 PRO E CA 1
ATOM 9942 C C . PRO E 1 284 ? 21.121 101.263 44.677 1.00 68.54 265 PRO E C 1
ATOM 9943 O O . PRO E 1 284 ? 20.632 101.751 45.692 1.00 69.44 265 PRO E O 1
ATOM 9947 N N . ILE E 1 285 ? 21.995 101.899 43.906 1.00 44.00 266 ILE E N 1
ATOM 9948 C CA . ILE E 1 285 ? 22.497 103.232 44.230 1.00 66.39 266 ILE E CA 1
ATOM 9949 C C . ILE E 1 285 ? 21.367 104.264 44.246 1.00 73.13 266 ILE E C 1
ATOM 9950 O O . ILE E 1 285 ? 21.282 105.107 45.148 1.00 57.70 266 ILE E O 1
ATOM 9955 N N . ILE E 1 286 ? 20.502 104.193 43.241 1.00 70.65 267 ILE E N 1
ATOM 9956 C CA . ILE E 1 286 ? 19.358 105.088 43.149 1.00 61.45 267 ILE E CA 1
ATOM 9957 C C . ILE E 1 286 ? 18.482 104.899 44.377 1.00 69.48 267 ILE E C 1
ATOM 9958 O O . ILE E 1 286 ? 18.144 105.860 45.065 1.00 92.59 267 ILE E O 1
ATOM 9963 N N . ILE E 1 287 ? 18.133 103.648 44.654 1.00 48.70 268 ILE E N 1
ATOM 9964 C CA . ILE E 1 287 ? 17.291 103.318 45.799 1.00 68.30 268 ILE E CA 1
ATOM 9965 C C . ILE E 1 287 ? 17.947 103.776 47.096 1.00 64.35 268 ILE E C 1
ATOM 9966 O O . ILE E 1 287 ? 17.323 104.455 47.915 1.00 56.90 268 ILE E O 1
ATOM 9971 N N . GLY E 1 288 ? 19.208 103.400 47.272 1.00 42.28 269 GLY E N 1
ATOM 9972 C CA . GLY E 1 288 ? 19.932 103.717 48.483 1.00 42.88 269 GLY E CA 1
ATOM 9973 C C . GLY E 1 288 ? 20.020 105.209 48.704 1.00 49.83 269 GLY E C 1
ATOM 9974 O O . GLY E 1 288 ? 19.735 105.697 49.797 1.00 69.31 269 GLY E O 1
ATOM 9975 N N . ALA E 1 289 ? 20.418 105.934 47.664 1.00 58.81 270 ALA E N 1
ATOM 9976 C CA . ALA E 1 289 ? 20.476 107.390 47.733 1.00 67.16 270 ALA E CA 1
ATOM 9977 C C . ALA E 1 289 ? 19.091 107.976 48.003 1.00 64.16 270 ALA E C 1
ATOM 9978 O O . ALA E 1 289 ? 18.949 108.933 48.763 1.00 42.80 270 ALA E O 1
ATOM 9980 N N . GLY E 1 290 ? 18.073 107.388 47.383 1.00 71.11 271 GLY E N 1
ATOM 9981 C CA . GLY E 1 290 ? 16.705 107.840 47.560 1.00 61.89 271 GLY E CA 1
ATOM 9982 C C . GLY E 1 290 ? 16.255 107.762 49.004 1.00 61.51 271 GLY E C 1
ATOM 9983 O O . GLY E 1 290 ? 15.561 108.653 49.492 1.00 60.95 271 GLY E O 1
ATOM 9984 N N . ILE E 1 291 ? 16.655 106.694 49.687 1.00 76.95 272 ILE E N 1
ATOM 9985 C CA . ILE E 1 291 ? 16.331 106.518 51.098 1.00 71.15 272 ILE E CA 1
ATOM 9986 C C . ILE E 1 291 ? 17.059 107.550 51.949 1.00 65.74 272 ILE E C 1
ATOM 9987 O O . ILE E 1 291 ? 16.469 108.164 52.830 1.00 71.10 272 ILE E O 1
ATOM 9992 N N . ILE E 1 292 ? 18.347 107.728 51.679 1.00 66.56 273 ILE E N 1
ATOM 9993 C CA . ILE E 1 292 ? 19.190 108.626 52.465 1.00 72.27 273 ILE E CA 1
ATOM 9994 C C . ILE E 1 292 ? 18.700 110.065 52.390 1.00 85.63 273 ILE E C 1
ATOM 9995 O O . ILE E 1 292 ? 18.747 110.797 53.376 1.00 113.48 273 ILE E O 1
ATOM 10000 N N . VAL E 1 293 ? 18.241 110.468 51.212 1.00 66.48 274 VAL E N 1
ATOM 10001 C CA . VAL E 1 293 ? 17.742 111.820 51.011 1.00 63.08 274 VAL E CA 1
ATOM 10002 C C . VAL E 1 293 ? 16.362 111.982 51.646 1.00 79.52 274 VAL E C 1
ATOM 10003 O O . VAL E 1 293 ? 16.038 113.045 52.172 1.00 113.50 274 VAL E O 1
ATOM 10007 N N . ASP E 1 294 ? 15.552 110.929 51.592 1.00 71.31 275 ASP E N 1
ATOM 10008 C CA . ASP E 1 294 ? 14.213 110.956 52.176 1.00 74.00 275 ASP E CA 1
ATOM 10009 C C . ASP E 1 294 ? 14.260 111.125 53.702 1.00 108.89 275 ASP E C 1
ATOM 10010 O O . ASP E 1 294 ? 13.405 111.793 54.285 1.00 125.04 275 ASP E O 1
ATOM 10015 N N . MET E 1 295 ? 15.255 110.515 54.342 1.00 129.46 276 MET E N 1
ATOM 10016 C CA . MET E 1 295 ? 15.432 110.642 55.787 1.00 117.94 276 MET E CA 1
ATOM 10017 C C . MET E 1 295 ? 15.771 112.082 56.161 1.00 146.77 276 MET E C 1
ATOM 10018 O O . MET E 1 295 ? 15.358 112.571 57.213 1.00 179.44 276 MET E O 1
ATOM 10023 N N . LEU E 1 296 ? 16.521 112.752 55.292 1.00 130.70 277 LEU E N 1
ATOM 10024 C CA . LEU E 1 296 ? 16.900 114.147 55.500 1.00 121.00 277 LEU E CA 1
ATOM 10025 C C . LEU E 1 296 ? 15.882 115.111 54.886 1.00 108.10 277 LEU E C 1
ATOM 10026 O O . LEU E 1 296 ? 14.707 115.129 55.259 1.00 91.82 277 LEU E O 1
ATOM 10031 N N . LEU F 1 22 ? 8.679 136.312 12.590 1.00 41.75 3 LEU F N 1
ATOM 10032 C CA . LEU F 1 22 ? 10.118 136.220 12.337 1.00 72.00 3 LEU F CA 1
ATOM 10033 C C . LEU F 1 22 ? 10.551 134.760 12.309 1.00 75.29 3 LEU F C 1
ATOM 10034 O O . LEU F 1 22 ? 10.000 133.936 13.039 1.00 85.95 3 LEU F O 1
ATOM 10039 N N . VAL F 1 23 ? 11.528 134.442 11.463 1.00 63.00 4 VAL F N 1
ATOM 10040 C CA . VAL F 1 23 ? 12.113 133.104 11.428 1.00 73.74 4 VAL F CA 1
ATOM 10041 C C . VAL F 1 23 ? 13.642 133.149 11.292 1.00 69.42 4 VAL F C 1
ATOM 10042 O O . VAL F 1 23 ? 14.182 133.904 10.483 1.00 71.14 4 VAL F O 1
ATOM 10046 N N . ARG F 1 24 ? 14.329 132.323 12.077 1.00 66.29 5 ARG F N 1
ATOM 10047 C CA . ARG F 1 24 ? 15.780 132.216 11.994 1.00 84.41 5 ARG F CA 1
ATOM 10048 C C . ARG F 1 24 ? 16.137 130.955 11.219 1.00 82.24 5 ARG F C 1
ATOM 10049 O O . ARG F 1 24 ? 15.770 129.852 11.619 1.00 108.85 5 ARG F O 1
ATOM 10051 N N . ILE F 1 25 ? 16.848 131.122 10.107 1.00 53.45 6 ILE F N 1
ATOM 10052 C CA . ILE F 1 25 ? 17.088 130.020 9.171 1.00 72.98 6 ILE F CA 1
ATOM 10053 C C . ILE F 1 25 ? 18.056 128.983 9.743 1.00 83.43 6 ILE F C 1
ATOM 10054 O O . ILE F 1 25 ? 17.893 127.781 9.507 1.00 82.10 6 ILE F O 1
ATOM 10059 N N . GLU F 1 26 ? 19.046 129.452 10.497 1.00 99.27 7 GLU F N 1
ATOM 10060 C CA . GLU F 1 26 ? 20.077 128.588 11.066 1.00 95.34 7 GLU F CA 1
ATOM 10061 C C . GLU F 1 26 ? 19.497 127.330 11.739 1.00 105.25 7 GLU F C 1
ATOM 10062 O O . GLU F 1 26 ? 20.020 126.226 11.556 1.00 98.82 7 GLU F O 1
ATOM 10064 N N . HIS F 1 27 ? 18.410 127.497 12.492 1.00 93.44 8 HIS F N 1
ATOM 10065 C CA . HIS F 1 27 ? 17.761 126.386 13.191 1.00 102.59 8 HIS F CA 1
ATOM 10066 C C . HIS F 1 27 ? 17.515 125.184 12.278 1.00 113.21 8 HIS F C 1
ATOM 10067 O O . HIS F 1 27 ? 17.595 124.031 12.715 1.00 122.88 8 HIS F O 1
ATOM 10074 N N . THR F 1 28 ? 17.236 125.456 11.007 1.00 104.33 9 THR F N 1
ATOM 10075 C CA . THR F 1 28 ? 16.889 124.397 10.069 1.00 94.23 9 THR F CA 1
ATOM 10076 C C . THR F 1 28 ? 18.010 123.364 9.968 1.00 86.82 9 THR F C 1
ATOM 10077 O O . THR F 1 28 ? 17.762 122.215 9.600 1.00 98.04 9 THR F O 1
ATOM 10081 N N . ILE F 1 29 ? 19.232 123.765 10.317 1.00 88.93 10 ILE F N 1
ATOM 10082 C CA . ILE F 1 29 ? 20.369 122.847 10.315 1.00 93.82 10 ILE F CA 1
ATOM 10083 C C . ILE F 1 29 ? 20.046 121.606 11.134 1.00 101.23 10 ILE F C 1
ATOM 10084 O O . ILE F 1 29 ? 20.451 120.498 10.781 1.00 93.09 10 ILE F O 1
ATOM 10089 N N . PHE F 1 30 ? 19.301 121.795 12.218 1.00 85.99 11 PHE F N 1
ATOM 10090 C CA . PHE F 1 30 ? 19.016 120.708 13.144 1.00 81.15 11 PHE F CA 1
ATOM 10091 C C . PHE F 1 30 ? 17.887 119.802 12.650 1.00 91.07 11 PHE F C 1
ATOM 10092 O O . PHE F 1 30 ? 17.560 118.804 13.296 1.00 95.34 11 PHE F O 1
ATOM 10100 N N . SER F 1 31 ? 17.327 120.133 11.489 1.00 83.00 12 SER F N 1
ATOM 10101 C CA . SER F 1 31 ? 16.227 119.367 10.912 1.00 75.71 12 SER F CA 1
ATOM 10102 C C . SER F 1 31 ? 16.706 118.542 9.717 1.00 83.92 12 SER F C 1
ATOM 10103 O O . SER F 1 31 ? 16.087 117.541 9.354 1.00 87.35 12 SER F O 1
ATOM 10106 N N . LEU F 1 32 ? 17.817 118.958 9.119 1.00 60.75 13 LEU F N 1
ATOM 10107 C CA . LEU F 1 32 ? 18.324 118.316 7.907 1.00 84.48 13 LEU F CA 1
ATOM 10108 C C . LEU F 1 32 ? 18.647 116.832 8.074 1.00 85.02 13 LEU F C 1
ATOM 10109 O O . LEU F 1 32 ? 18.294 116.029 7.208 1.00 86.40 13 LEU F O 1
ATOM 10114 N N . PRO F 1 33 ? 19.332 116.463 9.174 1.00 68.50 14 PRO F N 1
ATOM 10115 C CA . PRO F 1 33 ? 19.748 115.067 9.354 1.00 72.73 14 PRO F CA 1
ATOM 10116 C C . PRO F 1 33 ? 18.606 114.066 9.202 1.00 74.74 14 PRO F C 1
ATOM 10117 O O . PRO F 1 33 ? 18.789 113.024 8.576 1.00 64.84 14 PRO F O 1
ATOM 10121 N N . PHE F 1 34 ? 17.441 114.397 9.747 1.00 50.97 15 PHE F N 1
ATOM 10122 C CA . PHE F 1 34 ? 16.309 113.480 9.744 1.00 64.43 15 PHE F CA 1
ATOM 10123 C C . PHE F 1 34 ? 15.801 113.227 8.331 1.00 69.85 15 PHE F C 1
ATOM 10124 O O . PHE F 1 34 ? 15.226 112.178 8.058 1.00 62.69 15 PHE F O 1
ATOM 10132 N N . ALA F 1 35 ? 16.044 114.179 7.435 1.00 112.51 16 ALA F N 1
ATOM 10133 C CA . ALA F 1 35 ? 15.694 114.023 6.028 1.00 109.13 16 ALA F CA 1
ATOM 10134 C C . ALA F 1 35 ? 16.670 113.067 5.344 1.00 108.78 16 ALA F C 1
ATOM 10135 O O . ALA F 1 35 ? 16.259 112.103 4.699 1.00 111.85 16 ALA F O 1
ATOM 10137 N N . TYR F 1 36 ? 17.965 113.335 5.499 1.00 71.02 17 TYR F N 1
ATOM 10138 C CA . TYR F 1 36 ? 19.005 112.505 4.900 1.00 92.79 17 TYR F CA 1
ATOM 10139 C C . TYR F 1 36 ? 18.944 111.079 5.435 1.00 91.81 17 TYR F C 1
ATOM 10140 O O . TYR F 1 36 ? 19.268 110.129 4.729 1.00 73.88 17 TYR F O 1
ATOM 10149 N N . VAL F 1 37 ? 18.515 110.933 6.682 1.00 87.16 18 VAL F N 1
ATOM 10150 C CA . VAL F 1 37 ? 18.320 109.614 7.264 1.00 83.28 18 VAL F CA 1
ATOM 10151 C C . VAL F 1 37 ? 17.304 108.822 6.433 1.00 94.32 18 VAL F C 1
ATOM 10152 O O . VAL F 1 37 ? 17.547 107.671 6.074 1.00 105.12 18 VAL F O 1
ATOM 10156 N N . GLY F 1 38 ? 16.172 109.445 6.126 1.00 56.17 19 GLY F N 1
ATOM 10157 C CA . GLY F 1 38 ? 15.116 108.783 5.384 1.00 62.82 19 GLY F CA 1
ATOM 10158 C C . GLY F 1 38 ? 15.471 108.555 3.932 1.00 63.12 19 GLY F C 1
ATOM 10159 O O . GLY F 1 38 ? 14.872 107.705 3.273 1.00 65.25 19 GLY F O 1
ATOM 10160 N N . ALA F 1 39 ? 16.436 109.325 3.435 1.00 58.88 20 ALA F N 1
ATOM 10161 C CA . ALA F 1 39 ? 16.932 109.173 2.070 1.00 62.88 20 ALA F CA 1
ATOM 10162 C C . ALA F 1 39 ? 17.930 108.017 1.985 1.00 80.72 20 ALA F C 1
ATOM 10163 O O . ALA F 1 39 ? 18.018 107.328 0.964 1.00 93.57 20 ALA F O 1
ATOM 10165 N N . LEU F 1 40 ? 18.674 107.806 3.066 1.00 61.94 21 LEU F N 1
ATOM 10166 C CA . LEU F 1 40 ? 19.644 106.723 3.130 1.00 57.60 21 LEU F CA 1
ATOM 10167 C C . LEU F 1 40 ? 18.952 105.417 3.479 1.00 57.84 21 LEU F C 1
ATOM 10168 O O . LEU F 1 40 ? 19.084 104.437 2.750 1.00 100.38 21 LEU F O 1
ATOM 10173 N N . LEU F 1 41 ? 18.198 105.405 4.574 1.00 79.29 22 LEU F N 1
ATOM 10174 C CA . LEU F 1 41 ? 17.475 104.202 4.995 1.00 99.14 22 LEU F CA 1
ATOM 10175 C C . LEU F 1 41 ? 16.445 103.751 3.953 1.00 99.77 22 LEU F C 1
ATOM 10176 O O . LEU F 1 41 ? 15.866 102.667 4.061 1.00 104.12 22 LEU F O 1
ATOM 10181 N N . SER F 1 42 ? 16.211 104.600 2.960 1.00 91.16 23 SER F N 1
ATOM 10182 C CA . SER F 1 42 ? 15.566 104.181 1.728 1.00 103.10 23 SER F CA 1
ATOM 10183 C C . SER F 1 42 ? 16.674 103.793 0.765 1.00 108.12 23 SER F C 1
ATOM 10184 O O . SER F 1 42 ? 17.421 104.649 0.293 1.00 123.52 23 SER F O 1
ATOM 10187 N N . ARG F 1 43 ? 16.782 102.503 0.476 1.00 102.28 24 ARG F N 1
ATOM 10188 C CA . ARG F 1 43 ? 17.945 101.975 -0.227 1.00 134.27 24 ARG F CA 1
ATOM 10189 C C . ARG F 1 43 ? 18.128 102.540 -1.644 1.00 146.29 24 ARG F C 1
ATOM 10190 O O . ARG F 1 43 ? 19.107 102.214 -2.317 1.00 158.78 24 ARG F O 1
ATOM 10198 N N . TYR F 1 44 ? 17.205 103.387 -2.095 1.00 119.03 25 TYR F N 1
ATOM 10199 C CA . TYR F 1 44 ? 17.352 104.043 -3.392 1.00 91.61 25 TYR F CA 1
ATOM 10200 C C . TYR F 1 44 ? 18.484 105.073 -3.360 1.00 105.87 25 TYR F C 1
ATOM 10201 O O . TYR F 1 44 ? 18.883 105.528 -2.284 1.00 95.18 25 TYR F O 1
ATOM 10210 N N . PRO F 1 45 ? 19.005 105.445 -4.544 1.00 132.71 26 PRO F N 1
ATOM 10211 C CA . PRO F 1 45 ? 20.094 106.420 -4.643 1.00 127.86 26 PRO F CA 1
ATOM 10212 C C . PRO F 1 45 ? 19.620 107.835 -4.961 1.00 134.69 26 PRO F C 1
ATOM 10213 O O . PRO F 1 45 ? 18.479 108.042 -5.382 1.00 130.59 26 PRO F O 1
ATOM 10217 N N . PHE F 1 46 ? 20.514 108.797 -4.771 1.00 132.12 27 PHE F N 1
ATOM 10218 C CA . PHE F 1 46 ? 20.208 110.196 -5.033 1.00 132.07 27 PHE F CA 1
ATOM 10219 C C . PHE F 1 46 ? 21.490 110.974 -5.293 1.00 118.57 27 PHE F C 1
ATOM 10220 O O . PHE F 1 46 ? 22.583 110.517 -4.953 1.00 115.84 27 PHE F O 1
ATOM 10228 N N . THR F 1 47 ? 21.343 112.155 -5.883 1.00 98.73 28 THR F N 1
ATOM 10229 C CA . THR F 1 47 ? 22.481 112.962 -6.300 1.00 98.92 28 THR F CA 1
ATOM 10230 C C . THR F 1 47 ? 22.706 114.134 -5.369 1.00 88.80 28 THR F C 1
ATOM 10231 O O . THR F 1 47 ? 21.856 114.452 -4.544 1.00 104.92 28 THR F O 1
ATOM 10235 N N . LEU F 1 48 ? 23.854 114.782 -5.520 1.00 71.34 29 LEU F N 1
ATOM 10236 C CA . LEU F 1 48 ? 24.151 115.990 -4.761 1.00 97.42 29 LEU F CA 1
ATOM 10237 C C . LEU F 1 48 ? 23.085 117.051 -5.032 1.00 95.00 29 LEU F C 1
ATOM 10238 O O . LEU F 1 48 ? 22.720 117.829 -4.148 1.00 81.55 29 LEU F O 1
ATOM 10243 N N . ALA F 1 49 ? 22.583 117.071 -6.261 1.00 92.06 30 ALA F N 1
ATOM 10244 C CA . ALA F 1 49 ? 21.515 117.986 -6.626 1.00 97.18 30 ALA F CA 1
ATOM 10245 C C . ALA F 1 49 ? 20.290 117.681 -5.783 1.00 112.25 30 ALA F C 1
ATOM 10246 O O . ALA F 1 49 ? 19.754 118.564 -5.112 1.00 112.05 30 ALA F O 1
ATOM 10248 N N . ASP F 1 50 ? 19.863 116.421 -5.820 1.00 106.05 31 ASP F N 1
ATOM 10249 C CA . ASP F 1 50 ? 18.720 115.961 -5.040 1.00 110.52 31 ASP F CA 1
ATOM 10250 C C . ASP F 1 50 ? 18.881 116.324 -3.563 1.00 116.61 31 ASP F C 1
ATOM 10251 O O . ASP F 1 50 ? 17.913 116.690 -2.899 1.00 108.87 31 ASP F O 1
ATOM 10256 N N . ALA F 1 51 ? 20.112 116.234 -3.065 1.00 111.26 32 ALA F N 1
ATOM 10257 C CA . ALA F 1 51 ? 20.406 116.447 -1.650 1.00 110.59 32 ALA F CA 1
ATOM 10258 C C . ALA F 1 51 ? 20.261 117.914 -1.268 1.00 110.47 32 ALA F C 1
ATOM 10259 O O . ALA F 1 51 ? 19.897 118.235 -0.138 1.00 103.55 32 ALA F O 1
ATOM 10261 N N . ILE F 1 52 ? 20.557 118.803 -2.210 1.00 79.89 33 ILE F N 1
ATOM 10262 C CA . ILE F 1 52 ? 20.407 120.238 -1.983 1.00 76.56 33 ILE F CA 1
ATOM 10263 C C . ILE F 1 52 ? 18.925 120.599 -1.949 1.00 72.84 33 ILE F C 1
ATOM 10264 O O . ILE F 1 52 ? 18.477 121.370 -1.098 1.00 62.53 33 ILE F O 1
ATOM 10269 N N . LEU F 1 53 ? 18.168 120.029 -2.876 1.00 81.45 34 LEU F N 1
ATOM 10270 C CA . LEU F 1 53 ? 16.733 120.254 -2.928 1.00 93.54 34 LEU F CA 1
ATOM 10271 C C . LEU F 1 53 ? 16.063 119.769 -1.645 1.00 100.48 34 LEU F C 1
ATOM 10272 O O . LEU F 1 53 ? 15.106 120.382 -1.170 1.00 105.76 34 LEU F O 1
ATOM 10277 N N . MET F 1 54 ? 16.566 118.669 -1.090 1.00 84.41 35 MET F N 1
ATOM 10278 C CA . MET F 1 54 ? 16.088 118.173 0.196 1.00 86.00 35 MET F CA 1
ATOM 10279 C C . MET F 1 54 ? 16.197 119.292 1.222 1.00 86.84 35 MET F C 1
ATOM 10280 O O . MET F 1 54 ? 15.216 119.644 1.877 1.00 82.76 35 MET F O 1
ATOM 10285 N N . ALA F 1 55 ? 17.402 119.849 1.336 1.00 57.75 36 ALA F N 1
ATOM 10286 C CA . ALA F 1 55 ? 17.692 120.905 2.299 1.00 71.94 36 ALA F CA 1
ATOM 10287 C C . ALA F 1 55 ? 16.779 122.096 2.061 1.00 67.52 36 ALA F C 1
ATOM 10288 O O . ALA F 1 55 ? 16.148 122.606 2.988 1.00 56.50 36 ALA F O 1
ATOM 10290 N N . ALA F 1 56 ? 16.709 122.529 0.810 1.00 49.64 37 ALA F N 1
ATOM 10291 C CA . ALA F 1 56 ? 15.830 123.622 0.427 1.00 69.38 37 ALA F CA 1
ATOM 10292 C C . ALA F 1 56 ? 14.400 123.374 0.907 1.00 72.71 37 ALA F C 1
ATOM 10293 O O . ALA F 1 56 ? 13.801 124.232 1.555 1.00 74.87 37 ALA F O 1
ATOM 10295 N N . ALA F 1 57 ? 13.868 122.196 0.593 1.00 63.87 38 ALA F N 1
ATOM 10296 C CA . ALA F 1 57 ? 12.506 121.824 0.972 1.00 72.27 38 ALA F CA 1
ATOM 10297 C C . ALA F 1 57 ? 12.291 121.967 2.479 1.00 73.43 38 ALA F C 1
ATOM 10298 O O . ALA F 1 57 ? 11.259 122.474 2.936 1.00 84.53 38 ALA F O 1
ATOM 10300 N N . VAL F 1 58 ? 13.278 121.517 3.247 1.00 61.16 39 VAL F N 1
ATOM 10301 C CA . VAL F 1 58 ? 13.225 121.607 4.701 1.00 70.63 39 VAL F CA 1
ATOM 10302 C C . VAL F 1 58 ? 13.198 123.075 5.096 1.00 68.95 39 VAL F C 1
ATOM 10303 O O . VAL F 1 58 ? 12.326 123.496 5.842 1.00 63.95 39 VAL F O 1
ATOM 10307 N N . VAL F 1 59 ? 14.145 123.851 4.578 1.00 53.80 40 VAL F N 1
ATOM 10308 C CA . VAL F 1 59 ? 14.208 125.288 4.864 1.00 74.75 40 VAL F CA 1
ATOM 10309 C C . VAL F 1 59 ? 12.868 125.973 4.592 1.00 60.03 40 VAL F C 1
ATOM 10310 O O . VAL F 1 59 ? 12.383 126.761 5.399 1.00 55.36 40 VAL F O 1
ATOM 10314 N N . GLY F 1 60 ? 12.274 125.670 3.448 1.00 46.40 41 GLY F N 1
ATOM 10315 C CA . GLY F 1 60 ? 10.978 126.222 3.118 1.00 57.14 41 GLY F CA 1
ATOM 10316 C C . GLY F 1 60 ? 9.925 125.791 4.108 1.00 45.98 41 GLY F C 1
ATOM 10317 O O . GLY F 1 60 ? 9.176 126.617 4.623 1.00 46.09 41 GLY F O 1
ATOM 10318 N N . LEU F 1 61 ? 9.872 124.491 4.374 1.00 43.97 42 LEU F N 1
ATOM 10319 C CA . LEU F 1 61 ? 8.852 123.936 5.251 1.00 44.28 42 LEU F CA 1
ATOM 10320 C C . LEU F 1 61 ? 8.947 124.566 6.642 1.00 43.72 42 LEU F C 1
ATOM 10321 O O . LEU F 1 61 ? 7.942 125.002 7.207 1.00 43.71 42 LEU F O 1
ATOM 10326 N N . ARG F 1 62 ? 10.163 124.652 7.170 1.00 48.97 43 ARG F N 1
ATOM 10327 C CA . ARG F 1 62 ? 10.383 125.243 8.480 1.00 65.27 43 ARG F CA 1
ATOM 10328 C C . ARG F 1 62 ? 10.064 126.730 8.445 1.00 48.02 43 ARG F C 1
ATOM 10329 O O . ARG F 1 62 ? 9.478 127.257 9.386 1.00 61.09 43 ARG F O 1
ATOM 10337 N N . MET F 1 63 ? 10.441 127.405 7.363 1.00 44.65 44 MET F N 1
ATOM 10338 C CA . MET F 1 63 ? 10.130 128.824 7.215 1.00 50.59 44 MET F CA 1
ATOM 10339 C C . MET F 1 63 ? 8.620 129.051 7.307 1.00 44.96 44 MET F C 1
ATOM 10340 O O . MET F 1 63 ? 8.143 129.846 8.122 1.00 48.50 44 MET F O 1
ATOM 10345 N N . ALA F 1 64 ? 7.873 128.332 6.481 1.00 44.72 45 ALA F N 1
ATOM 10346 C CA . ALA F 1 64 ? 6.420 128.438 6.464 1.00 44.65 45 ALA F CA 1
ATOM 10347 C C . ALA F 1 64 ? 5.807 128.082 7.817 1.00 44.42 45 ALA F C 1
ATOM 10348 O O . ALA F 1 64 ? 4.922 128.793 8.307 1.00 44.57 45 ALA F O 1
ATOM 10350 N N . GLY F 1 65 ? 6.269 126.983 8.409 1.00 44.08 46 GLY F N 1
ATOM 10351 C CA . GLY F 1 65 ? 5.763 126.550 9.693 1.00 43.85 46 GLY F CA 1
ATOM 10352 C C . GLY F 1 65 ? 5.996 127.598 10.755 1.00 44.16 46 GLY F C 1
ATOM 10353 O O . GLY F 1 65 ? 5.049 128.077 11.377 1.00 44.23 46 GLY F O 1
ATOM 10354 N N . MET F 1 66 ? 7.262 127.953 10.958 1.00 44.37 47 MET F N 1
ATOM 10355 C CA . MET F 1 66 ? 7.640 128.911 11.992 1.00 46.75 47 MET F CA 1
ATOM 10356 C C . MET F 1 66 ? 6.866 130.203 11.810 1.00 45.06 47 MET F C 1
ATOM 10357 O O . MET F 1 66 ? 6.353 130.775 12.774 1.00 45.21 47 MET F O 1
ATOM 10362 N N . ALA F 1 67 ? 6.782 130.655 10.563 1.00 48.23 48 ALA F N 1
ATOM 10363 C CA . ALA F 1 67 ? 5.993 131.835 10.232 1.00 45.57 48 ALA F CA 1
ATOM 10364 C C . ALA F 1 67 ? 4.550 131.672 10.704 1.00 45.42 48 ALA F C 1
ATOM 10365 O O . ALA F 1 67 ? 4.096 132.381 11.604 1.00 47.33 48 ALA F O 1
ATOM 10367 N N . TYR F 1 68 ? 3.836 130.721 10.112 1.00 45.08 49 TYR F N 1
ATOM 10368 C CA . TYR F 1 68 ? 2.410 130.573 10.379 1.00 44.96 49 TYR F CA 1
ATOM 10369 C C . TYR F 1 68 ? 2.127 130.301 11.857 1.00 44.82 49 TYR F C 1
ATOM 10370 O O . TYR F 1 68 ? 1.049 130.638 12.366 1.00 44.90 49 TYR F O 1
ATOM 10379 N N . ASN F 1 69 ? 3.094 129.695 12.540 1.00 44.64 50 ASN F N 1
ATOM 10380 C CA . ASN F 1 69 ? 2.955 129.416 13.960 1.00 44.52 50 ASN F CA 1
ATOM 10381 C C . ASN F 1 69 ? 2.784 130.715 14.720 1.00 44.98 50 ASN F C 1
ATOM 10382 O O . ASN F 1 69 ? 1.894 130.840 15.559 1.00 44.99 50 ASN F O 1
ATOM 10387 N N . ASN F 1 70 ? 3.635 131.686 14.405 1.00 45.37 51 ASN F N 1
ATOM 10388 C CA . ASN F 1 70 ? 3.599 132.982 15.072 1.00 63.11 51 ASN F CA 1
ATOM 10389 C C . ASN F 1 70 ? 2.294 133.733 14.808 1.00 50.50 51 ASN F C 1
ATOM 10390 O O . ASN F 1 70 ? 1.884 134.591 15.594 1.00 46.41 51 ASN F O 1
ATOM 10395 N N . ILE F 1 71 ? 1.645 133.390 13.701 1.00 45.92 52 ILE F N 1
ATOM 10396 C CA . ILE F 1 71 ? 0.368 133.985 13.323 1.00 46.11 52 ILE F CA 1
ATOM 10397 C C . ILE F 1 71 ? -0.809 133.345 14.045 1.00 45.86 52 ILE F C 1
ATOM 10398 O O . ILE F 1 71 ? -1.565 134.027 14.733 1.00 62.67 52 ILE F O 1
ATOM 10403 N N . ALA F 1 72 ? -0.967 132.036 13.861 1.00 51.54 53 ALA F N 1
ATOM 10404 C CA . ALA F 1 72 ? -2.124 131.314 14.383 1.00 53.53 53 ALA F CA 1
ATOM 10405 C C . ALA F 1 72 ? -2.221 131.374 15.911 1.00 63.31 53 ALA F C 1
ATOM 10406 O O . ALA F 1 72 ? -3.317 131.327 16.470 1.00 80.18 53 ALA F O 1
ATOM 10408 N N . ASP F 1 73 ? -1.077 131.489 16.577 1.00 69.14 54 ASP F N 1
ATOM 10409 C CA . ASP F 1 73 ? -1.036 131.546 18.036 1.00 65.22 54 ASP F CA 1
ATOM 10410 C C . ASP F 1 73 ? -0.949 132.989 18.544 1.00 70.93 54 ASP F C 1
ATOM 10411 O O . ASP F 1 73 ? -0.790 133.217 19.740 1.00 89.43 54 ASP F O 1
ATOM 10416 N N . LEU F 1 74 ? -1.057 133.959 17.637 1.00 57.14 55 LEU F N 1
ATOM 10417 C CA . LEU F 1 74 ? -0.913 135.370 17.990 1.00 58.10 55 LEU F CA 1
ATOM 10418 C C . LEU F 1 74 ? -1.857 135.811 19.104 1.00 60.20 55 LEU F C 1
ATOM 10419 O O . LEU F 1 74 ? -1.423 136.392 20.096 1.00 70.90 55 LEU F O 1
ATOM 10424 N N . ASP F 1 75 ? -3.150 135.563 18.924 1.00 58.72 56 ASP F N 1
ATOM 10425 C CA . ASP F 1 75 ? -4.156 136.024 19.877 1.00 62.99 56 ASP F CA 1
ATOM 10426 C C . ASP F 1 75 ? -3.841 135.598 21.310 1.00 62.55 56 ASP F C 1
ATOM 10427 O O . ASP F 1 75 ? -4.086 136.348 22.254 1.00 68.24 56 ASP F O 1
ATOM 10432 N N . ILE F 1 76 ? -3.273 134.406 21.462 1.00 72.80 57 ILE F N 1
ATOM 10433 C CA . ILE F 1 76 ? -2.961 133.855 22.777 1.00 58.89 57 ILE F CA 1
ATOM 10434 C C . ILE F 1 76 ? -1.494 134.070 23.123 1.00 58.99 57 ILE F C 1
ATOM 10435 O O . ILE F 1 76 ? -1.118 134.009 24.288 1.00 63.47 57 ILE F O 1
ATOM 10440 N N . ASP F 1 77 ? -0.660 134.309 22.114 1.00 58.73 58 ASP F N 1
ATOM 10441 C CA . ASP F 1 77 ? 0.744 134.624 22.360 1.00 58.86 58 ASP F CA 1
ATOM 10442 C C . ASP F 1 77 ? 0.841 136.010 22.978 1.00 61.73 58 ASP F C 1
ATOM 10443 O O . ASP F 1 77 ? 1.867 136.374 23.553 1.00 67.85 58 ASP F O 1
ATOM 10448 N N . ARG F 1 78 ? -0.230 136.787 22.854 1.00 73.58 59 ARG F N 1
ATOM 10449 C CA . ARG F 1 78 ? -0.277 138.116 23.446 1.00 80.48 59 ARG F CA 1
ATOM 10450 C C . ARG F 1 78 ? -0.601 138.055 24.936 1.00 80.74 59 ARG F C 1
ATOM 10451 O O . ARG F 1 78 ? -0.182 138.917 25.706 1.00 70.11 59 ARG F O 1
ATOM 10459 N N . LEU F 1 79 ? -1.342 137.023 25.332 1.00 85.57 60 LEU F N 1
ATOM 10460 C CA . LEU F 1 79 ? -1.825 136.877 26.706 1.00 66.99 60 LEU F CA 1
ATOM 10461 C C . LEU F 1 79 ? -0.812 136.170 27.599 1.00 66.24 60 LEU F C 1
ATOM 10462 O O . LEU F 1 79 ? -0.599 136.558 28.747 1.00 86.35 60 LEU F O 1
ATOM 10467 N N . ASN F 1 80 ? -0.205 135.117 27.069 1.00 71.42 61 ASN F N 1
ATOM 10468 C CA . ASN F 1 80 ? 0.775 134.351 27.816 1.00 69.84 61 ASN F CA 1
ATOM 10469 C C . ASN F 1 80 ? 1.963 135.249 28.168 1.00 70.06 61 ASN F C 1
ATOM 10470 O O . ASN F 1 80 ? 2.406 136.052 27.334 1.00 61.21 61 ASN F O 1
ATOM 10475 N N . PRO F 1 81 ? 2.479 135.125 29.406 1.00 68.20 62 PRO F N 1
ATOM 10476 C CA . PRO F 1 81 ? 3.607 135.966 29.827 1.00 73.00 62 PRO F CA 1
ATOM 10477 C C . PRO F 1 81 ? 4.899 135.625 29.091 1.00 68.12 62 PRO F C 1
ATOM 10478 O O . PRO F 1 81 ? 5.692 136.518 28.798 1.00 63.23 62 PRO F O 1
ATOM 10482 N N . ARG F 1 82 ? 5.095 134.340 28.809 1.00 78.91 63 ARG F N 1
ATOM 10483 C CA . ARG F 1 82 ? 6.328 133.841 28.208 1.00 86.90 63 ARG F CA 1
ATOM 10484 C C . ARG F 1 82 ? 6.492 134.356 26.789 1.00 97.42 63 ARG F C 1
ATOM 10485 O O . ARG F 1 82 ? 7.605 134.592 26.319 1.00 101.99 63 ARG F O 1
ATOM 10493 N N . THR F 1 83 ? 5.365 134.535 26.114 1.00 69.00 64 THR F N 1
ATOM 10494 C CA . THR F 1 83 ? 5.358 134.886 24.704 1.00 59.35 64 THR F CA 1
ATOM 10495 C C . THR F 1 83 ? 5.092 136.375 24.488 1.00 86.29 64 THR F C 1
ATOM 10496 O O . THR F 1 83 ? 4.900 136.824 23.357 1.00 113.95 64 THR F O 1
ATOM 10500 N N . ALA F 1 84 ? 5.073 137.141 25.570 1.00 86.87 65 ALA F N 1
ATOM 10501 C CA . ALA F 1 84 ? 4.884 138.581 25.466 1.00 90.91 65 ALA F CA 1
ATOM 10502 C C . ALA F 1 84 ? 6.081 139.227 24.765 1.00 92.66 65 ALA F C 1
ATOM 10503 O O . ALA F 1 84 ? 5.987 140.332 24.232 1.00 68.08 65 ALA F O 1
ATOM 10505 N N . LYS F 1 85 ? 7.204 138.516 24.760 1.00 111.65 66 LYS F N 1
ATOM 10506 C CA . LYS F 1 85 ? 8.442 139.027 24.188 1.00 101.87 66 LYS F CA 1
ATOM 10507 C C . LYS F 1 85 ? 8.609 138.579 22.738 1.00 115.18 66 LYS F C 1
ATOM 10508 O O . LYS F 1 85 ? 9.494 139.063 22.035 1.00 94.44 66 LYS F O 1
ATOM 10514 N N . ARG F 1 86 ? 7.763 137.651 22.291 1.00 144.73 67 ARG F N 1
ATOM 10515 C CA . ARG F 1 86 ? 7.835 137.153 20.917 1.00 120.17 67 ARG F CA 1
ATOM 10516 C C . ARG F 1 86 ? 7.571 138.293 19.938 1.00 112.22 67 ARG F C 1
ATOM 10517 O O . ARG F 1 86 ? 6.898 139.259 20.284 1.00 101.73 67 ARG F O 1
ATOM 10525 N N . PRO F 1 87 ? 8.105 138.189 18.710 1.00 105.31 68 PRO F N 1
ATOM 10526 C CA . PRO F 1 87 ? 7.902 139.243 17.707 1.00 75.81 68 PRO F CA 1
ATOM 10527 C C . PRO F 1 87 ? 6.446 139.327 17.268 1.00 74.80 68 PRO F C 1
ATOM 10528 O O . PRO F 1 87 ? 5.682 138.414 17.570 1.00 107.31 68 PRO F O 1
ATOM 10532 N N . LEU F 1 88 ? 6.076 140.411 16.591 1.00 60.20 69 LEU F N 1
ATOM 10533 C CA . LEU F 1 88 ? 4.687 140.701 16.190 1.00 80.77 69 LEU F CA 1
ATOM 10534 C C . LEU F 1 88 ? 3.634 140.559 17.301 1.00 69.44 69 LEU F C 1
ATOM 10535 O O . LEU F 1 88 ? 2.435 140.639 17.036 1.00 63.70 69 LEU F O 1
ATOM 10540 N N . VAL F 1 89 ? 4.080 140.345 18.534 1.00 70.87 70 VAL F N 1
ATOM 10541 C CA . VAL F 1 89 ? 3.260 140.593 19.708 1.00 71.41 70 VAL F CA 1
ATOM 10542 C C . VAL F 1 89 ? 3.648 142.007 20.077 1.00 71.41 70 VAL F C 1
ATOM 10543 O O . VAL F 1 89 ? 2.803 142.873 20.283 1.00 63.17 70 VAL F O 1
ATOM 10547 N N . VAL F 1 90 ? 4.962 142.221 20.113 1.00 80.31 71 VAL F N 1
ATOM 10548 C CA . VAL F 1 90 ? 5.554 143.535 20.314 1.00 70.11 71 VAL F CA 1
ATOM 10549 C C . VAL F 1 90 ? 5.193 144.443 19.145 1.00 77.49 71 VAL F C 1
ATOM 10550 O O . VAL F 1 90 ? 4.930 145.630 19.326 1.00 116.67 71 VAL F O 1
ATOM 10554 N N . GLY F 1 91 ? 5.176 143.869 17.947 1.00 74.16 72 GLY F N 1
ATOM 10555 C CA . GLY F 1 91 ? 4.918 144.616 16.730 1.00 89.94 72 GLY F CA 1
ATOM 10556 C C . GLY F 1 91 ? 6.180 144.776 15.903 1.00 85.93 72 GLY F C 1
ATOM 10557 O O . GLY F 1 91 ? 6.216 145.566 14.955 1.00 63.02 72 GLY F O 1
ATOM 10558 N N . ALA F 1 92 ? 7.213 144.014 16.259 1.00 89.02 73 ALA F N 1
ATOM 10559 C CA . ALA F 1 92 ? 8.512 144.102 15.596 1.00 65.90 73 ALA F CA 1
ATOM 10560 C C . ALA F 1 92 ? 8.391 143.764 14.115 1.00 69.84 73 ALA F C 1
ATOM 10561 O O . ALA F 1 92 ? 9.227 144.173 13.310 1.00 91.83 73 ALA F O 1
ATOM 10563 N N . VAL F 1 93 ? 7.352 143.011 13.763 1.00 82.83 74 VAL F N 1
ATOM 10564 C CA . VAL F 1 93 ? 7.070 142.684 12.367 1.00 104.24 74 VAL F CA 1
ATOM 10565 C C . VAL F 1 93 ? 5.560 142.666 12.126 1.00 98.20 74 VAL F C 1
ATOM 10566 O O . VAL F 1 93 ? 4.775 142.499 13.059 1.00 88.49 74 VAL F O 1
ATOM 10570 N N . SER F 1 94 ? 5.161 142.841 10.869 1.00 80.38 75 SER F N 1
ATOM 10571 C CA . SER F 1 94 ? 3.747 142.867 10.506 1.00 69.85 75 SER F CA 1
ATOM 10572 C C . SER F 1 94 ? 3.253 141.459 10.253 1.00 70.83 75 SER F C 1
ATOM 10573 O O . SER F 1 94 ? 4.047 140.522 10.190 1.00 99.49 75 SER F O 1
ATOM 10576 N N . LEU F 1 95 ? 1.938 141.309 10.125 1.00 59.28 76 LEU F N 1
ATOM 10577 C CA . LEU F 1 95 ? 1.368 140.063 9.638 1.00 83.88 76 LEU F CA 1
ATOM 10578 C C . LEU F 1 95 ? 1.707 139.911 8.169 1.00 89.24 76 LEU F C 1
ATOM 10579 O O . LEU F 1 95 ? 1.821 138.797 7.656 1.00 94.30 76 LEU F O 1
ATOM 10584 N N . ARG F 1 96 ? 1.879 141.040 7.495 1.00 58.40 77 ARG F N 1
ATOM 10585 C CA . ARG F 1 96 ? 2.250 141.025 6.092 1.00 62.75 77 ARG F CA 1
ATOM 10586 C C . ARG F 1 96 ? 3.622 140.376 5.939 1.00 58.95 77 ARG F C 1
ATOM 10587 O O . ARG F 1 96 ? 3.776 139.406 5.192 1.00 56.61 77 ARG F O 1
ATOM 10595 N N . GLU F 1 97 ? 4.605 140.898 6.669 1.00 71.13 78 GLU F N 1
ATOM 10596 C CA . GLU F 1 97 ? 5.956 140.349 6.646 1.00 72.51 78 GLU F CA 1
ATOM 10597 C C . GLU F 1 97 ? 5.921 138.871 6.997 1.00 75.36 78 GLU F C 1
ATOM 10598 O O . GLU F 1 97 ? 6.688 138.083 6.452 1.00 84.34 78 GLU F O 1
ATOM 10604 N N . ALA F 1 98 ? 5.015 138.507 7.901 1.00 89.77 79 ALA F N 1
ATOM 10605 C CA . ALA F 1 98 ? 4.863 137.126 8.343 1.00 70.22 79 ALA F CA 1
ATOM 10606 C C . ALA F 1 98 ? 4.284 136.293 7.218 1.00 60.42 79 ALA F C 1
ATOM 10607 O O . ALA F 1 98 ? 4.898 135.322 6.770 1.00 61.06 79 ALA F O 1
ATOM 10609 N N . TRP F 1 99 ? 3.100 136.689 6.760 1.00 55.36 80 TRP F N 1
ATOM 10610 C CA . TRP F 1 99 ? 2.418 136.005 5.665 1.00 54.69 80 TRP F CA 1
ATOM 10611 C C . TRP F 1 99 ? 3.281 135.945 4.416 1.00 54.27 80 TRP F C 1
ATOM 10612 O O . TRP F 1 99 ? 3.058 135.113 3.540 1.00 53.54 80 TRP F O 1
ATOM 10623 N N . ALA F 1 100 ? 4.265 136.834 4.336 1.00 65.39 81 ALA F N 1
ATOM 10624 C CA . ALA F 1 100 ? 5.197 136.828 3.220 1.00 72.03 81 ALA F CA 1
ATOM 10625 C C . ALA F 1 100 ? 6.110 135.610 3.297 1.00 77.35 81 ALA F C 1
ATOM 10626 O O . ALA F 1 100 ? 6.420 134.990 2.277 1.00 99.21 81 ALA F O 1
ATOM 10628 N N . LEU F 1 101 ? 6.530 135.267 4.513 1.00 55.90 82 LEU F N 1
ATOM 10629 C CA . LEU F 1 101 ? 7.415 134.125 4.723 1.00 64.36 82 LEU F CA 1
ATOM 10630 C C . LEU F 1 101 ? 6.651 132.814 4.611 1.00 52.93 82 LEU F C 1
ATOM 10631 O O . LEU F 1 101 ? 7.208 131.804 4.189 1.00 59.49 82 LEU F O 1
ATOM 10636 N N . VAL F 1 102 ? 5.375 132.842 4.983 1.00 52.35 83 VAL F N 1
ATOM 10637 C CA . VAL F 1 102 ? 4.493 131.702 4.776 1.00 70.16 83 VAL F CA 1
ATOM 10638 C C . VAL F 1 102 ? 4.469 131.369 3.290 1.00 51.08 83 VAL F C 1
ATOM 10639 O O . VAL F 1 102 ? 4.749 130.239 2.875 1.00 58.78 83 VAL F O 1
ATOM 10643 N N . ALA F 1 103 ? 4.134 132.368 2.488 1.00 51.50 84 ALA F N 1
ATOM 10644 C CA . ALA F 1 103 ? 4.085 132.201 1.045 1.00 51.04 84 ALA F CA 1
ATOM 10645 C C . ALA F 1 103 ? 5.467 131.822 0.507 1.00 54.24 84 ALA F C 1
ATOM 10646 O O . ALA F 1 103 ? 5.601 130.892 -0.292 1.00 63.17 84 ALA F O 1
ATOM 10648 N N . ALA F 1 104 ? 6.492 132.528 0.970 1.00 55.25 85 ALA F N 1
ATOM 10649 C CA . ALA F 1 104 ? 7.863 132.288 0.530 1.00 71.14 85 ALA F CA 1
ATOM 10650 C C . ALA F 1 104 ? 8.327 130.860 0.814 1.00 65.25 85 ALA F C 1
ATOM 10651 O O . ALA F 1 104 ? 8.865 130.184 -0.067 1.00 51.48 85 ALA F O 1
ATOM 10653 N N . GLY F 1 105 ? 8.125 130.418 2.050 1.00 58.55 86 GLY F N 1
ATOM 10654 C CA . GLY F 1 105 ? 8.525 129.089 2.468 1.00 58.57 86 GLY F CA 1
ATOM 10655 C C . GLY F 1 105 ? 7.765 128.020 1.724 1.00 62.01 86 GLY F C 1
ATOM 10656 O O . GLY F 1 105 ? 8.352 127.056 1.230 1.00 69.13 86 GLY F O 1
ATOM 10657 N N . SER F 1 106 ? 6.452 128.194 1.645 1.00 57.88 87 SER F N 1
ATOM 10658 C CA . SER F 1 106 ? 5.602 127.258 0.931 1.00 58.11 87 SER F CA 1
ATOM 10659 C C . SER F 1 106 ? 6.101 127.092 -0.505 1.00 58.49 87 SER F C 1
ATOM 10660 O O . SER F 1 106 ? 6.105 125.988 -1.060 1.00 58.72 87 SER F O 1
ATOM 10663 N N . ALA F 1 107 ? 6.546 128.200 -1.089 1.00 58.55 88 ALA F N 1
ATOM 10664 C CA . ALA F 1 107 ? 6.986 128.215 -2.475 1.00 58.90 88 ALA F CA 1
ATOM 10665 C C . ALA F 1 107 ? 8.312 127.472 -2.625 1.00 59.04 88 ALA F C 1
ATOM 10666 O O . ALA F 1 107 ? 8.415 126.542 -3.427 1.00 67.06 88 ALA F O 1
ATOM 10668 N N . ILE F 1 108 ? 9.317 127.857 -1.841 1.00 58.84 89 ILE F N 1
ATOM 10669 C CA . ILE F 1 108 ? 10.644 127.254 -1.965 1.00 72.87 89 ILE F CA 1
ATOM 10670 C C . ILE F 1 108 ? 10.620 125.792 -1.523 1.00 58.97 89 ILE F C 1
ATOM 10671 O O . ILE F 1 108 ? 11.595 125.060 -1.706 1.00 59.11 89 ILE F O 1
ATOM 10676 N N . TYR F 1 109 ? 9.494 125.370 -0.958 1.00 65.84 90 TYR F N 1
ATOM 10677 C CA . TYR F 1 109 ? 9.248 123.958 -0.702 1.00 87.09 90 TYR F CA 1
ATOM 10678 C C . TYR F 1 109 ? 8.686 123.330 -1.977 1.00 65.48 90 TYR F C 1
ATOM 10679 O O . TYR F 1 109 ? 9.290 122.422 -2.546 1.00 65.72 90 TYR F O 1
ATOM 10688 N N . PHE F 1 110 ? 7.542 123.835 -2.427 1.00 59.28 91 PHE F N 1
ATOM 10689 C CA . PHE F 1 110 ? 6.935 123.389 -3.675 1.00 59.62 91 PHE F CA 1
ATOM 10690 C C . PHE F 1 110 ? 7.944 123.411 -4.827 1.00 60.78 91 PHE F C 1
ATOM 10691 O O . PHE F 1 110 ? 7.940 122.529 -5.688 1.00 60.24 91 PHE F O 1
ATOM 10699 N N . ALA F 1 111 ? 8.812 124.418 -4.827 1.00 83.12 92 ALA F N 1
ATOM 10700 C CA . ALA F 1 111 ? 9.829 124.555 -5.857 1.00 66.40 92 ALA F CA 1
ATOM 10701 C C . ALA F 1 111 ? 10.770 123.359 -5.827 1.00 82.04 92 ALA F C 1
ATOM 10702 O O . ALA F 1 111 ? 10.920 122.654 -6.824 1.00 80.18 92 ALA F O 1
ATOM 10704 N N . SER F 1 112 ? 11.403 123.137 -4.680 1.00 82.32 93 SER F N 1
ATOM 10705 C CA . SER F 1 112 ? 12.354 122.040 -4.524 1.00 93.77 93 SER F CA 1
ATOM 10706 C C . SER F 1 112 ? 11.676 120.681 -4.711 1.00 85.70 93 SER F C 1
ATOM 10707 O O . SER F 1 112 ? 12.283 119.741 -5.224 1.00 91.93 93 SER F O 1
ATOM 10710 N N . ALA F 1 113 ? 10.416 120.588 -4.302 1.00 66.40 94 ALA F N 1
ATOM 10711 C CA . ALA F 1 113 ? 9.647 119.356 -4.438 1.00 80.89 94 ALA F CA 1
ATOM 10712 C C . ALA F 1 113 ? 9.403 119.010 -5.912 1.00 79.34 94 ALA F C 1
ATOM 10713 O O . ALA F 1 113 ? 9.259 117.837 -6.268 1.00 70.05 94 ALA F O 1
ATOM 10715 N N . ALA F 1 114 ? 9.388 120.038 -6.761 1.00 83.57 95 ALA F N 1
ATOM 10716 C CA . ALA F 1 114 ? 9.098 119.891 -8.187 1.00 83.26 95 ALA F CA 1
ATOM 10717 C C . ALA F 1 114 ? 10.324 119.434 -8.967 1.00 92.08 95 ALA F C 1
ATOM 10718 O O . ALA F 1 114 ? 10.215 118.639 -9.901 1.00 97.04 95 ALA F O 1
ATOM 10720 N N . LEU F 1 115 ? 11.490 119.942 -8.582 1.00 65.78 96 LEU F N 1
ATOM 10721 C CA . LEU F 1 115 ? 12.740 119.606 -9.261 1.00 80.33 96 LEU F CA 1
ATOM 10722 C C . LEU F 1 115 ? 13.252 118.233 -8.835 1.00 91.47 96 LEU F C 1
ATOM 10723 O O . LEU F 1 115 ? 14.186 117.695 -9.431 1.00 105.62 96 LEU F O 1
ATOM 10728 N N . LEU F 1 116 ? 12.631 117.669 -7.806 1.00 62.36 97 LEU F N 1
ATOM 10729 C CA . LEU F 1 116 ? 13.002 116.352 -7.323 1.00 66.32 97 LEU F CA 1
ATOM 10730 C C . LEU F 1 116 ? 12.293 115.258 -8.116 1.00 64.65 97 LEU F C 1
ATOM 10731 O O . LEU F 1 116 ? 12.859 114.689 -9.048 1.00 81.72 97 LEU F O 1
ATOM 10736 N N . ASN F 1 117 ? 11.049 114.981 -7.734 1.00 66.29 98 ASN F N 1
ATOM 10737 C CA . ASN F 1 117 ? 10.260 113.904 -8.318 1.00 70.94 98 ASN F CA 1
ATOM 10738 C C . ASN F 1 117 ? 8.846 114.381 -8.576 1.00 86.23 98 ASN F C 1
ATOM 10739 O O . ASN F 1 117 ? 8.507 115.530 -8.280 1.00 89.29 98 ASN F O 1
ATOM 10744 N N . THR F 1 118 ? 8.020 113.488 -9.106 1.00 68.94 99 THR F N 1
ATOM 10745 C CA . THR F 1 118 ? 6.611 113.781 -9.311 1.00 87.47 99 THR F CA 1
ATOM 10746 C C . THR F 1 118 ? 5.822 113.334 -8.080 1.00 88.02 99 THR F C 1
ATOM 10747 O O . THR F 1 118 ? 4.738 113.849 -7.804 1.00 100.71 99 THR F O 1
ATOM 10751 N N . TYR F 1 119 ? 6.384 112.383 -7.337 1.00 75.44 100 TYR F N 1
ATOM 10752 C CA . TYR F 1 119 ? 5.766 111.904 -6.109 1.00 88.54 100 TYR F CA 1
ATOM 10753 C C . TYR F 1 119 ? 6.024 112.898 -4.994 1.00 95.50 100 TYR F C 1
ATOM 10754 O O . TYR F 1 119 ? 5.140 113.188 -4.187 1.00 83.22 100 TYR F O 1
ATOM 10763 N N . ALA F 1 120 ? 7.249 113.410 -4.958 1.00 80.98 101 ALA F N 1
ATOM 10764 C CA . ALA F 1 120 ? 7.616 114.461 -4.022 1.00 87.61 101 ALA F CA 1
ATOM 10765 C C . ALA F 1 120 ? 6.656 115.636 -4.172 1.00 65.85 101 ALA F C 1
ATOM 10766 O O . ALA F 1 120 ? 6.089 116.122 -3.192 1.00 62.04 101 ALA F O 1
ATOM 10768 N N . LEU F 1 121 ? 6.454 116.068 -5.412 1.00 72.41 102 LEU F N 1
ATOM 10769 C CA . LEU F 1 121 ? 5.543 117.164 -5.694 1.00 85.50 102 LEU F CA 1
ATOM 10770 C C . LEU F 1 121 ? 4.119 116.777 -5.326 1.00 83.48 102 LEU F C 1
ATOM 10771 O O . LEU F 1 121 ? 3.389 117.562 -4.726 1.00 82.15 102 LEU F O 1
ATOM 10776 N N . LEU F 1 122 ? 3.732 115.562 -5.695 1.00 68.02 103 LEU F N 1
ATOM 10777 C CA . LEU F 1 122 ? 2.382 115.064 -5.448 1.00 76.77 103 LEU F CA 1
ATOM 10778 C C . LEU F 1 122 ? 2.017 115.062 -3.963 1.00 81.58 103 LEU F C 1
ATOM 10779 O O . LEU F 1 122 ? 0.865 115.300 -3.597 1.00 71.17 103 LEU F O 1
ATOM 10784 N N . LEU F 1 123 ? 3.005 114.791 -3.117 1.00 62.65 104 LEU F N 1
ATOM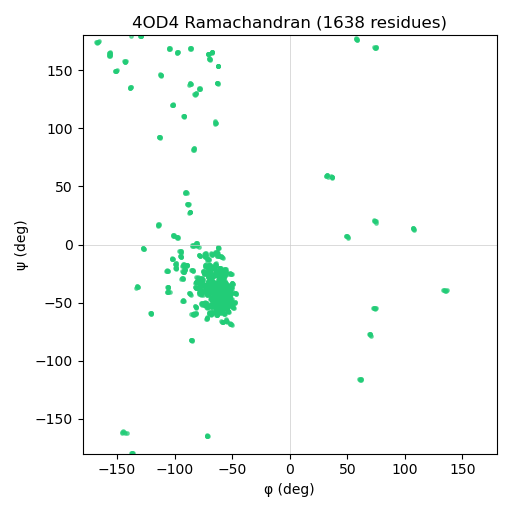 10785 C CA . LEU F 1 123 ? 2.787 114.658 -1.681 1.00 59.90 104 LEU F CA 1
ATOM 10786 C C . LEU F 1 123 ? 3.089 115.959 -0.944 1.00 62.04 104 LEU F C 1
ATOM 10787 O O . LEU F 1 123 ? 2.837 116.065 0.256 1.00 60.35 104 LEU F O 1
ATOM 10792 N N . SER F 1 124 ? 3.608 116.944 -1.674 1.00 78.09 105 SER F N 1
ATOM 10793 C CA . SER F 1 124 ? 3.937 118.252 -1.110 1.00 79.74 105 SER F CA 1
ATOM 10794 C C . SER F 1 124 ? 2.805 118.865 -0.295 1.00 80.32 105 SER F C 1
ATOM 10795 O O . SER F 1 124 ? 3.014 119.238 0.858 1.00 60.49 105 SER F O 1
ATOM 10798 N N . PRO F 1 125 ? 1.605 118.981 -0.890 1.00 59.26 106 PRO F N 1
ATOM 10799 C CA . PRO F 1 125 ? 0.528 119.664 -0.168 1.00 63.07 106 PRO F CA 1
ATOM 10800 C C . PRO F 1 125 ? 0.143 118.974 1.135 1.00 58.75 106 PRO F C 1
ATOM 10801 O O . PRO F 1 125 ? -0.203 119.650 2.103 1.00 58.45 106 PRO F O 1
ATOM 10805 N N . LEU F 1 126 ? 0.215 117.649 1.162 1.00 71.16 107 LEU F N 1
ATOM 10806 C CA . LEU F 1 126 ? -0.162 116.906 2.353 1.00 80.50 107 LEU F CA 1
ATOM 10807 C C . LEU F 1 126 ? 0.854 117.138 3.469 1.00 78.82 107 LEU F C 1
ATOM 10808 O O . LEU F 1 126 ? 0.484 117.338 4.624 1.00 71.76 107 LEU F O 1
ATOM 10813 N N . VAL F 1 127 ? 2.134 117.129 3.116 1.00 58.47 108 VAL F N 1
ATOM 10814 C CA . VAL F 1 127 ? 3.204 117.422 4.069 1.00 58.23 108 VAL F CA 1
ATOM 10815 C C . VAL F 1 127 ? 3.112 118.864 4.590 1.00 57.96 108 VAL F C 1
ATOM 10816 O O . VAL F 1 127 ? 3.263 119.110 5.790 1.00 57.66 108 VAL F O 1
ATOM 10820 N N . LEU F 1 128 ? 2.876 119.812 3.685 1.00 70.69 109 LEU F N 1
ATOM 10821 C CA . LEU F 1 128 ? 2.743 121.221 4.052 1.00 61.03 109 LEU F CA 1
ATOM 10822 C C . LEU F 1 128 ? 1.515 121.427 4.925 1.00 78.62 109 LEU F C 1
ATOM 10823 O O . LEU F 1 128 ? 1.518 122.264 5.828 1.00 67.74 109 LEU F O 1
ATOM 10828 N N . ALA F 1 129 ? 0.456 120.678 4.626 1.00 36.36 110 ALA F N 1
ATOM 10829 C CA . ALA F 1 129 ? -0.782 120.758 5.385 1.00 41.56 110 ALA F CA 1
ATOM 10830 C C . ALA F 1 129 ? -0.531 120.358 6.830 1.00 52.05 110 ALA F C 1
ATOM 10831 O O . ALA F 1 129 ? -0.990 121.023 7.761 1.00 37.93 110 ALA F O 1
ATOM 10833 N N . ILE F 1 130 ? 0.201 119.262 7.004 1.00 42.33 111 ILE F N 1
ATOM 10834 C CA . ILE F 1 130 ? 0.564 118.752 8.326 1.00 46.22 111 ILE F CA 1
ATOM 10835 C C . ILE F 1 130 ? 1.296 119.807 9.137 1.00 64.92 111 ILE F C 1
ATOM 10836 O O . ILE F 1 130 ? 1.098 119.924 10.343 1.00 67.17 111 ILE F O 1
ATOM 10841 N N . ALA F 1 131 ? 2.148 120.572 8.465 1.00 57.21 112 ALA F N 1
ATOM 10842 C CA . ALA F 1 131 ? 2.968 121.569 9.134 1.00 49.03 112 ALA F CA 1
ATOM 10843 C C . ALA F 1 131 ? 2.145 122.794 9.522 1.00 47.49 112 ALA F C 1
ATOM 10844 O O . ALA F 1 131 ? 2.401 123.425 10.551 1.00 68.24 112 ALA F O 1
ATOM 10846 N N . LEU F 1 132 ? 1.140 123.115 8.717 1.00 47.92 113 LEU F N 1
ATOM 10847 C CA . LEU F 1 132 ? 0.393 124.353 8.907 1.00 55.02 113 LEU F CA 1
ATOM 10848 C C . LEU F 1 132 ? -0.839 124.141 9.773 1.00 38.87 113 LEU F C 1
ATOM 10849 O O . LEU F 1 132 ? -1.408 125.091 10.300 1.00 66.74 113 LEU F O 1
ATOM 10854 N N . THR F 1 133 ? -1.245 122.892 9.932 1.00 39.01 114 THR F N 1
ATOM 10855 C CA . THR F 1 133 ? -2.431 122.584 10.721 1.00 50.26 114 THR F CA 1
ATOM 10856 C C . THR F 1 133 ? -2.074 122.450 12.200 1.00 59.21 114 THR F C 1
ATOM 10857 O O . THR F 1 133 ? -2.932 122.595 13.075 1.00 58.95 114 THR F O 1
ATOM 10861 N N . TYR F 1 134 ? -0.801 122.185 12.472 1.00 36.34 115 TYR F N 1
ATOM 10862 C CA . TYR F 1 134 ? -0.348 121.881 13.827 1.00 43.45 115 TYR F CA 1
ATOM 10863 C C . TYR F 1 134 ? -0.706 122.951 14.866 1.00 54.53 115 TYR F C 1
ATOM 10864 O O . TYR F 1 134 ? -1.179 122.617 15.955 1.00 80.91 115 TYR F O 1
ATOM 10873 N N . PRO F 1 135 ? -0.496 124.236 14.538 1.00 45.12 116 PRO F N 1
ATOM 10874 C CA . PRO F 1 135 ? -0.800 125.309 15.495 1.00 48.92 116 PRO F CA 1
ATOM 10875 C C . PRO F 1 135 ? -2.264 125.361 15.942 1.00 56.37 116 PRO F C 1
ATOM 10876 O O . PRO F 1 135 ? -2.566 126.110 16.876 1.00 49.98 116 PRO F O 1
ATOM 10880 N N . HIS F 1 136 ? -3.143 124.597 15.289 1.00 41.51 117 HIS F N 1
ATOM 10881 C CA . HIS F 1 136 ? -4.565 124.560 15.641 1.00 32.89 117 HIS F CA 1
ATOM 10882 C C . HIS F 1 136 ? -4.923 123.320 16.446 1.00 50.26 117 HIS F C 1
ATOM 10883 O O . HIS F 1 136 ? -6.005 123.244 17.032 1.00 73.30 117 HIS F O 1
ATOM 10890 N N . ALA F 1 137 ? -4.003 122.361 16.483 1.00 62.20 118 ALA F N 1
ATOM 10891 C CA . ALA F 1 137 ? -4.201 121.126 17.226 1.00 53.78 118 ALA F CA 1
ATOM 10892 C C . ALA F 1 137 ? -4.640 121.425 18.659 1.00 56.24 118 ALA F C 1
ATOM 10893 O O . ALA F 1 137 ? -5.638 120.889 19.137 1.00 66.27 118 ALA F O 1
ATOM 10895 N N . LYS F 1 138 ? -3.922 122.326 19.321 1.00 53.32 119 LYS F N 1
ATOM 10896 C CA . LYS F 1 138 ? -4.199 122.672 20.716 1.00 52.68 119 LYS F CA 1
ATOM 10897 C C . LYS F 1 138 ? -5.574 123.309 20.921 1.00 60.51 119 LYS F C 1
ATOM 10898 O O . LYS F 1 138 ? -5.987 123.560 22.052 1.00 80.20 119 LYS F O 1
ATOM 10904 N N . ARG F 1 139 ? -6.269 123.587 19.826 1.00 44.33 120 ARG F N 1
ATOM 10905 C CA . ARG F 1 139 ? -7.578 124.218 19.887 1.00 37.50 120 ARG F CA 1
ATOM 10906 C C . ARG F 1 139 ? -8.682 123.171 19.741 1.00 40.91 120 ARG F C 1
ATOM 10907 O O . ARG F 1 139 ? -9.838 123.426 20.084 1.00 51.77 120 ARG F O 1
ATOM 10915 N N . LEU F 1 140 ? -8.311 121.993 19.245 1.00 39.41 121 LEU F N 1
ATOM 10916 C CA . LEU F 1 140 ? -9.273 120.944 18.927 1.00 51.43 121 LEU F CA 1
ATOM 10917 C C . LEU F 1 140 ? -9.247 119.819 19.939 1.00 49.89 121 LEU F C 1
ATOM 10918 O O . LEU F 1 140 ? -10.285 119.293 20.326 1.00 84.00 121 LEU F O 1
ATOM 10923 N N . HIS F 1 141 ? -8.042 119.448 20.351 1.00 48.88 122 HIS F N 1
ATOM 10924 C CA . HIS F 1 141 ? -7.833 118.279 21.189 1.00 55.04 122 HIS F CA 1
ATOM 10925 C C . HIS F 1 141 ? -6.531 118.389 21.985 1.00 72.17 122 HIS F C 1
ATOM 10926 O O . HIS F 1 141 ? -5.672 119.209 21.661 1.00 65.35 122 HIS F O 1
ATOM 10933 N N . PRO F 1 142 ? -6.371 117.555 23.027 1.00 81.58 123 PRO F N 1
ATOM 10934 C CA . PRO F 1 142 ? -5.058 117.474 23.675 1.00 69.31 123 PRO F CA 1
ATOM 10935 C C . PRO F 1 142 ? -4.057 116.777 22.762 1.00 81.88 123 PRO F C 1
ATOM 10936 O O . PRO F 1 142 ? -4.335 116.630 21.567 1.00 95.02 123 PRO F O 1
ATOM 10940 N N . LEU F 1 143 ? -2.928 116.345 23.318 1.00 46.28 124 LEU F N 1
ATOM 10941 C CA . LEU F 1 143 ? -1.848 115.727 22.537 1.00 92.33 124 LEU F CA 1
ATOM 10942 C C . LEU F 1 143 ? -1.649 116.358 21.144 1.00 77.45 124 LEU F C 1
ATOM 10943 O O . LEU F 1 143 ? -1.746 115.683 20.122 1.00 32.54 124 LEU F O 1
ATOM 10948 N N . PRO F 1 144 ? -1.376 117.673 21.111 1.00 59.32 125 PRO F N 1
ATOM 10949 C CA . PRO F 1 144 ? -0.844 118.303 19.903 1.00 35.38 125 PRO F CA 1
ATOM 10950 C C . PRO F 1 144 ? 0.620 117.931 19.711 1.00 34.95 125 PRO F C 1
ATOM 10951 O O . PRO F 1 144 ? 1.223 118.203 18.672 1.00 61.81 125 PRO F O 1
ATOM 10955 N N . HIS F 1 145 ? 1.181 117.308 20.740 1.00 51.13 126 HIS F N 1
ATOM 10956 C CA . HIS F 1 145 ? 2.576 116.894 20.737 1.00 54.27 126 HIS F CA 1
ATOM 10957 C C . HIS F 1 145 ? 2.832 115.850 19.660 1.00 52.87 126 HIS F C 1
ATOM 10958 O O . HIS F 1 145 ? 3.897 115.831 19.046 1.00 65.49 126 HIS F O 1
ATOM 10965 N N . LEU F 1 146 ? 1.849 114.987 19.427 1.00 32.07 127 LEU F N 1
ATOM 10966 C CA . LEU F 1 146 ? 1.931 114.016 18.343 1.00 52.23 127 LEU F CA 1
ATOM 10967 C C . LEU F 1 146 ? 1.948 114.740 17.002 1.00 58.31 127 LEU F C 1
ATOM 10968 O O . LEU F 1 146 ? 2.828 114.511 16.163 1.00 35.26 127 LEU F O 1
ATOM 10973 N N . HIS F 1 147 ? 0.963 115.618 16.821 1.00 73.09 128 HIS F N 1
ATOM 10974 C CA . HIS F 1 147 ? 0.856 116.455 15.632 1.00 67.42 128 HIS F CA 1
ATOM 10975 C C . HIS F 1 147 ? 2.205 117.085 15.346 1.00 53.00 128 HIS F C 1
ATOM 10976 O O . HIS F 1 147 ? 2.711 117.009 14.234 1.00 53.41 128 HIS F O 1
ATOM 10983 N N . LEU F 1 148 ? 2.793 117.672 16.381 1.00 38.93 129 LEU F N 1
ATOM 10984 C CA . LEU F 1 148 ? 4.102 118.303 16.280 1.00 33.08 129 LEU F CA 1
ATOM 10985 C C . LEU F 1 148 ? 5.169 117.320 15.808 1.00 49.88 129 LEU F C 1
ATOM 10986 O O . LEU F 1 148 ? 6.063 117.694 15.053 1.00 58.66 129 LEU F O 1
ATOM 10991 N N . GLY F 1 149 ? 5.089 116.070 16.250 1.00 47.48 130 GLY F N 1
ATOM 10992 C CA . GLY F 1 149 ? 6.127 115.107 15.937 1.00 39.93 130 GLY F CA 1
ATOM 10993 C C . GLY F 1 149 ? 6.019 114.511 14.553 1.00 52.70 130 GLY F C 1
ATOM 10994 O O . GLY F 1 149 ? 7.023 114.255 13.881 1.00 55.44 130 GLY F O 1
ATOM 10995 N N . ILE F 1 150 ? 4.788 114.286 14.123 1.00 45.89 131 ILE F N 1
ATOM 10996 C CA . ILE F 1 150 ? 4.532 113.837 12.764 1.00 42.47 131 ILE F CA 1
ATOM 10997 C C . ILE F 1 150 ? 5.134 114.841 11.763 1.00 45.25 131 ILE F C 1
ATOM 10998 O O . ILE F 1 150 ? 5.503 114.468 10.654 1.00 53.01 131 ILE F O 1
ATOM 11003 N N . VAL F 1 151 ? 5.252 116.105 12.164 1.00 33.28 132 VAL F N 1
ATOM 11004 C CA . VAL F 1 151 ? 5.881 117.114 11.311 1.00 59.61 132 VAL F CA 1
ATOM 11005 C C . VAL F 1 151 ? 7.334 116.752 11.042 1.00 50.39 132 VAL F C 1
ATOM 11006 O O . VAL F 1 151 ? 7.818 116.888 9.922 1.00 72.68 132 VAL F O 1
ATOM 11010 N N . LEU F 1 152 ? 8.040 116.317 12.074 1.00 55.99 133 LEU F N 1
ATOM 11011 C CA . LEU F 1 152 ? 9.420 115.906 11.897 1.00 32.65 133 LEU F CA 1
ATOM 11012 C C . LEU F 1 152 ? 9.470 114.527 11.244 1.00 65.51 133 LEU F C 1
ATOM 11013 O O . LEU F 1 152 ? 10.418 114.207 10.534 1.00 76.95 133 LEU F O 1
ATOM 11018 N N . GLY F 1 153 ? 8.446 113.711 11.471 1.00 50.42 134 GLY F N 1
ATOM 11019 C CA . GLY F 1 153 ? 8.327 112.465 10.739 1.00 34.66 134 GLY F CA 1
ATOM 11020 C C . GLY F 1 153 ? 8.177 112.709 9.247 1.00 62.16 134 GLY F C 1
ATOM 11021 O O . GLY F 1 153 ? 8.724 111.970 8.419 1.00 60.88 134 GLY F O 1
ATOM 11022 N N . SER F 1 154 ? 7.439 113.756 8.894 1.00 70.70 135 SER F N 1
ATOM 11023 C CA . SER F 1 154 ? 7.193 114.067 7.495 1.00 65.99 135 SER F CA 1
ATOM 11024 C C . SER F 1 154 ? 8.493 114.467 6.808 1.00 50.14 135 SER F C 1
ATOM 11025 O O . SER F 1 154 ? 8.595 114.396 5.588 1.00 57.73 135 SER F O 1
ATOM 11028 N N . VAL F 1 155 ? 9.489 114.871 7.591 1.00 37.12 136 VAL F N 1
ATOM 11029 C CA . VAL F 1 155 ? 10.784 115.279 7.041 1.00 60.83 136 VAL F CA 1
ATOM 11030 C C . VAL F 1 155 ? 11.574 114.076 6.548 1.00 65.35 136 VAL F C 1
ATOM 11031 O O . VAL F 1 155 ? 12.099 114.075 5.433 1.00 79.44 136 VAL F O 1
ATOM 11035 N N . VAL F 1 156 ? 11.688 113.067 7.402 1.00 55.48 137 VAL F N 1
ATOM 11036 C CA . VAL F 1 156 ? 12.339 111.826 7.023 1.00 88.84 137 VAL F CA 1
ATOM 11037 C C . VAL F 1 156 ? 11.524 111.165 5.897 1.00 86.86 137 VAL F C 1
ATOM 11038 O O . VAL F 1 156 ? 12.090 110.669 4.920 1.00 75.60 137 VAL F O 1
ATOM 11042 N N . PHE F 1 157 ? 10.198 111.187 6.023 1.00 42.21 138 PHE F N 1
ATOM 11043 C CA . PHE F 1 157 ? 9.309 110.737 4.948 1.00 46.09 138 PHE F CA 1
ATOM 11044 C C . PHE F 1 157 ? 9.622 111.428 3.612 1.00 56.66 138 PHE F C 1
ATOM 11045 O O . PHE F 1 157 ? 9.743 110.788 2.551 1.00 56.12 138 PHE F O 1
ATOM 11053 N N . GLY F 1 158 ? 9.737 112.746 3.673 1.00 46.22 139 GLY F N 1
ATOM 11054 C CA . GLY F 1 158 ? 10.123 113.532 2.519 1.00 81.51 139 GLY F CA 1
ATOM 11055 C C . GLY F 1 158 ? 11.480 113.107 1.996 1.00 53.15 139 GLY F C 1
ATOM 11056 O O . GLY F 1 158 ? 11.680 112.980 0.793 1.00 70.72 139 GLY F O 1
ATOM 11057 N N . GLY F 1 159 ? 12.420 112.899 2.910 1.00 46.54 140 GLY F N 1
ATOM 11058 C CA . GLY F 1 159 ? 13.759 112.489 2.530 1.00 59.32 140 GLY F CA 1
ATOM 11059 C C . GLY F 1 159 ? 13.736 111.174 1.779 1.00 60.16 140 GLY F C 1
ATOM 11060 O O . GLY F 1 159 ? 14.475 110.974 0.817 1.00 58.60 140 GLY F O 1
ATOM 11061 N N . ALA F 1 160 ? 12.871 110.273 2.222 1.00 78.42 141 ALA F N 1
ATOM 11062 C CA . ALA F 1 160 ? 12.668 109.020 1.519 1.00 64.71 141 ALA F CA 1
ATOM 11063 C C . ALA F 1 160 ? 12.105 109.264 0.114 1.00 59.72 141 ALA F C 1
ATOM 11064 O O . ALA F 1 160 ? 12.744 108.903 -0.883 1.00 81.10 141 ALA F O 1
ATOM 11066 N N . VAL F 1 161 ? 10.927 109.884 0.022 1.00 71.85 142 VAL F N 1
ATOM 11067 C CA . VAL F 1 161 ? 10.305 110.086 -1.292 1.00 78.12 142 VAL F CA 1
ATOM 11068 C C . VAL F 1 161 ? 11.257 110.845 -2.209 1.00 65.98 142 VAL F C 1
ATOM 11069 O O . VAL F 1 161 ? 11.293 110.603 -3.412 1.00 67.36 142 VAL F O 1
ATOM 11073 N N . ALA F 1 162 ? 12.058 111.725 -1.622 1.00 40.52 143 ALA F N 1
ATOM 11074 C CA . ALA F 1 162 ? 13.015 112.529 -2.374 1.00 53.34 143 ALA F CA 1
ATOM 11075 C C . ALA F 1 162 ? 14.042 111.657 -3.089 1.00 70.56 143 ALA F C 1
ATOM 11076 O O . ALA F 1 162 ? 14.686 112.103 -4.041 1.00 108.95 143 ALA F O 1
ATOM 11078 N N . ALA F 1 163 ? 14.189 110.419 -2.623 1.00 85.55 144 ALA F N 1
ATOM 11079 C CA . ALA F 1 163 ? 15.133 109.469 -3.210 1.00 100.64 144 ALA F CA 1
ATOM 11080 C C . ALA F 1 163 ? 14.413 108.393 -4.021 1.00 85.06 144 ALA F C 1
ATOM 11081 O O . ALA F 1 163 ? 14.911 107.951 -5.051 1.00 67.54 144 ALA F O 1
ATOM 11083 N N . SER F 1 164 ? 13.243 107.976 -3.549 1.00 71.20 145 SER F N 1
ATOM 11084 C CA . SER F 1 164 ? 12.462 106.944 -4.235 1.00 71.89 145 SER F CA 1
ATOM 11085 C C . SER F 1 164 ? 11.470 107.526 -5.263 1.00 98.38 145 SER F C 1
ATOM 11086 O O . SER F 1 164 ? 10.307 107.131 -5.322 1.00 118.69 145 SER F O 1
ATOM 11089 N N . GLY F 1 165 ? 11.954 108.478 -6.059 1.00 76.64 146 GLY F N 1
ATOM 11090 C CA . GLY F 1 165 ? 11.275 108.960 -7.257 1.00 66.10 146 GLY F CA 1
ATOM 11091 C C . GLY F 1 165 ? 12.300 108.989 -8.381 1.00 73.90 146 GLY F C 1
ATOM 11092 O O . GLY F 1 165 ? 11.998 108.701 -9.541 1.00 67.22 146 GLY F O 1
ATOM 11093 N N . ASP F 1 166 ? 13.526 109.350 -8.004 1.00 112.32 147 ASP F N 1
ATOM 11094 C CA . ASP F 1 166 ? 14.717 109.159 -8.823 1.00 121.43 147 ASP F CA 1
ATOM 11095 C C . ASP F 1 166 ? 15.629 108.128 -8.140 1.00 140.05 147 ASP F C 1
ATOM 11096 O O . ASP F 1 166 ? 16.440 108.524 -7.282 1.00 83.46 147 ASP F O 1
ATOM 11101 N N . GLU F 1 167 ? 15.515 106.829 -8.473 1.00 108.63 148 GLU F N 1
ATOM 11102 C CA . GLU F 1 167 ? 14.598 106.278 -9.492 1.00 90.36 148 GLU F CA 1
ATOM 11103 C C . GLU F 1 167 ? 13.499 105.418 -8.864 1.00 112.29 148 GLU F C 1
ATOM 11104 O O . GLU F 1 167 ? 13.738 104.737 -7.871 1.00 157.19 148 GLU F O 1
ATOM 11106 N N . ALA F 1 168 ? 12.299 105.449 -9.445 1.00 70.98 149 ALA F N 1
ATOM 11107 C CA . ALA F 1 168 ? 11.162 104.685 -8.915 1.00 72.69 149 ALA F CA 1
ATOM 11108 C C . ALA F 1 168 ? 10.005 104.613 -9.905 1.00 91.90 149 ALA F C 1
ATOM 11109 O O . ALA F 1 168 ? 10.035 105.268 -10.946 1.00 112.89 149 ALA F O 1
ATOM 11111 N N . SER F 1 169 ? 8.978 103.837 -9.553 1.00 101.19 150 SER F N 1
ATOM 11112 C CA . SER F 1 169 ? 7.914 103.468 -10.493 1.00 109.28 150 SER F CA 1
ATOM 11113 C C . SER F 1 169 ? 6.527 103.917 -10.045 1.00 123.91 150 SER F C 1
ATOM 11114 O O . SER F 1 169 ? 5.859 104.662 -10.761 1.00 149.13 150 SER F O 1
ATOM 11117 N N . SER F 1 170 ? 6.093 103.458 -8.874 1.00 158.93 151 SER F N 1
ATOM 11118 C CA . SER F 1 170 ? 4.740 103.738 -8.393 1.00 166.59 151 SER F CA 1
ATOM 11119 C C . SER F 1 170 ? 4.731 104.280 -6.966 1.00 170.63 151 SER F C 1
ATOM 11120 O O . SER F 1 170 ? 5.779 104.430 -6.338 1.00 200.24 151 SER F O 1
ATOM 11123 N N . LEU F 1 171 ? 3.535 104.571 -6.462 1.00 105.18 152 LEU F N 1
ATOM 11124 C CA . LEU F 1 171 ? 3.370 105.111 -5.113 1.00 93.94 152 LEU F CA 1
ATOM 11125 C C . LEU F 1 171 ? 3.599 104.037 -4.047 1.00 110.59 152 LEU F C 1
ATOM 11126 O O . LEU F 1 171 ? 4.129 104.306 -2.963 1.00 91.83 152 LEU F O 1
ATOM 11131 N N . GLY F 1 172 ? 3.186 102.816 -4.360 1.00 106.34 153 GLY F N 1
ATOM 11132 C CA . GLY F 1 172 ? 3.404 101.699 -3.468 1.00 100.66 153 GLY F CA 1
ATOM 11133 C C . GLY F 1 172 ? 4.871 101.578 -3.111 1.00 100.33 153 GLY F C 1
ATOM 11134 O O . GLY F 1 172 ? 5.210 101.453 -1.942 1.00 123.59 153 GLY F O 1
ATOM 11135 N N . GLU F 1 173 ? 5.739 101.633 -4.119 1.00 99.85 154 GLU F N 1
ATOM 11136 C CA . GLU F 1 173 ? 7.177 101.483 -3.911 1.00 100.48 154 GLU F CA 1
ATOM 11137 C C . GLU F 1 173 ? 7.734 102.586 -3.035 1.00 108.34 154 GLU F C 1
ATOM 11138 O O . GLU F 1 173 ? 8.499 102.337 -2.101 1.00 120.58 154 GLU F O 1
ATOM 11144 N N . VAL F 1 174 ? 7.368 103.819 -3.363 1.00 104.22 155 VAL F N 1
ATOM 11145 C CA . VAL F 1 174 ? 7.922 104.968 -2.674 1.00 104.71 155 VAL F CA 1
ATOM 11146 C C . VAL F 1 174 ? 7.421 104.965 -1.228 1.00 95.02 155 VAL F C 1
ATOM 11147 O O . VAL F 1 174 ? 8.136 105.386 -0.323 1.00 90.80 155 VAL F O 1
ATOM 11151 N N . LEU F 1 175 ? 6.207 104.466 -1.002 1.00 74.37 156 LEU F N 1
ATOM 11152 C CA . LEU F 1 175 ? 5.728 104.284 0.366 1.00 71.22 156 LEU F CA 1
ATOM 11153 C C . LEU F 1 175 ? 6.478 103.136 1.042 1.00 71.24 156 LEU F C 1
ATOM 11154 O O . LEU F 1 175 ? 6.840 103.233 2.211 1.00 84.50 156 LEU F O 1
ATOM 11159 N N . ARG F 1 176 ? 6.717 102.059 0.299 1.00 88.15 157 ARG F N 1
ATOM 11160 C CA . ARG F 1 176 ? 7.530 100.944 0.783 1.00 89.22 157 ARG F CA 1
ATOM 11161 C C . ARG F 1 176 ? 8.963 101.409 1.026 1.00 89.99 157 ARG F C 1
ATOM 11162 O O . ARG F 1 176 ? 9.705 100.801 1.795 1.00 83.28 157 ARG F O 1
ATOM 11170 N N . SER F 1 177 ? 9.345 102.485 0.346 1.00 91.45 158 SER F N 1
ATOM 11171 C CA . SER F 1 177 ? 10.690 103.033 0.454 1.00 90.55 158 SER F CA 1
ATOM 11172 C C . SER F 1 177 ? 10.963 103.689 1.806 1.00 89.82 158 SER F C 1
ATOM 11173 O O . SER F 1 177 ? 12.119 103.834 2.209 1.00 83.05 158 SER F O 1
ATOM 11176 N N . VAL F 1 178 ? 9.904 104.077 2.510 1.00 101.45 159 VAL F N 1
ATOM 11177 C CA . VAL F 1 178 ? 10.044 104.850 3.744 1.00 102.69 159 VAL F CA 1
ATOM 11178 C C . VAL F 1 178 ? 10.442 103.974 4.939 1.00 113.33 159 VAL F C 1
ATOM 11179 O O . VAL F 1 178 ? 9.866 102.904 5.143 1.00 141.71 159 VAL F O 1
ATOM 11183 N N . PRO F 1 179 ? 11.430 104.431 5.736 1.00 91.78 160 PRO F N 1
ATOM 11184 C CA . PRO F 1 179 ? 11.777 103.740 6.984 1.00 102.42 160 PRO F CA 1
ATOM 11185 C C . PRO F 1 179 ? 10.875 104.153 8.148 1.00 66.81 160 PRO F C 1
ATOM 11186 O O . PRO F 1 179 ? 11.265 104.978 8.972 1.00 73.12 160 PRO F O 1
ATOM 11190 N N . TRP F 1 180 ? 9.692 103.553 8.224 1.00 66.59 161 TRP F N 1
ATOM 11191 C CA . TRP F 1 180 ? 8.646 104.011 9.136 1.00 77.59 161 TRP F CA 1
ATOM 11192 C C . TRP F 1 180 ? 9.008 103.891 10.616 1.00 78.42 161 TRP F C 1
ATOM 11193 O O . TRP F 1 180 ? 8.373 104.527 11.461 1.00 74.11 161 TRP F O 1
ATOM 11204 N N . LEU F 1 181 ? 10.020 103.096 10.939 1.00 67.66 162 LEU F N 1
ATOM 11205 C CA . LEU F 1 181 ? 10.428 102.972 12.327 1.00 85.05 162 LEU F CA 1
ATOM 11206 C C . LEU F 1 181 ? 10.985 104.299 12.788 1.00 87.01 162 LEU F C 1
ATOM 11207 O O . LEU F 1 181 ? 10.630 104.792 13.854 1.00 89.18 162 LEU F O 1
ATOM 11212 N N . TYR F 1 182 ? 11.844 104.887 11.965 1.00 67.02 163 TYR F N 1
ATOM 11213 C CA . TYR F 1 182 ? 12.460 106.162 12.302 1.00 80.92 163 TYR F CA 1
ATOM 11214 C C . TYR F 1 182 ? 11.463 107.311 12.148 1.00 81.93 163 TYR F C 1
ATOM 11215 O O . TYR F 1 182 ? 11.599 108.351 12.790 1.00 65.34 163 TYR F O 1
ATOM 11224 N N . VAL F 1 183 ? 10.450 107.111 11.313 1.00 60.91 164 VAL F N 1
ATOM 11225 C CA . VAL F 1 183 ? 9.345 108.055 11.233 1.00 61.77 164 VAL F CA 1
ATOM 11226 C C . VAL F 1 183 ? 8.684 108.115 12.605 1.00 72.44 164 VAL F C 1
ATOM 11227 O O . VAL F 1 183 ? 8.569 109.184 13.207 1.00 74.58 164 VAL F O 1
ATOM 11231 N N . ALA F 1 184 ? 8.275 106.952 13.100 1.00 58.60 165 ALA F N 1
ATOM 11232 C CA . ALA F 1 184 ? 7.564 106.865 14.364 1.00 58.16 165 ALA F CA 1
ATOM 11233 C C . ALA F 1 184 ? 8.489 107.164 15.545 1.00 59.21 165 ALA F C 1
ATOM 11234 O O . ALA F 1 184 ? 8.065 107.764 16.536 1.00 58.83 165 ALA F O 1
ATOM 11236 N N . ALA F 1 185 ? 9.752 106.755 15.434 1.00 65.08 166 ALA F N 1
ATOM 11237 C CA . ALA F 1 185 ? 10.729 106.962 16.503 1.00 82.68 166 ALA F CA 1
ATOM 11238 C C . ALA F 1 185 ? 10.958 108.446 16.743 1.00 82.34 166 ALA F C 1
ATOM 11239 O O . ALA F 1 185 ? 10.841 108.937 17.867 1.00 74.97 166 ALA F O 1
ATOM 11241 N N . VAL F 1 186 ? 11.283 109.157 15.670 1.00 58.06 167 VAL F N 1
ATOM 11242 C CA . VAL F 1 186 ? 11.539 110.590 15.735 1.00 71.85 167 VAL F CA 1
ATOM 11243 C C . VAL F 1 186 ? 10.294 111.343 16.204 1.00 76.49 167 VAL F C 1
ATOM 11244 O O . VAL F 1 186 ? 10.396 112.290 16.979 1.00 56.38 167 VAL F O 1
ATOM 11248 N N . SER F 1 187 ? 9.124 110.909 15.744 1.00 63.83 168 SER F N 1
ATOM 11249 C CA . SER F 1 187 ? 7.865 111.542 16.121 1.00 55.69 168 SER F CA 1
ATOM 11250 C C . SER F 1 187 ? 7.638 111.446 17.622 1.00 63.45 168 SER F C 1
ATOM 11251 O O . SER F 1 187 ? 7.322 112.442 18.277 1.00 57.11 168 SER F O 1
ATOM 11254 N N . LEU F 1 188 ? 7.806 110.244 18.164 1.00 55.63 169 LEU F N 1
ATOM 11255 C CA . LEU F 1 188 ? 7.580 110.009 19.586 1.00 55.02 169 LEU F CA 1
ATOM 11256 C C . LEU F 1 188 ? 8.627 110.713 20.442 1.00 54.45 169 LEU F C 1
ATOM 11257 O O . LEU F 1 188 ? 8.373 111.044 21.598 1.00 56.61 169 LEU F O 1
ATOM 11262 N N . TRP F 1 189 ? 9.802 110.947 19.870 1.00 61.19 170 TRP F N 1
ATOM 11263 C CA . TRP F 1 189 ? 10.873 111.615 20.592 1.00 54.07 170 TRP F CA 1
ATOM 11264 C C . TRP F 1 189 ? 10.531 113.077 20.870 1.00 56.78 170 TRP F C 1
ATOM 11265 O O . TRP F 1 189 ? 10.706 113.556 21.992 1.00 67.11 170 TRP F O 1
ATOM 11276 N N . VAL F 1 190 ? 10.043 113.785 19.855 1.00 61.93 171 VAL F N 1
ATOM 11277 C CA . VAL F 1 190 ? 9.702 115.199 20.013 1.00 78.60 171 VAL F CA 1
ATOM 11278 C C . VAL F 1 190 ? 8.360 115.357 20.714 1.00 71.67 171 VAL F C 1
ATOM 11279 O O . VAL F 1 190 ? 8.163 116.298 21.483 1.00 69.14 171 VAL F O 1
ATOM 11283 N N . ALA F 1 191 ? 7.444 114.430 20.457 1.00 53.03 172 ALA F N 1
ATOM 11284 C CA . ALA F 1 191 ? 6.178 114.401 21.172 1.00 53.40 172 ALA F CA 1
ATOM 11285 C C . ALA F 1 191 ? 6.463 114.289 22.673 1.00 69.04 172 ALA F C 1
ATOM 11286 O O . ALA F 1 191 ? 5.721 114.808 23.511 1.00 53.11 172 ALA F O 1
ATOM 11288 N N . GLY F 1 192 ? 7.580 113.650 23.001 1.00 78.46 173 GLY F N 1
ATOM 11289 C CA . GLY F 1 192 ? 7.940 113.410 24.380 1.00 53.27 173 GLY F CA 1
ATOM 11290 C C . GLY F 1 192 ? 8.465 114.646 25.077 1.00 70.28 173 GLY F C 1
ATOM 11291 O O . GLY F 1 192 ? 8.093 114.902 26.217 1.00 76.73 173 GLY F O 1
ATOM 11292 N N . PHE F 1 193 ? 9.331 115.412 24.417 1.00 51.30 174 PHE F N 1
ATOM 11293 C CA . PHE F 1 193 ? 9.929 116.564 25.084 1.00 77.10 174 PHE F CA 1
ATOM 11294 C C . PHE F 1 193 ? 9.058 117.803 24.896 1.00 72.27 174 PHE F C 1
ATOM 11295 O O . PHE F 1 193 ? 9.199 118.780 25.634 1.00 69.08 174 PHE F O 1
ATOM 11303 N N . ASP F 1 194 ? 8.153 117.770 23.921 1.00 56.81 175 ASP F N 1
ATOM 11304 C CA . ASP F 1 194 ? 7.172 118.838 23.799 1.00 59.62 175 ASP F CA 1
ATOM 11305 C C . ASP F 1 194 ? 6.199 118.685 24.956 1.00 68.18 175 ASP F C 1
ATOM 11306 O O . ASP F 1 194 ? 5.709 119.668 25.514 1.00 89.11 175 ASP F O 1
ATOM 11311 N N . THR F 1 195 ? 5.929 117.434 25.314 1.00 50.22 176 THR F N 1
ATOM 11312 C CA . THR F 1 195 ? 5.107 117.126 26.480 1.00 49.94 176 THR F CA 1
ATOM 11313 C C . THR F 1 195 ? 5.746 117.672 27.753 1.00 49.32 176 THR F C 1
ATOM 11314 O O . THR F 1 195 ? 5.065 118.214 28.620 1.00 48.82 176 THR F O 1
ATOM 11318 N N . ILE F 1 196 ? 7.058 117.498 27.865 1.00 49.35 177 ILE F N 1
ATOM 11319 C CA . ILE F 1 196 ? 7.812 117.989 29.010 1.00 48.80 177 ILE F CA 1
ATOM 11320 C C . ILE F 1 196 ? 7.863 119.502 28.949 1.00 55.15 177 ILE F C 1
ATOM 11321 O O . ILE F 1 196 ? 7.860 120.180 29.975 1.00 52.32 177 ILE F O 1
ATOM 11326 N N . TYR F 1 197 ? 7.902 120.036 27.734 1.00 62.11 178 TYR F N 1
ATOM 11327 C CA . TYR F 1 197 ? 8.037 121.474 27.549 1.00 63.59 178 TYR F CA 1
ATOM 11328 C C . TYR F 1 197 ? 6.727 122.186 27.873 1.00 66.48 178 TYR F C 1
ATOM 11329 O O . TYR F 1 197 ? 6.718 123.361 28.223 1.00 79.05 178 TYR F O 1
ATOM 11338 N N . SER F 1 198 ? 5.623 121.457 27.770 1.00 36.64 179 SER F N 1
ATOM 11339 C CA . SER F 1 198 ? 4.300 122.030 27.957 1.00 38.86 179 SER F CA 1
ATOM 11340 C C . SER F 1 198 ? 3.919 122.110 29.443 1.00 53.38 179 SER F C 1
ATOM 11341 O O . SER F 1 198 ? 2.836 122.590 29.789 1.00 66.00 179 SER F O 1
ATOM 11344 N N . ILE F 1 199 ? 4.811 121.646 30.315 1.00 58.32 180 ILE F N 1
ATOM 11345 C CA . ILE F 1 199 ? 4.559 121.660 31.756 1.00 57.99 180 ILE F CA 1
ATOM 11346 C C . ILE F 1 199 ? 4.466 123.094 32.239 1.00 66.44 180 ILE F C 1
ATOM 11347 O O . ILE F 1 199 ? 3.671 123.415 33.120 1.00 83.93 180 ILE F O 1
ATOM 11352 N N . MET F 1 200 ? 5.300 123.954 31.667 1.00 61.81 181 MET F N 1
ATOM 11353 C CA . MET F 1 200 ? 5.402 125.332 32.129 1.00 59.60 181 MET F CA 1
ATOM 11354 C C . MET F 1 200 ? 4.172 126.155 31.747 1.00 70.92 181 MET F C 1
ATOM 11355 O O . MET F 1 200 ? 3.972 127.247 32.277 1.00 100.75 181 MET F O 1
ATOM 11360 N N . ASP F 1 201 ? 3.345 125.619 30.850 1.00 54.71 182 ASP F N 1
ATOM 11361 C CA . ASP F 1 201 ? 2.156 126.322 30.364 1.00 58.73 182 ASP F CA 1
ATOM 11362 C C . ASP F 1 201 ? 0.867 125.629 30.807 1.00 55.42 182 ASP F C 1
ATOM 11363 O O . ASP F 1 201 ? -0.195 125.872 30.234 1.00 85.40 182 ASP F O 1
ATOM 11368 N N . ILE F 1 202 ? 0.959 124.768 31.818 1.00 55.51 183 ILE F N 1
ATOM 11369 C CA . ILE F 1 202 ? -0.205 124.027 32.311 1.00 75.07 183 ILE F CA 1
ATOM 11370 C C . ILE F 1 202 ? -1.281 124.997 32.741 1.00 61.61 183 ILE F C 1
ATOM 11371 O O . ILE F 1 202 ? -2.463 124.800 32.460 1.00 43.38 183 ILE F O 1
ATOM 11376 N N . ASP F 1 203 ? -0.853 126.052 33.417 1.00 70.66 184 ASP F N 1
ATOM 11377 C CA . ASP F 1 203 ? -1.771 127.022 33.972 1.00 71.02 184 ASP F CA 1
ATOM 11378 C C . ASP F 1 203 ? -2.453 127.808 32.850 1.00 71.16 184 ASP F C 1
ATOM 11379 O O . ASP F 1 203 ? -3.681 127.872 32.774 1.00 76.20 184 ASP F O 1
ATOM 11384 N N . PHE F 1 204 ? -1.648 128.387 31.968 1.00 54.03 185 PHE F N 1
ATOM 11385 C CA . PHE F 1 204 ? -2.167 129.194 30.869 1.00 38.80 185 PHE F CA 1
ATOM 11386 C C . PHE F 1 204 ? -3.008 128.377 29.891 1.00 38.83 185 PHE F C 1
ATOM 11387 O O . PHE F 1 204 ? -4.010 128.880 29.389 1.00 58.89 185 PHE F O 1
ATOM 11395 N N . ASP F 1 205 ? -2.594 127.141 29.596 1.00 54.28 186 ASP F N 1
ATOM 11396 C CA . ASP F 1 205 ? -3.303 126.308 28.618 1.00 38.70 186 ASP F CA 1
ATOM 11397 C C . ASP F 1 205 ? -4.665 125.892 29.173 1.00 53.05 186 ASP F C 1
ATOM 11398 O O . ASP F 1 205 ? -5.651 125.791 28.433 1.00 56.09 186 ASP F O 1
ATOM 11403 N N . ARG F 1 206 ? -4.711 125.653 30.481 1.00 58.68 187 ARG F N 1
ATOM 11404 C CA . ARG F 1 206 ? -5.975 125.549 31.193 1.00 46.62 187 ARG F CA 1
ATOM 11405 C C . ARG F 1 206 ? -6.575 126.938 31.257 1.00 66.93 187 ARG F C 1
ATOM 11406 O O . ARG F 1 206 ? -5.876 127.919 31.026 1.00 105.79 187 ARG F O 1
ATOM 11414 N N . SER F 1 207 ? -7.862 127.026 31.565 1.00 75.16 188 SER F N 1
ATOM 11415 C CA . SER F 1 207 ? -8.551 128.316 31.636 1.00 119.49 188 SER F CA 1
ATOM 11416 C C . SER F 1 207 ? -8.779 128.912 30.249 1.00 124.97 188 SER F C 1
ATOM 11417 O O . SER F 1 207 ? -9.909 129.253 29.892 1.00 138.39 188 SER F O 1
ATOM 11420 N N . HIS F 1 208 ? -7.703 129.043 29.475 1.00 66.46 189 HIS F N 1
ATOM 11421 C CA . HIS F 1 208 ? -7.792 129.550 28.112 1.00 45.65 189 HIS F CA 1
ATOM 11422 C C . HIS F 1 208 ? -8.216 128.476 27.115 1.00 43.00 189 HIS F C 1
ATOM 11423 O O . HIS F 1 208 ? -8.340 128.747 25.919 1.00 51.90 189 HIS F O 1
ATOM 11430 N N . GLY F 1 209 ? -8.445 127.264 27.609 1.00 50.02 190 GLY F N 1
ATOM 11431 C CA . GLY F 1 209 ? -9.067 126.227 26.810 1.00 50.97 190 GLY F CA 1
ATOM 11432 C C . GLY F 1 209 ? -8.141 125.617 25.783 1.00 45.26 190 GLY F C 1
ATOM 11433 O O . GLY F 1 209 ? -8.597 125.011 24.816 1.00 71.11 190 GLY F O 1
ATOM 11434 N N . LEU F 1 210 ? -6.838 125.777 25.992 1.00 47.10 191 LEU F N 1
ATOM 11435 C CA . LEU F 1 210 ? -5.842 125.194 25.101 1.00 48.08 191 LEU F CA 1
ATOM 11436 C C . LEU F 1 210 ? -5.497 123.764 25.503 1.00 43.53 191 LEU F C 1
ATOM 11437 O O . LEU F 1 210 ? -5.332 123.466 26.686 1.00 51.13 191 LEU F O 1
ATOM 11442 N N . GLY F 1 211 ? -5.370 122.894 24.503 1.00 47.07 192 GLY F N 1
ATOM 11443 C CA . GLY F 1 211 ? -5.126 121.481 24.720 1.00 42.70 192 GLY F CA 1
ATOM 11444 C C . GLY F 1 211 ? -3.672 121.150 24.988 1.00 38.26 192 GLY F C 1
ATOM 11445 O O . GLY F 1 211 ? -2.785 121.564 24.246 1.00 37.88 192 GLY F O 1
ATOM 11446 N N . SER F 1 212 ? -3.444 120.392 26.059 1.00 58.73 193 SER F N 1
ATOM 11447 C CA . SER F 1 212 ? -2.117 119.908 26.436 1.00 40.19 193 SER F CA 1
ATOM 11448 C C . SER F 1 212 ? -2.296 118.605 27.178 1.00 61.89 193 SER F C 1
ATOM 11449 O O . SER F 1 212 ? -3.314 118.407 27.839 1.00 96.15 193 SER F O 1
ATOM 11452 N N . ILE F 1 213 ? -1.325 117.709 27.077 1.00 83.07 194 ILE F N 1
ATOM 11453 C CA . ILE F 1 213 ? -1.380 116.482 27.859 1.00 119.52 194 ILE F CA 1
ATOM 11454 C C . ILE F 1 213 ? -0.982 116.777 29.332 1.00 68.75 194 ILE F C 1
ATOM 11455 O O . ILE F 1 213 ? -1.571 116.196 30.250 1.00 42.88 194 ILE F O 1
ATOM 11460 N N . PRO F 1 214 ? -0.030 117.708 29.579 1.00 57.44 195 PRO F N 1
ATOM 11461 C CA . PRO F 1 214 ? 0.163 118.038 31.000 1.00 59.15 195 PRO F CA 1
ATOM 11462 C C . PRO F 1 214 ? -0.988 118.831 31.625 1.00 45.85 195 PRO F C 1
ATOM 11463 O O . PRO F 1 214 ? -1.166 118.798 32.838 1.00 68.48 195 PRO F O 1
ATOM 11467 N N . ALA F 1 215 ? -1.751 119.544 30.811 1.00 68.64 196 ALA F N 1
ATOM 11468 C CA . ALA F 1 215 ? -2.916 120.257 31.314 1.00 53.11 196 ALA F CA 1
ATOM 11469 C C . ALA F 1 215 ? -4.042 119.271 31.623 1.00 61.38 196 ALA F C 1
ATOM 11470 O O . ALA F 1 215 ? -4.988 119.586 32.350 1.00 57.00 196 ALA F O 1
ATOM 11472 N N . LEU F 1 216 ? -3.920 118.068 31.071 1.00 70.46 197 LEU F N 1
ATOM 11473 C CA . LEU F 1 216 ? -4.925 117.032 31.238 1.00 52.69 197 LEU F CA 1
ATOM 11474 C C . LEU F 1 216 ? -4.599 116.107 32.407 1.00 54.35 197 LEU F C 1
ATOM 11475 O O . LEU F 1 216 ? -5.504 115.566 33.037 1.00 78.34 197 LEU F O 1
ATOM 11480 N N . LEU F 1 217 ? -3.308 115.945 32.698 1.00 40.08 198 LEU F N 1
ATOM 11481 C CA . LEU F 1 217 ? -2.842 114.948 33.660 1.00 43.17 198 LEU F CA 1
ATOM 11482 C C . LEU F 1 217 ? -1.934 115.532 34.744 1.00 56.42 198 LEU F C 1
ATOM 11483 O O . LEU F 1 217 ? -1.510 114.817 35.653 1.00 76.22 198 LEU F O 1
ATOM 11488 N N . GLY F 1 218 ? -1.630 116.821 34.649 1.00 55.17 199 GLY F N 1
ATOM 11489 C CA . GLY F 1 218 ? -0.719 117.457 35.587 1.00 54.69 199 GLY F CA 1
ATOM 11490 C C . GLY F 1 218 ? 0.716 117.031 35.318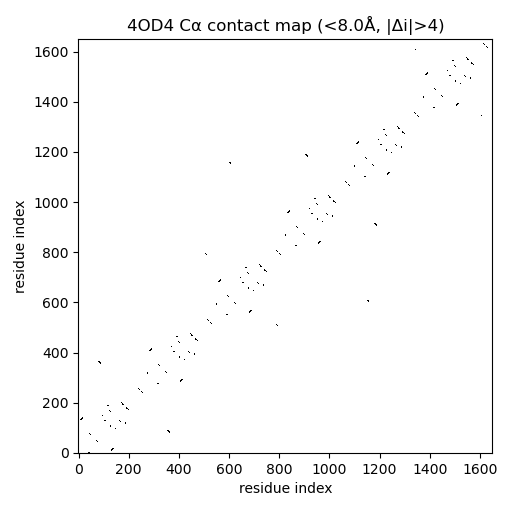 1.00 60.95 199 GLY F C 1
ATOM 11491 O O . GLY F 1 218 ? 0.944 116.118 34.518 1.00 61.55 199 GLY F O 1
ATOM 11492 N N . PRO F 1 219 ? 1.690 117.690 35.974 1.00 54.32 200 PRO F N 1
ATOM 11493 C CA . PRO F 1 219 ? 3.116 117.380 35.799 1.00 65.51 200 PRO F CA 1
ATOM 11494 C C . PRO F 1 219 ? 3.425 115.887 35.990 1.00 79.07 200 PRO F C 1
ATOM 11495 O O . PRO F 1 219 ? 3.774 115.212 35.020 1.00 88.05 200 PRO F O 1
ATOM 11499 N N . LYS F 1 220 ? 3.286 115.371 37.205 1.00 98.92 201 LYS F N 1
ATOM 11500 C CA . LYS F 1 220 ? 3.372 113.935 37.406 1.00 87.00 201 LYS F CA 1
ATOM 11501 C C . LYS F 1 220 ? 2.192 113.318 36.673 1.00 87.13 201 LYS F C 1
ATOM 11502 O O . LYS F 1 220 ? 1.048 113.432 37.112 1.00 111.91 201 LYS F O 1
ATOM 11504 N N . GLY F 1 221 ? 2.476 112.689 35.541 1.00 56.29 202 GLY F N 1
ATOM 11505 C CA . GLY F 1 221 ? 1.436 112.178 34.666 1.00 56.70 202 GLY F CA 1
ATOM 11506 C C . GLY F 1 221 ? 1.775 112.589 33.250 1.00 74.06 202 GLY F C 1
ATOM 11507 O O . GLY F 1 221 ? 1.587 111.837 32.293 1.00 81.58 202 GLY F O 1
ATOM 11508 N N . ALA F 1 222 ? 2.279 113.809 33.126 1.00 77.47 203 ALA F N 1
ATOM 11509 C CA . ALA F 1 222 ? 2.917 114.248 31.901 1.00 67.74 203 ALA F CA 1
ATOM 11510 C C . ALA F 1 222 ? 4.291 113.573 31.799 1.00 69.37 203 ALA F C 1
ATOM 11511 O O . ALA F 1 222 ? 4.622 112.955 30.784 1.00 68.98 203 ALA F O 1
ATOM 11513 N N . LEU F 1 223 ? 5.075 113.682 32.869 1.00 58.55 204 LEU F N 1
ATOM 11514 C CA . LEU F 1 223 ? 6.362 113.014 32.953 1.00 56.30 204 LEU F CA 1
ATOM 11515 C C . LEU F 1 223 ? 6.187 111.535 32.611 1.00 67.62 204 LEU F C 1
ATOM 11516 O O . LEU F 1 223 ? 7.010 110.944 31.908 1.00 72.09 204 LEU F O 1
ATOM 11521 N N . ALA F 1 224 ? 5.100 110.949 33.109 1.00 58.63 205 ALA F N 1
ATOM 11522 C CA . ALA F 1 224 ? 4.796 109.546 32.873 1.00 57.86 205 ALA F CA 1
ATOM 11523 C C . ALA F 1 224 ? 4.569 109.297 31.393 1.00 58.23 205 ALA F C 1
ATOM 11524 O O . ALA F 1 224 ? 5.258 108.485 30.776 1.00 58.67 205 ALA F O 1
ATOM 11526 N N . ALA F 1 225 ? 3.599 110.003 30.825 1.00 58.07 206 ALA F N 1
ATOM 11527 C CA . ALA F 1 225 ? 3.284 109.866 29.411 1.00 58.44 206 ALA F CA 1
ATOM 11528 C C . ALA F 1 225 ? 4.506 110.228 28.575 1.00 58.37 206 ALA F C 1
ATOM 11529 O O . ALA F 1 225 ? 4.751 109.641 27.521 1.00 70.94 206 ALA F O 1
ATOM 11531 N N . SER F 1 226 ? 5.287 111.181 29.068 1.00 66.29 207 SER F N 1
ATOM 11532 C CA . SER F 1 226 ? 6.528 111.570 28.416 1.00 67.91 207 SER F CA 1
ATOM 11533 C C . SER F 1 226 ? 7.478 110.383 28.363 1.00 58.95 207 SER F C 1
ATOM 11534 O O . SER F 1 226 ? 8.090 110.098 27.332 1.00 58.64 207 SER F O 1
ATOM 11537 N N . LEU F 1 227 ? 7.577 109.687 29.490 1.00 58.33 208 LEU F N 1
ATOM 11538 C CA . LEU F 1 227 ? 8.450 108.528 29.626 1.00 58.82 208 LEU F CA 1
ATOM 11539 C C . LEU F 1 227 ? 7.996 107.376 28.737 1.00 59.54 208 LEU F C 1
ATOM 11540 O O . LEU F 1 227 ? 8.824 106.680 28.149 1.00 60.00 208 LEU F O 1
ATOM 11545 N N . ALA F 1 228 ? 6.682 107.179 28.653 1.00 59.67 209 ALA F N 1
ATOM 11546 C CA . ALA F 1 228 ? 6.107 106.137 27.816 1.00 60.37 209 ALA F CA 1
ATOM 11547 C C . ALA F 1 228 ? 6.486 106.379 26.359 1.00 60.60 209 ALA F C 1
ATOM 11548 O O . ALA F 1 228 ? 6.959 105.469 25.672 1.00 61.21 209 ALA F O 1
ATOM 11550 N N . MET F 1 229 ? 6.289 107.612 25.898 1.00 60.14 210 MET F N 1
ATOM 11551 C CA . MET F 1 229 ? 6.666 108.006 24.544 1.00 60.33 210 MET F CA 1
ATOM 11552 C C . MET F 1 229 ? 8.146 107.736 24.301 1.00 60.51 210 MET F C 1
ATOM 11553 O O . MET F 1 229 ? 8.514 106.975 23.406 1.00 62.05 210 MET F O 1
ATOM 11558 N N . HIS F 1 230 ? 8.988 108.363 25.113 1.00 60.00 211 HIS F N 1
ATOM 11559 C CA . HIS F 1 230 ? 10.428 108.268 24.953 1.00 60.14 211 HIS F CA 1
ATOM 11560 C C . HIS F 1 230 ? 10.940 106.839 25.109 1.00 60.77 211 HIS F C 1
ATOM 11561 O O . HIS F 1 230 ? 12.004 106.502 24.593 1.00 61.14 211 HIS F O 1
ATOM 11568 N N . ALA F 1 231 ? 10.192 105.999 25.816 1.00 60.94 212 ALA F N 1
ATOM 11569 C CA . ALA F 1 231 ? 10.548 104.593 25.915 1.00 61.60 212 ALA F CA 1
ATOM 11570 C C . ALA F 1 231 ? 10.372 103.964 24.543 1.00 62.29 212 ALA F C 1
ATOM 11571 O O . ALA F 1 231 ? 11.328 103.454 23.949 1.00 62.76 212 ALA F O 1
ATOM 11573 N N . ALA F 1 232 ? 9.145 104.036 24.036 1.00 62.37 213 ALA F N 1
ATOM 11574 C CA . ALA F 1 232 ? 8.804 103.486 22.733 1.00 63.04 213 ALA F CA 1
ATOM 11575 C C . ALA F 1 232 ? 9.702 104.055 21.632 1.00 69.18 213 ALA F C 1
ATOM 11576 O O . ALA F 1 232 ? 9.903 103.422 20.593 1.00 74.89 213 ALA F O 1
ATOM 11578 N N . ALA F 1 233 ? 10.251 105.243 21.865 1.00 62.48 214 ALA F N 1
ATOM 11579 C CA . ALA F 1 233 ? 11.136 105.877 20.897 1.00 62.55 214 ALA F CA 1
ATOM 11580 C C . ALA F 1 233 ? 12.450 105.112 20.817 1.00 63.03 214 ALA F C 1
ATOM 11581 O O . ALA F 1 233 ? 12.891 104.733 19.730 1.00 72.96 214 ALA F O 1
ATOM 11583 N N . VAL F 1 234 ? 13.063 104.881 21.976 1.00 62.80 215 VAL F N 1
ATOM 11584 C CA . VAL F 1 234 ? 14.341 104.178 22.054 1.00 63.25 215 VAL F CA 1
ATOM 11585 C C . VAL F 1 234 ? 14.162 102.743 21.558 1.00 69.20 215 VAL F C 1
ATOM 11586 O O . VAL F 1 234 ? 15.071 102.165 20.950 1.00 64.70 215 VAL F O 1
ATOM 11590 N N . ALA F 1 235 ? 12.983 102.180 21.812 1.00 64.19 216 ALA F N 1
ATOM 11591 C CA . ALA F 1 235 ? 12.648 100.852 21.321 1.00 65.01 216 ALA F CA 1
ATOM 11592 C C . ALA F 1 235 ? 12.803 100.811 19.805 1.00 65.58 216 ALA F C 1
ATOM 11593 O O . ALA F 1 235 ? 13.478 99.938 19.249 1.00 66.30 216 ALA F O 1
ATOM 11595 N N . LEU F 1 236 ? 12.200 101.782 19.135 1.00 65.28 217 LEU F N 1
ATOM 11596 C CA . LEU F 1 236 ? 12.187 101.800 17.679 1.00 65.83 217 LEU F CA 1
ATOM 11597 C C . LEU F 1 236 ? 13.562 102.135 17.104 1.00 66.01 217 LEU F C 1
ATOM 11598 O O . LEU F 1 236 ? 13.982 101.535 16.117 1.00 76.37 217 LEU F O 1
ATOM 11603 N N . PHE F 1 237 ? 14.266 103.075 17.725 1.00 71.74 218 PHE F N 1
ATOM 11604 C CA . PHE F 1 237 ? 15.616 103.426 17.289 1.00 80.89 218 PHE F CA 1
ATOM 11605 C C . PHE F 1 237 ? 16.516 102.203 17.325 1.00 91.02 218 PHE F C 1
ATOM 11606 O O . PHE F 1 237 ? 17.413 102.048 16.496 1.00 96.18 218 PHE F O 1
ATOM 11614 N N . ILE F 1 238 ? 16.256 101.331 18.289 1.00 80.37 219 ILE F N 1
ATOM 11615 C CA . ILE F 1 238 ? 17.023 100.113 18.446 1.00 91.16 219 ILE F CA 1
ATOM 11616 C C . ILE F 1 238 ? 16.583 99.098 17.414 1.00 106.70 219 ILE F C 1
ATOM 11617 O O . ILE F 1 238 ? 17.411 98.510 16.715 1.00 103.48 219 ILE F O 1
ATOM 11622 N N . ALA F 1 239 ? 15.274 98.889 17.335 1.00 67.81 220 ALA F N 1
ATOM 11623 C CA . ALA F 1 239 ? 14.705 97.913 16.414 1.00 88.60 220 ALA F CA 1
ATOM 11624 C C . ALA F 1 239 ? 15.116 98.202 14.967 1.00 94.40 220 ALA F C 1
ATOM 11625 O O . ALA F 1 239 ? 15.155 97.300 14.123 1.00 82.59 220 ALA F O 1
ATOM 11627 N N . GLY F 1 240 ? 15.440 99.462 14.695 1.00 127.92 221 GLY F N 1
ATOM 11628 C CA . GLY F 1 240 ? 15.856 99.878 13.371 1.00 124.52 221 GLY F CA 1
ATOM 11629 C C . GLY F 1 240 ? 17.222 99.339 12.998 1.00 123.43 221 GLY F C 1
ATOM 11630 O O . GLY F 1 240 ? 17.555 99.249 11.819 1.00 139.63 221 GLY F O 1
ATOM 11631 N N . VAL F 1 241 ? 18.019 98.982 14.001 1.00 80.85 222 VAL F N 1
ATOM 11632 C CA . VAL F 1 241 ? 19.342 98.421 13.756 1.00 81.54 222 VAL F CA 1
ATOM 11633 C C . VAL F 1 241 ? 19.203 97.037 13.130 1.00 101.56 222 VAL F C 1
ATOM 11634 O O . VAL F 1 241 ? 19.689 96.805 12.025 1.00 83.86 222 VAL F O 1
ATOM 11638 N N . GLU F 1 242 ? 18.540 96.121 13.832 1.00 134.62 223 GLU F N 1
ATOM 11639 C CA . GLU F 1 242 ? 18.350 94.766 13.322 1.00 143.99 223 GLU F CA 1
ATOM 11640 C C . GLU F 1 242 ? 17.603 94.801 11.994 1.00 130.35 223 GLU F C 1
ATOM 11641 O O . GLU F 1 242 ? 17.936 94.065 11.066 1.00 156.14 223 GLU F O 1
ATOM 11647 N N . ALA F 1 243 ? 16.601 95.670 11.906 1.00 79.94 224 ALA F N 1
ATOM 11648 C CA . ALA F 1 243 ? 15.730 95.726 10.732 1.00 95.60 224 ALA F CA 1
ATOM 11649 C C . ALA F 1 243 ? 16.429 96.318 9.504 1.00 97.83 224 ALA F C 1
ATOM 11650 O O . ALA F 1 243 ? 16.600 95.640 8.490 1.00 111.76 224 ALA F O 1
ATOM 11652 N N . TYR F 1 244 ? 16.833 97.580 9.597 1.00 94.45 225 TYR F N 1
ATOM 11653 C CA . TYR F 1 244 ? 17.461 98.269 8.472 1.00 92.81 225 TYR F CA 1
ATOM 11654 C C . TYR F 1 244 ? 18.977 98.022 8.429 1.00 87.55 225 TYR F C 1
ATOM 11655 O O . TYR F 1 244 ? 19.733 98.844 7.919 1.00 103.98 225 TYR F O 1
ATOM 11664 N N . GLY F 1 245 ? 19.414 96.880 8.953 1.00 96.89 226 GLY F N 1
ATOM 11665 C CA . GLY F 1 245 ? 20.806 96.481 8.858 1.00 88.46 226 GLY F CA 1
ATOM 11666 C C . GLY F 1 245 ? 21.722 97.346 9.697 1.00 100.24 226 GLY F C 1
ATOM 11667 O O . GLY F 1 245 ? 22.151 96.940 10.776 1.00 107.72 226 GLY F O 1
ATOM 11668 N N . LEU F 1 246 ? 22.023 98.541 9.198 1.00 117.04 227 LEU F N 1
ATOM 11669 C CA . LEU F 1 246 ? 22.907 99.477 9.888 1.00 128.04 227 LEU F CA 1
ATOM 11670 C C . LEU F 1 246 ? 24.286 98.880 10.143 1.00 125.46 227 LEU F C 1
ATOM 11671 O O . LEU F 1 246 ? 24.541 97.718 9.837 1.00 143.87 227 LEU F O 1
ATOM 11676 N N . GLY F 1 247 ? 25.177 99.690 10.704 1.00 89.40 228 GLY F N 1
ATOM 11677 C CA . GLY F 1 247 ? 26.546 99.275 10.926 1.00 86.73 228 GLY F CA 1
ATOM 11678 C C . GLY F 1 247 ? 27.111 99.838 12.208 1.00 95.43 228 GLY F C 1
ATOM 11679 O O . GLY F 1 247 ? 26.368 100.264 13.089 1.00 124.99 228 GLY F O 1
ATOM 11680 N N . ALA F 1 248 ? 28.436 99.843 12.300 1.00 161.22 229 ALA F N 1
ATOM 11681 C CA . ALA F 1 248 ? 29.132 100.241 13.516 1.00 166.11 229 ALA F CA 1
ATOM 11682 C C . ALA F 1 248 ? 28.764 101.659 13.933 1.00 161.68 229 ALA F C 1
ATOM 11683 O O . ALA F 1 248 ? 28.118 101.868 14.961 1.00 159.04 229 ALA F O 1
ATOM 11685 N N . ILE F 1 249 ? 29.168 102.623 13.115 1.00 147.01 230 ILE F N 1
ATOM 11686 C CA . ILE F 1 249 ? 28.975 104.034 13.424 1.00 149.19 230 ILE F CA 1
ATOM 11687 C C . ILE F 1 249 ? 27.497 104.337 13.679 1.00 148.88 230 ILE F C 1
ATOM 11688 O O . ILE F 1 249 ? 27.161 105.080 14.603 1.00 135.59 230 ILE F O 1
ATOM 11693 N N . ALA F 1 250 ? 26.621 103.740 12.874 1.00 142.59 231 ALA F N 1
ATOM 11694 C CA . ALA F 1 250 ? 25.183 103.958 13.003 1.00 127.77 231 ALA F CA 1
ATOM 11695 C C . ALA F 1 250 ? 24.673 103.402 14.328 1.00 136.33 231 ALA F C 1
ATOM 11696 O O . ALA F 1 250 ? 23.861 104.034 15.005 1.00 132.06 231 ALA F O 1
ATOM 11698 N N . THR F 1 251 ? 25.164 102.223 14.698 1.00 141.19 232 THR F N 1
ATOM 11699 C CA . THR F 1 251 ? 24.751 101.581 15.940 1.00 135.62 232 THR F CA 1
ATOM 11700 C C . THR F 1 251 ? 25.293 102.355 17.137 1.00 137.77 232 THR F C 1
ATOM 11701 O O . THR F 1 251 ? 24.630 102.456 18.169 1.00 134.47 232 THR F O 1
ATOM 11705 N N . VAL F 1 252 ? 26.498 102.898 16.996 1.00 87.91 233 VAL F N 1
ATOM 11706 C CA . VAL F 1 252 ? 27.064 103.763 18.026 1.00 98.83 233 VAL F CA 1
ATOM 11707 C C . VAL F 1 252 ? 26.181 105.000 18.198 1.00 100.26 233 VAL F C 1
ATOM 11708 O O . VAL F 1 252 ? 25.851 105.392 19.319 1.00 79.85 233 VAL F O 1
ATOM 11712 N N . SER F 1 253 ? 25.804 105.608 17.078 1.00 74.85 234 SER F N 1
ATOM 11713 C CA . SER F 1 253 ? 24.942 106.782 17.096 1.00 91.15 234 SER F CA 1
ATOM 11714 C C . SER F 1 253 ? 23.595 106.442 17.709 1.00 94.12 234 SER F C 1
ATOM 11715 O O . SER F 1 253 ? 23.098 107.169 18.563 1.00 83.52 234 SER F O 1
ATOM 11718 N N . THR F 1 254 ? 23.014 105.332 17.264 1.00 102.14 235 THR F N 1
ATOM 11719 C CA . THR F 1 254 ? 21.744 104.840 17.797 1.00 100.93 235 THR F CA 1
ATOM 11720 C C . THR F 1 254 ? 21.794 104.727 19.320 1.00 105.77 235 THR F C 1
ATOM 11721 O O . THR F 1 254 ? 20.807 104.997 20.003 1.00 95.52 235 THR F O 1
ATOM 11725 N N . ALA F 1 255 ? 22.950 104.342 19.849 1.00 104.39 236 ALA F N 1
ATOM 11726 C CA . ALA F 1 255 ? 23.111 104.177 21.287 1.00 100.24 236 ALA F CA 1
ATOM 11727 C C . ALA F 1 255 ? 23.231 105.539 21.972 1.00 94.83 236 ALA F C 1
ATOM 11728 O O . ALA F 1 255 ? 22.651 105.763 23.035 1.00 92.99 236 ALA F O 1
ATOM 11730 N N . LEU F 1 256 ? 23.972 106.449 21.352 1.00 72.77 237 LEU F N 1
ATOM 11731 C CA . LEU F 1 256 ? 24.167 107.779 21.911 1.00 78.76 237 LEU F CA 1
ATOM 11732 C C . LEU F 1 256 ? 22.850 108.545 21.987 1.00 81.73 237 LEU F C 1
ATOM 11733 O O . LEU F 1 256 ? 22.569 109.184 22.997 1.00 91.30 237 LEU F O 1
ATOM 11738 N N . THR F 1 257 ? 22.046 108.486 20.928 1.00 83.11 238 THR F N 1
ATOM 11739 C CA . THR F 1 257 ? 20.768 109.190 20.920 1.00 99.92 238 THR F CA 1
ATOM 11740 C C . THR F 1 257 ? 19.885 108.577 21.992 1.00 109.84 238 THR F C 1
ATOM 11741 O O . THR F 1 257 ? 19.209 109.290 22.738 1.00 115.95 238 THR F O 1
ATOM 11745 N N . ALA F 1 258 ? 19.909 107.250 22.076 1.00 64.73 239 ALA F N 1
ATOM 11746 C CA . ALA F 1 258 ? 19.158 106.539 23.102 1.00 64.53 239 ALA F CA 1
ATOM 11747 C C . ALA F 1 258 ? 19.651 106.982 24.472 1.00 66.61 239 ALA F C 1
ATOM 11748 O O . ALA F 1 258 ? 18.879 107.063 25.424 1.00 67.89 239 ALA F O 1
ATOM 11750 N N . LEU F 1 259 ? 20.942 107.293 24.552 1.00 80.08 240 LEU F N 1
ATOM 11751 C CA . LEU F 1 259 ? 21.555 107.748 25.794 1.00 78.67 240 LEU F CA 1
ATOM 11752 C C . LEU F 1 259 ? 21.009 109.104 26.203 1.00 82.33 240 LEU F C 1
ATOM 11753 O O . LEU F 1 259 ? 20.615 109.294 27.347 1.00 92.43 240 LEU F O 1
ATOM 11758 N N . VAL F 1 260 ? 20.998 110.043 25.258 1.00 70.93 241 VAL F N 1
ATOM 11759 C CA . VAL F 1 260 ? 20.533 111.405 25.511 1.00 74.90 241 VAL F CA 1
ATOM 11760 C C . VAL F 1 260 ? 19.071 111.396 25.951 1.00 79.85 241 VAL F C 1
ATOM 11761 O O . VAL F 1 260 ? 18.715 112.019 26.951 1.00 67.17 241 VAL F O 1
ATOM 11765 N N . ILE F 1 261 ? 18.235 110.678 25.204 1.00 72.56 242 ILE F N 1
ATOM 11766 C CA . ILE F 1 261 ? 16.800 110.593 25.485 1.00 98.67 242 ILE F CA 1
ATOM 11767 C C . ILE F 1 261 ? 16.539 110.201 26.939 1.00 91.97 242 ILE F C 1
ATOM 11768 O O . ILE F 1 261 ? 15.492 110.506 27.507 1.00 100.09 242 ILE F O 1
ATOM 11773 N N . ILE F 1 262 ? 17.504 109.529 27.545 1.00 59.77 243 ILE F N 1
ATOM 11774 C CA . ILE F 1 262 ? 17.369 109.090 28.928 1.00 63.73 243 ILE F CA 1
ATOM 11775 C C . ILE F 1 262 ? 17.698 110.227 29.898 1.00 58.99 243 ILE F C 1
ATOM 11776 O O . ILE F 1 262 ? 17.121 110.306 30.975 1.00 58.63 243 ILE F O 1
ATOM 11781 N N . LEU F 1 263 ? 18.609 111.111 29.511 1.00 58.92 244 LEU F N 1
ATOM 11782 C CA . LEU F 1 263 ? 18.957 112.249 30.351 1.00 62.41 244 LEU F CA 1
ATOM 11783 C C . LEU F 1 263 ? 17.855 113.306 30.353 1.00 77.80 244 LEU F C 1
ATOM 11784 O O . LEU F 1 263 ? 17.573 113.913 31.388 1.00 84.96 244 LEU F O 1
ATOM 11789 N N . VAL F 1 264 ? 17.238 113.528 29.197 1.00 59.18 245 VAL F N 1
ATOM 11790 C CA . VAL F 1 264 ? 16.176 114.517 29.103 1.00 77.78 245 VAL F CA 1
ATOM 11791 C C . VAL F 1 264 ? 15.045 114.051 30.011 1.00 96.77 245 VAL F C 1
ATOM 11792 O O . VAL F 1 264 ? 14.403 114.858 30.678 1.00 121.30 245 VAL F O 1
ATOM 11796 N N . GLN F 1 265 ? 14.824 112.742 30.046 1.00 57.47 246 GLN F N 1
ATOM 11797 C CA . GLN F 1 265 ? 13.882 112.156 30.983 1.00 57.39 246 GLN F CA 1
ATOM 11798 C C . GLN F 1 265 ? 14.396 112.353 32.399 1.00 57.13 246 GLN F C 1
ATOM 11799 O O . GLN F 1 265 ? 13.701 112.880 33.260 1.00 56.70 246 GLN F O 1
ATOM 11805 N N . ALA F 1 266 ? 15.631 111.928 32.625 1.00 61.60 247 ALA F N 1
ATOM 11806 C CA . ALA F 1 266 ? 16.256 111.999 33.938 1.00 64.46 247 ALA F CA 1
ATOM 11807 C C . ALA F 1 266 ? 16.205 113.416 34.506 1.00 76.10 247 ALA F C 1
ATOM 11808 O O . ALA F 1 266 ? 15.657 113.645 35.587 1.00 74.82 247 ALA F O 1
ATOM 11810 N N . MET F 1 267 ? 16.765 114.361 33.759 1.00 81.29 248 MET F N 1
ATOM 11811 C CA . MET F 1 267 ? 16.814 115.758 34.173 1.00 73.92 248 MET F CA 1
ATOM 11812 C C . MET F 1 267 ? 15.417 116.350 34.382 1.00 71.09 248 MET F C 1
ATOM 11813 O O . MET F 1 267 ? 15.242 117.247 35.206 1.00 79.53 248 MET F O 1
ATOM 11818 N N . ALA F 1 268 ? 14.436 115.839 33.639 1.00 57.66 249 ALA F N 1
ATOM 11819 C CA . ALA F 1 268 ? 13.060 116.328 33.711 1.00 55.28 249 ALA F CA 1
ATOM 11820 C C . ALA F 1 268 ? 12.341 115.792 34.941 1.00 55.22 249 ALA F C 1
ATOM 11821 O O . ALA F 1 268 ? 11.566 116.504 35.569 1.00 76.57 249 ALA F O 1
ATOM 11823 N N . TRP F 1 269 ? 12.582 114.532 35.277 1.00 60.47 250 TRP F N 1
ATOM 11824 C CA . TRP F 1 269 ? 12.026 113.956 36.497 1.00 66.17 250 TRP F CA 1
ATOM 11825 C C . TRP F 1 269 ? 12.680 114.576 37.730 1.00 58.30 250 TRP F C 1
ATOM 11826 O O . TRP F 1 269 ? 12.113 114.541 38.824 1.00 61.94 250 TRP F O 1
ATOM 11837 N N . LEU F 1 270 ? 13.877 115.132 37.554 1.00 55.38 251 LEU F N 1
ATOM 11838 C CA . LEU F 1 270 ? 14.538 115.904 38.607 1.00 59.48 251 LEU F CA 1
ATOM 11839 C C . LEU F 1 270 ? 14.142 117.381 38.536 1.00 77.03 251 LEU F C 1
ATOM 11840 O O . LEU F 1 270 ? 14.955 118.259 38.835 1.00 57.25 251 LEU F O 1
ATOM 11845 N N . GLY F 1 271 ? 12.895 117.652 38.148 1.00 90.35 252 GLY F N 1
ATOM 11846 C CA . GLY F 1 271 ? 12.464 119.010 37.865 1.00 68.81 252 GLY F CA 1
ATOM 11847 C C . GLY F 1 271 ? 13.310 119.509 36.721 1.00 80.30 252 GLY F C 1
ATOM 11848 O O . GLY F 1 271 ? 13.219 118.965 35.627 1.00 125.72 252 GLY F O 1
ATOM 11849 N N . ARG F 1 272 ? 14.115 120.536 36.980 1.00 75.90 253 ARG F N 1
ATOM 11850 C CA . ARG F 1 272 ? 15.224 120.934 36.104 1.00 110.34 253 ARG F CA 1
ATOM 11851 C C . ARG F 1 272 ? 14.975 120.669 34.600 1.00 99.46 253 ARG F C 1
ATOM 11852 O O . ARG F 1 272 ? 15.722 119.935 33.950 1.00 70.35 253 ARG F O 1
ATOM 11860 N N . VAL F 1 273 ? 13.923 121.283 34.062 1.00 82.85 254 VAL F N 1
ATOM 11861 C CA . VAL F 1 273 ? 13.399 120.931 32.741 1.00 55.62 254 VAL F CA 1
ATOM 11862 C C . VAL F 1 273 ? 13.976 121.739 31.579 1.00 72.47 254 VAL F C 1
ATOM 11863 O O . VAL F 1 273 ? 13.891 121.318 30.424 1.00 67.71 254 VAL F O 1
ATOM 11867 N N . LYS F 1 274 ? 14.521 122.913 31.869 1.00 85.41 255 LYS F N 1
ATOM 11868 C CA . LYS F 1 274 ? 15.032 123.782 30.815 1.00 75.89 255 LYS F CA 1
ATOM 11869 C C . LYS F 1 274 ? 16.247 123.148 30.164 1.00 78.41 255 LYS F C 1
ATOM 11870 O O . LYS F 1 274 ? 16.350 123.090 28.938 1.00 108.06 255 LYS F O 1
ATOM 11876 N N . GLU F 1 275 ? 17.163 122.663 30.991 1.00 74.24 256 GLU F N 1
ATOM 11877 C CA . GLU F 1 275 ? 18.357 122.002 30.486 1.00 83.14 256 GLU F CA 1
ATOM 11878 C C . GLU F 1 275 ? 17.990 120.647 29.880 1.00 93.54 256 GLU F C 1
ATOM 11879 O O . GLU F 1 275 ? 18.668 120.166 28.974 1.00 106.35 256 GLU F O 1
ATOM 11885 N N . SER F 1 276 ? 16.910 120.043 30.371 1.00 73.08 257 SER F N 1
ATOM 11886 C CA . SER F 1 276 ? 16.396 118.800 29.799 1.00 68.90 257 SER F CA 1
ATOM 11887 C C . SER F 1 276 ? 15.927 119.028 28.365 1.00 61.65 257 SER F C 1
ATOM 11888 O O . SER F 1 276 ? 16.304 118.303 27.448 1.00 77.62 257 SER F O 1
ATOM 11891 N N . PHE F 1 277 ? 15.097 120.047 28.183 1.00 78.96 258 PHE F N 1
ATOM 11892 C CA . PHE F 1 277 ? 14.631 120.429 26.860 1.00 66.05 258 PHE F CA 1
ATOM 11893 C C . PHE F 1 277 ? 15.825 120.801 25.987 1.00 61.29 258 PHE F C 1
ATOM 11894 O O . PHE F 1 277 ? 15.984 120.277 24.890 1.00 56.36 258 PHE F O 1
ATOM 11902 N N . ASN F 1 278 ? 16.672 121.690 26.497 1.00 80.99 259 ASN F N 1
ATOM 11903 C CA . ASN F 1 278 ? 17.829 122.188 25.760 1.00 89.23 259 ASN F CA 1
ATOM 11904 C C . ASN F 1 278 ? 18.783 121.043 25.356 1.00 88.42 259 ASN F C 1
ATOM 11905 O O . ASN F 1 278 ? 19.553 121.160 24.398 1.00 60.90 259 ASN F O 1
ATOM 11910 N N . LEU F 1 279 ? 18.704 119.924 26.069 1.00 83.80 260 LEU F N 1
ATOM 11911 C CA . LEU F 1 279 ? 19.602 118.797 25.827 1.00 86.21 260 LEU F CA 1
ATOM 11912 C C . LEU F 1 279 ? 19.323 118.081 24.507 1.00 90.09 260 LEU F C 1
ATOM 11913 O O . LEU F 1 279 ? 20.218 117.469 23.932 1.00 89.96 260 LEU F O 1
ATOM 11918 N N . ASN F 1 280 ? 18.084 118.156 24.033 1.00 65.38 261 ASN F N 1
ATOM 11919 C CA . ASN F 1 280 ? 17.662 117.395 22.863 1.00 65.89 261 ASN F CA 1
ATOM 11920 C C . ASN F 1 280 ? 18.400 117.777 21.575 1.00 82.04 261 ASN F C 1
ATOM 11921 O O . ASN F 1 280 ? 18.252 117.096 20.559 1.00 81.49 261 ASN F O 1
ATOM 11926 N N . LEU F 1 281 ? 19.202 118.842 21.611 1.00 74.31 262 LEU F N 1
ATOM 11927 C CA . LEU F 1 281 ? 19.933 119.280 20.419 1.00 99.53 262 LEU F CA 1
ATOM 11928 C C . LEU F 1 281 ? 21.094 118.353 20.085 1.00 96.74 262 LEU F C 1
ATOM 11929 O O . LEU F 1 281 ? 21.722 118.491 19.037 1.00 93.93 262 LEU F O 1
ATOM 11934 N N . ALA F 1 282 ? 21.374 117.408 20.974 1.00 92.61 263 ALA F N 1
ATOM 11935 C CA . ALA F 1 282 ? 22.451 116.458 20.755 1.00 93.52 263 ALA F CA 1
ATOM 11936 C C . ALA F 1 282 ? 22.049 115.471 19.673 1.00 97.20 263 ALA F C 1
ATOM 11937 O O . ALA F 1 282 ? 22.879 115.051 18.869 1.00 95.90 263 ALA F O 1
ATOM 11939 N N . VAL F 1 283 ? 20.766 115.120 19.648 1.00 78.21 264 VAL F N 1
ATOM 11940 C CA . VAL F 1 283 ? 20.281 114.053 18.777 1.00 91.66 264 VAL F CA 1
ATOM 11941 C C . VAL F 1 283 ? 20.530 114.384 17.295 1.00 88.86 264 VAL F C 1
ATOM 11942 O O . VAL F 1 283 ? 21.094 113.563 16.571 1.00 82.80 264 VAL F O 1
ATOM 11946 N N . PRO F 1 284 ? 20.132 115.585 16.837 1.00 86.27 265 PRO F N 1
ATOM 11947 C CA . PRO F 1 284 ? 20.487 115.960 15.462 1.00 98.31 265 PRO F CA 1
ATOM 11948 C C . PRO F 1 284 ? 21.996 115.930 15.209 1.00 86.34 265 PRO F C 1
ATOM 11949 O O . PRO F 1 284 ? 22.443 115.396 14.192 1.00 72.10 265 PRO F O 1
ATOM 11953 N N . ILE F 1 285 ? 22.762 116.492 16.139 1.00 80.17 266 ILE F N 1
ATOM 11954 C CA . ILE F 1 285 ? 24.213 116.593 16.005 1.00 100.48 266 ILE F CA 1
ATOM 11955 C C . ILE F 1 285 ? 24.858 115.211 15.959 1.00 99.69 266 ILE F C 1
ATOM 11956 O O . ILE F 1 285 ? 25.740 114.945 15.139 1.00 88.37 266 ILE F O 1
ATOM 11961 N N . ILE F 1 286 ? 24.413 114.334 16.848 1.00 78.45 267 ILE F N 1
ATOM 11962 C CA . ILE F 1 286 ? 24.901 112.966 16.882 1.00 79.10 267 ILE F CA 1
ATOM 11963 C C . ILE F 1 286 ? 24.611 112.293 15.545 1.00 89.54 267 ILE F C 1
ATOM 11964 O O . ILE F 1 286 ? 25.503 111.717 14.921 1.00 107.42 267 ILE F O 1
ATOM 11969 N N . ILE F 1 287 ? 23.360 112.383 15.106 1.00 75.92 268 ILE F N 1
ATOM 11970 C CA . ILE F 1 287 ? 22.941 111.774 13.853 1.00 94.59 268 ILE F CA 1
ATOM 11971 C C . ILE F 1 287 ? 23.732 112.367 12.698 1.00 101.31 268 ILE F C 1
ATOM 11972 O O . ILE F 1 287 ? 24.298 111.635 11.889 1.00 95.15 268 ILE F O 1
ATOM 11977 N N . GLY F 1 288 ? 23.768 113.694 12.633 1.00 77.69 269 GLY F N 1
ATOM 11978 C CA . GLY F 1 288 ? 24.440 114.388 11.552 1.00 78.78 269 GLY F CA 1
ATOM 11979 C C . GLY F 1 288 ? 25.907 114.028 11.478 1.00 84.71 269 GLY F C 1
ATOM 11980 O O . GLY F 1 288 ? 26.424 113.708 10.408 1.00 96.11 269 GLY F O 1
ATOM 11981 N N . ALA F 1 289 ? 26.580 114.079 12.621 1.00 104.39 270 ALA F N 1
ATOM 11982 C CA . ALA F 1 289 ? 27.982 113.696 12.692 1.00 115.61 270 ALA F CA 1
ATOM 11983 C C . ALA F 1 289 ? 28.147 112.230 12.295 1.00 118.92 270 ALA F C 1
ATOM 11984 O O . ALA F 1 289 ? 29.079 111.882 11.570 1.00 112.26 270 ALA F O 1
ATOM 11986 N N . GLY F 1 290 ? 27.225 111.384 12.752 1.00 114.92 271 GLY F N 1
ATOM 11987 C CA . GLY F 1 290 ? 27.268 109.960 12.461 1.00 107.50 271 GLY F CA 1
ATOM 11988 C C . GLY F 1 290 ? 27.240 109.674 10.971 1.00 110.69 271 GLY F C 1
ATOM 11989 O O . GLY F 1 290 ? 27.934 108.784 10.483 1.00 113.85 271 GLY F O 1
ATOM 11990 N N . ILE F 1 291 ? 26.435 110.440 10.245 1.00 95.27 272 ILE F N 1
ATOM 11991 C CA . ILE F 1 291 ? 26.350 110.307 8.795 1.00 103.34 272 ILE F CA 1
ATOM 11992 C C . ILE F 1 291 ? 27.657 110.743 8.148 1.00 100.90 272 ILE F C 1
ATOM 11993 O O . ILE F 1 291 ? 28.183 110.057 7.275 1.00 98.49 272 ILE F O 1
ATOM 11998 N N . ILE F 1 292 ? 28.168 111.891 8.581 1.00 116.84 273 ILE F N 1
ATOM 11999 C CA . ILE F 1 292 ? 29.368 112.478 7.996 1.00 127.49 273 ILE F CA 1
ATOM 12000 C C . ILE F 1 292 ? 30.574 111.557 8.146 1.00 140.86 273 ILE F C 1
ATOM 12001 O O . ILE F 1 292 ? 31.403 111.449 7.241 1.00 161.20 273 ILE F O 1
ATOM 12006 N N . VAL F 1 293 ? 30.671 110.902 9.294 1.00 99.58 274 VAL F N 1
ATOM 12007 C CA . VAL F 1 293 ? 31.777 109.993 9.557 1.00 99.83 274 VAL F CA 1
ATOM 12008 C C . VAL F 1 293 ? 31.598 108.697 8.775 1.00 119.50 274 VAL F C 1
ATOM 12009 O O . VAL F 1 293 ? 32.575 108.104 8.322 1.00 148.28 274 VAL F O 1
ATOM 12013 N N . ASP F 1 294 ? 30.350 108.263 8.618 1.00 113.89 275 ASP F N 1
ATOM 12014 C CA . ASP F 1 294 ? 30.051 107.026 7.898 1.00 119.28 275 ASP F CA 1
ATOM 12015 C C . ASP F 1 294 ? 30.418 107.135 6.418 1.00 143.31 275 ASP F C 1
ATOM 12016 O O . ASP F 1 294 ? 30.872 106.164 5.810 1.00 157.88 275 ASP F O 1
ATOM 12021 N N . MET F 1 295 ? 30.218 108.317 5.842 1.00 140.43 276 MET F N 1
ATOM 12022 C CA . MET F 1 295 ? 30.580 108.563 4.450 1.00 136.31 276 MET F CA 1
ATOM 12023 C C . MET F 1 295 ? 32.092 108.464 4.256 1.00 165.62 276 MET F C 1
ATOM 12024 O O . MET F 1 295 ? 32.566 107.999 3.219 1.00 192.20 276 MET F O 1
ATOM 12029 N N . LEU F 1 296 ? 32.840 108.900 5.265 1.00 168.75 277 LEU F N 1
ATOM 12030 C CA . LEU F 1 296 ? 34.299 108.848 5.235 1.00 154.78 277 LEU F CA 1
ATOM 12031 C C . LEU F 1 296 ? 34.829 107.537 5.817 1.00 139.23 277 LEU F C 1
ATOM 12032 O O . LEU F 1 296 ? 34.531 106.452 5.317 1.00 127.55 277 LEU F O 1
#

B-factor: mean 76.21, std 28.36, range [13.01, 217.1]

Nearest PDB structures (foldseek):
  4od4-assembly1_A  TM=1.004E+00  e=9.238E-37  Aeropyrum pernix K1
  7bpu-assembly2_B  TM=7.020E-01  e=1.630E-08  Methanocaldococcus jannaschii DSM 2661
  8djm-assembly1_B  TM=6.606E-01  e=1.127E-04  Cricetulus griseus
  8j8k-assembly1_A  TM=6.036E-01  e=3.447E-03  Mycobacterium tuberculosis H37Rv
  4od4-assembly1_A  TM=1.004E+00  e=1.115E-36  Aeropyrum pernix K1

Solvent-accessible surface area: 70434 Å² total; per-residue (Å²): 109,13,48,91,64,104,7,106,69,13,37,12,4,3,56,17,0,0,82,43,1,223,65,92,65,80,143,62,11,15,104,30,6,21,34,12,8,35,0,5,44,16,0,1,53,2,39,32,13,20,18,4,19,75,15,8,133,107,7,98,95,3,45,164,77,31,10,34,108,56,73,28,51,85,161,97,2,122,20,40,12,44,0,0,16,9,36,18,68,4,4,4,7,72,14,11,51,24,8,54,103,28,0,72,110,6,18,46,38,3,38,67,37,1,74,2,43,90,149,68,48,64,10,4,64,38,43,0,85,4,23,0,8,7,0,26,20,2,0,6,4,0,0,14,73,71,33,82,53,71,37,56,0,66,211,11,5,1,118,48,20,21,40,0,3,13,41,8,7,0,0,28,25,0,2,70,11,33,98,18,20,126,26,15,115,108,85,65,15,16,6,18,0,12,105,84,12,67,86,19,0,18,48,24,0,80,64,27,3,56,44,0,21,57,41,7,84,38,0,27,139,60,70,45,55,39,82,60,35,58,87,14,14,57,76,5,13,110,18,0,98,78,0,6,45,37,4,122,130,41,146,46,152,67,0,77,98,60,4,85,29,0,7,102,30,23,15,49,11,32,105,82,95,149,176,108,13,47,91,63,104,6,104,70,13,37,13,4,3,57,15,0,0,84,42,1,223,68,93,64,80,139,61,12,16,105,31,5,22,33,12,10,34,0,6,44,15,0,1,52,1,39,32,13,21,17,4,18,74,16,7,135,104,7,99,95,2,46,163,78,32,8,35,108,56,72,27,53,82,159,97,3,123,16,39,12,43,0,0,15,8,36,17,68,4,4,4,7,69,15,11,53,27,8,57,103,26,0,72,111,5,18,46,39,3,39,67,37,0,73,1,44,90,149,70,50,65,10,3,62,40,42,0,85,5,24,1,8,6,0,25,21,2,0,7,4,0,0,14,72,70,35,83,54,72,36,59,0,64,208,10,5,1,119,49,20,21,40,0,3,14,42,8,6,0,0,30,25,0,2,67,12,32,98,18,19,124,26,16,116,111,86,64,13,16,7,18,0,12,108,84,12,67,82,20,0,18,48,26,0,31,63,27,2,33,42,0,2,56,40,6,14,38,0,20,110,60,70,46,53,39,83,60,36,31,75,13,11,2,65,4,5,62,16,0,15,77,0,0,18,40,3,34,90,42,148,46,152,68,0,76,99,59,5,83,30,0,8,102,29,24,16,49,11,33,106,82,95,151,175,109,13,48,91,65,105,6,105,71,12,37,12,3,2,55,16,0,0,83,43,1,221,68,92,65,78,141,62,11,16,104,29,5,23,34,12,9,35,0,6,45,26,0,1,53,1,39,32,12,20,17,4,18,50,16,8,50,26,7,92,95,2,43,162,78,33,9,35,108,56,72,28,51,81,207,96,2,124,53,54,14,63,39,0,15,53,66,19,79,53,3,4,48,127,16,12,98,34,8,85,104,26,0,73,110,6,18,45,37,3,37,67,37,1,74,2,41,90,150,69,50,65,10,4,63,40,42,0,86,5,22,1,8,7,0,24,19,2,0,6,4,0,0,15,74,69,33,82,53,74,37,55,0,65,210,10,6,1,117,50,20,22,40,0,3,14,41,8,6,0,0,30,26,0,2,66,12,33,96,17,20,127,25,16,116,109,76,65,13,17,7,18,0,12,106,84,12,68,85,19,0,18,49,25,0,81,64,26,2,56,42,0,22,56,40,6,78,37,0,27,140,60,72,46,55,39,81,61,37,40,38,15,15,8,26,5,2,4,17,0,51,13,0,7,5,10,3,74,11,41,97,46,152,68,0,79,98,55,5,84,30,0,7,100,29,22,16,48,11,32,105,82,95,150,178,108,13,48,91,64,105,7,104,71,13,38,12,3,2,58,17,0,0,82,44,1,224,69,93,66,79,140,62,11,16,106,29,6,23,34,12,8,34,0,6,46,19,0,2,51,2,40,32,12,21,18,4,18,76,15,9,134,107,7,98,95,2,45,162,79,32,9,36,109,54,72,28,52,83,151,94,3,122,20,42,13,39,0,0,16,6,41,19,64,6,3,4,6,79,15,11,45,19,8,51,103,27,0,72,111,6,18,45,38,3,38,68,38,0,72,1,40,91,148,66,50,65,11,3,63,39,42,0,87,5,25,1,8,6,1,26,20,2,0,6,4,0,0,14,71,70,34,80,54,72,36,57,0,66,210,10,6,2,119,50,20,21,41,0,4,14,40,8,5,0,0,29,26,0,2,67,12,33,98,18,19,124,26,16,115,108,84,65,13,16,6,17,0,12,104,84,12,67,85,19,0,18,49,24,0,81,63,27,2,55,42,0,22,56,41,6,84,37,0,27,140,59,70,46,55,39,81,60,35,57,86,14,15,57,76,5,13,111,18,0,98,78,0,6,46,37,3,122,130,41,147,45,152,67,0,79,98,59,5,86,30,0,7,102,30,23,16,49,11,33,107,83,94,150,176,109,14,48,91,64,105,6,105,68,13,36,14,3,2,56,16,0,0,84,43,1,223,67,93,65,79,142,62,10,15,104,29,6,22,34,13,9,35,0,5,45,18,0,2,54,1,39,31,14,21,18,4,19,35,13,9,91,17,8,100,93,2,45,164,78,32,8,35,109,55,72,29,51,84,140,97,2,123,13,40,12,38,0,0,16,7,38,18,67,5,4,4,7,79,15,11,52,24,8,55,104,28,0,72,110,6,18,45,38,3,39,67,37,0,72,1,43,91,150,66,49,66,10,3,61,38,42,0,85,5,24,1,8,7,0,26,20,2,0,6,3,0,0,14,74,72,33,81,54,73,37,59,0,66,209,11,5,1,117,49,20,21,40,0,3,14,42,8,6,0,0,30,26,0,1,68,12,34,96,17,19,125,27,15,117,108,55,64,13,16,6,17,0,12,107,85,12,68,86,21,0,19,48,26,0,80,65,27,2,57,43,0,22,55,40,8,81,37,0,27,138,60,70,46,55,38,80,60,36,42,38,14,15,8,35,4,3,7,17,0,50,20,0,6,8,18,3,76,14,41,114,45,152,68,0,77,98,58,5,85,30,0,7,100,30,23,16,48,12,32,106,82,94,150,175,108,14,48,92,64,105,6,106,70,13,38,14,3,2,55,17,0,0,83,42,1,222,69,94,65,79,140,62,11,16,105,30,6,22,34,12,9,34,0,6,47,27,0,2,54,2,40,30,14,22,17,4,18,75,16,8,133,105,7,97,93,3,44,163,78,32,10,35,108,54,72,28,52,82,204,98,3,122,53,55,13,64,39,0,15,53,66,18,78,54,4,4,47,127,15,12,99,33,8,84,102,29,0,72,110,6,19,45,38,4,38,69,36,0,73,1,43,91,148,68,49,65,10,3,63,38,40,0,86,4,23,0,8,7,1,25,20,2,0,6,4,0,0,14,73,71,36,82,54,73,38,58,0,67,210,10,5,1,115,49,20,21,40,0,4,14,42,8,5,0,0,30,25,0,2,69,11,33,96,18,20,124,26,15,116,108,84,63,12,16,6,17,0,12,109,84,12,66,81,20,0,19,49,25,0,30,63,28,2,28,42,0,3,55,41,6,8,38,0,18,103,61,70,46,52,39,81,61,36,34,80,14,11,5,75,4,8,81,18,0,20,78,0,0,20,37,3,37,96,42,146,46,151,68,0,76,98,60,5,84,30,0,7,99,29,24,15,48,11,33,107,82,95,151,175

CATH classification: 1.10.357.140 (+1 more: 1.20.120.1780)

Organism: Aeropyrum pernix (strain ATCC 700893 / DSM 11879 / JCM 9820 / NBRC 100138 / K1) (NCBI:txid272557)

Foldseek 3Di:
DDDQVVLLLLLLLLLLLLVLLVFDDDPLLSVLLSQLSSLLRQLLVLLLCVLCQVLLLVDPVSVPPDCSVPVDDNCVSVVSNVVSLVSNLVSLVVQAPVSNVCSVVLSCLSNCLSCCQVPAALSLLSVLLNSLVSSLSSQLSRCRVPHDDPVSSVVSGPVLSSLLSSLLSSLLVLLVCLVCLPVSPPVSTHYQCVVQPLVRSLVSSCVSLVSNLVSLQVCCVVSVDDDLSVVLSVVLNVLSVVLSVCVVVVNNPVSSVSNSVNSVSSVVSVVVVVD/DDDQVVLLLLLLLLLLLLVLLVFDDDPLLSVLLSQLSSLLRQLLVLLLCVLCQVLLLVDPVSVPPDCSVDVDDNCVSVVSNVVSLVSNLVSLVVQAPVSNVCSVVLSCLSNCLSCCQVPAALSLLSVLLNSLVSSLSSQLSRCRVPHDDPVSSVVSGPVLSSLLSSLLSSLLVLLVCLVCLPVSPPVVTHYQCVVQPLVRSLVSSCVSLVSNLVSLQVCCVVSVDDDLSVVLSVVLNVLSVVLSVCVVVVNNPVSSVSNSVNSVSSVVSVVVVVD/DDDQVVLLLLLLLLLLLLVLLVFDDDPLLSVLLSQLSSLLRQLLVLLLCVLCQVLLLVDPVSVPPDCSVPVDDNCVSVVSNVVSLVSNLVSLVVQAPVSNVCSVVLSCLSNCLSCCQVPAALSLLSVLLNSLVSSLSSQLSRCRVPHDDPVSSVVSGPVLSSLLSSLLSSLLVLLVCLVCLPVSPPVSTHYQCVVQPLVRSLVSSCVSLVSNLVSLQVCCVVSVDDDLSVVLSVVLNVLSVVLSVCVVVVNNPVSSVSNSVNSVSSVVSVVVVVD/DDDQVVLLLLLLLLLLLLVLLVFDDDPLLSVLLSQLSSLLRQLLVLLLCVLCQVLLLVDPVSVPPDCSVDVDDNCVSVVSNVVSLVSNLVSLVVQAPVSNVCSVVLSCLSNCLSCCQVPAALSLLSVLLNSLVSSLSSQLSRCRVPHDDPVSSVVSGPVLSSLLSSLLSSLLVLLVCLVCLPVSPPVVTHYQCVVQPLVRSLVSSCVSLVSNLVSLQVCCVVSVDDDLSVVLSVVLNVLSVVLSVCVVVVNNPVSSVSNSVNSVSSVVSVVVVVD/DDDQVVLLLLLLLLLLLLVLLVFDDDPLLSVLLSQLSSLLRQLLVLLLCVLCQVLLLVDPVSVPPDCSVPVDDNCVSVVSNVVSLVSNLVSLVVQAPVSNVCSVVLSCLSNCLSCCQVPAALSLLSVLLNSLVSSLSSQLSRCRVPHDDPVSSVVSGPVLSSLLSSLLSSLLVLLVCLVCLPVSPPVVTHYQCVVQPLVRSLVSSCVSLVSNLVSLQVCCVVSVDDDLSVVLSVVLNVLSVVLSVCVVVVNNPVSSVSNSVNSVSSVVSVVVVVD/DDDQVVLLLLLLLLLLLLVLLVFDDDPLLSVLLSQLSSLLRQLLVLLLCVLCQVLLLVDPVSVPPDCSVPVDDNCVSVVSNVVSLVSNLVSLVVQAPVSNVCSVVLSCLSNCLSCCQVPAALSLLSVLLNSLVSSLSSQLSRCRVPHDDPVSSVVSGPVLSSLLSSLLSSLLVLLVCLVCLPVSPPVVTHYQCVVQPLVRSLVSSCVSLVSNLVSLQVCCVVSVDDDLSVVLSVVLNVLSVVLSVCVVVVNNPVSSVSNSVNSVSSVVSVVVVVD

Secondary structure (DSSP, 8-state):
---GGGGGGTHHHHHHHHHSS-S---HHHHHHHHHHHHHHHHHHHHHHHHHTHHHHTTSSTTTTSTTTSSSS-HHHHHHHHHHHHHHHHHHHHHH-HHHHHHHHHHHHHHHHHHHHHHH-S-HHHHHHHHHHHHHHHHHHTTSSTT---HHHHHHTS-HHHHHHHHHHHHHHHHHHGGGGHHHHTTTT---SHHHH-HHHHHHHHHHHHHHHHHHHHHHHHHT---HHHHHHHHHHHHHHHHHHHHHHTS-HHHHHHHTTHHHHHHHHHHHHHH-/---GGGGGGTHHHHHHHHHSS-S---HHHHHHHHHHHHHHHHHHHHHHHHHTHHHHTTSSTTTTSTTTSSSS-HHHHHHHHHHHHHHHHHHHHHH-HHHHHHHHHHHHHHHHHHHHHHH-S-HHHHHHHHHHHHHHHHHHTTSSTT---HHHHHHTS-HHHHHHHHHHHHHHHHHHGGGGHHHHTTTT---SHHHH-HHHHHHHHHHHHHHHHHHHHHHHHHT---HHHHHHHHHHHHHHHHHHHHHHTS-HHHHHHHTTHHHHHHHHHHHHHH-/---GGGGGGTHHHHHHHHHSS-S---HHHHHHHHHHHHHHHHHHHHHHHHHTHHHHTTSSTTTTSTTTSSSS-HHHHHHHHHHHHHHHHHHHHHH-HHHHHHHHHHHHHHHHHHHHHHH-S-HHHHHHHHHHHHHHHHHHTTSSTT---HHHHHHTS-HHHHHHHHHHHHHHHHHHGGGGHHHHTTTT---SHHHH-HHHHHHHHHHHHHHHHHHHHHHHHHT---HHHHHHHHHHHHHHHHHHHHHHTS-HHHHHHHTTHHHHHHHHHHHHHH-/---GGGGGGTHHHHHHHHHSS-S---HHHHHHHHHHHHHHHHHHHHHHHHHTHHHHTTSSTTTTSTTTSSSS-HHHHHHHHHHHHHHHHHHHHHH-HHHHHHHHHHHHHHHHHHHHHHH-S-HHHHHHHHHHHHHHHHHHTTSSTT---HHHHHHTS-HHHHHHHHHHHHHHHHHHGGGGHHHHTTTT---SHHHH-HHHHHHHHHHHHHHHHHHHHHHHHHT---HHHHHHHHHHHHHHHHHHHHHHTS-HHHHHHHTTHHHHHHHHHHHHHH-/---GGGGGGTHHHHHHHHHSS-S---HHHHHHHHHHHHHHHHHHHHHHHHHTHHHHTTSSTTTTSTTTSSSS-HHHHHHHHHHHHHHHHHHHHHH-HHHHHHHHHHHHHHHHHHHHHHH-S-HHHHHHHHHHHHHHHHHHTTSSTT---HHHHHHTS-HHHHHHHHHHHHHHHHHHGGGGHHHHTTTT---SHHHH-HHHHHHHHHHHHHHHHHHHHHHHHHT---HHHHHHHHHHHHHHHHHHHHHHTS-HHHHHHHTTHHHHHHHHHHHHHH-/---GGGGGGTHHHHHHHHHSS-S---HHHHHHHHHHHHHHHHHHHHHHHHHTHHHHTTSSTTTTSTTTSSSS-HHHHHHHHHHHHHHHHHHHHHH-HHHHHHHHHHHHHHHHHHHHHHH-S-HHHHHHHHHHHHHHHHHHTTSSTT---HHHHHHTS-HHHHHHHHHHHHHHHHHHGGGGHHHHTTTT---SHHHH-HHHHHHHHHHHHHHHHHHHHHHHHHT---HHHHHHHHHHHHHHHHHHHHHHTS-HHHHHHHTTHHHHHHHHHHHHHH-

Radius of gyration: 55.73 Å; Cα contacts (8 Å, |Δi|>4): 2694; chains: 6; bounding box: 111×147×129 Å

Sequence (1650 aa):
LVRIEHTIFSLPFAYVGALLSRYPFTLADAILMAAAVVGLRMAGMAYNNIADLDIDRLNPRTAKRPLVVGAVSLREAWALVAAGSAIYFASAALLNTYALLLSPLVLAIALTYPHAKRLHPLPHLHLGIVLGSVVFGGAVAASGDEASSLGEVLRSVPWLYVAAVSLWVAGFDTIYSIMDIDFDRSHGLGSIPALLGPKGALAASLAMHAAAVALFIAGVEAYGLGAIATVSTALTALVIILVQAMAWLGRVKESFNLNLAVPIIIGAGIIVDMLLVRIEHTIFSLPFAYVGALLSRYPFTLADAILMAAAVVGLRMAGMAYNNIADLDIDRLNPRTAKRPLVVGAVSLREAWALVAAGSAIYFASAALLNTYALLLSPLVLAIALTYPHAKRLHPLPHLHLGIVLGSVVFGGAVAASGDEASSLGEVLRSVPWLYVAAVSLWVAGFDTIYSIMDIDFDRSHGLGSIPALLGPKGALAASLAMHAAAVALFIAGVEAYGLGAIATVSTALTALVIILVQAMAWLGRVKESFNLNLAVPIIIGAGIIVDMLLVRIEHTIFSLPFAYVGALLSRYPFTLADAILMAAAVVGLRMAGMAYNNIADLDIDRLNPRTAKRPLVVGAVSLREAWALVAAGSAIYFASAALLNTYALLLSPLVLAIALTYPHAKRLHPLPHLHLGIVLGSVVFGGAVAASGDEASSLGEVLRSVPWLYVAAVSLWVAGFDTIYSIMDIDFDRSHGLGSIPALLGPKGALAASLAMHAAAVALFIAGVEAYGLGAIATVSTALTALVIILVQAMAWLGRVKESFNLNLAVPIIIGAGIIVDMLLVRIEHTIFSLPFAYVGALLSRYPFTLADAILMAAAVVGLRMAGMAYNNIADLDIDRLNPRTAKRPLVVGAVSLREAWALVAAGSAIYFASAALLNTYALLLSPLVLAIALTYPHAKRLHPLPHLHLGIVLGSVVFGGAVAASGDEASSLGEVLRSVPWLYVAAVSLWVAGFDTIYSIMDIDFDRSHGLGSIPALLGPKGALAASLAMHAAAVALFIAGVEAYGLGAIATVSTALTALVIILVQAMAWLGRVKESFNLNLAVPIIIGAGIIVDMLLVRIEHTIFSLPFAYVGALLSRYPFTLADAILMAAAVVGLRMAGMAYNNIADLDIDRLNPRTAKRPLVVGAVSLREAWALVAAGSAIYFASAALLNTYALLLSPLVLAIALTYPHAKRLHPLPHLHLGIVLGSVVFGGAVAASGDEASSLGEVLRSVPWLYVAAVSLWVAGFDTIYSIMDIDFDRSHGLGSIPALLGPKGALAASLAMHAAAVALFIAGVEAYGLGAIATVSTALTALVIILVQAMAWLGRVKESFNLNLAVPIIIGAGIIVDMLLVRIEHTIFSLPFAYVGALLSRYPFTLADAILMAAAVVGLRMAGMAYNNIADLDIDRLNPRTAKRPLVVGAVSLREAWALVAAGSAIYFASAALLNTYALLLSPLVLAIALTYPHAKRLHPLPHLHLGIVLGSVVFGGAVAASGDEASSLGEVLRSVPWLYVAAVSLWVAGFDTIYSIMDIDFDRSHGLGSIPALLGPKGALAASLAMHAAAVALFIAGVEAYGLGAIATVSTALTALVIILVQAMAWLGRVKESFNLNLAVPIIIGAGIIVDML

InterPro domains:
  IPR000537 UbiA prenyltransferase [PF01040] (13-250)
  IPR006371 Polyprenyltransferase UbiA-like [TIGR01475] (2-277)
  IPR039653 Prenyltransferase [PTHR11048] (2-275)
  IPR039653 Prenyltransferase [cd13959] (1-275)
  IPR044878 UbiA prenyltransferase superfamily [G3DSA:1.10.357.140] (3-159)